Protein 4C7Q (pdb70)

CATH classification: 3.30.70.330

Foldseek 3Di:
DPPQDKFKKKKFWADDPDAFVQVAVVLVVLAPWPGKHFDADPPPRGGPRIIMTIGSHPVSLVCCQVPQAQDDDHHTRMHMGGPVHD

Organism: Nicotiana tabacum (NCBI:txid4097)

Nearest PDB structures (foldseek):
  4c7q-assembly1_A  TM=9.028E-01  e=5.744E-15  Nicotiana tabacum
  2rne-assembly1_A  TM=9.415E-01  e=2.757E-09  Mus musculus
  5tbx-assembly2_B  TM=8.660E-01  e=6.350E-10  Homo sapiens
  3bs9-assembly3_B  TM=9.590E-01  e=9.167E-09  Homo sapiens
  3md3-assembly1_A  TM=9.391E-01  e=2.042E-08  Saccharomyces cerevisiae

InterPro domains:
  IPR000504 RNA recognition motif domain [PF00076] (9-78)
  IPR000504 RNA recognition motif domain [PS50102] (6-84)
  IPR000504 RNA recognition motif domain [SM00360] (7-80)
  IPR012677 Nucleotide-binding alpha-beta plait domain superfamily [G3DSA:3.30.70.330] (2-104)
  IPR035979 RNA-binding domain superfamily [SSF54928] (6-122)
  IPR048289 NsCP33-like, RNA recognition motif 2 [cd21608] (7-82)
  IPR052462 SRA stem-loop-interacting RNA-binding protein/Glycine-rich RNA-binding-like [PTHR48027] (8-149)

Secondary structure (DSSP, 8-state):
--S-S-EEEEEES--TT--HHHHHHHHHTTS-EEEEEEEEETTTTEEEEEEEEEESSHHHHHHHHHHHTTSBSSSSB-EEEE----

Sequence (86 aa):
GMAEVEYRCFVGGLAWATTDQTLGEAFSQFGEILDSKIINDRETGRSRGFGFVTFKDEKAMRDAIEGMNGQDLDGRNITVNEAQSRGMAEVEYRCFVGGLAWATTDQTLGEAFSQFGEILDSKIINDRETGRSRGFGFVTFKDEKAMRDAIEGMNGQDLDGRNITVNEAQSRGMAEVEYRCFVGGLAWATTDQTLGEAFSQFGEILDSKIINDRETGRSRGFGFVTFKDEKAMRDAIEGMNGQDLDGRNITVNEAQSRGMAEVEYRCFVGGLAWATTDQTLGEAFSQFGEILDSKIINDRETGRSRGFGFVTFKDEKAMRDAIEGMNGQDLDGRNITVNEAQSRGMAEVEYRCFVGGLAWATTDQTLGEAFSQFGEILDSKIINDRETGRSRGFGFVTFKDEKAMRDAIEGMNGQDLDGRNITVNEAQSRGMAEVEYRCFVGGLAWATTDQTLGEAFSQFGEILDSKIINDRETGRSRGFGFVTFKDEKAMRDAIEGMNGQDLDGRNITVNEAQSRGMAEVEYRCFVGGLAWATTDQTLGEAFSQFGEILDSKIINDRETGRSRGFGFVTFKDEKAMRDAIEGMNGQDLDGRNITVNEAQSRGMAEVEYRCFVGGLAWATTDQTLGEAFSQFGEILDSKIINDRETGRSRGFGFVTFKDEKAMRDAIEGMNGQDLDGRNITVNEAQSRGMAEVEYRCFVGGLAWATTDQTLGEAFSQFGEILDSKIINDRETGRSRGFGFVTFKDEKAMRDAIEGMNGQDLDGRNITVNEAQSRGMAEVEYRCFVGGLAWATTDQTLGEAFSQFGEILDSKIINDRETGRSRGFGFVTFKDEKAMRDAIEGMNGQDLDGRNITVNEAQSRGMAEVEYRCFVGGLAWATTDQTLGEAFSQFGEILDSKIINDRETGRSRGFGFVTFKDEKAMRDAIEGMNGQDLDGRNITVNEAQSRGMAEVEYRCFVGGLAWATTDQTLGEAFSQFGEILDSKIINDRETGRSRGFGFVTFKDEKAMRDAIEGMNGQDLDGRNITVNEAQSRGMAEVEYRCFVGGLAWATTDQTLGEAFSQFGEILDSKIINDRETGRSRGFGFVTFKDEKAMRDAIEGMNGQDLDGRNITVNEAQSRGMAEVEYRCFVGGLAWATTDQTLGEAFSQFGEILDSKIINDRETGRSRGFGFVTFKDEKAMRDAIEGMNGQDLDGRNITVNEAQSRGMAEVEYRCFVGGLAWATTDQTLGEAFSQFGEILDSKIINDRETGRSRGFGFVTFKDEKAMRDAIEGMNGQDLDGRNITVNEAQSRGMAEVEYRCFVGGLAWATTDQTLGEAFSQFGEILDSKIINDRETGRSRGFGFVTFKDEKAMRDAIEGMNGQDLDGRNITVNEAQSRGMAEVEYRCFVGGLAWATTDQTLGEAFSQFGEILDSKIINDRETGRSRGFGFVTFKDEKAMRDAIEGMNGQDLDGRNITVNEAQSRGMAEVEYRCFVGGLAWATTDQTLGEAFSQFGEILDSKIINDRETGRSRGFGFVTFKDEKAMRDAIEGMNGQDLDGRNITVNEAQSRGMAEVEYRCFVGGLAWATTDQTLGEAFSQFGEILDSKIINDRETGRSRGFGFVTFKDEKAMRDAIEGMNGQDLDGRNITVNEAQSRGMAEVEYRCFVGGLAWATTDQTLGEAFSQFGEILDSKIINDRETGRSRGFGFVTFKDEKAMRDAIEGMNGQDLDGRNITVNEAQSR

Radius of gyration: 12.07 Å; Cα contacts (8 Å, |Δi|>4): 211; chains: 1; bounding box: 41×24×18 Å

Solvent-accessible surface area: 4747 Å² total; per-residue (Å²): 79,151,43,109,77,42,30,48,0,71,0,10,21,1,12,141,80,5,64,34,140,54,0,4,123,25,0,51,156,72,11,85,44,94,49,21,106,8,62,80,8,198,110,93,68,115,3,81,7,54,0,59,0,4,0,71,15,45,96,18,3,70,84,0,8,114,35,13,76,45,77,84,10,58,64,99,93,2,75,3,68,73,20,100,38,186

Structure (mmCIF, N/CA/C/O backbone):
data_4C7Q
#
_entry.id   4C7Q
#
_cell.length_a   1.000
_cell.length_b   1.000
_cell.length_c   1.000
_cell.angle_alpha   90.00
_cell.angle_beta   90.00
_cell.angle_gamma   90.00
#
_symmetry.space_group_name_H-M   'P 1'
#
loop_
_atom_site.group_PDB
_atom_site.id
_atom_site.type_symbol
_atom_site.label_atom_id
_atom_site.label_alt_id
_atom_site.label_comp_id
_atom_site.label_asym_id
_atom_site.label_entity_id
_atom_site.label_seq_id
_atom_site.pdbx_PDB_ins_code
_atom_site.Cartn_x
_atom_site.Cartn_y
_atom_site.Cartn_z
_atom_site.occupancy
_atom_site.B_iso_or_equiv
_atom_site.auth_seq_id
_atom_site.auth_comp_id
_atom_site.auth_asym_id
_atom_site.auth_atom_id
_atom_site.pdbx_PDB_model_num
ATOM 1 N N . GLY A 1 1 ? 17.750 2.109 3.114 1.00 0.00 0 GLY A N 1
ATOM 2 C CA . GLY A 1 1 ? 19.133 1.648 3.128 1.00 0.00 0 GLY A CA 1
ATOM 3 C C . GLY A 1 1 ? 19.874 1.970 1.836 1.00 0.00 0 GLY A C 1
ATOM 4 O O . GLY A 1 1 ? 20.664 1.155 1.364 1.00 0.00 0 GLY A O 1
ATOM 10 N N . MET A 1 2 ? 19.634 3.158 1.278 1.00 0.00 1 MET A N 1
ATOM 11 C CA . MET A 1 2 ? 20.284 3.614 0.036 1.00 0.00 1 MET A CA 1
ATOM 12 C C . MET A 1 2 ? 19.851 5.035 -0.255 1.00 0.00 1 MET A C 1
ATOM 13 O O . MET A 1 2 ? 20.666 5.912 -0.508 1.00 0.00 1 MET A O 1
ATOM 27 N N . ALA A 1 3 ? 18.567 5.241 -0.203 1.00 0.00 2 ALA A N 1
ATOM 28 C CA . ALA A 1 3 ? 17.963 6.524 -0.413 1.00 0.00 2 ALA A CA 1
ATOM 29 C C . ALA A 1 3 ? 16.764 6.584 0.487 1.00 0.00 2 ALA A C 1
ATOM 30 O O . ALA A 1 3 ? 15.731 5.978 0.194 1.00 0.00 2 ALA A O 1
ATOM 37 N N . GLU A 1 4 ? 16.927 7.236 1.606 1.00 0.00 3 GLU A N 1
ATOM 38 C CA . GLU A 1 4 ? 15.905 7.261 2.615 1.00 0.00 3 GLU A CA 1
ATOM 39 C C . GLU A 1 4 ? 14.966 8.417 2.338 1.00 0.00 3 GLU A C 1
ATOM 40 O O . GLU A 1 4 ? 15.329 9.587 2.512 1.00 0.00 3 GLU A O 1
ATOM 52 N N . VAL A 1 5 ? 13.801 8.094 1.867 1.00 0.00 4 VAL A N 1
ATOM 53 C CA . VAL A 1 5 ? 12.799 9.064 1.520 1.00 0.00 4 VAL A CA 1
ATOM 54 C C . VAL A 1 5 ? 11.484 8.303 1.366 1.00 0.00 4 VAL A C 1
ATOM 55 O O . VAL A 1 5 ? 11.483 7.076 1.487 1.00 0.00 4 VAL A O 1
ATOM 68 N N . GLU A 1 6 ? 10.386 9.009 1.153 1.00 0.00 5 GLU A N 1
ATOM 69 C CA . GLU A 1 6 ? 9.117 8.408 0.946 1.00 0.00 5 GLU A CA 1
ATOM 70 C C . GLU A 1 6 ? 9.126 7.555 -0.291 1.00 0.00 5 GLU A C 1
ATOM 71 O O . GLU A 1 6 ? 9.413 8.029 -1.398 1.00 0.00 5 GLU A O 1
ATOM 83 N N . TYR A 1 7 ? 8.862 6.331 -0.100 1.00 0.00 6 TYR A N 1
ATOM 84 C CA . TYR A 1 7 ? 8.638 5.454 -1.180 1.00 0.00 6 TYR A CA 1
ATOM 85 C C . TYR A 1 7 ? 7.213 5.041 -1.203 1.00 0.00 6 TYR A C 1
ATOM 86 O O . TYR A 1 7 ? 6.767 4.193 -0.439 1.00 0.00 6 TYR A O 1
ATOM 104 N N . ARG A 1 8 ? 6.499 5.715 -2.032 1.00 0.00 7 ARG A N 1
ATOM 105 C CA . ARG A 1 8 ? 5.091 5.595 -2.135 1.00 0.00 7 ARG A CA 1
ATOM 106 C C . ARG A 1 8 ? 4.734 4.452 -3.069 1.00 0.00 7 ARG A C 1
ATOM 107 O O . ARG A 1 8 ? 5.161 4.418 -4.209 1.00 0.00 7 ARG A O 1
ATOM 128 N N . CYS A 1 9 ? 3.979 3.532 -2.571 1.00 0.00 8 CYS A N 1
ATOM 129 C CA . CYS A 1 9 ? 3.508 2.423 -3.339 1.00 0.00 8 CYS A CA 1
ATOM 130 C C . CYS A 1 9 ? 1.998 2.536 -3.487 1.00 0.00 8 CYS A C 1
ATOM 131 O O . CYS A 1 9 ? 1.306 3.014 -2.562 1.00 0.00 8 CYS A O 1
ATOM 139 N N . PHE A 1 10 ? 1.491 2.134 -4.630 1.00 0.00 9 PHE A N 1
ATOM 140 C CA . PHE A 1 10 ? 0.078 2.188 -4.903 1.00 0.00 9 PHE A CA 1
ATOM 141 C C . PHE A 1 10 ? -0.495 0.791 -4.815 1.00 0.00 9 PHE A C 1
ATOM 142 O O . PHE A 1 10 ? -0.066 -0.124 -5.556 1.00 0.00 9 PHE A O 1
ATOM 159 N N . VAL A 1 11 ? -1.429 0.609 -3.922 1.00 0.00 10 VAL A N 1
ATOM 160 C CA . VAL A 1 11 ? -2.085 -0.650 -3.777 1.00 0.00 10 VAL A CA 1
ATOM 161 C C . VAL A 1 11 ? -3.547 -0.459 -4.109 1.00 0.00 10 VAL A C 1
ATOM 162 O O . VAL A 1 11 ? -4.269 0.242 -3.403 1.00 0.00 10 VAL A O 1
ATOM 175 N N . GLY A 1 12 ? -3.967 -1.069 -5.166 1.00 0.00 11 GLY A N 1
ATOM 176 C CA . GLY A 1 12 ? -5.317 -0.974 -5.598 1.00 0.00 11 GLY A CA 1
ATOM 177 C C . GLY A 1 12 ? -5.946 -2.320 -5.636 1.00 0.00 11 GLY A C 1
ATOM 178 O O . GLY A 1 12 ? -5.257 -3.324 -5.783 1.00 0.00 11 GLY A O 1
ATOM 182 N N . GLY A 1 13 ? -7.225 -2.367 -5.474 1.00 0.00 12 GLY A N 1
ATOM 183 C CA . GLY A 1 13 ? -7.889 -3.623 -5.507 1.00 0.00 12 GLY A CA 1
ATOM 184 C C . GLY A 1 13 ? -7.892 -4.255 -4.153 1.00 0.00 12 GLY A C 1
ATOM 185 O O . GLY A 1 13 ? -7.636 -5.450 -4.008 1.00 0.00 12 GLY A O 1
ATOM 189 N N . LEU A 1 14 ? -8.161 -3.447 -3.177 1.00 0.00 13 LEU A N 1
ATOM 190 C CA . LEU A 1 14 ? -8.272 -3.877 -1.818 1.00 0.00 13 LEU A CA 1
ATOM 191 C C . LEU A 1 14 ? -9.710 -4.236 -1.564 1.00 0.00 13 LEU A C 1
ATOM 192 O O . LEU A 1 14 ? -10.571 -4.044 -2.438 1.00 0.00 13 LEU A O 1
ATOM 208 N N . ALA A 1 15 ? -9.991 -4.742 -0.417 1.00 0.00 14 ALA A N 1
ATOM 209 C CA . ALA A 1 15 ? -11.323 -5.086 -0.093 1.00 0.00 14 ALA A CA 1
ATOM 210 C C . ALA A 1 15 ? -11.965 -3.876 0.555 1.00 0.00 14 ALA A C 1
ATOM 211 O O . ALA A 1 15 ? -11.271 -3.022 1.095 1.00 0.00 14 ALA A O 1
ATOM 218 N N . TRP A 1 16 ? -13.269 -3.782 0.515 1.00 0.00 15 TRP A N 1
ATOM 219 C CA . TRP A 1 16 ? -13.948 -2.654 1.110 1.00 0.00 15 TRP A CA 1
ATOM 220 C C . TRP A 1 16 ? -13.922 -2.660 2.629 1.00 0.00 15 TRP A C 1
ATOM 221 O O . TRP A 1 16 ? -14.366 -1.719 3.266 1.00 0.00 15 TRP A O 1
ATOM 242 N N . ALA A 1 17 ? -13.403 -3.735 3.189 1.00 0.00 16 ALA A N 1
ATOM 243 C CA . ALA A 1 17 ? -13.236 -3.862 4.614 1.00 0.00 16 ALA A CA 1
ATOM 244 C C . ALA A 1 17 ? -11.765 -3.665 4.995 1.00 0.00 16 ALA A C 1
ATOM 245 O O . ALA A 1 17 ? -11.415 -3.720 6.170 1.00 0.00 16 ALA A O 1
ATOM 252 N N . THR A 1 18 ? -10.916 -3.426 3.992 1.00 0.00 17 THR A N 1
ATOM 253 C CA . THR A 1 18 ? -9.502 -3.237 4.220 1.00 0.00 17 THR A CA 1
ATOM 254 C C . THR A 1 18 ? -9.247 -1.936 4.957 1.00 0.00 17 THR A C 1
ATOM 255 O O . THR A 1 18 ? -9.635 -0.850 4.501 1.00 0.00 17 THR A O 1
ATOM 266 N N . THR A 1 19 ? -8.611 -2.047 6.082 1.00 0.00 18 THR A N 1
ATOM 267 C CA . THR A 1 19 ? -8.291 -0.912 6.872 1.00 0.00 18 THR A CA 1
ATOM 268 C C . THR A 1 19 ? -6.821 -0.612 6.693 1.00 0.00 18 THR A C 1
ATOM 269 O O . THR A 1 19 ? -6.061 -1.473 6.256 1.00 0.00 18 THR A O 1
ATOM 280 N N . ASP A 1 20 ? -6.403 0.587 7.009 1.00 0.00 19 ASP A N 1
ATOM 281 C CA . ASP A 1 20 ? -4.987 0.899 6.947 1.00 0.00 19 ASP A CA 1
ATOM 282 C C . ASP A 1 20 ? -4.217 0.218 8.039 1.00 0.00 19 ASP A C 1
ATOM 283 O O . ASP A 1 20 ? -3.017 -0.001 7.926 1.00 0.00 19 ASP A O 1
ATOM 292 N N . GLN A 1 21 ? -4.937 -0.161 9.064 1.00 0.00 20 GLN A N 1
ATOM 293 C CA . GLN A 1 21 ? -4.408 -0.965 10.144 1.00 0.00 20 GLN A CA 1
ATOM 294 C C . GLN A 1 21 ? -3.974 -2.341 9.596 1.00 0.00 20 GLN A C 1
ATOM 295 O O . GLN A 1 21 ? -2.860 -2.793 9.838 1.00 0.00 20 GLN A O 1
ATOM 309 N N . THR A 1 22 ? -4.858 -2.985 8.839 1.00 0.00 21 THR A N 1
ATOM 310 C CA . THR A 1 22 ? -4.558 -4.282 8.260 1.00 0.00 21 THR A CA 1
ATOM 311 C C . THR A 1 22 ? -3.582 -4.154 7.081 1.00 0.00 21 THR A C 1
ATOM 312 O O . THR A 1 22 ? -2.697 -4.994 6.901 1.00 0.00 21 THR A O 1
ATOM 323 N N . LEU A 1 23 ? -3.730 -3.072 6.318 1.00 0.00 22 LEU A N 1
ATOM 324 C CA . LEU A 1 23 ? -2.864 -2.776 5.179 1.00 0.00 22 LEU A CA 1
ATOM 325 C C . LEU A 1 23 ? -1.412 -2.613 5.624 1.00 0.00 22 LEU A C 1
ATOM 326 O O . LEU A 1 23 ? -0.519 -3.288 5.108 1.00 0.00 22 LEU A O 1
ATOM 342 N N . GLY A 1 24 ? -1.202 -1.722 6.593 1.00 0.00 23 GLY A N 1
ATOM 343 C CA . GLY A 1 24 ? 0.129 -1.384 7.053 1.00 0.00 23 GLY A CA 1
ATOM 344 C C . GLY A 1 24 ? 0.918 -2.569 7.525 1.00 0.00 23 GLY A C 1
ATOM 345 O O . GLY A 1 24 ? 1.941 -2.888 6.934 1.00 0.00 23 GLY A O 1
ATOM 349 N N . GLU A 1 25 ? 0.387 -3.281 8.507 1.00 0.00 24 GLU A N 1
ATOM 350 C CA . GLU A 1 25 ? 1.078 -4.423 9.109 1.00 0.00 24 GLU A CA 1
ATOM 351 C C . GLU A 1 25 ? 1.368 -5.544 8.126 1.00 0.00 24 GLU A C 1
ATOM 352 O O . GLU A 1 25 ? 2.345 -6.287 8.278 1.00 0.00 24 GLU A O 1
ATOM 364 N N . ALA A 1 26 ? 0.539 -5.659 7.111 1.00 0.00 25 ALA A N 1
ATOM 365 C CA . ALA A 1 26 ? 0.751 -6.640 6.076 1.00 0.00 25 ALA A CA 1
ATOM 366 C C . ALA A 1 26 ? 2.043 -6.321 5.313 1.00 0.00 25 ALA A C 1
ATOM 367 O O . ALA A 1 26 ? 2.815 -7.215 4.960 1.00 0.00 25 ALA A O 1
ATOM 374 N N . PHE A 1 27 ? 2.290 -5.045 5.108 1.00 0.00 26 PHE A N 1
ATOM 375 C CA . PHE A 1 27 ? 3.467 -4.592 4.401 1.00 0.00 26 PHE A CA 1
ATOM 376 C C . PHE A 1 27 ? 4.655 -4.404 5.343 1.00 0.00 26 PHE A C 1
ATOM 377 O O . PHE A 1 27 ? 5.803 -4.444 4.903 1.00 0.00 26 PHE A O 1
ATOM 394 N N . SER A 1 28 ? 4.379 -4.230 6.637 1.00 0.00 27 SER A N 1
ATOM 395 C CA . SER A 1 28 ? 5.429 -4.125 7.667 1.00 0.00 27 SER A CA 1
ATOM 396 C C . SER A 1 28 ? 6.248 -5.422 7.734 1.00 0.00 27 SER A C 1
ATOM 397 O O . SER A 1 28 ? 7.404 -5.427 8.142 1.00 0.00 27 SER A O 1
ATOM 405 N N . GLN A 1 29 ? 5.629 -6.511 7.296 1.00 0.00 28 GLN A N 1
ATOM 406 C CA . GLN A 1 29 ? 6.256 -7.815 7.278 1.00 0.00 28 GLN A CA 1
ATOM 407 C C . GLN A 1 29 ? 7.292 -7.890 6.133 1.00 0.00 28 GLN A C 1
ATOM 408 O O . GLN A 1 29 ? 8.164 -8.746 6.124 1.00 0.00 28 GLN A O 1
ATOM 422 N N . PHE A 1 30 ? 7.172 -6.980 5.183 1.00 0.00 29 PHE A N 1
ATOM 423 C CA . PHE A 1 30 ? 8.070 -6.940 4.039 1.00 0.00 29 PHE A CA 1
ATOM 424 C C . PHE A 1 30 ? 9.076 -5.811 4.160 1.00 0.00 29 PHE A C 1
ATOM 425 O O . PHE A 1 30 ? 10.266 -6.000 3.919 1.00 0.00 29 PHE A O 1
ATOM 442 N N . GLY A 1 31 ? 8.624 -4.641 4.558 1.00 0.00 30 GLY A N 1
ATOM 443 C CA . GLY A 1 31 ? 9.526 -3.548 4.581 1.00 0.00 30 GLY A CA 1
ATOM 444 C C . GLY A 1 31 ? 9.189 -2.467 5.562 1.00 0.00 30 GLY A C 1
ATOM 445 O O . GLY A 1 31 ? 8.139 -2.476 6.187 1.00 0.00 30 GLY A O 1
ATOM 449 N N . GLU A 1 32 ? 10.115 -1.539 5.662 1.00 0.00 31 GLU A N 1
ATOM 450 C CA . GLU A 1 32 ? 10.045 -0.361 6.507 1.00 0.00 31 GLU A CA 1
ATOM 451 C C . GLU A 1 32 ? 8.924 0.571 6.078 1.00 0.00 31 GLU A C 1
ATOM 452 O O . GLU A 1 32 ? 8.962 1.126 4.973 1.00 0.00 31 GLU A O 1
ATOM 464 N N . ILE A 1 33 ? 7.969 0.759 6.952 1.00 0.00 32 ILE A N 1
ATOM 465 C CA . ILE A 1 33 ? 6.800 1.583 6.681 1.00 0.00 32 ILE A CA 1
ATOM 466 C C . ILE A 1 33 ? 6.956 2.957 7.355 1.00 0.00 32 ILE A C 1
ATOM 467 O O . ILE A 1 33 ? 7.565 3.070 8.418 1.00 0.00 32 ILE A O 1
ATOM 483 N N . LEU A 1 34 ? 6.472 3.989 6.692 1.00 0.00 33 LEU A N 1
ATOM 484 C CA . LEU A 1 34 ? 6.432 5.339 7.253 1.00 0.00 33 LEU A CA 1
ATOM 485 C C . LEU A 1 34 ? 4.987 5.765 7.440 1.00 0.00 33 LEU A C 1
ATOM 486 O O . LEU A 1 34 ? 4.642 6.440 8.400 1.00 0.00 33 LEU A O 1
ATOM 502 N N . ASP A 1 35 ? 4.159 5.330 6.517 1.00 0.00 34 ASP A N 1
ATOM 503 C CA . ASP A 1 35 ? 2.758 5.723 6.427 1.00 0.00 34 ASP A CA 1
ATOM 504 C C . ASP A 1 35 ? 2.012 4.687 5.622 1.00 0.00 34 ASP A C 1
ATOM 505 O O . ASP A 1 35 ? 2.598 4.048 4.755 1.00 0.00 34 ASP A O 1
ATOM 514 N N . SER A 1 36 ? 0.783 4.468 5.951 1.00 0.00 35 SER A N 1
ATOM 515 C CA . SER A 1 36 ? -0.062 3.550 5.246 1.00 0.00 35 SER A CA 1
ATOM 516 C C . SER A 1 36 ? -1.489 3.969 5.465 1.00 0.00 35 SER A C 1
ATOM 517 O O . SER A 1 36 ? -1.986 3.881 6.586 1.00 0.00 35 SER A O 1
ATOM 525 N N . LYS A 1 37 ? -2.136 4.454 4.434 1.00 0.00 36 LYS A N 1
ATOM 526 C CA . LYS A 1 37 ? -3.479 4.954 4.574 1.00 0.00 36 LYS A CA 1
ATOM 527 C C . LYS A 1 37 ? -4.402 4.477 3.492 1.00 0.00 36 LYS A C 1
ATOM 528 O O . LYS A 1 37 ? -4.028 4.391 2.312 1.00 0.00 36 LYS A O 1
ATOM 547 N N . ILE A 1 38 ? -5.604 4.158 3.904 1.00 0.00 37 ILE A N 1
ATOM 548 C CA . ILE A 1 38 ? -6.655 3.764 2.999 1.00 0.00 37 ILE A CA 1
ATOM 549 C C . ILE A 1 38 ? -7.411 4.993 2.558 1.00 0.00 37 ILE A C 1
ATOM 550 O O . ILE A 1 38 ? -7.741 5.868 3.381 1.00 0.00 37 ILE A O 1
ATOM 566 N N . ILE A 1 39 ? -7.654 5.087 1.283 1.00 0.00 38 ILE A N 1
ATOM 567 C CA . ILE A 1 39 ? -8.425 6.161 0.758 1.00 0.00 38 ILE A CA 1
ATOM 568 C C . ILE A 1 39 ? -9.868 5.733 0.816 1.00 0.00 38 ILE A C 1
ATOM 569 O O . ILE A 1 39 ? -10.264 4.757 0.173 1.00 0.00 38 ILE A O 1
ATOM 585 N N . ASN A 1 40 ? -10.634 6.408 1.610 1.00 0.00 39 ASN A N 1
ATOM 586 C CA . ASN A 1 40 ? -12.002 6.025 1.804 1.00 0.00 39 ASN A CA 1
ATOM 587 C C . ASN A 1 40 ? -12.945 6.820 0.950 1.00 0.00 39 ASN A C 1
ATOM 588 O O . ASN A 1 40 ? -12.587 7.876 0.394 1.00 0.00 39 ASN A O 1
ATOM 599 N N . ASP A 1 41 ? -14.126 6.311 0.843 1.00 0.00 40 ASP A N 1
ATOM 600 C CA . ASP A 1 41 ? -15.169 6.857 0.027 1.00 0.00 40 ASP A CA 1
ATOM 601 C C . ASP A 1 41 ? -16.068 7.665 0.937 1.00 0.00 40 ASP A C 1
ATOM 602 O O . ASP A 1 41 ? -16.768 7.110 1.766 1.00 0.00 40 ASP A O 1
ATOM 611 N N . ARG A 1 42 ? -16.008 8.962 0.803 1.00 0.00 41 ARG A N 1
ATOM 612 C CA . ARG A 1 42 ? -16.739 9.885 1.683 1.00 0.00 41 ARG A CA 1
ATOM 613 C C . ARG A 1 42 ? -18.215 9.797 1.362 1.00 0.00 41 ARG A C 1
ATOM 614 O O . ARG A 1 42 ? -19.066 9.773 2.239 1.00 0.00 41 ARG A O 1
ATOM 635 N N . GLU A 1 43 ? -18.458 9.758 0.076 1.00 0.00 42 GLU A N 1
ATOM 636 C CA . GLU A 1 43 ? -19.747 9.771 -0.538 1.00 0.00 42 GLU A CA 1
ATOM 637 C C . GLU A 1 43 ? -20.674 8.660 -0.026 1.00 0.00 42 GLU A C 1
ATOM 638 O O . GLU A 1 43 ? -21.841 8.911 0.260 1.00 0.00 42 GLU A O 1
ATOM 650 N N . THR A 1 44 ? -20.178 7.446 0.071 1.00 0.00 43 THR A N 1
ATOM 651 C CA . THR A 1 44 ? -21.006 6.357 0.540 1.00 0.00 43 THR A CA 1
ATOM 652 C C . THR A 1 44 ? -20.596 5.851 1.924 1.00 0.00 43 THR A C 1
ATOM 653 O O . THR A 1 44 ? -21.315 5.060 2.539 1.00 0.00 43 THR A O 1
ATOM 664 N N . GLY A 1 45 ? -19.446 6.290 2.400 1.00 0.00 44 GLY A N 1
ATOM 665 C CA . GLY A 1 45 ? -18.957 5.831 3.683 1.00 0.00 44 GLY A CA 1
ATOM 666 C C . GLY A 1 45 ? -18.248 4.492 3.568 1.00 0.00 44 GLY A C 1
ATOM 667 O O . GLY A 1 45 ? -18.152 3.743 4.531 1.00 0.00 44 GLY A O 1
ATOM 671 N N . ARG A 1 46 ? -17.769 4.189 2.381 1.00 0.00 45 ARG A N 1
ATOM 672 C CA . ARG A 1 46 ? -17.061 2.935 2.139 1.00 0.00 45 ARG A CA 1
ATOM 673 C C . ARG A 1 46 ? -15.575 3.230 1.988 1.00 0.00 45 ARG A C 1
ATOM 674 O O . ARG A 1 46 ? -15.105 4.303 2.327 1.00 0.00 45 ARG A O 1
ATOM 695 N N . SER A 1 47 ? -14.857 2.277 1.470 1.00 0.00 46 SER A N 1
ATOM 696 C CA . SER A 1 47 ? -13.501 2.475 1.073 1.00 0.00 46 SER A CA 1
ATOM 697 C C . SER A 1 47 ? -13.521 2.752 -0.439 1.00 0.00 46 SER A C 1
ATOM 698 O O . SER A 1 47 ? -14.539 2.493 -1.103 1.00 0.00 46 SER A O 1
ATOM 706 N N . ARG A 1 48 ? -12.451 3.300 -0.983 1.00 0.00 47 ARG A N 1
ATOM 707 C CA . ARG A 1 48 ? -12.376 3.493 -2.426 1.00 0.00 47 ARG A CA 1
ATOM 708 C C . ARG A 1 48 ? -11.939 2.199 -3.085 1.00 0.00 47 ARG A C 1
ATOM 709 O O . ARG A 1 48 ? -12.105 2.018 -4.285 1.00 0.00 47 ARG A O 1
ATOM 730 N N . GLY A 1 49 ? -11.377 1.310 -2.286 1.00 0.00 48 GLY A N 1
ATOM 731 C CA . GLY A 1 49 ? -10.908 0.053 -2.803 1.00 0.00 48 GLY A CA 1
ATOM 732 C C . GLY A 1 49 ? -9.428 0.082 -3.105 1.00 0.00 48 GLY A C 1
ATOM 733 O O . GLY A 1 49 ? -8.907 -0.803 -3.796 1.00 0.00 48 GLY A O 1
ATOM 737 N N . PHE A 1 50 ? -8.738 1.090 -2.596 1.00 0.00 49 PHE A N 1
ATOM 738 C CA . PHE A 1 50 ? -7.311 1.201 -2.792 1.00 0.00 49 PHE A CA 1
ATOM 739 C C . PHE A 1 50 ? -6.712 2.061 -1.684 1.00 0.00 49 PHE A C 1
ATOM 740 O O . PHE A 1 50 ? -7.454 2.716 -0.924 1.00 0.00 49 PHE A O 1
ATOM 757 N N . GLY A 1 51 ? -5.407 2.056 -1.584 1.00 0.00 50 GLY A N 1
ATOM 758 C CA . GLY A 1 51 ? -4.732 2.824 -0.587 1.00 0.00 50 GLY A CA 1
ATOM 759 C C . GLY A 1 51 ? -3.282 3.032 -0.947 1.00 0.00 50 GLY A C 1
ATOM 760 O O . GLY A 1 51 ? -2.799 2.499 -1.960 1.00 0.00 50 GLY A O 1
ATOM 764 N N . PHE A 1 52 ? -2.589 3.782 -0.138 1.00 0.00 51 PHE A N 1
ATOM 765 C CA . PHE A 1 52 ? -1.196 4.070 -0.372 1.00 0.00 51 PHE A CA 1
ATOM 766 C C . PHE A 1 52 ? -0.358 3.567 0.768 1.00 0.00 51 PHE A C 1
ATOM 767 O O . PHE A 1 52 ? -0.769 3.639 1.933 1.00 0.00 51 PHE A O 1
ATOM 784 N N . VAL A 1 53 ? 0.798 3.049 0.445 1.00 0.00 52 VAL A N 1
ATOM 785 C CA . VAL A 1 53 ? 1.727 2.578 1.444 1.00 0.00 52 VAL A CA 1
ATOM 786 C C . VAL A 1 53 ? 3.036 3.328 1.251 1.00 0.00 52 VAL A C 1
ATOM 787 O O . VAL A 1 53 ? 3.504 3.474 0.122 1.00 0.00 52 VAL A O 1
ATOM 800 N N . THR A 1 54 ? 3.575 3.836 2.311 1.00 0.00 53 THR A N 1
ATOM 801 C CA . THR A 1 54 ? 4.789 4.588 2.274 1.00 0.00 53 THR A CA 1
ATOM 802 C C . THR A 1 54 ? 5.906 3.821 2.927 1.00 0.00 53 THR A C 1
ATOM 803 O O . THR A 1 54 ? 5.831 3.473 4.109 1.00 0.00 53 THR A O 1
ATOM 814 N N . PHE A 1 55 ? 6.909 3.562 2.166 1.00 0.00 54 PHE A N 1
ATOM 815 C CA . PHE A 1 55 ? 8.070 2.883 2.618 1.00 0.00 54 PHE A CA 1
ATOM 816 C C . PHE A 1 55 ? 9.188 3.853 2.885 1.00 0.00 54 PHE A C 1
ATOM 817 O O . PHE A 1 55 ? 9.177 4.981 2.394 1.00 0.00 54 PHE A O 1
ATOM 834 N N . LYS A 1 56 ? 10.125 3.409 3.677 1.00 0.00 55 LYS A N 1
ATOM 835 C CA . LYS A 1 56 ? 11.300 4.186 4.040 1.00 0.00 55 LYS A CA 1
ATOM 836 C C . LYS A 1 56 ? 12.439 3.897 3.054 1.00 0.00 55 LYS A C 1
ATOM 837 O O . LYS A 1 56 ? 13.340 4.708 2.867 1.00 0.00 55 LYS A O 1
ATOM 856 N N . ASP A 1 57 ? 12.361 2.746 2.409 1.00 0.00 56 ASP A N 1
ATOM 857 C CA . ASP A 1 57 ? 13.421 2.285 1.528 1.00 0.00 56 ASP A CA 1
ATOM 858 C C . ASP A 1 57 ? 12.851 1.782 0.214 1.00 0.00 56 ASP A C 1
ATOM 859 O O . ASP A 1 57 ? 11.740 1.237 0.179 1.00 0.00 56 ASP A O 1
ATOM 868 N N . GLU A 1 58 ? 13.621 1.957 -0.843 1.00 0.00 57 GLU A N 1
ATOM 869 C CA . GLU A 1 58 ? 13.239 1.574 -2.189 1.00 0.00 57 GLU A CA 1
ATOM 870 C C . GLU A 1 58 ? 13.124 0.055 -2.341 1.00 0.00 57 GLU A C 1
ATOM 871 O O . GLU A 1 58 ? 12.144 -0.439 -2.891 1.00 0.00 57 GLU A O 1
ATOM 883 N N . LYS A 1 59 ? 14.062 -0.680 -1.771 1.00 0.00 58 LYS A N 1
ATOM 884 C CA . LYS A 1 59 ? 14.097 -2.123 -1.905 1.00 0.00 58 LYS A CA 1
ATOM 885 C C . LYS A 1 59 ? 13.034 -2.739 -1.061 1.00 0.00 58 LYS A C 1
ATOM 886 O O . LYS A 1 59 ? 12.372 -3.694 -1.478 1.00 0.00 58 LYS A O 1
ATOM 905 N N . ALA A 1 60 ? 12.862 -2.172 0.121 1.00 0.00 59 ALA A N 1
ATOM 906 C CA . ALA A 1 60 ? 11.826 -2.594 1.044 1.00 0.00 59 ALA A CA 1
ATOM 907 C C . ALA A 1 60 ? 10.457 -2.446 0.388 1.00 0.00 59 ALA A C 1
ATOM 908 O O . ALA A 1 60 ? 9.541 -3.205 0.658 1.00 0.00 59 ALA A O 1
ATOM 915 N N . MET A 1 61 ? 10.343 -1.460 -0.484 1.00 0.00 60 MET A N 1
ATOM 916 C CA . MET A 1 61 ? 9.130 -1.240 -1.229 1.00 0.00 60 MET A CA 1
ATOM 917 C C . MET A 1 61 ? 9.038 -2.240 -2.376 1.00 0.00 60 MET A C 1
ATOM 918 O O . MET A 1 61 ? 8.029 -2.901 -2.531 1.00 0.00 60 MET A O 1
ATOM 932 N N . ARG A 1 62 ? 10.126 -2.344 -3.157 1.00 0.00 61 ARG A N 1
ATOM 933 C CA . ARG A 1 62 ? 10.219 -3.253 -4.318 1.00 0.00 61 ARG A CA 1
ATOM 934 C C . ARG A 1 62 ? 9.759 -4.668 -3.983 1.00 0.00 61 ARG A C 1
ATOM 935 O O . ARG A 1 62 ? 8.806 -5.159 -4.581 1.00 0.00 61 ARG A O 1
ATOM 956 N N . ASP A 1 63 ? 10.408 -5.292 -2.991 1.00 0.00 62 ASP A N 1
ATOM 957 C CA . ASP A 1 63 ? 10.061 -6.689 -2.581 1.00 0.00 62 ASP A CA 1
ATOM 958 C C . ASP A 1 63 ? 8.589 -6.803 -2.196 1.00 0.00 62 ASP A C 1
ATOM 959 O O . ASP A 1 63 ? 7.891 -7.748 -2.578 1.00 0.00 62 ASP A O 1
ATOM 968 N N . ALA A 1 64 ? 8.098 -5.772 -1.531 1.00 0.00 63 ALA A N 1
ATOM 969 C CA . ALA A 1 64 ? 6.743 -5.745 -1.034 1.00 0.00 63 ALA A CA 1
ATOM 970 C C . ALA A 1 64 ? 5.741 -5.674 -2.173 1.00 0.00 63 ALA A C 1
ATOM 971 O O . ALA A 1 64 ? 4.604 -6.113 -2.043 1.00 0.00 63 ALA A O 1
ATOM 978 N N . ILE A 1 65 ? 6.169 -5.128 -3.279 1.00 0.00 64 ILE A N 1
ATOM 979 C CA . ILE A 1 65 ? 5.332 -4.987 -4.433 1.00 0.00 64 ILE A CA 1
ATOM 980 C C . ILE A 1 65 ? 5.156 -6.322 -5.133 1.00 0.00 64 ILE A C 1
ATOM 981 O O . ILE A 1 65 ? 4.026 -6.806 -5.260 1.00 0.00 64 ILE A O 1
ATOM 997 N N . GLU A 1 66 ? 6.254 -6.954 -5.512 1.00 0.00 65 GLU A N 1
ATOM 998 C CA . GLU A 1 66 ? 6.193 -8.234 -6.171 1.00 0.00 65 GLU A CA 1
ATOM 999 C C . GLU A 1 66 ? 5.644 -9.325 -5.242 1.00 0.00 65 GLU A C 1
ATOM 1000 O O . GLU A 1 66 ? 4.915 -10.213 -5.679 1.00 0.00 65 GLU A O 1
ATOM 1012 N N . GLY A 1 67 ? 5.973 -9.233 -3.963 1.00 0.00 66 GLY A N 1
ATOM 1013 C CA . GLY A 1 67 ? 5.533 -10.221 -3.000 1.00 0.00 66 GLY A CA 1
ATOM 1014 C C . GLY A 1 67 ? 4.060 -10.112 -2.622 1.00 0.00 66 GLY A C 1
ATOM 1015 O O . GLY A 1 67 ? 3.460 -11.087 -2.195 1.00 0.00 66 GLY A O 1
ATOM 1019 N N . MET A 1 68 ? 3.479 -8.938 -2.764 1.00 0.00 67 MET A N 1
ATOM 1020 C CA . MET A 1 68 ? 2.072 -8.743 -2.389 1.00 0.00 67 MET A CA 1
ATOM 1021 C C . MET A 1 68 ? 1.135 -8.759 -3.566 1.00 0.00 67 MET A C 1
ATOM 1022 O O . MET A 1 68 ? -0.043 -9.084 -3.413 1.00 0.00 67 MET A O 1
ATOM 1036 N N . ASN A 1 69 ? 1.633 -8.426 -4.728 1.00 0.00 68 ASN A N 1
ATOM 1037 C CA . ASN A 1 69 ? 0.788 -8.339 -5.908 1.00 0.00 68 ASN A CA 1
ATOM 1038 C C . ASN A 1 69 ? 0.256 -9.713 -6.292 1.00 0.00 68 ASN A C 1
ATOM 1039 O O . ASN A 1 69 ? 1.020 -10.607 -6.636 1.00 0.00 68 ASN A O 1
ATOM 1050 N N . GLY A 1 70 ? -1.046 -9.874 -6.219 1.00 0.00 69 GLY A N 1
ATOM 1051 C CA . GLY A 1 70 ? -1.650 -11.118 -6.597 1.00 0.00 69 GLY A CA 1
ATOM 1052 C C . GLY A 1 70 ? -2.232 -11.885 -5.427 1.00 0.00 69 GLY A C 1
ATOM 1053 O O . GLY A 1 70 ? -3.188 -12.655 -5.603 1.00 0.00 69 GLY A O 1
ATOM 1057 N N . GLN A 1 71 ? -1.707 -11.678 -4.230 1.00 0.00 70 GLN A N 1
ATOM 1058 C CA . GLN A 1 71 ? -2.196 -12.443 -3.092 1.00 0.00 70 GLN A CA 1
ATOM 1059 C C . GLN A 1 71 ? -3.385 -11.757 -2.432 1.00 0.00 70 GLN A C 1
ATOM 1060 O O . GLN A 1 71 ? -3.827 -10.710 -2.894 1.00 0.00 70 GLN A O 1
ATOM 1074 N N . ASP A 1 72 ? -3.892 -12.345 -1.376 1.00 0.00 71 ASP A N 1
ATOM 1075 C CA . ASP A 1 72 ? -5.094 -11.848 -0.720 1.00 0.00 71 ASP A CA 1
ATOM 1076 C C . ASP A 1 72 ? -4.742 -10.945 0.437 1.00 0.00 71 ASP A C 1
ATOM 1077 O O . ASP A 1 72 ? -3.741 -11.169 1.131 1.00 0.00 71 ASP A O 1
ATOM 1086 N N . LEU A 1 73 ? -5.519 -9.916 0.605 1.00 0.00 72 LEU A N 1
ATOM 1087 C CA . LEU A 1 73 ? -5.418 -9.052 1.738 1.00 0.00 72 LEU A CA 1
ATOM 1088 C C . LEU A 1 73 ? -6.837 -8.608 2.071 1.00 0.00 72 LEU A C 1
ATOM 1089 O O . LEU A 1 73 ? -7.477 -7.889 1.284 1.00 0.00 72 LEU A O 1
ATOM 1105 N N . ASP A 1 74 ? -7.337 -9.126 3.185 1.00 0.00 73 ASP A N 1
ATOM 1106 C CA . ASP A 1 74 ? -8.680 -8.835 3.733 1.00 0.00 73 ASP A CA 1
ATOM 1107 C C . ASP A 1 74 ? -9.811 -9.373 2.853 1.00 0.00 73 ASP A C 1
ATOM 1108 O O . ASP A 1 74 ? -10.937 -8.852 2.886 1.00 0.00 73 ASP A O 1
ATOM 1117 N N . GLY A 1 75 ? -9.547 -10.439 2.111 1.00 0.00 74 GLY A N 1
ATOM 1118 C CA . GLY A 1 75 ? -10.599 -11.053 1.327 1.00 0.00 74 GLY A CA 1
ATOM 1119 C C . GLY A 1 75 ? -10.621 -10.631 -0.127 1.00 0.00 74 GLY A C 1
ATOM 1120 O O . GLY A 1 75 ? -11.618 -10.859 -0.830 1.00 0.00 74 GLY A O 1
ATOM 1124 N N . ARG A 1 76 ? -9.590 -9.957 -0.573 1.00 0.00 75 ARG A N 1
ATOM 1125 C CA . ARG A 1 76 ? -9.471 -9.660 -1.964 1.00 0.00 75 ARG A CA 1
ATOM 1126 C C . ARG A 1 76 ? -8.044 -9.820 -2.426 1.00 0.00 75 ARG A C 1
ATOM 1127 O O . ARG A 1 76 ? -7.114 -9.449 -1.702 1.00 0.00 75 ARG A O 1
ATOM 1148 N N . ASN A 1 77 ? -7.863 -10.391 -3.608 1.00 0.00 76 ASN A N 1
ATOM 1149 C CA . ASN A 1 77 ? -6.553 -10.417 -4.260 1.00 0.00 76 ASN A CA 1
ATOM 1150 C C . ASN A 1 77 ? -6.180 -9.004 -4.590 1.00 0.00 76 ASN A C 1
ATOM 1151 O O . ASN A 1 77 ? -6.890 -8.316 -5.330 1.00 0.00 76 ASN A O 1
ATOM 1162 N N . ILE A 1 78 ? -5.112 -8.569 -4.037 1.00 0.00 77 ILE A N 1
ATOM 1163 C CA . ILE A 1 78 ? -4.690 -7.210 -4.157 1.00 0.00 77 ILE A CA 1
ATOM 1164 C C . ILE A 1 78 ? -3.738 -6.995 -5.317 1.00 0.00 77 ILE A C 1
ATOM 1165 O O . ILE A 1 78 ? -2.957 -7.882 -5.679 1.00 0.00 77 ILE A O 1
ATOM 1181 N N . THR A 1 79 ? -3.825 -5.835 -5.906 1.00 0.00 78 THR A N 1
ATOM 1182 C CA . THR A 1 79 ? -2.974 -5.457 -6.985 1.00 0.00 78 THR A CA 1
ATOM 1183 C C . THR A 1 79 ? -2.006 -4.380 -6.480 1.00 0.00 78 THR A C 1
ATOM 1184 O O . THR A 1 79 ? -2.412 -3.274 -6.100 1.00 0.00 78 THR A O 1
ATOM 1195 N N . VAL A 1 80 ? -0.752 -4.703 -6.462 1.00 0.00 79 VAL A N 1
ATOM 1196 C CA . VAL A 1 80 ? 0.248 -3.816 -5.928 1.00 0.00 79 VAL A CA 1
ATOM 1197 C C . VAL A 1 80 ? 1.186 -3.415 -7.039 1.00 0.00 79 VAL A C 1
ATOM 1198 O O . VAL A 1 80 ? 1.619 -4.260 -7.816 1.00 0.00 79 VAL A O 1
ATOM 1211 N N . ASN A 1 81 ? 1.486 -2.140 -7.133 1.00 0.00 80 ASN A N 1
ATOM 1212 C CA . ASN A 1 81 ? 2.362 -1.667 -8.186 1.00 0.00 80 ASN A CA 1
ATOM 1213 C C . ASN A 1 81 ? 3.158 -0.460 -7.738 1.00 0.00 80 ASN A C 1
ATOM 1214 O O . ASN A 1 81 ? 2.937 0.079 -6.635 1.00 0.00 80 ASN A O 1
ATOM 1225 N N . GLU A 1 82 ? 4.076 -0.060 -8.580 1.00 0.00 81 GLU A N 1
ATOM 1226 C CA . GLU A 1 82 ? 4.984 0.996 -8.333 1.00 0.00 81 GLU A CA 1
ATOM 1227 C C . GLU A 1 82 ? 4.276 2.319 -8.483 1.00 0.00 81 GLU A C 1
ATOM 1228 O O . GLU A 1 82 ? 3.510 2.518 -9.422 1.00 0.00 81 GLU A O 1
ATOM 1240 N N . ALA A 1 83 ? 4.518 3.194 -7.564 1.00 0.00 82 ALA A N 1
ATOM 1241 C CA . ALA A 1 83 ? 3.928 4.495 -7.606 1.00 0.00 82 ALA A CA 1
ATOM 1242 C C . ALA A 1 83 ? 5.009 5.541 -7.606 1.00 0.00 82 ALA A C 1
ATOM 1243 O O . ALA A 1 83 ? 4.772 6.682 -8.046 1.00 0.00 82 ALA A O 1
ATOM 1250 N N . GLN A 1 84 ? 6.218 5.120 -7.178 1.00 0.00 83 GLN A N 1
ATOM 1251 C CA . GLN A 1 84 ? 7.398 5.997 -7.014 1.00 0.00 83 GLN A CA 1
ATOM 1252 C C . GLN A 1 84 ? 7.148 7.123 -5.938 1.00 0.00 83 GLN A C 1
ATOM 1253 O O . GLN A 1 84 ? 6.014 7.374 -5.537 1.00 0.00 83 GLN A O 1
ATOM 1267 N N . SER A 1 85 ? 8.223 7.744 -5.450 1.00 0.00 84 SER A N 1
ATOM 1268 C CA . SER A 1 85 ? 8.163 8.824 -4.459 1.00 0.00 84 SER A CA 1
ATOM 1269 C C . SER A 1 85 ? 7.245 9.971 -4.917 1.00 0.00 84 SER A C 1
ATOM 1270 O O . SER A 1 85 ? 7.423 10.528 -6.020 1.00 0.00 84 SER A O 1
ATOM 1278 N N . ARG A 1 86 ? 6.273 10.319 -4.086 1.00 0.00 85 ARG A N 1
ATOM 1279 C CA . ARG A 1 86 ? 5.311 11.367 -4.404 1.00 0.00 85 ARG A CA 1
ATOM 1280 C C . ARG A 1 86 ? 5.168 12.352 -3.247 1.00 0.00 85 ARG A C 1
ATOM 1281 O O . ARG A 1 86 ? 4.901 13.536 -3.475 1.00 0.00 85 ARG A O 1
ATOM 1302 N N . GLY A 1 1 ? 19.601 9.414 9.919 1.00 0.00 0 GLY A N 2
ATOM 1303 C CA . GLY A 1 1 ? 20.174 8.090 9.772 1.00 0.00 0 GLY A CA 2
ATOM 1304 C C . GLY A 1 1 ? 20.828 7.993 8.443 1.00 0.00 0 GLY A C 2
ATOM 1305 O O . GLY A 1 1 ? 21.574 8.899 8.072 1.00 0.00 0 GLY A O 2
ATOM 1311 N N . MET A 1 2 ? 20.538 6.946 7.706 1.00 0.00 1 MET A N 2
ATOM 1312 C CA . MET A 1 2 ? 21.174 6.731 6.418 1.00 0.00 1 MET A CA 2
ATOM 1313 C C . MET A 1 2 ? 20.156 6.416 5.338 1.00 0.00 1 MET A C 2
ATOM 1314 O O . MET A 1 2 ? 20.508 6.341 4.164 1.00 0.00 1 MET A O 2
ATOM 1328 N N . ALA A 1 3 ? 18.896 6.249 5.718 1.00 0.00 2 ALA A N 2
ATOM 1329 C CA . ALA A 1 3 ? 17.878 5.881 4.759 1.00 0.00 2 ALA A CA 2
ATOM 1330 C C . ALA A 1 3 ? 16.511 6.274 5.255 1.00 0.00 2 ALA A C 2
ATOM 1331 O O . ALA A 1 3 ? 15.765 5.452 5.790 1.00 0.00 2 ALA A O 2
ATOM 1338 N N . GLU A 1 4 ? 16.224 7.544 5.173 1.00 0.00 3 GLU A N 2
ATOM 1339 C CA . GLU A 1 4 ? 14.936 8.042 5.551 1.00 0.00 3 GLU A CA 2
ATOM 1340 C C . GLU A 1 4 ? 14.360 8.837 4.394 1.00 0.00 3 GLU A C 2
ATOM 1341 O O . GLU A 1 4 ? 14.686 10.005 4.197 1.00 0.00 3 GLU A O 2
ATOM 1353 N N . VAL A 1 5 ? 13.570 8.178 3.598 1.00 0.00 4 VAL A N 2
ATOM 1354 C CA . VAL A 1 5 ? 12.950 8.769 2.446 1.00 0.00 4 VAL A CA 2
ATOM 1355 C C . VAL A 1 5 ? 11.622 8.063 2.246 1.00 0.00 4 VAL A C 2
ATOM 1356 O O . VAL A 1 5 ? 11.468 6.930 2.702 1.00 0.00 4 VAL A O 2
ATOM 1369 N N . GLU A 1 6 ? 10.661 8.718 1.641 1.00 0.00 5 GLU A N 2
ATOM 1370 C CA . GLU A 1 6 ? 9.392 8.097 1.449 1.00 0.00 5 GLU A CA 2
ATOM 1371 C C . GLU A 1 6 ? 9.253 7.485 0.074 1.00 0.00 5 GLU A C 2
ATOM 1372 O O . GLU A 1 6 ? 9.428 8.148 -0.954 1.00 0.00 5 GLU A O 2
ATOM 1384 N N . TYR A 1 7 ? 8.994 6.226 0.070 1.00 0.00 6 TYR A N 2
ATOM 1385 C CA . TYR A 1 7 ? 8.635 5.518 -1.111 1.00 0.00 6 TYR A CA 2
ATOM 1386 C C . TYR A 1 7 ? 7.252 5.021 -0.916 1.00 0.00 6 TYR A C 2
ATOM 1387 O O . TYR A 1 7 ? 6.836 4.827 0.210 1.00 0.00 6 TYR A O 2
ATOM 1405 N N . ARG A 1 8 ? 6.519 4.823 -1.951 1.00 0.00 7 ARG A N 2
ATOM 1406 C CA . ARG A 1 8 ? 5.139 4.543 -1.757 1.00 0.00 7 ARG A CA 2
ATOM 1407 C C . ARG A 1 8 ? 4.601 3.562 -2.767 1.00 0.00 7 ARG A C 2
ATOM 1408 O O . ARG A 1 8 ? 4.961 3.582 -3.935 1.00 0.00 7 ARG A O 2
ATOM 1429 N N . CYS A 1 9 ? 3.782 2.690 -2.293 1.00 0.00 8 CYS A N 2
ATOM 1430 C CA . CYS A 1 9 ? 3.194 1.663 -3.081 1.00 0.00 8 CYS A CA 2
ATOM 1431 C C . CYS A 1 9 ? 1.695 1.930 -3.215 1.00 0.00 8 CYS A C 2
ATOM 1432 O O . CYS A 1 9 ? 1.072 2.448 -2.278 1.00 0.00 8 CYS A O 2
ATOM 1440 N N . PHE A 1 10 ? 1.150 1.619 -4.366 1.00 0.00 9 PHE A N 2
ATOM 1441 C CA . PHE A 1 10 ? -0.262 1.783 -4.650 1.00 0.00 9 PHE A CA 2
ATOM 1442 C C . PHE A 1 10 ? -0.901 0.425 -4.536 1.00 0.00 9 PHE A C 2
ATOM 1443 O O . PHE A 1 10 ? -0.497 -0.515 -5.242 1.00 0.00 9 PHE A O 2
ATOM 1460 N N . VAL A 1 11 ? -1.857 0.291 -3.659 1.00 0.00 10 VAL A N 2
ATOM 1461 C CA . VAL A 1 11 ? -2.539 -0.960 -3.523 1.00 0.00 10 VAL A CA 2
ATOM 1462 C C . VAL A 1 11 ? -4.021 -0.730 -3.749 1.00 0.00 10 VAL A C 2
ATOM 1463 O O . VAL A 1 11 ? -4.680 -0.055 -2.969 1.00 0.00 10 VAL A O 2
ATOM 1476 N N . GLY A 1 12 ? -4.523 -1.284 -4.807 1.00 0.00 11 GLY A N 2
ATOM 1477 C CA . GLY A 1 12 ? -5.907 -1.151 -5.150 1.00 0.00 11 GLY A CA 2
ATOM 1478 C C . GLY A 1 12 ? -6.592 -2.476 -5.139 1.00 0.00 11 GLY A C 2
ATOM 1479 O O . GLY A 1 12 ? -5.932 -3.505 -5.256 1.00 0.00 11 GLY A O 2
ATOM 1483 N N . GLY A 1 13 ? -7.895 -2.466 -4.994 1.00 0.00 12 GLY A N 2
ATOM 1484 C CA . GLY A 1 13 ? -8.631 -3.701 -4.946 1.00 0.00 12 GLY A CA 2
ATOM 1485 C C . GLY A 1 13 ? -8.578 -4.255 -3.559 1.00 0.00 12 GLY A C 2
ATOM 1486 O O . GLY A 1 13 ? -8.126 -5.364 -3.338 1.00 0.00 12 GLY A O 2
ATOM 1490 N N . LEU A 1 14 ? -9.016 -3.458 -2.624 1.00 0.00 13 LEU A N 2
ATOM 1491 C CA . LEU A 1 14 ? -8.950 -3.814 -1.234 1.00 0.00 13 LEU A CA 2
ATOM 1492 C C . LEU A 1 14 ? -10.177 -4.597 -0.786 1.00 0.00 13 LEU A C 2
ATOM 1493 O O . LEU A 1 14 ? -11.201 -4.660 -1.503 1.00 0.00 13 LEU A O 2
ATOM 1509 N N . ALA A 1 15 ? -10.081 -5.168 0.389 1.00 0.00 14 ALA A N 2
ATOM 1510 C CA . ALA A 1 15 ? -11.055 -6.093 0.897 1.00 0.00 14 ALA A CA 2
ATOM 1511 C C . ALA A 1 15 ? -12.105 -5.454 1.782 1.00 0.00 14 ALA A C 2
ATOM 1512 O O . ALA A 1 15 ? -12.310 -4.245 1.745 1.00 0.00 14 ALA A O 2
ATOM 1519 N N . TRP A 1 16 ? -12.784 -6.289 2.548 1.00 0.00 15 TRP A N 2
ATOM 1520 C CA . TRP A 1 16 ? -13.926 -5.887 3.337 1.00 0.00 15 TRP A CA 2
ATOM 1521 C C . TRP A 1 16 ? -13.464 -5.190 4.590 1.00 0.00 15 TRP A C 2
ATOM 1522 O O . TRP A 1 16 ? -14.004 -4.163 4.988 1.00 0.00 15 TRP A O 2
ATOM 1543 N N . ALA A 1 17 ? -12.457 -5.753 5.194 1.00 0.00 16 ALA A N 2
ATOM 1544 C CA . ALA A 1 17 ? -11.981 -5.291 6.487 1.00 0.00 16 ALA A CA 2
ATOM 1545 C C . ALA A 1 17 ? -10.618 -4.631 6.395 1.00 0.00 16 ALA A C 2
ATOM 1546 O O . ALA A 1 17 ? -9.923 -4.461 7.409 1.00 0.00 16 ALA A O 2
ATOM 1553 N N . THR A 1 18 ? -10.243 -4.218 5.210 1.00 0.00 17 THR A N 2
ATOM 1554 C CA . THR A 1 18 ? -8.961 -3.600 5.031 1.00 0.00 17 THR A CA 2
ATOM 1555 C C . THR A 1 18 ? -8.956 -2.169 5.599 1.00 0.00 17 THR A C 2
ATOM 1556 O O . THR A 1 18 ? -9.700 -1.300 5.150 1.00 0.00 17 THR A O 2
ATOM 1567 N N . THR A 1 19 ? -8.122 -1.950 6.575 1.00 0.00 18 THR A N 2
ATOM 1568 C CA . THR A 1 19 ? -7.937 -0.655 7.156 1.00 0.00 18 THR A CA 2
ATOM 1569 C C . THR A 1 19 ? -6.551 -0.178 6.785 1.00 0.00 18 THR A C 2
ATOM 1570 O O . THR A 1 19 ? -5.767 -0.950 6.209 1.00 0.00 18 THR A O 2
ATOM 1581 N N . ASP A 1 20 ? -6.221 1.048 7.102 1.00 0.00 19 ASP A N 2
ATOM 1582 C CA . ASP A 1 20 ? -4.929 1.584 6.732 1.00 0.00 19 ASP A CA 2
ATOM 1583 C C . ASP A 1 20 ? -3.843 0.946 7.570 1.00 0.00 19 ASP A C 2
ATOM 1584 O O . ASP A 1 20 ? -2.742 0.680 7.072 1.00 0.00 19 ASP A O 2
ATOM 1593 N N . GLN A 1 21 ? -4.181 0.639 8.818 1.00 0.00 20 GLN A N 2
ATOM 1594 C CA . GLN A 1 21 ? -3.286 -0.056 9.717 1.00 0.00 20 GLN A CA 2
ATOM 1595 C C . GLN A 1 21 ? -2.964 -1.443 9.152 1.00 0.00 20 GLN A C 2
ATOM 1596 O O . GLN A 1 21 ? -1.802 -1.758 8.902 1.00 0.00 20 GLN A O 2
ATOM 1610 N N . THR A 1 22 ? -4.020 -2.229 8.881 1.00 0.00 21 THR A N 2
ATOM 1611 C CA . THR A 1 22 ? -3.867 -3.610 8.422 1.00 0.00 21 THR A CA 2
ATOM 1612 C C . THR A 1 22 ? -3.150 -3.706 7.079 1.00 0.00 21 THR A C 2
ATOM 1613 O O . THR A 1 22 ? -2.405 -4.654 6.818 1.00 0.00 21 THR A O 2
ATOM 1624 N N . LEU A 1 23 ? -3.356 -2.706 6.242 1.00 0.00 22 LEU A N 2
ATOM 1625 C CA . LEU A 1 23 ? -2.688 -2.638 4.966 1.00 0.00 22 LEU A CA 2
ATOM 1626 C C . LEU A 1 23 ? -1.185 -2.411 5.188 1.00 0.00 22 LEU A C 2
ATOM 1627 O O . LEU A 1 23 ? -0.353 -3.013 4.530 1.00 0.00 22 LEU A O 2
ATOM 1643 N N . GLY A 1 24 ? -0.864 -1.591 6.171 1.00 0.00 23 GLY A N 2
ATOM 1644 C CA . GLY A 1 24 ? 0.512 -1.257 6.447 1.00 0.00 23 GLY A CA 2
ATOM 1645 C C . GLY A 1 24 ? 1.256 -2.366 7.152 1.00 0.00 23 GLY A C 2
ATOM 1646 O O . GLY A 1 24 ? 2.385 -2.696 6.773 1.00 0.00 23 GLY A O 2
ATOM 1650 N N . GLU A 1 25 ? 0.627 -2.962 8.155 1.00 0.00 24 GLU A N 2
ATOM 1651 C CA . GLU A 1 25 ? 1.253 -4.020 8.953 1.00 0.00 24 GLU A CA 2
ATOM 1652 C C . GLU A 1 25 ? 1.568 -5.251 8.094 1.00 0.00 24 GLU A C 2
ATOM 1653 O O . GLU A 1 25 ? 2.573 -5.932 8.312 1.00 0.00 24 GLU A O 2
ATOM 1665 N N . ALA A 1 26 ? 0.747 -5.484 7.072 1.00 0.00 25 ALA A N 2
ATOM 1666 C CA . ALA A 1 26 ? 0.959 -6.583 6.142 1.00 0.00 25 ALA A CA 2
ATOM 1667 C C . ALA A 1 26 ? 2.280 -6.398 5.377 1.00 0.00 25 ALA A C 2
ATOM 1668 O O . ALA A 1 26 ? 3.009 -7.356 5.120 1.00 0.00 25 ALA A O 2
ATOM 1675 N N . PHE A 1 27 ? 2.593 -5.159 5.048 1.00 0.00 26 PHE A N 2
ATOM 1676 C CA . PHE A 1 27 ? 3.806 -4.836 4.308 1.00 0.00 26 PHE A CA 2
ATOM 1677 C C . PHE A 1 27 ? 5.005 -4.597 5.215 1.00 0.00 26 PHE A C 2
ATOM 1678 O O . PHE A 1 27 ? 6.149 -4.524 4.740 1.00 0.00 26 PHE A O 2
ATOM 1695 N N . SER A 1 28 ? 4.757 -4.504 6.519 1.00 0.00 27 SER A N 2
ATOM 1696 C CA . SER A 1 28 ? 5.815 -4.246 7.505 1.00 0.00 27 SER A CA 2
ATOM 1697 C C . SER A 1 28 ? 6.821 -5.409 7.565 1.00 0.00 27 SER A C 2
ATOM 1698 O O . SER A 1 28 ? 7.900 -5.285 8.128 1.00 0.00 27 SER A O 2
ATOM 1706 N N . GLN A 1 29 ? 6.435 -6.529 6.963 1.00 0.00 28 GLN A N 2
ATOM 1707 C CA . GLN A 1 29 ? 7.258 -7.713 6.883 1.00 0.00 28 GLN A CA 2
ATOM 1708 C C . GLN A 1 29 ? 8.478 -7.448 5.974 1.00 0.00 28 GLN A C 2
ATOM 1709 O O . GLN A 1 29 ? 9.520 -8.073 6.122 1.00 0.00 28 GLN A O 2
ATOM 1723 N N . PHE A 1 30 ? 8.335 -6.520 5.034 1.00 0.00 29 PHE A N 2
ATOM 1724 C CA . PHE A 1 30 ? 9.430 -6.212 4.140 1.00 0.00 29 PHE A CA 2
ATOM 1725 C C . PHE A 1 30 ? 10.173 -4.954 4.538 1.00 0.00 29 PHE A C 2
ATOM 1726 O O . PHE A 1 30 ? 11.405 -4.893 4.422 1.00 0.00 29 PHE A O 2
ATOM 1743 N N . GLY A 1 31 ? 9.460 -3.936 4.985 1.00 0.00 30 GLY A N 2
ATOM 1744 C CA . GLY A 1 31 ? 10.155 -2.747 5.394 1.00 0.00 30 GLY A CA 2
ATOM 1745 C C . GLY A 1 31 ? 9.374 -1.896 6.338 1.00 0.00 30 GLY A C 2
ATOM 1746 O O . GLY A 1 31 ? 8.176 -2.113 6.529 1.00 0.00 30 GLY A O 2
ATOM 1750 N N . GLU A 1 32 ? 10.062 -0.927 6.923 1.00 0.00 31 GLU A N 2
ATOM 1751 C CA . GLU A 1 32 ? 9.474 0.023 7.835 1.00 0.00 31 GLU A CA 2
ATOM 1752 C C . GLU A 1 32 ? 8.456 0.883 7.099 1.00 0.00 31 GLU A C 2
ATOM 1753 O O . GLU A 1 32 ? 8.757 1.466 6.034 1.00 0.00 31 GLU A O 2
ATOM 1765 N N . ILE A 1 33 ? 7.279 0.944 7.648 1.00 0.00 32 ILE A N 2
ATOM 1766 C CA . ILE A 1 33 ? 6.189 1.689 7.078 1.00 0.00 32 ILE A CA 2
ATOM 1767 C C . ILE A 1 33 ? 6.134 3.048 7.750 1.00 0.00 32 ILE A C 2
ATOM 1768 O O . ILE A 1 33 ? 6.153 3.131 8.970 1.00 0.00 32 ILE A O 2
ATOM 1784 N N . LEU A 1 34 ? 6.100 4.096 6.961 1.00 0.00 33 LEU A N 2
ATOM 1785 C CA . LEU A 1 34 ? 6.030 5.441 7.503 1.00 0.00 33 LEU A CA 2
ATOM 1786 C C . LEU A 1 34 ? 4.587 5.793 7.812 1.00 0.00 33 LEU A C 2
ATOM 1787 O O . LEU A 1 34 ? 4.296 6.438 8.806 1.00 0.00 33 LEU A O 2
ATOM 1803 N N . ASP A 1 35 ? 3.700 5.330 6.949 1.00 0.00 34 ASP A N 2
ATOM 1804 C CA . ASP A 1 35 ? 2.255 5.506 7.077 1.00 0.00 34 ASP A CA 2
ATOM 1805 C C . ASP A 1 35 ? 1.609 4.708 5.968 1.00 0.00 34 ASP A C 2
ATOM 1806 O O . ASP A 1 35 ? 2.259 4.420 4.954 1.00 0.00 34 ASP A O 2
ATOM 1815 N N . SER A 1 36 ? 0.398 4.328 6.153 1.00 0.00 35 SER A N 2
ATOM 1816 C CA . SER A 1 36 ? -0.344 3.575 5.199 1.00 0.00 35 SER A CA 2
ATOM 1817 C C . SER A 1 36 ? -1.742 4.135 5.227 1.00 0.00 35 SER A C 2
ATOM 1818 O O . SER A 1 36 ? -2.209 4.509 6.293 1.00 0.00 35 SER A O 2
ATOM 1826 N N . LYS A 1 37 ? -2.396 4.239 4.083 1.00 0.00 36 LYS A N 2
ATOM 1827 C CA . LYS A 1 37 ? -3.709 4.861 4.019 1.00 0.00 36 LYS A CA 2
ATOM 1828 C C . LYS A 1 37 ? -4.647 4.207 3.072 1.00 0.00 36 LYS A C 2
ATOM 1829 O O . LYS A 1 37 ? -4.256 3.759 2.010 1.00 0.00 36 LYS A O 2
ATOM 1848 N N . ILE A 1 38 ? -5.892 4.167 3.478 1.00 0.00 37 ILE A N 2
ATOM 1849 C CA . ILE A 1 38 ? -6.978 3.809 2.614 1.00 0.00 37 ILE A CA 2
ATOM 1850 C C . ILE A 1 38 ? -7.486 5.133 2.118 1.00 0.00 37 ILE A C 2
ATOM 1851 O O . ILE A 1 38 ? -7.890 5.983 2.924 1.00 0.00 37 ILE A O 2
ATOM 1867 N N . ILE A 1 39 ? -7.428 5.360 0.852 1.00 0.00 38 ILE A N 2
ATOM 1868 C CA . ILE A 1 39 ? -7.790 6.647 0.352 1.00 0.00 38 ILE A CA 2
ATOM 1869 C C . ILE A 1 39 ? -9.278 6.715 0.075 1.00 0.00 38 ILE A C 2
ATOM 1870 O O . ILE A 1 39 ? -9.864 5.813 -0.551 1.00 0.00 38 ILE A O 2
ATOM 1886 N N . ASN A 1 40 ? -9.889 7.755 0.577 1.00 0.00 39 ASN A N 2
ATOM 1887 C CA . ASN A 1 40 ? -11.309 7.919 0.471 1.00 0.00 39 ASN A CA 2
ATOM 1888 C C . ASN A 1 40 ? -11.687 8.891 -0.616 1.00 0.00 39 ASN A C 2
ATOM 1889 O O . ASN A 1 40 ? -10.908 9.769 -0.996 1.00 0.00 39 ASN A O 2
ATOM 1900 N N . ASP A 1 41 ? -12.858 8.688 -1.114 1.00 0.00 40 ASP A N 2
ATOM 1901 C CA . ASP A 1 41 ? -13.446 9.406 -2.213 1.00 0.00 40 ASP A CA 2
ATOM 1902 C C . ASP A 1 41 ? -14.340 10.481 -1.633 1.00 0.00 40 ASP A C 2
ATOM 1903 O O . ASP A 1 41 ? -15.343 10.173 -0.983 1.00 0.00 40 ASP A O 2
ATOM 1912 N N . ARG A 1 42 ? -13.955 11.723 -1.812 1.00 0.00 41 ARG A N 2
ATOM 1913 C CA . ARG A 1 42 ? -14.686 12.840 -1.219 1.00 0.00 41 ARG A CA 2
ATOM 1914 C C . ARG A 1 42 ? -16.027 13.086 -1.914 1.00 0.00 41 ARG A C 2
ATOM 1915 O O . ARG A 1 42 ? -16.956 13.600 -1.303 1.00 0.00 41 ARG A O 2
ATOM 1936 N N . GLU A 1 43 ? -16.109 12.724 -3.180 1.00 0.00 42 GLU A N 2
ATOM 1937 C CA . GLU A 1 43 ? -17.290 12.955 -3.963 1.00 0.00 42 GLU A CA 2
ATOM 1938 C C . GLU A 1 43 ? -18.442 12.003 -3.650 1.00 0.00 42 GLU A C 2
ATOM 1939 O O . GLU A 1 43 ? -19.599 12.422 -3.582 1.00 0.00 42 GLU A O 2
ATOM 1951 N N . THR A 1 44 ? -18.149 10.740 -3.462 1.00 0.00 43 THR A N 2
ATOM 1952 C CA . THR A 1 44 ? -19.178 9.787 -3.104 1.00 0.00 43 THR A CA 2
ATOM 1953 C C . THR A 1 44 ? -19.287 9.639 -1.584 1.00 0.00 43 THR A C 2
ATOM 1954 O O . THR A 1 44 ? -20.309 9.141 -1.059 1.00 0.00 43 THR A O 2
ATOM 1965 N N . GLY A 1 45 ? -18.226 10.010 -0.889 1.00 0.00 44 GLY A N 2
ATOM 1966 C CA . GLY A 1 45 ? -18.204 9.931 0.551 1.00 0.00 44 GLY A CA 2
ATOM 1967 C C . GLY A 1 45 ? -17.892 8.531 1.053 1.00 0.00 44 GLY A C 2
ATOM 1968 O O . GLY A 1 45 ? -18.409 8.111 2.078 1.00 0.00 44 GLY A O 2
ATOM 1972 N N . ARG A 1 46 ? -17.088 7.789 0.313 1.00 0.00 45 ARG A N 2
ATOM 1973 C CA . ARG A 1 46 ? -16.713 6.431 0.729 1.00 0.00 45 ARG A CA 2
ATOM 1974 C C . ARG A 1 46 ? -15.275 6.146 0.332 1.00 0.00 45 ARG A C 2
ATOM 1975 O O . ARG A 1 46 ? -14.633 6.999 -0.212 1.00 0.00 45 ARG A O 2
ATOM 1996 N N . SER A 1 47 ? -14.769 4.972 0.627 1.00 0.00 46 SER A N 2
ATOM 1997 C CA . SER A 1 47 ? -13.414 4.614 0.243 1.00 0.00 46 SER A CA 2
ATOM 1998 C C . SER A 1 47 ? -13.337 4.409 -1.285 1.00 0.00 46 SER A C 2
ATOM 1999 O O . SER A 1 47 ? -14.297 3.929 -1.882 1.00 0.00 46 SER A O 2
ATOM 2007 N N . ARG A 1 48 ? -12.201 4.770 -1.921 1.00 0.00 47 ARG A N 2
ATOM 2008 C CA . ARG A 1 48 ? -12.119 4.663 -3.397 1.00 0.00 47 ARG A CA 2
ATOM 2009 C C . ARG A 1 48 ? -11.759 3.237 -3.813 1.00 0.00 47 ARG A C 2
ATOM 2010 O O . ARG A 1 48 ? -11.661 2.928 -4.992 1.00 0.00 47 ARG A O 2
ATOM 2031 N N . GLY A 1 49 ? -11.515 2.390 -2.832 1.00 0.00 48 GLY A N 2
ATOM 2032 C CA . GLY A 1 49 ? -11.220 1.002 -3.110 1.00 0.00 48 GLY A CA 2
ATOM 2033 C C . GLY A 1 49 ? -9.740 0.723 -3.207 1.00 0.00 48 GLY A C 2
ATOM 2034 O O . GLY A 1 49 ? -9.332 -0.412 -3.500 1.00 0.00 48 GLY A O 2
ATOM 2038 N N . PHE A 1 50 ? -8.932 1.734 -2.963 1.00 0.00 49 PHE A N 2
ATOM 2039 C CA . PHE A 1 50 ? -7.501 1.574 -3.014 1.00 0.00 49 PHE A CA 2
ATOM 2040 C C . PHE A 1 50 ? -6.852 2.391 -1.908 1.00 0.00 49 PHE A C 2
ATOM 2041 O O . PHE A 1 50 ? -7.525 3.189 -1.224 1.00 0.00 49 PHE A O 2
ATOM 2058 N N . GLY A 1 51 ? -5.581 2.195 -1.732 1.00 0.00 50 GLY A N 2
ATOM 2059 C CA . GLY A 1 51 ? -4.840 2.917 -0.768 1.00 0.00 50 GLY A CA 2
ATOM 2060 C C . GLY A 1 51 ? -3.381 2.995 -1.139 1.00 0.00 50 GLY A C 2
ATOM 2061 O O . GLY A 1 51 ? -2.969 2.489 -2.193 1.00 0.00 50 GLY A O 2
ATOM 2065 N N . PHE A 1 52 ? -2.606 3.600 -0.282 1.00 0.00 51 PHE A N 2
ATOM 2066 C CA . PHE A 1 52 ? -1.186 3.771 -0.487 1.00 0.00 51 PHE A CA 2
ATOM 2067 C C . PHE A 1 52 ? -0.444 3.348 0.748 1.00 0.00 51 PHE A C 2
ATOM 2068 O O . PHE A 1 52 ? -0.908 3.575 1.862 1.00 0.00 51 PHE A O 2
ATOM 2085 N N . VAL A 1 53 ? 0.689 2.739 0.558 1.00 0.00 52 VAL A N 2
ATOM 2086 C CA . VAL A 1 53 ? 1.539 2.339 1.657 1.00 0.00 52 VAL A CA 2
ATOM 2087 C C . VAL A 1 53 ? 2.880 3.041 1.495 1.00 0.00 52 VAL A C 2
ATOM 2088 O O . VAL A 1 53 ? 3.510 2.932 0.441 1.00 0.00 52 VAL A O 2
ATOM 2101 N N . THR A 1 54 ? 3.287 3.784 2.489 1.00 0.00 53 THR A N 2
ATOM 2102 C CA . THR A 1 54 ? 4.528 4.508 2.439 1.00 0.00 53 THR A CA 2
ATOM 2103 C C . THR A 1 54 ? 5.640 3.738 3.168 1.00 0.00 53 THR A C 2
ATOM 2104 O O . THR A 1 54 ? 5.514 3.402 4.347 1.00 0.00 53 THR A O 2
ATOM 2115 N N . PHE A 1 55 ? 6.701 3.487 2.457 1.00 0.00 54 PHE A N 2
ATOM 2116 C CA . PHE A 1 55 ? 7.843 2.759 2.931 1.00 0.00 54 PHE A CA 2
ATOM 2117 C C . PHE A 1 55 ? 8.998 3.694 3.159 1.00 0.00 54 PHE A C 2
ATOM 2118 O O . PHE A 1 55 ? 9.102 4.737 2.513 1.00 0.00 54 PHE A O 2
ATOM 2135 N N . LYS A 1 56 ? 9.842 3.317 4.071 1.00 0.00 55 LYS A N 2
ATOM 2136 C CA . LYS A 1 56 ? 11.059 4.045 4.383 1.00 0.00 55 LYS A CA 2
ATOM 2137 C C . LYS A 1 56 ? 12.209 3.543 3.489 1.00 0.00 55 LYS A C 2
ATOM 2138 O O . LYS A 1 56 ? 13.158 4.267 3.199 1.00 0.00 55 LYS A O 2
ATOM 2157 N N . ASP A 1 57 ? 12.088 2.303 3.049 1.00 0.00 56 ASP A N 2
ATOM 2158 C CA . ASP A 1 57 ? 13.121 1.644 2.253 1.00 0.00 56 ASP A CA 2
ATOM 2159 C C . ASP A 1 57 ? 12.680 1.466 0.814 1.00 0.00 56 ASP A C 2
ATOM 2160 O O . ASP A 1 57 ? 11.530 1.080 0.540 1.00 0.00 56 ASP A O 2
ATOM 2169 N N . GLU A 1 58 ? 13.604 1.724 -0.084 1.00 0.00 57 GLU A N 2
ATOM 2170 C CA . GLU A 1 58 ? 13.389 1.654 -1.513 1.00 0.00 57 GLU A CA 2
ATOM 2171 C C . GLU A 1 58 ? 13.216 0.209 -1.931 1.00 0.00 57 GLU A C 2
ATOM 2172 O O . GLU A 1 58 ? 12.313 -0.130 -2.714 1.00 0.00 57 GLU A O 2
ATOM 2184 N N . LYS A 1 59 ? 14.041 -0.649 -1.350 1.00 0.00 58 LYS A N 2
ATOM 2185 C CA . LYS A 1 59 ? 14.022 -2.059 -1.661 1.00 0.00 58 LYS A CA 2
ATOM 2186 C C . LYS A 1 59 ? 12.686 -2.649 -1.240 1.00 0.00 58 LYS A C 2
ATOM 2187 O O . LYS A 1 59 ? 12.017 -3.301 -2.024 1.00 0.00 58 LYS A O 2
ATOM 2206 N N . ALA A 1 60 ? 12.300 -2.350 -0.003 1.00 0.00 59 ALA A N 2
ATOM 2207 C CA . ALA A 1 60 ? 11.066 -2.832 0.610 1.00 0.00 59 ALA A CA 2
ATOM 2208 C C . ALA A 1 60 ? 9.852 -2.482 -0.203 1.00 0.00 59 ALA A C 2
ATOM 2209 O O . ALA A 1 60 ? 8.887 -3.235 -0.228 1.00 0.00 59 ALA A O 2
ATOM 2216 N N . MET A 1 61 ? 9.893 -1.337 -0.870 1.00 0.00 60 MET A N 2
ATOM 2217 C CA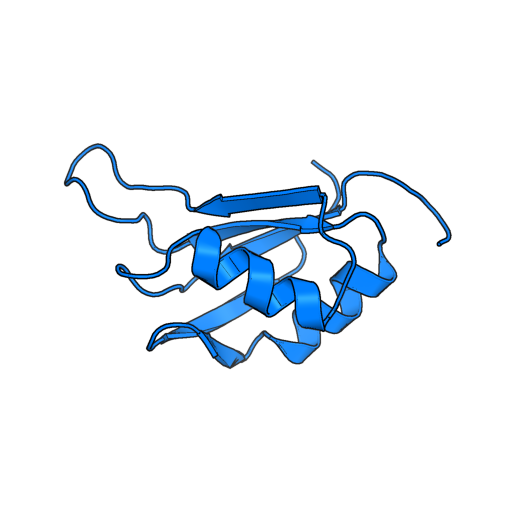 . MET A 1 61 ? 8.793 -0.939 -1.716 1.00 0.00 60 MET A CA 2
ATOM 2218 C C . MET A 1 61 ? 8.648 -1.935 -2.857 1.00 0.00 60 MET A C 2
ATOM 2219 O O . MET A 1 61 ? 7.547 -2.324 -3.201 1.00 0.00 60 MET A O 2
ATOM 2233 N N . ARG A 1 62 ? 9.771 -2.381 -3.397 1.00 0.00 61 ARG A N 2
ATOM 2234 C CA . ARG A 1 62 ? 9.756 -3.342 -4.483 1.00 0.00 61 ARG A CA 2
ATOM 2235 C C . ARG A 1 62 ? 9.438 -4.728 -3.972 1.00 0.00 61 ARG A C 2
ATOM 2236 O O . ARG A 1 62 ? 8.639 -5.430 -4.573 1.00 0.00 61 ARG A O 2
ATOM 2257 N N . ASP A 1 63 ? 10.026 -5.094 -2.822 1.00 0.00 62 ASP A N 2
ATOM 2258 C CA . ASP A 1 63 ? 9.766 -6.410 -2.178 1.00 0.00 62 ASP A CA 2
ATOM 2259 C C . ASP A 1 63 ? 8.266 -6.584 -1.980 1.00 0.00 62 ASP A C 2
ATOM 2260 O O . ASP A 1 63 ? 7.710 -7.667 -2.139 1.00 0.00 62 ASP A O 2
ATOM 2269 N N . ALA A 1 64 ? 7.618 -5.478 -1.671 1.00 0.00 63 ALA A N 2
ATOM 2270 C CA . ALA A 1 64 ? 6.202 -5.428 -1.430 1.00 0.00 63 ALA A CA 2
ATOM 2271 C C . ALA A 1 64 ? 5.414 -5.656 -2.715 1.00 0.00 63 ALA A C 2
ATOM 2272 O O . ALA A 1 64 ? 4.386 -6.325 -2.714 1.00 0.00 63 ALA A O 2
ATOM 2279 N N . ILE A 1 65 ? 5.903 -5.111 -3.800 1.00 0.00 64 ILE A N 2
ATOM 2280 C CA . ILE A 1 65 ? 5.232 -5.211 -5.083 1.00 0.00 64 ILE A CA 2
ATOM 2281 C C . ILE A 1 65 ? 5.417 -6.592 -5.658 1.00 0.00 64 ILE A C 2
ATOM 2282 O O . ILE A 1 65 ? 4.447 -7.289 -5.938 1.00 0.00 64 ILE A O 2
ATOM 2298 N N . GLU A 1 66 ? 6.661 -7.000 -5.754 1.00 0.00 65 GLU A N 2
ATOM 2299 C CA . GLU A 1 66 ? 7.031 -8.279 -6.304 1.00 0.00 65 GLU A CA 2
ATOM 2300 C C . GLU A 1 66 ? 6.553 -9.449 -5.422 1.00 0.00 65 GLU A C 2
ATOM 2301 O O . GLU A 1 66 ? 6.480 -10.588 -5.877 1.00 0.00 65 GLU A O 2
ATOM 2313 N N . GLY A 1 67 ? 6.241 -9.160 -4.169 1.00 0.00 66 GLY A N 2
ATOM 2314 C CA . GLY A 1 67 ? 5.779 -10.188 -3.267 1.00 0.00 66 GLY A CA 2
ATOM 2315 C C . GLY A 1 67 ? 4.262 -10.240 -3.102 1.00 0.00 66 GLY A C 2
ATOM 2316 O O . GLY A 1 67 ? 3.680 -11.315 -3.081 1.00 0.00 66 GLY A O 2
ATOM 2320 N N . MET A 1 68 ? 3.614 -9.088 -2.998 1.00 0.00 67 MET A N 2
ATOM 2321 C CA . MET A 1 68 ? 2.167 -9.062 -2.718 1.00 0.00 67 MET A CA 2
ATOM 2322 C C . MET A 1 68 ? 1.297 -8.845 -3.943 1.00 0.00 67 MET A C 2
ATOM 2323 O O . MET A 1 68 ? 0.068 -8.735 -3.811 1.00 0.00 67 MET A O 2
ATOM 2337 N N . ASN A 1 69 ? 1.882 -8.767 -5.113 1.00 0.00 68 ASN A N 2
ATOM 2338 C CA . ASN A 1 69 ? 1.085 -8.523 -6.323 1.00 0.00 68 ASN A CA 2
ATOM 2339 C C . ASN A 1 69 ? 0.154 -9.702 -6.608 1.00 0.00 68 ASN A C 2
ATOM 2340 O O . ASN A 1 69 ? 0.606 -10.816 -6.835 1.00 0.00 68 ASN A O 2
ATOM 2351 N N . GLY A 1 70 ? -1.146 -9.454 -6.541 1.00 0.00 69 GLY A N 2
ATOM 2352 C CA . GLY A 1 70 ? -2.110 -10.460 -6.914 1.00 0.00 69 GLY A CA 2
ATOM 2353 C C . GLY A 1 70 ? -2.517 -11.382 -5.782 1.00 0.00 69 GLY A C 2
ATOM 2354 O O . GLY A 1 70 ? -3.415 -12.220 -5.961 1.00 0.00 69 GLY A O 2
ATOM 2358 N N . GLN A 1 71 ? -1.897 -11.242 -4.614 1.00 0.00 70 GLN A N 2
ATOM 2359 C CA . GLN A 1 71 ? -2.230 -12.126 -3.503 1.00 0.00 70 GLN A CA 2
ATOM 2360 C C . GLN A 1 71 ? -3.570 -11.739 -2.897 1.00 0.00 70 GLN A C 2
ATOM 2361 O O . GLN A 1 71 ? -4.084 -10.634 -3.143 1.00 0.00 70 GLN A O 2
ATOM 2375 N N . ASP A 1 72 ? -4.114 -12.624 -2.107 1.00 0.00 71 ASP A N 2
ATOM 2376 C CA . ASP A 1 72 ? -5.370 -12.370 -1.443 1.00 0.00 71 ASP A CA 2
ATOM 2377 C C . ASP A 1 72 ? -5.098 -11.742 -0.107 1.00 0.00 71 ASP A C 2
ATOM 2378 O O . ASP A 1 72 ? -4.112 -12.084 0.568 1.00 0.00 71 ASP A O 2
ATOM 2387 N N . LEU A 1 73 ? -5.898 -10.797 0.239 1.00 0.00 72 LEU A N 2
ATOM 2388 C CA . LEU A 1 73 ? -5.864 -10.210 1.523 1.00 0.00 72 LEU A CA 2
ATOM 2389 C C . LEU A 1 73 ? -7.316 -9.963 1.893 1.00 0.00 72 LEU A C 2
ATOM 2390 O O . LEU A 1 73 ? -7.965 -9.127 1.273 1.00 0.00 72 LEU A O 2
ATOM 2406 N N . ASP A 1 74 ? -7.828 -10.767 2.833 1.00 0.00 73 ASP A N 2
ATOM 2407 C CA . ASP A 1 74 ? -9.206 -10.635 3.381 1.00 0.00 73 ASP A CA 2
ATOM 2408 C C . ASP A 1 74 ? -10.282 -10.916 2.286 1.00 0.00 73 ASP A C 2
ATOM 2409 O O . ASP A 1 74 ? -11.393 -10.377 2.286 1.00 0.00 73 ASP A O 2
ATOM 2418 N N . GLY A 1 75 ? -9.949 -11.803 1.363 1.00 0.00 74 GLY A N 2
ATOM 2419 C CA . GLY A 1 75 ? -10.901 -12.190 0.352 1.00 0.00 74 GLY A CA 2
ATOM 2420 C C . GLY A 1 75 ? -10.881 -11.274 -0.843 1.00 0.00 74 GLY A C 2
ATOM 2421 O O . GLY A 1 75 ? -11.914 -11.095 -1.538 1.00 0.00 74 GLY A O 2
ATOM 2425 N N . ARG A 1 76 ? -9.775 -10.616 -1.051 1.00 0.00 75 ARG A N 2
ATOM 2426 C CA . ARG A 1 76 ? -9.623 -9.790 -2.202 1.00 0.00 75 ARG A CA 2
ATOM 2427 C C . ARG A 1 76 ? -8.231 -9.936 -2.763 1.00 0.00 75 ARG A C 2
ATOM 2428 O O . ARG A 1 76 ? -7.262 -9.942 -2.009 1.00 0.00 75 ARG A O 2
ATOM 2449 N N . ASN A 1 77 ? -8.126 -10.026 -4.062 1.00 0.00 76 ASN A N 2
ATOM 2450 C CA . ASN A 1 77 ? -6.825 -10.018 -4.709 1.00 0.00 76 ASN A CA 2
ATOM 2451 C C . ASN A 1 77 ? -6.410 -8.592 -4.874 1.00 0.00 76 ASN A C 2
ATOM 2452 O O . ASN A 1 77 ? -6.988 -7.846 -5.674 1.00 0.00 76 ASN A O 2
ATOM 2463 N N . ILE A 1 78 ? -5.449 -8.205 -4.108 1.00 0.00 77 ILE A N 2
ATOM 2464 C CA . ILE A 1 78 ? -4.975 -6.855 -4.106 1.00 0.00 77 ILE A CA 2
ATOM 2465 C C . ILE A 1 78 ? -4.008 -6.602 -5.256 1.00 0.00 77 ILE A C 2
ATOM 2466 O O . ILE A 1 78 ? -3.146 -7.440 -5.584 1.00 0.00 77 ILE A O 2
ATOM 2482 N N . THR A 1 79 ? -4.147 -5.469 -5.861 1.00 0.00 78 THR A N 2
ATOM 2483 C CA . THR A 1 79 ? -3.303 -5.083 -6.940 1.00 0.00 78 THR A CA 2
ATOM 2484 C C . THR A 1 79 ? -2.262 -4.122 -6.393 1.00 0.00 78 THR A C 2
ATOM 2485 O O . THR A 1 79 ? -2.588 -3.023 -5.946 1.00 0.00 78 THR A O 2
ATOM 2496 N N . VAL A 1 80 ? -1.032 -4.546 -6.430 1.00 0.00 79 VAL A N 2
ATOM 2497 C CA . VAL A 1 80 ? 0.064 -3.820 -5.836 1.00 0.00 79 VAL A CA 2
ATOM 2498 C C . VAL A 1 80 ? 1.007 -3.320 -6.930 1.00 0.00 79 VAL A C 2
ATOM 2499 O O . VAL A 1 80 ? 1.450 -4.110 -7.766 1.00 0.00 79 VAL A O 2
ATOM 2512 N N . ASN A 1 81 ? 1.274 -2.024 -6.948 1.00 0.00 80 ASN A N 2
ATOM 2513 C CA . ASN A 1 81 ? 2.187 -1.436 -7.932 1.00 0.00 80 ASN A CA 2
ATOM 2514 C C . ASN A 1 81 ? 2.959 -0.266 -7.323 1.00 0.00 80 ASN A C 2
ATOM 2515 O O . ASN A 1 81 ? 2.663 0.172 -6.211 1.00 0.00 80 ASN A O 2
ATOM 2526 N N . GLU A 1 82 ? 3.922 0.243 -8.059 1.00 0.00 81 GLU A N 2
ATOM 2527 C CA . GLU A 1 82 ? 4.821 1.259 -7.582 1.00 0.00 81 GLU A CA 2
ATOM 2528 C C . GLU A 1 82 ? 4.220 2.650 -7.749 1.00 0.00 81 GLU A C 2
ATOM 2529 O O . GLU A 1 82 ? 4.022 3.138 -8.871 1.00 0.00 81 GLU A O 2
ATOM 2541 N N . ALA A 1 83 ? 3.950 3.292 -6.643 1.00 0.00 82 ALA A N 2
ATOM 2542 C CA . ALA A 1 83 ? 3.384 4.612 -6.664 1.00 0.00 82 ALA A CA 2
ATOM 2543 C C . ALA A 1 83 ? 4.480 5.654 -6.594 1.00 0.00 82 ALA A C 2
ATOM 2544 O O . ALA A 1 83 ? 4.268 6.803 -6.982 1.00 0.00 82 ALA A O 2
ATOM 2551 N N . GLN A 1 84 ? 5.664 5.230 -6.134 1.00 0.00 83 GLN A N 2
ATOM 2552 C CA . GLN A 1 84 ? 6.833 6.117 -5.918 1.00 0.00 83 GLN A CA 2
ATOM 2553 C C . GLN A 1 84 ? 6.513 7.246 -4.947 1.00 0.00 83 GLN A C 2
ATOM 2554 O O . GLN A 1 84 ? 5.457 7.247 -4.305 1.00 0.00 83 GLN A O 2
ATOM 2568 N N . SER A 1 85 ? 7.417 8.184 -4.819 1.00 0.00 84 SER A N 2
ATOM 2569 C CA . SER A 1 85 ? 7.215 9.372 -4.008 1.00 0.00 84 SER A CA 2
ATOM 2570 C C . SER A 1 85 ? 6.254 10.339 -4.756 1.00 0.00 84 SER A C 2
ATOM 2571 O O . SER A 1 85 ? 6.575 11.484 -5.043 1.00 0.00 84 SER A O 2
ATOM 2579 N N . ARG A 1 86 ? 5.086 9.830 -5.089 1.00 0.00 85 ARG A N 2
ATOM 2580 C CA . ARG A 1 86 ? 4.074 10.557 -5.828 1.00 0.00 85 ARG A CA 2
ATOM 2581 C C . ARG A 1 86 ? 2.761 10.475 -5.072 1.00 0.00 85 ARG A C 2
ATOM 2582 O O . ARG A 1 86 ? 2.682 9.767 -4.046 1.00 0.00 85 ARG A O 2
ATOM 2603 N N . GLY A 1 1 ? 21.874 11.817 4.386 1.00 0.00 0 GLY A N 3
ATOM 2604 C CA . GLY A 1 1 ? 22.384 10.523 3.943 1.00 0.00 0 GLY A CA 3
ATOM 2605 C C . GLY A 1 1 ? 22.049 10.306 2.500 1.00 0.00 0 GLY A C 3
ATOM 2606 O O . GLY A 1 1 ? 22.586 11.003 1.651 1.00 0.00 0 GLY A O 3
ATOM 2612 N N . MET A 1 2 ? 21.121 9.400 2.231 1.00 0.00 1 MET A N 3
ATOM 2613 C CA . MET A 1 2 ? 20.725 9.047 0.853 1.00 0.00 1 MET A CA 3
ATOM 2614 C C . MET A 1 2 ? 19.565 8.051 0.842 1.00 0.00 1 MET A C 3
ATOM 2615 O O . MET A 1 2 ? 19.124 7.630 -0.212 1.00 0.00 1 MET A O 3
ATOM 2629 N N . ALA A 1 3 ? 19.063 7.695 2.006 1.00 0.00 2 ALA A N 3
ATOM 2630 C CA . ALA A 1 3 ? 18.014 6.702 2.099 1.00 0.00 2 ALA A CA 3
ATOM 2631 C C . ALA A 1 3 ? 16.841 7.282 2.852 1.00 0.00 2 ALA A C 3
ATOM 2632 O O . ALA A 1 3 ? 15.944 6.561 3.307 1.00 0.00 2 ALA A O 3
ATOM 2639 N N . GLU A 1 4 ? 16.847 8.581 2.983 1.00 0.00 3 GLU A N 3
ATOM 2640 C CA . GLU A 1 4 ? 15.809 9.272 3.680 1.00 0.00 3 GLU A CA 3
ATOM 2641 C C . GLU A 1 4 ? 14.855 9.863 2.656 1.00 0.00 3 GLU A C 3
ATOM 2642 O O . GLU A 1 4 ? 14.982 11.016 2.257 1.00 0.00 3 GLU A O 3
ATOM 2654 N N . VAL A 1 5 ? 13.970 9.040 2.175 1.00 0.00 4 VAL A N 3
ATOM 2655 C CA . VAL A 1 5 ? 13.018 9.429 1.172 1.00 0.00 4 VAL A CA 3
ATOM 2656 C C . VAL A 1 5 ? 11.823 8.497 1.301 1.00 0.00 4 VAL A C 3
ATOM 2657 O O . VAL A 1 5 ? 11.936 7.451 1.931 1.00 0.00 4 VAL A O 3
ATOM 2670 N N . GLU A 1 6 ? 10.693 8.880 0.774 1.00 0.00 5 GLU A N 3
ATOM 2671 C CA . GLU A 1 6 ? 9.530 8.046 0.849 1.00 0.00 5 GLU A CA 3
ATOM 2672 C C . GLU A 1 6 ? 9.424 7.167 -0.381 1.00 0.00 5 GLU A C 3
ATOM 2673 O O . GLU A 1 6 ? 9.646 7.615 -1.509 1.00 0.00 5 GLU A O 3
ATOM 2685 N N . TYR A 1 7 ? 9.129 5.933 -0.170 1.00 0.00 6 TYR A N 3
ATOM 2686 C CA . TYR A 1 7 ? 8.827 5.051 -1.229 1.00 0.00 6 TYR A CA 3
ATOM 2687 C C . TYR A 1 7 ? 7.448 4.530 -1.088 1.00 0.00 6 TYR A C 3
ATOM 2688 O O . TYR A 1 7 ? 7.175 3.540 -0.417 1.00 0.00 6 TYR A O 3
ATOM 2706 N N . ARG A 1 8 ? 6.582 5.257 -1.682 1.00 0.00 7 ARG A N 3
ATOM 2707 C CA . ARG A 1 8 ? 5.187 5.054 -1.604 1.00 0.00 7 ARG A CA 3
ATOM 2708 C C . ARG A 1 8 ? 4.754 4.039 -2.654 1.00 0.00 7 ARG A C 3
ATOM 2709 O O . ARG A 1 8 ? 5.092 4.168 -3.826 1.00 0.00 7 ARG A O 3
ATOM 2730 N N . CYS A 1 9 ? 4.081 3.009 -2.229 1.00 0.00 8 CYS A N 3
ATOM 2731 C CA . CYS A 1 9 ? 3.552 2.029 -3.141 1.00 0.00 8 CYS A CA 3
ATOM 2732 C C . CYS A 1 9 ? 2.050 2.154 -3.167 1.00 0.00 8 CYS A C 3
ATOM 2733 O O . CYS A 1 9 ? 1.440 2.449 -2.146 1.00 0.00 8 CYS A O 3
ATOM 2741 N N . PHE A 1 10 ? 1.479 1.966 -4.311 1.00 0.00 9 PHE A N 3
ATOM 2742 C CA . PHE A 1 10 ? 0.066 2.105 -4.517 1.00 0.00 9 PHE A CA 3
ATOM 2743 C C . PHE A 1 10 ? -0.550 0.729 -4.409 1.00 0.00 9 PHE A C 3
ATOM 2744 O O . PHE A 1 10 ? -0.039 -0.227 -5.002 1.00 0.00 9 PHE A O 3
ATOM 2761 N N . VAL A 1 11 ? -1.590 0.605 -3.631 1.00 0.00 10 VAL A N 3
ATOM 2762 C CA . VAL A 1 11 ? -2.262 -0.654 -3.492 1.00 0.00 10 VAL A CA 3
ATOM 2763 C C . VAL A 1 11 ? -3.725 -0.448 -3.831 1.00 0.00 10 VAL A C 3
ATOM 2764 O O . VAL A 1 11 ? -4.447 0.242 -3.112 1.00 0.00 10 VAL A O 3
ATOM 2777 N N . GLY A 1 12 ? -4.150 -1.042 -4.897 1.00 0.00 11 GLY A N 3
ATOM 2778 C CA . GLY A 1 12 ? -5.502 -0.918 -5.333 1.00 0.00 11 GLY A CA 3
ATOM 2779 C C . GLY A 1 12 ? -6.195 -2.240 -5.348 1.00 0.00 11 GLY A C 3
ATOM 2780 O O . GLY A 1 12 ? -5.560 -3.274 -5.569 1.00 0.00 11 GLY A O 3
ATOM 2784 N N . GLY A 1 13 ? -7.481 -2.222 -5.098 1.00 0.00 12 GLY A N 3
ATOM 2785 C CA . GLY A 1 13 ? -8.236 -3.439 -5.091 1.00 0.00 12 GLY A CA 3
ATOM 2786 C C . GLY A 1 13 ? -8.171 -4.087 -3.744 1.00 0.00 12 GLY A C 3
ATOM 2787 O O . GLY A 1 13 ? -7.829 -5.246 -3.628 1.00 0.00 12 GLY A O 3
ATOM 2791 N N . LEU A 1 14 ? -8.485 -3.318 -2.731 1.00 0.00 13 LEU A N 3
ATOM 2792 C CA . LEU A 1 14 ? -8.451 -3.791 -1.369 1.00 0.00 13 LEU A CA 3
ATOM 2793 C C . LEU A 1 14 ? -9.693 -4.566 -1.008 1.00 0.00 13 LEU A C 3
ATOM 2794 O O . LEU A 1 14 ? -10.666 -4.610 -1.782 1.00 0.00 13 LEU A O 3
ATOM 2810 N N . ALA A 1 15 ? -9.665 -5.161 0.157 1.00 0.00 14 ALA A N 3
ATOM 2811 C CA . ALA A 1 15 ? -10.689 -6.058 0.571 1.00 0.00 14 ALA A CA 3
ATOM 2812 C C . ALA A 1 15 ? -11.778 -5.431 1.405 1.00 0.00 14 ALA A C 3
ATOM 2813 O O . ALA A 1 15 ? -11.883 -4.207 1.528 1.00 0.00 14 ALA A O 3
ATOM 2820 N N . TRP A 1 16 ? -12.554 -6.301 1.982 1.00 0.00 15 TRP A N 3
ATOM 2821 C CA . TRP A 1 16 ? -13.796 -5.994 2.631 1.00 0.00 15 TRP A CA 3
ATOM 2822 C C . TRP A 1 16 ? -13.582 -5.399 4.016 1.00 0.00 15 TRP A C 3
ATOM 2823 O O . TRP A 1 16 ? -14.374 -4.570 4.469 1.00 0.00 15 TRP A O 3
ATOM 2844 N N . ALA A 1 17 ? -12.532 -5.814 4.684 1.00 0.00 16 ALA A N 3
ATOM 2845 C CA . ALA A 1 17 ? -12.282 -5.363 6.047 1.00 0.00 16 ALA A CA 3
ATOM 2846 C C . ALA A 1 17 ? -10.896 -4.754 6.195 1.00 0.00 16 ALA A C 3
ATOM 2847 O O . ALA A 1 17 ? -10.458 -4.420 7.310 1.00 0.00 16 ALA A O 3
ATOM 2854 N N . THR A 1 18 ? -10.220 -4.574 5.090 1.00 0.00 17 THR A N 3
ATOM 2855 C CA . THR A 1 18 ? -8.884 -4.059 5.115 1.00 0.00 17 THR A CA 3
ATOM 2856 C C . THR A 1 18 ? -8.876 -2.555 5.443 1.00 0.00 17 THR A C 3
ATOM 2857 O O . THR A 1 18 ? -9.416 -1.736 4.697 1.00 0.00 17 THR A O 3
ATOM 2868 N N . THR A 1 19 ? -8.261 -2.205 6.550 1.00 0.00 18 THR A N 3
ATOM 2869 C CA . THR A 1 19 ? -8.114 -0.821 6.916 1.00 0.00 18 THR A CA 3
ATOM 2870 C C . THR A 1 19 ? -6.680 -0.419 6.632 1.00 0.00 18 THR A C 3
ATOM 2871 O O . THR A 1 19 ? -5.868 -1.271 6.254 1.00 0.00 18 THR A O 3
ATOM 2882 N N . ASP A 1 20 ? -6.350 0.843 6.817 1.00 0.00 19 ASP A N 3
ATOM 2883 C CA . ASP A 1 20 ? -4.979 1.297 6.609 1.00 0.00 19 ASP A CA 3
ATOM 2884 C C . ASP A 1 20 ? -4.042 0.815 7.661 1.00 0.00 19 ASP A C 3
ATOM 2885 O O . ASP A 1 20 ? -2.833 0.734 7.436 1.00 0.00 19 ASP A O 3
ATOM 2894 N N . GLN A 1 21 ? -4.597 0.443 8.788 1.00 0.00 20 GLN A N 3
ATOM 2895 C CA . GLN A 1 21 ? -3.817 -0.168 9.832 1.00 0.00 20 GLN A CA 3
ATOM 2896 C C . GLN A 1 21 ? -3.358 -1.508 9.300 1.00 0.00 20 GLN A C 3
ATOM 2897 O O . GLN A 1 21 ? -2.169 -1.780 9.205 1.00 0.00 20 GLN A O 3
ATOM 2911 N N . THR A 1 22 ? -4.343 -2.296 8.877 1.00 0.00 21 THR A N 3
ATOM 2912 C CA . THR A 1 22 ? -4.163 -3.603 8.360 1.00 0.00 21 THR A CA 3
ATOM 2913 C C . THR A 1 22 ? -3.269 -3.600 7.111 1.00 0.00 21 THR A C 3
ATOM 2914 O O . THR A 1 22 ? -2.463 -4.505 6.899 1.00 0.00 21 THR A O 3
ATOM 2925 N N . LEU A 1 23 ? -3.414 -2.568 6.308 1.00 0.00 22 LEU A N 3
ATOM 2926 C CA . LEU A 1 23 ? -2.624 -2.404 5.119 1.00 0.00 22 LEU A CA 3
ATOM 2927 C C . LEU A 1 23 ? -1.158 -2.194 5.516 1.00 0.00 22 LEU A C 3
ATOM 2928 O O . LEU A 1 23 ? -0.266 -2.900 5.043 1.00 0.00 22 LEU A O 3
ATOM 2944 N N . GLY A 1 24 ? -0.938 -1.271 6.437 1.00 0.00 23 GLY A N 3
ATOM 2945 C CA . GLY A 1 24 ? 0.392 -0.977 6.904 1.00 0.00 23 GLY A CA 3
ATOM 2946 C C . GLY A 1 24 ? 1.041 -2.148 7.630 1.00 0.00 23 GLY A C 3
ATOM 2947 O O . GLY A 1 24 ? 2.187 -2.499 7.332 1.00 0.00 23 GLY A O 3
ATOM 2951 N N . GLU A 1 25 ? 0.301 -2.777 8.544 1.00 0.00 24 GLU A N 3
ATOM 2952 C CA . GLU A 1 25 ? 0.826 -3.876 9.360 1.00 0.00 24 GLU A CA 3
ATOM 2953 C C . GLU A 1 25 ? 1.228 -5.079 8.490 1.00 0.00 24 GLU A C 3
ATOM 2954 O O . GLU A 1 25 ? 2.257 -5.711 8.730 1.00 0.00 24 GLU A O 3
ATOM 2966 N N . ALA A 1 26 ? 0.457 -5.338 7.437 1.00 0.00 25 ALA A N 3
ATOM 2967 C CA . ALA A 1 26 ? 0.738 -6.441 6.526 1.00 0.00 25 ALA A CA 3
ATOM 2968 C C . ALA A 1 26 ? 2.045 -6.206 5.767 1.00 0.00 25 ALA A C 3
ATOM 2969 O O . ALA A 1 26 ? 2.820 -7.131 5.527 1.00 0.00 25 ALA A O 3
ATOM 2976 N N . PHE A 1 27 ? 2.298 -4.962 5.424 1.00 0.00 26 PHE A N 3
ATOM 2977 C CA . PHE A 1 27 ? 3.506 -4.603 4.699 1.00 0.00 26 PHE A CA 3
ATOM 2978 C C . PHE A 1 27 ? 4.694 -4.396 5.636 1.00 0.00 26 PHE A C 3
ATOM 2979 O O . PHE A 1 27 ? 5.837 -4.328 5.188 1.00 0.00 26 PHE A O 3
ATOM 2996 N N . SER A 1 28 ? 4.431 -4.347 6.939 1.00 0.00 27 SER A N 3
ATOM 2997 C CA . SER A 1 28 ? 5.490 -4.161 7.937 1.00 0.00 27 SER A CA 3
ATOM 2998 C C . SER A 1 28 ? 6.390 -5.404 8.025 1.00 0.00 27 SER A C 3
ATOM 2999 O O . SER A 1 28 ? 7.490 -5.352 8.557 1.00 0.00 27 SER A O 3
ATOM 3007 N N . GLN A 1 29 ? 5.909 -6.509 7.474 1.00 0.00 28 GLN A N 3
ATOM 3008 C CA . GLN A 1 29 ? 6.669 -7.740 7.428 1.00 0.00 28 GLN A CA 3
ATOM 3009 C C . GLN A 1 29 ? 7.693 -7.669 6.276 1.00 0.00 28 GLN A C 3
ATOM 3010 O O . GLN A 1 29 ? 8.632 -8.461 6.200 1.00 0.00 28 GLN A O 3
ATOM 3024 N N . PHE A 1 30 ? 7.499 -6.707 5.398 1.00 0.00 29 PHE A N 3
ATOM 3025 C CA . PHE A 1 30 ? 8.364 -6.528 4.253 1.00 0.00 29 PHE A CA 3
ATOM 3026 C C . PHE A 1 30 ? 9.345 -5.396 4.487 1.00 0.00 29 PHE A C 3
ATOM 3027 O O . PHE A 1 30 ? 10.506 -5.491 4.111 1.00 0.00 29 PHE A O 3
ATOM 3044 N N . GLY A 1 31 ? 8.886 -4.332 5.111 1.00 0.00 30 GLY A N 3
ATOM 3045 C CA . GLY A 1 31 ? 9.764 -3.224 5.357 1.00 0.00 30 GLY A CA 3
ATOM 3046 C C . GLY A 1 31 ? 9.194 -2.259 6.344 1.00 0.00 30 GLY A C 3
ATOM 3047 O O . GLY A 1 31 ? 8.168 -2.534 6.967 1.00 0.00 30 GLY A O 3
ATOM 3051 N N . GLU A 1 32 ? 9.832 -1.126 6.462 1.00 0.00 31 GLU A N 3
ATOM 3052 C CA . GLU A 1 32 ? 9.440 -0.117 7.398 1.00 0.00 31 GLU A CA 3
ATOM 3053 C C . GLU A 1 32 ? 8.486 0.893 6.787 1.00 0.00 31 GLU A C 3
ATOM 3054 O O . GLU A 1 32 ? 8.707 1.404 5.695 1.00 0.00 31 GLU A O 3
ATOM 3066 N N . ILE A 1 33 ? 7.404 1.136 7.490 1.00 0.00 32 ILE A N 3
ATOM 3067 C CA . ILE A 1 33 ? 6.319 1.938 6.979 1.00 0.00 32 ILE A CA 3
ATOM 3068 C C . ILE A 1 33 ? 6.370 3.342 7.562 1.00 0.00 32 ILE A C 3
ATOM 3069 O O . ILE A 1 33 ? 6.449 3.512 8.776 1.00 0.00 32 ILE A O 3
ATOM 3085 N N . LEU A 1 34 ? 6.333 4.324 6.696 1.00 0.00 33 LEU A N 3
ATOM 3086 C CA . LEU A 1 34 ? 6.288 5.710 7.102 1.00 0.00 33 LEU A CA 3
ATOM 3087 C C . LEU A 1 34 ? 4.835 6.139 7.274 1.00 0.00 33 LEU A C 3
ATOM 3088 O O . LEU A 1 34 ? 4.481 6.790 8.251 1.00 0.00 33 LEU A O 3
ATOM 3104 N N . ASP A 1 35 ? 3.992 5.738 6.325 1.00 0.00 34 ASP A N 3
ATOM 3105 C CA . ASP A 1 35 ? 2.567 6.065 6.356 1.00 0.00 34 ASP A CA 3
ATOM 3106 C C . ASP A 1 35 ? 1.812 5.111 5.468 1.00 0.00 34 ASP A C 3
ATOM 3107 O O . ASP A 1 35 ? 2.395 4.504 4.576 1.00 0.00 34 ASP A O 3
ATOM 3116 N N . SER A 1 36 ? 0.561 4.907 5.765 1.00 0.00 35 SER A N 3
ATOM 3117 C CA . SER A 1 36 ? -0.302 4.098 4.957 1.00 0.00 35 SER A CA 3
ATOM 3118 C C . SER A 1 36 ? -1.717 4.564 5.218 1.00 0.00 35 SER A C 3
ATOM 3119 O O . SER A 1 36 ? -2.104 4.701 6.377 1.00 0.00 35 SER A O 3
ATOM 3127 N N . LYS A 1 37 ? -2.468 4.860 4.170 1.00 0.00 36 LYS A N 3
ATOM 3128 C CA . LYS A 1 37 ? -3.837 5.330 4.320 1.00 0.00 36 LYS A CA 3
ATOM 3129 C C . LYS A 1 37 ? -4.756 4.773 3.265 1.00 0.00 36 LYS A C 3
ATOM 3130 O O . LYS A 1 37 ? -4.334 4.532 2.125 1.00 0.00 36 LYS A O 3
ATOM 3149 N N . ILE A 1 38 ? -5.998 4.531 3.666 1.00 0.00 37 ILE A N 3
ATOM 3150 C CA . ILE A 1 38 ? -7.045 4.116 2.744 1.00 0.00 37 ILE A CA 3
ATOM 3151 C C . ILE A 1 38 ? -7.631 5.360 2.118 1.00 0.00 37 ILE A C 3
ATOM 3152 O O . ILE A 1 38 ? -7.907 6.348 2.819 1.00 0.00 37 ILE A O 3
ATOM 3168 N N . ILE A 1 39 ? -7.813 5.334 0.836 1.00 0.00 38 ILE A N 3
ATOM 3169 C CA . ILE A 1 39 ? -8.355 6.460 0.155 1.00 0.00 38 ILE A CA 3
ATOM 3170 C C . ILE A 1 39 ? -9.865 6.323 0.040 1.00 0.00 38 ILE A C 3
ATOM 3171 O O . ILE A 1 39 ? -10.400 5.391 -0.596 1.00 0.00 38 ILE A O 3
ATOM 3187 N N . ASN A 1 40 ? -10.539 7.204 0.713 1.00 0.00 39 ASN A N 3
ATOM 3188 C CA . ASN A 1 40 ? -11.973 7.240 0.719 1.00 0.00 39 ASN A CA 3
ATOM 3189 C C . ASN A 1 40 ? -12.535 8.280 -0.246 1.00 0.00 39 ASN A C 3
ATOM 3190 O O . ASN A 1 40 ? -11.812 9.146 -0.749 1.00 0.00 39 ASN A O 3
ATOM 3201 N N . ASP A 1 41 ? -13.813 8.180 -0.473 1.00 0.00 40 ASP A N 3
ATOM 3202 C CA . ASP A 1 41 ? -14.554 8.945 -1.466 1.00 0.00 40 ASP A CA 3
ATOM 3203 C C . ASP A 1 41 ? -15.171 10.175 -0.806 1.00 0.00 40 ASP A C 3
ATOM 3204 O O . ASP A 1 41 ? -15.848 10.048 0.207 1.00 0.00 40 ASP A O 3
ATOM 3213 N N . ARG A 1 42 ? -14.890 11.357 -1.335 1.00 0.00 41 ARG A N 3
ATOM 3214 C CA . ARG A 1 42 ? -15.423 12.604 -0.762 1.00 0.00 41 ARG A CA 3
ATOM 3215 C C . ARG A 1 42 ? -16.898 12.752 -1.055 1.00 0.00 41 ARG A C 3
ATOM 3216 O O . ARG A 1 42 ? -17.703 12.991 -0.164 1.00 0.00 41 ARG A O 3
ATOM 3237 N N . GLU A 1 43 ? -17.204 12.591 -2.311 1.00 0.00 42 GLU A N 3
ATOM 3238 C CA . GLU A 1 43 ? -18.503 12.821 -2.886 1.00 0.00 42 GLU A CA 3
ATOM 3239 C C . GLU A 1 43 ? -19.615 11.965 -2.260 1.00 0.00 42 GLU A C 3
ATOM 3240 O O . GLU A 1 43 ? -20.727 12.445 -2.050 1.00 0.00 42 GLU A O 3
ATOM 3252 N N . THR A 1 44 ? -19.331 10.717 -1.978 1.00 0.00 43 THR A N 3
ATOM 3253 C CA . THR A 1 44 ? -20.349 9.848 -1.414 1.00 0.00 43 THR A CA 3
ATOM 3254 C C . THR A 1 44 ? -20.056 9.408 0.024 1.00 0.00 43 THR A C 3
ATOM 3255 O O . THR A 1 44 ? -20.893 8.765 0.657 1.00 0.00 43 THR A O 3
ATOM 3266 N N . GLY A 1 45 ? -18.871 9.733 0.528 1.00 0.00 44 GLY A N 3
ATOM 3267 C CA . GLY A 1 45 ? -18.508 9.340 1.892 1.00 0.00 44 GLY A CA 3
ATOM 3268 C C . GLY A 1 45 ? -18.152 7.860 1.993 1.00 0.00 44 GLY A C 3
ATOM 3269 O O . GLY A 1 45 ? -18.066 7.295 3.080 1.00 0.00 44 GLY A O 3
ATOM 3273 N N . ARG A 1 46 ? -17.947 7.249 0.854 1.00 0.00 45 ARG A N 3
ATOM 3274 C CA . ARG A 1 46 ? -17.609 5.839 0.759 1.00 0.00 45 ARG A CA 3
ATOM 3275 C C . ARG A 1 46 ? -16.101 5.639 0.794 1.00 0.00 45 ARG A C 3
ATOM 3276 O O . ARG A 1 46 ? -15.346 6.570 1.012 1.00 0.00 45 ARG A O 3
ATOM 3297 N N . SER A 1 47 ? -15.680 4.429 0.579 1.00 0.00 46 SER A N 3
ATOM 3298 C CA . SER A 1 47 ? -14.302 4.101 0.438 1.00 0.00 46 SER A CA 3
ATOM 3299 C C . SER A 1 47 ? -14.044 3.819 -1.049 1.00 0.00 46 SER A C 3
ATOM 3300 O O . SER A 1 47 ? -14.971 3.423 -1.768 1.00 0.00 46 SER A O 3
ATOM 3308 N N . ARG A 1 48 ? -12.836 4.060 -1.537 1.00 0.00 47 ARG A N 3
ATOM 3309 C CA . ARG A 1 48 ? -12.567 3.804 -2.947 1.00 0.00 47 ARG A CA 3
ATOM 3310 C C . ARG A 1 48 ? -11.810 2.508 -3.186 1.00 0.00 47 ARG A C 3
ATOM 3311 O O . ARG A 1 48 ? -11.421 2.201 -4.304 1.00 0.00 47 ARG A O 3
ATOM 3332 N N . GLY A 1 49 ? -11.633 1.748 -2.119 1.00 0.00 48 GLY A N 3
ATOM 3333 C CA . GLY A 1 49 ? -11.062 0.416 -2.211 1.00 0.00 48 GLY A CA 3
ATOM 3334 C C . GLY A 1 49 ? -9.598 0.376 -2.589 1.00 0.00 48 GLY A C 3
ATOM 3335 O O . GLY A 1 49 ? -9.132 -0.616 -3.168 1.00 0.00 48 GLY A O 3
ATOM 3339 N N . PHE A 1 50 ? -8.868 1.419 -2.281 1.00 0.00 49 PHE A N 3
ATOM 3340 C CA . PHE A 1 50 ? -7.455 1.430 -2.543 1.00 0.00 49 PHE A CA 3
ATOM 3341 C C . PHE A 1 50 ? -6.766 2.336 -1.548 1.00 0.00 49 PHE A C 3
ATOM 3342 O O . PHE A 1 50 ? -7.438 3.061 -0.790 1.00 0.00 49 PHE A O 3
ATOM 3359 N N . GLY A 1 51 ? -5.466 2.285 -1.533 1.00 0.00 50 GLY A N 3
ATOM 3360 C CA . GLY A 1 51 ? -4.686 3.091 -0.658 1.00 0.00 50 GLY A CA 3
ATOM 3361 C C . GLY A 1 51 ? -3.238 3.016 -1.038 1.00 0.00 50 GLY A C 3
ATOM 3362 O O . GLY A 1 51 ? -2.908 2.580 -2.141 1.00 0.00 50 GLY A O 3
ATOM 3366 N N . PHE A 1 52 ? -2.382 3.432 -0.165 1.00 0.00 51 PHE A N 3
ATOM 3367 C CA . PHE A 1 52 ? -0.957 3.366 -0.414 1.00 0.00 51 PHE A CA 3
ATOM 3368 C C . PHE A 1 52 ? -0.188 3.006 0.835 1.00 0.00 51 PHE A C 3
ATOM 3369 O O . PHE A 1 52 ? -0.679 3.211 1.958 1.00 0.00 51 PHE A O 3
ATOM 3386 N N . VAL A 1 53 ? 0.989 2.446 0.650 1.00 0.00 52 VAL A N 3
ATOM 3387 C CA . VAL A 1 53 ? 1.860 2.099 1.749 1.00 0.00 52 VAL A CA 3
ATOM 3388 C C . VAL A 1 53 ? 3.208 2.743 1.501 1.00 0.00 52 VAL A C 3
ATOM 3389 O O . VAL A 1 53 ? 3.837 2.500 0.467 1.00 0.00 52 VAL A O 3
ATOM 3402 N N . THR A 1 54 ? 3.624 3.573 2.385 1.00 0.00 53 THR A N 3
ATOM 3403 C CA . THR A 1 54 ? 4.857 4.258 2.242 1.00 0.00 53 THR A CA 3
ATOM 3404 C C . THR A 1 54 ? 5.967 3.599 3.030 1.00 0.00 53 THR A C 3
ATOM 3405 O O . THR A 1 54 ? 5.857 3.414 4.228 1.00 0.00 53 THR A O 3
ATOM 3416 N N . PHE A 1 55 ? 6.996 3.231 2.329 1.00 0.00 54 PHE A N 3
ATOM 3417 C CA . PHE A 1 55 ? 8.207 2.697 2.904 1.00 0.00 54 PHE A CA 3
ATOM 3418 C C . PHE A 1 55 ? 9.240 3.791 2.856 1.00 0.00 54 PHE A C 3
ATOM 3419 O O . PHE A 1 55 ? 8.981 4.852 2.282 1.00 0.00 54 PHE A O 3
ATOM 3436 N N . LYS A 1 56 ? 10.379 3.579 3.433 1.00 0.00 55 LYS A N 3
ATOM 3437 C CA . LYS A 1 56 ? 11.430 4.558 3.321 1.00 0.00 55 LYS A CA 3
ATOM 3438 C C . LYS A 1 56 ? 12.554 3.979 2.461 1.00 0.00 55 LYS A C 3
ATOM 3439 O O . LYS A 1 56 ? 13.380 4.702 1.913 1.00 0.00 55 LYS A O 3
ATOM 3458 N N . ASP A 1 57 ? 12.596 2.671 2.380 1.00 0.00 56 ASP A N 3
ATOM 3459 C CA . ASP A 1 57 ? 13.568 1.980 1.554 1.00 0.00 56 ASP A CA 3
ATOM 3460 C C . ASP A 1 57 ? 12.906 1.454 0.298 1.00 0.00 56 ASP A C 3
ATOM 3461 O O . ASP A 1 57 ? 11.754 1.003 0.340 1.00 0.00 56 ASP A O 3
ATOM 3470 N N . GLU A 1 58 ? 13.607 1.521 -0.822 1.00 0.00 57 GLU A N 3
ATOM 3471 C CA . GLU A 1 58 ? 13.040 1.064 -2.060 1.00 0.00 57 GLU A CA 3
ATOM 3472 C C . GLU A 1 58 ? 13.132 -0.418 -2.215 1.00 0.00 57 GLU A C 3
ATOM 3473 O O . GLU A 1 58 ? 12.247 -1.015 -2.797 1.00 0.00 57 GLU A O 3
ATOM 3485 N N . LYS A 1 59 ? 14.174 -1.010 -1.677 1.00 0.00 58 LYS A N 3
ATOM 3486 C CA . LYS A 1 59 ? 14.366 -2.452 -1.772 1.00 0.00 58 LYS A CA 3
ATOM 3487 C C . LYS A 1 59 ? 13.189 -3.187 -1.132 1.00 0.00 58 LYS A C 3
ATOM 3488 O O . LYS A 1 59 ? 12.541 -4.013 -1.781 1.00 0.00 58 LYS A O 3
ATOM 3507 N N . ALA A 1 60 ? 12.886 -2.830 0.091 1.00 0.00 59 ALA A N 3
ATOM 3508 C CA . ALA A 1 60 ? 11.776 -3.415 0.819 1.00 0.00 59 ALA A CA 3
ATOM 3509 C C . ALA A 1 60 ? 10.449 -3.110 0.132 1.00 0.00 59 ALA A C 3
ATOM 3510 O O . ALA A 1 60 ? 9.539 -3.919 0.145 1.00 0.00 59 ALA A O 3
ATOM 3517 N N . MET A 1 61 ? 10.370 -1.953 -0.499 1.00 0.00 60 MET A N 3
ATOM 3518 C CA . MET A 1 61 ? 9.155 -1.522 -1.172 1.00 0.00 60 MET A CA 3
ATOM 3519 C C . MET A 1 61 ? 8.928 -2.310 -2.472 1.00 0.00 60 MET A C 3
ATOM 3520 O O . MET A 1 61 ? 7.833 -2.797 -2.717 1.00 0.00 60 MET A O 3
ATOM 3534 N N . ARG A 1 62 ? 9.983 -2.478 -3.265 1.00 0.00 61 ARG A N 3
ATOM 3535 C CA . ARG A 1 62 ? 9.908 -3.205 -4.549 1.00 0.00 61 ARG A CA 3
ATOM 3536 C C . ARG A 1 62 ? 9.508 -4.650 -4.316 1.00 0.00 61 ARG A C 3
ATOM 3537 O O . ARG A 1 62 ? 8.613 -5.178 -4.982 1.00 0.00 61 ARG A O 3
ATOM 3558 N N . ASP A 1 63 ? 10.147 -5.262 -3.346 1.00 0.00 62 ASP A N 3
ATOM 3559 C CA . ASP A 1 63 ? 9.881 -6.650 -2.973 1.00 0.00 62 ASP A CA 3
ATOM 3560 C C . ASP A 1 63 ? 8.501 -6.794 -2.360 1.00 0.00 62 ASP A C 3
ATOM 3561 O O . ASP A 1 63 ? 7.873 -7.848 -2.450 1.00 0.00 62 ASP A O 3
ATOM 3570 N N . ALA A 1 64 ? 8.002 -5.717 -1.779 1.00 0.00 63 ALA A N 3
ATOM 3571 C CA . ALA A 1 64 ? 6.691 -5.733 -1.170 1.00 0.00 63 ALA A CA 3
ATOM 3572 C C . ALA A 1 64 ? 5.625 -5.650 -2.228 1.00 0.00 63 ALA A C 3
ATOM 3573 O O . ALA A 1 64 ? 4.526 -6.170 -2.051 1.00 0.00 63 ALA A O 3
ATOM 3580 N N . ILE A 1 65 ? 5.961 -5.008 -3.342 1.00 0.00 64 ILE A N 3
ATOM 3581 C CA . ILE A 1 65 ? 5.034 -4.857 -4.439 1.00 0.00 64 ILE A CA 3
ATOM 3582 C C . ILE A 1 65 ? 4.688 -6.207 -5.015 1.00 0.00 64 ILE A C 3
ATOM 3583 O O . ILE A 1 65 ? 3.566 -6.637 -4.902 1.00 0.00 64 ILE A O 3
ATOM 3599 N N . GLU A 1 66 ? 5.684 -6.930 -5.469 1.00 0.00 65 GLU A N 3
ATOM 3600 C CA . GLU A 1 66 ? 5.455 -8.210 -6.097 1.00 0.00 65 GLU A CA 3
ATOM 3601 C C . GLU A 1 66 ? 5.181 -9.300 -5.071 1.00 0.00 65 GLU A C 3
ATOM 3602 O O . GLU A 1 66 ? 4.683 -10.367 -5.393 1.00 0.00 65 GLU A O 3
ATOM 3614 N N . GLY A 1 67 ? 5.517 -9.015 -3.827 1.00 0.00 66 GLY A N 3
ATOM 3615 C CA . GLY A 1 67 ? 5.226 -9.934 -2.759 1.00 0.00 66 GLY A CA 3
ATOM 3616 C C . GLY A 1 67 ? 3.763 -9.879 -2.348 1.00 0.00 66 GLY A C 3
ATOM 3617 O O . GLY A 1 67 ? 3.291 -10.742 -1.631 1.00 0.00 66 GLY A O 3
ATOM 3621 N N . MET A 1 68 ? 3.061 -8.839 -2.780 1.00 0.00 67 MET A N 3
ATOM 3622 C CA . MET A 1 68 ? 1.639 -8.684 -2.474 1.00 0.00 67 MET A CA 3
ATOM 3623 C C . MET A 1 68 ? 0.780 -8.620 -3.735 1.00 0.00 67 MET A C 3
ATOM 3624 O O . MET A 1 68 ? -0.390 -8.984 -3.714 1.00 0.00 67 MET A O 3
ATOM 3638 N N . ASN A 1 69 ? 1.367 -8.182 -4.814 1.00 0.00 68 ASN A N 3
ATOM 3639 C CA . ASN A 1 69 ? 0.669 -7.988 -6.082 1.00 0.00 68 ASN A CA 3
ATOM 3640 C C . ASN A 1 69 ? 0.160 -9.304 -6.642 1.00 0.00 68 ASN A C 3
ATOM 3641 O O . ASN A 1 69 ? 0.928 -10.216 -6.916 1.00 0.00 68 ASN A O 3
ATOM 3652 N N . GLY A 1 70 ? -1.144 -9.413 -6.749 1.00 0.00 69 GLY A N 3
ATOM 3653 C CA . GLY A 1 70 ? -1.733 -10.577 -7.335 1.00 0.00 69 GLY A CA 3
ATOM 3654 C C . GLY A 1 70 ? -2.310 -11.536 -6.321 1.00 0.00 69 GLY A C 3
ATOM 3655 O O . GLY A 1 70 ? -3.191 -12.332 -6.659 1.00 0.00 69 GLY A O 3
ATOM 3659 N N . GLN A 1 71 ? -1.858 -11.465 -5.078 1.00 0.00 70 GLN A N 3
ATOM 3660 C CA . GLN A 1 71 ? -2.333 -12.417 -4.090 1.00 0.00 70 GLN A CA 3
ATOM 3661 C C . GLN A 1 71 ? -3.588 -11.919 -3.395 1.00 0.00 70 GLN A C 3
ATOM 3662 O O . GLN A 1 71 ? -4.040 -10.784 -3.629 1.00 0.00 70 GLN A O 3
ATOM 3676 N N . ASP A 1 72 ? -4.136 -12.761 -2.547 1.00 0.00 71 ASP A N 3
ATOM 3677 C CA . ASP A 1 72 ? -5.331 -12.440 -1.806 1.00 0.00 71 ASP A CA 3
ATOM 3678 C C . ASP A 1 72 ? -4.953 -11.843 -0.483 1.00 0.00 71 ASP A C 3
ATOM 3679 O O . ASP A 1 72 ? -4.026 -12.314 0.186 1.00 0.00 71 ASP A O 3
ATOM 3688 N N . LEU A 1 73 ? -5.616 -10.805 -0.140 1.00 0.00 72 LEU A N 3
ATOM 3689 C CA . LEU A 1 73 ? -5.474 -10.197 1.121 1.00 0.00 72 LEU A CA 3
ATOM 3690 C C . LEU A 1 73 ? -6.851 -9.871 1.622 1.00 0.00 72 LEU A C 3
ATOM 3691 O O . LEU A 1 73 ? -7.533 -9.037 1.034 1.00 0.00 72 LEU A O 3
ATOM 3707 N N . ASP A 1 74 ? -7.280 -10.607 2.645 1.00 0.00 73 ASP A N 3
ATOM 3708 C CA . ASP A 1 74 ? -8.559 -10.364 3.346 1.00 0.00 73 ASP A CA 3
ATOM 3709 C C . ASP A 1 74 ? -9.789 -10.672 2.430 1.00 0.00 73 ASP A C 3
ATOM 3710 O O . ASP A 1 74 ? -10.889 -10.145 2.602 1.00 0.00 73 ASP A O 3
ATOM 3719 N N . GLY A 1 75 ? -9.598 -11.589 1.480 1.00 0.00 74 GLY A N 3
ATOM 3720 C CA . GLY A 1 75 ? -10.701 -12.022 0.640 1.00 0.00 74 GLY A CA 3
ATOM 3721 C C . GLY A 1 75 ? -10.784 -11.268 -0.664 1.00 0.00 74 GLY A C 3
ATOM 3722 O O . GLY A 1 75 ? -11.825 -11.295 -1.353 1.00 0.00 74 GLY A O 3
ATOM 3726 N N . ARG A 1 76 ? -9.749 -10.540 -0.972 1.00 0.00 75 ARG A N 3
ATOM 3727 C CA . ARG A 1 76 ? -9.663 -9.814 -2.204 1.00 0.00 75 ARG A CA 3
ATOM 3728 C C . ARG A 1 76 ? -8.261 -9.907 -2.760 1.00 0.00 75 ARG A C 3
ATOM 3729 O O . ARG A 1 76 ? -7.293 -9.844 -2.020 1.00 0.00 75 ARG A O 3
ATOM 3750 N N . ASN A 1 77 ? -8.156 -10.023 -4.049 1.00 0.00 76 ASN A N 3
ATOM 3751 C CA . ASN A 1 77 ? -6.868 -10.035 -4.696 1.00 0.00 76 ASN A CA 3
ATOM 3752 C C . ASN A 1 77 ? -6.445 -8.616 -4.989 1.00 0.00 76 ASN A C 3
ATOM 3753 O O . ASN A 1 77 ? -7.130 -7.871 -5.703 1.00 0.00 76 ASN A O 3
ATOM 3764 N N . ILE A 1 78 ? -5.348 -8.250 -4.412 1.00 0.00 77 ILE A N 3
ATOM 3765 C CA . ILE A 1 78 ? -4.844 -6.895 -4.445 1.00 0.00 77 ILE A CA 3
ATOM 3766 C C . ILE A 1 78 ? -3.842 -6.666 -5.577 1.00 0.00 77 ILE A C 3
ATOM 3767 O O . ILE A 1 78 ? -3.143 -7.587 -6.014 1.00 0.00 77 ILE A O 3
ATOM 3783 N N . THR A 1 79 ? -3.798 -5.449 -6.052 1.00 0.00 78 THR A N 3
ATOM 3784 C CA . THR A 1 79 ? -2.859 -5.024 -7.059 1.00 0.00 78 THR A CA 3
ATOM 3785 C C . THR A 1 79 ? -1.928 -4.000 -6.424 1.00 0.00 78 THR A C 3
ATOM 3786 O O . THR A 1 79 ? -2.393 -3.021 -5.832 1.00 0.00 78 THR A O 3
ATOM 3797 N N . VAL A 1 80 ? -0.646 -4.231 -6.501 1.00 0.00 79 VAL A N 3
ATOM 3798 C CA . VAL A 1 80 ? 0.312 -3.332 -5.893 1.00 0.00 79 VAL A CA 3
ATOM 3799 C C . VAL A 1 80 ? 1.288 -2.877 -6.957 1.00 0.00 79 VAL A C 3
ATOM 3800 O O . VAL A 1 80 ? 1.651 -3.651 -7.827 1.00 0.00 79 VAL A O 3
ATOM 3813 N N . ASN A 1 81 ? 1.653 -1.627 -6.919 1.00 0.00 80 ASN A N 3
ATOM 3814 C CA . ASN A 1 81 ? 2.603 -1.053 -7.855 1.00 0.00 80 ASN A CA 3
ATOM 3815 C C . ASN A 1 81 ? 3.267 0.158 -7.213 1.00 0.00 80 ASN A C 3
ATOM 3816 O O . ASN A 1 81 ? 2.880 0.560 -6.123 1.00 0.00 80 ASN A O 3
ATOM 3827 N N . GLU A 1 82 ? 4.272 0.722 -7.847 1.00 0.00 81 GLU A N 3
ATOM 3828 C CA . GLU A 1 82 ? 4.983 1.838 -7.266 1.00 0.00 81 GLU A CA 3
ATOM 3829 C C . GLU A 1 82 ? 4.213 3.132 -7.490 1.00 0.00 81 GLU A C 3
ATOM 3830 O O . GLU A 1 82 ? 3.837 3.456 -8.617 1.00 0.00 81 GLU A O 3
ATOM 3842 N N . ALA A 1 83 ? 3.951 3.839 -6.410 1.00 0.00 82 ALA A N 3
ATOM 3843 C CA . ALA A 1 83 ? 3.305 5.135 -6.478 1.00 0.00 82 ALA A CA 3
ATOM 3844 C C . ALA A 1 83 ? 4.390 6.178 -6.610 1.00 0.00 82 ALA A C 3
ATOM 3845 O O . ALA A 1 83 ? 4.165 7.270 -7.145 1.00 0.00 82 ALA A O 3
ATOM 3852 N N . GLN A 1 84 ? 5.573 5.787 -6.106 1.00 0.00 83 GLN A N 3
ATOM 3853 C CA . GLN A 1 84 ? 6.824 6.539 -6.147 1.00 0.00 83 GLN A CA 3
ATOM 3854 C C . GLN A 1 84 ? 6.806 7.722 -5.153 1.00 0.00 83 GLN A C 3
ATOM 3855 O O . GLN A 1 84 ? 5.773 8.011 -4.549 1.00 0.00 83 GLN A O 3
ATOM 3869 N N . SER A 1 85 ? 7.958 8.337 -4.944 1.00 0.00 84 SER A N 3
ATOM 3870 C CA . SER A 1 85 ? 8.136 9.430 -4.005 1.00 0.00 84 SER A CA 3
ATOM 3871 C C . SER A 1 85 ? 7.296 10.660 -4.383 1.00 0.00 84 SER A C 3
ATOM 3872 O O . SER A 1 85 ? 7.648 11.400 -5.322 1.00 0.00 84 SER A O 3
ATOM 3880 N N . ARG A 1 86 ? 6.173 10.827 -3.672 1.00 0.00 85 ARG A N 3
ATOM 3881 C CA . ARG A 1 86 ? 5.201 11.912 -3.828 1.00 0.00 85 ARG A CA 3
ATOM 3882 C C . ARG A 1 86 ? 3.965 11.675 -2.944 1.00 0.00 85 ARG A C 3
ATOM 3883 O O . ARG A 1 86 ? 2.929 11.160 -3.399 1.00 0.00 85 ARG A O 3
ATOM 3904 N N . GLY A 1 1 ? 12.360 2.886 -8.504 1.00 0.00 0 GLY A N 4
ATOM 3905 C CA . GLY A 1 1 ? 13.062 3.102 -9.768 1.00 0.00 0 GLY A CA 4
ATOM 3906 C C . GLY A 1 1 ? 14.550 3.373 -9.583 1.00 0.00 0 GLY A C 4
ATOM 3907 O O . GLY A 1 1 ? 15.098 4.243 -10.254 1.00 0.00 0 GLY A O 4
ATOM 3913 N N . MET A 1 2 ? 15.188 2.621 -8.679 1.00 0.00 1 MET A N 4
ATOM 3914 C CA . MET A 1 2 ? 16.626 2.713 -8.374 1.00 0.00 1 MET A CA 4
ATOM 3915 C C . MET A 1 2 ? 16.978 4.042 -7.678 1.00 0.00 1 MET A C 4
ATOM 3916 O O . MET A 1 2 ? 17.700 4.887 -8.226 1.00 0.00 1 MET A O 4
ATOM 3930 N N . ALA A 1 3 ? 16.408 4.238 -6.500 1.00 0.00 2 ALA A N 4
ATOM 3931 C CA . ALA A 1 3 ? 16.659 5.415 -5.680 1.00 0.00 2 ALA A CA 4
ATOM 3932 C C . ALA A 1 3 ? 16.108 5.190 -4.287 1.00 0.00 2 ALA A C 4
ATOM 3933 O O . ALA A 1 3 ? 14.928 4.994 -4.127 1.00 0.00 2 ALA A O 4
ATOM 3940 N N . GLU A 1 4 ? 16.952 5.229 -3.291 1.00 0.00 3 GLU A N 4
ATOM 3941 C CA . GLU A 1 4 ? 16.499 5.036 -1.932 1.00 0.00 3 GLU A CA 4
ATOM 3942 C C . GLU A 1 4 ? 15.950 6.342 -1.402 1.00 0.00 3 GLU A C 4
ATOM 3943 O O . GLU A 1 4 ? 16.702 7.295 -1.158 1.00 0.00 3 GLU A O 4
ATOM 3955 N N . VAL A 1 5 ? 14.654 6.394 -1.293 1.00 0.00 4 VAL A N 4
ATOM 3956 C CA . VAL A 1 5 ? 13.934 7.566 -0.852 1.00 0.00 4 VAL A CA 4
ATOM 3957 C C . VAL A 1 5 ? 12.521 7.117 -0.469 1.00 0.00 4 VAL A C 4
ATOM 3958 O O . VAL A 1 5 ? 12.133 5.985 -0.801 1.00 0.00 4 VAL A O 4
ATOM 3971 N N . GLU A 1 6 ? 11.801 7.945 0.265 1.00 0.00 5 GLU A N 4
ATOM 3972 C CA . GLU A 1 6 ? 10.427 7.680 0.659 1.00 0.00 5 GLU A CA 4
ATOM 3973 C C . GLU A 1 6 ? 9.552 7.395 -0.572 1.00 0.00 5 GLU A C 4
ATOM 3974 O O . GLU A 1 6 ? 9.241 8.300 -1.365 1.00 0.00 5 GLU A O 4
ATOM 3986 N N . TYR A 1 7 ? 9.168 6.158 -0.740 1.00 0.00 6 TYR A N 4
ATOM 3987 C CA . TYR A 1 7 ? 8.353 5.761 -1.865 1.00 0.00 6 TYR A CA 4
ATOM 3988 C C . TYR A 1 7 ? 6.917 5.626 -1.516 1.00 0.00 6 TYR A C 4
ATOM 3989 O O . TYR A 1 7 ? 6.562 5.022 -0.497 1.00 0.00 6 TYR A O 4
ATOM 4007 N N . ARG A 1 8 ? 6.089 6.169 -2.365 1.00 0.00 7 ARG A N 4
ATOM 4008 C CA . ARG A 1 8 ? 4.685 5.979 -2.253 1.00 0.00 7 ARG A CA 4
ATOM 4009 C C . ARG A 1 8 ? 4.368 4.746 -3.113 1.00 0.00 7 ARG A C 4
ATOM 4010 O O . ARG A 1 8 ? 4.835 4.646 -4.256 1.00 0.00 7 ARG A O 4
ATOM 4031 N N . CYS A 1 9 ? 3.665 3.811 -2.567 1.00 0.00 8 CYS A N 4
ATOM 4032 C CA . CYS A 1 9 ? 3.306 2.601 -3.269 1.00 0.00 8 CYS A CA 4
ATOM 4033 C C . CYS A 1 9 ? 1.799 2.583 -3.465 1.00 0.00 8 CYS A C 4
ATOM 4034 O O . CYS A 1 9 ? 1.063 3.054 -2.597 1.00 0.00 8 CYS A O 4
ATOM 4042 N N . PHE A 1 10 ? 1.353 2.075 -4.594 1.00 0.00 9 PHE A N 4
ATOM 4043 C CA . PHE A 1 10 ? -0.060 2.030 -4.926 1.00 0.00 9 PHE A CA 4
ATOM 4044 C C . PHE A 1 10 ? -0.578 0.632 -4.696 1.00 0.00 9 PHE A C 4
ATOM 4045 O O . PHE A 1 10 ? -0.010 -0.337 -5.224 1.00 0.00 9 PHE A O 4
ATOM 4062 N N . VAL A 1 11 ? -1.625 0.514 -3.914 1.00 0.00 10 VAL A N 4
ATOM 4063 C CA . VAL A 1 11 ? -2.259 -0.758 -3.704 1.00 0.00 10 VAL A CA 4
ATOM 4064 C C . VAL A 1 11 ? -3.754 -0.599 -3.967 1.00 0.00 10 VAL A C 4
ATOM 4065 O O . VAL A 1 11 ? -4.449 0.108 -3.244 1.00 0.00 10 VAL A O 4
ATOM 4078 N N . GLY A 1 12 ? -4.229 -1.239 -4.991 1.00 0.00 11 GLY A N 4
ATOM 4079 C CA . GLY A 1 12 ? -5.622 -1.174 -5.340 1.00 0.00 11 GLY A CA 4
ATOM 4080 C C . GLY A 1 12 ? -6.252 -2.534 -5.319 1.00 0.00 11 GLY A C 4
ATOM 4081 O O . GLY A 1 12 ? -5.540 -3.535 -5.289 1.00 0.00 11 GLY A O 4
ATOM 4085 N N . GLY A 1 13 ? -7.568 -2.578 -5.332 1.00 0.00 12 GLY A N 4
ATOM 4086 C CA . GLY A 1 13 ? -8.264 -3.849 -5.301 1.00 0.00 12 GLY A CA 4
ATOM 4087 C C . GLY A 1 13 ? -8.321 -4.366 -3.894 1.00 0.00 12 GLY A C 4
ATOM 4088 O O . GLY A 1 13 ? -8.064 -5.536 -3.636 1.00 0.00 12 GLY A O 4
ATOM 4092 N N . LEU A 1 14 ? -8.651 -3.478 -2.990 1.00 0.00 13 LEU A N 4
ATOM 4093 C CA . LEU A 1 14 ? -8.665 -3.788 -1.586 1.00 0.00 13 LEU A CA 4
ATOM 4094 C C . LEU A 1 14 ? -9.934 -4.512 -1.174 1.00 0.00 13 LEU A C 4
ATOM 4095 O O . LEU A 1 14 ? -10.876 -4.672 -1.966 1.00 0.00 13 LEU A O 4
ATOM 4111 N N . ALA A 1 15 ? -9.964 -4.915 0.059 1.00 0.00 14 ALA A N 4
ATOM 4112 C CA . ALA A 1 15 ? -11.025 -5.701 0.586 1.00 0.00 14 ALA A CA 4
ATOM 4113 C C . ALA A 1 15 ? -11.864 -4.908 1.578 1.00 0.00 14 ALA A C 4
ATOM 4114 O O . ALA A 1 15 ? -11.638 -3.710 1.772 1.00 0.00 14 ALA A O 4
ATOM 4121 N N . TRP A 1 16 ? -12.802 -5.582 2.233 1.00 0.00 15 TRP A N 4
ATOM 4122 C CA . TRP A 1 16 ? -13.702 -4.922 3.164 1.00 0.00 15 TRP A CA 4
ATOM 4123 C C . TRP A 1 16 ? -12.999 -4.692 4.476 1.00 0.00 15 TRP A C 4
ATOM 4124 O O . TRP A 1 16 ? -13.164 -3.661 5.113 1.00 0.00 15 TRP A O 4
ATOM 4145 N N . ALA A 1 17 ? -12.190 -5.657 4.866 1.00 0.00 16 ALA A N 4
ATOM 4146 C CA . ALA A 1 17 ? -11.458 -5.574 6.119 1.00 0.00 16 ALA A CA 4
ATOM 4147 C C . ALA A 1 17 ? -10.146 -4.803 5.952 1.00 0.00 16 ALA A C 4
ATOM 4148 O O . ALA A 1 17 ? -9.303 -4.760 6.868 1.00 0.00 16 ALA A O 4
ATOM 4155 N N . THR A 1 18 ? -9.954 -4.204 4.797 1.00 0.00 17 THR A N 4
ATOM 4156 C CA . THR A 1 18 ? -8.767 -3.448 4.564 1.00 0.00 17 THR A CA 4
ATOM 4157 C C . THR A 1 18 ? -8.882 -2.046 5.177 1.00 0.00 17 THR A C 4
ATOM 4158 O O . THR A 1 18 ? -9.736 -1.249 4.807 1.00 0.00 17 THR A O 4
ATOM 4169 N N . THR A 1 19 ? -8.015 -1.786 6.103 1.00 0.00 18 THR A N 4
ATOM 4170 C CA . THR A 1 19 ? -7.909 -0.533 6.780 1.00 0.00 18 THR A CA 4
ATOM 4171 C C . THR A 1 19 ? -6.517 -0.134 6.675 1.00 0.00 18 THR A C 4
ATOM 4172 O O . THR A 1 19 ? -5.676 -0.915 6.207 1.00 0.00 18 THR A O 4
ATOM 4183 N N . ASP A 1 20 ? -6.259 1.042 7.096 1.00 0.00 19 ASP A N 4
ATOM 4184 C CA . ASP A 1 20 ? -4.962 1.600 7.051 1.00 0.00 19 ASP A CA 4
ATOM 4185 C C . ASP A 1 20 ? -4.006 0.748 7.872 1.00 0.00 19 ASP A C 4
ATOM 4186 O O . ASP A 1 20 ? -2.866 0.503 7.472 1.00 0.00 19 ASP A O 4
ATOM 4195 N N . GLN A 1 21 ? -4.518 0.241 8.988 1.00 0.00 20 GLN A N 4
ATOM 4196 C CA . GLN A 1 21 ? -3.765 -0.610 9.874 1.00 0.00 20 GLN A CA 4
ATOM 4197 C C . GLN A 1 21 ? -3.544 -1.986 9.250 1.00 0.00 20 GLN A C 4
ATOM 4198 O O . GLN A 1 21 ? -2.420 -2.430 9.132 1.00 0.00 20 GLN A O 4
ATOM 4212 N N . THR A 1 22 ? -4.617 -2.637 8.805 1.00 0.00 21 THR A N 4
ATOM 4213 C CA . THR A 1 22 ? -4.493 -3.982 8.257 1.00 0.00 21 THR A CA 4
ATOM 4214 C C . THR A 1 22 ? -3.695 -4.018 6.948 1.00 0.00 21 THR A C 4
ATOM 4215 O O . THR A 1 22 ? -3.056 -5.020 6.634 1.00 0.00 21 THR A O 4
ATOM 4226 N N . LEU A 1 23 ? -3.720 -2.922 6.198 1.00 0.00 22 LEU A N 4
ATOM 4227 C CA . LEU A 1 23 ? -2.931 -2.831 4.988 1.00 0.00 22 LEU A CA 4
ATOM 4228 C C . LEU A 1 23 ? -1.478 -2.572 5.367 1.00 0.00 22 LEU A C 4
ATOM 4229 O O . LEU A 1 23 ? -0.567 -3.170 4.805 1.00 0.00 22 LEU A O 4
ATOM 4245 N N . GLY A 1 24 ? -1.287 -1.701 6.354 1.00 0.00 23 GLY A N 4
ATOM 4246 C CA . GLY A 1 24 ? 0.039 -1.357 6.817 1.00 0.00 23 GLY A CA 4
ATOM 4247 C C . GLY A 1 24 ? 0.771 -2.550 7.372 1.00 0.00 23 GLY A C 4
ATOM 4248 O O . GLY A 1 24 ? 1.868 -2.857 6.928 1.00 0.00 23 GLY A O 4
ATOM 4252 N N . GLU A 1 25 ? 0.131 -3.254 8.287 1.00 0.00 24 GLU A N 4
ATOM 4253 C CA . GLU A 1 25 ? 0.721 -4.418 8.935 1.00 0.00 24 GLU A CA 4
ATOM 4254 C C . GLU A 1 25 ? 0.980 -5.571 7.978 1.00 0.00 24 GLU A C 4
ATOM 4255 O O . GLU A 1 25 ? 1.848 -6.409 8.209 1.00 0.00 24 GLU A O 4
ATOM 4267 N N . ALA A 1 26 ? 0.207 -5.641 6.919 1.00 0.00 25 ALA A N 4
ATOM 4268 C CA . ALA A 1 26 ? 0.442 -6.635 5.896 1.00 0.00 25 ALA A CA 4
ATOM 4269 C C . ALA A 1 26 ? 1.817 -6.384 5.252 1.00 0.00 25 ALA A C 4
ATOM 4270 O O . ALA A 1 26 ? 2.564 -7.314 4.950 1.00 0.00 25 ALA A O 4
ATOM 4277 N N . PHE A 1 27 ? 2.135 -5.117 5.061 1.00 0.00 26 PHE A N 4
ATOM 4278 C CA . PHE A 1 27 ? 3.385 -4.717 4.456 1.00 0.00 26 PHE A CA 4
ATOM 4279 C C . PHE A 1 27 ? 4.528 -4.505 5.457 1.00 0.00 26 PHE A C 4
ATOM 4280 O O . PHE A 1 27 ? 5.692 -4.458 5.051 1.00 0.00 26 PHE A O 4
ATOM 4297 N N . SER A 1 28 ? 4.220 -4.396 6.748 1.00 0.00 27 SER A N 4
ATOM 4298 C CA . SER A 1 28 ? 5.251 -4.102 7.764 1.00 0.00 27 SER A CA 4
ATOM 4299 C C . SER A 1 28 ? 6.240 -5.258 7.930 1.00 0.00 27 SER A C 4
ATOM 4300 O O . SER A 1 28 ? 7.337 -5.092 8.460 1.00 0.00 27 SER A O 4
ATOM 4308 N N . GLN A 1 29 ? 5.848 -6.415 7.426 1.00 0.00 28 GLN A N 4
ATOM 4309 C CA . GLN A 1 29 ? 6.667 -7.606 7.441 1.00 0.00 28 GLN A CA 4
ATOM 4310 C C . GLN A 1 29 ? 7.793 -7.483 6.384 1.00 0.00 28 GLN A C 4
ATOM 4311 O O . GLN A 1 29 ? 8.789 -8.196 6.428 1.00 0.00 28 GLN A O 4
ATOM 4325 N N . PHE A 1 30 ? 7.611 -6.565 5.446 1.00 0.00 29 PHE A N 4
ATOM 4326 C CA . PHE A 1 30 ? 8.565 -6.366 4.368 1.00 0.00 29 PHE A CA 4
ATOM 4327 C C . PHE A 1 30 ? 9.478 -5.193 4.677 1.00 0.00 29 PHE A C 4
ATOM 4328 O O . PHE A 1 30 ? 10.681 -5.238 4.400 1.00 0.00 29 PHE A O 4
ATOM 4345 N N . GLY A 1 31 ? 8.908 -4.141 5.235 1.00 0.00 30 GLY A N 4
ATOM 4346 C CA . GLY A 1 31 ? 9.693 -2.999 5.621 1.00 0.00 30 GLY A CA 4
ATOM 4347 C C . GLY A 1 31 ? 8.919 -2.105 6.531 1.00 0.00 30 GLY A C 4
ATOM 4348 O O . GLY A 1 31 ? 7.689 -2.239 6.629 1.00 0.00 30 GLY A O 4
ATOM 4352 N N . GLU A 1 32 ? 9.610 -1.211 7.205 1.00 0.00 31 GLU A N 4
ATOM 4353 C CA . GLU A 1 32 ? 8.999 -0.294 8.116 1.00 0.00 31 GLU A CA 4
ATOM 4354 C C . GLU A 1 32 ? 8.130 0.686 7.346 1.00 0.00 31 GLU A C 4
ATOM 4355 O O . GLU A 1 32 ? 8.607 1.416 6.456 1.00 0.00 31 GLU A O 4
ATOM 4367 N N . ILE A 1 33 ? 6.874 0.679 7.669 1.00 0.00 32 ILE A N 4
ATOM 4368 C CA . ILE A 1 33 ? 5.904 1.518 7.029 1.00 0.00 32 ILE A CA 4
ATOM 4369 C C . ILE A 1 33 ? 5.996 2.909 7.621 1.00 0.00 32 ILE A C 4
ATOM 4370 O O . ILE A 1 33 ? 5.929 3.068 8.836 1.00 0.00 32 ILE A O 4
ATOM 4386 N N . LEU A 1 34 ? 6.177 3.900 6.780 1.00 0.00 33 LEU A N 4
ATOM 4387 C CA . LEU A 1 34 ? 6.252 5.269 7.256 1.00 0.00 33 LEU A CA 4
ATOM 4388 C C . LEU A 1 34 ? 4.847 5.801 7.456 1.00 0.00 33 LEU A C 4
ATOM 4389 O O . LEU A 1 34 ? 4.561 6.476 8.437 1.00 0.00 33 LEU A O 4
ATOM 4405 N N . ASP A 1 35 ? 3.976 5.460 6.527 1.00 0.00 34 ASP A N 4
ATOM 4406 C CA . ASP A 1 35 ? 2.571 5.798 6.611 1.00 0.00 34 ASP A CA 4
ATOM 4407 C C . ASP A 1 35 ? 1.831 4.908 5.658 1.00 0.00 34 ASP A C 4
ATOM 4408 O O . ASP A 1 35 ? 2.442 4.315 4.765 1.00 0.00 34 ASP A O 4
ATOM 4417 N N . SER A 1 36 ? 0.566 4.771 5.859 1.00 0.00 35 SER A N 4
ATOM 4418 C CA . SER A 1 36 ? -0.260 3.954 5.035 1.00 0.00 35 SER A CA 4
ATOM 4419 C C . SER A 1 36 ? -1.653 4.505 5.124 1.00 0.00 35 SER A C 4
ATOM 4420 O O . SER A 1 36 ? -2.210 4.616 6.220 1.00 0.00 35 SER A O 4
ATOM 4428 N N . LYS A 1 37 ? -2.192 4.894 4.005 1.00 0.00 36 LYS A N 4
ATOM 4429 C CA . LYS A 1 37 ? -3.502 5.462 3.967 1.00 0.00 36 LYS A CA 4
ATOM 4430 C C . LYS A 1 37 ? -4.330 4.946 2.832 1.00 0.00 36 LYS A C 4
ATOM 4431 O O . LYS A 1 37 ? -3.922 4.997 1.658 1.00 0.00 36 LYS A O 4
ATOM 4450 N N . ILE A 1 38 ? -5.476 4.440 3.190 1.00 0.00 37 ILE A N 4
ATOM 4451 C CA . ILE A 1 38 ? -6.485 4.046 2.254 1.00 0.00 37 ILE A CA 4
ATOM 4452 C C . ILE A 1 38 ? -7.084 5.336 1.735 1.00 0.00 37 ILE A C 4
ATOM 4453 O O . ILE A 1 38 ? -7.179 6.320 2.486 1.00 0.00 37 ILE A O 4
ATOM 4469 N N . ILE A 1 39 ? -7.440 5.382 0.489 1.00 0.00 38 ILE A N 4
ATOM 4470 C CA . ILE A 1 39 ? -8.076 6.556 -0.014 1.00 0.00 38 ILE A CA 4
ATOM 4471 C C . ILE A 1 39 ? -9.536 6.474 0.361 1.00 0.00 38 ILE A C 4
ATOM 4472 O O . ILE A 1 39 ? -10.244 5.523 -0.017 1.00 0.00 38 ILE A O 4
ATOM 4488 N N . ASN A 1 40 ? -9.962 7.414 1.152 1.00 0.00 39 ASN A N 4
ATOM 4489 C CA . ASN A 1 40 ? -11.285 7.394 1.707 1.00 0.00 39 ASN A CA 4
ATOM 4490 C C . ASN A 1 40 ? -12.250 8.318 1.008 1.00 0.00 39 ASN A C 4
ATOM 4491 O O . ASN A 1 40 ? -11.879 9.150 0.175 1.00 0.00 39 ASN A O 4
ATOM 4502 N N . ASP A 1 41 ? -13.488 8.110 1.338 1.00 0.00 40 ASP A N 4
ATOM 4503 C CA . ASP A 1 41 ? -14.615 8.908 0.911 1.00 0.00 40 ASP A CA 4
ATOM 4504 C C . ASP A 1 41 ? -14.665 10.090 1.858 1.00 0.00 40 ASP A C 4
ATOM 4505 O O . ASP A 1 41 ? -14.940 9.915 3.034 1.00 0.00 40 ASP A O 4
ATOM 4514 N N . ARG A 1 42 ? -14.327 11.259 1.378 1.00 0.00 41 ARG A N 4
ATOM 4515 C CA . ARG A 1 42 ? -14.223 12.427 2.249 1.00 0.00 41 ARG A CA 4
ATOM 4516 C C . ARG A 1 42 ? -15.556 12.985 2.750 1.00 0.00 41 ARG A C 4
ATOM 4517 O O . ARG A 1 42 ? -15.575 13.861 3.606 1.00 0.00 41 ARG A O 4
ATOM 4538 N N . GLU A 1 43 ? -16.640 12.512 2.198 1.00 0.00 42 GLU A N 4
ATOM 4539 C CA . GLU A 1 43 ? -17.939 12.952 2.605 1.00 0.00 42 GLU A CA 4
ATOM 4540 C C . GLU A 1 43 ? -18.542 12.119 3.739 1.00 0.00 42 GLU A C 4
ATOM 4541 O O . GLU A 1 43 ? -19.166 12.663 4.648 1.00 0.00 42 GLU A O 4
ATOM 4553 N N . THR A 1 44 ? -18.372 10.816 3.690 1.00 0.00 43 THR A N 4
ATOM 4554 C CA . THR A 1 44 ? -18.971 9.948 4.697 1.00 0.00 43 THR A CA 4
ATOM 4555 C C . THR A 1 44 ? -17.936 9.135 5.480 1.00 0.00 43 THR A C 4
ATOM 4556 O O . THR A 1 44 ? -18.221 8.649 6.574 1.00 0.00 43 THR A O 4
ATOM 4567 N N . GLY A 1 45 ? -16.754 8.978 4.921 1.00 0.00 44 GLY A N 4
ATOM 4568 C CA . GLY A 1 45 ? -15.728 8.196 5.598 1.00 0.00 44 GLY A CA 4
ATOM 4569 C C . GLY A 1 45 ? -15.584 6.777 5.053 1.00 0.00 44 GLY A C 4
ATOM 4570 O O . GLY A 1 45 ? -14.891 5.951 5.641 1.00 0.00 44 GLY A O 4
ATOM 4574 N N . ARG A 1 46 ? -16.240 6.493 3.930 1.00 0.00 45 ARG A N 4
ATOM 4575 C CA . ARG A 1 46 ? -16.143 5.165 3.267 1.00 0.00 45 ARG A CA 4
ATOM 4576 C C . ARG A 1 46 ? -14.729 4.987 2.645 1.00 0.00 45 ARG A C 4
ATOM 4577 O O . ARG A 1 46 ? -13.842 5.821 2.824 1.00 0.00 45 ARG A O 4
ATOM 4598 N N . SER A 1 47 ? -14.541 3.935 1.890 1.00 0.00 46 SER A N 4
ATOM 4599 C CA . SER A 1 47 ? -13.280 3.697 1.220 1.00 0.00 46 SER A CA 4
ATOM 4600 C C . SER A 1 47 ? -13.463 3.832 -0.307 1.00 0.00 46 SER A C 4
ATOM 4601 O O . SER A 1 47 ? -14.595 3.763 -0.813 1.00 0.00 46 SER A O 4
ATOM 4609 N N . ARG A 1 48 ? -12.379 4.096 -1.031 1.00 0.00 47 ARG A N 4
ATOM 4610 C CA . ARG A 1 48 ? -12.431 4.174 -2.500 1.00 0.00 47 ARG A CA 4
ATOM 4611 C C . ARG A 1 48 ? -11.982 2.860 -3.139 1.00 0.00 47 ARG A C 4
ATOM 4612 O O . ARG A 1 48 ? -12.064 2.697 -4.340 1.00 0.00 47 ARG A O 4
ATOM 4633 N N . GLY A 1 49 ? -11.487 1.944 -2.326 1.00 0.00 48 GLY A N 4
ATOM 4634 C CA . GLY A 1 49 ? -11.122 0.629 -2.838 1.00 0.00 48 GLY A CA 4
ATOM 4635 C C . GLY A 1 49 ? -9.645 0.483 -3.134 1.00 0.00 48 GLY A C 4
ATOM 4636 O O . GLY A 1 49 ? -9.193 -0.584 -3.574 1.00 0.00 48 GLY A O 4
ATOM 4640 N N . PHE A 1 50 ? -8.889 1.535 -2.902 1.00 0.00 49 PHE A N 4
ATOM 4641 C CA . PHE A 1 50 ? -7.460 1.498 -3.105 1.00 0.00 49 PHE A CA 4
ATOM 4642 C C . PHE A 1 50 ? -6.793 2.415 -2.090 1.00 0.00 49 PHE A C 4
ATOM 4643 O O . PHE A 1 50 ? -7.478 3.232 -1.444 1.00 0.00 49 PHE A O 4
ATOM 4660 N N . GLY A 1 51 ? -5.508 2.266 -1.920 1.00 0.00 50 GLY A N 4
ATOM 4661 C CA . GLY A 1 51 ? -4.788 3.052 -0.973 1.00 0.00 50 GLY A CA 4
ATOM 4662 C C . GLY A 1 51 ? -3.333 3.154 -1.328 1.00 0.00 50 GLY A C 4
ATOM 4663 O O . GLY A 1 51 ? -2.875 2.535 -2.297 1.00 0.00 50 GLY A O 4
ATOM 4667 N N . PHE A 1 52 ? -2.610 3.924 -0.564 1.00 0.00 51 PHE A N 4
ATOM 4668 C CA . PHE A 1 52 ? -1.194 4.108 -0.776 1.00 0.00 51 PHE A CA 4
ATOM 4669 C C . PHE A 1 52 ? -0.426 3.862 0.510 1.00 0.00 51 PHE A C 4
ATOM 4670 O O . PHE A 1 52 ? -0.823 4.337 1.580 1.00 0.00 51 PHE A O 4
ATOM 4687 N N . VAL A 1 53 ? 0.667 3.150 0.391 1.00 0.00 52 VAL A N 4
ATOM 4688 C CA . VAL A 1 53 ? 1.540 2.824 1.518 1.00 0.00 52 VAL A CA 4
ATOM 4689 C C . VAL A 1 53 ? 2.899 3.502 1.278 1.00 0.00 52 VAL A C 4
ATOM 4690 O O . VAL A 1 53 ? 3.331 3.609 0.126 1.00 0.00 52 VAL A O 4
ATOM 4703 N N . THR A 1 54 ? 3.534 3.983 2.318 1.00 0.00 53 THR A N 4
ATOM 4704 C CA . THR A 1 54 ? 4.822 4.627 2.200 1.00 0.00 53 THR A CA 4
ATOM 4705 C C . THR A 1 54 ? 5.950 3.797 2.815 1.00 0.00 53 THR A C 4
ATOM 4706 O O . THR A 1 54 ? 5.892 3.397 3.991 1.00 0.00 53 THR A O 4
ATOM 4717 N N . PHE A 1 55 ? 6.963 3.554 2.010 1.00 0.00 54 PHE A N 4
ATOM 4718 C CA . PHE A 1 55 ? 8.138 2.824 2.413 1.00 0.00 54 PHE A CA 4
ATOM 4719 C C . PHE A 1 55 ? 9.330 3.756 2.424 1.00 0.00 54 PHE A C 4
ATOM 4720 O O . PHE A 1 55 ? 9.373 4.719 1.669 1.00 0.00 54 PHE A O 4
ATOM 4737 N N . LYS A 1 56 ? 10.277 3.459 3.273 1.00 0.00 55 LYS A N 4
ATOM 4738 C CA . LYS A 1 56 ? 11.494 4.260 3.422 1.00 0.00 55 LYS A CA 4
ATOM 4739 C C . LYS A 1 56 ? 12.564 3.908 2.405 1.00 0.00 55 LYS A C 4
ATOM 4740 O O . LYS A 1 56 ? 13.275 4.770 1.923 1.00 0.00 55 LYS A O 4
ATOM 4759 N N . ASP A 1 57 ? 12.685 2.654 2.125 1.00 0.00 56 ASP A N 4
ATOM 4760 C CA . ASP A 1 57 ? 13.698 2.154 1.210 1.00 0.00 56 ASP A CA 4
ATOM 4761 C C . ASP A 1 57 ? 13.035 1.514 0.017 1.00 0.00 56 ASP A C 4
ATOM 4762 O O . ASP A 1 57 ? 11.850 1.116 0.091 1.00 0.00 56 ASP A O 4
ATOM 4771 N N . GLU A 1 58 ? 13.762 1.399 -1.074 1.00 0.00 57 GLU A N 4
ATOM 4772 C CA . GLU A 1 58 ? 13.203 0.849 -2.279 1.00 0.00 57 GLU A CA 4
ATOM 4773 C C . GLU A 1 58 ? 13.212 -0.668 -2.209 1.00 0.00 57 GLU A C 4
ATOM 4774 O O . GLU A 1 58 ? 12.358 -1.337 -2.818 1.00 0.00 57 GLU A O 4
ATOM 4786 N N . LYS A 1 59 ? 14.145 -1.208 -1.430 1.00 0.00 58 LYS A N 4
ATOM 4787 C CA . LYS A 1 59 ? 14.232 -2.644 -1.182 1.00 0.00 58 LYS A CA 4
ATOM 4788 C C . LYS A 1 59 ? 12.896 -3.182 -0.682 1.00 0.00 58 LYS A C 4
ATOM 4789 O O . LYS A 1 59 ? 12.312 -4.056 -1.309 1.00 0.00 58 LYS A O 4
ATOM 4808 N N . ALA A 1 60 ? 12.426 -2.648 0.422 1.00 0.00 59 ALA A N 4
ATOM 4809 C CA . ALA A 1 60 ? 11.172 -3.053 1.027 1.00 0.00 59 ALA A CA 4
ATOM 4810 C C . ALA A 1 60 ? 9.995 -2.722 0.135 1.00 0.00 59 ALA A C 4
ATOM 4811 O O . ALA A 1 60 ? 9.022 -3.460 0.082 1.00 0.00 59 ALA A O 4
ATOM 4818 N N . MET A 1 61 ? 10.104 -1.627 -0.584 1.00 0.00 60 MET A N 4
ATOM 4819 C CA . MET A 1 61 ? 9.033 -1.176 -1.443 1.00 0.00 60 MET A CA 4
ATOM 4820 C C . MET A 1 61 ? 8.836 -2.143 -2.618 1.00 0.00 60 MET A C 4
ATOM 4821 O O . MET A 1 61 ? 7.722 -2.581 -2.872 1.00 0.00 60 MET A O 4
ATOM 4835 N N . ARG A 1 62 ? 9.925 -2.522 -3.291 1.00 0.00 61 ARG A N 4
ATOM 4836 C CA . ARG A 1 62 ? 9.826 -3.484 -4.398 1.00 0.00 61 ARG A CA 4
ATOM 4837 C C . ARG A 1 62 ? 9.468 -4.853 -3.881 1.00 0.00 61 ARG A C 4
ATOM 4838 O O . ARG A 1 62 ? 8.682 -5.564 -4.482 1.00 0.00 61 ARG A O 4
ATOM 4859 N N . ASP A 1 63 ? 10.014 -5.182 -2.727 1.00 0.00 62 ASP A N 4
ATOM 4860 C CA . ASP A 1 63 ? 9.809 -6.482 -2.071 1.00 0.00 62 ASP A CA 4
ATOM 4861 C C . ASP A 1 63 ? 8.318 -6.682 -1.821 1.00 0.00 62 ASP A C 4
ATOM 4862 O O . ASP A 1 63 ? 7.769 -7.767 -1.997 1.00 0.00 62 ASP A O 4
ATOM 4871 N N . ALA A 1 64 ? 7.658 -5.582 -1.496 1.00 0.00 63 ALA A N 4
ATOM 4872 C CA . ALA A 1 64 ? 6.247 -5.572 -1.229 1.00 0.00 63 ALA A CA 4
ATOM 4873 C C . ALA A 1 64 ? 5.449 -5.723 -2.518 1.00 0.00 63 ALA A C 4
ATOM 4874 O O . ALA A 1 64 ? 4.388 -6.310 -2.524 1.00 0.00 63 ALA A O 4
ATOM 4881 N N . ILE A 1 65 ? 5.967 -5.208 -3.600 1.00 0.00 64 ILE A N 4
ATOM 4882 C CA . ILE A 1 65 ? 5.286 -5.292 -4.881 1.00 0.00 64 ILE A CA 4
ATOM 4883 C C . ILE A 1 65 ? 5.412 -6.699 -5.429 1.00 0.00 64 ILE A C 4
ATOM 4884 O O . ILE A 1 65 ? 4.410 -7.392 -5.631 1.00 0.00 64 ILE A O 4
ATOM 4900 N N . GLU A 1 66 ? 6.645 -7.139 -5.565 1.00 0.00 65 GLU A N 4
ATOM 4901 C CA . GLU A 1 66 ? 6.967 -8.436 -6.108 1.00 0.00 65 GLU A CA 4
ATOM 4902 C C . GLU A 1 66 ? 6.428 -9.588 -5.241 1.00 0.00 65 GLU A C 4
ATOM 4903 O O . GLU A 1 66 ? 6.156 -10.673 -5.745 1.00 0.00 65 GLU A O 4
ATOM 4915 N N . GLY A 1 67 ? 6.272 -9.348 -3.948 1.00 0.00 66 GLY A N 4
ATOM 4916 C CA . GLY A 1 67 ? 5.795 -10.395 -3.070 1.00 0.00 66 GLY A CA 4
ATOM 4917 C C . GLY A 1 67 ? 4.309 -10.314 -2.718 1.00 0.00 66 GLY A C 4
ATOM 4918 O O . GLY A 1 67 ? 3.721 -11.309 -2.307 1.00 0.00 66 GLY A O 4
ATOM 4922 N N . MET A 1 68 ? 3.688 -9.153 -2.876 1.00 0.00 67 MET A N 4
ATOM 4923 C CA . MET A 1 68 ? 2.285 -9.002 -2.446 1.00 0.00 67 MET A CA 4
ATOM 4924 C C . MET A 1 68 ? 1.321 -8.751 -3.590 1.00 0.00 67 MET A C 4
ATOM 4925 O O . MET A 1 68 ? 0.108 -8.756 -3.384 1.00 0.00 67 MET A O 4
ATOM 4939 N N . ASN A 1 69 ? 1.811 -8.515 -4.782 1.00 0.00 68 ASN A N 4
ATOM 4940 C CA . ASN A 1 69 ? 0.890 -8.267 -5.883 1.00 0.00 68 ASN A CA 4
ATOM 4941 C C . ASN A 1 69 ? 0.201 -9.546 -6.316 1.00 0.00 68 ASN A C 4
ATOM 4942 O O . ASN A 1 69 ? 0.842 -10.475 -6.802 1.00 0.00 68 ASN A O 4
ATOM 4953 N N . GLY A 1 70 ? -1.101 -9.582 -6.148 1.00 0.00 69 GLY A N 4
ATOM 4954 C CA . GLY A 1 70 ? -1.866 -10.722 -6.567 1.00 0.00 69 GLY A CA 4
ATOM 4955 C C . GLY A 1 70 ? -2.241 -11.644 -5.429 1.00 0.00 69 GLY A C 4
ATOM 4956 O O . GLY A 1 70 ? -2.992 -12.602 -5.635 1.00 0.00 69 GLY A O 4
ATOM 4960 N N . GLN A 1 71 ? -1.751 -11.369 -4.227 1.00 0.00 70 GLN A N 4
ATOM 4961 C CA . GLN A 1 71 ? -2.059 -12.236 -3.097 1.00 0.00 70 GLN A CA 4
ATOM 4962 C C . GLN A 1 71 ? -3.450 -11.945 -2.552 1.00 0.00 70 GLN A C 4
ATOM 4963 O O . GLN A 1 71 ? -4.086 -10.966 -2.966 1.00 0.00 70 GLN A O 4
ATOM 4977 N N . ASP A 1 72 ? -3.919 -12.785 -1.650 1.00 0.00 71 ASP A N 4
ATOM 4978 C CA . ASP A 1 72 ? -5.246 -12.616 -1.081 1.00 0.00 71 ASP A CA 4
ATOM 4979 C C . ASP A 1 72 ? -5.170 -11.873 0.220 1.00 0.00 71 ASP A C 4
ATOM 4980 O O . ASP A 1 72 ? -4.369 -12.218 1.111 1.00 0.00 71 ASP A O 4
ATOM 4989 N N . LEU A 1 73 ? -5.948 -10.851 0.318 1.00 0.00 72 LEU A N 4
ATOM 4990 C CA . LEU A 1 73 ? -6.103 -10.140 1.531 1.00 0.00 72 LEU A CA 4
ATOM 4991 C C . LEU A 1 73 ? -7.606 -9.942 1.681 1.00 0.00 72 LEU A C 4
ATOM 4992 O O . LEU A 1 73 ? -8.204 -9.161 0.940 1.00 0.00 72 LEU A O 4
ATOM 5008 N N . ASP A 1 74 ? -8.200 -10.692 2.609 1.00 0.00 73 ASP A N 4
ATOM 5009 C CA . ASP A 1 74 ? -9.654 -10.655 2.892 1.00 0.00 73 ASP A CA 4
ATOM 5010 C C . ASP A 1 74 ? -10.489 -10.975 1.626 1.00 0.00 73 ASP A C 4
ATOM 5011 O O . ASP A 1 74 ? -11.352 -10.193 1.191 1.00 0.00 73 ASP A O 4
ATOM 5020 N N . GLY A 1 75 ? -10.144 -12.089 0.977 1.00 0.00 74 GLY A N 4
ATOM 5021 C CA . GLY A 1 75 ? -10.907 -12.577 -0.169 1.00 0.00 74 GLY A CA 4
ATOM 5022 C C . GLY A 1 75 ? -10.767 -11.689 -1.386 1.00 0.00 74 GLY A C 4
ATOM 5023 O O . GLY A 1 75 ? -11.674 -11.612 -2.225 1.00 0.00 74 GLY A O 4
ATOM 5027 N N . ARG A 1 76 ? -9.669 -10.984 -1.460 1.00 0.00 75 ARG A N 4
ATOM 5028 C CA . ARG A 1 76 ? -9.403 -10.066 -2.541 1.00 0.00 75 ARG A CA 4
ATOM 5029 C C . ARG A 1 76 ? -7.978 -10.178 -2.962 1.00 0.00 75 ARG A C 4
ATOM 5030 O O . ARG A 1 76 ? -7.118 -10.462 -2.148 1.00 0.00 75 ARG A O 4
ATOM 5051 N N . ASN A 1 77 ? -7.726 -9.901 -4.200 1.00 0.00 76 ASN A N 4
ATOM 5052 C CA . ASN A 1 77 ? -6.383 -9.933 -4.719 1.00 0.00 76 ASN A CA 4
ATOM 5053 C C . ASN A 1 77 ? -5.948 -8.528 -4.914 1.00 0.00 76 ASN A C 4
ATOM 5054 O O . ASN A 1 77 ? -6.440 -7.828 -5.806 1.00 0.00 76 ASN A O 4
ATOM 5065 N N . ILE A 1 78 ? -5.063 -8.102 -4.079 1.00 0.00 77 ILE A N 4
ATOM 5066 C CA . ILE A 1 78 ? -4.597 -6.751 -4.116 1.00 0.00 77 ILE A CA 4
ATOM 5067 C C . ILE A 1 78 ? -3.569 -6.547 -5.221 1.00 0.00 77 ILE A C 4
ATOM 5068 O O . ILE A 1 78 ? -2.699 -7.398 -5.467 1.00 0.00 77 ILE A O 4
ATOM 5084 N N . THR A 1 79 ? -3.690 -5.448 -5.891 1.00 0.00 78 THR A N 4
ATOM 5085 C CA . THR A 1 79 ? -2.795 -5.081 -6.939 1.00 0.00 78 THR A CA 4
ATOM 5086 C C . THR A 1 79 ? -1.817 -4.054 -6.378 1.00 0.00 78 THR A C 4
ATOM 5087 O O . THR A 1 79 ? -2.218 -2.953 -5.987 1.00 0.00 78 THR A O 4
ATOM 5098 N N . VAL A 1 80 ? -0.565 -4.417 -6.334 1.00 0.00 79 VAL A N 4
ATOM 5099 C CA . VAL A 1 80 ? 0.461 -3.603 -5.721 1.00 0.00 79 VAL A CA 4
ATOM 5100 C C . VAL A 1 80 ? 1.448 -3.179 -6.795 1.00 0.00 79 VAL A C 4
ATOM 5101 O O . VAL A 1 80 ? 1.871 -4.000 -7.598 1.00 0.00 79 VAL A O 4
ATOM 5114 N N . ASN A 1 81 ? 1.778 -1.909 -6.841 1.00 0.00 80 ASN A N 4
ATOM 5115 C CA . ASN A 1 81 ? 2.753 -1.416 -7.806 1.00 0.00 80 ASN A CA 4
ATOM 5116 C C . ASN A 1 81 ? 3.479 -0.198 -7.272 1.00 0.00 80 ASN A C 4
ATOM 5117 O O . ASN A 1 81 ? 3.112 0.355 -6.212 1.00 0.00 80 ASN A O 4
ATOM 5128 N N . GLU A 1 82 ? 4.503 0.214 -7.985 1.00 0.00 81 GLU A N 4
ATOM 5129 C CA . GLU A 1 82 ? 5.305 1.340 -7.608 1.00 0.00 81 GLU A CA 4
ATOM 5130 C C . GLU A 1 82 ? 4.617 2.589 -8.107 1.00 0.00 81 GLU A C 4
ATOM 5131 O O . GLU A 1 82 ? 4.515 2.804 -9.312 1.00 0.00 81 GLU A O 4
ATOM 5143 N N . ALA A 1 83 ? 4.111 3.389 -7.184 1.00 0.00 82 ALA A N 4
ATOM 5144 C CA . ALA A 1 83 ? 3.482 4.645 -7.546 1.00 0.00 82 ALA A CA 4
ATOM 5145 C C . ALA A 1 83 ? 4.576 5.604 -7.952 1.00 0.00 82 ALA A C 4
ATOM 5146 O O . ALA A 1 83 ? 4.382 6.465 -8.809 1.00 0.00 82 ALA A O 4
ATOM 5153 N N . GLN A 1 84 ? 5.736 5.392 -7.310 1.00 0.00 83 GLN A N 4
ATOM 5154 C CA . GLN A 1 84 ? 7.007 6.056 -7.578 1.00 0.00 83 GLN A CA 4
ATOM 5155 C C . GLN A 1 84 ? 7.032 7.530 -7.165 1.00 0.00 83 GLN A C 4
ATOM 5156 O O . GLN A 1 84 ? 6.158 8.329 -7.514 1.00 0.00 83 GLN A O 4
ATOM 5170 N N . SER A 1 85 ? 8.033 7.875 -6.420 1.00 0.00 84 SER A N 4
ATOM 5171 C CA . SER A 1 85 ? 8.221 9.214 -5.976 1.00 0.00 84 SER A CA 4
ATOM 5172 C C . SER A 1 85 ? 9.213 9.909 -6.914 1.00 0.00 84 SER A C 4
ATOM 5173 O O . SER A 1 85 ? 10.253 9.351 -7.244 1.00 0.00 84 SER A O 4
ATOM 5181 N N . ARG A 1 86 ? 8.865 11.089 -7.387 1.00 0.00 85 ARG A N 4
ATOM 5182 C CA . ARG A 1 86 ? 9.764 11.851 -8.248 1.00 0.00 85 ARG A CA 4
ATOM 5183 C C . ARG A 1 86 ? 10.163 13.131 -7.546 1.00 0.00 85 ARG A C 4
ATOM 5184 O O . ARG A 1 86 ? 9.373 13.661 -6.763 1.00 0.00 85 ARG A O 4
ATOM 5205 N N . GLY A 1 1 ? 16.839 3.940 -1.969 1.00 0.00 0 GLY A N 5
ATOM 5206 C CA . GLY A 1 1 ? 16.459 5.047 -1.076 1.00 0.00 0 GLY A CA 5
ATOM 5207 C C . GLY A 1 1 ? 17.265 5.025 0.203 1.00 0.00 0 GLY A C 5
ATOM 5208 O O . GLY A 1 1 ? 17.758 6.054 0.640 1.00 0.00 0 GLY A O 5
ATOM 5214 N N . MET A 1 2 ? 17.399 3.835 0.786 1.00 0.00 1 MET A N 5
ATOM 5215 C CA . MET A 1 2 ? 18.167 3.573 2.009 1.00 0.00 1 MET A CA 5
ATOM 5216 C C . MET A 1 2 ? 17.473 4.082 3.258 1.00 0.00 1 MET A C 5
ATOM 5217 O O . MET A 1 2 ? 16.952 3.289 4.036 1.00 0.00 1 MET A O 5
ATOM 5231 N N . ALA A 1 3 ? 17.430 5.383 3.443 1.00 0.00 2 ALA A N 5
ATOM 5232 C CA . ALA A 1 3 ? 16.852 5.924 4.643 1.00 0.00 2 ALA A CA 5
ATOM 5233 C C . ALA A 1 3 ? 16.256 7.293 4.424 1.00 0.00 2 ALA A C 5
ATOM 5234 O O . ALA A 1 3 ? 16.859 8.144 3.777 1.00 0.00 2 ALA A O 5
ATOM 5241 N N . GLU A 1 4 ? 15.029 7.433 4.902 1.00 0.00 3 GLU A N 5
ATOM 5242 C CA . GLU A 1 4 ? 14.273 8.697 5.017 1.00 0.00 3 GLU A CA 5
ATOM 5243 C C . GLU A 1 4 ? 13.807 9.215 3.679 1.00 0.00 3 GLU A C 5
ATOM 5244 O O . GLU A 1 4 ? 13.340 10.346 3.540 1.00 0.00 3 GLU A O 5
ATOM 5256 N N . VAL A 1 5 ? 13.894 8.363 2.716 1.00 0.00 4 VAL A N 5
ATOM 5257 C CA . VAL A 1 5 ? 13.428 8.635 1.407 1.00 0.00 4 VAL A CA 5
ATOM 5258 C C . VAL A 1 5 ? 12.141 7.886 1.246 1.00 0.00 4 VAL A C 5
ATOM 5259 O O . VAL A 1 5 ? 12.132 6.651 1.182 1.00 0.00 4 VAL A O 5
ATOM 5272 N N . GLU A 1 6 ? 11.077 8.612 1.235 1.00 0.00 5 GLU A N 5
ATOM 5273 C CA . GLU A 1 6 ? 9.773 8.024 1.199 1.00 0.00 5 GLU A CA 5
ATOM 5274 C C . GLU A 1 6 ? 9.437 7.392 -0.141 1.00 0.00 5 GLU A C 5
ATOM 5275 O O . GLU A 1 6 ? 9.435 8.052 -1.187 1.00 0.00 5 GLU A O 5
ATOM 5287 N N . TYR A 1 7 ? 9.187 6.114 -0.113 1.00 0.00 6 TYR A N 5
ATOM 5288 C CA . TYR A 1 7 ? 8.752 5.430 -1.277 1.00 0.00 6 TYR A CA 5
ATOM 5289 C C . TYR A 1 7 ? 7.359 4.938 -1.120 1.00 0.00 6 TYR A C 5
ATOM 5290 O O . TYR A 1 7 ? 7.075 4.045 -0.335 1.00 0.00 6 TYR A O 5
ATOM 5308 N N . ARG A 1 8 ? 6.498 5.538 -1.860 1.00 0.00 7 ARG A N 5
ATOM 5309 C CA . ARG A 1 8 ? 5.101 5.292 -1.773 1.00 0.00 7 ARG A CA 5
ATOM 5310 C C . ARG A 1 8 ? 4.676 4.278 -2.824 1.00 0.00 7 ARG A C 5
ATOM 5311 O O . ARG A 1 8 ? 5.059 4.377 -3.989 1.00 0.00 7 ARG A O 5
ATOM 5332 N N . CYS A 1 9 ? 3.913 3.322 -2.408 1.00 0.00 8 CYS A N 5
ATOM 5333 C CA . CYS A 1 9 ? 3.425 2.280 -3.254 1.00 0.00 8 CYS A CA 5
ATOM 5334 C C . CYS A 1 9 ? 1.914 2.426 -3.392 1.00 0.00 8 CYS A C 5
ATOM 5335 O O . CYS A 1 9 ? 1.234 2.835 -2.438 1.00 0.00 8 CYS A O 5
ATOM 5343 N N . PHE A 1 10 ? 1.415 2.130 -4.567 1.00 0.00 9 PHE A N 5
ATOM 5344 C CA . PHE A 1 10 ? 0.002 2.159 -4.865 1.00 0.00 9 PHE A CA 5
ATOM 5345 C C . PHE A 1 10 ? -0.547 0.758 -4.717 1.00 0.00 9 PHE A C 5
ATOM 5346 O O . PHE A 1 10 ? -0.067 -0.185 -5.379 1.00 0.00 9 PHE A O 5
ATOM 5363 N N . VAL A 1 11 ? -1.502 0.593 -3.857 1.00 0.00 10 VAL A N 5
ATOM 5364 C CA . VAL A 1 11 ? -2.129 -0.679 -3.715 1.00 0.00 10 VAL A CA 5
ATOM 5365 C C . VAL A 1 11 ? -3.579 -0.513 -4.098 1.00 0.00 10 VAL A C 5
ATOM 5366 O O . VAL A 1 11 ? -4.333 0.167 -3.417 1.00 0.00 10 VAL A O 5
ATOM 5379 N N . GLY A 1 12 ? -3.954 -1.126 -5.169 1.00 0.00 11 GLY A N 5
ATOM 5380 C CA . GLY A 1 12 ? -5.288 -1.027 -5.655 1.00 0.00 11 GLY A CA 5
ATOM 5381 C C . GLY A 1 12 ? -5.955 -2.356 -5.675 1.00 0.00 11 GLY A C 5
ATOM 5382 O O . GLY A 1 12 ? -5.297 -3.380 -5.874 1.00 0.00 11 GLY A O 5
ATOM 5386 N N . GLY A 1 13 ? -7.235 -2.359 -5.460 1.00 0.00 12 GLY A N 5
ATOM 5387 C CA . GLY A 1 13 ? -7.958 -3.583 -5.449 1.00 0.00 12 GLY A CA 5
ATOM 5388 C C . GLY A 1 13 ? -7.957 -4.164 -4.076 1.00 0.00 12 GLY A C 5
ATOM 5389 O O . GLY A 1 13 ? -7.487 -5.262 -3.871 1.00 0.00 12 GLY A O 5
ATOM 5393 N N . LEU A 1 14 ? -8.442 -3.392 -3.143 1.00 0.00 13 LEU A N 5
ATOM 5394 C CA . LEU A 1 14 ? -8.550 -3.794 -1.757 1.00 0.00 13 LEU A CA 5
ATOM 5395 C C . LEU A 1 14 ? -9.980 -4.204 -1.468 1.00 0.00 13 LEU A C 5
ATOM 5396 O O . LEU A 1 14 ? -10.852 -4.083 -2.345 1.00 0.00 13 LEU A O 5
ATOM 5412 N N . ALA A 1 15 ? -10.230 -4.683 -0.277 1.00 0.00 14 ALA A N 5
ATOM 5413 C CA . ALA A 1 15 ? -11.544 -5.120 0.088 1.00 0.00 14 ALA A CA 5
ATOM 5414 C C . ALA A 1 15 ? -12.218 -4.116 1.022 1.00 0.00 14 ALA A C 5
ATOM 5415 O O . ALA A 1 15 ? -11.671 -3.035 1.296 1.00 0.00 14 ALA A O 5
ATOM 5422 N N . TRP A 1 16 ? -13.399 -4.456 1.487 1.00 0.00 15 TRP A N 5
ATOM 5423 C CA . TRP A 1 16 ? -14.210 -3.542 2.275 1.00 0.00 15 TRP A CA 5
ATOM 5424 C C . TRP A 1 16 ? -13.786 -3.429 3.730 1.00 0.00 15 TRP A C 5
ATOM 5425 O O . TRP A 1 16 ? -14.069 -2.423 4.374 1.00 0.00 15 TRP A O 5
ATOM 5446 N N . ALA A 1 17 ? -13.107 -4.429 4.250 1.00 0.00 16 ALA A N 5
ATOM 5447 C CA . ALA A 1 17 ? -12.725 -4.403 5.656 1.00 0.00 16 ALA A CA 5
ATOM 5448 C C . ALA A 1 17 ? -11.263 -4.030 5.792 1.00 0.00 16 ALA A C 5
ATOM 5449 O O . ALA A 1 17 ? -10.712 -3.922 6.908 1.00 0.00 16 ALA A O 5
ATOM 5456 N N . THR A 1 18 ? -10.644 -3.805 4.656 1.00 0.00 17 THR A N 5
ATOM 5457 C CA . THR A 1 18 ? -9.282 -3.441 4.603 1.00 0.00 17 THR A CA 5
ATOM 5458 C C . THR A 1 18 ? -9.118 -2.023 5.167 1.00 0.00 17 THR A C 5
ATOM 5459 O O . THR A 1 18 ? -9.663 -1.054 4.630 1.00 0.00 17 THR A O 5
ATOM 5470 N N . THR A 1 19 ? -8.382 -1.921 6.236 1.00 0.00 18 THR A N 5
ATOM 5471 C CA . THR A 1 19 ? -8.121 -0.670 6.874 1.00 0.00 18 THR A CA 5
ATOM 5472 C C . THR A 1 19 ? -6.683 -0.410 6.851 1.00 0.00 18 THR A C 5
ATOM 5473 O O . THR A 1 19 ? -5.886 -1.243 6.377 1.00 0.00 18 THR A O 5
ATOM 5484 N N . ASP A 1 20 ? -6.344 0.727 7.341 1.00 0.00 19 ASP A N 5
ATOM 5485 C CA . ASP A 1 20 ? -5.010 1.202 7.343 1.00 0.00 19 ASP A CA 5
ATOM 5486 C C . ASP A 1 20 ? -4.118 0.284 8.162 1.00 0.00 19 ASP A C 5
ATOM 5487 O O . ASP A 1 20 ? -2.946 0.112 7.861 1.00 0.00 19 ASP A O 5
ATOM 5496 N N . GLN A 1 21 ? -4.712 -0.360 9.160 1.00 0.00 20 GLN A N 5
ATOM 5497 C CA . GLN A 1 21 ? -3.998 -1.288 10.005 1.00 0.00 20 GLN A CA 5
ATOM 5498 C C . GLN A 1 21 ? -3.671 -2.544 9.205 1.00 0.00 20 GLN A C 5
ATOM 5499 O O . GLN A 1 21 ? -2.545 -3.025 9.220 1.00 0.00 20 GLN A O 5
ATOM 5513 N N . THR A 1 22 ? -4.665 -3.043 8.477 1.00 0.00 21 THR A N 5
ATOM 5514 C CA . THR A 1 22 ? -4.530 -4.204 7.660 1.00 0.00 21 THR A CA 5
ATOM 5515 C C . THR A 1 22 ? -3.472 -3.967 6.571 1.00 0.00 21 THR A C 5
ATOM 5516 O O . THR A 1 22 ? -2.699 -4.858 6.238 1.00 0.00 21 THR A O 5
ATOM 5527 N N . LEU A 1 23 ? -3.453 -2.751 6.044 1.00 0.00 22 LEU A N 5
ATOM 5528 C CA . LEU A 1 23 ? -2.516 -2.370 5.008 1.00 0.00 22 LEU A CA 5
ATOM 5529 C C . LEU A 1 23 ? -1.108 -2.278 5.590 1.00 0.00 22 LEU A C 5
ATOM 5530 O O . LEU A 1 23 ? -0.158 -2.843 5.038 1.00 0.00 22 LEU A O 5
ATOM 5546 N N . GLY A 1 24 ? -0.998 -1.583 6.715 1.00 0.00 23 GLY A N 5
ATOM 5547 C CA . GLY A 1 24 ? 0.270 -1.378 7.375 1.00 0.00 23 GLY A CA 5
ATOM 5548 C C . GLY A 1 24 ? 0.950 -2.665 7.760 1.00 0.00 23 GLY A C 5
ATOM 5549 O O . GLY A 1 24 ? 2.046 -2.936 7.295 1.00 0.00 23 GLY A O 5
ATOM 5553 N N . GLU A 1 25 ? 0.267 -3.489 8.533 1.00 0.00 24 GLU A N 5
ATOM 5554 C CA . GLU A 1 25 ? 0.850 -4.720 9.048 1.00 0.00 24 GLU A CA 5
ATOM 5555 C C . GLU A 1 25 ? 1.164 -5.756 7.982 1.00 0.00 24 GLU A C 5
ATOM 5556 O O . GLU A 1 25 ? 2.023 -6.629 8.165 1.00 0.00 24 GLU A O 5
ATOM 5568 N N . ALA A 1 26 ? 0.445 -5.713 6.894 1.00 0.00 25 ALA A N 5
ATOM 5569 C CA . ALA A 1 26 ? 0.742 -6.593 5.796 1.00 0.00 25 ALA A CA 5
ATOM 5570 C C . ALA A 1 26 ? 2.117 -6.242 5.222 1.00 0.00 25 ALA A C 5
ATOM 5571 O O . ALA A 1 26 ? 2.945 -7.111 4.974 1.00 0.00 25 ALA A O 5
ATOM 5578 N N . PHE A 1 27 ? 2.357 -4.958 5.055 1.00 0.00 26 PHE A N 5
ATOM 5579 C CA . PHE A 1 27 ? 3.583 -4.488 4.458 1.00 0.00 26 PHE A CA 5
ATOM 5580 C C . PHE A 1 27 ? 4.725 -4.241 5.458 1.00 0.00 26 PHE A C 5
ATOM 5581 O O . PHE A 1 27 ? 5.880 -4.116 5.048 1.00 0.00 26 PHE A O 5
ATOM 5598 N N . SER A 1 28 ? 4.420 -4.192 6.753 1.00 0.00 27 SER A N 5
ATOM 5599 C CA . SER A 1 28 ? 5.438 -3.941 7.794 1.00 0.00 27 SER A CA 5
ATOM 5600 C C . SER A 1 28 ? 6.457 -5.078 7.841 1.00 0.00 27 SER A C 5
ATOM 5601 O O . SER A 1 28 ? 7.614 -4.898 8.225 1.00 0.00 27 SER A O 5
ATOM 5609 N N . GLN A 1 29 ? 6.016 -6.228 7.391 1.00 0.00 28 GLN A N 5
ATOM 5610 C CA . GLN A 1 29 ? 6.826 -7.420 7.322 1.00 0.00 28 GLN A CA 5
ATOM 5611 C C . GLN A 1 29 ? 7.770 -7.385 6.110 1.00 0.00 28 GLN A C 5
ATOM 5612 O O . GLN A 1 29 ? 8.641 -8.236 5.969 1.00 0.00 28 GLN A O 5
ATOM 5626 N N . PHE A 1 30 ? 7.582 -6.399 5.242 1.00 0.00 29 PHE A N 5
ATOM 5627 C CA . PHE A 1 30 ? 8.432 -6.235 4.076 1.00 0.00 29 PHE A CA 5
ATOM 5628 C C . PHE A 1 30 ? 9.342 -5.028 4.241 1.00 0.00 29 PHE A C 5
ATOM 5629 O O . PHE A 1 30 ? 10.457 -5.006 3.734 1.00 0.00 29 PHE A O 5
ATOM 5646 N N . GLY A 1 31 ? 8.875 -4.027 4.956 1.00 0.00 30 GLY A N 5
ATOM 5647 C CA . GLY A 1 31 ? 9.683 -2.870 5.172 1.00 0.00 30 GLY A CA 5
ATOM 5648 C C . GLY A 1 31 ? 9.095 -1.955 6.195 1.00 0.00 30 GLY A C 5
ATOM 5649 O O . GLY A 1 31 ? 7.949 -2.132 6.601 1.00 0.00 30 GLY A O 5
ATOM 5653 N N . GLU A 1 32 ? 9.881 -0.979 6.615 1.00 0.00 31 GLU A N 5
ATOM 5654 C CA . GLU A 1 32 ? 9.444 0.001 7.585 1.00 0.00 31 GLU A CA 5
ATOM 5655 C C . GLU A 1 32 ? 8.373 0.880 6.952 1.00 0.00 31 GLU A C 5
ATOM 5656 O O . GLU A 1 32 ? 8.561 1.410 5.840 1.00 0.00 31 GLU A O 5
ATOM 5668 N N . ILE A 1 33 ? 7.273 1.009 7.643 1.00 0.00 32 ILE A N 5
ATOM 5669 C CA . ILE A 1 33 ? 6.135 1.746 7.170 1.00 0.00 32 ILE A CA 5
ATOM 5670 C C . ILE A 1 33 ? 6.183 3.165 7.705 1.00 0.00 32 ILE A C 5
ATOM 5671 O O . ILE A 1 33 ? 6.139 3.378 8.912 1.00 0.00 32 ILE A O 5
ATOM 5687 N N . LEU A 1 34 ? 6.289 4.119 6.812 1.00 0.00 33 LEU A N 5
ATOM 5688 C CA . LEU A 1 34 ? 6.298 5.520 7.199 1.00 0.00 33 LEU A CA 5
ATOM 5689 C C . LEU A 1 34 ? 4.867 6.045 7.185 1.00 0.00 33 LEU A C 5
ATOM 5690 O O . LEU A 1 34 ? 4.517 6.970 7.911 1.00 0.00 33 LEU A O 5
ATOM 5706 N N . ASP A 1 35 ? 4.053 5.414 6.360 1.00 0.00 34 ASP A N 5
ATOM 5707 C CA . ASP A 1 35 ? 2.653 5.780 6.151 1.00 0.00 34 ASP A CA 5
ATOM 5708 C C . ASP A 1 35 ? 1.916 4.626 5.505 1.00 0.00 34 ASP A C 5
ATOM 5709 O O . ASP A 1 35 ? 2.521 3.845 4.767 1.00 0.00 34 ASP A O 5
ATOM 5718 N N . SER A 1 36 ? 0.662 4.486 5.827 1.00 0.00 35 SER A N 5
ATOM 5719 C CA . SER A 1 36 ? -0.191 3.494 5.250 1.00 0.00 35 SER A CA 5
ATOM 5720 C C . SER A 1 36 ? -1.623 3.982 5.340 1.00 0.00 35 SER A C 5
ATOM 5721 O O . SER A 1 36 ? -2.234 3.941 6.418 1.00 0.00 35 SER A O 5
ATOM 5729 N N . LYS A 1 37 ? -2.138 4.475 4.248 1.00 0.00 36 LYS A N 5
ATOM 5730 C CA . LYS A 1 37 ? -3.464 5.018 4.224 1.00 0.00 36 LYS A CA 5
ATOM 5731 C C . LYS A 1 37 ? -4.320 4.472 3.116 1.00 0.00 36 LYS A C 5
ATOM 5732 O O . LYS A 1 37 ? -3.942 4.480 1.942 1.00 0.00 36 LYS A O 5
ATOM 5751 N N . ILE A 1 38 ? -5.467 3.990 3.504 1.00 0.00 37 ILE A N 5
ATOM 5752 C CA . ILE A 1 38 ? -6.484 3.565 2.586 1.00 0.00 37 ILE A CA 5
ATOM 5753 C C . ILE A 1 38 ? -7.164 4.818 2.081 1.00 0.00 37 ILE A C 5
ATOM 5754 O O . ILE A 1 38 ? -7.446 5.739 2.873 1.00 0.00 37 ILE A O 5
ATOM 5770 N N . ILE A 1 39 ? -7.403 4.887 0.804 1.00 0.00 38 ILE A N 5
ATOM 5771 C CA . ILE A 1 39 ? -8.104 6.003 0.261 1.00 0.00 38 ILE A CA 5
ATOM 5772 C C . ILE A 1 39 ? -9.575 5.765 0.465 1.00 0.00 38 ILE A C 5
ATOM 5773 O O . ILE A 1 39 ? -10.210 4.954 -0.234 1.00 0.00 38 ILE A O 5
ATOM 5789 N N . ASN A 1 40 ? -10.082 6.370 1.485 1.00 0.00 39 ASN A N 5
ATOM 5790 C CA . ASN A 1 40 ? -11.467 6.280 1.797 1.00 0.00 39 ASN A CA 5
ATOM 5791 C C . ASN A 1 40 ? -12.230 7.313 1.018 1.00 0.00 39 ASN A C 5
ATOM 5792 O O . ASN A 1 40 ? -11.654 8.242 0.426 1.00 0.00 39 ASN A O 5
ATOM 5803 N N . ASP A 1 41 ? -13.495 7.140 0.988 1.00 0.00 40 ASP A N 5
ATOM 5804 C CA . ASP A 1 41 ? -14.374 8.016 0.314 1.00 0.00 40 ASP A CA 5
ATOM 5805 C C . ASP A 1 41 ? -14.628 9.190 1.208 1.00 0.00 40 ASP A C 5
ATOM 5806 O O . ASP A 1 41 ? -14.954 9.021 2.374 1.00 0.00 40 ASP A O 5
ATOM 5815 N N . ARG A 1 42 ? -14.406 10.357 0.693 1.00 0.00 41 ARG A N 5
ATOM 5816 C CA . ARG A 1 42 ? -14.564 11.579 1.454 1.00 0.00 41 ARG A CA 5
ATOM 5817 C C . ARG A 1 42 ? -16.039 11.880 1.708 1.00 0.00 41 ARG A C 5
ATOM 5818 O O . ARG A 1 42 ? -16.387 12.492 2.712 1.00 0.00 41 ARG A O 5
ATOM 5839 N N . GLU A 1 43 ? -16.888 11.422 0.813 1.00 0.00 42 GLU A N 5
ATOM 5840 C CA . GLU A 1 43 ? -18.278 11.789 0.855 1.00 0.00 42 GLU A CA 5
ATOM 5841 C C . GLU A 1 43 ? -19.061 10.824 1.759 1.00 0.00 42 GLU A C 5
ATOM 5842 O O . GLU A 1 43 ? -19.864 11.237 2.585 1.00 0.00 42 GLU A O 5
ATOM 5854 N N . THR A 1 44 ? -18.818 9.538 1.590 1.00 0.00 43 THR A N 5
ATOM 5855 C CA . THR A 1 44 ? -19.564 8.521 2.315 1.00 0.00 43 THR A CA 5
ATOM 5856 C C . THR A 1 44 ? -18.752 7.777 3.392 1.00 0.00 43 THR A C 5
ATOM 5857 O O . THR A 1 44 ? -19.309 7.008 4.169 1.00 0.00 43 THR A O 5
ATOM 5868 N N . GLY A 1 45 ? -17.447 7.967 3.407 1.00 0.00 44 GLY A N 5
ATOM 5869 C CA . GLY A 1 45 ? -16.604 7.352 4.440 1.00 0.00 44 GLY A CA 5
ATOM 5870 C C . GLY A 1 45 ? -16.147 5.928 4.117 1.00 0.00 44 GLY A C 5
ATOM 5871 O O . GLY A 1 45 ? -15.210 5.424 4.724 1.00 0.00 44 GLY A O 5
ATOM 5875 N N . ARG A 1 46 ? -16.800 5.297 3.157 1.00 0.00 45 ARG A N 5
ATOM 5876 C CA . ARG A 1 46 ? -16.460 3.921 2.732 1.00 0.00 45 ARG A CA 5
ATOM 5877 C C . ARG A 1 46 ? -15.090 3.864 2.058 1.00 0.00 45 ARG A C 5
ATOM 5878 O O . ARG A 1 46 ? -14.625 4.847 1.538 1.00 0.00 45 ARG A O 5
ATOM 5899 N N . SER A 1 47 ? -14.462 2.720 2.071 1.00 0.00 46 SER A N 5
ATOM 5900 C CA . SER A 1 47 ? -13.198 2.529 1.389 1.00 0.00 46 SER A CA 5
ATOM 5901 C C . SER A 1 47 ? -13.398 2.688 -0.144 1.00 0.00 46 SER A C 5
ATOM 5902 O O . SER A 1 47 ? -14.392 2.194 -0.699 1.00 0.00 46 SER A O 5
ATOM 5910 N N . ARG A 1 48 ? -12.493 3.400 -0.824 1.00 0.00 47 ARG A N 5
ATOM 5911 C CA . ARG A 1 48 ? -12.612 3.570 -2.275 1.00 0.00 47 ARG A CA 5
ATOM 5912 C C . ARG A 1 48 ? -11.978 2.430 -3.056 1.00 0.00 47 ARG A C 5
ATOM 5913 O O . ARG A 1 48 ? -12.003 2.422 -4.278 1.00 0.00 47 ARG A O 5
ATOM 5934 N N . GLY A 1 49 ? -11.435 1.464 -2.340 1.00 0.00 48 GLY A N 5
ATOM 5935 C CA . GLY A 1 49 ? -10.945 0.259 -2.977 1.00 0.00 48 GLY A CA 5
ATOM 5936 C C . GLY A 1 49 ? -9.459 0.240 -3.229 1.00 0.00 48 GLY A C 5
ATOM 5937 O O . GLY A 1 49 ? -8.951 -0.704 -3.838 1.00 0.00 48 GLY A O 5
ATOM 5941 N N . PHE A 1 50 ? -8.749 1.253 -2.779 1.00 0.00 49 PHE A N 5
ATOM 5942 C CA . PHE A 1 50 ? -7.313 1.281 -2.953 1.00 0.00 49 PHE A CA 5
ATOM 5943 C C . PHE A 1 50 ? -6.682 2.136 -1.865 1.00 0.00 49 PHE A C 5
ATOM 5944 O O . PHE A 1 50 ? -7.400 2.807 -1.111 1.00 0.00 49 PHE A O 5
ATOM 5961 N N . GLY A 1 51 ? -5.380 2.095 -1.766 1.00 0.00 50 GLY A N 5
ATOM 5962 C CA . GLY A 1 51 ? -4.679 2.849 -0.771 1.00 0.00 50 GLY A CA 5
ATOM 5963 C C . GLY A 1 51 ? -3.223 3.011 -1.123 1.00 0.00 50 GLY A C 5
ATOM 5964 O O . GLY A 1 51 ? -2.757 2.475 -2.138 1.00 0.00 50 GLY A O 5
ATOM 5968 N N . PHE A 1 52 ? -2.510 3.729 -0.304 1.00 0.00 51 PHE A N 5
ATOM 5969 C CA . PHE A 1 52 ? -1.101 3.966 -0.496 1.00 0.00 51 PHE A CA 5
ATOM 5970 C C . PHE A 1 52 ? -0.345 3.580 0.748 1.00 0.00 51 PHE A C 5
ATOM 5971 O O . PHE A 1 52 ? -0.873 3.658 1.855 1.00 0.00 51 PHE A O 5
ATOM 5988 N N . VAL A 1 53 ? 0.857 3.138 0.562 1.00 0.00 52 VAL A N 5
ATOM 5989 C CA . VAL A 1 53 ? 1.721 2.784 1.653 1.00 0.00 52 VAL A CA 5
ATOM 5990 C C . VAL A 1 53 ? 3.121 3.340 1.378 1.00 0.00 52 VAL A C 5
ATOM 5991 O O . VAL A 1 53 ? 3.614 3.259 0.255 1.00 0.00 52 VAL A O 5
ATOM 6004 N N . THR A 1 54 ? 3.710 3.943 2.364 1.00 0.00 53 THR A N 5
ATOM 6005 C CA . THR A 1 54 ? 4.993 4.578 2.240 1.00 0.00 53 THR A CA 5
ATOM 6006 C C . THR A 1 54 ? 6.081 3.799 2.993 1.00 0.00 53 THR A C 5
ATOM 6007 O O . THR A 1 54 ? 5.925 3.466 4.173 1.00 0.00 53 THR A O 5
ATOM 6018 N N . PHE A 1 55 ? 7.163 3.524 2.297 1.00 0.00 54 PHE A N 5
ATOM 6019 C CA . PHE A 1 55 ? 8.293 2.786 2.818 1.00 0.00 54 PHE A CA 5
ATOM 6020 C C . PHE A 1 55 ? 9.514 3.671 2.984 1.00 0.00 54 PHE A C 5
ATOM 6021 O O . PHE A 1 55 ? 9.586 4.762 2.413 1.00 0.00 54 PHE A O 5
ATOM 6038 N N . LYS A 1 56 ? 10.474 3.164 3.748 1.00 0.00 55 LYS A N 5
ATOM 6039 C CA . LYS A 1 56 ? 11.732 3.854 4.048 1.00 0.00 55 LYS A CA 5
ATOM 6040 C C . LYS A 1 56 ? 12.745 3.665 2.895 1.00 0.00 55 LYS A C 5
ATOM 6041 O O . LYS A 1 56 ? 13.656 4.479 2.704 1.00 0.00 55 LYS A O 5
ATOM 6060 N N . ASP A 1 57 ? 12.588 2.573 2.145 1.00 0.00 56 ASP A N 5
ATOM 6061 C CA . ASP A 1 57 ? 13.454 2.283 1.004 1.00 0.00 56 ASP A CA 5
ATOM 6062 C C . ASP A 1 57 ? 12.620 1.818 -0.161 1.00 0.00 56 ASP A C 5
ATOM 6063 O O . ASP A 1 57 ? 11.498 1.339 0.015 1.00 0.00 56 ASP A O 5
ATOM 6072 N N . GLU A 1 58 ? 13.178 1.935 -1.328 1.00 0.00 57 GLU A N 5
ATOM 6073 C CA . GLU A 1 58 ? 12.534 1.591 -2.534 1.00 0.00 57 GLU A CA 5
ATOM 6074 C C . GLU A 1 58 ? 12.492 0.118 -2.768 1.00 0.00 57 GLU A C 5
ATOM 6075 O O . GLU A 1 58 ? 11.518 -0.360 -3.299 1.00 0.00 57 GLU A O 5
ATOM 6087 N N . LYS A 1 59 ? 13.514 -0.637 -2.374 1.00 0.00 58 LYS A N 5
ATOM 6088 C CA . LYS A 1 59 ? 13.402 -2.056 -2.610 1.00 0.00 58 LYS A CA 5
ATOM 6089 C C . LYS A 1 59 ? 12.407 -2.613 -1.656 1.00 0.00 58 LYS A C 5
ATOM 6090 O O . LYS A 1 59 ? 11.663 -3.443 -2.018 1.00 0.00 58 LYS A O 5
ATOM 6109 N N . ALA A 1 60 ? 12.359 -2.063 -0.447 1.00 0.00 59 ALA A N 5
ATOM 6110 C CA . ALA A 1 60 ? 11.338 -2.448 0.537 1.00 0.00 59 ALA A CA 5
ATOM 6111 C C . ALA A 1 60 ? 9.941 -2.254 -0.074 1.00 0.00 59 ALA A C 5
ATOM 6112 O O . ALA A 1 60 ? 9.017 -3.023 0.171 1.00 0.00 59 ALA A O 5
ATOM 6119 N N . MET A 1 61 ? 9.830 -1.226 -0.904 1.00 0.00 60 MET A N 5
ATOM 6120 C CA . MET A 1 61 ? 8.629 -0.951 -1.662 1.00 0.00 60 MET A CA 5
ATOM 6121 C C . MET A 1 61 ? 8.446 -2.024 -2.754 1.00 0.00 60 MET A C 5
ATOM 6122 O O . MET A 1 61 ? 7.349 -2.520 -2.963 1.00 0.00 60 MET A O 5
ATOM 6136 N N . ARG A 1 62 ? 9.538 -2.380 -3.442 1.00 0.00 61 ARG A N 5
ATOM 6137 C CA . ARG A 1 62 ? 9.481 -3.437 -4.458 1.00 0.00 61 ARG A CA 5
ATOM 6138 C C . ARG A 1 62 ? 9.204 -4.802 -3.847 1.00 0.00 61 ARG A C 5
ATOM 6139 O O . ARG A 1 62 ? 8.415 -5.523 -4.379 1.00 0.00 61 ARG A O 5
ATOM 6160 N N . ASP A 1 63 ? 9.827 -5.122 -2.707 1.00 0.00 62 ASP A N 5
ATOM 6161 C CA . ASP A 1 63 ? 9.607 -6.402 -1.988 1.00 0.00 62 ASP A CA 5
ATOM 6162 C C . ASP A 1 63 ? 8.160 -6.542 -1.620 1.00 0.00 62 ASP A C 5
ATOM 6163 O O . ASP A 1 63 ? 7.591 -7.638 -1.644 1.00 0.00 62 ASP A O 5
ATOM 6172 N N . ALA A 1 64 ? 7.545 -5.413 -1.330 1.00 0.00 63 ALA A N 5
ATOM 6173 C CA . ALA A 1 64 ? 6.145 -5.357 -1.001 1.00 0.00 63 ALA A CA 5
ATOM 6174 C C . ALA A 1 64 ? 5.325 -5.735 -2.222 1.00 0.00 63 ALA A C 5
ATOM 6175 O O . ALA A 1 64 ? 4.290 -6.359 -2.120 1.00 0.00 63 ALA A O 5
ATOM 6182 N N . ILE A 1 65 ? 5.816 -5.360 -3.366 1.00 0.00 64 ILE A N 5
ATOM 6183 C CA . ILE A 1 65 ? 5.201 -5.692 -4.621 1.00 0.00 64 ILE A CA 5
ATOM 6184 C C . ILE A 1 65 ? 5.486 -7.170 -4.927 1.00 0.00 64 ILE A C 5
ATOM 6185 O O . ILE A 1 65 ? 4.574 -7.948 -5.137 1.00 0.00 64 ILE A O 5
ATOM 6201 N N . GLU A 1 66 ? 6.758 -7.530 -4.856 1.00 0.00 65 GLU A N 5
ATOM 6202 C CA . GLU A 1 66 ? 7.272 -8.859 -5.145 1.00 0.00 65 GLU A CA 5
ATOM 6203 C C . GLU A 1 66 ? 6.564 -9.954 -4.327 1.00 0.00 65 GLU A C 5
ATOM 6204 O O . GLU A 1 66 ? 6.266 -11.023 -4.848 1.00 0.00 65 GLU A O 5
ATOM 6216 N N . GLY A 1 67 ? 6.291 -9.681 -3.070 1.00 0.00 66 GLY A N 5
ATOM 6217 C CA . GLY A 1 67 ? 5.674 -10.685 -2.238 1.00 0.00 66 GLY A CA 5
ATOM 6218 C C . GLY A 1 67 ? 4.175 -10.524 -2.038 1.00 0.00 66 GLY A C 5
ATOM 6219 O O . GLY A 1 67 ? 3.547 -11.402 -1.478 1.00 0.00 66 GLY A O 5
ATOM 6223 N N . MET A 1 68 ? 3.593 -9.415 -2.471 1.00 0.00 67 MET A N 5
ATOM 6224 C CA . MET A 1 68 ? 2.152 -9.200 -2.231 1.00 0.00 67 MET A CA 5
ATOM 6225 C C . MET A 1 68 ? 1.342 -9.026 -3.519 1.00 0.00 67 MET A C 5
ATOM 6226 O O . MET A 1 68 ? 0.111 -8.986 -3.467 1.00 0.00 67 MET A O 5
ATOM 6240 N N . ASN A 1 69 ? 2.000 -8.897 -4.661 1.00 0.00 68 ASN A N 5
ATOM 6241 C CA . ASN A 1 69 ? 1.274 -8.661 -5.928 1.00 0.00 68 ASN A CA 5
ATOM 6242 C C . ASN A 1 69 ? 0.453 -9.883 -6.354 1.00 0.00 68 ASN A C 5
ATOM 6243 O O . ASN A 1 69 ? 0.999 -10.956 -6.568 1.00 0.00 68 ASN A O 5
ATOM 6254 N N . GLY A 1 70 ? -0.862 -9.726 -6.413 1.00 0.00 69 GLY A N 5
ATOM 6255 C CA . GLY A 1 70 ? -1.706 -10.767 -6.962 1.00 0.00 69 GLY A CA 5
ATOM 6256 C C . GLY A 1 70 ? -2.410 -11.606 -5.922 1.00 0.00 69 GLY A C 5
ATOM 6257 O O . GLY A 1 70 ? -3.479 -12.173 -6.192 1.00 0.00 69 GLY A O 5
ATOM 6261 N N . GLN A 1 71 ? -1.850 -11.685 -4.742 1.00 0.00 70 GLN A N 5
ATOM 6262 C CA . GLN A 1 71 ? -2.427 -12.525 -3.708 1.00 0.00 70 GLN A CA 5
ATOM 6263 C C . GLN A 1 71 ? -3.584 -11.855 -2.974 1.00 0.00 70 GLN A C 5
ATOM 6264 O O . GLN A 1 71 ? -3.967 -10.719 -3.292 1.00 0.00 70 GLN A O 5
ATOM 6278 N N . ASP A 1 72 ? -4.130 -12.565 -2.013 1.00 0.00 71 ASP A N 5
ATOM 6279 C CA . ASP A 1 72 ? -5.312 -12.129 -1.291 1.00 0.00 71 ASP A CA 5
ATOM 6280 C C . ASP A 1 72 ? -4.949 -11.295 -0.088 1.00 0.00 71 ASP A C 5
ATOM 6281 O O . ASP A 1 72 ? -3.913 -11.517 0.558 1.00 0.00 71 ASP A O 5
ATOM 6290 N N . LEU A 1 73 ? -5.761 -10.322 0.162 1.00 0.00 72 LEU A N 5
ATOM 6291 C CA . LEU A 1 73 ? -5.715 -9.534 1.335 1.00 0.00 72 LEU A CA 5
ATOM 6292 C C . LEU A 1 73 ? -7.156 -9.144 1.619 1.00 0.00 72 LEU A C 5
ATOM 6293 O O . LEU A 1 73 ? -7.768 -8.417 0.829 1.00 0.00 72 LEU A O 5
ATOM 6309 N N . ASP A 1 74 ? -7.701 -9.709 2.698 1.00 0.00 73 ASP A N 5
ATOM 6310 C CA . ASP A 1 74 ? -9.062 -9.397 3.206 1.00 0.00 73 ASP A CA 5
ATOM 6311 C C . ASP A 1 74 ? -10.165 -9.908 2.236 1.00 0.00 73 ASP A C 5
ATOM 6312 O O . ASP A 1 74 ? -11.284 -9.400 2.195 1.00 0.00 73 ASP A O 5
ATOM 6321 N N . GLY A 1 75 ? -9.853 -10.972 1.492 1.00 0.00 74 GLY A N 5
ATOM 6322 C CA . GLY A 1 75 ? -10.844 -11.570 0.608 1.00 0.00 74 GLY A CA 5
ATOM 6323 C C . GLY A 1 75 ? -10.826 -10.955 -0.768 1.00 0.00 74 GLY A C 5
ATOM 6324 O O . GLY A 1 75 ? -11.800 -11.049 -1.534 1.00 0.00 74 GLY A O 5
ATOM 6328 N N . ARG A 1 76 ? -9.757 -10.285 -1.065 1.00 0.00 75 ARG A N 5
ATOM 6329 C CA . ARG A 1 76 ? -9.582 -9.655 -2.327 1.00 0.00 75 ARG A CA 5
ATOM 6330 C C . ARG A 1 76 ? -8.153 -9.821 -2.838 1.00 0.00 75 ARG A C 5
ATOM 6331 O O . ARG A 1 76 ? -7.203 -9.724 -2.079 1.00 0.00 75 ARG A O 5
ATOM 6352 N N . ASN A 1 77 ? -8.026 -10.044 -4.131 1.00 0.00 76 ASN A N 5
ATOM 6353 C CA . ASN A 1 77 ? -6.724 -10.091 -4.792 1.00 0.00 76 ASN A CA 5
ATOM 6354 C C . ASN A 1 77 ? -6.269 -8.685 -4.999 1.00 0.00 76 ASN A C 5
ATOM 6355 O O . ASN A 1 77 ? -6.919 -7.899 -5.729 1.00 0.00 76 ASN A O 5
ATOM 6366 N N . ILE A 1 78 ? -5.205 -8.355 -4.367 1.00 0.00 77 ILE A N 5
ATOM 6367 C CA . ILE A 1 78 ? -4.697 -7.018 -4.372 1.00 0.00 77 ILE A CA 5
ATOM 6368 C C . ILE A 1 78 ? -3.649 -6.807 -5.457 1.00 0.00 77 ILE A C 5
ATOM 6369 O O . ILE A 1 78 ? -2.855 -7.704 -5.777 1.00 0.00 77 ILE A O 5
ATOM 6385 N N . THR A 1 79 ? -3.655 -5.641 -6.030 1.00 0.00 78 THR A N 5
ATOM 6386 C CA . THR A 1 79 ? -2.690 -5.285 -7.012 1.00 0.00 78 THR A CA 5
ATOM 6387 C C . THR A 1 79 ? -1.750 -4.247 -6.402 1.00 0.00 78 THR A C 5
ATOM 6388 O O . THR A 1 79 ? -2.159 -3.132 -6.074 1.00 0.00 78 THR A O 5
ATOM 6399 N N . VAL A 1 80 ? -0.511 -4.621 -6.251 1.00 0.00 79 VAL A N 5
ATOM 6400 C CA . VAL A 1 80 ? 0.478 -3.782 -5.609 1.00 0.00 79 VAL A CA 5
ATOM 6401 C C . VAL A 1 80 ? 1.501 -3.349 -6.646 1.00 0.00 79 VAL A C 5
ATOM 6402 O O . VAL A 1 80 ? 2.045 -4.194 -7.352 1.00 0.00 79 VAL A O 5
ATOM 6415 N N . ASN A 1 81 ? 1.713 -2.058 -6.781 1.00 0.00 80 ASN A N 5
ATOM 6416 C CA . ASN A 1 81 ? 2.720 -1.530 -7.701 1.00 0.00 80 ASN A CA 5
ATOM 6417 C C . ASN A 1 81 ? 3.253 -0.227 -7.141 1.00 0.00 80 ASN A C 5
ATOM 6418 O O . ASN A 1 81 ? 2.584 0.411 -6.342 1.00 0.00 80 ASN A O 5
ATOM 6429 N N . GLU A 1 82 ? 4.451 0.149 -7.509 1.00 0.00 81 GLU A N 5
ATOM 6430 C CA . GLU A 1 82 ? 5.057 1.347 -6.964 1.00 0.00 81 GLU A CA 5
ATOM 6431 C C . GLU A 1 82 ? 4.404 2.601 -7.504 1.00 0.00 81 GLU A C 5
ATOM 6432 O O . GLU A 1 82 ? 3.918 2.643 -8.643 1.00 0.00 81 GLU A O 5
ATOM 6444 N N . ALA A 1 83 ? 4.425 3.603 -6.706 1.00 0.00 82 ALA A N 5
ATOM 6445 C CA . ALA A 1 83 ? 3.730 4.837 -6.992 1.00 0.00 82 ALA A CA 5
ATOM 6446 C C . ALA A 1 83 ? 4.677 6.019 -6.969 1.00 0.00 82 ALA A C 5
ATOM 6447 O O . ALA A 1 83 ? 4.257 7.161 -6.776 1.00 0.00 82 ALA A O 5
ATOM 6454 N N . GLN A 1 84 ? 5.950 5.754 -7.180 1.00 0.00 83 GLN A N 5
ATOM 6455 C CA . GLN A 1 84 ? 6.921 6.829 -7.217 1.00 0.00 83 GLN A CA 5
ATOM 6456 C C . GLN A 1 84 ? 6.764 7.714 -8.460 1.00 0.00 83 GLN A C 5
ATOM 6457 O O . GLN A 1 84 ? 6.131 7.306 -9.466 1.00 0.00 83 GLN A O 5
ATOM 6471 N N . SER A 1 85 ? 7.308 8.910 -8.381 1.00 0.00 84 SER A N 5
ATOM 6472 C CA . SER A 1 85 ? 7.184 9.894 -9.422 1.00 0.00 84 SER A CA 5
ATOM 6473 C C . SER A 1 85 ? 8.043 9.544 -10.636 1.00 0.00 84 SER A C 5
ATOM 6474 O O . SER A 1 85 ? 9.243 9.789 -10.669 1.00 0.00 84 SER A O 5
ATOM 6482 N N . ARG A 1 86 ? 7.410 8.932 -11.598 1.00 0.00 85 ARG A N 5
ATOM 6483 C CA . ARG A 1 86 ? 8.055 8.531 -12.830 1.00 0.00 85 ARG A CA 5
ATOM 6484 C C . ARG A 1 86 ? 8.173 9.724 -13.770 1.00 0.00 85 ARG A C 5
ATOM 6485 O O . ARG A 1 86 ? 7.187 10.433 -13.991 1.00 0.00 85 ARG A O 5
ATOM 6506 N N . GLY A 1 1 ? 22.095 9.122 -0.140 1.00 0.00 0 GLY A N 6
ATOM 6507 C CA . GLY A 1 1 ? 22.474 7.924 0.606 1.00 0.00 0 GLY A CA 6
ATOM 6508 C C . GLY A 1 1 ? 21.922 6.692 -0.056 1.00 0.00 0 GLY A C 6
ATOM 6509 O O . GLY A 1 1 ? 22.597 6.062 -0.855 1.00 0.00 0 GLY A O 6
ATOM 6515 N N . MET A 1 2 ? 20.696 6.386 0.264 1.00 0.00 1 MET A N 6
ATOM 6516 C CA . MET A 1 2 ? 19.951 5.279 -0.280 1.00 0.00 1 MET A CA 6
ATOM 6517 C C . MET A 1 2 ? 18.529 5.623 0.006 1.00 0.00 1 MET A C 6
ATOM 6518 O O . MET A 1 2 ? 18.221 5.907 1.159 1.00 0.00 1 MET A O 6
ATOM 6532 N N . ALA A 1 3 ? 17.693 5.633 -1.023 1.00 0.00 2 ALA A N 6
ATOM 6533 C CA . ALA A 1 3 ? 16.302 6.065 -0.914 1.00 0.00 2 ALA A CA 6
ATOM 6534 C C . ALA A 1 3 ? 16.234 7.551 -0.555 1.00 0.00 2 ALA A C 6
ATOM 6535 O O . ALA A 1 3 ? 16.130 7.929 0.604 1.00 0.00 2 ALA A O 6
ATOM 6542 N N . GLU A 1 4 ? 16.329 8.385 -1.572 1.00 0.00 3 GLU A N 6
ATOM 6543 C CA . GLU A 1 4 ? 16.359 9.840 -1.380 1.00 0.00 3 GLU A CA 6
ATOM 6544 C C . GLU A 1 4 ? 14.929 10.393 -1.454 1.00 0.00 3 GLU A C 6
ATOM 6545 O O . GLU A 1 4 ? 14.691 11.600 -1.394 1.00 0.00 3 GLU A O 6
ATOM 6557 N N . VAL A 1 5 ? 14.008 9.485 -1.590 1.00 0.00 4 VAL A N 6
ATOM 6558 C CA . VAL A 1 5 ? 12.586 9.749 -1.747 1.00 0.00 4 VAL A CA 6
ATOM 6559 C C . VAL A 1 5 ? 11.898 8.690 -0.912 1.00 0.00 4 VAL A C 6
ATOM 6560 O O . VAL A 1 5 ? 12.532 7.669 -0.609 1.00 0.00 4 VAL A O 6
ATOM 6573 N N . GLU A 1 6 ? 10.654 8.891 -0.523 1.00 0.00 5 GLU A N 6
ATOM 6574 C CA . GLU A 1 6 ? 9.994 7.876 0.223 1.00 0.00 5 GLU A CA 6
ATOM 6575 C C . GLU A 1 6 ? 9.430 6.878 -0.766 1.00 0.00 5 GLU A C 6
ATOM 6576 O O . GLU A 1 6 ? 9.078 7.250 -1.907 1.00 0.00 5 GLU A O 6
ATOM 6588 N N . TYR A 1 7 ? 9.342 5.629 -0.407 1.00 0.00 6 TYR A N 6
ATOM 6589 C CA . TYR A 1 7 ? 8.869 4.718 -1.365 1.00 0.00 6 TYR A CA 6
ATOM 6590 C C . TYR A 1 7 ? 7.447 4.363 -1.221 1.00 0.00 6 TYR A C 6
ATOM 6591 O O . TYR A 1 7 ? 7.057 3.439 -0.520 1.00 0.00 6 TYR A O 6
ATOM 6609 N N . ARG A 1 8 ? 6.683 5.149 -1.899 1.00 0.00 7 ARG A N 6
ATOM 6610 C CA . ARG A 1 8 ? 5.274 5.117 -1.875 1.00 0.00 7 ARG A CA 6
ATOM 6611 C C . ARG A 1 8 ? 4.770 4.070 -2.869 1.00 0.00 7 ARG A C 6
ATOM 6612 O O . ARG A 1 8 ? 5.153 4.045 -4.026 1.00 0.00 7 ARG A O 6
ATOM 6633 N N . CYS A 1 9 ? 3.970 3.201 -2.391 1.00 0.00 8 CYS A N 6
ATOM 6634 C CA . CYS A 1 9 ? 3.434 2.118 -3.146 1.00 0.00 8 CYS A CA 6
ATOM 6635 C C . CYS A 1 9 ? 1.931 2.303 -3.247 1.00 0.00 8 CYS A C 6
ATOM 6636 O O . CYS A 1 9 ? 1.310 2.861 -2.331 1.00 0.00 8 CYS A O 6
ATOM 6644 N N . PHE A 1 10 ? 1.365 1.883 -4.344 1.00 0.00 9 PHE A N 6
ATOM 6645 C CA . PHE A 1 10 ? -0.051 1.990 -4.575 1.00 0.00 9 PHE A CA 6
ATOM 6646 C C . PHE A 1 10 ? -0.632 0.604 -4.552 1.00 0.00 9 PHE A C 6
ATOM 6647 O O . PHE A 1 10 ? -0.176 -0.278 -5.300 1.00 0.00 9 PHE A O 6
ATOM 6664 N N . VAL A 1 11 ? -1.586 0.384 -3.698 1.00 0.00 10 VAL A N 6
ATOM 6665 C CA . VAL A 1 11 ? -2.248 -0.878 -3.660 1.00 0.00 10 VAL A CA 6
ATOM 6666 C C . VAL A 1 11 ? -3.721 -0.642 -3.913 1.00 0.00 10 VAL A C 6
ATOM 6667 O O . VAL A 1 11 ? -4.408 -0.004 -3.114 1.00 0.00 10 VAL A O 6
ATOM 6680 N N . GLY A 1 12 ? -4.187 -1.129 -5.018 1.00 0.00 11 GLY A N 6
ATOM 6681 C CA . GLY A 1 12 ? -5.554 -0.989 -5.382 1.00 0.00 11 GLY A CA 6
ATOM 6682 C C . GLY A 1 12 ? -6.216 -2.318 -5.482 1.00 0.00 11 GLY A C 6
ATOM 6683 O O . GLY A 1 12 ? -5.552 -3.326 -5.727 1.00 0.00 11 GLY A O 6
ATOM 6687 N N . GLY A 1 13 ? -7.499 -2.341 -5.285 1.00 0.00 12 GLY A N 6
ATOM 6688 C CA . GLY A 1 13 ? -8.217 -3.573 -5.343 1.00 0.00 12 GLY A CA 6
ATOM 6689 C C . GLY A 1 13 ? -8.229 -4.223 -3.997 1.00 0.00 12 GLY A C 6
ATOM 6690 O O . GLY A 1 13 ? -7.976 -5.401 -3.878 1.00 0.00 12 GLY A O 6
ATOM 6694 N N . LEU A 1 14 ? -8.496 -3.425 -2.994 1.00 0.00 13 LEU A N 6
ATOM 6695 C CA . LEU A 1 14 ? -8.569 -3.867 -1.618 1.00 0.00 13 LEU A CA 6
ATOM 6696 C C . LEU A 1 14 ? -9.992 -4.282 -1.310 1.00 0.00 13 LEU A C 6
ATOM 6697 O O . LEU A 1 14 ? -10.890 -4.121 -2.153 1.00 0.00 13 LEU A O 6
ATOM 6713 N N . ALA A 1 15 ? -10.219 -4.798 -0.134 1.00 0.00 14 ALA A N 6
ATOM 6714 C CA . ALA A 1 15 ? -11.533 -5.209 0.239 1.00 0.00 14 ALA A CA 6
ATOM 6715 C C . ALA A 1 15 ? -12.219 -4.114 1.033 1.00 0.00 14 ALA A C 6
ATOM 6716 O O . ALA A 1 15 ? -11.634 -3.065 1.318 1.00 0.00 14 ALA A O 6
ATOM 6723 N N . TRP A 1 16 ? -13.447 -4.366 1.394 1.00 0.00 15 TRP A N 6
ATOM 6724 C CA . TRP A 1 16 ? -14.251 -3.431 2.156 1.00 0.00 15 TRP A CA 6
ATOM 6725 C C . TRP A 1 16 ? -13.873 -3.453 3.632 1.00 0.00 15 TRP A C 6
ATOM 6726 O O . TRP A 1 16 ? -14.190 -2.536 4.377 1.00 0.00 15 TRP A O 6
ATOM 6747 N N . ALA A 1 17 ? -13.186 -4.505 4.036 1.00 0.00 16 ALA A N 6
ATOM 6748 C CA . ALA A 1 17 ? -12.784 -4.674 5.419 1.00 0.00 16 ALA A CA 6
ATOM 6749 C C . ALA A 1 17 ? -11.344 -4.230 5.629 1.00 0.00 16 ALA A C 6
ATOM 6750 O O . ALA A 1 17 ? -10.890 -4.088 6.767 1.00 0.00 16 ALA A O 6
ATOM 6757 N N . THR A 1 18 ? -10.643 -3.988 4.535 1.00 0.00 17 THR A N 6
ATOM 6758 C CA . THR A 1 18 ? -9.260 -3.606 4.593 1.00 0.00 17 THR A CA 6
ATOM 6759 C C . THR A 1 18 ? -9.114 -2.212 5.218 1.00 0.00 17 THR A C 6
ATOM 6760 O O . THR A 1 18 ? -9.633 -1.214 4.693 1.00 0.00 17 THR A O 6
ATOM 6771 N N . THR A 1 19 ? -8.429 -2.151 6.332 1.00 0.00 18 THR A N 6
ATOM 6772 C CA . THR A 1 19 ? -8.182 -0.902 6.997 1.00 0.00 18 THR A CA 6
ATOM 6773 C C . THR A 1 19 ? -6.780 -0.517 6.805 1.00 0.00 18 THR A C 6
ATOM 6774 O O . THR A 1 19 ? -5.958 -1.287 6.274 1.00 0.00 18 THR A O 6
ATOM 6785 N N . ASP A 1 20 ? -6.509 0.668 7.226 1.00 0.00 19 ASP A N 6
ATOM 6786 C CA . ASP A 1 20 ? -5.229 1.265 7.132 1.00 0.00 19 ASP A CA 6
ATOM 6787 C C . ASP A 1 20 ? -4.211 0.452 7.906 1.00 0.00 19 ASP A C 6
ATOM 6788 O O . ASP A 1 20 ? -3.045 0.361 7.520 1.00 0.00 19 ASP A O 6
ATOM 6797 N N . GLN A 1 21 ? -4.678 -0.191 8.975 1.00 0.00 20 GLN A N 6
ATOM 6798 C CA . GLN A 1 21 ? -3.829 -1.012 9.787 1.00 0.00 20 GLN A CA 6
ATOM 6799 C C . GLN A 1 21 ? -3.449 -2.235 8.990 1.00 0.00 20 GLN A C 6
ATOM 6800 O O . GLN A 1 21 ? -2.286 -2.479 8.761 1.00 0.00 20 GLN A O 6
ATOM 6814 N N . THR A 1 22 ? -4.467 -2.939 8.508 1.00 0.00 21 THR A N 6
ATOM 6815 C CA . THR A 1 22 ? -4.338 -4.172 7.783 1.00 0.00 21 THR A CA 6
ATOM 6816 C C . THR A 1 22 ? -3.432 -4.024 6.548 1.00 0.00 21 THR A C 6
ATOM 6817 O O . THR A 1 22 ? -2.658 -4.926 6.207 1.00 0.00 21 THR A O 6
ATOM 6828 N N . LEU A 1 23 ? -3.522 -2.880 5.897 1.00 0.00 22 LEU A N 6
ATOM 6829 C CA . LEU A 1 23 ? -2.703 -2.614 4.743 1.00 0.00 22 LEU A CA 6
ATOM 6830 C C . LEU A 1 23 ? -1.244 -2.412 5.175 1.00 0.00 22 LEU A C 6
ATOM 6831 O O . LEU A 1 23 ? -0.329 -2.988 4.595 1.00 0.00 22 LEU A O 6
ATOM 6847 N N . GLY A 1 24 ? -1.050 -1.636 6.222 1.00 0.00 23 GLY A N 6
ATOM 6848 C CA . GLY A 1 24 ? 0.281 -1.350 6.701 1.00 0.00 23 GLY A CA 6
ATOM 6849 C C . GLY A 1 24 ? 0.959 -2.546 7.363 1.00 0.00 23 GLY A C 6
ATOM 6850 O O . GLY A 1 24 ? 2.138 -2.814 7.100 1.00 0.00 23 GLY A O 6
ATOM 6854 N N . GLU A 1 25 ? 0.211 -3.280 8.183 1.00 0.00 24 GLU A N 6
ATOM 6855 C CA . GLU A 1 25 ? 0.747 -4.401 8.965 1.00 0.00 24 GLU A CA 6
ATOM 6856 C C . GLU A 1 25 ? 1.343 -5.490 8.066 1.00 0.00 24 GLU A C 6
ATOM 6857 O O . GLU A 1 25 ? 2.428 -6.007 8.342 1.00 0.00 24 GLU A O 6
ATOM 6869 N N . ALA A 1 26 ? 0.677 -5.758 6.952 1.00 0.00 25 ALA A N 6
ATOM 6870 C CA . ALA A 1 26 ? 1.114 -6.777 6.011 1.00 0.00 25 ALA A CA 6
ATOM 6871 C C . ALA A 1 26 ? 2.450 -6.405 5.362 1.00 0.00 25 ALA A C 6
ATOM 6872 O O . ALA A 1 26 ? 3.298 -7.259 5.109 1.00 0.00 25 ALA A O 6
ATOM 6879 N N . PHE A 1 27 ? 2.643 -5.128 5.121 1.00 0.00 26 PHE A N 6
ATOM 6880 C CA . PHE A 1 27 ? 3.852 -4.663 4.474 1.00 0.00 26 PHE A CA 6
ATOM 6881 C C . PHE A 1 27 ? 4.972 -4.364 5.454 1.00 0.00 26 PHE A C 6
ATOM 6882 O O . PHE A 1 27 ? 6.125 -4.170 5.049 1.00 0.00 26 PHE A O 6
ATOM 6899 N N . SER A 1 28 ? 4.650 -4.361 6.740 1.00 0.00 27 SER A N 6
ATOM 6900 C CA . SER A 1 28 ? 5.629 -4.083 7.793 1.00 0.00 27 SER A CA 6
ATOM 6901 C C . SER A 1 28 ? 6.709 -5.181 7.858 1.00 0.00 27 SER A C 6
ATOM 6902 O O . SER A 1 28 ? 7.742 -5.020 8.491 1.00 0.00 27 SER A O 6
ATOM 6910 N N . GLN A 1 29 ? 6.442 -6.293 7.184 1.00 0.00 28 GLN A N 6
ATOM 6911 C CA . GLN A 1 29 ? 7.370 -7.407 7.108 1.00 0.00 28 GLN A CA 6
ATOM 6912 C C . GLN A 1 29 ? 8.508 -7.112 6.120 1.00 0.00 28 GLN A C 6
ATOM 6913 O O . GLN A 1 29 ? 9.472 -7.865 6.041 1.00 0.00 28 GLN A O 6
ATOM 6927 N N . PHE A 1 30 ? 8.374 -6.037 5.359 1.00 0.00 29 PHE A N 6
ATOM 6928 C CA . PHE A 1 30 ? 9.379 -5.684 4.362 1.00 0.00 29 PHE A CA 6
ATOM 6929 C C . PHE A 1 30 ? 10.141 -4.452 4.786 1.00 0.00 29 PHE A C 6
ATOM 6930 O O . PHE A 1 30 ? 11.361 -4.397 4.667 1.00 0.00 29 PHE A O 6
ATOM 6947 N N . GLY A 1 31 ? 9.421 -3.464 5.265 1.00 0.00 30 GLY A N 6
ATOM 6948 C CA . GLY A 1 31 ? 10.052 -2.266 5.730 1.00 0.00 30 GLY A CA 6
ATOM 6949 C C . GLY A 1 31 ? 9.106 -1.489 6.575 1.00 0.00 30 GLY A C 6
ATOM 6950 O O . GLY A 1 31 ? 7.899 -1.784 6.569 1.00 0.00 30 GLY A O 6
ATOM 6954 N N . GLU A 1 32 ? 9.619 -0.526 7.308 1.00 0.00 31 GLU A N 6
ATOM 6955 C CA . GLU A 1 32 ? 8.807 0.297 8.147 1.00 0.00 31 GLU A CA 6
ATOM 6956 C C . GLU A 1 32 ? 7.920 1.161 7.290 1.00 0.00 31 GLU A C 6
ATOM 6957 O O . GLU A 1 32 ? 8.371 1.756 6.285 1.00 0.00 31 GLU A O 6
ATOM 6969 N N . ILE A 1 33 ? 6.684 1.218 7.666 1.00 0.00 32 ILE A N 6
ATOM 6970 C CA . ILE A 1 33 ? 5.712 1.987 6.965 1.00 0.00 32 ILE A CA 6
ATOM 6971 C C . ILE A 1 33 ? 5.763 3.400 7.502 1.00 0.00 32 ILE A C 6
ATOM 6972 O O . ILE A 1 33 ? 5.505 3.624 8.682 1.00 0.00 32 ILE A O 6
ATOM 6988 N N . LEU A 1 34 ? 6.124 4.331 6.658 1.00 0.00 33 LEU A N 6
ATOM 6989 C CA . LEU A 1 34 ? 6.250 5.713 7.067 1.00 0.00 33 LEU A CA 6
ATOM 6990 C C . LEU A 1 34 ? 4.870 6.354 7.101 1.00 0.00 33 LEU A C 6
ATOM 6991 O O . LEU A 1 34 ? 4.560 7.148 7.984 1.00 0.00 33 LEU A O 6
ATOM 7007 N N . ASP A 1 35 ? 4.041 5.974 6.141 1.00 0.00 34 ASP A N 6
ATOM 7008 C CA . ASP A 1 35 ? 2.665 6.437 6.065 1.00 0.00 34 ASP A CA 6
ATOM 7009 C C . ASP A 1 35 ? 1.879 5.466 5.232 1.00 0.00 34 ASP A C 6
ATOM 7010 O O . ASP A 1 35 ? 2.433 4.826 4.344 1.00 0.00 34 ASP A O 6
ATOM 7019 N N . SER A 1 36 ? 0.642 5.271 5.573 1.00 0.00 35 SER A N 6
ATOM 7020 C CA . SER A 1 36 ? -0.223 4.431 4.816 1.00 0.00 35 SER A CA 6
ATOM 7021 C C . SER A 1 36 ? -1.635 4.885 5.069 1.00 0.00 35 SER A C 6
ATOM 7022 O O . SER A 1 36 ? -1.999 5.170 6.213 1.00 0.00 35 SER A O 6
ATOM 7030 N N . LYS A 1 37 ? -2.398 5.015 4.020 1.00 0.00 36 LYS A N 6
ATOM 7031 C CA . LYS A 1 37 ? -3.773 5.416 4.120 1.00 0.00 36 LYS A CA 6
ATOM 7032 C C . LYS A 1 37 ? -4.596 4.813 3.026 1.00 0.00 36 LYS A C 6
ATOM 7033 O O . LYS A 1 37 ? -4.198 4.828 1.849 1.00 0.00 36 LYS A O 6
ATOM 7052 N N . ILE A 1 38 ? -5.711 4.256 3.417 1.00 0.00 37 ILE A N 6
ATOM 7053 C CA . ILE A 1 38 ? -6.714 3.792 2.506 1.00 0.00 37 ILE A CA 6
ATOM 7054 C C . ILE A 1 38 ? -7.391 5.031 1.969 1.00 0.00 37 ILE A C 6
ATOM 7055 O O . ILE A 1 38 ? -7.638 5.983 2.725 1.00 0.00 37 ILE A O 6
ATOM 7071 N N . ILE A 1 39 ? -7.652 5.062 0.710 1.00 0.00 38 ILE A N 6
ATOM 7072 C CA . ILE A 1 39 ? -8.352 6.164 0.153 1.00 0.00 38 ILE A CA 6
ATOM 7073 C C . ILE A 1 39 ? -9.820 5.934 0.392 1.00 0.00 38 ILE A C 6
ATOM 7074 O O . ILE A 1 39 ? -10.442 5.033 -0.196 1.00 0.00 38 ILE A O 6
ATOM 7090 N N . ASN A 1 40 ? -10.340 6.661 1.327 1.00 0.00 39 ASN A N 6
ATOM 7091 C CA . ASN A 1 40 ? -11.708 6.528 1.702 1.00 0.00 39 ASN A CA 6
ATOM 7092 C C . ASN A 1 40 ? -12.568 7.458 0.886 1.00 0.00 39 ASN A C 6
ATOM 7093 O O . ASN A 1 40 ? -12.070 8.354 0.191 1.00 0.00 39 ASN A O 6
ATOM 7104 N N . ASP A 1 41 ? -13.832 7.235 0.959 1.00 0.00 40 ASP A N 6
ATOM 7105 C CA . ASP A 1 41 ? -14.812 8.024 0.281 1.00 0.00 40 ASP A CA 6
ATOM 7106 C C . ASP A 1 41 ? -15.346 8.988 1.305 1.00 0.00 40 ASP A C 6
ATOM 7107 O O . ASP A 1 41 ? -15.933 8.570 2.285 1.00 0.00 40 ASP A O 6
ATOM 7116 N N . ARG A 1 42 ? -15.108 10.250 1.102 1.00 0.00 41 ARG A N 6
ATOM 7117 C CA . ARG A 1 42 ? -15.464 11.287 2.081 1.00 0.00 41 ARG A CA 6
ATOM 7118 C C . ARG A 1 42 ? -16.968 11.444 2.102 1.00 0.00 41 ARG A C 6
ATOM 7119 O O . ARG A 1 42 ? -17.584 11.624 3.144 1.00 0.00 41 ARG A O 6
ATOM 7140 N N . GLU A 1 43 ? -17.508 11.373 0.917 1.00 0.00 42 GLU A N 6
ATOM 7141 C CA . GLU A 1 43 ? -18.886 11.573 0.622 1.00 0.00 42 GLU A CA 6
ATOM 7142 C C . GLU A 1 43 ? -19.804 10.556 1.335 1.00 0.00 42 GLU A C 6
ATOM 7143 O O . GLU A 1 43 ? -20.888 10.911 1.792 1.00 0.00 42 GLU A O 6
ATOM 7155 N N . THR A 1 44 ? -19.382 9.309 1.417 1.00 0.00 43 THR A N 6
ATOM 7156 C CA . THR A 1 44 ? -20.198 8.289 2.067 1.00 0.00 43 THR A CA 6
ATOM 7157 C C . THR A 1 44 ? -19.567 7.684 3.335 1.00 0.00 43 THR A C 6
ATOM 7158 O O . THR A 1 44 ? -20.247 7.006 4.102 1.00 0.00 43 THR A O 6
ATOM 7169 N N . GLY A 1 45 ? -18.277 7.894 3.535 1.00 0.00 44 GLY A N 6
ATOM 7170 C CA . GLY A 1 45 ? -17.610 7.378 4.732 1.00 0.00 44 GLY A CA 6
ATOM 7171 C C . GLY A 1 45 ? -17.056 5.968 4.551 1.00 0.00 44 GLY A C 6
ATOM 7172 O O . GLY A 1 45 ? -16.463 5.400 5.464 1.00 0.00 44 GLY A O 6
ATOM 7176 N N . ARG A 1 46 ? -17.241 5.415 3.374 1.00 0.00 45 ARG A N 6
ATOM 7177 C CA . ARG A 1 46 ? -16.773 4.057 3.066 1.00 0.00 45 ARG A CA 6
ATOM 7178 C C . ARG A 1 46 ? -15.322 4.099 2.555 1.00 0.00 45 ARG A C 6
ATOM 7179 O O . ARG A 1 46 ? -14.732 5.163 2.420 1.00 0.00 45 ARG A O 6
ATOM 7200 N N . SER A 1 47 ? -14.765 2.958 2.270 1.00 0.00 46 SER A N 6
ATOM 7201 C CA . SER A 1 47 ? -13.454 2.880 1.672 1.00 0.00 46 SER A CA 6
ATOM 7202 C C . SER A 1 47 ? -13.616 2.784 0.145 1.00 0.00 46 SER A C 6
ATOM 7203 O O . SER A 1 47 ? -14.626 2.260 -0.332 1.00 0.00 46 SER A O 6
ATOM 7211 N N . ARG A 1 48 ? -12.665 3.319 -0.622 1.00 0.00 47 ARG A N 6
ATOM 7212 C CA . ARG A 1 48 ? -12.758 3.257 -2.084 1.00 0.00 47 ARG A CA 6
ATOM 7213 C C . ARG A 1 48 ? -11.988 2.086 -2.679 1.00 0.00 47 ARG A C 6
ATOM 7214 O O . ARG A 1 48 ? -11.846 1.976 -3.888 1.00 0.00 47 ARG A O 6
ATOM 7235 N N . GLY A 1 49 ? -11.495 1.223 -1.815 1.00 0.00 48 GLY A N 6
ATOM 7236 C CA . GLY A 1 49 ? -10.893 -0.016 -2.263 1.00 0.00 48 GLY A CA 6
ATOM 7237 C C . GLY A 1 49 ? -9.460 0.101 -2.734 1.00 0.00 48 GLY A C 6
ATOM 7238 O O . GLY A 1 49 ? -8.991 -0.751 -3.487 1.00 0.00 48 GLY A O 6
ATOM 7242 N N . PHE A 1 50 ? -8.758 1.130 -2.316 1.00 0.00 49 PHE A N 6
ATOM 7243 C CA . PHE A 1 50 ? -7.353 1.258 -2.657 1.00 0.00 49 PHE A CA 6
ATOM 7244 C C . PHE A 1 50 ? -6.680 2.189 -1.673 1.00 0.00 49 PHE A C 6
ATOM 7245 O O . PHE A 1 50 ? -7.369 2.915 -0.949 1.00 0.00 49 PHE A O 6
ATOM 7262 N N . GLY A 1 51 ? -5.371 2.145 -1.607 1.00 0.00 50 GLY A N 6
ATOM 7263 C CA . GLY A 1 51 ? -4.651 2.980 -0.689 1.00 0.00 50 GLY A CA 6
ATOM 7264 C C . GLY A 1 51 ? -3.174 3.026 -0.990 1.00 0.00 50 GLY A C 6
ATOM 7265 O O . GLY A 1 51 ? -2.685 2.305 -1.869 1.00 0.00 50 GLY A O 6
ATOM 7269 N N . PHE A 1 52 ? -2.470 3.861 -0.271 1.00 0.00 51 PHE A N 6
ATOM 7270 C CA . PHE A 1 52 ? -1.036 4.009 -0.439 1.00 0.00 51 PHE A CA 6
ATOM 7271 C C . PHE A 1 52 ? -0.292 3.461 0.759 1.00 0.00 51 PHE A C 6
ATOM 7272 O O . PHE A 1 52 ? -0.790 3.516 1.893 1.00 0.00 51 PHE A O 6
ATOM 7289 N N . VAL A 1 53 ? 0.874 2.914 0.501 1.00 0.00 52 VAL A N 6
ATOM 7290 C CA . VAL A 1 53 ? 1.754 2.379 1.529 1.00 0.00 52 VAL A CA 6
ATOM 7291 C C . VAL A 1 53 ? 3.140 2.959 1.304 1.00 0.00 52 VAL A C 6
ATOM 7292 O O . VAL A 1 53 ? 3.710 2.774 0.240 1.00 0.00 52 VAL A O 6
ATOM 7305 N N . THR A 1 54 ? 3.648 3.687 2.240 1.00 0.00 53 THR A N 6
ATOM 7306 C CA . THR A 1 54 ? 4.955 4.253 2.114 1.00 0.00 53 THR A CA 6
ATOM 7307 C C . THR A 1 54 ? 6.009 3.473 2.883 1.00 0.00 53 THR A C 6
ATOM 7308 O O . THR A 1 54 ? 5.903 3.271 4.093 1.00 0.00 53 THR A O 6
ATOM 7319 N N . PHE A 1 55 ? 7.011 3.060 2.162 1.00 0.00 54 PHE A N 6
ATOM 7320 C CA . PHE A 1 55 ? 8.128 2.331 2.680 1.00 0.00 54 PHE A CA 6
ATOM 7321 C C . PHE A 1 55 ? 9.293 3.251 2.914 1.00 0.00 54 PHE A C 6
ATOM 7322 O O . PHE A 1 55 ? 9.420 4.294 2.255 1.00 0.00 54 PHE A O 6
ATOM 7339 N N . LYS A 1 56 ? 10.134 2.874 3.847 1.00 0.00 55 LYS A N 6
ATOM 7340 C CA . LYS A 1 56 ? 11.320 3.638 4.144 1.00 0.00 55 LYS A CA 6
ATOM 7341 C C . LYS A 1 56 ? 12.419 3.316 3.138 1.00 0.00 55 LYS A C 6
ATOM 7342 O O . LYS A 1 56 ? 13.166 4.185 2.718 1.00 0.00 55 LYS A O 6
ATOM 7361 N N . ASP A 1 57 ? 12.482 2.071 2.734 1.00 0.00 56 ASP A N 6
ATOM 7362 C CA . ASP A 1 57 ? 13.549 1.624 1.871 1.00 0.00 56 ASP A CA 6
ATOM 7363 C C . ASP A 1 57 ? 13.104 1.437 0.474 1.00 0.00 56 ASP A C 6
ATOM 7364 O O . ASP A 1 57 ? 11.962 1.038 0.201 1.00 0.00 56 ASP A O 6
ATOM 7373 N N . GLU A 1 58 ? 14.031 1.673 -0.401 1.00 0.00 57 GLU A N 6
ATOM 7374 C CA . GLU A 1 58 ? 13.844 1.596 -1.818 1.00 0.00 57 GLU A CA 6
ATOM 7375 C C . GLU A 1 58 ? 13.594 0.160 -2.228 1.00 0.00 57 GLU A C 6
ATOM 7376 O O . GLU A 1 58 ? 12.663 -0.138 -2.988 1.00 0.00 57 GLU A O 6
ATOM 7388 N N . LYS A 1 59 ? 14.389 -0.744 -1.672 1.00 0.00 58 LYS A N 6
ATOM 7389 C CA . LYS A 1 59 ? 14.242 -2.124 -1.976 1.00 0.00 58 LYS A CA 6
ATOM 7390 C C . LYS A 1 59 ? 12.982 -2.677 -1.345 1.00 0.00 58 LYS A C 6
ATOM 7391 O O . LYS A 1 59 ? 12.262 -3.405 -1.988 1.00 0.00 58 LYS A O 6
ATOM 7410 N N . ALA A 1 60 ? 12.705 -2.247 -0.099 1.00 0.00 59 ALA A N 6
ATOM 7411 C CA . ALA A 1 60 ? 11.565 -2.750 0.709 1.00 0.00 59 ALA A CA 6
ATOM 7412 C C . ALA A 1 60 ? 10.255 -2.601 -0.024 1.00 0.00 59 ALA A C 6
ATOM 7413 O O . ALA A 1 60 ? 9.377 -3.454 0.072 1.00 0.00 59 ALA A O 6
ATOM 7420 N N . MET A 1 61 ? 10.141 -1.519 -0.768 1.00 0.00 60 MET A N 6
ATOM 7421 C CA . MET A 1 61 ? 8.976 -1.272 -1.583 1.00 0.00 60 MET A CA 6
ATOM 7422 C C . MET A 1 61 ? 8.831 -2.379 -2.625 1.00 0.00 60 MET A C 6
ATOM 7423 O O . MET A 1 61 ? 7.774 -2.961 -2.783 1.00 0.00 60 MET A O 6
ATOM 7437 N N . ARG A 1 62 ? 9.921 -2.694 -3.290 1.00 0.00 61 ARG A N 6
ATOM 7438 C CA . ARG A 1 62 ? 9.920 -3.701 -4.332 1.00 0.00 61 ARG A CA 6
ATOM 7439 C C . ARG A 1 62 ? 9.789 -5.106 -3.789 1.00 0.00 61 ARG A C 6
ATOM 7440 O O . ARG A 1 62 ? 9.121 -5.924 -4.403 1.00 0.00 61 ARG A O 6
ATOM 7461 N N . ASP A 1 63 ? 10.382 -5.374 -2.615 1.00 0.00 62 ASP A N 6
ATOM 7462 C CA . ASP A 1 63 ? 10.246 -6.701 -1.963 1.00 0.00 62 ASP A CA 6
ATOM 7463 C C . ASP A 1 63 ? 8.764 -6.978 -1.745 1.00 0.00 62 ASP A C 6
ATOM 7464 O O . ASP A 1 63 ? 8.286 -8.106 -1.878 1.00 0.00 62 ASP A O 6
ATOM 7473 N N . ALA A 1 64 ? 8.043 -5.910 -1.456 1.00 0.00 63 ALA A N 6
ATOM 7474 C CA . ALA A 1 64 ? 6.635 -5.958 -1.200 1.00 0.00 63 ALA A CA 6
ATOM 7475 C C . ALA A 1 64 ? 5.853 -6.138 -2.488 1.00 0.00 63 ALA A C 6
ATOM 7476 O O . ALA A 1 64 ? 5.001 -7.009 -2.587 1.00 0.00 63 ALA A O 6
ATOM 7483 N N . ILE A 1 65 ? 6.157 -5.311 -3.471 1.00 0.00 64 ILE A N 6
ATOM 7484 C CA . ILE A 1 65 ? 5.440 -5.301 -4.744 1.00 0.00 64 ILE A CA 6
ATOM 7485 C C . ILE A 1 65 ? 5.531 -6.634 -5.467 1.00 0.00 64 ILE A C 6
ATOM 7486 O O . ILE A 1 65 ? 4.504 -7.230 -5.789 1.00 0.00 64 ILE A O 6
ATOM 7502 N N . GLU A 1 66 ? 6.742 -7.131 -5.651 1.00 0.00 65 GLU A N 6
ATOM 7503 C CA . GLU A 1 66 ? 6.956 -8.325 -6.435 1.00 0.00 65 GLU A CA 6
ATOM 7504 C C . GLU A 1 66 ? 6.407 -9.581 -5.721 1.00 0.00 65 GLU A C 6
ATOM 7505 O O . GLU A 1 66 ? 6.223 -10.626 -6.342 1.00 0.00 65 GLU A O 6
ATOM 7517 N N . GLY A 1 67 ? 6.157 -9.471 -4.423 1.00 0.00 66 GLY A N 6
ATOM 7518 C CA . GLY A 1 67 ? 5.664 -10.606 -3.671 1.00 0.00 66 GLY A CA 6
ATOM 7519 C C . GLY A 1 67 ? 4.170 -10.546 -3.377 1.00 0.00 66 GLY A C 6
ATOM 7520 O O . GLY A 1 67 ? 3.476 -11.550 -3.465 1.00 0.00 66 GLY A O 6
ATOM 7524 N N . MET A 1 68 ? 3.674 -9.370 -3.051 1.00 0.00 67 MET A N 6
ATOM 7525 C CA . MET A 1 68 ? 2.274 -9.214 -2.645 1.00 0.00 67 MET A CA 6
ATOM 7526 C C . MET A 1 68 ? 1.336 -8.866 -3.778 1.00 0.00 67 MET A C 6
ATOM 7527 O O . MET A 1 68 ? 0.114 -8.805 -3.574 1.00 0.00 67 MET A O 6
ATOM 7541 N N . ASN A 1 69 ? 1.860 -8.621 -4.953 1.00 0.00 68 ASN A N 6
ATOM 7542 C CA . ASN A 1 69 ? 0.993 -8.275 -6.067 1.00 0.00 68 ASN A CA 6
ATOM 7543 C C . ASN A 1 69 ? 0.244 -9.510 -6.544 1.00 0.00 68 ASN A C 6
ATOM 7544 O O . ASN A 1 69 ? 0.849 -10.462 -7.022 1.00 0.00 68 ASN A O 6
ATOM 7555 N N . GLY A 1 70 ? -1.065 -9.490 -6.409 1.00 0.00 69 GLY A N 6
ATOM 7556 C CA . GLY A 1 70 ? -1.863 -10.595 -6.861 1.00 0.00 69 GLY A CA 6
ATOM 7557 C C . GLY A 1 70 ? -2.369 -11.475 -5.735 1.00 0.00 69 GLY A C 6
ATOM 7558 O O . GLY A 1 70 ? -3.210 -12.347 -5.970 1.00 0.00 69 GLY A O 6
ATOM 7562 N N . GLN A 1 71 ? -1.887 -11.256 -4.512 1.00 0.00 70 GLN A N 6
ATOM 7563 C CA . GLN A 1 71 ? -2.318 -12.100 -3.398 1.00 0.00 70 GLN A CA 6
ATOM 7564 C C . GLN A 1 71 ? -3.658 -11.620 -2.835 1.00 0.00 70 GLN A C 6
ATOM 7565 O O . GLN A 1 71 ? -4.229 -10.626 -3.312 1.00 0.00 70 GLN A O 6
ATOM 7579 N N . ASP A 1 72 ? -4.129 -12.307 -1.817 1.00 0.00 71 ASP A N 6
ATOM 7580 C CA . ASP A 1 72 ? -5.387 -11.981 -1.174 1.00 0.00 71 ASP A CA 6
ATOM 7581 C C . ASP A 1 72 ? -5.144 -11.084 0.023 1.00 0.00 71 ASP A C 6
ATOM 7582 O O . ASP A 1 72 ? -4.084 -11.158 0.676 1.00 0.00 71 ASP A O 6
ATOM 7591 N N . LEU A 1 73 ? -6.070 -10.214 0.253 1.00 0.00 72 LEU A N 6
ATOM 7592 C CA . LEU A 1 73 ? -6.123 -9.402 1.412 1.00 0.00 72 LEU A CA 6
ATOM 7593 C C . LEU A 1 73 ? -7.585 -9.155 1.728 1.00 0.00 72 LEU A C 6
ATOM 7594 O O . LEU A 1 73 ? -8.293 -8.486 0.958 1.00 0.00 72 LEU A O 6
ATOM 7610 N N . ASP A 1 74 ? -8.034 -9.785 2.804 1.00 0.00 73 ASP A N 6
ATOM 7611 C CA . ASP A 1 74 ? -9.403 -9.667 3.343 1.00 0.00 73 ASP A CA 6
ATOM 7612 C C . ASP A 1 74 ? -10.450 -10.285 2.410 1.00 0.00 73 ASP A C 6
ATOM 7613 O O . ASP A 1 74 ? -11.629 -9.897 2.440 1.00 0.00 73 ASP A O 6
ATOM 7622 N N . GLY A 1 75 ? -10.050 -11.280 1.622 1.00 0.00 74 GLY A N 6
ATOM 7623 C CA . GLY A 1 75 ? -10.994 -11.940 0.733 1.00 0.00 74 GLY A CA 6
ATOM 7624 C C . GLY A 1 75 ? -11.062 -11.268 -0.619 1.00 0.00 74 GLY A C 6
ATOM 7625 O O . GLY A 1 75 ? -12.052 -11.394 -1.356 1.00 0.00 74 GLY A O 6
ATOM 7629 N N . ARG A 1 76 ? -10.047 -10.517 -0.919 1.00 0.00 75 ARG A N 6
ATOM 7630 C CA . ARG A 1 76 ? -9.936 -9.823 -2.162 1.00 0.00 75 ARG A CA 6
ATOM 7631 C C . ARG A 1 76 ? -8.505 -9.895 -2.688 1.00 0.00 75 ARG A C 6
ATOM 7632 O O . ARG A 1 76 ? -7.562 -9.778 -1.932 1.00 0.00 75 ARG A O 6
ATOM 7653 N N . ASN A 1 77 ? -8.363 -10.048 -3.985 1.00 0.00 76 ASN A N 6
ATOM 7654 C CA . ASN A 1 77 ? -7.058 -10.054 -4.612 1.00 0.00 76 ASN A CA 6
ATOM 7655 C C . ASN A 1 77 ? -6.628 -8.633 -4.897 1.00 0.00 76 ASN A C 6
ATOM 7656 O O . ASN A 1 77 ? -7.334 -7.853 -5.572 1.00 0.00 76 ASN A O 6
ATOM 7667 N N . ILE A 1 78 ? -5.504 -8.292 -4.364 1.00 0.00 77 ILE A N 6
ATOM 7668 C CA . ILE A 1 78 ? -4.998 -6.948 -4.410 1.00 0.00 77 ILE A CA 6
ATOM 7669 C C . ILE A 1 78 ? -3.953 -6.751 -5.501 1.00 0.00 77 ILE A C 6
ATOM 7670 O O . ILE A 1 78 ? -3.179 -7.658 -5.818 1.00 0.00 77 ILE A O 6
ATOM 7686 N N . THR A 1 79 ? -3.949 -5.579 -6.078 1.00 0.00 78 THR A N 6
ATOM 7687 C CA . THR A 1 79 ? -3.001 -5.219 -7.089 1.00 0.00 78 THR A CA 6
ATOM 7688 C C . THR A 1 79 ? -2.019 -4.198 -6.498 1.00 0.00 78 THR A C 6
ATOM 7689 O O . THR A 1 79 ? -2.406 -3.081 -6.124 1.00 0.00 78 THR A O 6
ATOM 7700 N N . VAL A 1 80 ? -0.777 -4.586 -6.415 1.00 0.00 79 VAL A N 6
ATOM 7701 C CA . VAL A 1 80 ? 0.257 -3.788 -5.787 1.00 0.00 79 VAL A CA 6
ATOM 7702 C C . VAL A 1 80 ? 1.217 -3.272 -6.857 1.00 0.00 79 VAL A C 6
ATOM 7703 O O . VAL A 1 80 ? 1.678 -4.042 -7.691 1.00 0.00 79 VAL A O 6
ATOM 7716 N N . ASN A 1 81 ? 1.484 -1.979 -6.862 1.00 0.00 80 ASN A N 6
ATOM 7717 C CA . ASN A 1 81 ? 2.417 -1.412 -7.830 1.00 0.00 80 ASN A CA 6
ATOM 7718 C C . ASN A 1 81 ? 3.253 -0.298 -7.211 1.00 0.00 80 ASN A C 6
ATOM 7719 O O . ASN A 1 81 ? 2.993 0.148 -6.082 1.00 0.00 80 ASN A O 6
ATOM 7730 N N . GLU A 1 82 ? 4.229 0.158 -7.959 1.00 0.00 81 GLU A N 6
ATOM 7731 C CA . GLU A 1 82 ? 5.157 1.149 -7.543 1.00 0.00 81 GLU A CA 6
ATOM 7732 C C . GLU A 1 82 ? 4.622 2.498 -7.938 1.00 0.00 81 GLU A C 6
ATOM 7733 O O . GLU A 1 82 ? 4.555 2.835 -9.129 1.00 0.00 81 GLU A O 6
ATOM 7745 N N . ALA A 1 83 ? 4.257 3.257 -6.971 1.00 0.00 82 ALA A N 6
ATOM 7746 C CA . ALA A 1 83 ? 3.711 4.550 -7.218 1.00 0.00 82 ALA A CA 6
ATOM 7747 C C . ALA A 1 83 ? 4.815 5.564 -7.222 1.00 0.00 82 ALA A C 6
ATOM 7748 O O . ALA A 1 83 ? 4.871 6.438 -8.088 1.00 0.00 82 ALA A O 6
ATOM 7755 N N . GLN A 1 84 ? 5.746 5.347 -6.303 1.00 0.00 83 GLN A N 6
ATOM 7756 C CA . GLN A 1 84 ? 6.799 6.318 -5.909 1.00 0.00 83 GLN A CA 6
ATOM 7757 C C . GLN A 1 84 ? 6.224 7.739 -5.727 1.00 0.00 83 GLN A C 6
ATOM 7758 O O . GLN A 1 84 ? 5.003 7.953 -5.681 1.00 0.00 83 GLN A O 6
ATOM 7772 N N . SER A 1 85 ? 7.088 8.676 -5.562 1.00 0.00 84 SER A N 6
ATOM 7773 C CA . SER A 1 85 ? 6.711 10.038 -5.611 1.00 0.00 84 SER A CA 6
ATOM 7774 C C . SER A 1 85 ? 7.285 10.587 -6.910 1.00 0.00 84 SER A C 6
ATOM 7775 O O . SER A 1 85 ? 8.412 11.071 -6.966 1.00 0.00 84 SER A O 6
ATOM 7783 N N . ARG A 1 86 ? 6.541 10.361 -7.985 1.00 0.00 85 ARG A N 6
ATOM 7784 C CA . ARG A 1 86 ? 6.987 10.718 -9.332 1.00 0.00 85 ARG A CA 6
ATOM 7785 C C . ARG A 1 86 ? 7.081 12.236 -9.476 1.00 0.00 85 ARG A C 6
ATOM 7786 O O . ARG A 1 86 ? 6.126 12.947 -9.159 1.00 0.00 85 ARG A O 6
ATOM 7807 N N . GLY A 1 1 ? 21.158 6.394 -1.330 1.00 0.00 0 GLY A N 7
ATOM 7808 C CA . GLY A 1 1 ? 21.065 5.272 -0.408 1.00 0.00 0 GLY A CA 7
ATOM 7809 C C . GLY A 1 1 ? 19.868 4.440 -0.736 1.00 0.00 0 GLY A C 7
ATOM 7810 O O . GLY A 1 1 ? 19.853 3.781 -1.770 1.00 0.00 0 GLY A O 7
ATOM 7816 N N . MET A 1 2 ? 18.850 4.515 0.091 1.00 0.00 1 MET A N 7
ATOM 7817 C CA . MET A 1 2 ? 17.642 3.716 -0.084 1.00 0.00 1 MET A CA 7
ATOM 7818 C C . MET A 1 2 ? 16.522 4.165 0.851 1.00 0.00 1 MET A C 7
ATOM 7819 O O . MET A 1 2 ? 15.466 3.536 0.869 1.00 0.00 1 MET A O 7
ATOM 7833 N N . ALA A 1 3 ? 16.730 5.239 1.608 1.00 0.00 2 ALA A N 7
ATOM 7834 C CA . ALA A 1 3 ? 15.744 5.648 2.605 1.00 0.00 2 ALA A CA 7
ATOM 7835 C C . ALA A 1 3 ? 15.779 7.156 2.836 1.00 0.00 2 ALA A C 7
ATOM 7836 O O . ALA A 1 3 ? 15.421 7.636 3.911 1.00 0.00 2 ALA A O 7
ATOM 7843 N N . GLU A 1 4 ? 16.140 7.908 1.811 1.00 0.00 3 GLU A N 7
ATOM 7844 C CA . GLU A 1 4 ? 16.275 9.358 1.947 1.00 0.00 3 GLU A CA 7
ATOM 7845 C C . GLU A 1 4 ? 14.963 10.054 1.598 1.00 0.00 3 GLU A C 7
ATOM 7846 O O . GLU A 1 4 ? 14.884 11.282 1.525 1.00 0.00 3 GLU A O 7
ATOM 7858 N N . VAL A 1 5 ? 13.950 9.264 1.411 1.00 0.00 4 VAL A N 7
ATOM 7859 C CA . VAL A 1 5 ? 12.654 9.728 1.023 1.00 0.00 4 VAL A CA 7
ATOM 7860 C C . VAL A 1 5 ? 11.682 8.583 1.266 1.00 0.00 4 VAL A C 7
ATOM 7861 O O . VAL A 1 5 ? 12.123 7.443 1.440 1.00 0.00 4 VAL A O 7
ATOM 7874 N N . GLU A 1 6 ? 10.403 8.870 1.324 1.00 0.00 5 GLU A N 7
ATOM 7875 C CA . GLU A 1 6 ? 9.426 7.832 1.489 1.00 0.00 5 GLU A CA 7
ATOM 7876 C C . GLU A 1 6 ? 9.158 7.186 0.145 1.00 0.00 5 GLU A C 7
ATOM 7877 O O . GLU A 1 6 ? 9.335 7.824 -0.906 1.00 0.00 5 GLU A O 7
ATOM 7889 N N . TYR A 1 7 ? 8.780 5.941 0.170 1.00 0.00 6 TYR A N 7
ATOM 7890 C CA . TYR A 1 7 ? 8.363 5.269 -1.011 1.00 0.00 6 TYR A CA 7
ATOM 7891 C C . TYR A 1 7 ? 6.923 4.844 -0.936 1.00 0.00 6 TYR A C 7
ATOM 7892 O O . TYR A 1 7 ? 6.564 3.825 -0.320 1.00 0.00 6 TYR A O 7
ATOM 7910 N N . ARG A 1 8 ? 6.111 5.653 -1.557 1.00 0.00 7 ARG A N 7
ATOM 7911 C CA . ARG A 1 8 ? 4.684 5.528 -1.575 1.00 0.00 7 ARG A CA 7
ATOM 7912 C C . ARG A 1 8 ? 4.305 4.564 -2.704 1.00 0.00 7 ARG A C 7
ATOM 7913 O O . ARG A 1 8 ? 4.659 4.775 -3.855 1.00 0.00 7 ARG A O 7
ATOM 7934 N N . CYS A 1 9 ? 3.655 3.494 -2.350 1.00 0.00 8 CYS A N 7
ATOM 7935 C CA . CYS A 1 9 ? 3.233 2.471 -3.283 1.00 0.00 8 CYS A CA 7
ATOM 7936 C C . CYS A 1 9 ? 1.723 2.498 -3.403 1.00 0.00 8 CYS A C 7
ATOM 7937 O O . CYS A 1 9 ? 1.027 2.810 -2.424 1.00 0.00 8 CYS A O 7
ATOM 7945 N N . PHE A 1 10 ? 1.226 2.180 -4.566 1.00 0.00 9 PHE A N 7
ATOM 7946 C CA . PHE A 1 10 ? -0.191 2.193 -4.838 1.00 0.00 9 PHE A CA 7
ATOM 7947 C C . PHE A 1 10 ? -0.721 0.780 -4.801 1.00 0.00 9 PHE A C 7
ATOM 7948 O O . PHE A 1 10 ? -0.192 -0.112 -5.477 1.00 0.00 9 PHE A O 7
ATOM 7965 N N . VAL A 1 11 ? -1.714 0.548 -3.988 1.00 0.00 10 VAL A N 7
ATOM 7966 C CA . VAL A 1 11 ? -2.320 -0.747 -3.938 1.00 0.00 10 VAL A CA 7
ATOM 7967 C C . VAL A 1 11 ? -3.802 -0.587 -4.183 1.00 0.00 10 VAL A C 7
ATOM 7968 O O . VAL A 1 11 ? -4.514 -0.024 -3.368 1.00 0.00 10 VAL A O 7
ATOM 7981 N N . GLY A 1 12 ? -4.246 -1.081 -5.295 1.00 0.00 11 GLY A N 7
ATOM 7982 C CA . GLY A 1 12 ? -5.617 -1.047 -5.644 1.00 0.00 11 GLY A CA 7
ATOM 7983 C C . GLY A 1 12 ? -6.223 -2.411 -5.611 1.00 0.00 11 GLY A C 7
ATOM 7984 O O . GLY A 1 12 ? -5.511 -3.413 -5.546 1.00 0.00 11 GLY A O 7
ATOM 7988 N N . GLY A 1 13 ? -7.521 -2.452 -5.629 1.00 0.00 12 GLY A N 7
ATOM 7989 C CA . GLY A 1 13 ? -8.226 -3.693 -5.598 1.00 0.00 12 GLY A CA 7
ATOM 7990 C C . GLY A 1 13 ? -8.638 -4.037 -4.196 1.00 0.00 12 GLY A C 7
ATOM 7991 O O . GLY A 1 13 ? -9.195 -5.086 -3.963 1.00 0.00 12 GLY A O 7
ATOM 7995 N N . LEU A 1 14 ? -8.414 -3.101 -3.279 1.00 0.00 13 LEU A N 7
ATOM 7996 C CA . LEU A 1 14 ? -8.664 -3.296 -1.850 1.00 0.00 13 LEU A CA 7
ATOM 7997 C C . LEU A 1 14 ? -10.152 -3.440 -1.531 1.00 0.00 13 LEU A C 7
ATOM 7998 O O . LEU A 1 14 ? -11.026 -3.179 -2.373 1.00 0.00 13 LEU A O 7
ATOM 8014 N N . ALA A 1 15 ? -10.432 -3.843 -0.315 1.00 0.00 14 ALA A N 7
ATOM 8015 C CA . ALA A 1 15 ? -11.775 -4.033 0.139 1.00 0.00 14 ALA A CA 7
ATOM 8016 C C . ALA A 1 15 ? -12.151 -2.906 1.080 1.00 0.00 14 ALA A C 7
ATOM 8017 O O . ALA A 1 15 ? -11.316 -2.087 1.431 1.00 0.00 14 ALA A O 7
ATOM 8024 N N . TRP A 1 16 ? -13.409 -2.861 1.473 1.00 0.00 15 TRP A N 7
ATOM 8025 C CA . TRP A 1 16 ? -13.876 -1.862 2.431 1.00 0.00 15 TRP A CA 7
ATOM 8026 C C . TRP A 1 16 ? -13.451 -2.316 3.828 1.00 0.00 15 TRP A C 7
ATOM 8027 O O . TRP A 1 16 ? -13.249 -1.523 4.717 1.00 0.00 15 TRP A O 7
ATOM 8048 N N . ALA A 1 17 ? -13.250 -3.620 3.968 1.00 0.00 16 ALA A N 7
ATOM 8049 C CA . ALA A 1 17 ? -12.853 -4.214 5.236 1.00 0.00 16 ALA A CA 7
ATOM 8050 C C . ALA A 1 17 ? -11.356 -4.050 5.477 1.00 0.00 16 ALA A C 7
ATOM 8051 O O . ALA A 1 17 ? -10.888 -4.199 6.600 1.00 0.00 16 ALA A O 7
ATOM 8058 N N . THR A 1 18 ? -10.625 -3.731 4.421 1.00 0.00 17 THR A N 7
ATOM 8059 C CA . THR A 1 18 ? -9.208 -3.545 4.504 1.00 0.00 17 THR A CA 7
ATOM 8060 C C . THR A 1 18 ? -8.921 -2.259 5.274 1.00 0.00 17 THR A C 7
ATOM 8061 O O . THR A 1 18 ? -9.349 -1.176 4.871 1.00 0.00 17 THR A O 7
ATOM 8072 N N . THR A 1 19 ? -8.240 -2.377 6.377 1.00 0.00 18 THR A N 7
ATOM 8073 C CA . THR A 1 19 ? -7.917 -1.228 7.164 1.00 0.00 18 THR A CA 7
ATOM 8074 C C . THR A 1 19 ? -6.532 -0.756 6.781 1.00 0.00 18 THR A C 7
ATOM 8075 O O . THR A 1 19 ? -5.758 -1.509 6.169 1.00 0.00 18 THR A O 7
ATOM 8086 N N . ASP A 1 20 ? -6.189 0.460 7.130 1.00 0.00 19 ASP A N 7
ATOM 8087 C CA . ASP A 1 20 ? -4.873 0.961 6.813 1.00 0.00 19 ASP A CA 7
ATOM 8088 C C . ASP A 1 20 ? -3.857 0.317 7.737 1.00 0.00 19 ASP A C 7
ATOM 8089 O O . ASP A 1 20 ? -2.674 0.219 7.415 1.00 0.00 19 ASP A O 7
ATOM 8098 N N . GLN A 1 21 ? -4.351 -0.179 8.865 1.00 0.00 20 GLN A N 7
ATOM 8099 C CA . GLN A 1 21 ? -3.548 -0.933 9.802 1.00 0.00 20 GLN A CA 7
ATOM 8100 C C . GLN A 1 21 ? -3.169 -2.288 9.200 1.00 0.00 20 GLN A C 7
ATOM 8101 O O . GLN A 1 21 ? -1.998 -2.636 9.156 1.00 0.00 20 GLN A O 7
ATOM 8115 N N . THR A 1 22 ? -4.167 -3.040 8.713 1.00 0.00 21 THR A N 7
ATOM 8116 C CA . THR A 1 22 ? -3.913 -4.358 8.128 1.00 0.00 21 THR A CA 7
ATOM 8117 C C . THR A 1 22 ? -3.071 -4.242 6.862 1.00 0.00 21 THR A C 7
ATOM 8118 O O . THR A 1 22 ? -2.214 -5.086 6.590 1.00 0.00 21 THR A O 7
ATOM 8129 N N . LEU A 1 23 ? -3.293 -3.161 6.123 1.00 0.00 22 LEU A N 7
ATOM 8130 C CA . LEU A 1 23 ? -2.515 -2.851 4.940 1.00 0.00 22 LEU A CA 7
ATOM 8131 C C . LEU A 1 23 ? -1.043 -2.627 5.321 1.00 0.00 22 LEU A C 7
ATOM 8132 O O . LEU A 1 23 ? -0.139 -3.117 4.656 1.00 0.00 22 LEU A O 7
ATOM 8148 N N . GLY A 1 24 ? -0.826 -1.905 6.409 1.00 0.00 23 GLY A N 7
ATOM 8149 C CA . GLY A 1 24 ? 0.517 -1.626 6.869 1.00 0.00 23 GLY A CA 7
ATOM 8150 C C . GLY A 1 24 ? 1.222 -2.863 7.379 1.00 0.00 23 GLY A C 7
ATOM 8151 O O . GLY A 1 24 ? 2.313 -3.180 6.924 1.00 0.00 23 GLY A O 7
ATOM 8155 N N . GLU A 1 25 ? 0.559 -3.586 8.267 1.00 0.00 24 GLU A N 7
ATOM 8156 C CA . GLU A 1 25 ? 1.112 -4.787 8.910 1.00 0.00 24 GLU A CA 7
ATOM 8157 C C . GLU A 1 25 ? 1.442 -5.903 7.937 1.00 0.00 24 GLU A C 7
ATOM 8158 O O . GLU A 1 25 ? 2.290 -6.745 8.204 1.00 0.00 24 GLU A O 7
ATOM 8170 N N . ALA A 1 26 ? 0.747 -5.944 6.832 1.00 0.00 25 ALA A N 7
ATOM 8171 C CA . ALA A 1 26 ? 1.062 -6.904 5.809 1.00 0.00 25 ALA A CA 7
ATOM 8172 C C . ALA A 1 26 ? 2.452 -6.608 5.226 1.00 0.00 25 ALA A C 7
ATOM 8173 O O . ALA A 1 26 ? 3.285 -7.500 5.064 1.00 0.00 25 ALA A O 7
ATOM 8180 N N . PHE A 1 27 ? 2.700 -5.349 4.966 1.00 0.00 26 PHE A N 7
ATOM 8181 C CA . PHE A 1 27 ? 3.915 -4.927 4.317 1.00 0.00 26 PHE A CA 7
ATOM 8182 C C . PHE A 1 27 ? 5.072 -4.624 5.267 1.00 0.00 26 PHE A C 7
ATOM 8183 O O . PHE A 1 27 ? 6.213 -4.455 4.809 1.00 0.00 26 PHE A O 7
ATOM 8200 N N . SER A 1 28 ? 4.809 -4.560 6.567 1.00 0.00 27 SER A N 7
ATOM 8201 C CA . SER A 1 28 ? 5.851 -4.247 7.546 1.00 0.00 27 SER A CA 7
ATOM 8202 C C . SER A 1 28 ? 6.917 -5.354 7.635 1.00 0.00 27 SER A C 7
ATOM 8203 O O . SER A 1 28 ? 8.009 -5.145 8.166 1.00 0.00 27 SER A O 7
ATOM 8211 N N . GLN A 1 29 ? 6.595 -6.508 7.062 1.00 0.00 28 GLN A N 7
ATOM 8212 C CA . GLN A 1 29 ? 7.510 -7.626 6.972 1.00 0.00 28 GLN A CA 7
ATOM 8213 C C . GLN A 1 29 ? 8.571 -7.359 5.875 1.00 0.00 28 GLN A C 7
ATOM 8214 O O . GLN A 1 29 ? 9.636 -7.972 5.858 1.00 0.00 28 GLN A O 7
ATOM 8228 N N . PHE A 1 30 ? 8.266 -6.443 4.961 1.00 0.00 29 PHE A N 7
ATOM 8229 C CA . PHE A 1 30 ? 9.208 -6.100 3.904 1.00 0.00 29 PHE A CA 7
ATOM 8230 C C . PHE A 1 30 ? 10.085 -4.958 4.339 1.00 0.00 29 PHE A C 7
ATOM 8231 O O . PHE A 1 30 ? 11.293 -4.969 4.110 1.00 0.00 29 PHE A O 7
ATOM 8248 N N . GLY A 1 31 ? 9.481 -3.959 4.939 1.00 0.00 30 GLY A N 7
ATOM 8249 C CA . GLY A 1 31 ? 10.242 -2.839 5.399 1.00 0.00 30 GLY A CA 7
ATOM 8250 C C . GLY A 1 31 ? 9.442 -1.959 6.294 1.00 0.00 30 GLY A C 7
ATOM 8251 O O . GLY A 1 31 ? 8.253 -2.212 6.513 1.00 0.00 30 GLY A O 7
ATOM 8255 N N . GLU A 1 32 ? 10.072 -0.919 6.791 1.00 0.00 31 GLU A N 7
ATOM 8256 C CA . GLU A 1 32 ? 9.443 0.002 7.695 1.00 0.00 31 GLU A CA 7
ATOM 8257 C C . GLU A 1 32 ? 8.349 0.788 7.010 1.00 0.00 31 GLU A C 7
ATOM 8258 O O . GLU A 1 32 ? 8.563 1.411 5.955 1.00 0.00 31 GLU A O 7
ATOM 8270 N N . ILE A 1 33 ? 7.189 0.736 7.599 1.00 0.00 32 ILE A N 7
ATOM 8271 C CA . ILE A 1 33 ? 6.030 1.418 7.108 1.00 0.00 32 ILE A CA 7
ATOM 8272 C C . ILE A 1 33 ? 5.957 2.775 7.769 1.00 0.00 32 ILE A C 7
ATOM 8273 O O . ILE A 1 33 ? 5.930 2.871 8.990 1.00 0.00 32 ILE A O 7
ATOM 8289 N N . LEU A 1 34 ? 5.968 3.808 6.971 1.00 0.00 33 LEU A N 7
ATOM 8290 C CA . LEU A 1 34 ? 5.898 5.164 7.491 1.00 0.00 33 LEU A CA 7
ATOM 8291 C C . LEU A 1 34 ? 4.445 5.597 7.580 1.00 0.00 33 LEU A C 7
ATOM 8292 O O . LEU A 1 34 ? 4.074 6.410 8.420 1.00 0.00 33 LEU A O 7
ATOM 8308 N N . ASP A 1 35 ? 3.638 5.024 6.707 1.00 0.00 34 ASP A N 7
ATOM 8309 C CA . ASP A 1 35 ? 2.213 5.301 6.610 1.00 0.00 34 ASP A CA 7
ATOM 8310 C C . ASP A 1 35 ? 1.595 4.265 5.702 1.00 0.00 34 ASP A C 7
ATOM 8311 O O . ASP A 1 35 ? 2.295 3.618 4.922 1.00 0.00 34 ASP A O 7
ATOM 8320 N N . SER A 1 36 ? 0.352 4.063 5.851 1.00 0.00 35 SER A N 7
ATOM 8321 C CA . SER A 1 36 ? -0.421 3.183 5.055 1.00 0.00 35 SER A CA 7
ATOM 8322 C C . SER A 1 36 ? -1.825 3.707 5.119 1.00 0.00 35 SER A C 7
ATOM 8323 O O . SER A 1 36 ? -2.280 4.062 6.193 1.00 0.00 35 SER A O 7
ATOM 8331 N N . LYS A 1 37 ? -2.488 3.839 3.998 1.00 0.00 36 LYS A N 7
ATOM 8332 C CA . LYS A 1 37 ? -3.802 4.448 3.989 1.00 0.00 36 LYS A CA 7
ATOM 8333 C C . LYS A 1 37 ? -4.761 3.807 3.061 1.00 0.00 36 LYS A C 7
ATOM 8334 O O . LYS A 1 37 ? -4.395 3.369 1.985 1.00 0.00 36 LYS A O 7
ATOM 8353 N N . ILE A 1 38 ? -5.987 3.759 3.500 1.00 0.00 37 ILE A N 7
ATOM 8354 C CA . ILE A 1 38 ? -7.101 3.351 2.698 1.00 0.00 37 ILE A CA 7
ATOM 8355 C C . ILE A 1 38 ? -7.818 4.629 2.379 1.00 0.00 37 ILE A C 7
ATOM 8356 O O . ILE A 1 38 ? -8.193 5.363 3.288 1.00 0.00 37 ILE A O 7
ATOM 8372 N N . ILE A 1 39 ? -7.955 4.940 1.138 1.00 0.00 38 ILE A N 7
ATOM 8373 C CA . ILE A 1 39 ? -8.578 6.179 0.773 1.00 0.00 38 ILE A CA 7
ATOM 8374 C C . ILE A 1 39 ? -10.033 5.909 0.478 1.00 0.00 38 ILE A C 7
ATOM 8375 O O . ILE A 1 39 ? -10.374 4.982 -0.273 1.00 0.00 38 ILE A O 7
ATOM 8391 N N . ASN A 1 40 ? -10.878 6.664 1.104 1.00 0.00 39 ASN A N 7
ATOM 8392 C CA . ASN A 1 40 ? -12.298 6.450 1.033 1.00 0.00 39 ASN A CA 7
ATOM 8393 C C . ASN A 1 40 ? -12.984 7.339 0.008 1.00 0.00 39 ASN A C 7
ATOM 8394 O O . ASN A 1 40 ? -12.413 8.307 -0.509 1.00 0.00 39 ASN A O 7
ATOM 8405 N N . ASP A 1 41 ? -14.207 6.983 -0.272 1.00 0.00 40 ASP A N 7
ATOM 8406 C CA . ASP A 1 41 ? -15.105 7.719 -1.141 1.00 0.00 40 ASP A CA 7
ATOM 8407 C C . ASP A 1 41 ? -15.794 8.720 -0.236 1.00 0.00 40 ASP A C 7
ATOM 8408 O O . ASP A 1 41 ? -16.564 8.327 0.634 1.00 0.00 40 ASP A O 7
ATOM 8417 N N . ARG A 1 42 ? -15.440 9.988 -0.345 1.00 0.00 41 ARG A N 7
ATOM 8418 C CA . ARG A 1 42 ? -16.045 10.998 0.527 1.00 0.00 41 ARG A CA 7
ATOM 8419 C C . ARG A 1 42 ? -17.469 11.353 0.132 1.00 0.00 41 ARG A C 7
ATOM 8420 O O . ARG A 1 42 ? -18.144 12.086 0.840 1.00 0.00 41 ARG A O 7
ATOM 8441 N N . GLU A 1 43 ? -17.896 10.846 -1.000 1.00 0.00 42 GLU A N 7
ATOM 8442 C CA . GLU A 1 43 ? -19.197 11.146 -1.533 1.00 0.00 42 GLU A CA 7
ATOM 8443 C C . GLU A 1 43 ? -20.271 10.337 -0.808 1.00 0.00 42 GLU A C 7
ATOM 8444 O O . GLU A 1 43 ? -21.306 10.860 -0.409 1.00 0.00 42 GLU A O 7
ATOM 8456 N N . THR A 1 44 ? -20.014 9.064 -0.668 1.00 0.00 43 THR A N 7
ATOM 8457 C CA . THR A 1 44 ? -20.978 8.140 -0.120 1.00 0.00 43 THR A CA 7
ATOM 8458 C C . THR A 1 44 ? -20.480 7.416 1.138 1.00 0.00 43 THR A C 7
ATOM 8459 O O . THR A 1 44 ? -21.282 6.959 1.952 1.00 0.00 43 THR A O 7
ATOM 8470 N N . GLY A 1 45 ? -19.172 7.304 1.296 1.00 0.00 44 GLY A N 7
ATOM 8471 C CA . GLY A 1 45 ? -18.643 6.572 2.432 1.00 0.00 44 GLY A CA 7
ATOM 8472 C C . GLY A 1 45 ? -18.100 5.202 2.040 1.00 0.00 44 GLY A C 7
ATOM 8473 O O . GLY A 1 45 ? -17.868 4.343 2.892 1.00 0.00 44 GLY A O 7
ATOM 8477 N N . ARG A 1 46 ? -17.912 4.991 0.752 1.00 0.00 45 ARG A N 7
ATOM 8478 C CA . ARG A 1 46 ? -17.318 3.745 0.251 1.00 0.00 45 ARG A CA 7
ATOM 8479 C C . ARG A 1 46 ? -15.799 3.866 0.373 1.00 0.00 45 ARG A C 7
ATOM 8480 O O . ARG A 1 46 ? -15.279 4.811 0.968 1.00 0.00 45 ARG A O 7
ATOM 8501 N N . SER A 1 47 ? -15.098 2.952 -0.209 1.00 0.00 46 SER A N 7
ATOM 8502 C CA . SER A 1 47 ? -13.694 3.058 -0.324 1.00 0.00 46 SER A CA 7
ATOM 8503 C C . SER A 1 47 ? -13.390 3.433 -1.781 1.00 0.00 46 SER A C 7
ATOM 8504 O O . SER A 1 47 ? -14.265 3.307 -2.640 1.00 0.00 46 SER A O 7
ATOM 8512 N N . ARG A 1 48 ? -12.198 3.926 -2.067 1.00 0.00 47 ARG A N 7
ATOM 8513 C CA . ARG A 1 48 ? -11.832 4.241 -3.457 1.00 0.00 47 ARG A CA 7
ATOM 8514 C C . ARG A 1 48 ? -11.430 2.972 -4.186 1.00 0.00 47 ARG A C 7
ATOM 8515 O O . ARG A 1 48 ? -11.199 2.979 -5.385 1.00 0.00 47 ARG A O 7
ATOM 8536 N N . GLY A 1 49 ? -11.346 1.895 -3.436 1.00 0.00 48 GLY A N 7
ATOM 8537 C CA . GLY A 1 49 ? -10.954 0.634 -3.985 1.00 0.00 48 GLY A CA 7
ATOM 8538 C C . GLY A 1 49 ? -9.462 0.488 -4.000 1.00 0.00 48 GLY A C 7
ATOM 8539 O O . GLY A 1 49 ? -8.934 -0.440 -4.590 1.00 0.00 48 GLY A O 7
ATOM 8543 N N . PHE A 1 50 ? -8.776 1.406 -3.352 1.00 0.00 49 PHE A N 7
ATOM 8544 C CA . PHE A 1 50 ? -7.344 1.376 -3.292 1.00 0.00 49 PHE A CA 7
ATOM 8545 C C . PHE A 1 50 ? -6.834 2.121 -2.083 1.00 0.00 49 PHE A C 7
ATOM 8546 O O . PHE A 1 50 ? -7.610 2.753 -1.337 1.00 0.00 49 PHE A O 7
ATOM 8563 N N . GLY A 1 51 ? -5.553 2.052 -1.907 1.00 0.00 50 GLY A N 7
ATOM 8564 C CA . GLY A 1 51 ? -4.888 2.713 -0.861 1.00 0.00 50 GLY A CA 7
ATOM 8565 C C . GLY A 1 51 ? -3.426 2.843 -1.180 1.00 0.00 50 GLY A C 7
ATOM 8566 O O . GLY A 1 51 ? -2.987 2.468 -2.276 1.00 0.00 50 GLY A O 7
ATOM 8570 N N . PHE A 1 52 ? -2.674 3.339 -0.246 1.00 0.00 51 PHE A N 7
ATOM 8571 C CA . PHE A 1 52 ? -1.262 3.559 -0.440 1.00 0.00 51 PHE A CA 7
ATOM 8572 C C . PHE A 1 52 ? -0.481 3.001 0.720 1.00 0.00 51 PHE A C 7
ATOM 8573 O O . PHE A 1 52 ? -0.946 3.030 1.856 1.00 0.00 51 PHE A O 7
ATOM 8590 N N . VAL A 1 53 ? 0.680 2.481 0.429 1.00 0.00 52 VAL A N 7
ATOM 8591 C CA . VAL A 1 53 ? 1.578 1.958 1.443 1.00 0.00 52 VAL A CA 7
ATOM 8592 C C . VAL A 1 53 ? 2.862 2.753 1.361 1.00 0.00 52 VAL A C 7
ATOM 8593 O O . VAL A 1 53 ? 3.370 2.976 0.269 1.00 0.00 52 VAL A O 7
ATOM 8606 N N . THR A 1 54 ? 3.350 3.209 2.462 1.00 0.00 53 THR A N 7
ATOM 8607 C CA . THR A 1 54 ? 4.535 3.999 2.477 1.00 0.00 53 THR A CA 7
ATOM 8608 C C . THR A 1 54 ? 5.669 3.264 3.128 1.00 0.00 53 THR A C 7
ATOM 8609 O O . THR A 1 54 ? 5.630 2.970 4.329 1.00 0.00 53 THR A O 7
ATOM 8620 N N . PHE A 1 55 ? 6.660 2.983 2.359 1.00 0.00 54 PHE A N 7
ATOM 8621 C CA . PHE A 1 55 ? 7.835 2.362 2.856 1.00 0.00 54 PHE A CA 7
ATOM 8622 C C . PHE A 1 55 ? 8.873 3.394 3.105 1.00 0.00 54 PHE A C 7
ATOM 8623 O O . PHE A 1 55 ? 8.857 4.461 2.495 1.00 0.00 54 PHE A O 7
ATOM 8640 N N . LYS A 1 56 ? 9.746 3.105 4.010 1.00 0.00 55 LYS A N 7
ATOM 8641 C CA . LYS A 1 56 ? 10.864 3.966 4.268 1.00 0.00 55 LYS A CA 7
ATOM 8642 C C . LYS A 1 56 ? 11.977 3.602 3.305 1.00 0.00 55 LYS A C 7
ATOM 8643 O O . LYS A 1 56 ? 12.819 4.413 2.966 1.00 0.00 55 LYS A O 7
ATOM 8662 N N . ASP A 1 57 ? 11.945 2.370 2.857 1.00 0.00 56 ASP A N 7
ATOM 8663 C CA . ASP A 1 57 ? 13.036 1.822 2.108 1.00 0.00 56 ASP A CA 7
ATOM 8664 C C . ASP A 1 57 ? 12.633 1.527 0.691 1.00 0.00 56 ASP A C 7
ATOM 8665 O O . ASP A 1 57 ? 11.576 0.937 0.439 1.00 0.00 56 ASP A O 7
ATOM 8674 N N . GLU A 1 58 ? 13.507 1.881 -0.216 1.00 0.00 57 GLU A N 7
ATOM 8675 C CA . GLU A 1 58 ? 13.363 1.611 -1.644 1.00 0.00 57 GLU A CA 7
ATOM 8676 C C . GLU A 1 58 ? 13.397 0.094 -1.883 1.00 0.00 57 GLU A C 7
ATOM 8677 O O . GLU A 1 58 ? 12.627 -0.464 -2.671 1.00 0.00 57 GLU A O 7
ATOM 8689 N N . LYS A 1 59 ? 14.263 -0.577 -1.136 1.00 0.00 58 LYS A N 7
ATOM 8690 C CA . LYS A 1 59 ? 14.446 -2.015 -1.269 1.00 0.00 58 LYS A CA 7
ATOM 8691 C C . LYS A 1 59 ? 13.200 -2.778 -0.797 1.00 0.00 58 LYS A C 7
ATOM 8692 O O . LYS A 1 59 ? 12.925 -3.870 -1.261 1.00 0.00 58 LYS A O 7
ATOM 8711 N N . ALA A 1 60 ? 12.454 -2.184 0.102 1.00 0.00 59 ALA A N 7
ATOM 8712 C CA . ALA A 1 60 ? 11.255 -2.817 0.619 1.00 0.00 59 ALA A CA 7
ATOM 8713 C C . ALA A 1 60 ? 10.110 -2.617 -0.352 1.00 0.00 59 ALA A C 7
ATOM 8714 O O . ALA A 1 60 ? 9.314 -3.515 -0.569 1.00 0.00 59 ALA A O 7
ATOM 8721 N N . MET A 1 61 ? 10.080 -1.434 -0.953 1.00 0.00 60 MET A N 7
ATOM 8722 C CA . MET A 1 61 ? 9.075 -1.034 -1.944 1.00 0.00 60 MET A CA 7
ATOM 8723 C C . MET A 1 61 ? 9.049 -2.048 -3.093 1.00 0.00 60 MET A C 7
ATOM 8724 O O . MET A 1 61 ? 8.008 -2.628 -3.413 1.00 0.00 60 MET A O 7
ATOM 8738 N N . ARG A 1 62 ? 10.228 -2.286 -3.646 1.00 0.00 61 ARG A N 7
ATOM 8739 C CA . ARG A 1 62 ? 10.459 -3.172 -4.773 1.00 0.00 61 ARG A CA 7
ATOM 8740 C C . ARG A 1 62 ? 9.907 -4.564 -4.466 1.00 0.00 61 ARG A C 7
ATOM 8741 O O . ARG A 1 62 ? 9.104 -5.126 -5.223 1.00 0.00 61 ARG A O 7
ATOM 8762 N N . ASP A 1 63 ? 10.331 -5.077 -3.361 1.00 0.00 62 ASP A N 7
ATOM 8763 C CA . ASP A 1 63 ? 10.055 -6.433 -2.961 1.00 0.00 62 ASP A CA 7
ATOM 8764 C C . ASP A 1 63 ? 8.626 -6.632 -2.522 1.00 0.00 62 ASP A C 7
ATOM 8765 O O . ASP A 1 63 ? 8.085 -7.727 -2.636 1.00 0.00 62 ASP A O 7
ATOM 8774 N N . ALA A 1 64 ? 7.998 -5.571 -2.069 1.00 0.00 63 ALA A N 7
ATOM 8775 C CA . ALA A 1 64 ? 6.613 -5.632 -1.652 1.00 0.00 63 ALA A CA 7
ATOM 8776 C C . ALA A 1 64 ? 5.733 -5.830 -2.861 1.00 0.00 63 ALA A C 7
ATOM 8777 O O . ALA A 1 64 ? 4.746 -6.568 -2.818 1.00 0.00 63 ALA A O 7
ATOM 8784 N N . ILE A 1 65 ? 6.114 -5.180 -3.944 1.00 0.00 64 ILE A N 7
ATOM 8785 C CA . ILE A 1 65 ? 5.414 -5.291 -5.202 1.00 0.00 64 ILE A CA 7
ATOM 8786 C C . ILE A 1 65 ? 5.502 -6.720 -5.716 1.00 0.00 64 ILE A C 7
ATOM 8787 O O . ILE A 1 65 ? 4.494 -7.333 -6.017 1.00 0.00 64 ILE A O 7
ATOM 8803 N N . GLU A 1 66 ? 6.707 -7.247 -5.754 1.00 0.00 65 GLU A N 7
ATOM 8804 C CA . GLU A 1 66 ? 6.940 -8.600 -6.248 1.00 0.00 65 GLU A CA 7
ATOM 8805 C C . GLU A 1 66 ? 6.275 -9.657 -5.351 1.00 0.00 65 GLU A C 7
ATOM 8806 O O . GLU A 1 66 ? 5.598 -10.555 -5.838 1.00 0.00 65 GLU A O 7
ATOM 8818 N N . GLY A 1 67 ? 6.432 -9.504 -4.055 1.00 0.00 66 GLY A N 7
ATOM 8819 C CA . GLY A 1 67 ? 5.951 -10.498 -3.131 1.00 0.00 66 GLY A CA 7
ATOM 8820 C C . GLY A 1 67 ? 4.455 -10.468 -2.851 1.00 0.00 66 GLY A C 7
ATOM 8821 O O . GLY A 1 67 ? 3.886 -11.492 -2.503 1.00 0.00 66 GLY A O 7
ATOM 8825 N N . MET A 1 68 ? 3.807 -9.319 -2.974 1.00 0.00 67 MET A N 7
ATOM 8826 C CA . MET A 1 68 ? 2.390 -9.259 -2.599 1.00 0.00 67 MET A CA 7
ATOM 8827 C C . MET A 1 68 ? 1.427 -8.867 -3.699 1.00 0.00 67 MET A C 7
ATOM 8828 O O . MET A 1 68 ? 0.215 -8.772 -3.452 1.00 0.00 67 MET A O 7
ATOM 8842 N N . ASN A 1 69 ? 1.907 -8.643 -4.893 1.00 0.00 68 ASN A N 7
ATOM 8843 C CA . ASN A 1 69 ? 0.993 -8.309 -5.977 1.00 0.00 68 ASN A CA 7
ATOM 8844 C C . ASN A 1 69 ? 0.231 -9.555 -6.402 1.00 0.00 68 ASN A C 7
ATOM 8845 O O . ASN A 1 69 ? 0.828 -10.514 -6.879 1.00 0.00 68 ASN A O 7
ATOM 8856 N N . GLY A 1 70 ? -1.072 -9.543 -6.218 1.00 0.00 69 GLY A N 7
ATOM 8857 C CA . GLY A 1 70 ? -1.872 -10.664 -6.627 1.00 0.00 69 GLY A CA 7
ATOM 8858 C C . GLY A 1 70 ? -2.236 -11.593 -5.485 1.00 0.00 69 GLY A C 7
ATOM 8859 O O . GLY A 1 70 ? -2.842 -12.647 -5.713 1.00 0.00 69 GLY A O 7
ATOM 8863 N N . GLN A 1 71 ? -1.880 -11.232 -4.259 1.00 0.00 70 GLN A N 7
ATOM 8864 C CA . GLN A 1 71 ? -2.236 -12.075 -3.121 1.00 0.00 70 GLN A CA 7
ATOM 8865 C C . GLN A 1 71 ? -3.524 -11.566 -2.473 1.00 0.00 70 GLN A C 7
ATOM 8866 O O . GLN A 1 71 ? -4.129 -10.596 -2.950 1.00 0.00 70 GLN A O 7
ATOM 8880 N N . ASP A 1 72 ? -3.927 -12.214 -1.398 1.00 0.00 71 ASP A N 7
ATOM 8881 C CA . ASP A 1 72 ? -5.120 -11.830 -0.667 1.00 0.00 71 ASP A CA 7
ATOM 8882 C C . ASP A 1 72 ? -4.736 -10.989 0.544 1.00 0.00 71 ASP A C 7
ATOM 8883 O O . ASP A 1 72 ? -3.646 -11.157 1.114 1.00 0.00 71 ASP A O 7
ATOM 8892 N N . LEU A 1 73 ? -5.584 -10.066 0.875 1.00 0.00 72 LEU A N 7
ATOM 8893 C CA . LEU A 1 73 ? -5.475 -9.252 2.041 1.00 0.00 72 LEU A CA 7
ATOM 8894 C C . LEU A 1 73 ? -6.873 -8.864 2.473 1.00 0.00 72 LEU A C 7
ATOM 8895 O O . LEU A 1 73 ? -7.591 -8.196 1.717 1.00 0.00 72 LEU A O 7
ATOM 8911 N N . ASP A 1 74 ? -7.264 -9.333 3.651 1.00 0.00 73 ASP A N 7
ATOM 8912 C CA . ASP A 1 74 ? -8.576 -9.038 4.265 1.00 0.00 73 ASP A CA 7
ATOM 8913 C C . ASP A 1 74 ? -9.727 -9.668 3.477 1.00 0.00 73 ASP A C 7
ATOM 8914 O O . ASP A 1 74 ? -10.868 -9.183 3.524 1.00 0.00 73 ASP A O 7
ATOM 8923 N N . GLY A 1 75 ? -9.442 -10.778 2.787 1.00 0.00 74 GLY A N 7
ATOM 8924 C CA . GLY A 1 75 ? -10.468 -11.466 2.023 1.00 0.00 74 GLY A CA 7
ATOM 8925 C C . GLY A 1 75 ? -10.660 -10.811 0.687 1.00 0.00 74 GLY A C 7
ATOM 8926 O O . GLY A 1 75 ? -11.750 -10.844 0.091 1.00 0.00 74 GLY A O 7
ATOM 8930 N N . ARG A 1 76 ? -9.627 -10.169 0.241 1.00 0.00 75 ARG A N 7
ATOM 8931 C CA . ARG A 1 76 ? -9.646 -9.461 -0.977 1.00 0.00 75 ARG A CA 7
ATOM 8932 C C . ARG A 1 76 ? -8.343 -9.665 -1.728 1.00 0.00 75 ARG A C 7
ATOM 8933 O O . ARG A 1 76 ? -7.285 -9.643 -1.138 1.00 0.00 75 ARG A O 7
ATOM 8954 N N . ASN A 1 77 ? -8.423 -9.806 -3.021 1.00 0.00 76 ASN A N 7
ATOM 8955 C CA . ASN A 1 77 ? -7.223 -9.942 -3.834 1.00 0.00 76 ASN A CA 7
ATOM 8956 C C . ASN A 1 77 ? -6.770 -8.555 -4.195 1.00 0.00 76 ASN A C 7
ATOM 8957 O O . ASN A 1 77 ? -7.576 -7.733 -4.653 1.00 0.00 76 ASN A O 7
ATOM 8968 N N . ILE A 1 78 ? -5.521 -8.282 -3.957 1.00 0.00 77 ILE A N 7
ATOM 8969 C CA . ILE A 1 78 ? -5.005 -6.941 -4.064 1.00 0.00 77 ILE A CA 7
ATOM 8970 C C . ILE A 1 78 ? -3.891 -6.805 -5.119 1.00 0.00 77 ILE A C 7
ATOM 8971 O O . ILE A 1 78 ? -3.083 -7.720 -5.325 1.00 0.00 77 ILE A O 7
ATOM 8987 N N . THR A 1 79 ? -3.857 -5.661 -5.767 1.00 0.00 78 THR A N 7
ATOM 8988 C CA . THR A 1 79 ? -2.870 -5.355 -6.774 1.00 0.00 78 THR A CA 7
ATOM 8989 C C . THR A 1 79 ? -1.892 -4.286 -6.233 1.00 0.00 78 THR A C 7
ATOM 8990 O O . THR A 1 79 ? -2.302 -3.172 -5.908 1.00 0.00 78 THR A O 7
ATOM 9001 N N . VAL A 1 80 ? -0.621 -4.622 -6.173 1.00 0.00 79 VAL A N 7
ATOM 9002 C CA . VAL A 1 80 ? 0.406 -3.737 -5.617 1.00 0.00 79 VAL A CA 7
ATOM 9003 C C . VAL A 1 80 ? 1.284 -3.230 -6.761 1.00 0.00 79 VAL A C 7
ATOM 9004 O O . VAL A 1 80 ? 1.782 -4.029 -7.552 1.00 0.00 79 VAL A O 7
ATOM 9017 N N . ASN A 1 81 ? 1.445 -1.919 -6.874 1.00 0.00 80 ASN A N 7
ATOM 9018 C CA . ASN A 1 81 ? 2.205 -1.336 -7.977 1.00 0.00 80 ASN A CA 7
ATOM 9019 C C . ASN A 1 81 ? 2.790 0.049 -7.644 1.00 0.00 80 ASN A C 7
ATOM 9020 O O . ASN A 1 81 ? 2.564 0.597 -6.554 1.00 0.00 80 ASN A O 7
ATOM 9031 N N . GLU A 1 82 ? 3.597 0.542 -8.580 1.00 0.00 81 GLU A N 7
ATOM 9032 C CA . GLU A 1 82 ? 4.287 1.805 -8.549 1.00 0.00 81 GLU A CA 7
ATOM 9033 C C . GLU A 1 82 ? 3.338 2.983 -8.320 1.00 0.00 81 GLU A C 7
ATOM 9034 O O . GLU A 1 82 ? 2.253 3.042 -8.881 1.00 0.00 81 GLU A O 7
ATOM 9046 N N . ALA A 1 83 ? 3.782 3.910 -7.511 1.00 0.00 82 ALA A N 7
ATOM 9047 C CA . ALA A 1 83 ? 3.046 5.120 -7.251 1.00 0.00 82 ALA A CA 7
ATOM 9048 C C . ALA A 1 83 ? 3.985 6.301 -7.215 1.00 0.00 82 ALA A C 7
ATOM 9049 O O . ALA A 1 83 ? 3.559 7.433 -7.023 1.00 0.00 82 ALA A O 7
ATOM 9056 N N . GLN A 1 84 ? 5.269 6.051 -7.417 1.00 0.00 83 GLN A N 7
ATOM 9057 C CA . GLN A 1 84 ? 6.232 7.142 -7.281 1.00 0.00 83 GLN A CA 7
ATOM 9058 C C . GLN A 1 84 ? 7.000 7.391 -8.586 1.00 0.00 83 GLN A C 7
ATOM 9059 O O . GLN A 1 84 ? 7.949 8.164 -8.640 1.00 0.00 83 GLN A O 7
ATOM 9073 N N . SER A 1 85 ? 6.528 6.726 -9.621 1.00 0.00 84 SER A N 7
ATOM 9074 C CA . SER A 1 85 ? 6.958 6.876 -11.013 1.00 0.00 84 SER A CA 7
ATOM 9075 C C . SER A 1 85 ? 8.479 6.886 -11.260 1.00 0.00 84 SER A C 7
ATOM 9076 O O . SER A 1 85 ? 9.096 7.937 -11.473 1.00 0.00 84 SER A O 7
ATOM 9084 N N . ARG A 1 86 ? 9.072 5.742 -11.183 1.00 0.00 85 ARG A N 7
ATOM 9085 C CA . ARG A 1 86 ? 10.456 5.571 -11.586 1.00 0.00 85 ARG A CA 7
ATOM 9086 C C . ARG A 1 86 ? 10.530 5.117 -13.036 1.00 0.00 85 ARG A C 7
ATOM 9087 O O . ARG A 1 86 ? 9.553 4.597 -13.582 1.00 0.00 85 ARG A O 7
ATOM 9108 N N . GLY A 1 1 ? 16.077 2.065 5.580 1.00 0.00 0 GLY A N 8
ATOM 9109 C CA . GLY A 1 1 ? 17.536 2.154 5.643 1.00 0.00 0 GLY A CA 8
ATOM 9110 C C . GLY A 1 1 ? 18.165 1.500 4.440 1.00 0.00 0 GLY A C 8
ATOM 9111 O O . GLY A 1 1 ? 19.022 0.635 4.582 1.00 0.00 0 GLY A O 8
ATOM 9117 N N . MET A 1 2 ? 17.734 1.892 3.248 1.00 0.00 1 MET A N 8
ATOM 9118 C CA . MET A 1 2 ? 18.204 1.240 2.022 1.00 0.00 1 MET A CA 8
ATOM 9119 C C . MET A 1 2 ? 18.586 2.229 0.910 1.00 0.00 1 MET A C 8
ATOM 9120 O O . MET A 1 2 ? 19.136 1.800 -0.123 1.00 0.00 1 MET A O 8
ATOM 9134 N N . ALA A 1 3 ? 18.308 3.524 1.099 1.00 0.00 2 ALA A N 8
ATOM 9135 C CA . ALA A 1 3 ? 18.584 4.538 0.057 1.00 0.00 2 ALA A CA 8
ATOM 9136 C C . ALA A 1 3 ? 18.629 5.926 0.652 1.00 0.00 2 ALA A C 8
ATOM 9137 O O . ALA A 1 3 ? 19.504 6.727 0.337 1.00 0.00 2 ALA A O 8
ATOM 9144 N N . GLU A 1 4 ? 17.651 6.170 1.471 1.00 0.00 3 GLU A N 8
ATOM 9145 C CA . GLU A 1 4 ? 17.453 7.377 2.259 1.00 0.00 3 GLU A CA 8
ATOM 9146 C C . GLU A 1 4 ? 16.690 8.464 1.527 1.00 0.00 3 GLU A C 8
ATOM 9147 O O . GLU A 1 4 ? 17.242 9.434 1.014 1.00 0.00 3 GLU A O 8
ATOM 9159 N N . VAL A 1 5 ? 15.397 8.226 1.449 1.00 0.00 4 VAL A N 8
ATOM 9160 C CA . VAL A 1 5 ? 14.417 9.070 0.812 1.00 0.00 4 VAL A CA 8
ATOM 9161 C C . VAL A 1 5 ? 13.070 8.447 1.212 1.00 0.00 4 VAL A C 8
ATOM 9162 O O . VAL A 1 5 ? 13.059 7.686 2.178 1.00 0.00 4 VAL A O 8
ATOM 9175 N N . GLU A 1 6 ? 11.978 8.808 0.579 1.00 0.00 5 GLU A N 8
ATOM 9176 C CA . GLU A 1 6 ? 10.694 8.139 0.810 1.00 0.00 5 GLU A CA 8
ATOM 9177 C C . GLU A 1 6 ? 10.230 7.461 -0.473 1.00 0.00 5 GLU A C 8
ATOM 9178 O O . GLU A 1 6 ? 10.533 7.937 -1.577 1.00 0.00 5 GLU A O 8
ATOM 9190 N N . TYR A 1 7 ? 9.534 6.358 -0.338 1.00 0.00 6 TYR A N 8
ATOM 9191 C CA . TYR A 1 7 ? 8.956 5.666 -1.466 1.00 0.00 6 TYR A CA 8
ATOM 9192 C C . TYR A 1 7 ? 7.482 5.434 -1.254 1.00 0.00 6 TYR A C 8
ATOM 9193 O O . TYR A 1 7 ? 7.012 5.348 -0.128 1.00 0.00 6 TYR A O 8
ATOM 9211 N N . ARG A 1 8 ? 6.758 5.316 -2.320 1.00 0.00 7 ARG A N 8
ATOM 9212 C CA . ARG A 1 8 ? 5.334 5.264 -2.246 1.00 0.00 7 ARG A CA 8
ATOM 9213 C C . ARG A 1 8 ? 4.825 4.103 -3.083 1.00 0.00 7 ARG A C 8
ATOM 9214 O O . ARG A 1 8 ? 5.277 3.881 -4.201 1.00 0.00 7 ARG A O 8
ATOM 9235 N N . CYS A 1 9 ? 3.941 3.356 -2.536 1.00 0.00 8 CYS A N 8
ATOM 9236 C CA . CYS A 1 9 ? 3.362 2.247 -3.219 1.00 0.00 8 CYS A CA 8
ATOM 9237 C C . CYS A 1 9 ? 1.891 2.506 -3.413 1.00 0.00 8 CYS A C 8
ATOM 9238 O O . CYS A 1 9 ? 1.250 3.147 -2.566 1.00 0.00 8 CYS A O 8
ATOM 9246 N N . PHE A 1 10 ? 1.381 2.056 -4.519 1.00 0.00 9 PHE A N 8
ATOM 9247 C CA . PHE A 1 10 ? -0.005 2.169 -4.838 1.00 0.00 9 PHE A CA 8
ATOM 9248 C C . PHE A 1 10 ? -0.589 0.785 -4.739 1.00 0.00 9 PHE A C 8
ATOM 9249 O O . PHE A 1 10 ? -0.081 -0.149 -5.369 1.00 0.00 9 PHE A O 8
ATOM 9266 N N . VAL A 1 11 ? -1.580 0.622 -3.919 1.00 0.00 10 VAL A N 8
ATOM 9267 C CA . VAL A 1 11 ? -2.203 -0.657 -3.789 1.00 0.00 10 VAL A CA 8
ATOM 9268 C C . VAL A 1 11 ? -3.667 -0.500 -4.127 1.00 0.00 10 VAL A C 8
ATOM 9269 O O . VAL A 1 11 ? -4.408 0.171 -3.414 1.00 0.00 10 VAL A O 8
ATOM 9282 N N . GLY A 1 12 ? -4.070 -1.103 -5.196 1.00 0.00 11 GLY A N 8
ATOM 9283 C CA . GLY A 1 12 ? -5.422 -1.020 -5.637 1.00 0.00 11 GLY A CA 8
ATOM 9284 C C . GLY A 1 12 ? -6.059 -2.370 -5.705 1.00 0.00 11 GLY A C 8
ATOM 9285 O O . GLY A 1 12 ? -5.365 -3.388 -5.720 1.00 0.00 11 GLY A O 8
ATOM 9289 N N . GLY A 1 13 ? -7.366 -2.395 -5.727 1.00 0.00 12 GLY A N 8
ATOM 9290 C CA . GLY A 1 13 ? -8.063 -3.643 -5.794 1.00 0.00 12 GLY A CA 8
ATOM 9291 C C . GLY A 1 13 ? -8.124 -4.281 -4.442 1.00 0.00 12 GLY A C 8
ATOM 9292 O O . GLY A 1 13 ? -7.870 -5.463 -4.300 1.00 0.00 12 GLY A O 8
ATOM 9296 N N . LEU A 1 14 ? -8.432 -3.473 -3.465 1.00 0.00 13 LEU A N 8
ATOM 9297 C CA . LEU A 1 14 ? -8.554 -3.890 -2.090 1.00 0.00 13 LEU A CA 8
ATOM 9298 C C . LEU A 1 14 ? -10.005 -4.206 -1.801 1.00 0.00 13 LEU A C 8
ATOM 9299 O O . LEU A 1 14 ? -10.873 -4.008 -2.661 1.00 0.00 13 LEU A O 8
ATOM 9315 N N . ALA A 1 15 ? -10.278 -4.689 -0.620 1.00 0.00 14 ALA A N 8
ATOM 9316 C CA . ALA A 1 15 ? -11.623 -4.986 -0.242 1.00 0.00 14 ALA A CA 8
ATOM 9317 C C . ALA A 1 15 ? -12.257 -3.727 0.309 1.00 0.00 14 ALA A C 8
ATOM 9318 O O . ALA A 1 15 ? -11.558 -2.779 0.684 1.00 0.00 14 ALA A O 8
ATOM 9325 N N . TRP A 1 16 ? -13.566 -3.714 0.398 1.00 0.00 15 TRP A N 8
ATOM 9326 C CA . TRP A 1 16 ? -14.279 -2.540 0.893 1.00 0.00 15 TRP A CA 8
ATOM 9327 C C . TRP A 1 16 ? -14.141 -2.419 2.404 1.00 0.00 15 TRP A C 8
ATOM 9328 O O . TRP A 1 16 ? -14.576 -1.438 2.994 1.00 0.00 15 TRP A O 8
ATOM 9349 N N . ALA A 1 17 ? -13.550 -3.434 3.006 1.00 0.00 16 ALA A N 8
ATOM 9350 C CA . ALA A 1 17 ? -13.340 -3.478 4.430 1.00 0.00 16 ALA A CA 8
ATOM 9351 C C . ALA A 1 17 ? -11.853 -3.417 4.763 1.00 0.00 16 ALA A C 8
ATOM 9352 O O . ALA A 1 17 ? -11.484 -3.470 5.927 1.00 0.00 16 ALA A O 8
ATOM 9359 N N . THR A 1 18 ? -11.007 -3.299 3.732 1.00 0.00 17 THR A N 8
ATOM 9360 C CA . THR A 1 18 ? -9.578 -3.211 3.942 1.00 0.00 17 THR A CA 8
ATOM 9361 C C . THR A 1 18 ? -9.244 -1.929 4.683 1.00 0.00 17 THR A C 8
ATOM 9362 O O . THR A 1 18 ? -9.620 -0.815 4.251 1.00 0.00 17 THR A O 8
ATOM 9373 N N . THR A 1 19 ? -8.573 -2.081 5.788 1.00 0.00 18 THR A N 8
ATOM 9374 C CA . THR A 1 19 ? -8.244 -0.985 6.625 1.00 0.00 18 THR A CA 8
ATOM 9375 C C . THR A 1 19 ? -6.791 -0.607 6.446 1.00 0.00 18 THR A C 8
ATOM 9376 O O . THR A 1 19 ? -6.003 -1.361 5.863 1.00 0.00 18 THR A O 8
ATOM 9387 N N . ASP A 1 20 ? -6.444 0.556 6.920 1.00 0.00 19 ASP A N 8
ATOM 9388 C CA . ASP A 1 20 ? -5.079 1.034 6.885 1.00 0.00 19 ASP A CA 8
ATOM 9389 C C . ASP A 1 20 ? -4.190 0.206 7.781 1.00 0.00 19 ASP A C 8
ATOM 9390 O O . ASP A 1 20 ? -3.034 -0.053 7.442 1.00 0.00 19 ASP A O 8
ATOM 9399 N N . GLN A 1 21 ? -4.732 -0.233 8.902 1.00 0.00 20 GLN A N 8
ATOM 9400 C CA . GLN A 1 21 ? -4.019 -1.141 9.780 1.00 0.00 20 GLN A CA 8
ATOM 9401 C C . GLN A 1 21 ? -3.708 -2.467 9.083 1.00 0.00 20 GLN A C 8
ATOM 9402 O O . GLN A 1 21 ? -2.537 -2.810 8.942 1.00 0.00 20 GLN A O 8
ATOM 9416 N N . THR A 1 22 ? -4.739 -3.151 8.555 1.00 0.00 21 THR A N 8
ATOM 9417 C CA . THR A 1 22 ? -4.531 -4.438 7.869 1.00 0.00 21 THR A CA 8
ATOM 9418 C C . THR A 1 22 ? -3.569 -4.297 6.675 1.00 0.00 21 THR A C 8
ATOM 9419 O O . THR A 1 22 ? -2.803 -5.213 6.357 1.00 0.00 21 THR A O 8
ATOM 9430 N N . LEU A 1 23 ? -3.593 -3.128 6.052 1.00 0.00 22 LEU A N 8
ATOM 9431 C CA . LEU A 1 23 ? -2.692 -2.795 4.963 1.00 0.00 22 LEU A CA 8
ATOM 9432 C C . LEU A 1 23 ? -1.249 -2.689 5.495 1.00 0.00 22 LEU A C 8
ATOM 9433 O O . LEU A 1 23 ? -0.338 -3.393 5.034 1.00 0.00 22 LEU A O 8
ATOM 9449 N N . GLY A 1 24 ? -1.075 -1.831 6.488 1.00 0.00 23 GLY A N 8
ATOM 9450 C CA . GLY A 1 24 ? 0.226 -1.542 7.044 1.00 0.00 23 GLY A CA 8
ATOM 9451 C C . GLY A 1 24 ? 0.890 -2.729 7.692 1.00 0.00 23 GLY A C 8
ATOM 9452 O O . GLY A 1 24 ? 2.059 -3.011 7.407 1.00 0.00 23 GLY A O 8
ATOM 9456 N N . GLU A 1 25 ? 0.149 -3.443 8.527 1.00 0.00 24 GLU A N 8
ATOM 9457 C CA . GLU A 1 25 ? 0.673 -4.591 9.273 1.00 0.00 24 GLU A CA 8
ATOM 9458 C C . GLU A 1 25 ? 1.241 -5.652 8.335 1.00 0.00 24 GLU A C 8
ATOM 9459 O O . GLU A 1 25 ? 2.318 -6.199 8.582 1.00 0.00 24 GLU A O 8
ATOM 9471 N N . ALA A 1 26 ? 0.549 -5.882 7.230 1.00 0.00 25 ALA A N 8
ATOM 9472 C CA . ALA A 1 26 ? 0.967 -6.860 6.245 1.00 0.00 25 ALA A CA 8
ATOM 9473 C C . ALA A 1 26 ? 2.302 -6.461 5.605 1.00 0.00 25 ALA A C 8
ATOM 9474 O O . ALA A 1 26 ? 3.259 -7.246 5.581 1.00 0.00 25 ALA A O 8
ATOM 9481 N N . PHE A 1 27 ? 2.385 -5.227 5.140 1.00 0.00 26 PHE A N 8
ATOM 9482 C CA . PHE A 1 27 ? 3.584 -4.756 4.465 1.00 0.00 26 PHE A CA 8
ATOM 9483 C C . PHE A 1 27 ? 4.760 -4.538 5.412 1.00 0.00 26 PHE A C 8
ATOM 9484 O O . PHE A 1 27 ? 5.904 -4.513 4.971 1.00 0.00 26 PHE A O 8
ATOM 9501 N N . SER A 1 28 ? 4.484 -4.440 6.707 1.00 0.00 27 SER A N 8
ATOM 9502 C CA . SER A 1 28 ? 5.535 -4.249 7.717 1.00 0.00 27 SER A CA 8
ATOM 9503 C C . SER A 1 28 ? 6.436 -5.486 7.830 1.00 0.00 27 SER A C 8
ATOM 9504 O O . SER A 1 28 ? 7.518 -5.429 8.398 1.00 0.00 27 SER A O 8
ATOM 9512 N N . GLN A 1 29 ? 5.976 -6.598 7.279 1.00 0.00 28 GLN A N 8
ATOM 9513 C CA . GLN A 1 29 ? 6.736 -7.831 7.312 1.00 0.00 28 GLN A CA 8
ATOM 9514 C C . GLN A 1 29 ? 7.802 -7.841 6.218 1.00 0.00 28 GLN A C 8
ATOM 9515 O O . GLN A 1 29 ? 8.732 -8.633 6.264 1.00 0.00 28 GLN A O 8
ATOM 9529 N N . PHE A 1 30 ? 7.638 -6.973 5.233 1.00 0.00 29 PHE A N 8
ATOM 9530 C CA . PHE A 1 30 ? 8.562 -6.900 4.103 1.00 0.00 29 PHE A CA 8
ATOM 9531 C C . PHE A 1 30 ? 9.311 -5.578 4.071 1.00 0.00 29 PHE A C 8
ATOM 9532 O O . PHE A 1 30 ? 10.527 -5.537 3.892 1.00 0.00 29 PHE A O 8
ATOM 9549 N N . GLY A 1 31 ? 8.603 -4.496 4.285 1.00 0.00 30 GLY A N 8
ATOM 9550 C CA . GLY A 1 31 ? 9.225 -3.230 4.158 1.00 0.00 30 GLY A CA 8
ATOM 9551 C C . GLY A 1 31 ? 8.961 -2.312 5.305 1.00 0.00 30 GLY A C 8
ATOM 9552 O O . GLY A 1 31 ? 7.947 -2.428 5.995 1.00 0.00 30 GLY A O 8
ATOM 9556 N N . GLU A 1 32 ? 9.894 -1.416 5.508 1.00 0.00 31 GLU A N 8
ATOM 9557 C CA . GLU A 1 32 ? 9.821 -0.375 6.506 1.00 0.00 31 GLU A CA 8
ATOM 9558 C C . GLU A 1 32 ? 8.667 0.573 6.150 1.00 0.00 31 GLU A C 8
ATOM 9559 O O . GLU A 1 32 ? 8.688 1.219 5.086 1.00 0.00 31 GLU A O 8
ATOM 9571 N N . ILE A 1 33 ? 7.679 0.638 7.005 1.00 0.00 32 ILE A N 8
ATOM 9572 C CA . ILE A 1 33 ? 6.499 1.456 6.775 1.00 0.00 32 ILE A CA 8
ATOM 9573 C C . ILE A 1 33 ? 6.647 2.801 7.474 1.00 0.00 32 ILE A C 8
ATOM 9574 O O . ILE A 1 33 ? 7.051 2.859 8.629 1.00 0.00 32 ILE A O 8
ATOM 9590 N N . LEU A 1 34 ? 6.369 3.869 6.758 1.00 0.00 33 LEU A N 8
ATOM 9591 C CA . LEU A 1 34 ? 6.375 5.202 7.346 1.00 0.00 33 LEU A CA 8
ATOM 9592 C C . LEU A 1 34 ? 4.943 5.675 7.516 1.00 0.00 33 LEU A C 8
ATOM 9593 O O . LEU A 1 34 ? 4.625 6.436 8.418 1.00 0.00 33 LEU A O 8
ATOM 9609 N N . ASP A 1 35 ? 4.100 5.186 6.636 1.00 0.00 34 ASP A N 8
ATOM 9610 C CA . ASP A 1 35 ? 2.689 5.540 6.557 1.00 0.00 34 ASP A CA 8
ATOM 9611 C C . ASP A 1 35 ? 1.991 4.521 5.686 1.00 0.00 34 ASP A C 8
ATOM 9612 O O . ASP A 1 35 ? 2.625 3.927 4.810 1.00 0.00 34 ASP A O 8
ATOM 9621 N N . SER A 1 36 ? 0.744 4.282 5.946 1.00 0.00 35 SER A N 8
ATOM 9622 C CA . SER A 1 36 ? -0.039 3.372 5.178 1.00 0.00 35 SER A CA 8
ATOM 9623 C C . SER A 1 36 ? -1.492 3.761 5.291 1.00 0.00 35 SER A C 8
ATOM 9624 O O . SER A 1 36 ? -2.129 3.508 6.313 1.00 0.00 35 SER A O 8
ATOM 9632 N N . LYS A 1 37 ? -2.005 4.405 4.283 1.00 0.00 36 LYS A N 8
ATOM 9633 C CA . LYS A 1 37 ? -3.359 4.848 4.321 1.00 0.00 36 LYS A CA 8
ATOM 9634 C C . LYS A 1 37 ? -4.189 4.388 3.171 1.00 0.00 36 LYS A C 8
ATOM 9635 O O . LYS A 1 37 ? -3.833 4.542 2.003 1.00 0.00 36 LYS A O 8
ATOM 9654 N N . ILE A 1 38 ? -5.307 3.826 3.519 1.00 0.00 37 ILE A N 8
ATOM 9655 C CA . ILE A 1 38 ? -6.327 3.499 2.577 1.00 0.00 37 ILE A CA 8
ATOM 9656 C C . ILE A 1 38 ? -7.022 4.791 2.235 1.00 0.00 37 ILE A C 8
ATOM 9657 O O . ILE A 1 38 ? -7.158 5.679 3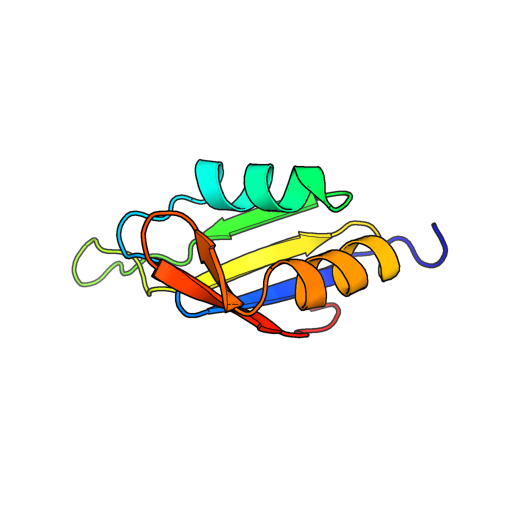.106 1.00 0.00 37 ILE A O 8
ATOM 9673 N N . ILE A 1 39 ? -7.408 4.942 1.010 1.00 0.00 38 ILE A N 8
ATOM 9674 C CA . ILE A 1 39 ? -8.174 6.075 0.641 1.00 0.00 38 ILE A CA 8
ATOM 9675 C C . ILE A 1 39 ? -9.590 5.773 1.047 1.00 0.00 38 ILE A C 8
ATOM 9676 O O . ILE A 1 39 ? -10.209 4.829 0.537 1.00 0.00 38 ILE A O 8
ATOM 9692 N N . ASN A 1 40 ? -10.071 6.512 2.005 1.00 0.00 39 ASN A N 8
ATOM 9693 C CA . ASN A 1 40 ? -11.363 6.250 2.570 1.00 0.00 39 ASN A CA 8
ATOM 9694 C C . ASN A 1 40 ? -12.442 6.808 1.690 1.00 0.00 39 ASN A C 8
ATOM 9695 O O . ASN A 1 40 ? -12.207 7.704 0.872 1.00 0.00 39 ASN A O 8
ATOM 9706 N N . ASP A 1 41 ? -13.604 6.275 1.847 1.00 0.00 40 ASP A N 8
ATOM 9707 C CA . ASP A 1 41 ? -14.727 6.621 1.042 1.00 0.00 40 ASP A CA 8
ATOM 9708 C C . ASP A 1 41 ? -15.430 7.824 1.610 1.00 0.00 40 ASP A C 8
ATOM 9709 O O . ASP A 1 41 ? -15.900 7.801 2.736 1.00 0.00 40 ASP A O 8
ATOM 9718 N N . ARG A 1 42 ? -15.485 8.864 0.822 1.00 0.00 41 ARG A N 8
ATOM 9719 C CA . ARG A 1 42 ? -16.059 10.135 1.228 1.00 0.00 41 ARG A CA 8
ATOM 9720 C C . ARG A 1 42 ? -17.582 10.056 1.355 1.00 0.00 41 ARG A C 8
ATOM 9721 O O . ARG A 1 42 ? -18.174 10.750 2.173 1.00 0.00 41 ARG A O 8
ATOM 9742 N N . GLU A 1 43 ? -18.197 9.205 0.562 1.00 0.00 42 GLU A N 8
ATOM 9743 C CA . GLU A 1 43 ? -19.640 9.120 0.530 1.00 0.00 42 GLU A CA 8
ATOM 9744 C C . GLU A 1 43 ? -20.197 8.300 1.704 1.00 0.00 42 GLU A C 8
ATOM 9745 O O . GLU A 1 43 ? -21.224 8.644 2.280 1.00 0.00 42 GLU A O 8
ATOM 9757 N N . THR A 1 44 ? -19.531 7.219 2.041 1.00 0.00 43 THR A N 8
ATOM 9758 C CA . THR A 1 44 ? -20.053 6.303 3.046 1.00 0.00 43 THR A CA 8
ATOM 9759 C C . THR A 1 44 ? -19.146 6.079 4.270 1.00 0.00 43 THR A C 8
ATOM 9760 O O . THR A 1 44 ? -19.575 5.470 5.245 1.00 0.00 43 THR A O 8
ATOM 9771 N N . GLY A 1 45 ? -17.906 6.528 4.215 1.00 0.00 44 GLY A N 8
ATOM 9772 C CA . GLY A 1 45 ? -16.995 6.301 5.342 1.00 0.00 44 GLY A CA 8
ATOM 9773 C C . GLY A 1 45 ? -16.301 4.943 5.255 1.00 0.00 44 GLY A C 8
ATOM 9774 O O . GLY A 1 45 ? -15.678 4.484 6.203 1.00 0.00 44 GLY A O 8
ATOM 9778 N N . ARG A 1 46 ? -16.427 4.324 4.106 1.00 0.00 45 ARG A N 8
ATOM 9779 C CA . ARG A 1 46 ? -15.822 3.019 3.805 1.00 0.00 45 ARG A CA 8
ATOM 9780 C C . ARG A 1 46 ? -14.407 3.223 3.248 1.00 0.00 45 ARG A C 8
ATOM 9781 O O . ARG A 1 46 ? -13.758 4.230 3.529 1.00 0.00 45 ARG A O 8
ATOM 9802 N N . SER A 1 47 ? -13.937 2.272 2.491 1.00 0.00 46 SER A N 8
ATOM 9803 C CA . SER A 1 47 ? -12.695 2.388 1.782 1.00 0.00 46 SER A CA 8
ATOM 9804 C C . SER A 1 47 ? -13.015 2.481 0.273 1.00 0.00 46 SER A C 8
ATOM 9805 O O . SER A 1 47 ? -13.994 1.883 -0.181 1.00 0.00 46 SER A O 8
ATOM 9813 N N . ARG A 1 48 ? -12.212 3.236 -0.496 1.00 0.00 47 ARG A N 8
ATOM 9814 C CA . ARG A 1 48 ? -12.449 3.392 -1.956 1.00 0.00 47 ARG A CA 8
ATOM 9815 C C . ARG A 1 48 ? -12.000 2.158 -2.726 1.00 0.00 47 ARG A C 8
ATOM 9816 O O . ARG A 1 48 ? -12.221 2.060 -3.925 1.00 0.00 47 ARG A O 8
ATOM 9837 N N . GLY A 1 49 ? -11.347 1.244 -2.042 1.00 0.00 48 GLY A N 8
ATOM 9838 C CA . GLY A 1 49 ? -10.902 0.027 -2.682 1.00 0.00 48 GLY A CA 8
ATOM 9839 C C . GLY A 1 49 ? -9.453 0.092 -3.094 1.00 0.00 48 GLY A C 8
ATOM 9840 O O . GLY A 1 49 ? -8.971 -0.769 -3.838 1.00 0.00 48 GLY A O 8
ATOM 9844 N N . PHE A 1 50 ? -8.750 1.106 -2.624 1.00 0.00 49 PHE A N 8
ATOM 9845 C CA . PHE A 1 50 ? -7.340 1.242 -2.903 1.00 0.00 49 PHE A CA 8
ATOM 9846 C C . PHE A 1 50 ? -6.708 2.143 -1.845 1.00 0.00 49 PHE A C 8
ATOM 9847 O O . PHE A 1 50 ? -7.431 2.808 -1.074 1.00 0.00 49 PHE A O 8
ATOM 9864 N N . GLY A 1 51 ? -5.403 2.151 -1.785 1.00 0.00 50 GLY A N 8
ATOM 9865 C CA . GLY A 1 51 ? -4.705 2.951 -0.828 1.00 0.00 50 GLY A CA 8
ATOM 9866 C C . GLY A 1 51 ? -3.266 3.159 -1.216 1.00 0.00 50 GLY A C 8
ATOM 9867 O O . GLY A 1 51 ? -2.791 2.585 -2.205 1.00 0.00 50 GLY A O 8
ATOM 9871 N N . PHE A 1 52 ? -2.578 3.956 -0.449 1.00 0.00 51 PHE A N 8
ATOM 9872 C CA . PHE A 1 52 ? -1.185 4.247 -0.680 1.00 0.00 51 PHE A CA 8
ATOM 9873 C C . PHE A 1 52 ? -0.380 3.865 0.536 1.00 0.00 51 PHE A C 8
ATOM 9874 O O . PHE A 1 52 ? -0.857 3.968 1.666 1.00 0.00 51 PHE A O 8
ATOM 9891 N N . VAL A 1 53 ? 0.810 3.392 0.311 1.00 0.00 52 VAL A N 8
ATOM 9892 C CA . VAL A 1 53 ? 1.691 3.028 1.395 1.00 0.00 52 VAL A CA 8
ATOM 9893 C C . VAL A 1 53 ? 2.998 3.781 1.238 1.00 0.00 52 VAL A C 8
ATOM 9894 O O . VAL A 1 53 ? 3.572 3.808 0.142 1.00 0.00 52 VAL A O 8
ATOM 9907 N N . THR A 1 54 ? 3.435 4.411 2.283 1.00 0.00 53 THR A N 8
ATOM 9908 C CA . THR A 1 54 ? 4.692 5.080 2.291 1.00 0.00 53 THR A CA 8
ATOM 9909 C C . THR A 1 54 ? 5.738 4.160 2.881 1.00 0.00 53 THR A C 8
ATOM 9910 O O . THR A 1 54 ? 5.690 3.804 4.072 1.00 0.00 53 THR A O 8
ATOM 9921 N N . PHE A 1 55 ? 6.643 3.767 2.060 1.00 0.00 54 PHE A N 8
ATOM 9922 C CA . PHE A 1 55 ? 7.721 2.940 2.453 1.00 0.00 54 PHE A CA 8
ATOM 9923 C C . PHE A 1 55 ? 8.916 3.791 2.684 1.00 0.00 54 PHE A C 8
ATOM 9924 O O . PHE A 1 55 ? 9.032 4.880 2.112 1.00 0.00 54 PHE A O 8
ATOM 9941 N N . LYS A 1 56 ? 9.778 3.328 3.525 1.00 0.00 55 LYS A N 8
ATOM 9942 C CA . LYS A 1 56 ? 10.983 4.031 3.809 1.00 0.00 55 LYS A CA 8
ATOM 9943 C C . LYS A 1 56 ? 11.896 4.073 2.595 1.00 0.00 55 LYS A C 8
ATOM 9944 O O . LYS A 1 56 ? 12.342 5.120 2.214 1.00 0.00 55 LYS A O 8
ATOM 9963 N N . ASP A 1 57 ? 12.148 2.946 1.971 1.00 0.00 56 ASP A N 8
ATOM 9964 C CA . ASP A 1 57 ? 13.083 2.938 0.858 1.00 0.00 56 ASP A CA 8
ATOM 9965 C C . ASP A 1 57 ? 12.631 2.029 -0.252 1.00 0.00 56 ASP A C 8
ATOM 9966 O O . ASP A 1 57 ? 11.649 1.303 -0.110 1.00 0.00 56 ASP A O 8
ATOM 9975 N N . GLU A 1 58 ? 13.394 2.028 -1.323 1.00 0.00 57 GLU A N 8
ATOM 9976 C CA . GLU A 1 58 ? 13.071 1.323 -2.555 1.00 0.00 57 GLU A CA 8
ATOM 9977 C C . GLU A 1 58 ? 13.056 -0.182 -2.446 1.00 0.00 57 GLU A C 8
ATOM 9978 O O . GLU A 1 58 ? 12.121 -0.800 -2.896 1.00 0.00 57 GLU A O 8
ATOM 9990 N N . LYS A 1 59 ? 14.068 -0.761 -1.853 1.00 0.00 58 LYS A N 8
ATOM 9991 C CA . LYS A 1 59 ? 14.138 -2.204 -1.675 1.00 0.00 58 LYS A CA 8
ATOM 9992 C C . LYS A 1 59 ? 13.007 -2.673 -0.806 1.00 0.00 58 LYS A C 8
ATOM 9993 O O . LYS A 1 59 ? 12.348 -3.652 -1.110 1.00 0.00 58 LYS A O 8
ATOM 10012 N N . ALA A 1 60 ? 12.746 -1.901 0.236 1.00 0.00 59 ALA A N 8
ATOM 10013 C CA . ALA A 1 60 ? 11.680 -2.188 1.166 1.00 0.00 59 ALA A CA 8
ATOM 10014 C C . ALA A 1 60 ? 10.336 -2.049 0.466 1.00 0.00 59 ALA A C 8
ATOM 10015 O O . ALA A 1 60 ? 9.379 -2.721 0.806 1.00 0.00 59 ALA A O 8
ATOM 10022 N N . MET A 1 61 ? 10.282 -1.166 -0.520 1.00 0.00 60 MET A N 8
ATOM 10023 C CA . MET A 1 61 ? 9.070 -0.973 -1.280 1.00 0.00 60 MET A CA 8
ATOM 10024 C C . MET A 1 61 ? 8.908 -2.102 -2.306 1.00 0.00 60 MET A C 8
ATOM 10025 O O . MET A 1 61 ? 7.909 -2.797 -2.308 1.00 0.00 60 MET A O 8
ATOM 10039 N N . ARG A 1 62 ? 9.930 -2.280 -3.149 1.00 0.00 61 ARG A N 8
ATOM 10040 C CA . ARG A 1 62 ? 9.918 -3.253 -4.251 1.00 0.00 61 ARG A CA 8
ATOM 10041 C C . ARG A 1 62 ? 9.650 -4.658 -3.777 1.00 0.00 61 ARG A C 8
ATOM 10042 O O . ARG A 1 62 ? 8.722 -5.290 -4.265 1.00 0.00 61 ARG A O 8
ATOM 10063 N N . ASP A 1 63 ? 10.428 -5.127 -2.797 1.00 0.00 62 ASP A N 8
ATOM 10064 C CA . ASP A 1 63 ? 10.261 -6.505 -2.262 1.00 0.00 62 ASP A CA 8
ATOM 10065 C C . ASP A 1 63 ? 8.820 -6.745 -1.780 1.00 0.00 62 ASP A C 8
ATOM 10066 O O . ASP A 1 63 ? 8.218 -7.785 -2.044 1.00 0.00 62 ASP A O 8
ATOM 10075 N N . ALA A 1 64 ? 8.238 -5.718 -1.175 1.00 0.00 63 ALA A N 8
ATOM 10076 C CA . ALA A 1 64 ? 6.888 -5.795 -0.651 1.00 0.00 63 ALA A CA 8
ATOM 10077 C C . ALA A 1 64 ? 5.875 -5.861 -1.792 1.00 0.00 63 ALA A C 8
ATOM 10078 O O . ALA A 1 64 ? 4.886 -6.595 -1.733 1.00 0.00 63 ALA A O 8
ATOM 10085 N N . ILE A 1 65 ? 6.149 -5.107 -2.831 1.00 0.00 64 ILE A N 8
ATOM 10086 C CA . ILE A 1 65 ? 5.304 -5.046 -4.008 1.00 0.00 64 ILE A CA 8
ATOM 10087 C C . ILE A 1 65 ? 5.342 -6.357 -4.760 1.00 0.00 64 ILE A C 8
ATOM 10088 O O . ILE A 1 65 ? 4.326 -7.016 -4.941 1.00 0.00 64 ILE A O 8
ATOM 10104 N N . GLU A 1 66 ? 6.522 -6.755 -5.119 1.00 0.00 65 GLU A N 8
ATOM 10105 C CA . GLU A 1 66 ? 6.740 -7.891 -5.956 1.00 0.00 65 GLU A CA 8
ATOM 10106 C C . GLU A 1 66 ? 6.510 -9.207 -5.210 1.00 0.00 65 GLU A C 8
ATOM 10107 O O . GLU A 1 66 ? 6.321 -10.253 -5.823 1.00 0.00 65 GLU A O 8
ATOM 10119 N N . GLY A 1 67 ? 6.495 -9.138 -3.889 1.00 0.00 66 GLY A N 8
ATOM 10120 C CA . GLY A 1 67 ? 6.201 -10.300 -3.089 1.00 0.00 66 GLY A CA 8
ATOM 10121 C C . GLY A 1 67 ? 4.715 -10.438 -2.750 1.00 0.00 66 GLY A C 8
ATOM 10122 O O . GLY A 1 67 ? 4.222 -11.543 -2.569 1.00 0.00 66 GLY A O 8
ATOM 10126 N N . MET A 1 68 ? 3.989 -9.322 -2.668 1.00 0.00 67 MET A N 8
ATOM 10127 C CA . MET A 1 68 ? 2.568 -9.376 -2.276 1.00 0.00 67 MET A CA 8
ATOM 10128 C C . MET A 1 68 ? 1.592 -9.063 -3.396 1.00 0.00 67 MET A C 8
ATOM 10129 O O . MET A 1 68 ? 0.372 -9.056 -3.175 1.00 0.00 67 MET A O 8
ATOM 10143 N N . ASN A 1 69 ? 2.079 -8.808 -4.573 1.00 0.00 68 ASN A N 8
ATOM 10144 C CA . ASN A 1 69 ? 1.185 -8.491 -5.675 1.00 0.00 68 ASN A CA 8
ATOM 10145 C C . ASN A 1 69 ? 0.454 -9.744 -6.135 1.00 0.00 68 ASN A C 8
ATOM 10146 O O . ASN A 1 69 ? 1.075 -10.690 -6.604 1.00 0.00 68 ASN A O 8
ATOM 10157 N N . GLY A 1 70 ? -0.855 -9.747 -5.990 1.00 0.00 69 GLY A N 8
ATOM 10158 C CA . GLY A 1 70 ? -1.633 -10.875 -6.421 1.00 0.00 69 GLY A CA 8
ATOM 10159 C C . GLY A 1 70 ? -2.194 -11.691 -5.276 1.00 0.00 69 GLY A C 8
ATOM 10160 O O . GLY A 1 70 ? -3.053 -12.548 -5.493 1.00 0.00 69 GLY A O 8
ATOM 10164 N N . GLN A 1 71 ? -1.736 -11.428 -4.056 1.00 0.00 70 GLN A N 8
ATOM 10165 C CA . GLN A 1 71 ? -2.215 -12.198 -2.909 1.00 0.00 70 GLN A CA 8
ATOM 10166 C C . GLN A 1 71 ? -3.545 -11.639 -2.397 1.00 0.00 70 GLN A C 8
ATOM 10167 O O . GLN A 1 71 ? -4.085 -10.674 -2.957 1.00 0.00 70 GLN A O 8
ATOM 10181 N N . ASP A 1 72 ? -4.048 -12.231 -1.334 1.00 0.00 71 ASP A N 8
ATOM 10182 C CA . ASP A 1 72 ? -5.299 -11.813 -0.729 1.00 0.00 71 ASP A CA 8
ATOM 10183 C C . ASP A 1 72 ? -5.025 -10.861 0.418 1.00 0.00 71 ASP A C 8
ATOM 10184 O O . ASP A 1 72 ? -3.986 -10.963 1.095 1.00 0.00 71 ASP A O 8
ATOM 10193 N N . LEU A 1 73 ? -5.902 -9.921 0.582 1.00 0.00 72 LEU A N 8
ATOM 10194 C CA . LEU A 1 73 ? -5.912 -9.038 1.702 1.00 0.00 72 LEU A CA 8
ATOM 10195 C C . LEU A 1 73 ? -7.349 -8.675 1.996 1.00 0.00 72 LEU A C 8
ATOM 10196 O O . LEU A 1 73 ? -8.012 -8.010 1.184 1.00 0.00 72 LEU A O 8
ATOM 10212 N N . ASP A 1 74 ? -7.832 -9.187 3.114 1.00 0.00 73 ASP A N 8
ATOM 10213 C CA . ASP A 1 74 ? -9.185 -8.938 3.635 1.00 0.00 73 ASP A CA 8
ATOM 10214 C C . ASP A 1 74 ? -10.272 -9.559 2.747 1.00 0.00 73 ASP A C 8
ATOM 10215 O O . ASP A 1 74 ? -11.415 -9.081 2.720 1.00 0.00 73 ASP A O 8
ATOM 10224 N N . GLY A 1 75 ? -9.931 -10.650 2.053 1.00 0.00 74 GLY A N 8
ATOM 10225 C CA . GLY A 1 75 ? -10.915 -11.355 1.240 1.00 0.00 74 GLY A CA 8
ATOM 10226 C C . GLY A 1 75 ? -10.949 -10.860 -0.186 1.00 0.00 74 GLY A C 8
ATOM 10227 O O . GLY A 1 75 ? -11.945 -11.030 -0.903 1.00 0.00 74 GLY A O 8
ATOM 10231 N N . ARG A 1 76 ? -9.905 -10.201 -0.576 1.00 0.00 75 ARG A N 8
ATOM 10232 C CA . ARG A 1 76 ? -9.774 -9.681 -1.899 1.00 0.00 75 ARG A CA 8
ATOM 10233 C C . ARG A 1 76 ? -8.349 -9.864 -2.424 1.00 0.00 75 ARG A C 8
ATOM 10234 O O . ARG A 1 76 ? -7.392 -9.682 -1.688 1.00 0.00 75 ARG A O 8
ATOM 10255 N N . ASN A 1 77 ? -8.227 -10.182 -3.701 1.00 0.00 76 ASN A N 8
ATOM 10256 C CA . ASN A 1 77 ? -6.930 -10.277 -4.349 1.00 0.00 76 ASN A CA 8
ATOM 10257 C C . ASN A 1 77 ? -6.494 -8.892 -4.760 1.00 0.00 76 ASN A C 8
ATOM 10258 O O . ASN A 1 77 ? -7.177 -8.185 -5.524 1.00 0.00 76 ASN A O 8
ATOM 10269 N N . ILE A 1 78 ? -5.392 -8.500 -4.239 1.00 0.00 77 ILE A N 8
ATOM 10270 C CA . ILE A 1 78 ? -4.937 -7.142 -4.335 1.00 0.00 77 ILE A CA 8
ATOM 10271 C C . ILE A 1 78 ? -3.835 -6.932 -5.368 1.00 0.00 77 ILE A C 8
ATOM 10272 O O . ILE A 1 78 ? -3.029 -7.831 -5.644 1.00 0.00 77 ILE A O 8
ATOM 10288 N N . THR A 1 79 ? -3.818 -5.748 -5.935 1.00 0.00 78 THR A N 8
ATOM 10289 C CA . THR A 1 79 ? -2.794 -5.334 -6.843 1.00 0.00 78 THR A CA 8
ATOM 10290 C C . THR A 1 79 ? -1.864 -4.391 -6.105 1.00 0.00 78 THR A C 8
ATOM 10291 O O . THR A 1 79 ? -2.271 -3.314 -5.661 1.00 0.00 78 THR A O 8
ATOM 10302 N N . VAL A 1 80 ? -0.653 -4.807 -5.949 1.00 0.00 79 VAL A N 8
ATOM 10303 C CA . VAL A 1 80 ? 0.330 -4.019 -5.278 1.00 0.00 79 VAL A CA 8
ATOM 10304 C C . VAL A 1 80 ? 1.304 -3.573 -6.330 1.00 0.00 79 VAL A C 8
ATOM 10305 O O . VAL A 1 80 ? 1.958 -4.404 -6.960 1.00 0.00 79 VAL A O 8
ATOM 10318 N N . ASN A 1 81 ? 1.381 -2.299 -6.567 1.00 0.00 80 ASN A N 8
ATOM 10319 C CA . ASN A 1 81 ? 2.242 -1.815 -7.603 1.00 0.00 80 ASN A CA 8
ATOM 10320 C C . ASN A 1 81 ? 3.049 -0.607 -7.166 1.00 0.00 80 ASN A C 8
ATOM 10321 O O . ASN A 1 81 ? 2.735 0.068 -6.170 1.00 0.00 80 ASN A O 8
ATOM 10332 N N . GLU A 1 82 ? 4.093 -0.354 -7.899 1.00 0.00 81 GLU A N 8
ATOM 10333 C CA . GLU A 1 82 ? 5.019 0.686 -7.630 1.00 0.00 81 GLU A CA 8
ATOM 10334 C C . GLU A 1 82 ? 4.459 2.036 -8.028 1.00 0.00 81 GLU A C 8
ATOM 10335 O O . GLU A 1 82 ? 3.975 2.215 -9.153 1.00 0.00 81 GLU A O 8
ATOM 10347 N N . ALA A 1 83 ? 4.500 2.963 -7.115 1.00 0.00 82 ALA A N 8
ATOM 10348 C CA . ALA A 1 83 ? 4.139 4.316 -7.412 1.00 0.00 82 ALA A CA 8
ATOM 10349 C C . ALA A 1 83 ? 5.405 5.171 -7.390 1.00 0.00 82 ALA A C 8
ATOM 10350 O O . ALA A 1 83 ? 5.493 6.191 -8.074 1.00 0.00 82 ALA A O 8
ATOM 10357 N N . GLN A 1 84 ? 6.417 4.665 -6.649 1.00 0.00 83 GLN A N 8
ATOM 10358 C CA . GLN A 1 84 ? 7.681 5.385 -6.337 1.00 0.00 83 GLN A CA 8
ATOM 10359 C C . GLN A 1 84 ? 7.419 6.767 -5.763 1.00 0.00 83 GLN A C 8
ATOM 10360 O O . GLN A 1 84 ? 6.309 7.096 -5.373 1.00 0.00 83 GLN A O 8
ATOM 10374 N N . SER A 1 85 ? 8.447 7.563 -5.702 1.00 0.00 84 SER A N 8
ATOM 10375 C CA . SER A 1 85 ? 8.364 8.938 -5.270 1.00 0.00 84 SER A CA 8
ATOM 10376 C C . SER A 1 85 ? 7.885 9.812 -6.470 1.00 0.00 84 SER A C 8
ATOM 10377 O O . SER A 1 85 ? 8.201 10.992 -6.573 1.00 0.00 84 SER A O 8
ATOM 10385 N N . ARG A 1 86 ? 7.089 9.210 -7.346 1.00 0.00 85 ARG A N 8
ATOM 10386 C CA . ARG A 1 86 ? 6.619 9.851 -8.560 1.00 0.00 85 ARG A CA 8
ATOM 10387 C C . ARG A 1 86 ? 5.257 10.483 -8.318 1.00 0.00 85 ARG A C 8
ATOM 10388 O O . ARG A 1 86 ? 4.387 9.863 -7.701 1.00 0.00 85 ARG A O 8
ATOM 10409 N N . GLY A 1 1 ? 18.279 3.865 3.700 1.00 0.00 0 GLY A N 9
ATOM 10410 C CA . GLY A 1 1 ? 19.686 3.567 3.450 1.00 0.00 0 GLY A CA 9
ATOM 10411 C C . GLY A 1 1 ? 19.982 3.457 1.972 1.00 0.00 0 GLY A C 9
ATOM 10412 O O . GLY A 1 1 ? 20.747 2.591 1.556 1.00 0.00 0 GLY A O 9
ATOM 10418 N N . MET A 1 2 ? 19.400 4.347 1.180 1.00 0.00 1 MET A N 9
ATOM 10419 C CA . MET A 1 2 ? 19.565 4.324 -0.268 1.00 0.00 1 MET A CA 9
ATOM 10420 C C . MET A 1 2 ? 19.117 5.657 -0.831 1.00 0.00 1 MET A C 9
ATOM 10421 O O . MET A 1 2 ? 19.886 6.375 -1.460 1.00 0.00 1 MET A O 9
ATOM 10435 N N . ALA A 1 3 ? 17.886 5.979 -0.566 1.00 0.00 2 ALA A N 9
ATOM 10436 C CA . ALA A 1 3 ? 17.281 7.216 -0.957 1.00 0.00 2 ALA A CA 9
ATOM 10437 C C . ALA A 1 3 ? 16.278 7.538 0.110 1.00 0.00 2 ALA A C 9
ATOM 10438 O O . ALA A 1 3 ? 15.209 6.941 0.166 1.00 0.00 2 ALA A O 9
ATOM 10445 N N . GLU A 1 4 ? 16.656 8.418 0.999 1.00 0.00 3 GLU A N 9
ATOM 10446 C CA . GLU A 1 4 ? 15.857 8.695 2.160 1.00 0.00 3 GLU A CA 9
ATOM 10447 C C . GLU A 1 4 ? 14.767 9.703 1.817 1.00 0.00 3 GLU A C 9
ATOM 10448 O O . GLU A 1 4 ? 14.990 10.917 1.825 1.00 0.00 3 GLU A O 9
ATOM 10460 N N . VAL A 1 5 ? 13.629 9.188 1.452 1.00 0.00 4 VAL A N 9
ATOM 10461 C CA . VAL A 1 5 ? 12.482 9.971 1.081 1.00 0.00 4 VAL A CA 9
ATOM 10462 C C . VAL A 1 5 ? 11.281 9.038 1.221 1.00 0.00 4 VAL A C 9
ATOM 10463 O O . VAL A 1 5 ? 11.471 7.870 1.569 1.00 0.00 4 VAL A O 9
ATOM 10476 N N . GLU A 1 6 ? 10.076 9.515 1.007 1.00 0.00 5 GLU A N 9
ATOM 10477 C CA . GLU A 1 6 ? 8.946 8.644 1.111 1.00 0.00 5 GLU A CA 9
ATOM 10478 C C . GLU A 1 6 ? 8.819 7.798 -0.140 1.00 0.00 5 GLU A C 9
ATOM 10479 O O . GLU A 1 6 ? 8.826 8.313 -1.268 1.00 0.00 5 GLU A O 9
ATOM 10491 N N . TYR A 1 7 ? 8.769 6.521 0.040 1.00 0.00 6 TYR A N 9
ATOM 10492 C CA . TYR A 1 7 ? 8.507 5.662 -1.033 1.00 0.00 6 TYR A CA 9
ATOM 10493 C C . TYR A 1 7 ? 7.105 5.195 -1.007 1.00 0.00 6 TYR A C 9
ATOM 10494 O O . TYR A 1 7 ? 6.733 4.255 -0.304 1.00 0.00 6 TYR A O 9
ATOM 10512 N N . ARG A 1 8 ? 6.326 5.916 -1.739 1.00 0.00 7 ARG A N 9
ATOM 10513 C CA . ARG A 1 8 ? 4.926 5.735 -1.840 1.00 0.00 7 ARG A CA 9
ATOM 10514 C C . ARG A 1 8 ? 4.675 4.665 -2.900 1.00 0.00 7 ARG A C 9
ATOM 10515 O O . ARG A 1 8 ? 5.198 4.755 -3.994 1.00 0.00 7 ARG A O 9
ATOM 10536 N N . CYS A 1 9 ? 3.927 3.661 -2.545 1.00 0.00 8 CYS A N 9
ATOM 10537 C CA . CYS A 1 9 ? 3.590 2.564 -3.425 1.00 0.00 8 CYS A CA 9
ATOM 10538 C C . CYS A 1 9 ? 2.080 2.534 -3.598 1.00 0.00 8 CYS A C 9
ATOM 10539 O O . CYS A 1 9 ? 1.340 2.900 -2.663 1.00 0.00 8 CYS A O 9
ATOM 10547 N N . PHE A 1 10 ? 1.624 2.130 -4.769 1.00 0.00 9 PHE A N 9
ATOM 10548 C CA . PHE A 1 10 ? 0.210 2.106 -5.080 1.00 0.00 9 PHE A CA 9
ATOM 10549 C C . PHE A 1 10 ? -0.361 0.717 -4.820 1.00 0.00 9 PHE A C 9
ATOM 10550 O O . PHE A 1 10 ? 0.133 -0.284 -5.369 1.00 0.00 9 PHE A O 9
ATOM 10567 N N . VAL A 1 11 ? -1.385 0.652 -3.998 1.00 0.00 10 VAL A N 9
ATOM 10568 C CA . VAL A 1 11 ? -2.061 -0.590 -3.725 1.00 0.00 10 VAL A CA 9
ATOM 10569 C C . VAL A 1 11 ? -3.536 -0.412 -4.058 1.00 0.00 10 VAL A C 9
ATOM 10570 O O . VAL A 1 11 ? -4.233 0.360 -3.421 1.00 0.00 10 VAL A O 9
ATOM 10583 N N . GLY A 1 12 ? -3.997 -1.113 -5.040 1.00 0.00 11 GLY A N 9
ATOM 10584 C CA . GLY A 1 12 ? -5.358 -1.001 -5.455 1.00 0.00 11 GLY A CA 9
ATOM 10585 C C . GLY A 1 12 ? -6.015 -2.338 -5.517 1.00 0.00 11 GLY A C 9
ATOM 10586 O O . GLY A 1 12 ? -5.337 -3.359 -5.596 1.00 0.00 11 GLY A O 9
ATOM 10590 N N . GLY A 1 13 ? -7.316 -2.347 -5.464 1.00 0.00 12 GLY A N 9
ATOM 10591 C CA . GLY A 1 13 ? -8.026 -3.585 -5.520 1.00 0.00 12 GLY A CA 9
ATOM 10592 C C . GLY A 1 13 ? -8.055 -4.217 -4.169 1.00 0.00 12 GLY A C 9
ATOM 10593 O O . GLY A 1 13 ? -7.490 -5.283 -3.962 1.00 0.00 12 GLY A O 9
ATOM 10597 N N . LEU A 1 14 ? -8.667 -3.526 -3.254 1.00 0.00 13 LEU A N 9
ATOM 10598 C CA . LEU A 1 14 ? -8.807 -3.971 -1.889 1.00 0.00 13 LEU A CA 9
ATOM 10599 C C . LEU A 1 14 ? -10.206 -4.538 -1.694 1.00 0.00 13 LEU A C 9
ATOM 10600 O O . LEU A 1 14 ? -11.030 -4.496 -2.621 1.00 0.00 13 LEU A O 9
ATOM 10616 N N . ALA A 1 15 ? -10.477 -5.068 -0.527 1.00 0.00 14 ALA A N 9
ATOM 10617 C CA . ALA A 1 15 ? -11.758 -5.653 -0.248 1.00 0.00 14 ALA A CA 9
ATOM 10618 C C . ALA A 1 15 ? -12.663 -4.692 0.508 1.00 0.00 14 ALA A C 9
ATOM 10619 O O . ALA A 1 15 ? -12.414 -3.477 0.553 1.00 0.00 14 ALA A O 9
ATOM 10626 N N . TRP A 1 16 ? -13.704 -5.229 1.097 1.00 0.00 15 TRP A N 9
ATOM 10627 C CA . TRP A 1 16 ? -14.744 -4.437 1.696 1.00 0.00 15 TRP A CA 9
ATOM 10628 C C . TRP A 1 16 ? -14.320 -3.889 3.046 1.00 0.00 15 TRP A C 9
ATOM 10629 O O . TRP A 1 16 ? -14.685 -2.751 3.400 1.00 0.00 15 TRP A O 9
ATOM 10650 N N . ALA A 1 17 ? -13.523 -4.640 3.765 1.00 0.00 16 ALA A N 9
ATOM 10651 C CA . ALA A 1 17 ? -13.184 -4.271 5.137 1.00 0.00 16 ALA A CA 9
ATOM 10652 C C . ALA A 1 17 ? -11.711 -3.944 5.278 1.00 0.00 16 ALA A C 9
ATOM 10653 O O . ALA A 1 17 ? -11.205 -3.728 6.391 1.00 0.00 16 ALA A O 9
ATOM 10660 N N . THR A 1 18 ? -11.040 -3.869 4.157 1.00 0.00 17 THR A N 9
ATOM 10661 C CA . THR A 1 18 ? -9.642 -3.595 4.136 1.00 0.00 17 THR A CA 9
ATOM 10662 C C . THR A 1 18 ? -9.368 -2.162 4.613 1.00 0.00 17 THR A C 9
ATOM 10663 O O . THR A 1 18 ? -9.848 -1.174 4.016 1.00 0.00 17 THR A O 9
ATOM 10674 N N . THR A 1 19 ? -8.631 -2.057 5.685 1.00 0.00 18 THR A N 9
ATOM 10675 C CA . THR A 1 19 ? -8.287 -0.801 6.255 1.00 0.00 18 THR A CA 9
ATOM 10676 C C . THR A 1 19 ? -6.789 -0.607 6.164 1.00 0.00 18 THR A C 9
ATOM 10677 O O . THR A 1 19 ? -6.057 -1.519 5.758 1.00 0.00 18 THR A O 9
ATOM 10688 N N . ASP A 1 20 ? -6.332 0.561 6.527 1.00 0.00 19 ASP A N 9
ATOM 10689 C CA . ASP A 1 20 ? -4.910 0.859 6.550 1.00 0.00 19 ASP A CA 9
ATOM 10690 C C . ASP A 1 20 ? -4.251 0.190 7.710 1.00 0.00 19 ASP A C 9
ATOM 10691 O O . ASP A 1 20 ? -3.060 -0.090 7.686 1.00 0.00 19 ASP A O 9
ATOM 10700 N N . GLN A 1 21 ? -5.052 -0.113 8.698 1.00 0.00 20 GLN A N 9
ATOM 10701 C CA . GLN A 1 21 ? -4.614 -0.850 9.862 1.00 0.00 20 GLN A CA 9
ATOM 10702 C C . GLN A 1 21 ? -4.156 -2.249 9.438 1.00 0.00 20 GLN A C 9
ATOM 10703 O O . GLN A 1 21 ? -3.076 -2.702 9.807 1.00 0.00 20 GLN A O 9
ATOM 10717 N N . THR A 1 22 ? -4.968 -2.912 8.628 1.00 0.00 21 THR A N 9
ATOM 10718 C CA . THR A 1 22 ? -4.638 -4.234 8.157 1.00 0.00 21 THR A CA 9
ATOM 10719 C C . THR A 1 22 ? -3.607 -4.181 7.022 1.00 0.00 21 THR A C 9
ATOM 10720 O O . THR A 1 22 ? -2.823 -5.113 6.841 1.00 0.00 21 THR A O 9
ATOM 10731 N N . LEU A 1 23 ? -3.608 -3.081 6.274 1.00 0.00 22 LEU A N 9
ATOM 10732 C CA . LEU A 1 23 ? -2.671 -2.892 5.174 1.00 0.00 22 LEU A CA 9
ATOM 10733 C C . LEU A 1 23 ? -1.256 -2.705 5.721 1.00 0.00 22 LEU A C 9
ATOM 10734 O O . LEU A 1 23 ? -0.290 -3.257 5.180 1.00 0.00 22 LEU A O 9
ATOM 10750 N N . GLY A 1 24 ? -1.157 -1.921 6.796 1.00 0.00 23 GLY A N 9
ATOM 10751 C CA . GLY A 1 24 ? 0.112 -1.615 7.412 1.00 0.00 23 GLY A CA 9
ATOM 10752 C C . GLY A 1 24 ? 0.865 -2.846 7.830 1.00 0.00 23 GLY A C 9
ATOM 10753 O O . GLY A 1 24 ? 1.946 -3.096 7.330 1.00 0.00 23 GLY A O 9
ATOM 10757 N N . GLU A 1 25 ? 0.256 -3.659 8.667 1.00 0.00 24 GLU A N 9
ATOM 10758 C CA . GLU A 1 25 ? 0.898 -4.876 9.166 1.00 0.00 24 GLU A CA 9
ATOM 10759 C C . GLU A 1 25 ? 1.220 -5.870 8.055 1.00 0.00 24 GLU A C 9
ATOM 10760 O O . GLU A 1 25 ? 2.183 -6.630 8.148 1.00 0.00 24 GLU A O 9
ATOM 10772 N N . ALA A 1 26 ? 0.437 -5.836 6.992 1.00 0.00 25 ALA A N 9
ATOM 10773 C CA . ALA A 1 26 ? 0.676 -6.689 5.846 1.00 0.00 25 ALA A CA 9
ATOM 10774 C C . ALA A 1 26 ? 2.025 -6.342 5.193 1.00 0.00 25 ALA A C 9
ATOM 10775 O O . ALA A 1 26 ? 2.813 -7.226 4.866 1.00 0.00 25 ALA A O 9
ATOM 10782 N N . PHE A 1 27 ? 2.290 -5.057 5.035 1.00 0.00 26 PHE A N 9
ATOM 10783 C CA . PHE A 1 27 ? 3.531 -4.598 4.428 1.00 0.00 26 PHE A CA 9
ATOM 10784 C C . PHE A 1 27 ? 4.659 -4.410 5.442 1.00 0.00 26 PHE A C 9
ATOM 10785 O O . PHE A 1 27 ? 5.827 -4.307 5.066 1.00 0.00 26 PHE A O 9
ATOM 10802 N N . SER A 1 28 ? 4.303 -4.382 6.712 1.00 0.00 27 SER A N 9
ATOM 10803 C CA . SER A 1 28 ? 5.244 -4.202 7.823 1.00 0.00 27 SER A CA 9
ATOM 10804 C C . SER A 1 28 ? 6.264 -5.357 7.842 1.00 0.00 27 SER A C 9
ATOM 10805 O O . SER A 1 28 ? 7.430 -5.179 8.180 1.00 0.00 27 SER A O 9
ATOM 10813 N N . GLN A 1 29 ? 5.813 -6.516 7.376 1.00 0.00 28 GLN A N 9
ATOM 10814 C CA . GLN A 1 29 ? 6.631 -7.718 7.303 1.00 0.00 28 GLN A CA 9
ATOM 10815 C C . GLN A 1 29 ? 7.657 -7.618 6.141 1.00 0.00 28 GLN A C 9
ATOM 10816 O O . GLN A 1 29 ? 8.572 -8.431 6.029 1.00 0.00 28 GLN A O 9
ATOM 10830 N N . PHE A 1 30 ? 7.491 -6.622 5.293 1.00 0.00 29 PHE A N 9
ATOM 10831 C CA . PHE A 1 30 ? 8.351 -6.463 4.128 1.00 0.00 29 PHE A CA 9
ATOM 10832 C C . PHE A 1 30 ? 9.327 -5.309 4.272 1.00 0.00 29 PHE A C 9
ATOM 10833 O O . PHE A 1 30 ? 10.495 -5.427 3.895 1.00 0.00 29 PHE A O 9
ATOM 10850 N N . GLY A 1 31 ? 8.878 -4.197 4.814 1.00 0.00 30 GLY A N 9
ATOM 10851 C CA . GLY A 1 31 ? 9.754 -3.073 4.892 1.00 0.00 30 GLY A CA 9
ATOM 10852 C C . GLY A 1 31 ? 9.336 -2.049 5.897 1.00 0.00 30 GLY A C 9
ATOM 10853 O O . GLY A 1 31 ? 8.242 -2.115 6.449 1.00 0.00 30 GLY A O 9
ATOM 10857 N N . GLU A 1 32 ? 10.219 -1.094 6.107 1.00 0.00 31 GLU A N 9
ATOM 10858 C CA . GLU A 1 32 ? 10.026 -0.001 7.036 1.00 0.00 31 GLU A CA 9
ATOM 10859 C C . GLU A 1 32 ? 8.942 0.930 6.501 1.00 0.00 31 GLU A C 9
ATOM 10860 O O . GLU A 1 32 ? 9.096 1.518 5.416 1.00 0.00 31 GLU A O 9
ATOM 10872 N N . ILE A 1 33 ? 7.871 1.045 7.235 1.00 0.00 32 ILE A N 9
ATOM 10873 C CA . ILE A 1 33 ? 6.745 1.850 6.834 1.00 0.00 32 ILE A CA 9
ATOM 10874 C C . ILE A 1 33 ? 6.746 3.194 7.555 1.00 0.00 32 ILE A C 9
ATOM 10875 O O . ILE A 1 33 ? 6.868 3.254 8.774 1.00 0.00 32 ILE A O 9
ATOM 10891 N N . LEU A 1 34 ? 6.626 4.257 6.783 1.00 0.00 33 LEU A N 9
ATOM 10892 C CA . LEU A 1 34 ? 6.564 5.610 7.318 1.00 0.00 33 LEU A CA 9
ATOM 10893 C C . LEU A 1 34 ? 5.116 6.016 7.509 1.00 0.00 33 LEU A C 9
ATOM 10894 O O . LEU A 1 34 ? 4.777 6.762 8.419 1.00 0.00 33 LEU A O 9
ATOM 10910 N N . ASP A 1 35 ? 4.279 5.500 6.636 1.00 0.00 34 ASP A N 9
ATOM 10911 C CA . ASP A 1 35 ? 2.864 5.838 6.573 1.00 0.00 34 ASP A CA 9
ATOM 10912 C C . ASP A 1 35 ? 2.145 4.774 5.776 1.00 0.00 34 ASP A C 9
ATOM 10913 O O . ASP A 1 35 ? 2.752 4.126 4.929 1.00 0.00 34 ASP A O 9
ATOM 10922 N N . SER A 1 36 ? 0.910 4.559 6.067 1.00 0.00 35 SER A N 9
ATOM 10923 C CA . SER A 1 36 ? 0.108 3.608 5.367 1.00 0.00 35 SER A CA 9
ATOM 10924 C C . SER A 1 36 ? -1.332 4.028 5.494 1.00 0.00 35 SER A C 9
ATOM 10925 O O . SER A 1 36 ? -1.909 3.944 6.579 1.00 0.00 35 SER A O 9
ATOM 10933 N N . LYS A 1 37 ? -1.896 4.509 4.421 1.00 0.00 36 LYS A N 9
ATOM 10934 C CA . LYS A 1 37 ? -3.237 5.015 4.445 1.00 0.00 36 LYS A CA 9
ATOM 10935 C C . LYS A 1 37 ? -4.047 4.570 3.266 1.00 0.00 36 LYS A C 9
ATOM 10936 O O . LYS A 1 37 ? -3.585 4.596 2.115 1.00 0.00 36 LYS A O 9
ATOM 10955 N N . ILE A 1 38 ? -5.249 4.150 3.546 1.00 0.00 37 ILE A N 9
ATOM 10956 C CA . ILE A 1 38 ? -6.181 3.830 2.515 1.00 0.00 37 ILE A CA 9
ATOM 10957 C C . ILE A 1 38 ? -6.831 5.123 2.106 1.00 0.00 37 ILE A C 9
ATOM 10958 O O . ILE A 1 38 ? -7.028 6.016 2.948 1.00 0.00 37 ILE A O 9
ATOM 10974 N N . ILE A 1 39 ? -7.114 5.265 0.848 1.00 0.00 38 ILE A N 9
ATOM 10975 C CA . ILE A 1 39 ? -7.775 6.434 0.387 1.00 0.00 38 ILE A CA 9
ATOM 10976 C C . ILE A 1 39 ? -9.230 6.289 0.725 1.00 0.00 38 ILE A C 9
ATOM 10977 O O . ILE A 1 39 ? -9.937 5.433 0.168 1.00 0.00 38 ILE A O 9
ATOM 10993 N N . ASN A 1 40 ? -9.645 7.051 1.696 1.00 0.00 39 ASN A N 9
ATOM 10994 C CA . ASN A 1 40 ? -10.978 6.973 2.186 1.00 0.00 39 ASN A CA 9
ATOM 10995 C C . ASN A 1 40 ? -11.940 7.730 1.325 1.00 0.00 39 ASN A C 9
ATOM 10996 O O . ASN A 1 40 ? -11.571 8.642 0.567 1.00 0.00 39 ASN A O 9
ATOM 11007 N N . ASP A 1 41 ? -13.152 7.330 1.427 1.00 0.00 40 ASP A N 9
ATOM 11008 C CA . ASP A 1 41 ? -14.234 7.861 0.678 1.00 0.00 40 ASP A CA 9
ATOM 11009 C C . ASP A 1 41 ? -14.875 8.997 1.434 1.00 0.00 40 ASP A C 9
ATOM 11010 O O . ASP A 1 41 ? -15.188 8.868 2.603 1.00 0.00 40 ASP A O 9
ATOM 11019 N N . ARG A 1 42 ? -15.013 10.112 0.767 1.00 0.00 41 ARG A N 9
ATOM 11020 C CA . ARG A 1 42 ? -15.604 11.312 1.340 1.00 0.00 41 ARG A CA 9
ATOM 11021 C C . ARG A 1 42 ? -17.099 11.098 1.463 1.00 0.00 41 ARG A C 9
ATOM 11022 O O . ARG A 1 42 ? -17.746 11.609 2.369 1.00 0.00 41 ARG A O 9
ATOM 11043 N N . GLU A 1 43 ? -17.616 10.337 0.515 1.00 0.00 42 GLU A N 9
ATOM 11044 C CA . GLU A 1 43 ? -19.015 10.138 0.339 1.00 0.00 42 GLU A CA 9
ATOM 11045 C C . GLU A 1 43 ? -19.643 9.226 1.419 1.00 0.00 42 GLU A C 9
ATOM 11046 O O . GLU A 1 43 ? -20.564 9.644 2.122 1.00 0.00 42 GLU A O 9
ATOM 11058 N N . THR A 1 44 ? -19.172 7.995 1.545 1.00 0.00 43 THR A N 9
ATOM 11059 C CA . THR A 1 44 ? -19.725 7.086 2.545 1.00 0.00 43 THR A CA 9
ATOM 11060 C C . THR A 1 44 ? -18.830 6.961 3.783 1.00 0.00 43 THR A C 9
ATOM 11061 O O . THR A 1 44 ? -19.214 6.334 4.774 1.00 0.00 43 THR A O 9
ATOM 11072 N N . GLY A 1 45 ? -17.636 7.535 3.718 1.00 0.00 44 GLY A N 9
ATOM 11073 C CA . GLY A 1 45 ? -16.711 7.466 4.845 1.00 0.00 44 GLY A CA 9
ATOM 11074 C C . GLY A 1 45 ? -15.959 6.145 4.904 1.00 0.00 44 GLY A C 9
ATOM 11075 O O . GLY A 1 45 ? -15.304 5.830 5.896 1.00 0.00 44 GLY A O 9
ATOM 11079 N N . ARG A 1 46 ? -16.051 5.376 3.843 1.00 0.00 45 ARG A N 9
ATOM 11080 C CA . ARG A 1 46 ? -15.412 4.073 3.777 1.00 0.00 45 ARG A CA 9
ATOM 11081 C C . ARG A 1 46 ? -14.065 4.163 3.057 1.00 0.00 45 ARG A C 9
ATOM 11082 O O . ARG A 1 46 ? -13.454 5.212 3.010 1.00 0.00 45 ARG A O 9
ATOM 11103 N N . SER A 1 47 ? -13.594 3.046 2.561 1.00 0.00 46 SER A N 9
ATOM 11104 C CA . SER A 1 47 ? -12.393 2.985 1.763 1.00 0.00 46 SER A CA 9
ATOM 11105 C C . SER A 1 47 ? -12.810 3.068 0.278 1.00 0.00 46 SER A C 9
ATOM 11106 O O . SER A 1 47 ? -13.869 2.548 -0.084 1.00 0.00 46 SER A O 9
ATOM 11114 N N . ARG A 1 48 ? -12.001 3.704 -0.582 1.00 0.00 47 ARG A N 9
ATOM 11115 C CA . ARG A 1 48 ? -12.373 3.817 -2.007 1.00 0.00 47 ARG A CA 9
ATOM 11116 C C . ARG A 1 48 ? -11.889 2.622 -2.828 1.00 0.00 47 ARG A C 9
ATOM 11117 O O . ARG A 1 48 ? -11.991 2.621 -4.046 1.00 0.00 47 ARG A O 9
ATOM 11138 N N . GLY A 1 49 ? -11.356 1.620 -2.158 1.00 0.00 48 GLY A N 9
ATOM 11139 C CA . GLY A 1 49 ? -10.948 0.411 -2.848 1.00 0.00 48 GLY A CA 9
ATOM 11140 C C . GLY A 1 49 ? -9.470 0.360 -3.160 1.00 0.00 48 GLY A C 9
ATOM 11141 O O . GLY A 1 49 ? -8.985 -0.627 -3.733 1.00 0.00 48 GLY A O 9
ATOM 11145 N N . PHE A 1 50 ? -8.745 1.402 -2.798 1.00 0.00 49 PHE A N 9
ATOM 11146 C CA . PHE A 1 50 ? -7.316 1.431 -3.007 1.00 0.00 49 PHE A CA 9
ATOM 11147 C C . PHE A 1 50 ? -6.672 2.304 -1.937 1.00 0.00 49 PHE A C 9
ATOM 11148 O O . PHE A 1 50 ? -7.378 3.048 -1.230 1.00 0.00 49 PHE A O 9
ATOM 11165 N N . GLY A 1 51 ? -5.381 2.211 -1.806 1.00 0.00 50 GLY A N 9
ATOM 11166 C CA . GLY A 1 51 ? -4.667 2.960 -0.824 1.00 0.00 50 GLY A CA 9
ATOM 11167 C C . GLY A 1 51 ? -3.205 3.052 -1.164 1.00 0.00 50 GLY A C 9
ATOM 11168 O O . GLY A 1 51 ? -2.765 2.540 -2.200 1.00 0.00 50 GLY A O 9
ATOM 11172 N N . PHE A 1 52 ? -2.455 3.690 -0.317 1.00 0.00 51 PHE A N 9
ATOM 11173 C CA . PHE A 1 52 ? -1.038 3.830 -0.518 1.00 0.00 51 PHE A CA 9
ATOM 11174 C C . PHE A 1 52 ? -0.281 3.405 0.716 1.00 0.00 51 PHE A C 9
ATOM 11175 O O . PHE A 1 52 ? -0.750 3.587 1.845 1.00 0.00 51 PHE A O 9
ATOM 11192 N N . VAL A 1 53 ? 0.869 2.842 0.507 1.00 0.00 52 VAL A N 9
ATOM 11193 C CA . VAL A 1 53 ? 1.741 2.475 1.588 1.00 0.00 52 VAL A CA 9
ATOM 11194 C C . VAL A 1 53 ? 3.071 3.185 1.375 1.00 0.00 52 VAL A C 9
ATOM 11195 O O . VAL A 1 53 ? 3.526 3.326 0.230 1.00 0.00 52 VAL A O 9
ATOM 11208 N N . THR A 1 54 ? 3.631 3.687 2.430 1.00 0.00 53 THR A N 9
ATOM 11209 C CA . THR A 1 54 ? 4.806 4.494 2.371 1.00 0.00 53 THR A CA 9
ATOM 11210 C C . THR A 1 54 ? 5.974 3.839 3.065 1.00 0.00 53 THR A C 9
ATOM 11211 O O . THR A 1 54 ? 5.919 3.536 4.254 1.00 0.00 53 THR A O 9
ATOM 11222 N N . PHE A 1 55 ? 7.004 3.634 2.323 1.00 0.00 54 PHE A N 9
ATOM 11223 C CA . PHE A 1 55 ? 8.230 3.096 2.814 1.00 0.00 54 PHE A CA 9
ATOM 11224 C C . PHE A 1 55 ? 9.270 4.187 2.853 1.00 0.00 54 PHE A C 9
ATOM 11225 O O . PHE A 1 55 ? 9.010 5.300 2.419 1.00 0.00 54 PHE A O 9
ATOM 11242 N N . LYS A 1 56 ? 10.422 3.889 3.384 1.00 0.00 55 LYS A N 9
ATOM 11243 C CA . LYS A 1 56 ? 11.506 4.853 3.386 1.00 0.00 55 LYS A CA 9
ATOM 11244 C C . LYS A 1 56 ? 12.571 4.416 2.388 1.00 0.00 55 LYS A C 9
ATOM 11245 O O . LYS A 1 56 ? 13.261 5.227 1.800 1.00 0.00 55 LYS A O 9
ATOM 11264 N N . ASP A 1 57 ? 12.672 3.123 2.180 1.00 0.00 56 ASP A N 9
ATOM 11265 C CA . ASP A 1 57 ? 13.625 2.584 1.229 1.00 0.00 56 ASP A CA 9
ATOM 11266 C C . ASP A 1 57 ? 12.886 2.012 0.066 1.00 0.00 56 ASP A C 9
ATOM 11267 O O . ASP A 1 57 ? 11.893 1.294 0.245 1.00 0.00 56 ASP A O 9
ATOM 11276 N N . GLU A 1 58 ? 13.375 2.274 -1.121 1.00 0.00 57 GLU A N 9
ATOM 11277 C CA . GLU A 1 58 ? 12.705 1.828 -2.316 1.00 0.00 57 GLU A CA 9
ATOM 11278 C C . GLU A 1 58 ? 12.883 0.357 -2.564 1.00 0.00 57 GLU A C 9
ATOM 11279 O O . GLU A 1 58 ? 12.011 -0.272 -3.126 1.00 0.00 57 GLU A O 9
ATOM 11291 N N . LYS A 1 59 ? 14.005 -0.202 -2.139 1.00 0.00 58 LYS A N 9
ATOM 11292 C CA . LYS A 1 59 ? 14.245 -1.631 -2.334 1.00 0.00 58 LYS A CA 9
ATOM 11293 C C . LYS A 1 59 ? 13.166 -2.409 -1.599 1.00 0.00 58 LYS A C 9
ATOM 11294 O O . LYS A 1 59 ? 12.520 -3.253 -2.189 1.00 0.00 58 LYS A O 9
ATOM 11313 N N . ALA A 1 60 ? 12.915 -2.013 -0.348 1.00 0.00 59 ALA A N 9
ATOM 11314 C CA . ALA A 1 60 ? 11.915 -2.663 0.511 1.00 0.00 59 ALA A CA 9
ATOM 11315 C C . ALA A 1 60 ? 10.511 -2.505 -0.067 1.00 0.00 59 ALA A C 9
ATOM 11316 O O . ALA A 1 60 ? 9.624 -3.317 0.177 1.00 0.00 59 ALA A O 9
ATOM 11323 N N . MET A 1 61 ? 10.331 -1.453 -0.842 1.00 0.00 60 MET A N 9
ATOM 11324 C CA . MET A 1 61 ? 9.075 -1.200 -1.504 1.00 0.00 60 MET A CA 9
ATOM 11325 C C . MET A 1 61 ? 8.840 -2.255 -2.588 1.00 0.00 60 MET A C 9
ATOM 11326 O O . MET A 1 61 ? 7.732 -2.735 -2.756 1.00 0.00 60 MET A O 9
ATOM 11340 N N . ARG A 1 62 ? 9.905 -2.651 -3.291 1.00 0.00 61 ARG A N 9
ATOM 11341 C CA . ARG A 1 62 ? 9.773 -3.673 -4.336 1.00 0.00 61 ARG A CA 9
ATOM 11342 C C . ARG A 1 62 ? 9.491 -5.027 -3.746 1.00 0.00 61 ARG A C 9
ATOM 11343 O O . ARG A 1 62 ? 8.635 -5.742 -4.260 1.00 0.00 61 ARG A O 9
ATOM 11364 N N . ASP A 1 63 ? 10.156 -5.349 -2.616 1.00 0.00 62 ASP A N 9
ATOM 11365 C CA . ASP A 1 63 ? 9.883 -6.620 -1.883 1.00 0.00 62 ASP A CA 9
ATOM 11366 C C . ASP A 1 63 ? 8.393 -6.710 -1.585 1.00 0.00 62 ASP A C 9
ATOM 11367 O O . ASP A 1 63 ? 7.769 -7.769 -1.699 1.00 0.00 62 ASP A O 9
ATOM 11376 N N . ALA A 1 64 ? 7.823 -5.564 -1.248 1.00 0.00 63 ALA A N 9
ATOM 11377 C CA . ALA A 1 64 ? 6.432 -5.453 -0.890 1.00 0.00 63 ALA A CA 9
ATOM 11378 C C . ALA A 1 64 ? 5.543 -5.662 -2.104 1.00 0.00 63 ALA A C 9
ATOM 11379 O O . ALA A 1 64 ? 4.524 -6.324 -2.022 1.00 0.00 63 ALA A O 9
ATOM 11386 N N . ILE A 1 65 ? 5.945 -5.101 -3.222 1.00 0.00 64 ILE A N 9
ATOM 11387 C CA . ILE A 1 65 ? 5.191 -5.207 -4.461 1.00 0.00 64 ILE A CA 9
ATOM 11388 C C . ILE A 1 65 ? 5.190 -6.649 -4.953 1.00 0.00 64 ILE A C 9
ATOM 11389 O O . ILE A 1 65 ? 4.133 -7.272 -5.095 1.00 0.00 64 ILE A O 9
ATOM 11405 N N . GLU A 1 66 ? 6.374 -7.183 -5.126 1.00 0.00 65 GLU A N 9
ATOM 11406 C CA . GLU A 1 66 ? 6.576 -8.499 -5.678 1.00 0.00 65 GLU A CA 9
ATOM 11407 C C . GLU A 1 66 ? 6.078 -9.610 -4.739 1.00 0.00 65 GLU A C 9
ATOM 11408 O O . GLU A 1 66 ? 5.715 -10.690 -5.188 1.00 0.00 65 GLU A O 9
ATOM 11420 N N . GLY A 1 67 ? 6.031 -9.326 -3.448 1.00 0.00 66 GLY A N 9
ATOM 11421 C CA . GLY A 1 67 ? 5.581 -10.320 -2.496 1.00 0.00 66 GLY A CA 9
ATOM 11422 C C . GLY A 1 67 ? 4.117 -10.182 -2.088 1.00 0.00 66 GLY A C 9
ATOM 11423 O O . GLY A 1 67 ? 3.615 -10.998 -1.332 1.00 0.00 66 GLY A O 9
ATOM 11427 N N . MET A 1 68 ? 3.443 -9.138 -2.546 1.00 0.00 67 MET A N 9
ATOM 11428 C CA . MET A 1 68 ? 2.024 -8.934 -2.193 1.00 0.00 67 MET A CA 9
ATOM 11429 C C . MET A 1 68 ? 1.086 -8.883 -3.386 1.00 0.00 67 MET A C 9
ATOM 11430 O O . MET A 1 68 ? -0.102 -9.168 -3.247 1.00 0.00 67 MET A O 9
ATOM 11444 N N . ASN A 1 69 ? 1.593 -8.521 -4.544 1.00 0.00 68 ASN A N 9
ATOM 11445 C CA . ASN A 1 69 ? 0.737 -8.371 -5.723 1.00 0.00 68 ASN A CA 9
ATOM 11446 C C . ASN A 1 69 ? 0.183 -9.716 -6.174 1.00 0.00 68 ASN A C 9
ATOM 11447 O O . ASN A 1 69 ? 0.936 -10.605 -6.556 1.00 0.00 68 ASN A O 9
ATOM 11458 N N . GLY A 1 70 ? -1.122 -9.861 -6.115 1.00 0.00 69 GLY A N 9
ATOM 11459 C CA . GLY A 1 70 ? -1.745 -11.066 -6.585 1.00 0.00 69 GLY A CA 9
ATOM 11460 C C . GLY A 1 70 ? -2.340 -11.906 -5.480 1.00 0.00 69 GLY A C 9
ATOM 11461 O O . GLY A 1 70 ? -3.281 -12.671 -5.719 1.00 0.00 69 GLY A O 9
ATOM 11465 N N . GLN A 1 71 ? -1.837 -11.769 -4.276 1.00 0.00 70 GLN A N 9
ATOM 11466 C CA . GLN A 1 71 ? -2.339 -12.586 -3.188 1.00 0.00 70 GLN A CA 9
ATOM 11467 C C . GLN A 1 71 ? -3.529 -11.956 -2.487 1.00 0.00 70 GLN A C 9
ATOM 11468 O O . GLN A 1 71 ? -3.906 -10.819 -2.787 1.00 0.00 70 GLN A O 9
ATOM 11482 N N . ASP A 1 72 ? -4.116 -12.695 -1.575 1.00 0.00 71 ASP A N 9
ATOM 11483 C CA . ASP A 1 72 ? -5.355 -12.287 -0.932 1.00 0.00 71 ASP A CA 9
ATOM 11484 C C . ASP A 1 72 ? -5.105 -11.458 0.299 1.00 0.00 71 ASP A C 9
ATOM 11485 O O . ASP A 1 72 ? -4.148 -11.693 1.051 1.00 0.00 71 ASP A O 9
ATOM 11494 N N . LEU A 1 73 ? -5.931 -10.476 0.460 1.00 0.00 72 LEU A N 9
ATOM 11495 C CA . LEU A 1 73 ? -6.002 -9.685 1.625 1.00 0.00 72 LEU A CA 9
ATOM 11496 C C . LEU A 1 73 ? -7.453 -9.290 1.813 1.00 0.00 72 LEU A C 9
ATOM 11497 O O . LEU A 1 73 ? -8.006 -8.548 0.994 1.00 0.00 72 LEU A O 9
ATOM 11513 N N . ASP A 1 74 ? -8.067 -9.861 2.846 1.00 0.00 73 ASP A N 9
ATOM 11514 C CA . ASP A 1 74 ? -9.462 -9.565 3.264 1.00 0.00 73 ASP A CA 9
ATOM 11515 C C . ASP A 1 74 ? -10.496 -10.082 2.216 1.00 0.00 73 ASP A C 9
ATOM 11516 O O . ASP A 1 74 ? -11.624 -9.611 2.130 1.00 0.00 73 ASP A O 9
ATOM 11525 N N . GLY A 1 75 ? -10.119 -11.128 1.475 1.00 0.00 74 GLY A N 9
ATOM 11526 C CA . GLY A 1 75 ? -11.046 -11.720 0.518 1.00 0.00 74 GLY A CA 9
ATOM 11527 C C . GLY A 1 75 ? -10.915 -11.128 -0.867 1.00 0.00 74 GLY A C 9
ATOM 11528 O O . GLY A 1 75 ? -11.818 -11.255 -1.711 1.00 0.00 74 GLY A O 9
ATOM 11532 N N . ARG A 1 76 ? -9.833 -10.446 -1.090 1.00 0.00 75 ARG A N 9
ATOM 11533 C CA . ARG A 1 76 ? -9.547 -9.858 -2.361 1.00 0.00 75 ARG A CA 9
ATOM 11534 C C . ARG A 1 76 ? -8.080 -10.023 -2.717 1.00 0.00 75 ARG A C 9
ATOM 11535 O O . ARG A 1 76 ? -7.212 -9.876 -1.871 1.00 0.00 75 ARG A O 9
ATOM 11556 N N . ASN A 1 77 ? -7.824 -10.298 -3.975 1.00 0.00 76 ASN A N 9
ATOM 11557 C CA . ASN A 1 77 ? -6.467 -10.355 -4.496 1.00 0.00 76 ASN A CA 9
ATOM 11558 C C . ASN A 1 77 ? -6.022 -8.943 -4.705 1.00 0.00 76 ASN A C 9
ATOM 11559 O O . ASN A 1 77 ? -6.527 -8.238 -5.603 1.00 0.00 76 ASN A O 9
ATOM 11570 N N . ILE A 1 78 ? -5.140 -8.509 -3.883 1.00 0.00 77 ILE A N 9
ATOM 11571 C CA . ILE A 1 78 ? -4.684 -7.157 -3.918 1.00 0.00 77 ILE A CA 9
ATOM 11572 C C . ILE A 1 78 ? -3.711 -6.929 -5.048 1.00 0.00 77 ILE A C 9
ATOM 11573 O O . ILE A 1 78 ? -2.890 -7.796 -5.377 1.00 0.00 77 ILE A O 9
ATOM 11589 N N . THR A 1 79 ? -3.824 -5.797 -5.658 1.00 0.00 78 THR A N 9
ATOM 11590 C CA . THR A 1 79 ? -2.990 -5.449 -6.747 1.00 0.00 78 THR A CA 9
ATOM 11591 C C . THR A 1 79 ? -2.028 -4.356 -6.287 1.00 0.00 78 THR A C 9
ATOM 11592 O O . THR A 1 79 ? -2.433 -3.235 -5.961 1.00 0.00 78 THR A O 9
ATOM 11603 N N . VAL A 1 80 ? -0.774 -4.682 -6.260 1.00 0.00 79 VAL A N 9
ATOM 11604 C CA . VAL A 1 80 ? 0.242 -3.785 -5.764 1.00 0.00 79 VAL A CA 9
ATOM 11605 C C . VAL A 1 80 ? 1.166 -3.448 -6.909 1.00 0.00 79 VAL A C 9
ATOM 11606 O O . VAL A 1 80 ? 1.572 -4.339 -7.653 1.00 0.00 79 VAL A O 9
ATOM 11619 N N . ASN A 1 81 ? 1.472 -2.190 -7.085 1.00 0.00 80 ASN A N 9
ATOM 11620 C CA . ASN A 1 81 ? 2.337 -1.794 -8.173 1.00 0.00 80 ASN A CA 9
ATOM 11621 C C . ASN A 1 81 ? 3.222 -0.624 -7.801 1.00 0.00 80 ASN A C 9
ATOM 11622 O O . ASN A 1 81 ? 3.080 -0.017 -6.723 1.00 0.00 80 ASN A O 9
ATOM 11633 N N . GLU A 1 82 ? 4.133 -0.333 -8.693 1.00 0.00 81 GLU A N 9
ATOM 11634 C CA . GLU A 1 82 ? 5.112 0.684 -8.546 1.00 0.00 81 GLU A CA 9
ATOM 11635 C C . GLU A 1 82 ? 4.467 2.046 -8.697 1.00 0.00 81 GLU A C 9
ATOM 11636 O O . GLU A 1 82 ? 3.702 2.279 -9.624 1.00 0.00 81 GLU A O 9
ATOM 11648 N N . ALA A 1 83 ? 4.783 2.932 -7.803 1.00 0.00 82 ALA A N 9
ATOM 11649 C CA . ALA A 1 83 ? 4.238 4.254 -7.850 1.00 0.00 82 ALA A CA 9
ATOM 11650 C C . ALA A 1 83 ? 5.313 5.248 -8.263 1.00 0.00 82 ALA A C 9
ATOM 11651 O O . ALA A 1 83 ? 5.002 6.376 -8.671 1.00 0.00 82 ALA A O 9
ATOM 11658 N N . GLN A 1 84 ? 6.577 4.807 -8.211 1.00 0.00 83 GLN A N 9
ATOM 11659 C CA . GLN A 1 84 ? 7.717 5.653 -8.607 1.00 0.00 83 GLN A CA 9
ATOM 11660 C C . GLN A 1 84 ? 7.712 5.852 -10.116 1.00 0.00 83 GLN A C 9
ATOM 11661 O O . GLN A 1 84 ? 7.564 6.975 -10.612 1.00 0.00 83 GLN A O 9
ATOM 11675 N N . SER A 1 85 ? 7.848 4.764 -10.835 1.00 0.00 84 SER A N 9
ATOM 11676 C CA . SER A 1 85 ? 7.867 4.812 -12.281 1.00 0.00 84 SER A CA 9
ATOM 11677 C C . SER A 1 85 ? 6.541 4.343 -12.862 1.00 0.00 84 SER A C 9
ATOM 11678 O O . SER A 1 85 ? 6.199 4.662 -14.004 1.00 0.00 84 SER A O 9
ATOM 11686 N N . ARG A 1 86 ? 5.777 3.656 -12.031 1.00 0.00 85 ARG A N 9
ATOM 11687 C CA . ARG A 1 86 ? 4.474 3.078 -12.401 1.00 0.00 85 ARG A CA 9
ATOM 11688 C C . ARG A 1 86 ? 4.592 2.122 -13.583 1.00 0.00 85 ARG A C 9
ATOM 11689 O O . ARG A 1 86 ? 5.506 1.289 -13.613 1.00 0.00 85 ARG A O 9
ATOM 11710 N N . GLY A 1 1 ? 20.223 10.344 1.298 1.00 0.00 0 GLY A N 10
ATOM 11711 C CA . GLY A 1 1 ? 21.525 9.977 1.841 1.00 0.00 0 GLY A CA 10
ATOM 11712 C C . GLY A 1 1 ? 21.932 8.643 1.320 1.00 0.00 0 GLY A C 10
ATOM 11713 O O . GLY A 1 1 ? 22.612 8.560 0.310 1.00 0.00 0 GLY A O 10
ATOM 11719 N N . MET A 1 2 ? 21.470 7.612 1.964 1.00 0.00 1 MET A N 10
ATOM 11720 C CA . MET A 1 2 ? 21.788 6.261 1.570 1.00 0.00 1 MET A CA 10
ATOM 11721 C C . MET A 1 2 ? 20.561 5.629 0.951 1.00 0.00 1 MET A C 10
ATOM 11722 O O . MET A 1 2 ? 20.529 5.344 -0.236 1.00 0.00 1 MET A O 10
ATOM 11736 N N . ALA A 1 3 ? 19.535 5.465 1.763 1.00 0.00 2 ALA A N 10
ATOM 11737 C CA . ALA A 1 3 ? 18.281 4.873 1.340 1.00 0.00 2 ALA A CA 10
ATOM 11738 C C . ALA A 1 3 ? 17.237 5.130 2.397 1.00 0.00 2 ALA A C 10
ATOM 11739 O O . ALA A 1 3 ? 16.906 4.250 3.201 1.00 0.00 2 ALA A O 10
ATOM 11746 N N . GLU A 1 4 ? 16.815 6.359 2.468 1.00 0.00 3 GLU A N 10
ATOM 11747 C CA . GLU A 1 4 ? 15.829 6.795 3.438 1.00 0.00 3 GLU A CA 10
ATOM 11748 C C . GLU A 1 4 ? 14.772 7.662 2.758 1.00 0.00 3 GLU A C 10
ATOM 11749 O O . GLU A 1 4 ? 13.964 8.315 3.408 1.00 0.00 3 GLU A O 10
ATOM 11761 N N . VAL A 1 5 ? 14.777 7.622 1.445 1.00 0.00 4 VAL A N 10
ATOM 11762 C CA . VAL A 1 5 ? 13.852 8.390 0.640 1.00 0.00 4 VAL A CA 10
ATOM 11763 C C . VAL A 1 5 ? 12.536 7.655 0.584 1.00 0.00 4 VAL A C 10
ATOM 11764 O O . VAL A 1 5 ? 12.520 6.421 0.443 1.00 0.00 4 VAL A O 10
ATOM 11777 N N . GLU A 1 6 ? 11.452 8.388 0.705 1.00 0.00 5 GLU A N 10
ATOM 11778 C CA . GLU A 1 6 ? 10.155 7.790 0.711 1.00 0.00 5 GLU A CA 10
ATOM 11779 C C . GLU A 1 6 ? 9.785 7.220 -0.643 1.00 0.00 5 GLU A C 10
ATOM 11780 O O . GLU A 1 6 ? 10.057 7.812 -1.696 1.00 0.00 5 GLU A O 10
ATOM 11792 N N . TYR A 1 7 ? 9.208 6.065 -0.613 1.00 0.00 6 TYR A N 10
ATOM 11793 C CA . TYR A 1 7 ? 8.656 5.488 -1.784 1.00 0.00 6 TYR A CA 10
ATOM 11794 C C . TYR A 1 7 ? 7.218 5.199 -1.569 1.00 0.00 6 TYR A C 10
ATOM 11795 O O . TYR A 1 7 ? 6.837 4.392 -0.714 1.00 0.00 6 TYR A O 10
ATOM 11813 N N . ARG A 1 8 ? 6.429 5.872 -2.317 1.00 0.00 7 ARG A N 10
ATOM 11814 C CA . ARG A 1 8 ? 5.018 5.771 -2.247 1.00 0.00 7 ARG A CA 10
ATOM 11815 C C . ARG A 1 8 ? 4.591 4.601 -3.119 1.00 0.00 7 ARG A C 10
ATOM 11816 O O . ARG A 1 8 ? 5.004 4.494 -4.273 1.00 0.00 7 ARG A O 10
ATOM 11837 N N . CYS A 1 9 ? 3.846 3.714 -2.553 1.00 0.00 8 CYS A N 10
ATOM 11838 C CA . CYS A 1 9 ? 3.377 2.547 -3.240 1.00 0.00 8 CYS A CA 10
ATOM 11839 C C . CYS A 1 9 ? 1.868 2.635 -3.387 1.00 0.00 8 CYS A C 10
ATOM 11840 O O . CYS A 1 9 ? 1.183 3.127 -2.478 1.00 0.00 8 CYS A O 10
ATOM 11848 N N . PHE A 1 10 ? 1.372 2.208 -4.521 1.00 0.00 9 PHE A N 10
ATOM 11849 C CA . PHE A 1 10 ? -0.042 2.208 -4.805 1.00 0.00 9 PHE A CA 10
ATOM 11850 C C . PHE A 1 10 ? -0.556 0.802 -4.602 1.00 0.00 9 PHE A C 10
ATOM 11851 O O . PHE A 1 10 ? -0.062 -0.147 -5.240 1.00 0.00 9 PHE A O 10
ATOM 11868 N N . VAL A 1 11 ? -1.500 0.642 -3.722 1.00 0.00 10 VAL A N 10
ATOM 11869 C CA . VAL A 1 11 ? -2.086 -0.645 -3.518 1.00 0.00 10 VAL A CA 10
ATOM 11870 C C . VAL A 1 11 ? -3.562 -0.547 -3.838 1.00 0.00 10 VAL A C 10
ATOM 11871 O O . VAL A 1 11 ? -4.309 0.131 -3.149 1.00 0.00 10 VAL A O 10
ATOM 11884 N N . GLY A 1 12 ? -3.961 -1.215 -4.873 1.00 0.00 11 GLY A N 10
ATOM 11885 C CA . GLY A 1 12 ? -5.328 -1.205 -5.297 1.00 0.00 11 GLY A CA 10
ATOM 11886 C C . GLY A 1 12 ? -5.897 -2.587 -5.307 1.00 0.00 11 GLY A C 10
ATOM 11887 O O . GLY A 1 12 ? -5.145 -3.564 -5.302 1.00 0.00 11 GLY A O 10
ATOM 11891 N N . GLY A 1 13 ? -7.200 -2.682 -5.319 1.00 0.00 12 GLY A N 10
ATOM 11892 C CA . GLY A 1 13 ? -7.840 -3.970 -5.297 1.00 0.00 12 GLY A CA 10
ATOM 11893 C C . GLY A 1 13 ? -8.016 -4.415 -3.881 1.00 0.00 12 GLY A C 10
ATOM 11894 O O . GLY A 1 13 ? -7.796 -5.570 -3.546 1.00 0.00 12 GLY A O 10
ATOM 11898 N N . LEU A 1 14 ? -8.393 -3.477 -3.046 1.00 0.00 13 LEU A N 10
ATOM 11899 C CA . LEU A 1 14 ? -8.558 -3.724 -1.645 1.00 0.00 13 LEU A CA 10
ATOM 11900 C C . LEU A 1 14 ? -9.955 -4.201 -1.316 1.00 0.00 13 LEU A C 10
ATOM 11901 O O . LEU A 1 14 ? -10.847 -4.246 -2.180 1.00 0.00 13 LEU A O 10
ATOM 11917 N N . ALA A 1 15 ? -10.142 -4.532 -0.079 1.00 0.00 14 ALA A N 10
ATOM 11918 C CA . ALA A 1 15 ? -11.323 -5.182 0.369 1.00 0.00 14 ALA A CA 10
ATOM 11919 C C . ALA A 1 15 ? -12.154 -4.330 1.320 1.00 0.00 14 ALA A C 10
ATOM 11920 O O . ALA A 1 15 ? -11.892 -3.136 1.486 1.00 0.00 14 ALA A O 10
ATOM 11927 N N . TRP A 1 16 ? -13.149 -4.965 1.961 1.00 0.00 15 TRP A N 10
ATOM 11928 C CA . TRP A 1 16 ? -14.047 -4.273 2.878 1.00 0.00 15 TRP A CA 10
ATOM 11929 C C . TRP A 1 16 ? -13.338 -4.089 4.184 1.00 0.00 15 TRP A C 10
ATOM 11930 O O . TRP A 1 16 ? -13.332 -3.014 4.768 1.00 0.00 15 TRP A O 10
ATOM 11951 N N . ALA A 1 17 ? -12.711 -5.165 4.617 1.00 0.00 16 ALA A N 10
ATOM 11952 C CA . ALA A 1 17 ? -12.064 -5.216 5.917 1.00 0.00 16 ALA A CA 10
ATOM 11953 C C . ALA A 1 17 ? -10.673 -4.598 5.895 1.00 0.00 16 ALA A C 10
ATOM 11954 O O . ALA A 1 17 ? -9.954 -4.624 6.896 1.00 0.00 16 ALA A O 10
ATOM 11961 N N . THR A 1 18 ? -10.282 -4.052 4.769 1.00 0.00 17 THR A N 10
ATOM 11962 C CA . THR A 1 18 ? -8.997 -3.452 4.685 1.00 0.00 17 THR A CA 10
ATOM 11963 C C . THR A 1 18 ? -9.033 -2.044 5.284 1.00 0.00 17 THR A C 10
ATOM 11964 O O . THR A 1 18 ? -9.731 -1.159 4.783 1.00 0.00 17 THR A O 10
ATOM 11975 N N . THR A 1 19 ? -8.286 -1.848 6.334 1.00 0.00 18 THR A N 10
ATOM 11976 C CA . THR A 1 19 ? -8.134 -0.552 6.913 1.00 0.00 18 THR A CA 10
ATOM 11977 C C . THR A 1 19 ? -6.677 -0.188 6.772 1.00 0.00 18 THR A C 10
ATOM 11978 O O . THR A 1 19 ? -5.881 -1.018 6.295 1.00 0.00 18 THR A O 10
ATOM 11989 N N . ASP A 1 20 ? -6.299 1.004 7.162 1.00 0.00 19 ASP A N 10
ATOM 11990 C CA . ASP A 1 20 ? -4.902 1.391 7.087 1.00 0.00 19 ASP A CA 10
ATOM 11991 C C . ASP A 1 20 ? -4.056 0.685 8.099 1.00 0.00 19 ASP A C 10
ATOM 11992 O O . ASP A 1 20 ? -2.846 0.542 7.914 1.00 0.00 19 ASP A O 10
ATOM 12001 N N . GLN A 1 21 ? -4.702 0.181 9.129 1.00 0.00 20 GLN A N 10
ATOM 12002 C CA . GLN A 1 21 ? -4.030 -0.643 10.105 1.00 0.00 20 GLN A CA 10
ATOM 12003 C C . GLN A 1 21 ? -3.608 -1.911 9.395 1.00 0.00 20 GLN A C 10
ATOM 12004 O O . GLN A 1 21 ? -2.434 -2.256 9.359 1.00 0.00 20 GLN A O 10
ATOM 12018 N N . THR A 1 22 ? -4.597 -2.544 8.760 1.00 0.00 21 THR A N 10
ATOM 12019 C CA . THR A 1 22 ? -4.445 -3.763 8.043 1.00 0.00 21 THR A CA 10
ATOM 12020 C C . THR A 1 22 ? -3.429 -3.620 6.899 1.00 0.00 21 THR A C 10
ATOM 12021 O O . THR A 1 22 ? -2.697 -4.549 6.571 1.00 0.00 21 THR A O 10
ATOM 12032 N N . LEU A 1 23 ? -3.395 -2.444 6.316 1.00 0.00 22 LEU A N 10
ATOM 12033 C CA . LEU A 1 23 ? -2.478 -2.141 5.248 1.00 0.00 22 LEU A CA 10
ATOM 12034 C C . LEU A 1 23 ? -1.040 -2.154 5.804 1.00 0.00 22 LEU A C 10
ATOM 12035 O O . LEU A 1 23 ? -0.140 -2.798 5.247 1.00 0.00 22 LEU A O 10
ATOM 12051 N N . GLY A 1 24 ? -0.860 -1.476 6.928 1.00 0.00 23 GLY A N 10
ATOM 12052 C CA . GLY A 1 24 ? 0.431 -1.381 7.561 1.00 0.00 23 GLY A CA 10
ATOM 12053 C C . GLY A 1 24 ? 0.903 -2.698 8.145 1.00 0.00 23 GLY A C 10
ATOM 12054 O O . GLY A 1 24 ? 2.053 -3.083 7.942 1.00 0.00 23 GLY A O 10
ATOM 12058 N N . GLU A 1 25 ? 0.017 -3.406 8.843 1.00 0.00 24 GLU A N 10
ATOM 12059 C CA . GLU A 1 25 ? 0.361 -4.679 9.492 1.00 0.00 24 GLU A CA 10
ATOM 12060 C C . GLU A 1 25 ? 0.748 -5.743 8.455 1.00 0.00 24 GLU A C 10
ATOM 12061 O O . GLU A 1 25 ? 1.559 -6.625 8.724 1.00 0.00 24 GLU A O 10
ATOM 12073 N N . ALA A 1 26 ? 0.191 -5.630 7.264 1.00 0.00 25 ALA A N 10
ATOM 12074 C CA . ALA A 1 26 ? 0.510 -6.542 6.197 1.00 0.00 25 ALA A CA 10
ATOM 12075 C C . ALA A 1 26 ? 1.861 -6.194 5.568 1.00 0.00 25 ALA A C 10
ATOM 12076 O O . ALA A 1 26 ? 2.781 -7.012 5.561 1.00 0.00 25 ALA A O 10
ATOM 12083 N N . PHE A 1 27 ? 1.999 -4.966 5.101 1.00 0.00 26 PHE A N 10
ATOM 12084 C CA . PHE A 1 27 ? 3.183 -4.567 4.343 1.00 0.00 26 PHE A CA 10
ATOM 12085 C C . PHE A 1 27 ? 4.458 -4.391 5.156 1.00 0.00 26 PHE A C 10
ATOM 12086 O O . PHE A 1 27 ? 5.553 -4.403 4.588 1.00 0.00 26 PHE A O 10
ATOM 12103 N N . SER A 1 28 ? 4.338 -4.288 6.468 1.00 0.00 27 SER A N 10
ATOM 12104 C CA . SER A 1 28 ? 5.513 -4.163 7.339 1.00 0.00 27 SER A CA 10
ATOM 12105 C C . SER A 1 28 ? 6.330 -5.462 7.363 1.00 0.00 27 SER A C 10
ATOM 12106 O O . SER A 1 28 ? 7.469 -5.493 7.806 1.00 0.00 27 SER A O 10
ATOM 12114 N N . GLN A 1 29 ? 5.721 -6.528 6.860 1.00 0.00 28 GLN A N 10
ATOM 12115 C CA . GLN A 1 29 ? 6.363 -7.820 6.754 1.00 0.00 28 GLN A CA 10
ATOM 12116 C C . GLN A 1 29 ? 7.460 -7.780 5.676 1.00 0.00 28 GLN A C 10
ATOM 12117 O O . GLN A 1 29 ? 8.418 -8.543 5.724 1.00 0.00 28 GLN A O 10
ATOM 12131 N N . PHE A 1 30 ? 7.310 -6.875 4.719 1.00 0.00 29 PHE A N 10
ATOM 12132 C CA . PHE A 1 30 ? 8.280 -6.748 3.641 1.00 0.00 29 PHE A CA 10
ATOM 12133 C C . PHE A 1 30 ? 9.016 -5.430 3.683 1.00 0.00 29 PHE A C 10
ATOM 12134 O O . PHE A 1 30 ? 10.212 -5.379 3.439 1.00 0.00 29 PHE A O 10
ATOM 12151 N N . GLY A 1 31 ? 8.324 -4.372 4.010 1.00 0.00 30 GLY A N 10
ATOM 12152 C CA . GLY A 1 31 ? 8.960 -3.104 3.979 1.00 0.00 30 GLY A CA 10
ATOM 12153 C C . GLY A 1 31 ? 8.660 -2.268 5.173 1.00 0.00 30 GLY A C 10
ATOM 12154 O O . GLY A 1 31 ? 7.576 -2.364 5.739 1.00 0.00 30 GLY A O 10
ATOM 12158 N N . GLU A 1 32 ? 9.621 -1.448 5.548 1.00 0.00 31 GLU A N 10
ATOM 12159 C CA . GLU A 1 32 ? 9.473 -0.540 6.659 1.00 0.00 31 GLU A CA 10
ATOM 12160 C C . GLU A 1 32 ? 8.447 0.533 6.299 1.00 0.00 31 GLU A C 10
ATOM 12161 O O . GLU A 1 32 ? 8.468 1.087 5.171 1.00 0.00 31 GLU A O 10
ATOM 12173 N N . ILE A 1 33 ? 7.596 0.842 7.238 1.00 0.00 32 ILE A N 10
ATOM 12174 C CA . ILE A 1 33 ? 6.454 1.692 7.009 1.00 0.00 32 ILE A CA 10
ATOM 12175 C C . ILE A 1 33 ? 6.674 3.082 7.599 1.00 0.00 32 ILE A C 10
ATOM 12176 O O . ILE A 1 33 ? 6.832 3.237 8.799 1.00 0.00 32 ILE A O 10
ATOM 12192 N N . LEU A 1 34 ? 6.684 4.089 6.748 1.00 0.00 33 LEU A N 10
ATOM 12193 C CA . LEU A 1 34 ? 6.781 5.461 7.231 1.00 0.00 33 LEU A CA 10
ATOM 12194 C C . LEU A 1 34 ? 5.370 5.999 7.415 1.00 0.00 33 LEU A C 10
ATOM 12195 O O . LEU A 1 34 ? 5.122 6.877 8.234 1.00 0.00 33 LEU A O 10
ATOM 12211 N N . ASP A 1 35 ? 4.462 5.430 6.639 1.00 0.00 34 ASP A N 10
ATOM 12212 C CA . ASP A 1 35 ? 3.056 5.815 6.575 1.00 0.00 34 ASP A CA 10
ATOM 12213 C C . ASP A 1 35 ? 2.299 4.773 5.761 1.00 0.00 34 ASP A C 10
ATOM 12214 O O . ASP A 1 35 ? 2.890 4.129 4.891 1.00 0.00 34 ASP A O 10
ATOM 12223 N N . SER A 1 36 ? 1.053 4.562 6.080 1.00 0.00 35 SER A N 10
ATOM 12224 C CA . SER A 1 36 ? 0.204 3.650 5.360 1.00 0.00 35 SER A CA 10
ATOM 12225 C C . SER A 1 36 ? -1.235 4.075 5.547 1.00 0.00 35 SER A C 10
ATOM 12226 O O . SER A 1 36 ? -1.771 3.962 6.648 1.00 0.00 35 SER A O 10
ATOM 12234 N N . LYS A 1 37 ? -1.853 4.581 4.501 1.00 0.00 36 LYS A N 10
ATOM 12235 C CA . LYS A 1 37 ? -3.200 5.083 4.603 1.00 0.00 36 LYS A CA 10
ATOM 12236 C C . LYS A 1 37 ? -4.097 4.614 3.482 1.00 0.00 36 LYS A C 10
ATOM 12237 O O . LYS A 1 37 ? -3.698 4.543 2.315 1.00 0.00 36 LYS A O 10
ATOM 12256 N N . ILE A 1 38 ? -5.308 4.287 3.848 1.00 0.00 37 ILE A N 10
ATOM 12257 C CA . ILE A 1 38 ? -6.325 3.920 2.899 1.00 0.00 37 ILE A CA 10
ATOM 12258 C C . ILE A 1 38 ? -7.011 5.184 2.477 1.00 0.00 37 ILE A C 10
ATOM 12259 O O . ILE A 1 38 ? -7.247 6.070 3.306 1.00 0.00 37 ILE A O 10
ATOM 12275 N N . ILE A 1 39 ? -7.290 5.303 1.218 1.00 0.00 38 ILE A N 10
ATOM 12276 C CA . ILE A 1 39 ? -7.972 6.452 0.737 1.00 0.00 38 ILE A CA 10
ATOM 12277 C C . ILE A 1 39 ? -9.448 6.192 0.857 1.00 0.00 38 ILE A C 10
ATOM 12278 O O . ILE A 1 39 ? -9.991 5.252 0.237 1.00 0.00 38 ILE A O 10
ATOM 12294 N N . ASN A 1 40 ? -10.072 6.948 1.707 1.00 0.00 39 ASN A N 10
ATOM 12295 C CA . ASN A 1 40 ? -11.479 6.827 1.937 1.00 0.00 39 ASN A CA 10
ATOM 12296 C C . ASN A 1 40 ? -12.247 7.551 0.861 1.00 0.00 39 ASN A C 10
ATOM 12297 O O . ASN A 1 40 ? -11.770 8.526 0.262 1.00 0.00 39 ASN A O 10
ATOM 12308 N N . ASP A 1 41 ? -13.398 7.052 0.596 1.00 0.00 40 ASP A N 10
ATOM 12309 C CA . ASP A 1 41 ? -14.280 7.572 -0.400 1.00 0.00 40 ASP A CA 10
ATOM 12310 C C . ASP A 1 41 ? -15.060 8.693 0.231 1.00 0.00 40 ASP A C 10
ATOM 12311 O O . ASP A 1 41 ? -15.726 8.488 1.226 1.00 0.00 40 ASP A O 10
ATOM 12320 N N . ARG A 1 42 ? -14.929 9.875 -0.307 1.00 0.00 41 ARG A N 10
ATOM 12321 C CA . ARG A 1 42 ? -15.557 11.057 0.275 1.00 0.00 41 ARG A CA 10
ATOM 12322 C C . ARG A 1 42 ? -17.072 11.032 0.084 1.00 0.00 41 ARG A C 10
ATOM 12323 O O . ARG A 1 42 ? -17.815 11.542 0.911 1.00 0.00 41 ARG A O 10
ATOM 12344 N N . GLU A 1 43 ? -17.497 10.419 -0.990 1.00 0.00 42 GLU A N 10
ATOM 12345 C CA . GLU A 1 43 ? -18.889 10.396 -1.368 1.00 0.00 42 GLU A CA 10
ATOM 12346 C C . GLU A 1 43 ? -19.711 9.397 -0.528 1.00 0.00 42 GLU A C 10
ATOM 12347 O O . GLU A 1 43 ? -20.843 9.678 -0.153 1.00 0.00 42 GLU A O 10
ATOM 12359 N N . THR A 1 44 ? -19.150 8.237 -0.251 1.00 0.00 43 THR A N 10
ATOM 12360 C CA . THR A 1 44 ? -19.877 7.222 0.508 1.00 0.00 43 THR A CA 10
ATOM 12361 C C . THR A 1 44 ? -19.314 6.963 1.913 1.00 0.00 43 THR A C 10
ATOM 12362 O O . THR A 1 44 ? -19.996 6.391 2.757 1.00 0.00 43 THR A O 10
ATOM 12373 N N . GLY A 1 45 ? -18.074 7.354 2.154 1.00 0.00 44 GLY A N 10
ATOM 12374 C CA . GLY A 1 45 ? -17.469 7.137 3.464 1.00 0.00 44 GLY A CA 10
ATOM 12375 C C . GLY A 1 45 ? -16.828 5.762 3.602 1.00 0.00 44 GLY A C 10
ATOM 12376 O O . GLY A 1 45 ? -16.411 5.372 4.684 1.00 0.00 44 GLY A O 10
ATOM 12380 N N . ARG A 1 46 ? -16.743 5.039 2.503 1.00 0.00 45 ARG A N 10
ATOM 12381 C CA . ARG A 1 46 ? -16.164 3.692 2.510 1.00 0.00 45 ARG A CA 10
ATOM 12382 C C . ARG A 1 46 ? -14.689 3.784 2.072 1.00 0.00 45 ARG A C 10
ATOM 12383 O O . ARG A 1 46 ? -14.195 4.866 1.827 1.00 0.00 45 ARG A O 10
ATOM 12404 N N . SER A 1 47 ? -14.004 2.670 1.981 1.00 0.00 46 SER A N 10
ATOM 12405 C CA . SER A 1 47 ? -12.680 2.643 1.391 1.00 0.00 46 SER A CA 10
ATOM 12406 C C . SER A 1 47 ? -12.861 2.715 -0.148 1.00 0.00 46 SER A C 10
ATOM 12407 O O . SER A 1 47 ? -13.770 2.068 -0.682 1.00 0.00 46 SER A O 10
ATOM 12415 N N . ARG A 1 48 ? -12.027 3.485 -0.875 1.00 0.00 47 ARG A N 10
ATOM 12416 C CA . ARG A 1 48 ? -12.244 3.615 -2.344 1.00 0.00 47 ARG A CA 10
ATOM 12417 C C . ARG A 1 48 ? -11.808 2.355 -3.090 1.00 0.00 47 ARG A C 10
ATOM 12418 O O . ARG A 1 48 ? -11.971 2.256 -4.298 1.00 0.00 47 ARG A O 10
ATOM 12439 N N . GLY A 1 49 ? -11.274 1.403 -2.359 1.00 0.00 48 GLY A N 10
ATOM 12440 C CA . GLY A 1 49 ? -10.835 0.169 -2.952 1.00 0.00 48 GLY A CA 10
ATOM 12441 C C . GLY A 1 49 ? -9.352 0.157 -3.204 1.00 0.00 48 GLY A C 10
ATOM 12442 O O . GLY A 1 49 ? -8.829 -0.775 -3.827 1.00 0.00 48 GLY A O 10
ATOM 12446 N N . PHE A 1 50 ? -8.667 1.182 -2.724 1.00 0.00 49 PHE A N 10
ATOM 12447 C CA . PHE A 1 50 ? -7.236 1.263 -2.860 1.00 0.00 49 PHE A CA 10
ATOM 12448 C C . PHE A 1 50 ? -6.672 2.162 -1.755 1.00 0.00 49 PHE A C 10
ATOM 12449 O O . PHE A 1 50 ? -7.439 2.827 -1.030 1.00 0.00 49 PHE A O 10
ATOM 12466 N N . GLY A 1 51 ? -5.374 2.159 -1.617 1.00 0.00 50 GLY A N 10
ATOM 12467 C CA . GLY A 1 51 ? -4.708 2.962 -0.636 1.00 0.00 50 GLY A CA 10
ATOM 12468 C C . GLY A 1 51 ? -3.264 3.175 -1.014 1.00 0.00 50 GLY A C 10
ATOM 12469 O O . GLY A 1 51 ? -2.799 2.644 -2.035 1.00 0.00 50 GLY A O 10
ATOM 12473 N N . PHE A 1 52 ? -2.552 3.916 -0.208 1.00 0.00 51 PHE A N 10
ATOM 12474 C CA . PHE A 1 52 ? -1.161 4.206 -0.459 1.00 0.00 51 PHE A CA 10
ATOM 12475 C C . PHE A 1 52 ? -0.323 3.833 0.729 1.00 0.00 51 PHE A C 10
ATOM 12476 O O . PHE A 1 52 ? -0.762 3.945 1.878 1.00 0.00 51 PHE A O 10
ATOM 12493 N N . VAL A 1 53 ? 0.860 3.369 0.462 1.00 0.00 52 VAL A N 10
ATOM 12494 C CA . VAL A 1 53 ? 1.786 3.016 1.505 1.00 0.00 52 VAL A CA 10
ATOM 12495 C C . VAL A 1 53 ? 3.065 3.799 1.280 1.00 0.00 52 VAL A C 10
ATOM 12496 O O . VAL A 1 53 ? 3.482 3.990 0.131 1.00 0.00 52 VAL A O 10
ATOM 12509 N N . THR A 1 54 ? 3.643 4.280 2.326 1.00 0.00 53 THR A N 10
ATOM 12510 C CA . THR A 1 54 ? 4.879 4.973 2.263 1.00 0.00 53 THR A CA 10
ATOM 12511 C C . THR A 1 54 ? 5.974 4.101 2.843 1.00 0.00 53 THR A C 10
ATOM 12512 O O . THR A 1 54 ? 5.992 3.816 4.051 1.00 0.00 53 THR A O 10
ATOM 12523 N N . PHE A 1 55 ? 6.853 3.664 1.999 1.00 0.00 54 PHE A N 10
ATOM 12524 C CA . PHE A 1 55 ? 7.943 2.852 2.421 1.00 0.00 54 PHE A CA 10
ATOM 12525 C C . PHE A 1 55 ? 9.170 3.680 2.668 1.00 0.00 54 PHE A C 10
ATOM 12526 O O . PHE A 1 55 ? 9.322 4.772 2.111 1.00 0.00 54 PHE A O 10
ATOM 12543 N N . LYS A 1 56 ? 10.039 3.138 3.486 1.00 0.00 55 LYS A N 10
ATOM 12544 C CA . LYS A 1 56 ? 11.253 3.802 3.936 1.00 0.00 55 LYS A CA 10
ATOM 12545 C C . LYS A 1 56 ? 12.338 3.846 2.838 1.00 0.00 55 LYS A C 10
ATOM 12546 O O . LYS A 1 56 ? 13.374 4.503 3.009 1.00 0.00 55 LYS A O 10
ATOM 12565 N N . ASP A 1 57 ? 12.146 3.090 1.783 1.00 0.00 56 ASP A N 10
ATOM 12566 C CA . ASP A 1 57 ? 13.114 2.998 0.691 1.00 0.00 56 ASP A CA 10
ATOM 12567 C C . ASP A 1 57 ? 12.491 2.302 -0.469 1.00 0.00 56 ASP A C 10
ATOM 12568 O O . ASP A 1 57 ? 11.323 1.893 -0.396 1.00 0.00 56 ASP A O 10
ATOM 12577 N N . GLU A 1 58 ? 13.264 2.135 -1.523 1.00 0.00 57 GLU A N 10
ATOM 12578 C CA . GLU A 1 58 ? 12.761 1.553 -2.727 1.00 0.00 57 GLU A CA 10
ATOM 12579 C C . GLU A 1 58 ? 12.639 0.052 -2.620 1.00 0.00 57 GLU A C 10
ATOM 12580 O O . GLU A 1 58 ? 11.655 -0.507 -3.076 1.00 0.00 57 GLU A O 10
ATOM 12592 N N . LYS A 1 59 ? 13.597 -0.612 -1.984 1.00 0.00 58 LYS A N 10
ATOM 12593 C CA . LYS A 1 59 ? 13.574 -2.054 -1.978 1.00 0.00 58 LYS A CA 10
ATOM 12594 C C . LYS A 1 59 ? 12.467 -2.541 -1.079 1.00 0.00 58 LYS A C 10
ATOM 12595 O O . LYS A 1 59 ? 11.771 -3.467 -1.431 1.00 0.00 58 LYS A O 10
ATOM 12614 N N . ALA A 1 60 ? 12.251 -1.842 0.036 1.00 0.00 59 ALA A N 10
ATOM 12615 C CA . ALA A 1 60 ? 11.141 -2.160 0.939 1.00 0.00 59 ALA A CA 10
ATOM 12616 C C . ALA A 1 60 ? 9.804 -2.069 0.183 1.00 0.00 59 ALA A C 10
ATOM 12617 O O . ALA A 1 60 ? 8.861 -2.819 0.442 1.00 0.00 59 ALA A O 10
ATOM 12624 N N . MET A 1 61 ? 9.756 -1.154 -0.769 1.00 0.00 60 MET A N 10
ATOM 12625 C CA . MET A 1 61 ? 8.595 -0.962 -1.614 1.00 0.00 60 MET A CA 10
ATOM 12626 C C . MET A 1 61 ? 8.533 -2.070 -2.672 1.00 0.00 60 MET A C 10
ATOM 12627 O O . MET A 1 61 ? 7.465 -2.616 -2.951 1.00 0.00 60 MET A O 10
ATOM 12641 N N . ARG A 1 62 ? 9.695 -2.419 -3.219 1.00 0.00 61 ARG A N 10
ATOM 12642 C CA . ARG A 1 62 ? 9.819 -3.486 -4.209 1.00 0.00 61 ARG A CA 10
ATOM 12643 C C . ARG A 1 62 ? 9.352 -4.803 -3.617 1.00 0.00 61 ARG A C 10
ATOM 12644 O O . ARG A 1 62 ? 8.491 -5.449 -4.181 1.00 0.00 61 ARG A O 10
ATOM 12665 N N . ASP A 1 63 ? 9.892 -5.154 -2.446 1.00 0.00 62 ASP A N 10
ATOM 12666 C CA . ASP A 1 63 ? 9.578 -6.420 -1.749 1.00 0.00 62 ASP A CA 10
ATOM 12667 C C . ASP A 1 63 ? 8.108 -6.566 -1.457 1.00 0.00 62 ASP A C 10
ATOM 12668 O O . ASP A 1 63 ? 7.568 -7.673 -1.464 1.00 0.00 62 ASP A O 10
ATOM 12677 N N . ALA A 1 64 ? 7.437 -5.453 -1.248 1.00 0.00 63 ALA A N 10
ATOM 12678 C CA . ALA A 1 64 ? 6.021 -5.479 -0.973 1.00 0.00 63 ALA A CA 10
ATOM 12679 C C . ALA A 1 64 ? 5.264 -5.860 -2.230 1.00 0.00 63 ALA A C 10
ATOM 12680 O O . ALA A 1 64 ? 4.252 -6.541 -2.182 1.00 0.00 63 ALA A O 10
ATOM 12687 N N . ILE A 1 65 ? 5.787 -5.438 -3.348 1.00 0.00 64 ILE A N 10
ATOM 12688 C CA . ILE A 1 65 ? 5.225 -5.763 -4.631 1.00 0.00 64 ILE A CA 10
ATOM 12689 C C . ILE A 1 65 ? 5.563 -7.211 -4.963 1.00 0.00 64 ILE A C 10
ATOM 12690 O O . ILE A 1 65 ? 4.680 -8.019 -5.221 1.00 0.00 64 ILE A O 10
ATOM 12706 N N . GLU A 1 66 ? 6.843 -7.526 -4.871 1.00 0.00 65 GLU A N 10
ATOM 12707 C CA . GLU A 1 66 ? 7.381 -8.825 -5.211 1.00 0.00 65 GLU A CA 10
ATOM 12708 C C . GLU A 1 66 ? 6.759 -9.949 -4.368 1.00 0.00 65 GLU A C 10
ATOM 12709 O O . GLU A 1 66 ? 6.476 -11.028 -4.879 1.00 0.00 65 GLU A O 10
ATOM 12721 N N . GLY A 1 67 ? 6.538 -9.687 -3.100 1.00 0.00 66 GLY A N 10
ATOM 12722 C CA . GLY A 1 67 ? 6.002 -10.706 -2.241 1.00 0.00 66 GLY A CA 10
ATOM 12723 C C . GLY A 1 67 ? 4.496 -10.652 -2.061 1.00 0.00 66 GLY A C 10
ATOM 12724 O O . GLY A 1 67 ? 3.896 -11.638 -1.655 1.00 0.00 66 GLY A O 10
ATOM 12728 N N . MET A 1 68 ? 3.868 -9.521 -2.347 1.00 0.00 67 MET A N 10
ATOM 12729 C CA . MET A 1 68 ? 2.433 -9.415 -2.084 1.00 0.00 67 MET A CA 10
ATOM 12730 C C . MET A 1 68 ? 1.551 -9.124 -3.281 1.00 0.00 67 MET A C 10
ATOM 12731 O O . MET A 1 68 ? 0.319 -9.113 -3.137 1.00 0.00 67 MET A O 10
ATOM 12745 N N . ASN A 1 69 ? 2.103 -8.882 -4.453 1.00 0.00 68 ASN A N 10
ATOM 12746 C CA . ASN A 1 69 ? 1.211 -8.622 -5.577 1.00 0.00 68 ASN A CA 10
ATOM 12747 C C . ASN A 1 69 ? 0.537 -9.908 -6.037 1.00 0.00 68 ASN A C 10
ATOM 12748 O O . ASN A 1 69 ? 1.192 -10.841 -6.469 1.00 0.00 68 ASN A O 10
ATOM 12759 N N . GLY A 1 70 ? -0.776 -9.950 -5.905 1.00 0.00 69 GLY A N 10
ATOM 12760 C CA . GLY A 1 70 ? -1.519 -11.094 -6.351 1.00 0.00 69 GLY A CA 10
ATOM 12761 C C . GLY A 1 70 ? -2.124 -11.890 -5.218 1.00 0.00 69 GLY A C 10
ATOM 12762 O O . GLY A 1 70 ? -3.028 -12.701 -5.449 1.00 0.00 69 GLY A O 10
ATOM 12766 N N . GLN A 1 71 ? -1.663 -11.657 -3.990 1.00 0.00 70 GLN A N 10
ATOM 12767 C CA . GLN A 1 71 ? -2.194 -12.404 -2.847 1.00 0.00 70 GLN A CA 10
ATOM 12768 C C . GLN A 1 71 ? -3.582 -11.900 -2.471 1.00 0.00 70 GLN A C 10
ATOM 12769 O O . GLN A 1 71 ? -4.019 -10.834 -2.945 1.00 0.00 70 GLN A O 10
ATOM 12783 N N . ASP A 1 72 ? -4.244 -12.640 -1.610 1.00 0.00 71 ASP A N 10
ATOM 12784 C CA . ASP A 1 72 ? -5.591 -12.307 -1.194 1.00 0.00 71 ASP A CA 10
ATOM 12785 C C . ASP A 1 72 ? -5.574 -11.461 0.053 1.00 0.00 71 ASP A C 10
ATOM 12786 O O . ASP A 1 72 ? -4.722 -11.639 0.938 1.00 0.00 71 ASP A O 10
ATOM 12795 N N . LEU A 1 73 ? -6.456 -10.515 0.084 1.00 0.00 72 LEU A N 10
ATOM 12796 C CA . LEU A 1 73 ? -6.741 -9.754 1.249 1.00 0.00 72 LEU A CA 10
ATOM 12797 C C . LEU A 1 73 ? -8.235 -9.504 1.261 1.00 0.00 72 LEU A C 10
ATOM 12798 O O . LEU A 1 73 ? -8.747 -8.727 0.452 1.00 0.00 72 LEU A O 10
ATOM 12814 N N . ASP A 1 74 ? -8.910 -10.209 2.162 1.00 0.00 73 ASP A N 10
ATOM 12815 C CA . ASP A 1 74 ? -10.371 -10.168 2.345 1.00 0.00 73 ASP A CA 10
ATOM 12816 C C . ASP A 1 74 ? -11.137 -10.406 1.019 1.00 0.00 73 ASP A C 10
ATOM 12817 O O . ASP A 1 74 ? -11.929 -9.577 0.554 1.00 0.00 73 ASP A O 10
ATOM 12826 N N . GLY A 1 75 ? -10.792 -11.501 0.350 1.00 0.00 74 GLY A N 10
ATOM 12827 C CA . GLY A 1 75 ? -11.510 -11.912 -0.847 1.00 0.00 74 GLY A CA 10
ATOM 12828 C C . GLY A 1 75 ? -11.141 -11.114 -2.086 1.00 0.00 74 GLY A C 10
ATOM 12829 O O . GLY A 1 75 ? -11.947 -10.991 -3.021 1.00 0.00 74 GLY A O 10
ATOM 12833 N N . ARG A 1 76 ? -9.963 -10.532 -2.085 1.00 0.00 75 ARG A N 10
ATOM 12834 C CA . ARG A 1 76 ? -9.467 -9.773 -3.227 1.00 0.00 75 ARG A CA 10
ATOM 12835 C C . ARG A 1 76 ? -8.051 -10.064 -3.473 1.00 0.00 75 ARG A C 10
ATOM 12836 O O . ARG A 1 76 ? -7.309 -10.389 -2.570 1.00 0.00 75 ARG A O 10
ATOM 12857 N N . ASN A 1 77 ? -7.667 -9.841 -4.673 1.00 0.00 76 ASN A N 10
ATOM 12858 C CA . ASN A 1 77 ? -6.298 -9.995 -5.079 1.00 0.00 76 ASN A CA 10
ATOM 12859 C C . ASN A 1 77 ? -5.725 -8.631 -5.168 1.00 0.00 76 ASN A C 10
ATOM 12860 O O . ASN A 1 77 ? -6.063 -7.850 -6.066 1.00 0.00 76 ASN A O 10
ATOM 12871 N N . ILE A 1 78 ? -4.887 -8.328 -4.241 1.00 0.00 77 ILE A N 10
ATOM 12872 C CA . ILE A 1 78 ? -4.343 -7.016 -4.135 1.00 0.00 77 ILE A CA 10
ATOM 12873 C C . ILE A 1 78 ? -3.257 -6.741 -5.156 1.00 0.00 77 ILE A C 10
ATOM 12874 O O . ILE A 1 78 ? -2.346 -7.568 -5.403 1.00 0.00 77 ILE A O 10
ATOM 12890 N N . THR A 1 79 ? -3.354 -5.601 -5.748 1.00 0.00 78 THR A N 10
ATOM 12891 C CA . THR A 1 79 ? -2.421 -5.168 -6.712 1.00 0.00 78 THR A CA 10
ATOM 12892 C C . THR A 1 79 ? -1.515 -4.147 -6.057 1.00 0.00 78 THR A C 10
ATOM 12893 O O . THR A 1 79 ? -1.956 -3.065 -5.668 1.00 0.00 78 THR A O 10
ATOM 12904 N N . VAL A 1 80 ? -0.272 -4.495 -5.941 1.00 0.00 79 VAL A N 10
ATOM 12905 C CA . VAL A 1 80 ? 0.698 -3.673 -5.280 1.00 0.00 79 VAL A CA 10
ATOM 12906 C C . VAL A 1 80 ? 1.659 -3.210 -6.342 1.00 0.00 79 VAL A C 10
ATOM 12907 O O . VAL A 1 80 ? 2.251 -4.034 -7.022 1.00 0.00 79 VAL A O 10
ATOM 12920 N N . ASN A 1 81 ? 1.760 -1.928 -6.542 1.00 0.00 80 ASN A N 10
ATOM 12921 C CA . ASN A 1 81 ? 2.645 -1.415 -7.565 1.00 0.00 80 ASN A CA 10
ATOM 12922 C C . ASN A 1 81 ? 3.332 -0.155 -7.106 1.00 0.00 80 ASN A C 10
ATOM 12923 O O . ASN A 1 81 ? 2.957 0.441 -6.084 1.00 0.00 80 ASN A O 10
ATOM 12934 N N . GLU A 1 82 ? 4.339 0.224 -7.835 1.00 0.00 81 GLU A N 10
ATOM 12935 C CA . GLU A 1 82 ? 5.112 1.396 -7.556 1.00 0.00 81 GLU A CA 10
ATOM 12936 C C . GLU A 1 82 ? 4.317 2.616 -7.978 1.00 0.00 81 GLU A C 10
ATOM 12937 O O . GLU A 1 82 ? 3.916 2.726 -9.125 1.00 0.00 81 GLU A O 10
ATOM 12949 N N . ALA A 1 83 ? 4.115 3.531 -7.056 1.00 0.00 82 ALA A N 10
ATOM 12950 C CA . ALA A 1 83 ? 3.293 4.699 -7.315 1.00 0.00 82 ALA A CA 10
ATOM 12951 C C . ALA A 1 83 ? 4.119 5.859 -7.856 1.00 0.00 82 ALA A C 10
ATOM 12952 O O . ALA A 1 83 ? 3.703 7.017 -7.802 1.00 0.00 82 ALA A O 10
ATOM 12959 N N . GLN A 1 84 ? 5.281 5.549 -8.373 1.00 0.00 83 GLN A N 10
ATOM 12960 C CA . GLN A 1 84 ? 6.080 6.541 -9.023 1.00 0.00 83 GLN A CA 10
ATOM 12961 C C . GLN A 1 84 ? 5.753 6.463 -10.518 1.00 0.00 83 GLN A C 10
ATOM 12962 O O . GLN A 1 84 ? 5.382 5.397 -10.997 1.00 0.00 83 GLN A O 10
ATOM 12976 N N . SER A 1 85 ? 5.855 7.573 -11.227 1.00 0.00 84 SER A N 10
ATOM 12977 C CA . SER A 1 85 ? 5.543 7.642 -12.645 1.00 0.00 84 SER A CA 10
ATOM 12978 C C . SER A 1 85 ? 6.306 6.577 -13.477 1.00 0.00 84 SER A C 10
ATOM 12979 O O . SER A 1 85 ? 7.541 6.635 -13.633 1.00 0.00 84 SER A O 10
ATOM 12987 N N . ARG A 1 86 ? 5.566 5.587 -13.954 1.00 0.00 85 ARG A N 10
ATOM 12988 C CA . ARG A 1 86 ? 6.105 4.523 -14.794 1.00 0.00 85 ARG A CA 10
ATOM 12989 C C . ARG A 1 86 ? 5.268 4.412 -16.051 1.00 0.00 85 ARG A C 10
ATOM 12990 O O . ARG A 1 86 ? 4.222 5.059 -16.144 1.00 0.00 85 ARG A O 10
ATOM 13011 N N . GLY A 1 1 ? 19.725 10.473 5.379 1.00 0.00 0 GLY A N 11
ATOM 13012 C CA . GLY A 1 1 ? 19.257 9.272 6.065 1.00 0.00 0 GLY A CA 11
ATOM 13013 C C . GLY A 1 1 ? 18.313 8.522 5.179 1.00 0.00 0 GLY A C 11
ATOM 13014 O O . GLY A 1 1 ? 18.515 8.502 3.971 1.00 0.00 0 GLY A O 11
ATOM 13020 N N . MET A 1 2 ? 17.291 7.920 5.757 1.00 0.00 1 MET A N 11
ATOM 13021 C CA . MET A 1 2 ? 16.304 7.149 4.998 1.00 0.00 1 MET A CA 11
ATOM 13022 C C . MET A 1 2 ? 14.918 7.447 5.530 1.00 0.00 1 MET A C 11
ATOM 13023 O O . MET A 1 2 ? 14.004 6.667 5.353 1.00 0.00 1 MET A O 11
ATOM 13037 N N . ALA A 1 3 ? 14.770 8.572 6.188 1.00 0.00 2 ALA A N 11
ATOM 13038 C CA . ALA A 1 3 ? 13.481 8.946 6.747 1.00 0.00 2 ALA A CA 11
ATOM 13039 C C . ALA A 1 3 ? 12.956 10.164 6.030 1.00 0.00 2 ALA A C 11
ATOM 13040 O O . ALA A 1 3 ? 11.782 10.501 6.105 1.00 0.00 2 ALA A O 11
ATOM 13047 N N . GLU A 1 4 ? 13.852 10.808 5.326 1.00 0.00 3 GLU A N 11
ATOM 13048 C CA . GLU A 1 4 ? 13.548 12.007 4.573 1.00 0.00 3 GLU A CA 11
ATOM 13049 C C . GLU A 1 4 ? 13.184 11.621 3.147 1.00 0.00 3 GLU A C 11
ATOM 13050 O O . GLU A 1 4 ? 12.886 12.461 2.300 1.00 0.00 3 GLU A O 11
ATOM 13062 N N . VAL A 1 5 ? 13.209 10.346 2.907 1.00 0.00 4 VAL A N 11
ATOM 13063 C CA . VAL A 1 5 ? 12.954 9.786 1.608 1.00 0.00 4 VAL A CA 11
ATOM 13064 C C . VAL A 1 5 ? 11.813 8.806 1.719 1.00 0.00 4 VAL A C 11
ATOM 13065 O O . VAL A 1 5 ? 11.841 7.905 2.558 1.00 0.00 4 VAL A O 11
ATOM 13078 N N . GLU A 1 6 ? 10.813 8.994 0.910 1.00 0.00 5 GLU A N 11
ATOM 13079 C CA . GLU A 1 6 ? 9.680 8.129 0.922 1.00 0.00 5 GLU A CA 11
ATOM 13080 C C . GLU A 1 6 ? 9.728 7.135 -0.205 1.00 0.00 5 GLU A C 11
ATOM 13081 O O . GLU A 1 6 ? 10.299 7.404 -1.255 1.00 0.00 5 GLU A O 11
ATOM 13093 N N . TYR A 1 7 ? 9.230 5.968 0.039 1.00 0.00 6 TYR A N 11
ATOM 13094 C CA . TYR A 1 7 ? 9.051 5.008 -0.990 1.00 0.00 6 TYR A CA 11
ATOM 13095 C C . TYR A 1 7 ? 7.654 4.525 -1.029 1.00 0.00 6 TYR A C 11
ATOM 13096 O O . TYR A 1 7 ? 7.253 3.593 -0.338 1.00 0.00 6 TYR A O 11
ATOM 13114 N N . ARG A 1 8 ? 6.912 5.216 -1.809 1.00 0.00 7 ARG A N 11
ATOM 13115 C CA . ARG A 1 8 ? 5.516 5.062 -1.919 1.00 0.00 7 ARG A CA 11
ATOM 13116 C C . ARG A 1 8 ? 5.159 3.960 -2.908 1.00 0.00 7 ARG A C 11
ATOM 13117 O O . ARG A 1 8 ? 5.660 3.922 -4.037 1.00 0.00 7 ARG A O 11
ATOM 13138 N N . CYS A 1 9 ? 4.314 3.084 -2.474 1.00 0.00 8 CYS A N 11
ATOM 13139 C CA . CYS A 1 9 ? 3.821 1.995 -3.263 1.00 0.00 8 CYS A CA 11
ATOM 13140 C C . CYS A 1 9 ? 2.306 2.107 -3.295 1.00 0.00 8 CYS A C 11
ATOM 13141 O O . CYS A 1 9 ? 1.700 2.371 -2.268 1.00 0.00 8 CYS A O 11
ATOM 13149 N N . PHE A 1 10 ? 1.707 1.941 -4.449 1.00 0.00 9 PHE A N 11
ATOM 13150 C CA . PHE A 1 10 ? 0.267 2.083 -4.588 1.00 0.00 9 PHE A CA 11
ATOM 13151 C C . PHE A 1 10 ? -0.375 0.708 -4.538 1.00 0.00 9 PHE A C 11
ATOM 13152 O O . PHE A 1 10 ? 0.114 -0.233 -5.175 1.00 0.00 9 PHE A O 11
ATOM 13169 N N . VAL A 1 11 ? -1.448 0.573 -3.794 1.00 0.00 10 VAL A N 11
ATOM 13170 C CA . VAL A 1 11 ? -2.123 -0.694 -3.699 1.00 0.00 10 VAL A CA 11
ATOM 13171 C C . VAL A 1 11 ? -3.602 -0.486 -4.010 1.00 0.00 10 VAL A C 11
ATOM 13172 O O . VAL A 1 11 ? -4.324 0.159 -3.261 1.00 0.00 10 VAL A O 11
ATOM 13185 N N . GLY A 1 12 ? -4.037 -1.036 -5.092 1.00 0.00 11 GLY A N 11
ATOM 13186 C CA . GLY A 1 12 ? -5.397 -0.916 -5.490 1.00 0.00 11 GLY A CA 11
ATOM 13187 C C . GLY A 1 12 ? -6.052 -2.252 -5.555 1.00 0.00 11 GLY A C 11
ATOM 13188 O O . GLY A 1 12 ? -5.379 -3.267 -5.742 1.00 0.00 11 GLY A O 11
ATOM 13192 N N . GLY A 1 13 ? -7.343 -2.271 -5.391 1.00 0.00 12 GLY A N 11
ATOM 13193 C CA . GLY A 1 13 ? -8.047 -3.508 -5.423 1.00 0.00 12 GLY A CA 11
ATOM 13194 C C . GLY A 1 13 ? -8.031 -4.144 -4.073 1.00 0.00 12 GLY A C 11
ATOM 13195 O O . GLY A 1 13 ? -7.588 -5.256 -3.922 1.00 0.00 12 GLY A O 11
ATOM 13199 N N . LEU A 1 14 ? -8.492 -3.406 -3.107 1.00 0.00 13 LEU A N 11
ATOM 13200 C CA . LEU A 1 14 ? -8.573 -3.833 -1.729 1.00 0.00 13 LEU A CA 11
ATOM 13201 C C . LEU A 1 14 ? -10.022 -4.131 -1.401 1.00 0.00 13 LEU A C 11
ATOM 13202 O O . LEU A 1 14 ? -10.905 -3.929 -2.253 1.00 0.00 13 LEU A O 11
ATOM 13218 N N . ALA A 1 15 ? -10.283 -4.615 -0.216 1.00 0.00 14 ALA A N 11
ATOM 13219 C CA . ALA A 1 15 ? -11.623 -4.949 0.163 1.00 0.00 14 ALA A CA 11
ATOM 13220 C C . ALA A 1 15 ? -12.248 -3.857 1.019 1.00 0.00 14 ALA A C 11
ATOM 13221 O O . ALA A 1 15 ? -11.686 -2.762 1.169 1.00 0.00 14 ALA A O 11
ATOM 13228 N N . TRP A 1 16 ? -13.405 -4.152 1.558 1.00 0.00 15 TRP A N 11
ATOM 13229 C CA . TRP A 1 16 ? -14.204 -3.181 2.273 1.00 0.00 15 TRP A CA 11
ATOM 13230 C C . TRP A 1 16 ? -13.679 -2.952 3.690 1.00 0.00 15 TRP A C 11
ATOM 13231 O O . TRP A 1 16 ? -13.728 -1.828 4.203 1.00 0.00 15 TRP A O 11
ATOM 13252 N N . ALA A 1 17 ? -13.133 -3.991 4.296 1.00 0.00 16 ALA A N 11
ATOM 13253 C CA . ALA A 1 17 ? -12.741 -3.919 5.701 1.00 0.00 16 ALA A CA 11
ATOM 13254 C C . ALA A 1 17 ? -11.261 -3.636 5.843 1.00 0.00 16 ALA A C 11
ATOM 13255 O O . ALA A 1 17 ? -10.738 -3.473 6.972 1.00 0.00 16 ALA A O 11
ATOM 13262 N N . THR A 1 18 ? -10.592 -3.562 4.712 1.00 0.00 17 THR A N 11
ATOM 13263 C CA . THR A 1 18 ? -9.206 -3.292 4.673 1.00 0.00 17 THR A CA 11
ATOM 13264 C C . THR A 1 18 ? -8.966 -1.887 5.241 1.00 0.00 17 THR A C 11
ATOM 13265 O O . THR A 1 18 ? -9.460 -0.892 4.711 1.00 0.00 17 THR A O 11
ATOM 13276 N N . THR A 1 19 ? -8.235 -1.824 6.314 1.00 0.00 18 THR A N 11
ATOM 13277 C CA . THR A 1 19 ? -7.963 -0.593 6.978 1.00 0.00 18 THR A CA 11
ATOM 13278 C C . THR A 1 19 ? -6.506 -0.209 6.791 1.00 0.00 18 THR A C 11
ATOM 13279 O O . THR A 1 19 ? -5.683 -1.060 6.455 1.00 0.00 18 THR A O 11
ATOM 13290 N N . ASP A 1 20 ? -6.180 1.052 6.989 1.00 0.00 19 ASP A N 11
ATOM 13291 C CA . ASP A 1 20 ? -4.838 1.538 6.687 1.00 0.00 19 ASP A CA 11
ATOM 13292 C C . ASP A 1 20 ? -3.825 0.970 7.658 1.00 0.00 19 ASP A C 11
ATOM 13293 O O . ASP A 1 20 ? -2.711 0.624 7.269 1.00 0.00 19 ASP A O 11
ATOM 13302 N N . GLN A 1 21 ? -4.237 0.838 8.902 1.00 0.00 20 GLN A N 11
ATOM 13303 C CA . GLN A 1 21 ? -3.420 0.244 9.948 1.00 0.00 20 GLN A CA 11
ATOM 13304 C C . GLN A 1 21 ? -3.044 -1.204 9.587 1.00 0.00 20 GLN A C 11
ATOM 13305 O O . GLN A 1 21 ? -1.882 -1.591 9.645 1.00 0.00 20 GLN A O 11
ATOM 13319 N N . THR A 1 22 ? -4.031 -1.979 9.161 1.00 0.00 21 THR A N 11
ATOM 13320 C CA . THR A 1 22 ? -3.820 -3.377 8.847 1.00 0.00 21 THR A CA 11
ATOM 13321 C C . THR A 1 22 ? -3.066 -3.549 7.527 1.00 0.00 21 THR A C 11
ATOM 13322 O O . THR A 1 22 ? -2.271 -4.478 7.373 1.00 0.00 21 THR A O 11
ATOM 13333 N N . LEU A 1 23 ? -3.307 -2.631 6.591 1.00 0.00 22 LEU A N 11
ATOM 13334 C CA . LEU A 1 23 ? -2.610 -2.622 5.311 1.00 0.00 22 LEU A CA 11
ATOM 13335 C C . LEU A 1 23 ? -1.124 -2.376 5.547 1.00 0.00 22 LEU A C 11
ATOM 13336 O O . LEU A 1 23 ? -0.276 -2.939 4.863 1.00 0.00 22 LEU A O 11
ATOM 13352 N N . GLY A 1 24 ? -0.832 -1.542 6.534 1.00 0.00 23 GLY A N 11
ATOM 13353 C CA . GLY A 1 24 ? 0.530 -1.232 6.872 1.00 0.00 23 GLY A CA 11
ATOM 13354 C C . GLY A 1 24 ? 1.266 -2.438 7.382 1.00 0.00 23 GLY A C 11
ATOM 13355 O O . GLY A 1 24 ? 2.228 -2.869 6.768 1.00 0.00 23 GLY A O 11
ATOM 13359 N N . GLU A 1 25 ? 0.741 -3.039 8.440 1.00 0.00 24 GLU A N 11
ATOM 13360 C CA . GLU A 1 25 ? 1.374 -4.191 9.092 1.00 0.00 24 GLU A CA 11
ATOM 13361 C C . GLU A 1 25 ? 1.564 -5.379 8.165 1.00 0.00 24 GLU A C 11
ATOM 13362 O O . GLU A 1 25 ? 2.491 -6.171 8.337 1.00 0.00 24 GLU A O 11
ATOM 13374 N N . ALA A 1 26 ? 0.700 -5.496 7.173 1.00 0.00 25 ALA A N 11
ATOM 13375 C CA . ALA A 1 26 ? 0.823 -6.539 6.176 1.00 0.00 25 ALA A CA 11
ATOM 13376 C C . ALA A 1 26 ? 2.141 -6.374 5.398 1.00 0.00 25 ALA A C 11
ATOM 13377 O O . ALA A 1 26 ? 2.834 -7.342 5.102 1.00 0.00 25 ALA A O 11
ATOM 13384 N N . PHE A 1 27 ? 2.484 -5.136 5.102 1.00 0.00 26 PHE A N 11
ATOM 13385 C CA . PHE A 1 27 ? 3.690 -4.832 4.365 1.00 0.00 26 PHE A CA 11
ATOM 13386 C C . PHE A 1 27 ? 4.909 -4.628 5.256 1.00 0.00 26 PHE A C 11
ATOM 13387 O O . PHE A 1 27 ? 6.040 -4.586 4.753 1.00 0.00 26 PHE A O 11
ATOM 13404 N N . SER A 1 28 ? 4.698 -4.520 6.564 1.00 0.00 27 SER A N 11
ATOM 13405 C CA . SER A 1 28 ? 5.786 -4.326 7.531 1.00 0.00 27 SER A CA 11
ATOM 13406 C C . SER A 1 28 ? 6.795 -5.499 7.524 1.00 0.00 27 SER A C 11
ATOM 13407 O O . SER A 1 28 ? 7.891 -5.393 8.066 1.00 0.00 27 SER A O 11
ATOM 13415 N N . GLN A 1 29 ? 6.411 -6.603 6.894 1.00 0.00 28 GLN A N 11
ATOM 13416 C CA . GLN A 1 29 ? 7.284 -7.749 6.734 1.00 0.00 28 GLN A CA 11
ATOM 13417 C C . GLN A 1 29 ? 8.408 -7.430 5.718 1.00 0.00 28 GLN A C 11
ATOM 13418 O O . GLN A 1 29 ? 9.501 -7.989 5.783 1.00 0.00 28 GLN A O 11
ATOM 13432 N N . PHE A 1 30 ? 8.131 -6.503 4.811 1.00 0.00 29 PHE A N 11
ATOM 13433 C CA . PHE A 1 30 ? 9.089 -6.120 3.779 1.00 0.00 29 PHE A CA 11
ATOM 13434 C C . PHE A 1 30 ? 9.967 -4.987 4.286 1.00 0.00 29 PHE A C 11
ATOM 13435 O O . PHE A 1 30 ? 11.182 -4.937 3.996 1.00 0.00 29 PHE A O 11
ATOM 13452 N N . GLY A 1 31 ? 9.341 -4.063 4.995 1.00 0.00 30 GLY A N 11
ATOM 13453 C CA . GLY A 1 31 ? 10.037 -2.953 5.612 1.00 0.00 30 GLY A CA 11
ATOM 13454 C C . GLY A 1 31 ? 9.061 -2.143 6.411 1.00 0.00 30 GLY A C 11
ATOM 13455 O O . GLY A 1 31 ? 7.853 -2.293 6.201 1.00 0.00 30 GLY A O 11
ATOM 13459 N N . GLU A 1 32 ? 9.547 -1.304 7.323 1.00 0.00 31 GLU A N 11
ATOM 13460 C CA . GLU A 1 32 ? 8.669 -0.514 8.154 1.00 0.00 31 GLU A CA 11
ATOM 13461 C C . GLU A 1 32 ? 7.881 0.492 7.329 1.00 0.00 31 GLU A C 11
ATOM 13462 O O . GLU A 1 32 ? 8.428 1.179 6.434 1.00 0.00 31 GLU A O 11
ATOM 13474 N N . ILE A 1 33 ? 6.620 0.566 7.627 1.00 0.00 32 ILE A N 11
ATOM 13475 C CA . ILE A 1 33 ? 5.710 1.467 6.991 1.00 0.00 32 ILE A CA 11
ATOM 13476 C C . ILE A 1 33 ? 5.744 2.801 7.724 1.00 0.00 32 ILE A C 11
ATOM 13477 O O . ILE A 1 33 ? 5.674 2.841 8.947 1.00 0.00 32 ILE A O 11
ATOM 13493 N N . LEU A 1 34 ? 5.886 3.874 6.978 1.00 0.00 33 LEU A N 11
ATOM 13494 C CA . LEU A 1 34 ? 5.902 5.200 7.561 1.00 0.00 33 LEU A CA 11
ATOM 13495 C C . LEU A 1 34 ? 4.471 5.683 7.753 1.00 0.00 33 LEU A C 11
ATOM 13496 O O . LEU A 1 34 ? 4.149 6.334 8.736 1.00 0.00 33 LEU A O 11
ATOM 13512 N N . ASP A 1 35 ? 3.631 5.327 6.795 1.00 0.00 34 ASP A N 11
ATOM 13513 C CA . ASP A 1 35 ? 2.188 5.583 6.817 1.00 0.00 34 ASP A CA 11
ATOM 13514 C C . ASP A 1 35 ? 1.576 4.808 5.677 1.00 0.00 34 ASP A C 11
ATOM 13515 O O . ASP A 1 35 ? 2.207 4.641 4.627 1.00 0.00 34 ASP A O 11
ATOM 13524 N N . SER A 1 36 ? 0.432 4.278 5.893 1.00 0.00 35 SER A N 11
ATOM 13525 C CA . SER A 1 36 ? -0.290 3.547 4.902 1.00 0.00 35 SER A CA 11
ATOM 13526 C C . SER A 1 36 ? -1.694 4.088 4.862 1.00 0.00 35 SER A C 11
ATOM 13527 O O . SER A 1 36 ? -2.193 4.529 5.885 1.00 0.00 35 SER A O 11
ATOM 13535 N N . LYS A 1 37 ? -2.325 4.099 3.707 1.00 0.00 36 LYS A N 11
ATOM 13536 C CA . LYS A 1 37 ? -3.644 4.680 3.602 1.00 0.00 36 LYS A CA 11
ATOM 13537 C C . LYS A 1 37 ? -4.601 3.904 2.771 1.00 0.00 36 LYS A C 11
ATOM 13538 O O . LYS A 1 37 ? -4.242 3.334 1.748 1.00 0.00 36 LYS A O 11
ATOM 13557 N N . ILE A 1 38 ? -5.817 3.880 3.252 1.00 0.00 37 ILE A N 11
ATOM 13558 C CA . ILE A 1 38 ? -6.951 3.415 2.518 1.00 0.00 37 ILE A CA 11
ATOM 13559 C C . ILE A 1 38 ? -7.675 4.665 2.173 1.00 0.00 37 ILE A C 11
ATOM 13560 O O . ILE A 1 38 ? -7.939 5.492 3.058 1.00 0.00 37 ILE A O 11
ATOM 13576 N N . ILE A 1 39 ? -7.946 4.859 0.946 1.00 0.00 38 ILE A N 11
ATOM 13577 C CA . ILE A 1 39 ? -8.557 6.069 0.555 1.00 0.00 38 ILE A CA 11
ATOM 13578 C C . ILE A 1 39 ? -10.064 5.934 0.600 1.00 0.00 38 ILE A C 11
ATOM 13579 O O . ILE A 1 39 ? -10.670 5.090 -0.092 1.00 0.00 38 ILE A O 11
ATOM 13595 N N . ASN A 1 40 ? -10.650 6.722 1.474 1.00 0.00 39 ASN A N 11
ATOM 13596 C CA . ASN A 1 40 ? -12.067 6.701 1.701 1.00 0.00 39 ASN A CA 11
ATOM 13597 C C . ASN A 1 40 ? -12.828 7.481 0.659 1.00 0.00 39 ASN A C 11
ATOM 13598 O O . ASN A 1 40 ? -12.276 8.321 -0.066 1.00 0.00 39 ASN A O 11
ATOM 13609 N N . ASP A 1 41 ? -14.076 7.187 0.594 1.00 0.00 40 ASP A N 11
ATOM 13610 C CA . ASP A 1 41 ? -14.964 7.661 -0.425 1.00 0.00 40 ASP A CA 11
ATOM 13611 C C . ASP A 1 41 ? -15.498 9.053 -0.178 1.00 0.00 40 ASP A C 11
ATOM 13612 O O . ASP A 1 41 ? -15.884 9.398 0.923 1.00 0.00 40 ASP A O 11
ATOM 13621 N N . ARG A 1 42 ? -15.438 9.861 -1.212 1.00 0.00 41 ARG A N 11
ATOM 13622 C CA . ARG A 1 42 ? -16.010 11.196 -1.210 1.00 0.00 41 ARG A CA 11
ATOM 13623 C C . ARG A 1 42 ? -17.529 11.148 -1.313 1.00 0.00 41 ARG A C 11
ATOM 13624 O O . ARG A 1 42 ? -18.206 12.055 -0.864 1.00 0.00 41 ARG A O 11
ATOM 13645 N N . GLU A 1 43 ? -18.035 10.086 -1.922 1.00 0.00 42 GLU A N 11
ATOM 13646 C CA . GLU A 1 43 ? -19.463 9.920 -2.149 1.00 0.00 42 GLU A CA 11
ATOM 13647 C C . GLU A 1 43 ? -20.185 9.575 -0.840 1.00 0.00 42 GLU A C 11
ATOM 13648 O O . GLU A 1 43 ? -21.049 10.312 -0.380 1.00 0.00 42 GLU A O 11
ATOM 13660 N N . THR A 1 44 ? -19.823 8.450 -0.252 1.00 0.00 43 THR A N 11
ATOM 13661 C CA . THR A 1 44 ? -20.515 7.966 0.936 1.00 0.00 43 THR A CA 11
ATOM 13662 C C . THR A 1 44 ? -19.618 7.854 2.184 1.00 0.00 43 THR A C 11
ATOM 13663 O O . THR A 1 44 ? -20.116 7.676 3.289 1.00 0.00 43 THR A O 11
ATOM 13674 N N . GLY A 1 45 ? -18.310 7.937 2.007 1.00 0.00 44 GLY A N 11
ATOM 13675 C CA . GLY A 1 45 ? -17.405 7.800 3.149 1.00 0.00 44 GLY A CA 11
ATOM 13676 C C . GLY A 1 45 ? -16.908 6.373 3.336 1.00 0.00 44 GLY A C 11
ATOM 13677 O O . GLY A 1 45 ? -16.140 6.088 4.250 1.00 0.00 44 GLY A O 11
ATOM 13681 N N . ARG A 1 46 ? -17.349 5.489 2.453 1.00 0.00 45 ARG A N 11
ATOM 13682 C CA . ARG A 1 46 ? -16.966 4.064 2.462 1.00 0.00 45 ARG A CA 11
ATOM 13683 C C . ARG A 1 46 ? -15.501 3.885 2.042 1.00 0.00 45 ARG A C 11
ATOM 13684 O O . ARG A 1 46 ? -14.821 4.844 1.685 1.00 0.00 45 ARG A O 11
ATOM 13705 N N . SER A 1 47 ? -15.035 2.673 2.080 1.00 0.00 46 SER A N 11
ATOM 13706 C CA . SER A 1 47 ? -13.734 2.351 1.575 1.00 0.00 46 SER A CA 11
ATOM 13707 C C . SER A 1 47 ? -13.845 2.272 0.040 1.00 0.00 46 SER A C 11
ATOM 13708 O O . SER A 1 47 ? -14.777 1.645 -0.476 1.00 0.00 46 SER A O 11
ATOM 13716 N N . ARG A 1 48 ? -12.950 2.936 -0.697 1.00 0.00 47 ARG A N 11
ATOM 13717 C CA . ARG A 1 48 ? -13.022 2.860 -2.161 1.00 0.00 47 ARG A CA 11
ATOM 13718 C C . ARG A 1 48 ? -12.260 1.674 -2.709 1.00 0.00 47 ARG A C 11
ATOM 13719 O O . ARG A 1 48 ? -12.174 1.487 -3.918 1.00 0.00 47 ARG A O 11
ATOM 13740 N N . GLY A 1 49 ? -11.701 0.891 -1.814 1.00 0.00 48 GLY A N 11
ATOM 13741 C CA . GLY A 1 49 ? -11.042 -0.327 -2.201 1.00 0.00 48 GLY A CA 11
ATOM 13742 C C . GLY A 1 49 ? -9.671 -0.118 -2.790 1.00 0.00 48 GLY A C 11
ATOM 13743 O O . GLY A 1 49 ? -9.265 -0.855 -3.693 1.00 0.00 48 GLY A O 11
ATOM 13747 N N . PHE A 1 50 ? -8.948 0.871 -2.303 1.00 0.00 49 PHE A N 11
ATOM 13748 C CA . PHE A 1 50 ? -7.588 1.094 -2.748 1.00 0.00 49 PHE A CA 11
ATOM 13749 C C . PHE A 1 50 ? -6.905 2.064 -1.801 1.00 0.00 49 PHE A C 11
ATOM 13750 O O . PHE A 1 50 ? -7.564 2.671 -0.931 1.00 0.00 49 PHE A O 11
ATOM 13767 N N . GLY A 1 51 ? -5.622 2.193 -1.955 1.00 0.00 50 GLY A N 11
ATOM 13768 C CA . GLY A 1 51 ? -4.852 3.107 -1.193 1.00 0.00 50 GLY A CA 11
ATOM 13769 C C . GLY A 1 51 ? -3.409 2.998 -1.575 1.00 0.00 50 GLY A C 11
ATOM 13770 O O . GLY A 1 51 ? -3.093 2.668 -2.721 1.00 0.00 50 GLY A O 11
ATOM 13774 N N . PHE A 1 52 ? -2.536 3.255 -0.653 1.00 0.00 51 PHE A N 11
ATOM 13775 C CA . PHE A 1 52 ? -1.119 3.150 -0.909 1.00 0.00 51 PHE A CA 11
ATOM 13776 C C . PHE A 1 52 ? -0.373 2.975 0.410 1.00 0.00 51 PHE A C 11
ATOM 13777 O O . PHE A 1 52 ? -0.951 3.180 1.485 1.00 0.00 51 PHE A O 11
ATOM 13794 N N . VAL A 1 53 ? 0.879 2.585 0.334 1.00 0.00 52 VAL A N 11
ATOM 13795 C CA . VAL A 1 53 ? 1.717 2.434 1.504 1.00 0.00 52 VAL A CA 11
ATOM 13796 C C . VAL A 1 53 ? 3.020 3.198 1.308 1.00 0.00 52 VAL A C 11
ATOM 13797 O O . VAL A 1 53 ? 3.541 3.286 0.186 1.00 0.00 52 VAL A O 11
ATOM 13810 N N . THR A 1 54 ? 3.506 3.783 2.358 1.00 0.00 53 THR A N 11
ATOM 13811 C CA . THR A 1 54 ? 4.729 4.525 2.322 1.00 0.00 53 THR A CA 11
ATOM 13812 C C . THR A 1 54 ? 5.829 3.785 3.078 1.00 0.00 53 THR A C 11
ATOM 13813 O O . THR A 1 54 ? 5.721 3.555 4.284 1.00 0.00 53 THR A O 11
ATOM 13824 N N . PHE A 1 55 ? 6.847 3.395 2.366 1.00 0.00 54 PHE A N 11
ATOM 13825 C CA . PHE A 1 55 ? 8.017 2.793 2.948 1.00 0.00 54 PHE A CA 11
ATOM 13826 C C . PHE A 1 55 ? 9.099 3.843 3.063 1.00 0.00 54 PHE A C 11
ATOM 13827 O O . PHE A 1 55 ? 8.953 4.946 2.547 1.00 0.00 54 PHE A O 11
ATOM 13844 N N . LYS A 1 56 ? 10.164 3.499 3.733 1.00 0.00 55 LYS A N 11
ATOM 13845 C CA . LYS A 1 56 ? 11.335 4.357 3.842 1.00 0.00 55 LYS A CA 11
ATOM 13846 C C . LYS A 1 56 ? 12.455 3.773 2.974 1.00 0.00 55 LYS A C 11
ATOM 13847 O O . LYS A 1 56 ? 13.426 4.432 2.638 1.00 0.00 55 LYS A O 11
ATOM 13866 N N . ASP A 1 57 ? 12.285 2.516 2.632 1.00 0.00 56 ASP A N 11
ATOM 13867 C CA . ASP A 1 57 ? 13.319 1.729 1.997 1.00 0.00 56 ASP A CA 11
ATOM 13868 C C . ASP A 1 57 ? 12.972 1.394 0.571 1.00 0.00 56 ASP A C 11
ATOM 13869 O O . ASP A 1 57 ? 11.811 1.066 0.253 1.00 0.00 56 ASP A O 11
ATOM 13878 N N . GLU A 1 58 ? 13.979 1.453 -0.268 1.00 0.00 57 GLU A N 11
ATOM 13879 C CA . GLU A 1 58 ? 13.849 1.252 -1.688 1.00 0.00 57 GLU A CA 11
ATOM 13880 C C . GLU A 1 58 ? 13.619 -0.216 -1.953 1.00 0.00 57 GLU A C 11
ATOM 13881 O O . GLU A 1 58 ? 12.809 -0.588 -2.827 1.00 0.00 57 GLU A O 11
ATOM 13893 N N . LYS A 1 59 ? 14.300 -1.059 -1.162 1.00 0.00 58 LYS A N 11
ATOM 13894 C CA . LYS A 1 59 ? 14.151 -2.488 -1.279 1.00 0.00 58 LYS A CA 11
ATOM 13895 C C . LYS A 1 59 ? 12.732 -2.840 -0.938 1.00 0.00 58 LYS A C 11
ATOM 13896 O O . LYS A 1 59 ? 12.020 -3.346 -1.764 1.00 0.00 58 LYS A O 11
ATOM 13915 N N . ALA A 1 60 ? 12.337 -2.497 0.290 1.00 0.00 59 ALA A N 11
ATOM 13916 C CA . ALA A 1 60 ? 11.018 -2.773 0.852 1.00 0.00 59 ALA A CA 11
ATOM 13917 C C . ALA A 1 60 ? 9.896 -2.378 -0.073 1.00 0.00 59 ALA A C 11
ATOM 13918 O O . ALA A 1 60 ? 8.931 -3.117 -0.205 1.00 0.00 59 ALA A O 11
ATOM 13925 N N . MET A 1 61 ? 10.036 -1.233 -0.730 1.00 0.00 60 MET A N 11
ATOM 13926 C CA . MET A 1 61 ? 9.012 -0.779 -1.656 1.00 0.00 60 MET A CA 11
ATOM 13927 C C . MET A 1 61 ? 8.834 -1.777 -2.784 1.00 0.00 60 MET A C 11
ATOM 13928 O O . MET A 1 61 ? 7.754 -2.299 -3.001 1.00 0.00 60 MET A O 11
ATOM 13942 N N . ARG A 1 62 ? 9.922 -2.059 -3.461 1.00 0.00 61 ARG A N 11
ATOM 13943 C CA . ARG A 1 62 ? 9.920 -2.878 -4.626 1.00 0.00 61 ARG A CA 11
ATOM 13944 C C . ARG A 1 62 ? 9.632 -4.344 -4.259 1.00 0.00 61 ARG A C 11
ATOM 13945 O O . ARG A 1 62 ? 8.912 -5.050 -4.969 1.00 0.00 61 ARG A O 11
ATOM 13966 N N . ASP A 1 63 ? 10.166 -4.728 -3.122 1.00 0.00 62 ASP A N 11
ATOM 13967 C CA . ASP A 1 63 ? 10.040 -6.066 -2.506 1.00 0.00 62 ASP A CA 11
ATOM 13968 C C . ASP A 1 63 ? 8.552 -6.392 -2.362 1.00 0.00 62 ASP A C 11
ATOM 13969 O O . ASP A 1 63 ? 8.068 -7.441 -2.788 1.00 0.00 62 ASP A O 11
ATOM 13978 N N . ALA A 1 64 ? 7.821 -5.407 -1.849 1.00 0.00 63 ALA A N 11
ATOM 13979 C CA . ALA A 1 64 ? 6.401 -5.519 -1.590 1.00 0.00 63 ALA A CA 11
ATOM 13980 C C . ALA A 1 64 ? 5.614 -5.672 -2.880 1.00 0.00 63 ALA A C 11
ATOM 13981 O O . ALA A 1 64 ? 4.633 -6.405 -2.939 1.00 0.00 63 ALA A O 11
ATOM 13988 N N . ILE A 1 65 ? 6.065 -5.007 -3.909 1.00 0.00 64 ILE A N 11
ATOM 13989 C CA . ILE A 1 65 ? 5.376 -4.994 -5.181 1.00 0.00 64 ILE A CA 11
ATOM 13990 C C . ILE A 1 65 ? 5.461 -6.347 -5.856 1.00 0.00 64 ILE A C 11
ATOM 13991 O O . ILE A 1 65 ? 4.449 -6.985 -6.117 1.00 0.00 64 ILE A O 11
ATOM 14007 N N . GLU A 1 66 ? 6.660 -6.805 -6.054 1.00 0.00 65 GLU A N 11
ATOM 14008 C CA . GLU A 1 66 ? 6.900 -8.001 -6.795 1.00 0.00 65 GLU A CA 11
ATOM 14009 C C . GLU A 1 66 ? 6.631 -9.272 -5.982 1.00 0.00 65 GLU A C 11
ATOM 14010 O O . GLU A 1 66 ? 6.487 -10.355 -6.543 1.00 0.00 65 GLU A O 11
ATOM 14022 N N . GLY A 1 67 ? 6.551 -9.134 -4.668 1.00 0.00 66 GLY A N 11
ATOM 14023 C CA . GLY A 1 67 ? 6.278 -10.281 -3.834 1.00 0.00 66 GLY A CA 11
ATOM 14024 C C . GLY A 1 67 ? 4.822 -10.399 -3.362 1.00 0.00 66 GLY A C 11
ATOM 14025 O O . GLY A 1 67 ? 4.312 -11.504 -3.217 1.00 0.00 66 GLY A O 11
ATOM 14029 N N . MET A 1 68 ? 4.141 -9.277 -3.139 1.00 0.00 67 MET A N 11
ATOM 14030 C CA . MET A 1 68 ? 2.796 -9.334 -2.533 1.00 0.00 67 MET A CA 11
ATOM 14031 C C . MET A 1 68 ? 1.681 -9.138 -3.565 1.00 0.00 67 MET A C 11
ATOM 14032 O O . MET A 1 68 ? 0.490 -9.328 -3.259 1.00 0.00 67 MET A O 11
ATOM 14046 N N . ASN A 1 69 ? 2.042 -8.750 -4.770 1.00 0.00 68 ASN A N 11
ATOM 14047 C CA . ASN A 1 69 ? 1.043 -8.532 -5.813 1.00 0.00 68 ASN A CA 11
ATOM 14048 C C . ASN A 1 69 ? 0.446 -9.841 -6.267 1.00 0.00 68 ASN A C 11
ATOM 14049 O O . ASN A 1 69 ? 1.148 -10.701 -6.789 1.00 0.00 68 ASN A O 11
ATOM 14060 N N . GLY A 1 70 ? -0.845 -9.983 -6.088 1.00 0.00 69 GLY A N 11
ATOM 14061 C CA . GLY A 1 70 ? -1.495 -11.187 -6.506 1.00 0.00 69 GLY A CA 11
ATOM 14062 C C . GLY A 1 70 ? -1.988 -12.021 -5.352 1.00 0.00 69 GLY A C 11
ATOM 14063 O O . GLY A 1 70 ? -2.608 -13.055 -5.564 1.00 0.00 69 GLY A O 11
ATOM 14067 N N . GLN A 1 71 ? -1.734 -11.584 -4.130 1.00 0.00 70 GLN A N 11
ATOM 14068 C CA . GLN A 1 71 ? -2.239 -12.321 -2.978 1.00 0.00 70 GLN A CA 11
ATOM 14069 C C . GLN A 1 71 ? -3.698 -11.923 -2.712 1.00 0.00 70 GLN A C 11
ATOM 14070 O O . GLN A 1 71 ? -4.255 -11.031 -3.391 1.00 0.00 70 GLN A O 11
ATOM 14084 N N . ASP A 1 72 ? -4.301 -12.573 -1.747 1.00 0.00 71 ASP A N 11
ATOM 14085 C CA . ASP A 1 72 ? -5.607 -12.186 -1.264 1.00 0.00 71 ASP A CA 11
ATOM 14086 C C . ASP A 1 72 ? -5.397 -11.473 0.044 1.00 0.00 71 ASP A C 11
ATOM 14087 O O . ASP A 1 72 ? -4.534 -11.880 0.844 1.00 0.00 71 ASP A O 11
ATOM 14096 N N . LEU A 1 73 ? -6.105 -10.415 0.241 1.00 0.00 72 LEU A N 11
ATOM 14097 C CA . LEU A 1 73 ? -6.044 -9.673 1.447 1.00 0.00 72 LEU A CA 11
ATOM 14098 C C . LEU A 1 73 ? -7.455 -9.181 1.733 1.00 0.00 72 LEU A C 11
ATOM 14099 O O . LEU A 1 73 ? -8.020 -8.425 0.936 1.00 0.00 72 LEU A O 11
ATOM 14115 N N . ASP A 1 74 ? -8.025 -9.682 2.833 1.00 0.00 73 ASP A N 11
ATOM 14116 C CA . ASP A 1 74 ? -9.370 -9.291 3.340 1.00 0.00 73 ASP A CA 11
ATOM 14117 C C . ASP A 1 74 ? -10.490 -9.774 2.379 1.00 0.00 73 ASP A C 11
ATOM 14118 O O . ASP A 1 74 ? -11.585 -9.223 2.324 1.00 0.00 73 ASP A O 11
ATOM 14127 N N . GLY A 1 75 ? -10.214 -10.868 1.658 1.00 0.00 74 GLY A N 11
ATOM 14128 C CA . GLY A 1 75 ? -11.208 -11.441 0.767 1.00 0.00 74 GLY A CA 11
ATOM 14129 C C . GLY A 1 75 ? -11.173 -10.793 -0.585 1.00 0.00 74 GLY A C 11
ATOM 14130 O O . GLY A 1 75 ? -12.162 -10.799 -1.338 1.00 0.00 74 GLY A O 11
ATOM 14134 N N . ARG A 1 76 ? -10.063 -10.198 -0.883 1.00 0.00 75 ARG A N 11
ATOM 14135 C CA . ARG A 1 76 ? -9.874 -9.528 -2.112 1.00 0.00 75 ARG A CA 11
ATOM 14136 C C . ARG A 1 76 ? -8.487 -9.784 -2.686 1.00 0.00 75 ARG A C 11
ATOM 14137 O O . ARG A 1 76 ? -7.490 -9.735 -1.982 1.00 0.00 75 ARG A O 11
ATOM 14158 N N . ASN A 1 77 ? -8.445 -10.004 -3.972 1.00 0.00 76 ASN A N 11
ATOM 14159 C CA . ASN A 1 77 ? -7.199 -10.153 -4.704 1.00 0.00 76 ASN A CA 11
ATOM 14160 C C . ASN A 1 77 ? -6.691 -8.759 -4.972 1.00 0.00 76 ASN A C 11
ATOM 14161 O O . ASN A 1 77 ? -7.349 -7.964 -5.678 1.00 0.00 76 ASN A O 11
ATOM 14172 N N . ILE A 1 78 ? -5.581 -8.451 -4.381 1.00 0.00 77 ILE A N 11
ATOM 14173 C CA . ILE A 1 78 ? -5.046 -7.114 -4.402 1.00 0.00 77 ILE A CA 11
ATOM 14174 C C . ILE A 1 78 ? -3.965 -6.919 -5.466 1.00 0.00 77 ILE A C 11
ATOM 14175 O O . ILE A 1 78 ? -3.230 -7.857 -5.820 1.00 0.00 77 ILE A O 11
ATOM 14191 N N . THR A 1 79 ? -3.879 -5.708 -5.962 1.00 0.00 78 THR A N 11
ATOM 14192 C CA . THR A 1 79 ? -2.900 -5.332 -6.939 1.00 0.00 78 THR A CA 11
ATOM 14193 C C . THR A 1 79 ? -1.931 -4.309 -6.317 1.00 0.00 78 THR A C 11
ATOM 14194 O O . THR A 1 79 ? -2.333 -3.202 -5.929 1.00 0.00 78 THR A O 11
ATOM 14205 N N . VAL A 1 80 ? -0.682 -4.676 -6.239 1.00 0.00 79 VAL A N 11
ATOM 14206 C CA . VAL A 1 80 ? 0.339 -3.856 -5.626 1.00 0.00 79 VAL A CA 11
ATOM 14207 C C . VAL A 1 80 ? 1.247 -3.346 -6.736 1.00 0.00 79 VAL A C 11
ATOM 14208 O O . VAL A 1 80 ? 1.778 -4.136 -7.507 1.00 0.00 79 VAL A O 11
ATOM 14221 N N . ASN A 1 81 ? 1.393 -2.049 -6.846 1.00 0.00 80 ASN A N 11
ATOM 14222 C CA . ASN A 1 81 ? 2.202 -1.479 -7.906 1.00 0.00 80 ASN A CA 11
ATOM 14223 C C . ASN A 1 81 ? 3.082 -0.345 -7.408 1.00 0.00 80 ASN A C 11
ATOM 14224 O O . ASN A 1 81 ? 2.969 0.102 -6.255 1.00 0.00 80 ASN A O 11
ATOM 14235 N N . GLU A 1 82 ? 3.948 0.107 -8.269 1.00 0.00 81 GLU A N 11
ATOM 14236 C CA . GLU A 1 82 ? 4.946 1.090 -7.944 1.00 0.00 81 GLU A CA 11
ATOM 14237 C C . GLU A 1 82 ? 4.375 2.495 -8.124 1.00 0.00 81 GLU A C 11
ATOM 14238 O O . GLU A 1 82 ? 3.910 2.850 -9.194 1.00 0.00 81 GLU A O 11
ATOM 14250 N N . ALA A 1 83 ? 4.413 3.284 -7.060 1.00 0.00 82 ALA A N 11
ATOM 14251 C CA . ALA A 1 83 ? 3.833 4.622 -7.071 1.00 0.00 82 ALA A CA 11
ATOM 14252 C C . ALA A 1 83 ? 4.914 5.672 -7.254 1.00 0.00 82 ALA A C 11
ATOM 14253 O O . ALA A 1 83 ? 4.742 6.835 -6.865 1.00 0.00 82 ALA A O 11
ATOM 14260 N N . GLN A 1 84 ? 6.006 5.275 -7.868 1.00 0.00 83 GLN A N 11
ATOM 14261 C CA . GLN A 1 84 ? 7.135 6.158 -8.067 1.00 0.00 83 GLN A CA 11
ATOM 14262 C C . GLN A 1 84 ? 6.915 7.210 -9.125 1.00 0.00 83 GLN A C 11
ATOM 14263 O O . GLN A 1 84 ? 7.133 7.004 -10.309 1.00 0.00 83 GLN A O 11
ATOM 14277 N N . SER A 1 85 ? 6.404 8.313 -8.681 1.00 0.00 84 SER A N 11
ATOM 14278 C CA . SER A 1 85 ? 6.196 9.471 -9.487 1.00 0.00 84 SER A CA 11
ATOM 14279 C C . SER A 1 85 ? 6.444 10.687 -8.606 1.00 0.00 84 SER A C 11
ATOM 14280 O O . SER A 1 85 ? 5.660 10.975 -7.691 1.00 0.00 84 SER A O 11
ATOM 14288 N N . ARG A 1 86 ? 7.562 11.338 -8.818 1.00 0.00 85 ARG A N 11
ATOM 14289 C CA . ARG A 1 86 ? 7.959 12.496 -8.026 1.00 0.00 85 ARG A CA 11
ATOM 14290 C C . ARG A 1 86 ? 9.008 13.278 -8.789 1.00 0.00 85 ARG A C 11
ATOM 14291 O O . ARG A 1 86 ? 9.567 12.743 -9.751 1.00 0.00 85 ARG A O 11
ATOM 14312 N N . GLY A 1 1 ? 18.519 4.488 -2.175 1.00 0.00 0 GLY A N 12
ATOM 14313 C CA . GLY A 1 1 ? 19.641 3.910 -1.452 1.00 0.00 0 GLY A CA 12
ATOM 14314 C C . GLY A 1 1 ? 19.271 3.678 -0.020 1.00 0.00 0 GLY A C 12
ATOM 14315 O O . GLY A 1 1 ? 19.486 2.593 0.504 1.00 0.00 0 GLY A O 12
ATOM 14321 N N . MET A 1 2 ? 18.730 4.703 0.610 1.00 0.00 1 MET A N 12
ATOM 14322 C CA . MET A 1 2 ? 18.232 4.613 1.960 1.00 0.00 1 MET A CA 12
ATOM 14323 C C . MET A 1 2 ? 17.360 5.822 2.236 1.00 0.00 1 MET A C 12
ATOM 14324 O O . MET A 1 2 ? 17.784 6.767 2.897 1.00 0.00 1 MET A O 12
ATOM 14338 N N . ALA A 1 3 ? 16.178 5.804 1.631 1.00 0.00 2 ALA A N 12
ATOM 14339 C CA . ALA A 1 3 ? 15.161 6.852 1.771 1.00 0.00 2 ALA A CA 12
ATOM 14340 C C . ALA A 1 3 ? 15.638 8.229 1.306 1.00 0.00 2 ALA A C 12
ATOM 14341 O O . ALA A 1 3 ? 16.031 9.070 2.114 1.00 0.00 2 ALA A O 12
ATOM 14348 N N . GLU A 1 4 ? 15.636 8.452 0.002 1.00 0.00 3 GLU A N 12
ATOM 14349 C CA . GLU A 1 4 ? 15.994 9.768 -0.516 1.00 0.00 3 GLU A CA 12
ATOM 14350 C C . GLU A 1 4 ? 14.745 10.612 -0.551 1.00 0.00 3 GLU A C 12
ATOM 14351 O O . GLU A 1 4 ? 14.761 11.840 -0.442 1.00 0.00 3 GLU A O 12
ATOM 14363 N N . VAL A 1 5 ? 13.684 9.908 -0.686 1.00 0.00 4 VAL A N 12
ATOM 14364 C CA . VAL A 1 5 ? 12.329 10.399 -0.752 1.00 0.00 4 VAL A CA 12
ATOM 14365 C C . VAL A 1 5 ? 11.511 9.305 -0.063 1.00 0.00 4 VAL A C 12
ATOM 14366 O O . VAL A 1 5 ? 12.070 8.247 0.242 1.00 0.00 4 VAL A O 12
ATOM 14379 N N . GLU A 1 6 ? 10.248 9.534 0.217 1.00 0.00 5 GLU A N 12
ATOM 14380 C CA . GLU A 1 6 ? 9.444 8.484 0.759 1.00 0.00 5 GLU A CA 12
ATOM 14381 C C . GLU A 1 6 ? 9.044 7.521 -0.338 1.00 0.00 5 GLU A C 12
ATOM 14382 O O . GLU A 1 6 ? 8.719 7.942 -1.449 1.00 0.00 5 GLU A O 12
ATOM 14394 N N . TYR A 1 7 ? 9.129 6.242 -0.075 1.00 0.00 6 TYR A N 12
ATOM 14395 C CA . TYR A 1 7 ? 8.883 5.300 -1.115 1.00 0.00 6 TYR A CA 12
ATOM 14396 C C . TYR A 1 7 ? 7.531 4.716 -1.024 1.00 0.00 6 TYR A C 12
ATOM 14397 O O . TYR A 1 7 ? 7.269 3.738 -0.343 1.00 0.00 6 TYR A O 12
ATOM 14415 N N . ARG A 1 8 ? 6.670 5.381 -1.678 1.00 0.00 7 ARG A N 12
ATOM 14416 C CA . ARG A 1 8 ? 5.295 5.120 -1.649 1.00 0.00 7 ARG A CA 12
ATOM 14417 C C . ARG A 1 8 ? 4.849 4.193 -2.764 1.00 0.00 7 ARG A C 12
ATOM 14418 O O . ARG A 1 8 ? 5.227 4.331 -3.922 1.00 0.00 7 ARG A O 12
ATOM 14439 N N . CYS A 1 9 ? 4.063 3.252 -2.376 1.00 0.00 8 CYS A N 12
ATOM 14440 C CA . CYS A 1 9 ? 3.530 2.245 -3.219 1.00 0.00 8 CYS A CA 12
ATOM 14441 C C . CYS A 1 9 ? 2.026 2.462 -3.352 1.00 0.00 8 CYS A C 12
ATOM 14442 O O . CYS A 1 9 ? 1.372 2.916 -2.399 1.00 0.00 8 CYS A O 12
ATOM 14450 N N . PHE A 1 10 ? 1.499 2.184 -4.516 1.00 0.00 9 PHE A N 12
ATOM 14451 C CA . PHE A 1 10 ? 0.082 2.301 -4.780 1.00 0.00 9 PHE A CA 12
ATOM 14452 C C . PHE A 1 10 ? -0.539 0.917 -4.763 1.00 0.00 9 PHE A C 12
ATOM 14453 O O . PHE A 1 10 ? -0.070 0.005 -5.464 1.00 0.00 9 PHE A O 12
ATOM 14470 N N . VAL A 1 11 ? -1.544 0.736 -3.942 1.00 0.00 10 VAL A N 12
ATOM 14471 C CA . VAL A 1 11 ? -2.202 -0.539 -3.847 1.00 0.00 10 VAL A CA 12
ATOM 14472 C C . VAL A 1 11 ? -3.692 -0.338 -4.066 1.00 0.00 10 VAL A C 12
ATOM 14473 O O . VAL A 1 11 ? -4.367 0.299 -3.270 1.00 0.00 10 VAL A O 12
ATOM 14486 N N . GLY A 1 12 ? -4.183 -0.866 -5.138 1.00 0.00 11 GLY A N 12
ATOM 14487 C CA . GLY A 1 12 ? -5.571 -0.765 -5.456 1.00 0.00 11 GLY A CA 12
ATOM 14488 C C . GLY A 1 12 ? -6.221 -2.114 -5.531 1.00 0.00 11 GLY A C 12
ATOM 14489 O O . GLY A 1 12 ? -5.529 -3.143 -5.565 1.00 0.00 11 GLY A O 12
ATOM 14493 N N . GLY A 1 13 ? -7.535 -2.122 -5.541 1.00 0.00 12 GLY A N 12
ATOM 14494 C CA . GLY A 1 13 ? -8.266 -3.356 -5.634 1.00 0.00 12 GLY A CA 12
ATOM 14495 C C . GLY A 1 13 ? -8.409 -3.994 -4.286 1.00 0.00 12 GLY A C 12
ATOM 14496 O O . GLY A 1 13 ? -8.285 -5.207 -4.156 1.00 0.00 12 GLY A O 12
ATOM 14500 N N . LEU A 1 14 ? -8.676 -3.165 -3.300 1.00 0.00 13 LEU A N 12
ATOM 14501 C CA . LEU A 1 14 ? -8.807 -3.572 -1.910 1.00 0.00 13 LEU A CA 12
ATOM 14502 C C . LEU A 1 14 ? -10.249 -3.972 -1.618 1.00 0.00 13 LEU A C 12
ATOM 14503 O O . LEU A 1 14 ? -11.120 -3.862 -2.489 1.00 0.00 13 LEU A O 12
ATOM 14519 N N . ALA A 1 15 ? -10.504 -4.447 -0.419 1.00 0.00 14 ALA A N 12
ATOM 14520 C CA . ALA A 1 15 ? -11.835 -4.828 -0.029 1.00 0.00 14 ALA A CA 12
ATOM 14521 C C . ALA A 1 15 ? -12.446 -3.723 0.800 1.00 0.00 14 ALA A C 12
ATOM 14522 O O . ALA A 1 15 ? -11.755 -2.804 1.227 1.00 0.00 14 ALA A O 12
ATOM 14529 N N . TRP A 1 16 ? -13.728 -3.838 1.071 1.00 0.00 15 TRP A N 12
ATOM 14530 C CA . TRP A 1 16 ? -14.445 -2.837 1.857 1.00 0.00 15 TRP A CA 12
ATOM 14531 C C . TRP A 1 16 ? -14.145 -3.004 3.346 1.00 0.00 15 TRP A C 12
ATOM 14532 O O . TRP A 1 16 ? -14.561 -2.202 4.165 1.00 0.00 15 TRP A O 12
ATOM 14553 N N . ALA A 1 17 ? -13.435 -4.068 3.675 1.00 0.00 16 ALA A N 12
ATOM 14554 C CA . ALA A 1 17 ? -13.081 -4.363 5.048 1.00 0.00 16 ALA A CA 12
ATOM 14555 C C . ALA A 1 17 ? -11.590 -4.160 5.275 1.00 0.00 16 ALA A C 12
ATOM 14556 O O . ALA A 1 17 ? -11.102 -4.319 6.386 1.00 0.00 16 ALA A O 12
ATOM 14563 N N . THR A 1 18 ? -10.884 -3.786 4.220 1.00 0.00 17 THR A N 12
ATOM 14564 C CA . THR A 1 18 ? -9.459 -3.589 4.295 1.00 0.00 17 THR A CA 12
ATOM 14565 C C . THR A 1 18 ? -9.151 -2.311 5.072 1.00 0.00 17 THR A C 12
ATOM 14566 O O . THR A 1 18 ? -9.626 -1.226 4.718 1.00 0.00 17 THR A O 12
ATOM 14577 N N . THR A 1 19 ? -8.390 -2.438 6.129 1.00 0.00 18 THR A N 12
ATOM 14578 C CA . THR A 1 19 ? -8.040 -1.296 6.922 1.00 0.00 18 THR A CA 12
ATOM 14579 C C . THR A 1 19 ? -6.634 -0.851 6.567 1.00 0.00 18 THR A C 12
ATOM 14580 O O . THR A 1 19 ? -5.860 -1.620 5.986 1.00 0.00 18 THR A O 12
ATOM 14591 N N . ASP A 1 20 ? -6.291 0.375 6.900 1.00 0.00 19 ASP A N 12
ATOM 14592 C CA . ASP A 1 20 ? -4.961 0.884 6.617 1.00 0.00 19 ASP A CA 12
ATOM 14593 C C . ASP A 1 20 ? -3.975 0.267 7.585 1.00 0.00 19 ASP A C 12
ATOM 14594 O O . ASP A 1 20 ? -2.778 0.165 7.303 1.00 0.00 19 ASP A O 12
ATOM 14603 N N . GLN A 1 21 ? -4.520 -0.182 8.699 1.00 0.00 20 GLN A N 12
ATOM 14604 C CA . GLN A 1 21 ? -3.807 -0.921 9.718 1.00 0.00 20 GLN A CA 12
ATOM 14605 C C . GLN A 1 21 ? -3.333 -2.269 9.134 1.00 0.00 20 GLN A C 12
ATOM 14606 O O . GLN A 1 21 ? -2.122 -2.504 9.018 1.00 0.00 20 GLN A O 12
ATOM 14620 N N . THR A 1 22 ? -4.283 -3.093 8.672 1.00 0.00 21 THR A N 12
ATOM 14621 C CA . THR A 1 22 ? -3.966 -4.407 8.109 1.00 0.00 21 THR A CA 12
ATOM 14622 C C . THR A 1 22 ? -3.103 -4.290 6.845 1.00 0.00 21 THR A C 12
ATOM 14623 O O . THR A 1 22 ? -2.172 -5.088 6.626 1.00 0.00 21 THR A O 12
ATOM 14634 N N . LEU A 1 23 ? -3.391 -3.266 6.040 1.00 0.00 22 LEU A N 12
ATOM 14635 C CA . LEU A 1 23 ? -2.632 -2.976 4.829 1.00 0.00 22 LEU A CA 12
ATOM 14636 C C . LEU A 1 23 ? -1.163 -2.704 5.178 1.00 0.00 22 LEU A C 12
ATOM 14637 O O . LEU A 1 23 ? -0.254 -3.168 4.497 1.00 0.00 22 LEU A O 12
ATOM 14653 N N . GLY A 1 24 ? -0.950 -1.979 6.262 1.00 0.00 23 GLY A N 12
ATOM 14654 C CA . GLY A 1 24 ? 0.384 -1.637 6.680 1.00 0.00 23 GLY A CA 12
ATOM 14655 C C . GLY A 1 24 ? 1.148 -2.826 7.196 1.00 0.00 23 GLY A C 12
ATOM 14656 O O . GLY A 1 24 ? 2.287 -3.043 6.802 1.00 0.00 23 GLY A O 12
ATOM 14660 N N . GLU A 1 25 ? 0.505 -3.614 8.039 1.00 0.00 24 GLU A N 12
ATOM 14661 C CA . GLU A 1 25 ? 1.119 -4.784 8.671 1.00 0.00 24 GLU A CA 12
ATOM 14662 C C . GLU A 1 25 ? 1.642 -5.784 7.652 1.00 0.00 24 GLU A C 12
ATOM 14663 O O . GLU A 1 25 ? 2.765 -6.277 7.785 1.00 0.00 24 GLU A O 12
ATOM 14675 N N . ALA A 1 26 ? 0.857 -6.025 6.612 1.00 0.00 25 ALA A N 12
ATOM 14676 C CA . ALA A 1 26 ? 1.223 -6.962 5.556 1.00 0.00 25 ALA A CA 12
ATOM 14677 C C . ALA A 1 26 ? 2.555 -6.576 4.900 1.00 0.00 25 ALA A C 12
ATOM 14678 O O . ALA A 1 26 ? 3.421 -7.421 4.668 1.00 0.00 25 ALA A O 12
ATOM 14685 N N . PHE A 1 27 ? 2.731 -5.298 4.645 1.00 0.00 26 PHE A N 12
ATOM 14686 C CA . PHE A 1 27 ? 3.936 -4.826 3.995 1.00 0.00 26 PHE A CA 12
ATOM 14687 C C . PHE A 1 27 ? 5.042 -4.503 4.999 1.00 0.00 26 PHE A C 12
ATOM 14688 O O . PHE A 1 27 ? 6.218 -4.383 4.632 1.00 0.00 26 PHE A O 12
ATOM 14705 N N . SER A 1 28 ? 4.673 -4.411 6.267 1.00 0.00 27 SER A N 12
ATOM 14706 C CA . SER A 1 28 ? 5.613 -4.115 7.339 1.00 0.00 27 SER A CA 12
ATOM 14707 C C . SER A 1 28 ? 6.518 -5.318 7.589 1.00 0.00 27 SER A C 12
ATOM 14708 O O . SER A 1 28 ? 7.534 -5.215 8.272 1.00 0.00 27 SER A O 12
ATOM 14716 N N . GLN A 1 29 ? 6.127 -6.452 7.032 1.00 0.00 28 GLN A N 12
ATOM 14717 C CA . GLN A 1 29 ? 6.903 -7.674 7.115 1.00 0.00 28 GLN A CA 12
ATOM 14718 C C . GLN A 1 29 ? 8.097 -7.604 6.160 1.00 0.00 28 GLN A C 12
ATOM 14719 O O . GLN A 1 29 ? 8.992 -8.439 6.210 1.00 0.00 28 GLN A O 12
ATOM 14733 N N . PHE A 1 30 ? 8.079 -6.612 5.284 1.00 0.00 29 PHE A N 12
ATOM 14734 C CA . PHE A 1 30 ? 9.120 -6.440 4.289 1.00 0.00 29 PHE A CA 12
ATOM 14735 C C . PHE A 1 30 ? 9.903 -5.170 4.537 1.00 0.00 29 PHE A C 12
ATOM 14736 O O . PHE A 1 30 ? 11.128 -5.162 4.450 1.00 0.00 29 PHE A O 12
ATOM 14753 N N . GLY A 1 31 ? 9.207 -4.098 4.846 1.00 0.00 30 GLY A N 12
ATOM 14754 C CA . GLY A 1 31 ? 9.883 -2.864 5.082 1.00 0.00 30 GLY A CA 12
ATOM 14755 C C . GLY A 1 31 ? 9.206 -2.034 6.111 1.00 0.00 30 GLY A C 12
ATOM 14756 O O . GLY A 1 31 ? 8.053 -2.289 6.466 1.00 0.00 30 GLY A O 12
ATOM 14760 N N . GLU A 1 32 ? 9.912 -1.044 6.581 1.00 0.00 31 GLU A N 12
ATOM 14761 C CA . GLU A 1 32 ? 9.406 -0.136 7.562 1.00 0.00 31 GLU A CA 12
ATOM 14762 C C . GLU A 1 32 ? 8.438 0.836 6.909 1.00 0.00 31 GLU A C 12
ATOM 14763 O O . GLU A 1 32 ? 8.789 1.562 5.951 1.00 0.00 31 GLU A O 12
ATOM 14775 N N . ILE A 1 33 ? 7.231 0.819 7.399 1.00 0.00 32 ILE A N 12
ATOM 14776 C CA . ILE A 1 33 ? 6.157 1.618 6.871 1.00 0.00 32 ILE A CA 12
ATOM 14777 C C . ILE A 1 33 ? 6.124 2.950 7.602 1.00 0.00 32 ILE A C 12
ATOM 14778 O O . ILE A 1 33 ? 6.272 2.991 8.816 1.00 0.00 32 ILE A O 12
ATOM 14794 N N . LEU A 1 34 ? 5.970 4.020 6.864 1.00 0.00 33 LEU A N 12
ATOM 14795 C CA . LEU A 1 34 ? 5.851 5.332 7.457 1.00 0.00 33 LEU A CA 12
ATOM 14796 C C . LEU A 1 34 ? 4.387 5.607 7.746 1.00 0.00 33 LEU A C 12
ATOM 14797 O O . LEU A 1 34 ? 4.044 6.149 8.786 1.00 0.00 33 LEU A O 12
ATOM 14813 N N . ASP A 1 35 ? 3.538 5.198 6.808 1.00 0.00 34 ASP A N 12
ATOM 14814 C CA . ASP A 1 35 ? 2.082 5.288 6.931 1.00 0.00 34 ASP A CA 12
ATOM 14815 C C . ASP A 1 35 ? 1.467 4.518 5.779 1.00 0.00 34 ASP A C 12
ATOM 14816 O O . ASP A 1 35 ? 2.069 4.415 4.699 1.00 0.00 34 ASP A O 12
ATOM 14825 N N . SER A 1 36 ? 0.345 3.931 6.015 1.00 0.00 35 SER A N 12
ATOM 14826 C CA . SER A 1 36 ? -0.394 3.221 5.021 1.00 0.00 35 SER A CA 12
ATOM 14827 C C . SER A 1 36 ? -1.829 3.692 5.090 1.00 0.00 35 SER A C 12
ATOM 14828 O O . SER A 1 36 ? -2.325 3.944 6.177 1.00 0.00 35 SER A O 12
ATOM 14836 N N . LYS A 1 37 ? -2.487 3.852 3.955 1.00 0.00 36 LYS A N 12
ATOM 14837 C CA . LYS A 1 37 ? -3.844 4.377 3.944 1.00 0.00 36 LYS A CA 12
ATOM 14838 C C . LYS A 1 37 ? -4.747 3.703 2.980 1.00 0.00 36 LYS A C 12
ATOM 14839 O O . LYS A 1 37 ? -4.321 3.249 1.930 1.00 0.00 36 LYS A O 12
ATOM 14858 N N . ILE A 1 38 ? -5.996 3.646 3.365 1.00 0.00 37 ILE A N 12
ATOM 14859 C CA . ILE A 1 38 ? -7.069 3.261 2.499 1.00 0.00 37 ILE A CA 12
ATOM 14860 C C . ILE A 1 38 ? -7.691 4.568 2.121 1.00 0.00 37 ILE A C 12
ATOM 14861 O O . ILE A 1 38 ? -8.140 5.316 3.004 1.00 0.00 37 ILE A O 12
ATOM 14877 N N . ILE A 1 39 ? -7.679 4.901 0.882 1.00 0.00 38 ILE A N 12
ATOM 14878 C CA . ILE A 1 39 ? -8.205 6.160 0.496 1.00 0.00 38 ILE A CA 12
ATOM 14879 C C . ILE A 1 39 ? -9.692 6.045 0.281 1.00 0.00 38 ILE A C 12
ATOM 14880 O O . ILE A 1 39 ? -10.178 5.514 -0.724 1.00 0.00 38 ILE A O 12
ATOM 14896 N N . ASN A 1 40 ? -10.396 6.463 1.287 1.00 0.00 39 ASN A N 12
ATOM 14897 C CA . ASN A 1 40 ? -11.826 6.399 1.322 1.00 0.00 39 ASN A CA 12
ATOM 14898 C C . ASN A 1 40 ? -12.443 7.569 0.609 1.00 0.00 39 ASN A C 12
ATOM 14899 O O . ASN A 1 40 ? -11.763 8.550 0.273 1.00 0.00 39 ASN A O 12
ATOM 14910 N N . ASP A 1 41 ? -13.715 7.469 0.375 1.00 0.00 40 ASP A N 12
ATOM 14911 C CA . ASP A 1 41 ? -14.454 8.488 -0.301 1.00 0.00 40 ASP A CA 12
ATOM 14912 C C . ASP A 1 41 ? -15.140 9.324 0.747 1.00 0.00 40 ASP A C 12
ATOM 14913 O O . ASP A 1 41 ? -16.061 8.865 1.409 1.00 0.00 40 ASP A O 12
ATOM 14922 N N . ARG A 1 42 ? -14.661 10.525 0.925 1.00 0.00 41 ARG A N 12
ATOM 14923 C CA . ARG A 1 42 ? -15.171 11.422 1.954 1.00 0.00 41 ARG A CA 12
ATOM 14924 C C . ARG A 1 42 ? -16.558 11.930 1.592 1.00 0.00 41 ARG A C 12
ATOM 14925 O O . ARG A 1 42 ? -17.403 12.140 2.456 1.00 0.00 41 ARG A O 12
ATOM 14946 N N . GLU A 1 43 ? -16.761 12.097 0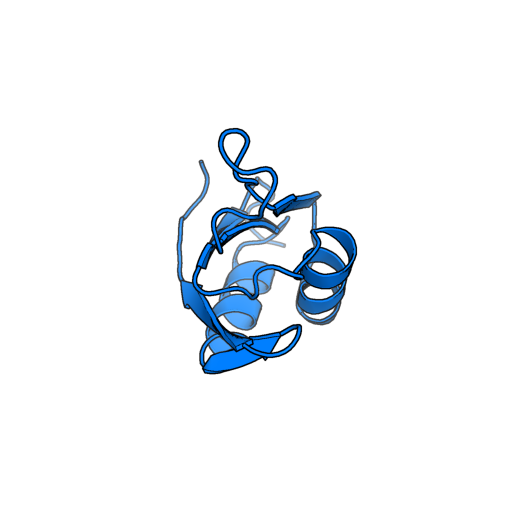.317 1.00 0.00 42 GLU A N 12
ATOM 14947 C CA . GLU A 1 43 ? -17.958 12.681 -0.239 1.00 0.00 42 GLU A CA 12
ATOM 14948 C C . GLU A 1 43 ? -19.209 11.813 -0.008 1.00 0.00 42 GLU A C 12
ATOM 14949 O O . GLU A 1 43 ? -20.260 12.322 0.374 1.00 0.00 42 GLU A O 12
ATOM 14961 N N . THR A 1 44 ? -19.100 10.523 -0.245 1.00 0.00 43 THR A N 12
ATOM 14962 C CA . THR A 1 44 ? -20.230 9.633 -0.057 1.00 0.00 43 THR A CA 12
ATOM 14963 C C . THR A 1 44 ? -20.111 8.803 1.220 1.00 0.00 43 THR A C 12
ATOM 14964 O O . THR A 1 44 ? -21.029 8.044 1.566 1.00 0.00 43 THR A O 12
ATOM 14975 N N . GLY A 1 45 ? -18.979 8.929 1.900 1.00 0.00 44 GLY A N 12
ATOM 14976 C CA . GLY A 1 45 ? -18.748 8.181 3.127 1.00 0.00 44 GLY A CA 12
ATOM 14977 C C . GLY A 1 45 ? -18.422 6.724 2.851 1.00 0.00 44 GLY A C 12
ATOM 14978 O O . GLY A 1 45 ? -18.577 5.861 3.710 1.00 0.00 44 GLY A O 12
ATOM 14982 N N . ARG A 1 46 ? -17.978 6.453 1.649 1.00 0.00 45 ARG A N 12
ATOM 14983 C CA . ARG A 1 46 ? -17.657 5.100 1.236 1.00 0.00 45 ARG A CA 12
ATOM 14984 C C . ARG A 1 46 ? -16.146 4.944 1.102 1.00 0.00 45 ARG A C 12
ATOM 14985 O O . ARG A 1 46 ? -15.393 5.763 1.602 1.00 0.00 45 ARG A O 12
ATOM 15006 N N . SER A 1 47 ? -15.700 3.901 0.459 1.00 0.00 46 SER A N 12
ATOM 15007 C CA . SER A 1 47 ? -14.297 3.731 0.223 1.00 0.00 46 SER A CA 12
ATOM 15008 C C . SER A 1 47 ? -14.068 3.741 -1.273 1.00 0.00 46 SER A C 12
ATOM 15009 O O . SER A 1 47 ? -15.006 3.506 -2.038 1.00 0.00 46 SER A O 12
ATOM 15017 N N . ARG A 1 48 ? -12.855 4.031 -1.691 1.00 0.00 47 ARG A N 12
ATOM 15018 C CA . ARG A 1 48 ? -12.539 4.070 -3.100 1.00 0.00 47 ARG A CA 12
ATOM 15019 C C . ARG A 1 48 ? -11.798 2.810 -3.528 1.00 0.00 47 ARG A C 12
ATOM 15020 O O . ARG A 1 48 ? -11.373 2.680 -4.671 1.00 0.00 47 ARG A O 12
ATOM 15041 N N . GLY A 1 49 ? -11.649 1.886 -2.578 1.00 0.00 48 GLY A N 12
ATOM 15042 C CA . GLY A 1 49 ? -11.105 0.570 -2.864 1.00 0.00 48 GLY A CA 12
ATOM 15043 C C . GLY A 1 49 ? -9.629 0.547 -3.201 1.00 0.00 48 GLY A C 12
ATOM 15044 O O . GLY A 1 49 ? -9.145 -0.411 -3.825 1.00 0.00 48 GLY A O 12
ATOM 15048 N N . PHE A 1 50 ? -8.903 1.563 -2.809 1.00 0.00 49 PHE A N 12
ATOM 15049 C CA . PHE A 1 50 ? -7.484 1.590 -3.057 1.00 0.00 49 PHE A CA 12
ATOM 15050 C C . PHE A 1 50 ? -6.814 2.409 -1.979 1.00 0.00 49 PHE A C 12
ATOM 15051 O O . PHE A 1 50 ? -7.494 3.077 -1.191 1.00 0.00 49 PHE A O 12
ATOM 15068 N N . GLY A 1 51 ? -5.516 2.354 -1.932 1.00 0.00 50 GLY A N 12
ATOM 15069 C CA . GLY A 1 51 ? -4.792 3.120 -0.993 1.00 0.00 50 GLY A CA 12
ATOM 15070 C C . GLY A 1 51 ? -3.341 3.236 -1.360 1.00 0.00 50 GLY A C 12
ATOM 15071 O O . GLY A 1 51 ? -2.933 2.866 -2.470 1.00 0.00 50 GLY A O 12
ATOM 15075 N N . PHE A 1 52 ? -2.566 3.724 -0.439 1.00 0.00 51 PHE A N 12
ATOM 15076 C CA . PHE A 1 52 ? -1.151 3.924 -0.627 1.00 0.00 51 PHE A CA 12
ATOM 15077 C C . PHE A 1 52 ? -0.417 3.420 0.580 1.00 0.00 51 PHE A C 12
ATOM 15078 O O . PHE A 1 52 ? -0.953 3.438 1.690 1.00 0.00 51 PHE A O 12
ATOM 15095 N N . VAL A 1 53 ? 0.772 2.945 0.368 1.00 0.00 52 VAL A N 12
ATOM 15096 C CA . VAL A 1 53 ? 1.619 2.485 1.441 1.00 0.00 52 VAL A CA 12
ATOM 15097 C C . VAL A 1 53 ? 2.955 3.187 1.308 1.00 0.00 52 VAL A C 12
ATOM 15098 O O . VAL A 1 53 ? 3.643 3.018 0.306 1.00 0.00 52 VAL A O 12
ATOM 15111 N N . THR A 1 54 ? 3.286 4.001 2.258 1.00 0.00 53 THR A N 12
ATOM 15112 C CA . THR A 1 54 ? 4.523 4.713 2.238 1.00 0.00 53 THR A CA 12
ATOM 15113 C C . THR A 1 54 ? 5.608 3.961 3.010 1.00 0.00 53 THR A C 12
ATOM 15114 O O . THR A 1 54 ? 5.499 3.750 4.219 1.00 0.00 53 THR A O 12
ATOM 15125 N N . PHE A 1 55 ? 6.618 3.544 2.296 1.00 0.00 54 PHE A N 12
ATOM 15126 C CA . PHE A 1 55 ? 7.754 2.855 2.849 1.00 0.00 54 PHE A CA 12
ATOM 15127 C C . PHE A 1 55 ? 8.882 3.831 3.052 1.00 0.00 54 PHE A C 12
ATOM 15128 O O . PHE A 1 55 ? 8.898 4.923 2.464 1.00 0.00 54 PHE A O 12
ATOM 15145 N N . LYS A 1 56 ? 9.808 3.457 3.882 1.00 0.00 55 LYS A N 12
ATOM 15146 C CA . LYS A 1 56 ? 11.028 4.202 4.031 1.00 0.00 55 LYS A CA 12
ATOM 15147 C C . LYS A 1 56 ? 12.033 3.734 2.984 1.00 0.00 55 LYS A C 12
ATOM 15148 O O . LYS A 1 56 ? 12.720 4.524 2.362 1.00 0.00 55 LYS A O 12
ATOM 15167 N N . ASP A 1 57 ? 12.054 2.452 2.766 1.00 0.00 56 ASP A N 12
ATOM 15168 C CA . ASP A 1 57 ? 13.070 1.835 1.945 1.00 0.00 56 ASP A CA 12
ATOM 15169 C C . ASP A 1 57 ? 12.493 1.463 0.600 1.00 0.00 56 ASP A C 12
ATOM 15170 O O . ASP A 1 57 ? 11.385 0.913 0.517 1.00 0.00 56 ASP A O 12
ATOM 15179 N N . GLU A 1 58 ? 13.247 1.714 -0.440 1.00 0.00 57 GLU A N 12
ATOM 15180 C CA . GLU A 1 58 ? 12.792 1.496 -1.797 1.00 0.00 57 GLU A CA 12
ATOM 15181 C C . GLU A 1 58 ? 12.910 0.045 -2.179 1.00 0.00 57 GLU A C 12
ATOM 15182 O O . GLU A 1 58 ? 12.047 -0.481 -2.883 1.00 0.00 57 GLU A O 12
ATOM 15194 N N . LYS A 1 59 ? 13.976 -0.621 -1.718 1.00 0.00 58 LYS A N 12
ATOM 15195 C CA . LYS A 1 59 ? 14.110 -2.038 -1.978 1.00 0.00 58 LYS A CA 12
ATOM 15196 C C . LYS A 1 59 ? 12.953 -2.773 -1.347 1.00 0.00 58 LYS A C 12
ATOM 15197 O O . LYS A 1 59 ? 12.304 -3.566 -1.997 1.00 0.00 58 LYS A O 12
ATOM 15216 N N . ALA A 1 60 ? 12.669 -2.436 -0.095 1.00 0.00 59 ALA A N 12
ATOM 15217 C CA . ALA A 1 60 ? 11.598 -3.074 0.658 1.00 0.00 59 ALA A CA 12
ATOM 15218 C C . ALA A 1 60 ? 10.257 -2.838 -0.012 1.00 0.00 59 ALA A C 12
ATOM 15219 O O . ALA A 1 60 ? 9.369 -3.687 0.028 1.00 0.00 59 ALA A O 12
ATOM 15226 N N . MET A 1 61 ? 10.126 -1.674 -0.635 1.00 0.00 60 MET A N 12
ATOM 15227 C CA . MET A 1 61 ? 8.950 -1.347 -1.415 1.00 0.00 60 MET A CA 12
ATOM 15228 C C . MET A 1 61 ? 8.840 -2.326 -2.588 1.00 0.00 60 MET A C 12
ATOM 15229 O O . MET A 1 61 ? 7.781 -2.867 -2.846 1.00 0.00 60 MET A O 12
ATOM 15243 N N . ARG A 1 62 ? 9.961 -2.574 -3.257 1.00 0.00 61 ARG A N 12
ATOM 15244 C CA . ARG A 1 62 ? 10.013 -3.507 -4.390 1.00 0.00 61 ARG A CA 12
ATOM 15245 C C . ARG A 1 62 ? 9.668 -4.919 -3.948 1.00 0.00 61 ARG A C 12
ATOM 15246 O O . ARG A 1 62 ? 8.835 -5.574 -4.576 1.00 0.00 61 ARG A O 12
ATOM 15267 N N . ASP A 1 63 ? 10.270 -5.361 -2.826 1.00 0.00 62 ASP A N 12
ATOM 15268 C CA . ASP A 1 63 ? 10.005 -6.707 -2.253 1.00 0.00 62 ASP A CA 12
ATOM 15269 C C . ASP A 1 63 ? 8.510 -6.872 -2.001 1.00 0.00 62 ASP A C 12
ATOM 15270 O O . ASP A 1 63 ? 7.937 -7.944 -2.194 1.00 0.00 62 ASP A O 12
ATOM 15279 N N . ALA A 1 64 ? 7.881 -5.778 -1.613 1.00 0.00 63 ALA A N 12
ATOM 15280 C CA . ALA A 1 64 ? 6.472 -5.749 -1.329 1.00 0.00 63 ALA A CA 12
ATOM 15281 C C . ALA A 1 64 ? 5.663 -5.835 -2.622 1.00 0.00 63 ALA A C 12
ATOM 15282 O O . ALA A 1 64 ? 4.749 -6.636 -2.741 1.00 0.00 63 ALA A O 12
ATOM 15289 N N . ILE A 1 65 ? 6.036 -5.030 -3.588 1.00 0.00 64 ILE A N 12
ATOM 15290 C CA . ILE A 1 65 ? 5.333 -4.946 -4.866 1.00 0.00 64 ILE A CA 12
ATOM 15291 C C . ILE A 1 65 ? 5.425 -6.245 -5.649 1.00 0.00 64 ILE A C 12
ATOM 15292 O O . ILE A 1 65 ? 4.412 -6.852 -5.993 1.00 0.00 64 ILE A O 12
ATOM 15308 N N . GLU A 1 66 ? 6.628 -6.668 -5.878 1.00 0.00 65 GLU A N 12
ATOM 15309 C CA . GLU A 1 66 ? 6.918 -7.783 -6.725 1.00 0.00 65 GLU A CA 12
ATOM 15310 C C . GLU A 1 66 ? 6.681 -9.123 -6.024 1.00 0.00 65 GLU A C 12
ATOM 15311 O O . GLU A 1 66 ? 6.587 -10.160 -6.671 1.00 0.00 65 GLU A O 12
ATOM 15323 N N . GLY A 1 67 ? 6.580 -9.096 -4.705 1.00 0.00 66 GLY A N 12
ATOM 15324 C CA . GLY A 1 67 ? 6.342 -10.318 -3.968 1.00 0.00 66 GLY A CA 12
ATOM 15325 C C . GLY A 1 67 ? 4.894 -10.499 -3.510 1.00 0.00 66 GLY A C 12
ATOM 15326 O O . GLY A 1 67 ? 4.404 -11.617 -3.447 1.00 0.00 66 GLY A O 12
ATOM 15330 N N . MET A 1 68 ? 4.200 -9.408 -3.215 1.00 0.00 67 MET A N 12
ATOM 15331 C CA . MET A 1 68 ? 2.845 -9.503 -2.643 1.00 0.00 67 MET A CA 12
ATOM 15332 C C . MET A 1 68 ? 1.773 -9.112 -3.646 1.00 0.00 67 MET A C 12
ATOM 15333 O O . MET A 1 68 ? 0.617 -8.891 -3.284 1.00 0.00 67 MET A O 12
ATOM 15347 N N . ASN A 1 69 ? 2.132 -9.045 -4.899 1.00 0.00 68 ASN A N 12
ATOM 15348 C CA . ASN A 1 69 ? 1.157 -8.720 -5.932 1.00 0.00 68 ASN A CA 12
ATOM 15349 C C . ASN A 1 69 ? 0.218 -9.913 -6.124 1.00 0.00 68 ASN A C 12
ATOM 15350 O O . ASN A 1 69 ? 0.660 -10.998 -6.476 1.00 0.00 68 ASN A O 12
ATOM 15361 N N . GLY A 1 70 ? -1.060 -9.726 -5.838 1.00 0.00 69 GLY A N 12
ATOM 15362 C CA . GLY A 1 70 ? -2.016 -10.788 -6.050 1.00 0.00 69 GLY A CA 12
ATOM 15363 C C . GLY A 1 70 ? -2.400 -11.515 -4.775 1.00 0.00 69 GLY A C 12
ATOM 15364 O O . GLY A 1 70 ? -3.281 -12.393 -4.798 1.00 0.00 69 GLY A O 12
ATOM 15368 N N . GLN A 1 71 ? -1.761 -11.159 -3.658 1.00 0.00 70 GLN A N 12
ATOM 15369 C CA . GLN A 1 71 ? -2.064 -11.800 -2.372 1.00 0.00 70 GLN A CA 12
ATOM 15370 C C . GLN A 1 71 ? -3.461 -11.456 -1.914 1.00 0.00 70 GLN A C 12
ATOM 15371 O O . GLN A 1 71 ? -4.054 -10.466 -2.365 1.00 0.00 70 GLN A O 12
ATOM 15385 N N . ASP A 1 72 ? -3.958 -12.247 -1.009 1.00 0.00 71 ASP A N 12
ATOM 15386 C CA . ASP A 1 72 ? -5.204 -11.948 -0.366 1.00 0.00 71 ASP A CA 12
ATOM 15387 C C . ASP A 1 72 ? -4.885 -11.083 0.815 1.00 0.00 71 ASP A C 12
ATOM 15388 O O . ASP A 1 72 ? -3.908 -11.350 1.545 1.00 0.00 71 ASP A O 12
ATOM 15397 N N . LEU A 1 73 ? -5.611 -10.037 0.956 1.00 0.00 72 LEU A N 12
ATOM 15398 C CA . LEU A 1 73 ? -5.479 -9.163 2.056 1.00 0.00 72 LEU A CA 12
ATOM 15399 C C . LEU A 1 73 ? -6.892 -8.734 2.415 1.00 0.00 72 LEU A C 12
ATOM 15400 O O . LEU A 1 73 ? -7.552 -8.030 1.638 1.00 0.00 72 LEU A O 12
ATOM 15416 N N . ASP A 1 74 ? -7.363 -9.246 3.543 1.00 0.00 73 ASP A N 12
ATOM 15417 C CA . ASP A 1 74 ? -8.709 -8.980 4.091 1.00 0.00 73 ASP A CA 12
ATOM 15418 C C . ASP A 1 74 ? -9.820 -9.577 3.217 1.00 0.00 73 ASP A C 12
ATOM 15419 O O . ASP A 1 74 ? -10.946 -9.054 3.177 1.00 0.00 73 ASP A O 12
ATOM 15428 N N . GLY A 1 75 ? -9.522 -10.693 2.544 1.00 0.00 74 GLY A N 12
ATOM 15429 C CA . GLY A 1 75 ? -10.533 -11.383 1.752 1.00 0.00 74 GLY A CA 12
ATOM 15430 C C . GLY A 1 75 ? -10.592 -10.888 0.329 1.00 0.00 74 GLY A C 12
ATOM 15431 O O . GLY A 1 75 ? -11.601 -11.063 -0.372 1.00 0.00 74 GLY A O 12
ATOM 15435 N N . ARG A 1 76 ? -9.561 -10.212 -0.078 1.00 0.00 75 ARG A N 12
ATOM 15436 C CA . ARG A 1 76 ? -9.472 -9.694 -1.404 1.00 0.00 75 ARG A CA 12
ATOM 15437 C C . ARG A 1 76 ? -8.066 -9.838 -1.972 1.00 0.00 75 ARG A C 12
ATOM 15438 O O . ARG A 1 76 ? -7.090 -9.606 -1.279 1.00 0.00 75 ARG A O 12
ATOM 15459 N N . ASN A 1 77 ? -7.986 -10.179 -3.243 1.00 0.00 76 ASN A N 12
ATOM 15460 C CA . ASN A 1 77 ? -6.710 -10.234 -3.949 1.00 0.00 76 ASN A CA 12
ATOM 15461 C C . ASN A 1 77 ? -6.340 -8.831 -4.325 1.00 0.00 76 ASN A C 12
ATOM 15462 O O . ASN A 1 77 ? -6.994 -8.207 -5.176 1.00 0.00 76 ASN A O 12
ATOM 15473 N N . ILE A 1 78 ? -5.341 -8.325 -3.696 1.00 0.00 77 ILE A N 12
ATOM 15474 C CA . ILE A 1 78 ? -4.962 -6.957 -3.875 1.00 0.00 77 ILE A CA 12
ATOM 15475 C C . ILE A 1 78 ? -3.862 -6.779 -4.914 1.00 0.00 77 ILE A C 12
ATOM 15476 O O . ILE A 1 78 ? -3.059 -7.685 -5.171 1.00 0.00 77 ILE A O 12
ATOM 15492 N N . THR A 1 79 ? -3.843 -5.633 -5.514 1.00 0.00 78 THR A N 12
ATOM 15493 C CA . THR A 1 79 ? -2.909 -5.329 -6.563 1.00 0.00 78 THR A CA 12
ATOM 15494 C C . THR A 1 79 ? -1.904 -4.275 -6.084 1.00 0.00 78 THR A C 12
ATOM 15495 O O . THR A 1 79 ? -2.276 -3.144 -5.771 1.00 0.00 78 THR A O 12
ATOM 15506 N N . VAL A 1 80 ? -0.646 -4.651 -6.059 1.00 0.00 79 VAL A N 12
ATOM 15507 C CA . VAL A 1 80 ? 0.414 -3.794 -5.549 1.00 0.00 79 VAL A CA 12
ATOM 15508 C C . VAL A 1 80 ? 1.261 -3.323 -6.719 1.00 0.00 79 VAL A C 12
ATOM 15509 O O . VAL A 1 80 ? 1.678 -4.140 -7.540 1.00 0.00 79 VAL A O 12
ATOM 15522 N N . ASN A 1 81 ? 1.478 -2.032 -6.822 1.00 0.00 80 ASN A N 12
ATOM 15523 C CA . ASN A 1 81 ? 2.304 -1.476 -7.884 1.00 0.00 80 ASN A CA 12
ATOM 15524 C C . ASN A 1 81 ? 3.097 -0.282 -7.369 1.00 0.00 80 ASN A C 12
ATOM 15525 O O . ASN A 1 81 ? 2.852 0.203 -6.261 1.00 0.00 80 ASN A O 12
ATOM 15536 N N . GLU A 1 82 ? 4.025 0.189 -8.153 1.00 0.00 81 GLU A N 12
ATOM 15537 C CA . GLU A 1 82 ? 4.948 1.211 -7.714 1.00 0.00 81 GLU A CA 12
ATOM 15538 C C . GLU A 1 82 ? 4.411 2.612 -8.006 1.00 0.00 81 GLU A C 12
ATOM 15539 O O . GLU A 1 82 ? 4.007 2.910 -9.126 1.00 0.00 81 GLU A O 12
ATOM 15551 N N . ALA A 1 83 ? 4.435 3.458 -6.991 1.00 0.00 82 ALA A N 12
ATOM 15552 C CA . ALA A 1 83 ? 3.955 4.830 -7.080 1.00 0.00 82 ALA A CA 12
ATOM 15553 C C . ALA A 1 83 ? 5.127 5.760 -6.836 1.00 0.00 82 ALA A C 12
ATOM 15554 O O . ALA A 1 83 ? 4.965 6.853 -6.294 1.00 0.00 82 ALA A O 12
ATOM 15561 N N . GLN A 1 84 ? 6.282 5.302 -7.315 1.00 0.00 83 GLN A N 12
ATOM 15562 C CA . GLN A 1 84 ? 7.604 5.928 -7.144 1.00 0.00 83 GLN A CA 12
ATOM 15563 C C . GLN A 1 84 ? 7.596 7.465 -7.161 1.00 0.00 83 GLN A C 12
ATOM 15564 O O . GLN A 1 84 ? 7.393 8.120 -8.202 1.00 0.00 83 GLN A O 12
ATOM 15578 N N . SER A 1 85 ? 7.790 8.017 -5.995 1.00 0.00 84 SER A N 12
ATOM 15579 C CA . SER A 1 85 ? 7.791 9.424 -5.767 1.00 0.00 84 SER A CA 12
ATOM 15580 C C . SER A 1 85 ? 8.950 10.120 -6.490 1.00 0.00 84 SER A C 12
ATOM 15581 O O . SER A 1 85 ? 10.115 9.975 -6.123 1.00 0.00 84 SER A O 12
ATOM 15589 N N . ARG A 1 86 ? 8.613 10.832 -7.542 1.00 0.00 85 ARG A N 12
ATOM 15590 C CA . ARG A 1 86 ? 9.565 11.614 -8.310 1.00 0.00 85 ARG A CA 12
ATOM 15591 C C . ARG A 1 86 ? 8.865 12.757 -9.015 1.00 0.00 85 ARG A C 12
ATOM 15592 O O . ARG A 1 86 ? 7.642 12.699 -9.185 1.00 0.00 85 ARG A O 12
ATOM 15613 N N . GLY A 1 1 ? 17.780 1.299 3.577 1.00 0.00 0 GLY A N 13
ATOM 15614 C CA . GLY A 1 1 ? 18.877 0.688 2.823 1.00 0.00 0 GLY A CA 13
ATOM 15615 C C . GLY A 1 1 ? 20.046 1.628 2.677 1.00 0.00 0 GLY A C 13
ATOM 15616 O O . GLY A 1 1 ? 20.921 1.680 3.531 1.00 0.00 0 GLY A O 13
ATOM 15622 N N . MET A 1 2 ? 20.048 2.365 1.580 1.00 0.00 1 MET A N 13
ATOM 15623 C CA . MET A 1 2 ? 21.082 3.349 1.265 1.00 0.00 1 MET A CA 13
ATOM 15624 C C . MET A 1 2 ? 20.403 4.452 0.438 1.00 0.00 1 MET A C 13
ATOM 15625 O O . MET A 1 2 ? 21.027 5.214 -0.288 1.00 0.00 1 MET A O 13
ATOM 15639 N N . ALA A 1 3 ? 19.110 4.538 0.630 1.00 0.00 2 ALA A N 13
ATOM 15640 C CA . ALA A 1 3 ? 18.235 5.440 -0.077 1.00 0.00 2 ALA A CA 13
ATOM 15641 C C . ALA A 1 3 ? 16.990 5.519 0.746 1.00 0.00 2 ALA A C 13
ATOM 15642 O O . ALA A 1 3 ? 16.078 4.705 0.605 1.00 0.00 2 ALA A O 13
ATOM 15649 N N . GLU A 1 4 ? 16.993 6.442 1.656 1.00 0.00 3 GLU A N 13
ATOM 15650 C CA . GLU A 1 4 ? 15.971 6.517 2.648 1.00 0.00 3 GLU A CA 13
ATOM 15651 C C . GLU A 1 4 ? 15.041 7.634 2.253 1.00 0.00 3 GLU A C 13
ATOM 15652 O O . GLU A 1 4 ? 15.190 8.781 2.672 1.00 0.00 3 GLU A O 13
ATOM 15664 N N . VAL A 1 5 ? 14.157 7.302 1.374 1.00 0.00 4 VAL A N 13
ATOM 15665 C CA . VAL A 1 5 ? 13.264 8.229 0.740 1.00 0.00 4 VAL A CA 13
ATOM 15666 C C . VAL A 1 5 ? 11.880 7.613 0.758 1.00 0.00 4 VAL A C 13
ATOM 15667 O O . VAL A 1 5 ? 11.763 6.392 0.876 1.00 0.00 4 VAL A O 13
ATOM 15680 N N . GLU A 1 6 ? 10.844 8.435 0.697 1.00 0.00 5 GLU A N 13
ATOM 15681 C CA . GLU A 1 6 ? 9.510 7.922 0.716 1.00 0.00 5 GLU A CA 13
ATOM 15682 C C . GLU A 1 6 ? 9.182 7.175 -0.579 1.00 0.00 5 GLU A C 13
ATOM 15683 O O . GLU A 1 6 ? 8.985 7.773 -1.644 1.00 0.00 5 GLU A O 13
ATOM 15695 N N . TYR A 1 7 ? 9.198 5.885 -0.495 1.00 0.00 6 TYR A N 13
ATOM 15696 C CA . TYR A 1 7 ? 8.803 5.074 -1.581 1.00 0.00 6 TYR A CA 13
ATOM 15697 C C . TYR A 1 7 ? 7.383 4.673 -1.407 1.00 0.00 6 TYR A C 13
ATOM 15698 O O . TYR A 1 7 ? 7.046 3.750 -0.666 1.00 0.00 6 TYR A O 13
ATOM 15716 N N . ARG A 1 8 ? 6.557 5.421 -2.045 1.00 0.00 7 ARG A N 13
ATOM 15717 C CA . ARG A 1 8 ? 5.152 5.298 -1.931 1.00 0.00 7 ARG A CA 13
ATOM 15718 C C . ARG A 1 8 ? 4.652 4.266 -2.922 1.00 0.00 7 ARG A C 13
ATOM 15719 O O . ARG A 1 8 ? 4.957 4.315 -4.101 1.00 0.00 7 ARG A O 13
ATOM 15740 N N . CYS A 1 9 ? 3.939 3.323 -2.431 1.00 0.00 8 CYS A N 13
ATOM 15741 C CA . CYS A 1 9 ? 3.425 2.259 -3.221 1.00 0.00 8 CYS A CA 13
ATOM 15742 C C . CYS A 1 9 ? 1.913 2.401 -3.314 1.00 0.00 8 CYS A C 13
ATOM 15743 O O . CYS A 1 9 ? 1.258 2.824 -2.348 1.00 0.00 8 CYS A O 13
ATOM 15751 N N . PHE A 1 10 ? 1.377 2.086 -4.463 1.00 0.00 9 PHE A N 13
ATOM 15752 C CA . PHE A 1 10 ? -0.037 2.167 -4.705 1.00 0.00 9 PHE A CA 13
ATOM 15753 C C . PHE A 1 10 ? -0.613 0.776 -4.623 1.00 0.00 9 PHE A C 13
ATOM 15754 O O . PHE A 1 10 ? -0.167 -0.134 -5.343 1.00 0.00 9 PHE A O 13
ATOM 15771 N N . VAL A 1 11 ? -1.557 0.587 -3.743 1.00 0.00 10 VAL A N 13
ATOM 15772 C CA . VAL A 1 11 ? -2.207 -0.681 -3.625 1.00 0.00 10 VAL A CA 13
ATOM 15773 C C . VAL A 1 11 ? -3.686 -0.477 -3.879 1.00 0.00 10 VAL A C 13
ATOM 15774 O O . VAL A 1 11 ? -4.379 0.185 -3.107 1.00 0.00 10 VAL A O 13
ATOM 15787 N N . GLY A 1 12 ? -4.153 -1.033 -4.948 1.00 0.00 11 GLY A N 13
ATOM 15788 C CA . GLY A 1 12 ? -5.521 -0.907 -5.320 1.00 0.00 11 GLY A CA 13
ATOM 15789 C C . GLY A 1 12 ? -6.174 -2.241 -5.428 1.00 0.00 11 GLY A C 13
ATOM 15790 O O . GLY A 1 12 ? -5.493 -3.253 -5.612 1.00 0.00 11 GLY A O 13
ATOM 15794 N N . GLY A 1 13 ? -7.470 -2.262 -5.306 1.00 0.00 12 GLY A N 13
ATOM 15795 C CA . GLY A 1 13 ? -8.179 -3.500 -5.381 1.00 0.00 12 GLY A CA 13
ATOM 15796 C C . GLY A 1 13 ? -8.206 -4.151 -4.039 1.00 0.00 12 GLY A C 13
ATOM 15797 O O . GLY A 1 13 ? -7.862 -5.308 -3.897 1.00 0.00 12 GLY A O 13
ATOM 15801 N N . LEU A 1 14 ? -8.584 -3.380 -3.054 1.00 0.00 13 LEU A N 13
ATOM 15802 C CA . LEU A 1 14 ? -8.661 -3.844 -1.693 1.00 0.00 13 LEU A CA 13
ATOM 15803 C C . LEU A 1 14 ? -10.063 -4.350 -1.409 1.00 0.00 13 LEU A C 13
ATOM 15804 O O . LEU A 1 14 ? -10.963 -4.246 -2.265 1.00 0.00 13 LEU A O 13
ATOM 15820 N N . ALA A 1 15 ? -10.260 -4.893 -0.239 1.00 0.00 14 ALA A N 13
ATOM 15821 C CA . ALA A 1 15 ? -11.544 -5.380 0.159 1.00 0.00 14 ALA A CA 13
ATOM 15822 C C . ALA A 1 15 ? -12.257 -4.300 0.940 1.00 0.00 14 ALA A C 13
ATOM 15823 O O . ALA A 1 15 ? -11.666 -3.278 1.280 1.00 0.00 14 ALA A O 13
ATOM 15830 N N . TRP A 1 16 ? -13.513 -4.531 1.246 1.00 0.00 15 TRP A N 13
ATOM 15831 C CA . TRP A 1 16 ? -14.299 -3.582 2.012 1.00 0.00 15 TRP A CA 13
ATOM 15832 C C . TRP A 1 16 ? -13.860 -3.658 3.482 1.00 0.00 15 TRP A C 13
ATOM 15833 O O . TRP A 1 16 ? -14.036 -2.729 4.251 1.00 0.00 15 TRP A O 13
ATOM 15854 N N . ALA A 1 17 ? -13.245 -4.776 3.831 1.00 0.00 16 ALA A N 13
ATOM 15855 C CA . ALA A 1 17 ? -12.785 -5.017 5.182 1.00 0.00 16 ALA A CA 13
ATOM 15856 C C . ALA A 1 17 ? -11.317 -4.633 5.343 1.00 0.00 16 ALA A C 13
ATOM 15857 O O . ALA A 1 17 ? -10.788 -4.671 6.449 1.00 0.00 16 ALA A O 13
ATOM 15864 N N . THR A 1 18 ? -10.673 -4.253 4.245 1.00 0.00 17 THR A N 13
ATOM 15865 C CA . THR A 1 18 ? -9.280 -3.891 4.291 1.00 0.00 17 THR A CA 13
ATOM 15866 C C . THR A 1 18 ? -9.102 -2.579 5.026 1.00 0.00 17 THR A C 13
ATOM 15867 O O . THR A 1 18 ? -9.631 -1.534 4.619 1.00 0.00 17 THR A O 13
ATOM 15878 N N . THR A 1 19 ? -8.381 -2.635 6.094 1.00 0.00 18 THR A N 13
ATOM 15879 C CA . THR A 1 19 ? -8.121 -1.482 6.862 1.00 0.00 18 THR A CA 13
ATOM 15880 C C . THR A 1 19 ? -6.709 -1.043 6.581 1.00 0.00 18 THR A C 13
ATOM 15881 O O . THR A 1 19 ? -5.894 -1.834 6.103 1.00 0.00 18 THR A O 13
ATOM 15892 N N . ASP A 1 20 ? -6.402 0.197 6.850 1.00 0.00 19 ASP A N 13
ATOM 15893 C CA . ASP A 1 20 ? -5.036 0.658 6.702 1.00 0.00 19 ASP A CA 13
ATOM 15894 C C . ASP A 1 20 ? -4.136 0.072 7.739 1.00 0.00 19 ASP A C 13
ATOM 15895 O O . ASP A 1 20 ? -2.922 0.018 7.559 1.00 0.00 19 ASP A O 13
ATOM 15904 N N . GLN A 1 21 ? -4.740 -0.393 8.809 1.00 0.00 20 GLN A N 13
ATOM 15905 C CA . GLN A 1 21 ? -4.025 -1.099 9.835 1.00 0.00 20 GLN A CA 13
ATOM 15906 C C . GLN A 1 21 ? -3.517 -2.417 9.239 1.00 0.00 20 GLN A C 13
ATOM 15907 O O . GLN A 1 21 ? -2.316 -2.615 9.138 1.00 0.00 20 GLN A O 13
ATOM 15921 N N . THR A 1 22 ? -4.453 -3.264 8.750 1.00 0.00 21 THR A N 13
ATOM 15922 C CA . THR A 1 22 ? -4.103 -4.569 8.168 1.00 0.00 21 THR A CA 13
ATOM 15923 C C . THR A 1 22 ? -3.182 -4.404 6.956 1.00 0.00 21 THR A C 13
ATOM 15924 O O . THR A 1 22 ? -2.263 -5.209 6.728 1.00 0.00 21 THR A O 13
ATOM 15935 N N . LEU A 1 23 ? -3.420 -3.334 6.206 1.00 0.00 22 LEU A N 13
ATOM 15936 C CA . LEU A 1 23 ? -2.596 -2.953 5.077 1.00 0.00 22 LEU A CA 13
ATOM 15937 C C . LEU A 1 23 ? -1.155 -2.713 5.563 1.00 0.00 22 LEU A C 13
ATOM 15938 O O . LEU A 1 23 ? -0.206 -3.321 5.063 1.00 0.00 22 LEU A O 13
ATOM 15954 N N . GLY A 1 24 ? -1.022 -1.864 6.571 1.00 0.00 23 GLY A N 13
ATOM 15955 C CA . GLY A 1 24 ? 0.270 -1.534 7.124 1.00 0.00 23 GLY A CA 13
ATOM 15956 C C . GLY A 1 24 ? 0.962 -2.732 7.746 1.00 0.00 23 GLY A C 13
ATOM 15957 O O . GLY A 1 24 ? 2.143 -2.963 7.483 1.00 0.00 23 GLY A O 13
ATOM 15961 N N . GLU A 1 25 ? 0.216 -3.510 8.534 1.00 0.00 24 GLU A N 13
ATOM 15962 C CA . GLU A 1 25 ? 0.734 -4.697 9.230 1.00 0.00 24 GLU A CA 13
ATOM 15963 C C . GLU A 1 25 ? 1.387 -5.660 8.249 1.00 0.00 24 GLU A C 13
ATOM 15964 O O . GLU A 1 25 ? 2.535 -6.076 8.440 1.00 0.00 24 GLU A O 13
ATOM 15976 N N . ALA A 1 26 ? 0.673 -5.952 7.173 1.00 0.00 25 ALA A N 13
ATOM 15977 C CA . ALA A 1 26 ? 1.140 -6.864 6.143 1.00 0.00 25 ALA A CA 13
ATOM 15978 C C . ALA A 1 26 ? 2.453 -6.384 5.515 1.00 0.00 25 ALA A C 13
ATOM 15979 O O . ALA A 1 26 ? 3.398 -7.154 5.356 1.00 0.00 25 ALA A O 13
ATOM 15986 N N . PHE A 1 27 ? 2.528 -5.104 5.205 1.00 0.00 26 PHE A N 13
ATOM 15987 C CA . PHE A 1 27 ? 3.708 -4.569 4.551 1.00 0.00 26 PHE A CA 13
ATOM 15988 C C . PHE A 1 27 ? 4.859 -4.284 5.512 1.00 0.00 26 PHE A C 13
ATOM 15989 O O . PHE A 1 27 ? 6.003 -4.113 5.079 1.00 0.00 26 PHE A O 13
ATOM 16006 N N . SER A 1 28 ? 4.577 -4.280 6.811 1.00 0.00 27 SER A N 13
ATOM 16007 C CA . SER A 1 28 ? 5.615 -4.058 7.822 1.00 0.00 27 SER A CA 13
ATOM 16008 C C . SER A 1 28 ? 6.590 -5.237 7.855 1.00 0.00 27 SER A C 13
ATOM 16009 O O . SER A 1 28 ? 7.706 -5.129 8.344 1.00 0.00 27 SER A O 13
ATOM 16017 N N . GLN A 1 29 ? 6.149 -6.356 7.301 1.00 0.00 28 GLN A N 13
ATOM 16018 C CA . GLN A 1 29 ? 6.967 -7.546 7.205 1.00 0.00 28 GLN A CA 13
ATOM 16019 C C . GLN A 1 29 ? 7.990 -7.394 6.081 1.00 0.00 28 GLN A C 13
ATOM 16020 O O . GLN A 1 29 ? 8.999 -8.085 6.052 1.00 0.00 28 GLN A O 13
ATOM 16034 N N . PHE A 1 30 ? 7.720 -6.476 5.172 1.00 0.00 29 PHE A N 13
ATOM 16035 C CA . PHE A 1 30 ? 8.563 -6.276 4.016 1.00 0.00 29 PHE A CA 13
ATOM 16036 C C . PHE A 1 30 ? 9.524 -5.116 4.237 1.00 0.00 29 PHE A C 13
ATOM 16037 O O . PHE A 1 30 ? 10.673 -5.127 3.721 1.00 0.00 29 PHE A O 13
ATOM 16054 N N . GLY A 1 31 ? 9.084 -4.102 4.981 1.00 0.00 30 GLY A N 13
ATOM 16055 C CA . GLY A 1 31 ? 9.980 -3.028 5.306 1.00 0.00 30 GLY A CA 13
ATOM 16056 C C . GLY A 1 31 ? 9.357 -1.926 6.126 1.00 0.00 30 GLY A C 13
ATOM 16057 O O . GLY A 1 31 ? 8.208 -2.028 6.553 1.00 0.00 30 GLY A O 13
ATOM 16061 N N . GLU A 1 32 ? 10.141 -0.875 6.324 1.00 0.00 31 GLU A N 13
ATOM 16062 C CA . GLU A 1 32 ? 9.779 0.297 7.110 1.00 0.00 31 GLU A CA 13
ATOM 16063 C C . GLU A 1 32 ? 8.640 1.069 6.455 1.00 0.00 31 GLU A C 13
ATOM 16064 O O . GLU A 1 32 ? 8.760 1.502 5.300 1.00 0.00 31 GLU A O 13
ATOM 16076 N N . ILE A 1 33 ? 7.568 1.253 7.188 1.00 0.00 32 ILE A N 13
ATOM 16077 C CA . ILE A 1 33 ? 6.406 1.978 6.706 1.00 0.00 32 ILE A CA 13
ATOM 16078 C C . ILE A 1 33 ? 6.474 3.410 7.227 1.00 0.00 32 ILE A C 13
ATOM 16079 O O . ILE A 1 33 ? 6.806 3.629 8.389 1.00 0.00 32 ILE A O 13
ATOM 16095 N N . LEU A 1 34 ? 6.207 4.360 6.371 1.00 0.00 33 LEU A N 13
ATOM 16096 C CA . LEU A 1 34 ? 6.145 5.753 6.769 1.00 0.00 33 LEU A CA 13
ATOM 16097 C C . LEU A 1 34 ? 4.702 6.158 6.975 1.00 0.00 33 LEU A C 13
ATOM 16098 O O . LEU A 1 34 ? 4.370 6.849 7.932 1.00 0.00 33 LEU A O 13
ATOM 16114 N N . ASP A 1 35 ? 3.849 5.687 6.088 1.00 0.00 34 ASP A N 13
ATOM 16115 C CA . ASP A 1 35 ? 2.431 5.976 6.146 1.00 0.00 34 ASP A CA 13
ATOM 16116 C C . ASP A 1 35 ? 1.697 4.970 5.307 1.00 0.00 34 ASP A C 13
ATOM 16117 O O . ASP A 1 35 ? 2.246 4.447 4.343 1.00 0.00 34 ASP A O 13
ATOM 16126 N N . SER A 1 36 ? 0.515 4.631 5.721 1.00 0.00 35 SER A N 13
ATOM 16127 C CA . SER A 1 36 ? -0.327 3.724 5.001 1.00 0.00 35 SER A CA 13
ATOM 16128 C C . SER A 1 36 ? -1.762 4.021 5.355 1.00 0.00 35 SER A C 13
ATOM 16129 O O . SER A 1 36 ? -2.153 3.882 6.511 1.00 0.00 35 SER A O 13
ATOM 16137 N N . LYS A 1 37 ? -2.525 4.475 4.392 1.00 0.00 36 LYS A N 13
ATOM 16138 C CA . LYS A 1 37 ? -3.905 4.853 4.627 1.00 0.00 36 LYS A CA 13
ATOM 16139 C C . LYS A 1 37 ? -4.808 4.413 3.511 1.00 0.00 36 LYS A C 13
ATOM 16140 O O . LYS A 1 37 ? -4.393 4.374 2.343 1.00 0.00 36 LYS A O 13
ATOM 16159 N N . ILE A 1 38 ? -6.028 4.056 3.878 1.00 0.00 37 ILE A N 13
ATOM 16160 C CA . ILE A 1 38 ? -7.053 3.719 2.909 1.00 0.00 37 ILE A CA 13
ATOM 16161 C C . ILE A 1 38 ? -7.654 5.018 2.423 1.00 0.00 37 ILE A C 13
ATOM 16162 O O . ILE A 1 38 ? -7.927 5.924 3.229 1.00 0.00 37 ILE A O 13
ATOM 16178 N N . ILE A 1 39 ? -7.838 5.138 1.144 1.00 0.00 38 ILE A N 13
ATOM 16179 C CA . ILE A 1 39 ? -8.395 6.334 0.605 1.00 0.00 38 ILE A CA 13
ATOM 16180 C C . ILE A 1 39 ? -9.902 6.192 0.501 1.00 0.00 38 ILE A C 13
ATOM 16181 O O . ILE A 1 39 ? -10.429 5.303 -0.201 1.00 0.00 38 ILE A O 13
ATOM 16197 N N . ASN A 1 40 ? -10.587 7.013 1.239 1.00 0.00 39 ASN A N 13
ATOM 16198 C CA . ASN A 1 40 ? -12.021 7.018 1.237 1.00 0.00 39 ASN A CA 13
ATOM 16199 C C . ASN A 1 40 ? -12.557 8.058 0.294 1.00 0.00 39 ASN A C 13
ATOM 16200 O O . ASN A 1 40 ? -11.842 8.984 -0.122 1.00 0.00 39 ASN A O 13
ATOM 16211 N N . ASP A 1 41 ? -13.784 7.887 -0.077 1.00 0.00 40 ASP A N 13
ATOM 16212 C CA . ASP A 1 41 ? -14.449 8.810 -0.924 1.00 0.00 40 ASP A CA 13
ATOM 16213 C C . ASP A 1 41 ? -15.242 9.721 -0.043 1.00 0.00 40 ASP A C 13
ATOM 16214 O O . ASP A 1 41 ? -16.222 9.317 0.562 1.00 0.00 40 ASP A O 13
ATOM 16223 N N . ARG A 1 42 ? -14.788 10.924 0.055 1.00 0.00 41 ARG A N 13
ATOM 16224 C CA . ARG A 1 42 ? -15.366 11.914 0.944 1.00 0.00 41 ARG A CA 13
ATOM 16225 C C . ARG A 1 42 ? -16.721 12.452 0.484 1.00 0.00 41 ARG A C 13
ATOM 16226 O O . ARG A 1 42 ? -17.354 13.208 1.204 1.00 0.00 41 ARG A O 13
ATOM 16247 N N . GLU A 1 43 ? -17.141 12.079 -0.707 1.00 0.00 42 GLU A N 13
ATOM 16248 C CA . GLU A 1 43 ? -18.403 12.541 -1.240 1.00 0.00 42 GLU A CA 13
ATOM 16249 C C . GLU A 1 43 ? -19.490 11.507 -0.925 1.00 0.00 42 GLU A C 13
ATOM 16250 O O . GLU A 1 43 ? -20.543 11.830 -0.379 1.00 0.00 42 GLU A O 13
ATOM 16262 N N . THR A 1 44 ? -19.204 10.260 -1.235 1.00 0.00 43 THR A N 13
ATOM 16263 C CA . THR A 1 44 ? -20.147 9.184 -1.005 1.00 0.00 43 THR A CA 13
ATOM 16264 C C . THR A 1 44 ? -20.026 8.563 0.396 1.00 0.00 43 THR A C 13
ATOM 16265 O O . THR A 1 44 ? -20.901 7.808 0.824 1.00 0.00 43 THR A O 13
ATOM 16276 N N . GLY A 1 45 ? -18.924 8.835 1.072 1.00 0.00 44 GLY A N 13
ATOM 16277 C CA . GLY A 1 45 ? -18.758 8.387 2.444 1.00 0.00 44 GLY A CA 13
ATOM 16278 C C . GLY A 1 45 ? -18.115 7.015 2.576 1.00 0.00 44 GLY A C 13
ATOM 16279 O O . GLY A 1 45 ? -17.814 6.574 3.678 1.00 0.00 44 GLY A O 13
ATOM 16283 N N . ARG A 1 46 ? -17.890 6.340 1.471 1.00 0.00 45 ARG A N 13
ATOM 16284 C CA . ARG A 1 46 ? -17.301 4.997 1.539 1.00 0.00 45 ARG A CA 13
ATOM 16285 C C . ARG A 1 46 ? -15.897 4.896 0.983 1.00 0.00 45 ARG A C 13
ATOM 16286 O O . ARG A 1 46 ? -15.422 5.787 0.309 1.00 0.00 45 ARG A O 13
ATOM 16307 N N . SER A 1 47 ? -15.255 3.790 1.276 1.00 0.00 46 SER A N 13
ATOM 16308 C CA . SER A 1 47 ? -13.897 3.510 0.857 1.00 0.00 46 SER A CA 13
ATOM 16309 C C . SER A 1 47 ? -13.798 3.412 -0.678 1.00 0.00 46 SER A C 13
ATOM 16310 O O . SER A 1 47 ? -14.701 2.860 -1.333 1.00 0.00 46 SER A O 13
ATOM 16318 N N . ARG A 1 48 ? -12.722 3.957 -1.255 1.00 0.00 47 ARG A N 13
ATOM 16319 C CA . ARG A 1 48 ? -12.531 3.907 -2.704 1.00 0.00 47 ARG A CA 13
ATOM 16320 C C . ARG A 1 48 ? -11.922 2.591 -3.169 1.00 0.00 47 ARG A C 13
ATOM 16321 O O . ARG A 1 48 ? -11.867 2.322 -4.358 1.00 0.00 47 ARG A O 13
ATOM 16342 N N . GLY A 1 49 ? -11.471 1.787 -2.227 1.00 0.00 48 GLY A N 13
ATOM 16343 C CA . GLY A 1 49 ? -10.992 0.460 -2.562 1.00 0.00 48 GLY A CA 13
ATOM 16344 C C . GLY A 1 49 ? -9.519 0.407 -2.873 1.00 0.00 48 GLY A C 13
ATOM 16345 O O . GLY A 1 49 ? -9.045 -0.560 -3.485 1.00 0.00 48 GLY A O 13
ATOM 16349 N N . PHE A 1 50 ? -8.789 1.423 -2.471 1.00 0.00 49 PHE A N 13
ATOM 16350 C CA . PHE A 1 50 ? -7.365 1.441 -2.667 1.00 0.00 49 PHE A CA 13
ATOM 16351 C C . PHE A 1 50 ? -6.728 2.273 -1.568 1.00 0.00 49 PHE A C 13
ATOM 16352 O O . PHE A 1 50 ? -7.439 3.006 -0.843 1.00 0.00 49 PHE A O 13
ATOM 16369 N N . GLY A 1 51 ? -5.439 2.154 -1.432 1.00 0.00 50 GLY A N 13
ATOM 16370 C CA . GLY A 1 51 ? -4.724 2.885 -0.442 1.00 0.00 50 GLY A CA 13
ATOM 16371 C C . GLY A 1 51 ? -3.274 3.009 -0.817 1.00 0.00 50 GLY A C 13
ATOM 16372 O O . GLY A 1 51 ? -2.830 2.429 -1.818 1.00 0.00 50 GLY A O 13
ATOM 16376 N N . PHE A 1 52 ? -2.538 3.740 -0.041 1.00 0.00 51 PHE A N 13
ATOM 16377 C CA . PHE A 1 52 ? -1.132 3.926 -0.291 1.00 0.00 51 PHE A CA 13
ATOM 16378 C C . PHE A 1 52 ? -0.334 3.373 0.848 1.00 0.00 51 PHE A C 13
ATOM 16379 O O . PHE A 1 52 ? -0.758 3.459 2.004 1.00 0.00 51 PHE A O 13
ATOM 16396 N N . VAL A 1 53 ? 0.778 2.771 0.525 1.00 0.00 52 VAL A N 13
ATOM 16397 C CA . VAL A 1 53 ? 1.694 2.249 1.510 1.00 0.00 52 VAL A CA 13
ATOM 16398 C C . VAL A 1 53 ? 3.045 2.858 1.234 1.00 0.00 52 VAL A C 13
ATOM 16399 O O . VAL A 1 53 ? 3.616 2.647 0.173 1.00 0.00 52 VAL A O 13
ATOM 16412 N N . THR A 1 54 ? 3.510 3.638 2.129 1.00 0.00 53 THR A N 13
ATOM 16413 C CA . THR A 1 54 ? 4.746 4.317 1.967 1.00 0.00 53 THR A CA 13
ATOM 16414 C C . THR A 1 54 ? 5.850 3.639 2.728 1.00 0.00 53 THR A C 13
ATOM 16415 O O . THR A 1 54 ? 5.729 3.374 3.920 1.00 0.00 53 THR A O 13
ATOM 16426 N N . PHE A 1 55 ? 6.901 3.347 2.029 1.00 0.00 54 PHE A N 13
ATOM 16427 C CA . PHE A 1 55 ? 8.063 2.745 2.585 1.00 0.00 54 PHE A CA 13
ATOM 16428 C C . PHE A 1 55 ? 9.152 3.771 2.665 1.00 0.00 54 PHE A C 13
ATOM 16429 O O . PHE A 1 55 ? 9.092 4.796 2.007 1.00 0.00 54 PHE A O 13
ATOM 16446 N N . LYS A 1 56 ? 10.126 3.517 3.474 1.00 0.00 55 LYS A N 13
ATOM 16447 C CA . LYS A 1 56 ? 11.255 4.420 3.592 1.00 0.00 55 LYS A CA 13
ATOM 16448 C C . LYS A 1 56 ? 12.456 3.811 2.864 1.00 0.00 55 LYS A C 13
ATOM 16449 O O . LYS A 1 56 ? 13.497 4.444 2.692 1.00 0.00 55 LYS A O 13
ATOM 16468 N N . ASP A 1 57 ? 12.287 2.586 2.441 1.00 0.00 56 ASP A N 13
ATOM 16469 C CA . ASP A 1 57 ? 13.368 1.815 1.862 1.00 0.00 56 ASP A CA 13
ATOM 16470 C C . ASP A 1 57 ? 13.005 1.286 0.482 1.00 0.00 56 ASP A C 13
ATOM 16471 O O . ASP A 1 57 ? 11.862 0.864 0.245 1.00 0.00 56 ASP A O 13
ATOM 16480 N N . GLU A 1 58 ? 13.982 1.326 -0.412 1.00 0.00 57 GLU A N 13
ATOM 16481 C CA . GLU A 1 58 ? 13.849 0.861 -1.792 1.00 0.00 57 GLU A CA 13
ATOM 16482 C C . GLU A 1 58 ? 13.483 -0.626 -1.842 1.00 0.00 57 GLU A C 13
ATOM 16483 O O . GLU A 1 58 ? 12.514 -1.015 -2.519 1.00 0.00 57 GLU A O 13
ATOM 16495 N N . LYS A 1 59 ? 14.215 -1.452 -1.072 1.00 0.00 58 LYS A N 13
ATOM 16496 C CA . LYS A 1 59 ? 13.997 -2.895 -1.094 1.00 0.00 58 LYS A CA 13
ATOM 16497 C C . LYS A 1 59 ? 12.615 -3.172 -0.600 1.00 0.00 58 LYS A C 13
ATOM 16498 O O . LYS A 1 59 ? 11.901 -3.944 -1.180 1.00 0.00 58 LYS A O 13
ATOM 16517 N N . ALA A 1 60 ? 12.272 -2.516 0.493 1.00 0.00 59 ALA A N 13
ATOM 16518 C CA . ALA A 1 60 ? 10.981 -2.627 1.143 1.00 0.00 59 ALA A CA 13
ATOM 16519 C C . ALA A 1 60 ? 9.836 -2.475 0.159 1.00 0.00 59 ALA A C 13
ATOM 16520 O O . ALA A 1 60 ? 8.919 -3.280 0.162 1.00 0.00 59 ALA A O 13
ATOM 16527 N N . MET A 1 61 ? 9.912 -1.470 -0.701 1.00 0.00 60 MET A N 13
ATOM 16528 C CA . MET A 1 61 ? 8.855 -1.253 -1.670 1.00 0.00 60 MET A CA 13
ATOM 16529 C C . MET A 1 61 ? 8.849 -2.342 -2.740 1.00 0.00 60 MET A C 13
ATOM 16530 O O . MET A 1 61 ? 7.808 -2.887 -3.047 1.00 0.00 60 MET A O 13
ATOM 16544 N N . ARG A 1 62 ? 10.022 -2.674 -3.267 1.00 0.00 61 ARG A N 13
ATOM 16545 C CA . ARG A 1 62 ? 10.144 -3.698 -4.338 1.00 0.00 61 ARG A CA 13
ATOM 16546 C C . ARG A 1 62 ? 9.658 -5.048 -3.829 1.00 0.00 61 ARG A C 13
ATOM 16547 O O . ARG A 1 62 ? 8.844 -5.712 -4.449 1.00 0.00 61 ARG A O 13
ATOM 16568 N N . ASP A 1 63 ? 10.110 -5.370 -2.639 1.00 0.00 62 ASP A N 13
ATOM 16569 C CA . ASP A 1 63 ? 9.802 -6.619 -1.927 1.00 0.00 62 ASP A CA 13
ATOM 16570 C C . ASP A 1 63 ? 8.283 -6.742 -1.786 1.00 0.00 62 ASP A C 13
ATOM 16571 O O . ASP A 1 63 ? 7.696 -7.809 -1.931 1.00 0.00 62 ASP A O 13
ATOM 16580 N N . ALA A 1 64 ? 7.656 -5.598 -1.585 1.00 0.00 63 ALA A N 13
ATOM 16581 C CA . ALA A 1 64 ? 6.242 -5.510 -1.382 1.00 0.00 63 ALA A CA 13
ATOM 16582 C C . ALA A 1 64 ? 5.486 -5.636 -2.693 1.00 0.00 63 ALA A C 13
ATOM 16583 O O . ALA A 1 64 ? 4.457 -6.285 -2.753 1.00 0.00 63 ALA A O 13
ATOM 16590 N N . ILE A 1 65 ? 5.996 -5.026 -3.733 1.00 0.00 64 ILE A N 13
ATOM 16591 C CA . ILE A 1 65 ? 5.324 -5.041 -5.021 1.00 0.00 64 ILE A CA 13
ATOM 16592 C C . ILE A 1 65 ? 5.428 -6.417 -5.645 1.00 0.00 64 ILE A C 13
ATOM 16593 O O . ILE A 1 65 ? 4.406 -7.069 -5.898 1.00 0.00 64 ILE A O 13
ATOM 16609 N N . GLU A 1 66 ? 6.648 -6.893 -5.801 1.00 0.00 65 GLU A N 13
ATOM 16610 C CA . GLU A 1 66 ? 6.900 -8.153 -6.431 1.00 0.00 65 GLU A CA 13
ATOM 16611 C C . GLU A 1 66 ? 6.416 -9.340 -5.574 1.00 0.00 65 GLU A C 13
ATOM 16612 O O . GLU A 1 66 ? 6.266 -10.454 -6.077 1.00 0.00 65 GLU A O 13
ATOM 16624 N N . GLY A 1 67 ? 6.178 -9.100 -4.295 1.00 0.00 66 GLY A N 13
ATOM 16625 C CA . GLY A 1 67 ? 5.722 -10.160 -3.423 1.00 0.00 66 GLY A CA 13
ATOM 16626 C C . GLY A 1 67 ? 4.219 -10.145 -3.147 1.00 0.00 66 GLY A C 13
ATOM 16627 O O . GLY A 1 67 ? 3.573 -11.182 -3.187 1.00 0.00 66 GLY A O 13
ATOM 16631 N N . MET A 1 68 ? 3.658 -8.971 -2.906 1.00 0.00 67 MET A N 13
ATOM 16632 C CA . MET A 1 68 ? 2.250 -8.868 -2.479 1.00 0.00 67 MET A CA 13
ATOM 16633 C C . MET A 1 68 ? 1.280 -8.710 -3.639 1.00 0.00 67 MET A C 13
ATOM 16634 O O . MET A 1 68 ? 0.063 -8.826 -3.452 1.00 0.00 67 MET A O 13
ATOM 16648 N N . ASN A 1 69 ? 1.775 -8.422 -4.826 1.00 0.00 68 ASN A N 13
ATOM 16649 C CA . ASN A 1 69 ? 0.871 -8.219 -5.953 1.00 0.00 68 ASN A CA 13
ATOM 16650 C C . ASN A 1 69 ? 0.264 -9.525 -6.423 1.00 0.00 68 ASN A C 13
ATOM 16651 O O . ASN A 1 69 ? 0.966 -10.411 -6.904 1.00 0.00 68 ASN A O 13
ATOM 16662 N N . GLY A 1 70 ? -1.042 -9.632 -6.302 1.00 0.00 69 GLY A N 13
ATOM 16663 C CA . GLY A 1 70 ? -1.725 -10.804 -6.760 1.00 0.00 69 GLY A CA 13
ATOM 16664 C C . GLY A 1 70 ? -2.293 -11.634 -5.638 1.00 0.00 69 GLY A C 13
ATOM 16665 O O . GLY A 1 70 ? -3.242 -12.393 -5.851 1.00 0.00 69 GLY A O 13
ATOM 16669 N N . GLN A 1 71 ? -1.748 -11.491 -4.440 1.00 0.00 70 GLN A N 13
ATOM 16670 C CA . GLN A 1 71 ? -2.227 -12.289 -3.324 1.00 0.00 70 GLN A CA 13
ATOM 16671 C C . GLN A 1 71 ? -3.429 -11.650 -2.649 1.00 0.00 70 GLN A C 13
ATOM 16672 O O . GLN A 1 71 ? -3.867 -10.556 -3.026 1.00 0.00 70 GLN A O 13
ATOM 16686 N N . ASP A 1 72 ? -3.932 -12.329 -1.648 1.00 0.00 71 ASP A N 13
ATOM 16687 C CA . ASP A 1 72 ? -5.102 -11.899 -0.918 1.00 0.00 71 ASP A CA 13
ATOM 16688 C C . ASP A 1 72 ? -4.713 -11.000 0.239 1.00 0.00 71 ASP A C 13
ATOM 16689 O O . ASP A 1 72 ? -3.619 -11.153 0.833 1.00 0.00 71 ASP A O 13
ATOM 16698 N N . LEU A 1 73 ? -5.556 -10.046 0.495 1.00 0.00 72 LEU A N 13
ATOM 16699 C CA . LEU A 1 73 ? -5.491 -9.213 1.643 1.00 0.00 72 LEU A CA 13
ATOM 16700 C C . LEU A 1 73 ? -6.915 -8.886 2.054 1.00 0.00 72 LEU A C 13
ATOM 16701 O O . LEU A 1 73 ? -7.638 -8.182 1.331 1.00 0.00 72 LEU A O 13
ATOM 16717 N N . ASP A 1 74 ? -7.319 -9.478 3.162 1.00 0.00 73 ASP A N 13
ATOM 16718 C CA . ASP A 1 74 ? -8.631 -9.274 3.796 1.00 0.00 73 ASP A CA 13
ATOM 16719 C C . ASP A 1 74 ? -9.783 -9.823 2.938 1.00 0.00 73 ASP A C 13
ATOM 16720 O O . ASP A 1 74 ? -10.930 -9.354 3.047 1.00 0.00 73 ASP A O 13
ATOM 16729 N N . GLY A 1 75 ? -9.504 -10.840 2.122 1.00 0.00 74 GLY A N 13
ATOM 16730 C CA . GLY A 1 75 ? -10.557 -11.457 1.325 1.00 0.00 74 GLY A CA 13
ATOM 16731 C C . GLY A 1 75 ? -10.628 -10.919 -0.091 1.00 0.00 74 GLY A C 13
ATOM 16732 O O . GLY A 1 75 ? -11.632 -11.106 -0.795 1.00 0.00 74 GLY A O 13
ATOM 16736 N N . ARG A 1 76 ? -9.614 -10.207 -0.491 1.00 0.00 75 ARG A N 13
ATOM 16737 C CA . ARG A 1 76 ? -9.531 -9.672 -1.821 1.00 0.00 75 ARG A CA 13
ATOM 16738 C C . ARG A 1 76 ? -8.121 -9.793 -2.347 1.00 0.00 75 ARG A C 13
ATOM 16739 O O . ARG A 1 76 ? -7.168 -9.576 -1.618 1.00 0.00 75 ARG A O 13
ATOM 16760 N N . ASN A 1 77 ? -7.994 -10.105 -3.608 1.00 0.00 76 ASN A N 13
ATOM 16761 C CA . ASN A 1 77 ? -6.698 -10.166 -4.241 1.00 0.00 76 ASN A CA 13
ATOM 16762 C C . ASN A 1 77 ? -6.312 -8.782 -4.694 1.00 0.00 76 ASN A C 13
ATOM 16763 O O . ASN A 1 77 ? -6.986 -8.158 -5.521 1.00 0.00 76 ASN A O 13
ATOM 16774 N N . ILE A 1 78 ? -5.258 -8.312 -4.130 1.00 0.00 77 ILE A N 13
ATOM 16775 C CA . ILE A 1 78 ? -4.832 -6.945 -4.272 1.00 0.00 77 ILE A CA 13
ATOM 16776 C C . ILE A 1 78 ? -3.830 -6.736 -5.403 1.00 0.00 77 ILE A C 13
ATOM 16777 O O . ILE A 1 78 ? -3.045 -7.633 -5.751 1.00 0.00 77 ILE A O 13
ATOM 16793 N N . THR A 1 79 ? -3.872 -5.555 -5.971 1.00 0.00 78 THR A N 13
ATOM 16794 C CA . THR A 1 79 ? -2.974 -5.152 -7.012 1.00 0.00 78 THR A CA 13
ATOM 16795 C C . THR A 1 79 ? -2.003 -4.110 -6.436 1.00 0.00 78 THR A C 13
ATOM 16796 O O . THR A 1 79 ? -2.412 -3.018 -6.018 1.00 0.00 78 THR A O 13
ATOM 16807 N N . VAL A 1 80 ? -0.746 -4.452 -6.413 1.00 0.00 79 VAL A N 13
ATOM 16808 C CA . VAL A 1 80 ? 0.277 -3.630 -5.801 1.00 0.00 79 VAL A CA 13
ATOM 16809 C C . VAL A 1 80 ? 1.230 -3.136 -6.885 1.00 0.00 79 VAL A C 13
ATOM 16810 O O . VAL A 1 80 ? 1.729 -3.928 -7.670 1.00 0.00 79 VAL A O 13
ATOM 16823 N N . ASN A 1 81 ? 1.445 -1.840 -6.952 1.00 0.00 80 ASN A N 13
ATOM 16824 C CA . ASN A 1 81 ? 2.354 -1.277 -7.944 1.00 0.00 80 ASN A CA 13
ATOM 16825 C C . ASN A 1 81 ? 3.105 -0.072 -7.398 1.00 0.00 80 ASN A C 13
ATOM 16826 O O . ASN A 1 81 ? 2.820 0.413 -6.288 1.00 0.00 80 ASN A O 13
ATOM 16837 N N . GLU A 1 82 ? 4.059 0.400 -8.163 1.00 0.00 81 GLU A N 13
ATOM 16838 C CA . GLU A 1 82 ? 4.923 1.485 -7.762 1.00 0.00 81 GLU A CA 13
ATOM 16839 C C . GLU A 1 82 ? 4.274 2.840 -8.023 1.00 0.00 81 GLU A C 13
ATOM 16840 O O . GLU A 1 82 ? 3.924 3.160 -9.150 1.00 0.00 81 GLU A O 13
ATOM 16852 N N . ALA A 1 83 ? 4.091 3.608 -6.963 1.00 0.00 82 ALA A N 13
ATOM 16853 C CA . ALA A 1 83 ? 3.638 4.987 -7.087 1.00 0.00 82 ALA A CA 13
ATOM 16854 C C . ALA A 1 83 ? 4.880 5.872 -7.004 1.00 0.00 82 ALA A C 13
ATOM 16855 O O . ALA A 1 83 ? 4.848 7.083 -7.246 1.00 0.00 82 ALA A O 13
ATOM 16862 N N . GLN A 1 84 ? 5.966 5.202 -6.626 1.00 0.00 83 GLN A N 13
ATOM 16863 C CA . GLN A 1 84 ? 7.307 5.709 -6.456 1.00 0.00 83 GLN A CA 13
ATOM 16864 C C . GLN A 1 84 ? 7.407 6.689 -5.303 1.00 0.00 83 GLN A C 13
ATOM 16865 O O . GLN A 1 84 ? 7.987 6.370 -4.283 1.00 0.00 83 GLN A O 13
ATOM 16879 N N . SER A 1 85 ? 6.823 7.840 -5.440 1.00 0.00 84 SER A N 13
ATOM 16880 C CA . SER A 1 85 ? 6.867 8.816 -4.389 1.00 0.00 84 SER A CA 13
ATOM 16881 C C . SER A 1 85 ? 5.694 9.780 -4.455 1.00 0.00 84 SER A C 13
ATOM 16882 O O . SER A 1 85 ? 4.589 9.473 -4.001 1.00 0.00 84 SER A O 13
ATOM 16890 N N . ARG A 1 86 ? 5.926 10.894 -5.062 1.00 0.00 85 ARG A N 13
ATOM 16891 C CA . ARG A 1 86 ? 4.958 11.982 -5.193 1.00 0.00 85 ARG A CA 13
ATOM 16892 C C . ARG A 1 86 ? 5.237 12.765 -6.462 1.00 0.00 85 ARG A C 13
ATOM 16893 O O . ARG A 1 86 ? 6.377 12.808 -6.917 1.00 0.00 85 ARG A O 13
ATOM 16914 N N . GLY A 1 1 ? 17.570 5.587 2.423 1.00 0.00 0 GLY A N 14
ATOM 16915 C CA . GLY A 1 1 ? 18.995 5.267 2.312 1.00 0.00 0 GLY A CA 14
ATOM 16916 C C . GLY A 1 1 ? 19.807 6.454 2.671 1.00 0.00 0 GLY A C 14
ATOM 16917 O O . GLY A 1 1 ? 19.552 7.069 3.690 1.00 0.00 0 GLY A O 14
ATOM 16923 N N . MET A 1 2 ? 20.783 6.793 1.834 1.00 0.00 1 MET A N 14
ATOM 16924 C CA . MET A 1 2 ? 21.562 8.017 2.040 1.00 0.00 1 MET A CA 14
ATOM 16925 C C . MET A 1 2 ? 20.709 9.205 1.649 1.00 0.00 1 MET A C 14
ATOM 16926 O O . MET A 1 2 ? 20.901 10.306 2.118 1.00 0.00 1 MET A O 14
ATOM 16940 N N . ALA A 1 3 ? 19.763 8.943 0.769 1.00 0.00 2 ALA A N 14
ATOM 16941 C CA . ALA A 1 3 ? 18.790 9.918 0.374 1.00 0.00 2 ALA A CA 14
ATOM 16942 C C . ALA A 1 3 ? 17.572 9.744 1.259 1.00 0.00 2 ALA A C 14
ATOM 16943 O O . ALA A 1 3 ? 17.300 8.615 1.740 1.00 0.00 2 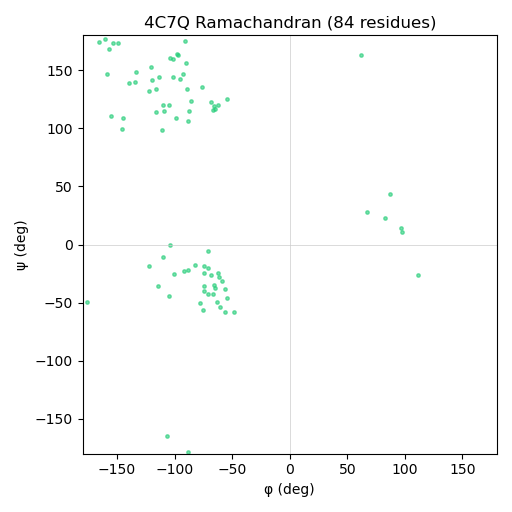ALA A O 14
ATOM 16950 N N . GLU A 1 4 ? 16.838 10.811 1.439 1.00 0.00 3 GLU A N 14
ATOM 16951 C CA . GLU A 1 4 ? 15.685 10.854 2.328 1.00 0.00 3 GLU A CA 14
ATOM 16952 C C . GLU A 1 4 ? 14.386 10.664 1.560 1.00 0.00 3 GLU A C 14
ATOM 16953 O O . GLU A 1 4 ? 13.291 10.810 2.106 1.00 0.00 3 GLU A O 14
ATOM 16965 N N . VAL A 1 5 ? 14.545 10.359 0.301 1.00 0.00 4 VAL A N 14
ATOM 16966 C CA . VAL A 1 5 ? 13.453 10.101 -0.607 1.00 0.00 4 VAL A CA 14
ATOM 16967 C C . VAL A 1 5 ? 12.672 8.885 -0.151 1.00 0.00 4 VAL A C 14
ATOM 16968 O O . VAL A 1 5 ? 13.223 7.788 -0.036 1.00 0.00 4 VAL A O 14
ATOM 16981 N N . GLU A 1 6 ? 11.422 9.096 0.121 1.00 0.00 5 GLU A N 14
ATOM 16982 C CA . GLU A 1 6 ? 10.540 8.057 0.540 1.00 0.00 5 GLU A CA 14
ATOM 16983 C C . GLU A 1 6 ? 9.768 7.493 -0.627 1.00 0.00 5 GLU A C 14
ATOM 16984 O O . GLU A 1 6 ? 9.379 8.225 -1.542 1.00 0.00 5 GLU A O 14
ATOM 16996 N N . TYR A 1 7 ? 9.548 6.210 -0.608 1.00 0.00 6 TYR A N 14
ATOM 16997 C CA . TYR A 1 7 ? 8.893 5.562 -1.694 1.00 0.00 6 TYR A CA 14
ATOM 16998 C C . TYR A 1 7 ? 7.445 5.319 -1.439 1.00 0.00 6 TYR A C 14
ATOM 16999 O O . TYR A 1 7 ? 7.053 4.640 -0.483 1.00 0.00 6 TYR A O 14
ATOM 17017 N N . ARG A 1 8 ? 6.660 5.880 -2.301 1.00 0.00 7 ARG A N 14
ATOM 17018 C CA . ARG A 1 8 ? 5.242 5.820 -2.224 1.00 0.00 7 ARG A CA 14
ATOM 17019 C C . ARG A 1 8 ? 4.774 4.639 -3.094 1.00 0.00 7 ARG A C 14
ATOM 17020 O O . ARG A 1 8 ? 5.129 4.544 -4.274 1.00 0.00 7 ARG A O 14
ATOM 17041 N N . CYS A 1 9 ? 4.043 3.740 -2.510 1.00 0.00 8 CYS A N 14
ATOM 17042 C CA . CYS A 1 9 ? 3.553 2.561 -3.190 1.00 0.00 8 CYS A CA 14
ATOM 17043 C C . CYS A 1 9 ? 2.028 2.639 -3.310 1.00 0.00 8 CYS A C 14
ATOM 17044 O O . CYS A 1 9 ? 1.360 3.204 -2.431 1.00 0.00 8 CYS A O 14
ATOM 17052 N N . PHE A 1 10 ? 1.499 2.101 -4.385 1.00 0.00 9 PHE A N 14
ATOM 17053 C CA . PHE A 1 10 ? 0.078 2.104 -4.659 1.00 0.00 9 PHE A CA 14
ATOM 17054 C C . PHE A 1 10 ? -0.472 0.695 -4.510 1.00 0.00 9 PHE A C 14
ATOM 17055 O O . PHE A 1 10 ? 0.101 -0.265 -5.051 1.00 0.00 9 PHE A O 14
ATOM 17072 N N . VAL A 1 11 ? -1.545 0.560 -3.760 1.00 0.00 10 VAL A N 14
ATOM 17073 C CA . VAL A 1 11 ? -2.187 -0.718 -3.586 1.00 0.00 10 VAL A CA 14
ATOM 17074 C C . VAL A 1 11 ? -3.678 -0.564 -3.849 1.00 0.00 10 VAL A C 14
ATOM 17075 O O . VAL A 1 11 ? -4.382 0.117 -3.105 1.00 0.00 10 VAL A O 14
ATOM 17088 N N . GLY A 1 12 ? -4.142 -1.186 -4.891 1.00 0.00 11 GLY A N 14
ATOM 17089 C CA . GLY A 1 12 ? -5.538 -1.149 -5.228 1.00 0.00 11 GLY A CA 14
ATOM 17090 C C . GLY A 1 12 ? -6.126 -2.530 -5.265 1.00 0.00 11 GLY A C 14
ATOM 17091 O O . GLY A 1 12 ? -5.397 -3.503 -5.433 1.00 0.00 11 GLY A O 14
ATOM 17095 N N . GLY A 1 13 ? -7.423 -2.627 -5.096 1.00 0.00 12 GLY A N 14
ATOM 17096 C CA . GLY A 1 13 ? -8.076 -3.921 -5.117 1.00 0.00 12 GLY A CA 14
ATOM 17097 C C . GLY A 1 13 ? -8.227 -4.461 -3.723 1.00 0.00 12 GLY A C 14
ATOM 17098 O O . GLY A 1 13 ? -8.174 -5.659 -3.498 1.00 0.00 12 GLY A O 14
ATOM 17102 N N . LEU A 1 14 ? -8.419 -3.558 -2.791 1.00 0.00 13 LEU A N 14
ATOM 17103 C CA . LEU A 1 14 ? -8.540 -3.909 -1.396 1.00 0.00 13 LEU A CA 14
ATOM 17104 C C . LEU A 1 14 ? -9.924 -4.450 -1.111 1.00 0.00 13 LEU A C 14
ATOM 17105 O O . LEU A 1 14 ? -10.861 -4.240 -1.895 1.00 0.00 13 LEU A O 14
ATOM 17121 N N . ALA A 1 15 ? -10.065 -5.121 -0.002 1.00 0.00 14 ALA A N 14
ATOM 17122 C CA . ALA A 1 15 ? -11.312 -5.719 0.344 1.00 0.00 14 ALA A CA 14
ATOM 17123 C C . ALA A 1 15 ? -12.136 -4.797 1.233 1.00 0.00 14 ALA A C 14
ATOM 17124 O O . ALA A 1 15 ? -11.720 -3.686 1.560 1.00 0.00 14 ALA A O 14
ATOM 17131 N N . TRP A 1 16 ? -13.283 -5.290 1.653 1.00 0.00 15 TRP A N 14
ATOM 17132 C CA . TRP A 1 16 ? -14.241 -4.519 2.442 1.00 0.00 15 TRP A CA 14
ATOM 17133 C C . TRP A 1 16 ? -13.800 -4.395 3.898 1.00 0.00 15 TRP A C 14
ATOM 17134 O O . TRP A 1 16 ? -14.326 -3.581 4.641 1.00 0.00 15 TRP A O 14
ATOM 17155 N N . ALA A 1 17 ? -12.844 -5.207 4.298 1.00 0.00 16 ALA A N 14
ATOM 17156 C CA . ALA A 1 17 ? -12.399 -5.222 5.681 1.00 0.00 16 ALA A CA 14
ATOM 17157 C C . ALA A 1 17 ? -11.007 -4.633 5.832 1.00 0.00 16 ALA A C 14
ATOM 17158 O O . ALA A 1 17 ? -10.519 -4.456 6.951 1.00 0.00 16 ALA A O 14
ATOM 17165 N N . THR A 1 18 ? -10.389 -4.299 4.722 1.00 0.00 17 THR A N 14
ATOM 17166 C CA . THR A 1 18 ? -9.043 -3.808 4.746 1.00 0.00 17 THR A CA 14
ATOM 17167 C C . THR A 1 18 ? -8.990 -2.371 5.268 1.00 0.00 17 THR A C 14
ATOM 17168 O O . THR A 1 18 ? -9.568 -1.449 4.675 1.00 0.00 17 THR A O 14
ATOM 17179 N N . THR A 1 19 ? -8.308 -2.186 6.372 1.00 0.00 18 THR A N 14
ATOM 17180 C CA . THR A 1 19 ? -8.117 -0.873 6.913 1.00 0.00 18 THR A CA 14
ATOM 17181 C C . THR A 1 19 ? -6.674 -0.477 6.668 1.00 0.00 18 THR A C 14
ATOM 17182 O O . THR A 1 19 ? -5.868 -1.314 6.240 1.00 0.00 18 THR A O 14
ATOM 17193 N N . ASP A 1 20 ? -6.329 0.764 6.939 1.00 0.00 19 ASP A N 14
ATOM 17194 C CA . ASP A 1 20 ? -4.951 1.216 6.770 1.00 0.00 19 ASP A CA 14
ATOM 17195 C C . ASP A 1 20 ? -4.030 0.636 7.792 1.00 0.00 19 ASP A C 14
ATOM 17196 O O . ASP A 1 20 ? -2.823 0.561 7.577 1.00 0.00 19 ASP A O 14
ATOM 17205 N N . GLN A 1 21 ? -4.602 0.185 8.878 1.00 0.00 20 GLN A N 14
ATOM 17206 C CA . GLN A 1 21 ? -3.838 -0.461 9.909 1.00 0.00 20 GLN A CA 14
ATOM 17207 C C . GLN A 1 21 ? -3.413 -1.824 9.387 1.00 0.00 20 GLN A C 14
ATOM 17208 O O . GLN A 1 21 ? -2.229 -2.139 9.348 1.00 0.00 20 GLN A O 14
ATOM 17222 N N . THR A 1 22 ? -4.397 -2.583 8.911 1.00 0.00 21 THR A N 14
ATOM 17223 C CA . THR A 1 22 ? -4.200 -3.877 8.349 1.00 0.00 21 THR A CA 14
ATOM 17224 C C . THR A 1 22 ? -3.277 -3.802 7.111 1.00 0.00 21 THR A C 14
ATOM 17225 O O . THR A 1 22 ? -2.427 -4.668 6.886 1.00 0.00 21 THR A O 14
ATOM 17236 N N . LEU A 1 23 ? -3.439 -2.738 6.336 1.00 0.00 22 LEU A N 14
ATOM 17237 C CA . LEU A 1 23 ? -2.599 -2.481 5.182 1.00 0.00 22 LEU A CA 14
ATOM 17238 C C . LEU A 1 23 ? -1.143 -2.327 5.645 1.00 0.00 22 LEU A C 14
ATOM 17239 O O . LEU A 1 23 ? -0.230 -2.967 5.109 1.00 0.00 22 LEU A O 14
ATOM 17255 N N . GLY A 1 24 ? -0.961 -1.515 6.673 1.00 0.00 23 GLY A N 14
ATOM 17256 C CA . GLY A 1 24 ? 0.344 -1.259 7.218 1.00 0.00 23 GLY A CA 14
ATOM 17257 C C . GLY A 1 24 ? 0.993 -2.493 7.805 1.00 0.00 23 GLY A C 14
ATOM 17258 O O . GLY A 1 24 ? 2.109 -2.825 7.432 1.00 0.00 23 GLY A O 14
ATOM 17262 N N . GLU A 1 25 ? 0.280 -3.197 8.677 1.00 0.00 24 GLU A N 14
ATOM 17263 C CA . GLU A 1 25 ? 0.822 -4.370 9.372 1.00 0.00 24 GLU A CA 14
ATOM 17264 C C . GLU A 1 25 ? 1.252 -5.468 8.380 1.00 0.00 24 GLU A C 14
ATOM 17265 O O . GLU A 1 25 ? 2.325 -6.071 8.527 1.00 0.00 24 GLU A O 14
ATOM 17277 N N . ALA A 1 26 ? 0.446 -5.674 7.345 1.00 0.00 25 ALA A N 14
ATOM 17278 C CA . ALA A 1 26 ? 0.720 -6.673 6.334 1.00 0.00 25 ALA A CA 14
ATOM 17279 C C . ALA A 1 26 ? 1.975 -6.325 5.538 1.00 0.00 25 ALA A C 14
ATOM 17280 O O . ALA A 1 26 ? 2.852 -7.166 5.337 1.00 0.00 25 ALA A O 14
ATOM 17287 N N . PHE A 1 27 ? 2.078 -5.082 5.121 1.00 0.00 26 PHE A N 14
ATOM 17288 C CA . PHE A 1 27 ? 3.219 -4.643 4.332 1.00 0.00 26 PHE A CA 14
ATOM 17289 C C . PHE A 1 27 ? 4.463 -4.430 5.191 1.00 0.00 26 PHE A C 14
ATOM 17290 O O . PHE A 1 27 ? 5.580 -4.482 4.692 1.00 0.00 26 PHE A O 14
ATOM 17307 N N . SER A 1 28 ? 4.266 -4.252 6.490 1.00 0.00 27 SER A N 14
ATOM 17308 C CA . SER A 1 28 ? 5.363 -4.070 7.438 1.00 0.00 27 SER A CA 14
ATOM 17309 C C . SER A 1 28 ? 6.137 -5.371 7.634 1.00 0.00 27 SER A C 14
ATOM 17310 O O . SER A 1 28 ? 7.219 -5.377 8.211 1.00 0.00 27 SER A O 14
ATOM 17318 N N . GLN A 1 29 ? 5.563 -6.469 7.173 1.00 0.00 28 GLN A N 14
ATOM 17319 C CA . GLN A 1 29 ? 6.201 -7.757 7.264 1.00 0.00 28 GLN A CA 14
ATOM 17320 C C . GLN A 1 29 ? 7.232 -7.888 6.131 1.00 0.00 28 GLN A C 14
ATOM 17321 O O . GLN A 1 29 ? 8.084 -8.763 6.142 1.00 0.00 28 GLN A O 14
ATOM 17335 N N . PHE A 1 30 ? 7.134 -6.993 5.163 1.00 0.00 29 PHE A N 14
ATOM 17336 C CA . PHE A 1 30 ? 8.022 -6.993 4.020 1.00 0.00 29 PHE A CA 14
ATOM 17337 C C . PHE A 1 30 ? 8.902 -5.753 4.009 1.00 0.00 29 PHE A C 14
ATOM 17338 O O . PHE A 1 30 ? 10.102 -5.841 3.783 1.00 0.00 29 PHE A O 14
ATOM 17355 N N . GLY A 1 31 ? 8.312 -4.603 4.277 1.00 0.00 30 GLY A N 14
ATOM 17356 C CA . GLY A 1 31 ? 9.066 -3.391 4.201 1.00 0.00 30 GLY A CA 14
ATOM 17357 C C . GLY A 1 31 ? 8.804 -2.435 5.338 1.00 0.00 30 GLY A C 14
ATOM 17358 O O . GLY A 1 31 ? 7.957 -2.677 6.198 1.00 0.00 30 GLY A O 14
ATOM 17362 N N . GLU A 1 32 ? 9.522 -1.338 5.304 1.00 0.00 31 GLU A N 14
ATOM 17363 C CA . GLU A 1 32 ? 9.492 -0.304 6.320 1.00 0.00 31 GLU A CA 14
ATOM 17364 C C . GLU A 1 32 ? 8.330 0.628 6.044 1.00 0.00 31 GLU A C 14
ATOM 17365 O O . GLU A 1 32 ? 8.334 1.316 5.034 1.00 0.00 31 GLU A O 14
ATOM 17377 N N . ILE A 1 33 ? 7.364 0.667 6.914 1.00 0.00 32 ILE A N 14
ATOM 17378 C CA . ILE A 1 33 ? 6.211 1.516 6.696 1.00 0.00 32 ILE A CA 14
ATOM 17379 C C . ILE A 1 33 ? 6.431 2.877 7.338 1.00 0.00 32 ILE A C 14
ATOM 17380 O O . ILE A 1 33 ? 6.716 2.967 8.529 1.00 0.00 32 ILE A O 14
ATOM 17396 N N . LEU A 1 34 ? 6.343 3.913 6.542 1.00 0.00 33 LEU A N 14
ATOM 17397 C CA . LEU A 1 34 ? 6.406 5.270 7.053 1.00 0.00 33 LEU A CA 14
ATOM 17398 C C . LEU A 1 34 ? 4.999 5.771 7.290 1.00 0.00 33 LEU A C 14
ATOM 17399 O O . LEU A 1 34 ? 4.728 6.482 8.253 1.00 0.00 33 LEU A O 14
ATOM 17415 N N . ASP A 1 35 ? 4.107 5.347 6.419 1.00 0.00 34 ASP A N 14
ATOM 17416 C CA . ASP A 1 35 ? 2.699 5.679 6.483 1.00 0.00 34 ASP A CA 14
ATOM 17417 C C . ASP A 1 35 ? 1.957 4.760 5.556 1.00 0.00 34 ASP A C 14
ATOM 17418 O O . ASP A 1 35 ? 2.548 4.198 4.633 1.00 0.00 34 ASP A O 14
ATOM 17427 N N . SER A 1 36 ? 0.721 4.524 5.857 1.00 0.00 35 SER A N 14
ATOM 17428 C CA . SER A 1 36 ? -0.141 3.716 5.047 1.00 0.00 35 SER A CA 14
ATOM 17429 C C . SER A 1 36 ? -1.559 4.148 5.308 1.00 0.00 35 SER A C 14
ATOM 17430 O O . SER A 1 36 ? -2.005 4.119 6.452 1.00 0.00 35 SER A O 14
ATOM 17438 N N . LYS A 1 37 ? -2.251 4.590 4.286 1.00 0.00 36 LYS A N 14
ATOM 17439 C CA . LYS A 1 37 ? -3.601 5.083 4.449 1.00 0.00 36 LYS A CA 14
ATOM 17440 C C . LYS A 1 37 ? -4.516 4.626 3.352 1.00 0.00 36 LYS A C 14
ATOM 17441 O O . LYS A 1 37 ? -4.115 4.539 2.186 1.00 0.00 36 LYS A O 14
ATOM 17460 N N . ILE A 1 38 ? -5.737 4.319 3.735 1.00 0.00 37 ILE A N 14
ATOM 17461 C CA . ILE A 1 38 ? -6.771 3.967 2.789 1.00 0.00 37 ILE A CA 14
ATOM 17462 C C . ILE A 1 38 ? -7.408 5.256 2.341 1.00 0.00 37 ILE A C 14
ATOM 17463 O O . ILE A 1 38 ? -7.620 6.166 3.159 1.00 0.00 37 ILE A O 14
ATOM 17479 N N . ILE A 1 39 ? -7.683 5.366 1.081 1.00 0.00 38 ILE A N 14
ATOM 17480 C CA . ILE A 1 39 ? -8.330 6.534 0.585 1.00 0.00 38 ILE A CA 14
ATOM 17481 C C . ILE A 1 39 ? -9.828 6.297 0.664 1.00 0.00 38 ILE A C 14
ATOM 17482 O O . ILE A 1 39 ? -10.335 5.276 0.165 1.00 0.00 38 ILE A O 14
ATOM 17498 N N . ASN A 1 40 ? -10.522 7.192 1.326 1.00 0.00 39 ASN A N 14
ATOM 17499 C CA . ASN A 1 40 ? -11.944 7.027 1.560 1.00 0.00 39 ASN A CA 14
ATOM 17500 C C . ASN A 1 40 ? -12.772 7.428 0.378 1.00 0.00 39 ASN A C 14
ATOM 17501 O O . ASN A 1 40 ? -12.365 8.248 -0.457 1.00 0.00 39 ASN A O 14
ATOM 17512 N N . ASP A 1 41 ? -13.915 6.839 0.318 1.00 0.00 40 ASP A N 14
ATOM 17513 C CA . ASP A 1 41 ? -14.894 7.080 -0.686 1.00 0.00 40 ASP A CA 14
ATOM 17514 C C . ASP A 1 41 ? -15.869 8.040 -0.059 1.00 0.00 40 ASP A C 14
ATOM 17515 O O . ASP A 1 41 ? -16.616 7.668 0.836 1.00 0.00 40 ASP A O 14
ATOM 17524 N N . ARG A 1 42 ? -15.834 9.260 -0.502 1.00 0.00 41 ARG A N 14
ATOM 17525 C CA . ARG A 1 42 ? -16.623 10.338 0.097 1.00 0.00 41 ARG A CA 14
ATOM 17526 C C . ARG A 1 42 ? -18.075 10.126 -0.240 1.00 0.00 41 ARG A C 14
ATOM 17527 O O . ARG A 1 42 ? -18.961 10.275 0.592 1.00 0.00 41 ARG A O 14
ATOM 17548 N N . GLU A 1 43 ? -18.267 9.772 -1.486 1.00 0.00 42 GLU A N 14
ATOM 17549 C CA . GLU A 1 43 ? -19.539 9.589 -2.111 1.00 0.00 42 GLU A CA 14
ATOM 17550 C C . GLU A 1 43 ? -20.438 8.580 -1.379 1.00 0.00 42 GLU A C 14
ATOM 17551 O O . GLU A 1 43 ? -21.648 8.766 -1.309 1.00 0.00 42 GLU A O 14
ATOM 17563 N N . THR A 1 44 ? -19.863 7.518 -0.850 1.00 0.00 43 THR A N 14
ATOM 17564 C CA . THR A 1 44 ? -20.669 6.533 -0.144 1.00 0.00 43 THR A CA 14
ATOM 17565 C C . THR A 1 44 ? -20.284 6.370 1.330 1.00 0.00 43 THR A C 14
ATOM 17566 O O . THR A 1 44 ? -20.956 5.648 2.069 1.00 0.00 43 THR A O 14
ATOM 17577 N N . GLY A 1 45 ? -19.210 7.022 1.753 1.00 0.00 44 GLY A N 14
ATOM 17578 C CA . GLY A 1 45 ? -18.753 6.875 3.130 1.00 0.00 44 GLY A CA 14
ATOM 17579 C C . GLY A 1 45 ? -18.007 5.564 3.326 1.00 0.00 44 GLY A C 14
ATOM 17580 O O . GLY A 1 45 ? -17.896 5.047 4.432 1.00 0.00 44 GLY A O 14
ATOM 17584 N N . ARG A 1 46 ? -17.516 5.035 2.235 1.00 0.00 45 ARG A N 14
ATOM 17585 C CA . ARG A 1 46 ? -16.790 3.776 2.215 1.00 0.00 45 ARG A CA 14
ATOM 17586 C C . ARG A 1 46 ? -15.308 4.034 1.954 1.00 0.00 45 ARG A C 14
ATOM 17587 O O . ARG A 1 46 ? -14.803 5.124 2.181 1.00 0.00 45 ARG A O 14
ATOM 17608 N N . SER A 1 47 ? -14.624 3.019 1.496 1.00 0.00 46 SER A N 14
ATOM 17609 C CA . SER A 1 47 ? -13.270 3.136 1.050 1.00 0.00 46 SER A CA 14
ATOM 17610 C C . SER A 1 47 ? -13.291 3.130 -0.488 1.00 0.00 46 SER A C 14
ATOM 17611 O O . SER A 1 47 ? -14.184 2.519 -1.084 1.00 0.00 46 SER A O 14
ATOM 17619 N N . ARG A 1 48 ? -12.333 3.804 -1.126 1.00 0.00 47 ARG A N 14
ATOM 17620 C CA . ARG A 1 48 ? -12.262 3.852 -2.607 1.00 0.00 47 ARG A CA 14
ATOM 17621 C C . ARG A 1 48 ? -11.868 2.486 -3.170 1.00 0.00 47 ARG A C 14
ATOM 17622 O O . ARG A 1 48 ? -12.029 2.223 -4.348 1.00 0.00 47 ARG A O 14
ATOM 17643 N N . GLY A 1 49 ? -11.339 1.637 -2.308 1.00 0.00 48 GLY A N 14
ATOM 17644 C CA . GLY A 1 49 ? -10.922 0.318 -2.724 1.00 0.00 48 GLY A CA 14
ATOM 17645 C C . GLY A 1 49 ? -9.439 0.253 -2.981 1.00 0.00 48 GLY A C 14
ATOM 17646 O O . GLY A 1 49 ? -8.925 -0.750 -3.494 1.00 0.00 48 GLY A O 14
ATOM 17650 N N . PHE A 1 50 ? -8.741 1.316 -2.632 1.00 0.00 49 PHE A N 14
ATOM 17651 C CA . PHE A 1 50 ? -7.314 1.357 -2.781 1.00 0.00 49 PHE A CA 14
ATOM 17652 C C . PHE A 1 50 ? -6.723 2.250 -1.698 1.00 0.00 49 PHE A C 14
ATOM 17653 O O . PHE A 1 50 ? -7.463 2.992 -1.013 1.00 0.00 49 PHE A O 14
ATOM 17670 N N . GLY A 1 51 ? -5.434 2.169 -1.535 1.00 0.00 50 GLY A N 14
ATOM 17671 C CA . GLY A 1 51 ? -4.742 2.961 -0.573 1.00 0.00 50 GLY A CA 14
ATOM 17672 C C . GLY A 1 51 ? -3.293 3.095 -0.949 1.00 0.00 50 GLY A C 14
ATOM 17673 O O . GLY A 1 51 ? -2.852 2.521 -1.955 1.00 0.00 50 GLY A O 14
ATOM 17677 N N . PHE A 1 52 ? -2.556 3.825 -0.166 1.00 0.00 51 PHE A N 14
ATOM 17678 C CA . PHE A 1 52 ? -1.148 4.027 -0.418 1.00 0.00 51 PHE A CA 14
ATOM 17679 C C . PHE A 1 52 ? -0.338 3.550 0.753 1.00 0.00 51 PHE A C 14
ATOM 17680 O O . PHE A 1 52 ? -0.791 3.622 1.907 1.00 0.00 51 PHE A O 14
ATOM 17697 N N . VAL A 1 53 ? 0.835 3.051 0.462 1.00 0.00 52 VAL A N 14
ATOM 17698 C CA . VAL A 1 53 ? 1.750 2.561 1.469 1.00 0.00 52 VAL A CA 14
ATOM 17699 C C . VAL A 1 53 ? 3.084 3.235 1.226 1.00 0.00 52 VAL A C 14
ATOM 17700 O O . VAL A 1 53 ? 3.525 3.330 0.086 1.00 0.00 52 VAL A O 14
ATOM 17713 N N . THR A 1 54 ? 3.684 3.733 2.246 1.00 0.00 53 THR A N 14
ATOM 17714 C CA . THR A 1 54 ? 4.915 4.437 2.120 1.00 0.00 53 THR A CA 14
ATOM 17715 C C . THR A 1 54 ? 6.058 3.714 2.802 1.00 0.00 53 THR A C 14
ATOM 17716 O O . THR A 1 54 ? 5.926 3.243 3.932 1.00 0.00 53 THR A O 14
ATOM 17727 N N . PHE A 1 55 ? 7.164 3.638 2.102 1.00 0.00 54 PHE A N 14
ATOM 17728 C CA . PHE A 1 55 ? 8.350 2.976 2.554 1.00 0.00 54 PHE A CA 14
ATOM 17729 C C . PHE A 1 55 ? 9.496 3.950 2.558 1.00 0.00 54 PHE A C 14
ATOM 17730 O O . PHE A 1 55 ? 9.446 4.964 1.868 1.00 0.00 54 PHE A O 14
ATOM 17747 N N . LYS A 1 56 ? 10.521 3.653 3.317 1.00 0.00 55 LYS A N 14
ATOM 17748 C CA . LYS A 1 56 ? 11.689 4.503 3.335 1.00 0.00 55 LYS A CA 14
ATOM 17749 C C . LYS A 1 56 ? 12.632 4.148 2.192 1.00 0.00 55 LYS A C 14
ATOM 17750 O O . LYS A 1 56 ? 13.057 5.012 1.446 1.00 0.00 55 LYS A O 14
ATOM 17769 N N . ASP A 1 57 ? 12.952 2.884 2.050 1.00 0.00 56 ASP A N 14
ATOM 17770 C CA . ASP A 1 57 ? 13.872 2.492 1.000 1.00 0.00 56 ASP A CA 14
ATOM 17771 C C . ASP A 1 57 ? 13.223 1.700 -0.090 1.00 0.00 56 ASP A C 14
ATOM 17772 O O . ASP A 1 57 ? 12.232 0.991 0.141 1.00 0.00 56 ASP A O 14
ATOM 17781 N N . GLU A 1 58 ? 13.801 1.823 -1.280 1.00 0.00 57 GLU A N 14
ATOM 17782 C CA . GLU A 1 58 ? 13.286 1.229 -2.514 1.00 0.00 57 GLU A CA 14
ATOM 17783 C C . GLU A 1 58 ? 13.103 -0.268 -2.365 1.00 0.00 57 GLU A C 14
ATOM 17784 O O . GLU A 1 58 ? 12.018 -0.768 -2.605 1.00 0.00 57 GLU A O 14
ATOM 17796 N N . LYS A 1 59 ? 14.144 -0.966 -1.912 1.00 0.00 58 LYS A N 14
ATOM 17797 C CA . LYS A 1 59 ? 14.079 -2.419 -1.797 1.00 0.00 58 LYS A CA 14
ATOM 17798 C C . LYS A 1 59 ? 12.950 -2.854 -0.873 1.00 0.00 58 LYS A C 14
ATOM 17799 O O . LYS A 1 59 ? 12.215 -3.744 -1.201 1.00 0.00 58 LYS A O 14
ATOM 17818 N N . ALA A 1 60 ? 12.788 -2.158 0.246 1.00 0.00 59 ALA A N 14
ATOM 17819 C CA . ALA A 1 60 ? 11.747 -2.493 1.222 1.00 0.00 59 ALA A CA 14
ATOM 17820 C C . ALA A 1 60 ? 10.362 -2.334 0.597 1.00 0.00 59 ALA A C 14
ATOM 17821 O O . ALA A 1 60 ? 9.432 -3.072 0.909 1.00 0.00 59 ALA A O 14
ATOM 17828 N N . MET A 1 61 ? 10.249 -1.368 -0.293 1.00 0.00 60 MET A N 14
ATOM 17829 C CA . MET A 1 61 ? 9.030 -1.144 -1.038 1.00 0.00 60 MET A CA 14
ATOM 17830 C C . MET A 1 61 ? 8.836 -2.294 -2.011 1.00 0.00 60 MET A C 14
ATOM 17831 O O . MET A 1 61 ? 7.789 -2.926 -2.058 1.00 0.00 60 MET A O 14
ATOM 17845 N N . ARG A 1 62 ? 9.887 -2.553 -2.748 1.00 0.00 61 ARG A N 14
ATOM 17846 C CA . ARG A 1 62 ? 9.949 -3.520 -3.798 1.00 0.00 61 ARG A CA 14
ATOM 17847 C C . ARG A 1 62 ? 9.636 -4.934 -3.282 1.00 0.00 61 ARG A C 14
ATOM 17848 O O . ARG A 1 62 ? 8.807 -5.637 -3.863 1.00 0.00 61 ARG A O 14
ATOM 17869 N N . ASP A 1 63 ? 10.247 -5.304 -2.151 1.00 0.00 62 ASP A N 14
ATOM 17870 C CA . ASP A 1 63 ? 10.019 -6.615 -1.498 1.00 0.00 62 ASP A CA 14
ATOM 17871 C C . ASP A 1 63 ? 8.541 -6.800 -1.197 1.00 0.00 62 ASP A C 14
ATOM 17872 O O . ASP A 1 63 ? 8.000 -7.908 -1.265 1.00 0.00 62 ASP A O 14
ATOM 17881 N N . ALA A 1 64 ? 7.878 -5.699 -0.901 1.00 0.00 63 ALA A N 14
ATOM 17882 C CA . ALA A 1 64 ? 6.489 -5.730 -0.548 1.00 0.00 63 ALA A CA 14
ATOM 17883 C C . ALA A 1 64 ? 5.615 -5.757 -1.787 1.00 0.00 63 ALA A C 14
ATOM 17884 O O . ALA A 1 64 ? 4.514 -6.305 -1.766 1.00 0.00 63 ALA A O 14
ATOM 17891 N N . ILE A 1 65 ? 6.113 -5.190 -2.873 1.00 0.00 64 ILE A N 14
ATOM 17892 C CA . ILE A 1 65 ? 5.369 -5.142 -4.109 1.00 0.00 64 ILE A CA 14
ATOM 17893 C C . ILE A 1 65 ? 5.260 -6.523 -4.727 1.00 0.00 64 ILE A C 14
ATOM 17894 O O . ILE A 1 65 ? 4.157 -7.028 -4.886 1.00 0.00 64 ILE A O 14
ATOM 17910 N N . GLU A 1 66 ? 6.383 -7.174 -4.985 1.00 0.00 65 GLU A N 14
ATOM 17911 C CA . GLU A 1 66 ? 6.352 -8.493 -5.576 1.00 0.00 65 GLU A CA 14
ATOM 17912 C C . GLU A 1 66 ? 5.810 -9.548 -4.609 1.00 0.00 65 GLU A C 14
ATOM 17913 O O . GLU A 1 66 ? 5.362 -10.609 -5.030 1.00 0.00 65 GLU A O 14
ATOM 17925 N N . GLY A 1 67 ? 5.857 -9.250 -3.324 1.00 0.00 66 GLY A N 14
ATOM 17926 C CA . GLY A 1 67 ? 5.352 -10.175 -2.340 1.00 0.00 66 GLY A CA 14
ATOM 17927 C C . GLY A 1 67 ? 3.837 -10.139 -2.209 1.00 0.00 66 GLY A C 14
ATOM 17928 O O . GLY A 1 67 ? 3.219 -11.148 -1.928 1.00 0.00 66 GLY A O 14
ATOM 17932 N N . MET A 1 68 ? 3.249 -8.978 -2.431 1.00 0.00 67 MET A N 14
ATOM 17933 C CA . MET A 1 68 ? 1.802 -8.807 -2.249 1.00 0.00 67 MET A CA 14
ATOM 17934 C C . MET A 1 68 ? 1.031 -8.715 -3.557 1.00 0.00 67 MET A C 14
ATOM 17935 O O . MET A 1 68 ? -0.168 -8.999 -3.595 1.00 0.00 67 MET A O 14
ATOM 17949 N N . ASN A 1 69 ? 1.690 -8.309 -4.622 1.00 0.00 68 ASN A N 14
ATOM 17950 C CA . ASN A 1 69 ? 1.002 -8.103 -5.898 1.00 0.00 68 ASN A CA 14
ATOM 17951 C C . ASN A 1 69 ? 0.499 -9.416 -6.465 1.00 0.00 68 ASN A C 14
ATOM 17952 O O . ASN A 1 69 ? 1.285 -10.299 -6.794 1.00 0.00 68 ASN A O 14
ATOM 17963 N N . GLY A 1 70 ? -0.805 -9.537 -6.576 1.00 0.00 69 GLY A N 14
ATOM 17964 C CA . GLY A 1 70 ? -1.372 -10.712 -7.162 1.00 0.00 69 GLY A CA 14
ATOM 17965 C C . GLY A 1 70 ? -2.072 -11.601 -6.165 1.00 0.00 69 GLY A C 14
ATOM 17966 O O . GLY A 1 70 ? -2.913 -12.414 -6.550 1.00 0.00 69 GLY A O 14
ATOM 17970 N N . GLN A 1 71 ? -1.760 -11.462 -4.888 1.00 0.00 70 GLN A N 14
ATOM 17971 C CA . GLN A 1 71 ? -2.395 -12.322 -3.908 1.00 0.00 70 GLN A CA 14
ATOM 17972 C C . GLN A 1 71 ? -3.701 -11.724 -3.417 1.00 0.00 70 GLN A C 14
ATOM 17973 O O . GLN A 1 71 ? -4.043 -10.576 -3.734 1.00 0.00 70 GLN A O 14
ATOM 17987 N N . ASP A 1 72 ? -4.410 -12.500 -2.639 1.00 0.00 71 ASP A N 14
ATOM 17988 C CA . ASP A 1 72 ? -5.661 -12.086 -2.060 1.00 0.00 71 ASP A CA 14
ATOM 17989 C C . ASP A 1 72 ? -5.381 -11.648 -0.628 1.00 0.00 71 ASP A C 14
ATOM 17990 O O . ASP A 1 72 ? -4.592 -12.297 0.084 1.00 0.00 71 ASP A O 14
ATOM 17999 N N . LEU A 1 73 ? -5.931 -10.532 -0.239 1.00 0.00 72 LEU A N 14
ATOM 18000 C CA . LEU A 1 73 ? -5.734 -9.979 1.074 1.00 0.00 72 LEU A CA 14
ATOM 18001 C C . LEU A 1 73 ? -7.083 -9.475 1.593 1.00 0.00 72 LEU A C 14
ATOM 18002 O O . LEU A 1 73 ? -7.777 -8.718 0.910 1.00 0.00 72 LEU A O 14
ATOM 18018 N N . ASP A 1 74 ? -7.452 -9.966 2.777 1.00 0.00 73 ASP A N 14
ATOM 18019 C CA . ASP A 1 74 ? -8.750 -9.691 3.468 1.00 0.00 73 ASP A CA 14
ATOM 18020 C C . ASP A 1 74 ? -9.938 -10.076 2.615 1.00 0.00 73 ASP A C 14
ATOM 18021 O O . ASP A 1 74 ? -11.059 -9.588 2.829 1.00 0.00 73 ASP A O 14
ATOM 18030 N N . GLY A 1 75 ? -9.741 -11.006 1.724 1.00 0.00 74 GLY A N 14
ATOM 18031 C CA . GLY A 1 75 ? -10.809 -11.438 0.897 1.00 0.00 74 GLY A CA 14
ATOM 18032 C C . GLY A 1 75 ? -10.821 -10.783 -0.468 1.00 0.00 74 GLY A C 14
ATOM 18033 O O . GLY A 1 75 ? -11.798 -10.954 -1.209 1.00 0.00 74 GLY A O 14
ATOM 18037 N N . ARG A 1 76 ? -9.809 -9.961 -0.801 1.00 0.00 75 ARG A N 14
ATOM 18038 C CA . ARG A 1 76 ? -9.730 -9.472 -2.160 1.00 0.00 75 ARG A CA 14
ATOM 18039 C C . ARG A 1 76 ? -8.298 -9.428 -2.731 1.00 0.00 75 ARG A C 14
ATOM 18040 O O . ARG A 1 76 ? -7.351 -9.132 -2.024 1.00 0.00 75 ARG A O 14
ATOM 18061 N N . ASN A 1 77 ? -8.172 -9.729 -4.026 1.00 0.00 76 ASN A N 14
ATOM 18062 C CA . ASN A 1 77 ? -6.904 -9.738 -4.737 1.00 0.00 76 ASN A CA 14
ATOM 18063 C C . ASN A 1 77 ? -6.421 -8.338 -4.985 1.00 0.00 76 ASN A C 14
ATOM 18064 O O . ASN A 1 77 ? -7.082 -7.526 -5.636 1.00 0.00 76 ASN A O 14
ATOM 18075 N N . ILE A 1 78 ? -5.272 -8.072 -4.476 1.00 0.00 77 ILE A N 14
ATOM 18076 C CA . ILE A 1 78 ? -4.707 -6.767 -4.514 1.00 0.00 77 ILE A CA 14
ATOM 18077 C C . ILE A 1 78 ? -3.676 -6.619 -5.622 1.00 0.00 77 ILE A C 14
ATOM 18078 O O . ILE A 1 78 ? -2.929 -7.555 -5.949 1.00 0.00 77 ILE A O 14
ATOM 18094 N N . THR A 1 79 ? -3.664 -5.461 -6.199 1.00 0.00 78 THR A N 14
ATOM 18095 C CA . THR A 1 79 ? -2.728 -5.098 -7.211 1.00 0.00 78 THR A CA 14
ATOM 18096 C C . THR A 1 79 ? -1.777 -4.086 -6.591 1.00 0.00 78 THR A C 14
ATOM 18097 O O . THR A 1 79 ? -2.205 -3.010 -6.144 1.00 0.00 78 THR A O 14
ATOM 18108 N N . VAL A 1 80 ? -0.523 -4.438 -6.525 1.00 0.00 79 VAL A N 14
ATOM 18109 C CA . VAL A 1 80 ? 0.465 -3.618 -5.864 1.00 0.00 79 VAL A CA 14
ATOM 18110 C C . VAL A 1 80 ? 1.537 -3.206 -6.854 1.00 0.00 79 VAL A C 14
ATOM 18111 O O . VAL A 1 80 ? 2.006 -4.025 -7.640 1.00 0.00 79 VAL A O 14
ATOM 18124 N N . ASN A 1 81 ? 1.873 -1.948 -6.842 1.00 0.00 80 ASN A N 14
ATOM 18125 C CA . ASN A 1 81 ? 2.926 -1.395 -7.676 1.00 0.00 80 ASN A CA 14
ATOM 18126 C C . ASN A 1 81 ? 3.456 -0.149 -7.019 1.00 0.00 80 ASN A C 14
ATOM 18127 O O . ASN A 1 81 ? 2.924 0.280 -5.976 1.00 0.00 80 ASN A O 14
ATOM 18138 N N . GLU A 1 82 ? 4.501 0.409 -7.543 1.00 0.00 81 GLU A N 14
ATOM 18139 C CA . GLU A 1 82 ? 4.994 1.635 -7.024 1.00 0.00 81 GLU A CA 14
ATOM 18140 C C . GLU A 1 82 ? 4.150 2.769 -7.554 1.00 0.00 81 GLU A C 14
ATOM 18141 O O . GLU A 1 82 ? 3.610 2.704 -8.656 1.00 0.00 81 GLU A O 14
ATOM 18153 N N . ALA A 1 83 ? 4.049 3.800 -6.787 1.00 0.00 82 ALA A N 14
ATOM 18154 C CA . ALA A 1 83 ? 3.242 4.929 -7.162 1.00 0.00 82 ALA A CA 14
ATOM 18155 C C . ALA A 1 83 ? 4.126 5.993 -7.766 1.00 0.00 82 ALA A C 14
ATOM 18156 O O . ALA A 1 83 ? 3.646 7.011 -8.264 1.00 0.00 82 ALA A O 14
ATOM 18163 N N . GLN A 1 84 ? 5.439 5.717 -7.727 1.00 0.00 83 GLN A N 14
ATOM 18164 C CA . GLN A 1 84 ? 6.480 6.611 -8.217 1.00 0.00 83 GLN A CA 14
ATOM 18165 C C . GLN A 1 84 ? 6.513 7.901 -7.404 1.00 0.00 83 GLN A C 14
ATOM 18166 O O . GLN A 1 84 ? 5.873 7.977 -6.340 1.00 0.00 83 GLN A O 14
ATOM 18180 N N . SER A 1 85 ? 7.288 8.889 -7.878 1.00 0.00 84 SER A N 14
ATOM 18181 C CA . SER A 1 85 ? 7.450 10.157 -7.187 1.00 0.00 84 SER A CA 14
ATOM 18182 C C . SER A 1 85 ? 8.079 9.861 -5.809 1.00 0.00 84 SER A C 14
ATOM 18183 O O . SER A 1 85 ? 8.847 8.898 -5.672 1.00 0.00 84 SER A O 14
ATOM 18191 N N . ARG A 1 86 ? 7.803 10.673 -4.837 1.00 0.00 85 ARG A N 14
ATOM 18192 C CA . ARG A 1 86 ? 8.292 10.435 -3.501 1.00 0.00 85 ARG A CA 14
ATOM 18193 C C . ARG A 1 86 ? 7.234 10.779 -2.475 1.00 0.00 85 ARG A C 14
ATOM 18194 O O . ARG A 1 86 ? 6.038 10.892 -2.823 1.00 0.00 85 ARG A O 14
ATOM 18215 N N . GLY A 1 1 ? 14.846 14.676 -1.244 1.00 0.00 0 GLY A N 15
ATOM 18216 C CA . GLY A 1 1 ? 15.800 15.298 -2.191 1.00 0.00 0 GLY A CA 15
ATOM 18217 C C . GLY A 1 1 ? 16.564 14.217 -2.882 1.00 0.00 0 GLY A C 15
ATOM 18218 O O . GLY A 1 1 ? 15.966 13.230 -3.250 1.00 0.00 0 GLY A O 15
ATOM 18224 N N . MET A 1 2 ? 17.889 14.378 -3.041 1.00 0.00 1 MET A N 15
ATOM 18225 C CA . MET A 1 2 ? 18.719 13.287 -3.602 1.00 0.00 1 MET A CA 15
ATOM 18226 C C . MET A 1 2 ? 18.798 12.168 -2.563 1.00 0.00 1 MET A C 15
ATOM 18227 O O . MET A 1 2 ? 18.964 11.009 -2.875 1.00 0.00 1 MET A O 15
ATOM 18241 N N . ALA A 1 3 ? 18.657 12.574 -1.321 1.00 0.00 2 ALA A N 15
ATOM 18242 C CA . ALA A 1 3 ? 18.520 11.694 -0.207 1.00 0.00 2 ALA A CA 15
ATOM 18243 C C . ALA A 1 3 ? 17.244 12.106 0.468 1.00 0.00 2 ALA A C 15
ATOM 18244 O O . ALA A 1 3 ? 16.721 13.212 0.156 1.00 0.00 2 ALA A O 15
ATOM 18251 N N . GLU A 1 4 ? 16.744 11.278 1.360 1.00 0.00 3 GLU A N 15
ATOM 18252 C CA . GLU A 1 4 ? 15.472 11.499 2.026 1.00 0.00 3 GLU A CA 15
ATOM 18253 C C . GLU A 1 4 ? 14.363 11.509 1.002 1.00 0.00 3 GLU A C 15
ATOM 18254 O O . GLU A 1 4 ? 13.904 12.563 0.506 1.00 0.00 3 GLU A O 15
ATOM 18266 N N . VAL A 1 5 ? 14.063 10.323 0.587 1.00 0.00 4 VAL A N 15
ATOM 18267 C CA . VAL A 1 5 ? 13.074 10.033 -0.412 1.00 0.00 4 VAL A CA 15
ATOM 18268 C C . VAL A 1 5 ? 12.060 9.083 0.207 1.00 0.00 4 VAL A C 15
ATOM 18269 O O . VAL A 1 5 ? 12.420 8.283 1.082 1.00 0.00 4 VAL A O 15
ATOM 18282 N N . GLU A 1 6 ? 10.820 9.201 -0.191 1.00 0.00 5 GLU A N 15
ATOM 18283 C CA . GLU A 1 6 ? 9.799 8.326 0.276 1.00 0.00 5 GLU A CA 15
ATOM 18284 C C . GLU A 1 6 ? 9.397 7.431 -0.857 1.00 0.00 5 GLU A C 15
ATOM 18285 O O . GLU A 1 6 ? 9.440 7.843 -2.023 1.00 0.00 5 GLU A O 15
ATOM 18297 N N . TYR A 1 7 ? 9.100 6.215 -0.557 1.00 0.00 6 TYR A N 15
ATOM 18298 C CA . TYR A 1 7 ? 8.643 5.332 -1.547 1.00 0.00 6 TYR A CA 15
ATOM 18299 C C . TYR A 1 7 ? 7.217 4.984 -1.346 1.00 0.00 6 TYR A C 15
ATOM 18300 O O . TYR A 1 7 ? 6.851 4.172 -0.487 1.00 0.00 6 TYR A O 15
ATOM 18318 N N . ARG A 1 8 ? 6.418 5.629 -2.124 1.00 0.00 7 ARG A N 15
ATOM 18319 C CA . ARG A 1 8 ? 5.011 5.487 -2.096 1.00 0.00 7 ARG A CA 15
ATOM 18320 C C . ARG A 1 8 ? 4.639 4.284 -2.950 1.00 0.00 7 ARG A C 15
ATOM 18321 O O . ARG A 1 8 ? 5.025 4.185 -4.120 1.00 0.00 7 ARG A O 15
ATOM 18342 N N . CYS A 1 9 ? 3.954 3.373 -2.355 1.00 0.00 8 CYS A N 15
ATOM 18343 C CA . CYS A 1 9 ? 3.523 2.175 -2.999 1.00 0.00 8 CYS A CA 15
ATOM 18344 C C . CYS A 1 9 ? 2.014 2.265 -3.213 1.00 0.00 8 CYS A C 15
ATOM 18345 O O . CYS A 1 9 ? 1.289 2.754 -2.331 1.00 0.00 8 CYS A O 15
ATOM 18353 N N . PHE A 1 10 ? 1.560 1.841 -4.364 1.00 0.00 9 PHE A N 15
ATOM 18354 C CA . PHE A 1 10 ? 0.159 1.879 -4.719 1.00 0.00 9 PHE A CA 15
ATOM 18355 C C . PHE A 1 10 ? -0.422 0.494 -4.563 1.00 0.00 9 PHE A C 15
ATOM 18356 O O . PHE A 1 10 ? 0.056 -0.460 -5.194 1.00 0.00 9 PHE A O 15
ATOM 18373 N N . VAL A 1 11 ? -1.420 0.369 -3.730 1.00 0.00 10 VAL A N 15
ATOM 18374 C CA . VAL A 1 11 ? -2.086 -0.886 -3.563 1.00 0.00 10 VAL A CA 15
ATOM 18375 C C . VAL A 1 11 ? -3.552 -0.684 -3.905 1.00 0.00 10 VAL A C 15
ATOM 18376 O O . VAL A 1 11 ? -4.268 0.025 -3.205 1.00 0.00 10 VAL A O 15
ATOM 18389 N N . GLY A 1 12 ? -3.984 -1.292 -4.962 1.00 0.00 11 GLY A N 15
ATOM 18390 C CA . GLY A 1 12 ? -5.346 -1.179 -5.384 1.00 0.00 11 GLY A CA 15
ATOM 18391 C C . GLY A 1 12 ? -5.992 -2.519 -5.483 1.00 0.00 11 GLY A C 15
ATOM 18392 O O . GLY A 1 12 ? -5.305 -3.524 -5.635 1.00 0.00 11 GLY A O 15
ATOM 18396 N N . GLY A 1 13 ? -7.293 -2.551 -5.386 1.00 0.00 12 GLY A N 15
ATOM 18397 C CA . GLY A 1 13 ? -7.995 -3.803 -5.459 1.00 0.00 12 GLY A CA 15
ATOM 18398 C C . GLY A 1 13 ? -8.083 -4.419 -4.101 1.00 0.00 12 GLY A C 15
ATOM 18399 O O . GLY A 1 13 ? -7.827 -5.598 -3.925 1.00 0.00 12 GLY A O 15
ATOM 18403 N N . LEU A 1 14 ? -8.431 -3.600 -3.146 1.00 0.00 13 LEU A N 15
ATOM 18404 C CA . LEU A 1 14 ? -8.537 -4.004 -1.766 1.00 0.00 13 LEU A CA 15
ATOM 18405 C C . LEU A 1 14 ? -9.872 -4.669 -1.501 1.00 0.00 13 LEU A C 15
ATOM 18406 O O . LEU A 1 14 ? -10.741 -4.734 -2.391 1.00 0.00 13 LEU A O 15
ATOM 18422 N N . ALA A 1 15 ? -10.043 -5.149 -0.304 1.00 0.00 14 ALA A N 15
ATOM 18423 C CA . ALA A 1 15 ? -11.232 -5.834 0.062 1.00 0.00 14 ALA A CA 15
ATOM 18424 C C . ALA A 1 15 ? -12.119 -4.963 0.946 1.00 0.00 14 ALA A C 15
ATOM 18425 O O . ALA A 1 15 ? -11.869 -3.764 1.123 1.00 0.00 14 ALA A O 15
ATOM 18432 N N . TRP A 1 16 ? -13.140 -5.573 1.489 1.00 0.00 15 TRP A N 15
ATOM 18433 C CA . TRP A 1 16 ? -14.174 -4.889 2.244 1.00 0.00 15 TRP A CA 15
ATOM 18434 C C . TRP A 1 16 ? -13.768 -4.536 3.671 1.00 0.00 15 TRP A C 15
ATOM 18435 O O . TRP A 1 16 ? -14.364 -3.650 4.280 1.00 0.00 15 TRP A O 15
ATOM 18456 N N . ALA A 1 17 ? -12.777 -5.210 4.205 1.00 0.00 16 ALA A N 15
ATOM 18457 C CA . ALA A 1 17 ? -12.384 -4.977 5.587 1.00 0.00 16 ALA A CA 15
ATOM 18458 C C . ALA A 1 17 ? -11.011 -4.340 5.654 1.00 0.00 16 ALA A C 15
ATOM 18459 O O . ALA A 1 17 ? -10.444 -4.125 6.750 1.00 0.00 16 ALA A O 15
ATOM 18466 N N . THR A 1 18 ? -10.491 -3.999 4.496 1.00 0.00 17 THR A N 15
ATOM 18467 C CA . THR A 1 18 ? -9.192 -3.450 4.406 1.00 0.00 17 THR A CA 15
ATOM 18468 C C . THR A 1 18 ? -9.164 -2.046 5.012 1.00 0.00 17 THR A C 15
ATOM 18469 O O . THR A 1 18 ? -9.852 -1.120 4.554 1.00 0.00 17 THR A O 15
ATOM 18480 N N . THR A 1 19 ? -8.377 -1.915 6.030 1.00 0.00 18 THR A N 15
ATOM 18481 C CA . THR A 1 19 ? -8.230 -0.716 6.774 1.00 0.00 18 THR A CA 15
ATOM 18482 C C . THR A 1 19 ? -6.808 -0.381 6.837 1.00 0.00 18 THR A C 15
ATOM 18483 O O . THR A 1 19 ? -5.950 -1.146 6.372 1.00 0.00 18 THR A O 15
ATOM 18494 N N . ASP A 1 20 ? -6.550 0.753 7.380 1.00 0.00 19 ASP A N 15
ATOM 18495 C CA . ASP A 1 20 ? -5.241 1.277 7.445 1.00 0.00 19 ASP A CA 15
ATOM 18496 C C . ASP A 1 20 ? -4.347 0.389 8.286 1.00 0.00 19 ASP A C 15
ATOM 18497 O O . ASP A 1 20 ? -3.161 0.245 7.998 1.00 0.00 19 ASP A O 15
ATOM 18506 N N . GLN A 1 21 ? -4.931 -0.245 9.303 1.00 0.00 20 GLN A N 15
ATOM 18507 C CA . GLN A 1 21 ? -4.180 -1.166 10.123 1.00 0.00 20 GLN A CA 15
ATOM 18508 C C . GLN A 1 21 ? -3.802 -2.405 9.334 1.00 0.00 20 GLN A C 15
ATOM 18509 O O . GLN A 1 21 ? -2.633 -2.703 9.206 1.00 0.00 20 GLN A O 15
ATOM 18523 N N . THR A 1 22 ? -4.788 -3.063 8.714 1.00 0.00 21 THR A N 15
ATOM 18524 C CA . THR A 1 22 ? -4.527 -4.282 7.969 1.00 0.00 21 THR A CA 15
ATOM 18525 C C . THR A 1 22 ? -3.575 -4.040 6.791 1.00 0.00 21 THR A C 15
ATOM 18526 O O . THR A 1 22 ? -2.834 -4.931 6.384 1.00 0.00 21 THR A O 15
ATOM 18537 N N . LEU A 1 23 ? -3.591 -2.820 6.273 1.00 0.00 22 LEU A N 15
ATOM 18538 C CA . LEU A 1 23 ? -2.666 -2.406 5.240 1.00 0.00 22 LEU A CA 15
ATOM 18539 C C . LEU A 1 23 ? -1.253 -2.291 5.843 1.00 0.00 22 LEU A C 15
ATOM 18540 O O . LEU A 1 23 ? -0.307 -2.958 5.396 1.00 0.00 22 LEU A O 15
ATOM 18556 N N . GLY A 1 24 ? -1.144 -1.477 6.887 1.00 0.00 23 GLY A N 15
ATOM 18557 C CA . GLY A 1 24 ? 0.127 -1.207 7.528 1.00 0.00 23 GLY A CA 15
ATOM 18558 C C . GLY A 1 24 ? 0.776 -2.438 8.118 1.00 0.00 23 GLY A C 15
ATOM 18559 O O . GLY A 1 24 ? 1.939 -2.710 7.839 1.00 0.00 23 GLY A O 15
ATOM 18563 N N . GLU A 1 25 ? 0.015 -3.202 8.885 1.00 0.00 24 GLU A N 15
ATOM 18564 C CA . GLU A 1 25 ? 0.506 -4.400 9.567 1.00 0.00 24 GLU A CA 15
ATOM 18565 C C . GLU A 1 25 ? 1.052 -5.422 8.566 1.00 0.00 24 GLU A C 15
ATOM 18566 O O . GLU A 1 25 ? 2.122 -6.011 8.776 1.00 0.00 24 GLU A O 15
ATOM 18578 N N . ALA A 1 26 ? 0.355 -5.570 7.448 1.00 0.00 25 ALA A N 15
ATOM 18579 C CA . ALA A 1 26 ? 0.742 -6.517 6.418 1.00 0.00 25 ALA A CA 15
ATOM 18580 C C . ALA A 1 26 ? 2.032 -6.096 5.720 1.00 0.00 25 ALA A C 15
ATOM 18581 O O . ALA A 1 26 ? 2.931 -6.906 5.519 1.00 0.00 25 ALA A O 15
ATOM 18588 N N . PHE A 1 27 ? 2.143 -4.827 5.382 1.00 0.00 26 PHE A N 15
ATOM 18589 C CA . PHE A 1 27 ? 3.324 -4.362 4.674 1.00 0.00 26 PHE A CA 15
ATOM 18590 C C . PHE A 1 27 ? 4.488 -4.071 5.595 1.00 0.00 26 PHE A C 15
ATOM 18591 O O . PHE A 1 27 ? 5.629 -3.942 5.145 1.00 0.00 26 PHE A O 15
ATOM 18608 N N . SER A 1 28 ? 4.212 -4.013 6.884 1.00 0.00 27 SER A N 15
ATOM 18609 C CA . SER A 1 28 ? 5.239 -3.828 7.892 1.00 0.00 27 SER A CA 15
ATOM 18610 C C . SER A 1 28 ? 6.118 -5.077 7.963 1.00 0.00 27 SER A C 15
ATOM 18611 O O . SER A 1 28 ? 7.174 -5.066 8.572 1.00 0.00 27 SER A O 15
ATOM 18619 N N . GLN A 1 29 ? 5.647 -6.157 7.348 1.00 0.00 28 GLN A N 15
ATOM 18620 C CA . GLN A 1 29 ? 6.405 -7.385 7.283 1.00 0.00 28 GLN A CA 15
ATOM 18621 C C . GLN A 1 29 ? 7.481 -7.273 6.198 1.00 0.00 28 GLN A C 15
ATOM 18622 O O . GLN A 1 29 ? 8.406 -8.069 6.155 1.00 0.00 28 GLN A O 15
ATOM 18636 N N . PHE A 1 30 ? 7.341 -6.278 5.317 1.00 0.00 29 PHE A N 15
ATOM 18637 C CA . PHE A 1 30 ? 8.307 -6.081 4.255 1.00 0.00 29 PHE A CA 15
ATOM 18638 C C . PHE A 1 30 ? 9.297 -4.997 4.617 1.00 0.00 29 PHE A C 15
ATOM 18639 O O . PHE A 1 30 ? 10.492 -5.155 4.403 1.00 0.00 29 PHE A O 15
ATOM 18656 N N . GLY A 1 31 ? 8.822 -3.887 5.163 1.00 0.00 30 GLY A N 15
ATOM 18657 C CA . GLY A 1 31 ? 9.772 -2.868 5.529 1.00 0.00 30 GLY A CA 15
ATOM 18658 C C . GLY A 1 31 ? 9.204 -1.750 6.343 1.00 0.00 30 GLY A C 15
ATOM 18659 O O . GLY A 1 31 ? 8.040 -1.799 6.765 1.00 0.00 30 GLY A O 15
ATOM 18663 N N . GLU A 1 32 ? 10.031 -0.726 6.512 1.00 0.00 31 GLU A N 15
ATOM 18664 C CA . GLU A 1 32 ? 9.743 0.447 7.314 1.00 0.00 31 GLU A CA 15
ATOM 18665 C C . GLU A 1 32 ? 8.583 1.227 6.737 1.00 0.00 31 GLU A C 15
ATOM 18666 O O . GLU A 1 32 ? 8.647 1.721 5.595 1.00 0.00 31 GLU A O 15
ATOM 18678 N N . ILE A 1 33 ? 7.546 1.341 7.516 1.00 0.00 32 ILE A N 15
ATOM 18679 C CA . ILE A 1 33 ? 6.353 2.044 7.128 1.00 0.00 32 ILE A CA 15
ATOM 18680 C C . ILE A 1 33 ? 6.425 3.481 7.634 1.00 0.00 32 ILE A C 15
ATOM 18681 O O . ILE A 1 33 ? 6.496 3.718 8.833 1.00 0.00 32 ILE A O 15
ATOM 18697 N N . LEU A 1 34 ? 6.437 4.420 6.719 1.00 0.00 33 LEU A N 15
ATOM 18698 C CA . LEU A 1 34 ? 6.458 5.833 7.079 1.00 0.00 33 LEU A CA 15
ATOM 18699 C C . LEU A 1 34 ? 5.035 6.347 7.205 1.00 0.00 33 LEU A C 15
ATOM 18700 O O . LEU A 1 34 ? 4.763 7.281 7.947 1.00 0.00 33 LEU A O 15
ATOM 18716 N N . ASP A 1 35 ? 4.145 5.707 6.471 1.00 0.00 34 ASP A N 15
ATOM 18717 C CA . ASP A 1 35 ? 2.737 6.088 6.375 1.00 0.00 34 ASP A CA 15
ATOM 18718 C C . ASP A 1 35 ? 1.976 4.969 5.688 1.00 0.00 34 ASP A C 15
ATOM 18719 O O . ASP A 1 35 ? 2.564 4.223 4.894 1.00 0.00 34 ASP A O 15
ATOM 18728 N N . SER A 1 36 ? 0.729 4.811 6.022 1.00 0.00 35 SER A N 15
ATOM 18729 C CA . SER A 1 36 ? -0.105 3.796 5.444 1.00 0.00 35 SER A CA 15
ATOM 18730 C C . SER A 1 36 ? -1.558 4.221 5.531 1.00 0.00 35 SER A C 15
ATOM 18731 O O . SER A 1 36 ? -2.171 4.148 6.604 1.00 0.00 35 SER A O 15
ATOM 18739 N N . LYS A 1 37 ? -2.090 4.688 4.435 1.00 0.00 36 LYS A N 15
ATOM 18740 C CA . LYS A 1 37 ? -3.443 5.164 4.402 1.00 0.00 36 LYS A CA 15
ATOM 18741 C C . LYS A 1 37 ? -4.229 4.625 3.241 1.00 0.00 36 LYS A C 15
ATOM 18742 O O . LYS A 1 37 ? -3.773 4.631 2.087 1.00 0.00 36 LYS A O 15
ATOM 18761 N N . ILE A 1 38 ? -5.397 4.147 3.556 1.00 0.00 37 ILE A N 15
ATOM 18762 C CA . ILE A 1 38 ? -6.356 3.726 2.577 1.00 0.00 37 ILE A CA 15
ATOM 18763 C C . ILE A 1 38 ? -6.981 4.983 2.009 1.00 0.00 37 ILE A C 15
ATOM 18764 O O . ILE A 1 38 ? -7.217 5.954 2.753 1.00 0.00 37 ILE A O 15
ATOM 18780 N N . ILE A 1 39 ? -7.217 5.005 0.723 1.00 0.00 38 ILE A N 15
ATOM 18781 C CA . ILE A 1 39 ? -7.880 6.119 0.133 1.00 0.00 38 ILE A CA 15
ATOM 18782 C C . ILE A 1 39 ? -9.342 6.004 0.464 1.00 0.00 38 ILE A C 15
ATOM 18783 O O . ILE A 1 39 ? -10.068 5.152 -0.065 1.00 0.00 38 ILE A O 15
ATOM 18799 N N . ASN A 1 40 ? -9.729 6.781 1.412 1.00 0.00 39 ASN A N 15
ATOM 18800 C CA . ASN A 1 40 ? -11.058 6.774 1.926 1.00 0.00 39 ASN A CA 15
ATOM 18801 C C . ASN A 1 40 ? -11.949 7.676 1.124 1.00 0.00 39 ASN A C 15
ATOM 18802 O O . ASN A 1 40 ? -11.487 8.513 0.333 1.00 0.00 39 ASN A O 15
ATOM 18813 N N . ASP A 1 41 ? -13.202 7.492 1.316 1.00 0.00 40 ASP A N 15
ATOM 18814 C CA . ASP A 1 41 ? -14.214 8.275 0.708 1.00 0.00 40 ASP A CA 15
ATOM 18815 C C . ASP A 1 41 ? -14.589 9.335 1.708 1.00 0.00 40 ASP A C 15
ATOM 18816 O O . ASP A 1 41 ? -15.067 9.019 2.777 1.00 0.00 40 ASP A O 15
ATOM 18825 N N . ARG A 1 42 ? -14.325 10.574 1.388 1.00 0.00 41 ARG A N 15
ATOM 18826 C CA . ARG A 1 42 ? -14.537 11.673 2.332 1.00 0.00 41 ARG A CA 15
ATOM 18827 C C . ARG A 1 42 ? -16.024 11.935 2.544 1.00 0.00 41 ARG A C 15
ATOM 18828 O O . ARG A 1 42 ? -16.450 12.352 3.616 1.00 0.00 41 ARG A O 15
ATOM 18849 N N . GLU A 1 43 ? -16.777 11.672 1.522 1.00 0.00 42 GLU A N 15
ATOM 18850 C CA . GLU A 1 43 ? -18.185 11.951 1.484 1.00 0.00 42 GLU A CA 15
ATOM 18851 C C . GLU A 1 43 ? -19.005 10.966 2.340 1.00 0.00 42 GLU A C 15
ATOM 18852 O O . GLU A 1 43 ? -19.914 11.371 3.061 1.00 0.00 42 GLU A O 15
ATOM 18864 N N . THR A 1 44 ? -18.698 9.687 2.253 1.00 0.00 43 THR A N 15
ATOM 18865 C CA . THR A 1 44 ? -19.457 8.685 2.985 1.00 0.00 43 THR A CA 15
ATOM 18866 C C . THR A 1 44 ? -18.649 7.947 4.058 1.00 0.00 43 THR A C 15
ATOM 18867 O O . THR A 1 44 ? -19.204 7.136 4.803 1.00 0.00 43 THR A O 15
ATOM 18878 N N . GLY A 1 45 ? -17.354 8.195 4.115 1.00 0.00 44 GLY A N 15
ATOM 18879 C CA . GLY A 1 45 ? -16.515 7.554 5.122 1.00 0.00 44 GLY A CA 15
ATOM 18880 C C . GLY A 1 45 ? -16.122 6.133 4.749 1.00 0.00 44 GLY A C 15
ATOM 18881 O O . GLY A 1 45 ? -15.628 5.378 5.580 1.00 0.00 44 GLY A O 15
ATOM 18885 N N . ARG A 1 46 ? -16.350 5.764 3.505 1.00 0.00 45 ARG A N 15
ATOM 18886 C CA . ARG A 1 46 ? -16.021 4.414 3.039 1.00 0.00 45 ARG A CA 15
ATOM 18887 C C . ARG A 1 46 ? -14.562 4.322 2.564 1.00 0.00 45 ARG A C 15
ATOM 18888 O O . ARG A 1 46 ? -13.807 5.280 2.651 1.00 0.00 45 ARG A O 15
ATOM 18909 N N . SER A 1 47 ? -14.177 3.168 2.082 1.00 0.00 46 SER A N 15
ATOM 18910 C CA . SER A 1 47 ? -12.881 2.978 1.477 1.00 0.00 46 SER A CA 15
ATOM 18911 C C . SER A 1 47 ? -13.079 2.948 -0.041 1.00 0.00 46 SER A C 15
ATOM 18912 O O . SER A 1 47 ? -14.043 2.361 -0.518 1.00 0.00 46 SER A O 15
ATOM 18920 N N . ARG A 1 48 ? -12.195 3.582 -0.791 1.00 0.00 47 ARG A N 15
ATOM 18921 C CA . ARG A 1 48 ? -12.359 3.676 -2.241 1.00 0.00 47 ARG A CA 15
ATOM 18922 C C . ARG A 1 48 ? -11.652 2.560 -3.017 1.00 0.00 47 ARG A C 15
ATOM 18923 O O . ARG A 1 48 ? -11.373 2.694 -4.199 1.00 0.00 47 ARG A O 15
ATOM 18944 N N . GLY A 1 49 ? -11.387 1.459 -2.341 1.00 0.00 48 GLY A N 15
ATOM 18945 C CA . GLY A 1 49 ? -10.879 0.271 -3.010 1.00 0.00 48 GLY A CA 15
ATOM 18946 C C . GLY A 1 49 ? -9.378 0.226 -3.192 1.00 0.00 48 GLY A C 15
ATOM 18947 O O . GLY A 1 49 ? -8.844 -0.780 -3.681 1.00 0.00 48 GLY A O 15
ATOM 18951 N N . PHE A 1 50 ? -8.686 1.279 -2.819 1.00 0.00 49 PHE A N 15
ATOM 18952 C CA . PHE A 1 50 ? -7.247 1.300 -2.950 1.00 0.00 49 PHE A CA 15
ATOM 18953 C C . PHE A 1 50 ? -6.634 2.158 -1.855 1.00 0.00 49 PHE A C 15
ATOM 18954 O O . PHE A 1 50 ? -7.356 2.882 -1.154 1.00 0.00 49 PHE A O 15
ATOM 18971 N N . GLY A 1 51 ? -5.345 2.049 -1.684 1.00 0.00 50 GLY A N 15
ATOM 18972 C CA . GLY A 1 51 ? -4.652 2.787 -0.674 1.00 0.00 50 GLY A CA 15
ATOM 18973 C C . GLY A 1 51 ? -3.188 2.909 -1.000 1.00 0.00 50 GLY A C 15
ATOM 18974 O O . GLY A 1 51 ? -2.713 2.318 -1.977 1.00 0.00 50 GLY A O 15
ATOM 18978 N N . PHE A 1 52 ? -2.476 3.658 -0.206 1.00 0.00 51 PHE A N 15
ATOM 18979 C CA . PHE A 1 52 ? -1.062 3.848 -0.409 1.00 0.00 51 PHE A CA 15
ATOM 18980 C C . PHE A 1 52 ? -0.275 3.461 0.820 1.00 0.00 51 PHE A C 15
ATOM 18981 O O . PHE A 1 52 ? -0.705 3.698 1.954 1.00 0.00 51 PHE A O 15
ATOM 18998 N N . VAL A 1 53 ? 0.861 2.865 0.591 1.00 0.00 52 VAL A N 15
ATOM 18999 C CA . VAL A 1 53 ? 1.771 2.484 1.651 1.00 0.00 52 VAL A CA 15
ATOM 19000 C C . VAL A 1 53 ? 3.055 3.258 1.423 1.00 0.00 52 VAL A C 15
ATOM 19001 O O . VAL A 1 53 ? 3.454 3.446 0.278 1.00 0.00 52 VAL A O 15
ATOM 19014 N N . THR A 1 54 ? 3.666 3.727 2.458 1.00 0.00 53 THR A N 15
ATOM 19015 C CA . THR A 1 54 ? 4.850 4.515 2.320 1.00 0.00 53 THR A CA 15
ATOM 19016 C C . THR A 1 54 ? 6.040 3.851 2.981 1.00 0.00 53 THR A C 15
ATOM 19017 O O . THR A 1 54 ? 6.010 3.539 4.173 1.00 0.00 53 THR A O 15
ATOM 19028 N N . PHE A 1 55 ? 7.063 3.649 2.213 1.00 0.00 54 PHE A N 15
ATOM 19029 C CA . PHE A 1 55 ? 8.296 3.079 2.674 1.00 0.00 54 PHE A CA 15
ATOM 19030 C C . PHE A 1 55 ? 9.393 4.102 2.543 1.00 0.00 54 PHE A C 15
ATOM 19031 O O . PHE A 1 55 ? 9.191 5.146 1.939 1.00 0.00 54 PHE A O 15
ATOM 19048 N N . LYS A 1 56 ? 10.545 3.824 3.106 1.00 0.00 55 LYS A N 15
ATOM 19049 C CA . LYS A 1 56 ? 11.673 4.712 2.903 1.00 0.00 55 LYS A CA 15
ATOM 19050 C C . LYS A 1 56 ? 12.726 4.028 2.026 1.00 0.00 55 LYS A C 15
ATOM 19051 O O . LYS A 1 56 ? 13.564 4.678 1.412 1.00 0.00 55 LYS A O 15
ATOM 19070 N N . ASP A 1 57 ? 12.651 2.720 1.960 1.00 0.00 56 ASP A N 15
ATOM 19071 C CA . ASP A 1 57 ? 13.572 1.940 1.146 1.00 0.00 56 ASP A CA 15
ATOM 19072 C C . ASP A 1 57 ? 12.865 1.478 -0.101 1.00 0.00 56 ASP A C 15
ATOM 19073 O O . ASP A 1 57 ? 11.646 1.222 -0.070 1.00 0.00 56 ASP A O 15
ATOM 19082 N N . GLU A 1 58 ? 13.598 1.358 -1.186 1.00 0.00 57 GLU A N 15
ATOM 19083 C CA . GLU A 1 58 ? 12.996 0.986 -2.422 1.00 0.00 57 GLU A CA 15
ATOM 19084 C C . GLU A 1 58 ? 12.778 -0.506 -2.484 1.00 0.00 57 GLU A C 15
ATOM 19085 O O . GLU A 1 58 ? 11.765 -0.948 -3.014 1.00 0.00 57 GLU A O 15
ATOM 19097 N N . LYS A 1 59 ? 13.686 -1.294 -1.909 1.00 0.00 58 LYS A N 15
ATOM 19098 C CA . LYS A 1 59 ? 13.551 -2.734 -1.984 1.00 0.00 58 LYS A CA 15
ATOM 19099 C C . LYS A 1 59 ? 12.373 -3.165 -1.151 1.00 0.00 58 LYS A C 15
ATOM 19100 O O . LYS A 1 59 ? 11.610 -3.990 -1.572 1.00 0.00 58 LYS A O 15
ATOM 19119 N N . ALA A 1 60 ? 12.219 -2.549 0.005 1.00 0.00 59 ALA A N 15
ATOM 19120 C CA . ALA A 1 60 ? 11.063 -2.772 0.867 1.00 0.00 59 ALA A CA 15
ATOM 19121 C C . ALA A 1 60 ? 9.766 -2.508 0.093 1.00 0.00 59 ALA A C 15
ATOM 19122 O O . ALA A 1 60 ? 8.783 -3.239 0.230 1.00 0.00 59 ALA A O 15
ATOM 19129 N N . MET A 1 61 ? 9.780 -1.471 -0.745 1.00 0.00 60 MET A N 15
ATOM 19130 C CA . MET A 1 61 ? 8.636 -1.170 -1.592 1.00 0.00 60 MET A CA 15
ATOM 19131 C C . MET A 1 61 ? 8.503 -2.249 -2.661 1.00 0.00 60 MET A C 15
ATOM 19132 O O . MET A 1 61 ? 7.402 -2.664 -3.001 1.00 0.00 60 MET A O 15
ATOM 19146 N N . ARG A 1 62 ? 9.640 -2.698 -3.172 1.00 0.00 61 ARG A N 15
ATOM 19147 C CA . ARG A 1 62 ? 9.693 -3.737 -4.186 1.00 0.00 61 ARG A CA 15
ATOM 19148 C C . ARG A 1 62 ? 9.122 -5.028 -3.647 1.00 0.00 61 ARG A C 15
ATOM 19149 O O . ARG A 1 62 ? 8.230 -5.567 -4.243 1.00 0.00 61 ARG A O 15
ATOM 19170 N N . ASP A 1 63 ? 9.594 -5.466 -2.477 1.00 0.00 62 ASP A N 15
ATOM 19171 C CA . ASP A 1 63 ? 9.112 -6.704 -1.826 1.00 0.00 62 ASP A CA 15
ATOM 19172 C C . ASP A 1 63 ? 7.640 -6.628 -1.538 1.00 0.00 62 ASP A C 15
ATOM 19173 O O . ASP A 1 63 ? 6.929 -7.630 -1.594 1.00 0.00 62 ASP A O 15
ATOM 19182 N N . ALA A 1 64 ? 7.166 -5.425 -1.272 1.00 0.00 63 ALA A N 15
ATOM 19183 C CA . ALA A 1 64 ? 5.762 -5.197 -1.023 1.00 0.00 63 ALA A CA 15
ATOM 19184 C C . ALA A 1 64 ? 4.973 -5.458 -2.295 1.00 0.00 63 ALA A C 15
ATOM 19185 O O . ALA A 1 64 ? 3.869 -5.960 -2.260 1.00 0.00 63 ALA A O 15
ATOM 19192 N N . ILE A 1 65 ? 5.565 -5.110 -3.404 1.00 0.00 64 ILE A N 15
ATOM 19193 C CA . ILE A 1 65 ? 4.988 -5.341 -4.702 1.00 0.00 64 ILE A CA 15
ATOM 19194 C C . ILE A 1 65 ? 5.129 -6.829 -5.065 1.00 0.00 64 ILE A C 15
ATOM 19195 O O . ILE A 1 65 ? 4.137 -7.517 -5.296 1.00 0.00 64 ILE A O 15
ATOM 19211 N N . GLU A 1 66 ? 6.363 -7.311 -5.021 1.00 0.00 65 GLU A N 15
ATOM 19212 C CA . GLU A 1 66 ? 6.745 -8.665 -5.393 1.00 0.00 65 GLU A CA 15
ATOM 19213 C C . GLU A 1 66 ? 5.979 -9.731 -4.590 1.00 0.00 65 GLU A C 15
ATOM 19214 O O . GLU A 1 66 ? 5.481 -10.701 -5.152 1.00 0.00 65 GLU A O 15
ATOM 19226 N N . GLY A 1 67 ? 5.860 -9.526 -3.295 1.00 0.00 66 GLY A N 15
ATOM 19227 C CA . GLY A 1 67 ? 5.235 -10.514 -2.449 1.00 0.00 66 GLY A CA 15
ATOM 19228 C C . GLY A 1 67 ? 3.748 -10.312 -2.224 1.00 0.00 66 GLY A C 15
ATOM 19229 O O . GLY A 1 67 ? 3.120 -11.125 -1.567 1.00 0.00 66 GLY A O 15
ATOM 19233 N N . MET A 1 68 ? 3.179 -9.232 -2.724 1.00 0.00 67 MET A N 15
ATOM 19234 C CA . MET A 1 68 ? 1.744 -8.989 -2.501 1.00 0.00 67 MET A CA 15
ATOM 19235 C C . MET A 1 68 ? 0.933 -8.886 -3.772 1.00 0.00 67 MET A C 15
ATOM 19236 O O . MET A 1 68 ? -0.263 -9.182 -3.758 1.00 0.00 67 MET A O 15
ATOM 19250 N N . ASN A 1 69 ? 1.545 -8.497 -4.868 1.00 0.00 68 ASN A N 15
ATOM 19251 C CA . ASN A 1 69 ? 0.775 -8.304 -6.094 1.00 0.00 68 ASN A CA 15
ATOM 19252 C C . ASN A 1 69 ? 0.285 -9.620 -6.651 1.00 0.00 68 ASN A C 15
ATOM 19253 O O . ASN A 1 69 ? 1.078 -10.465 -7.059 1.00 0.00 68 ASN A O 15
ATOM 19264 N N . GLY A 1 70 ? -1.018 -9.779 -6.683 1.00 0.00 69 GLY A N 15
ATOM 19265 C CA . GLY A 1 70 ? -1.589 -10.968 -7.235 1.00 0.00 69 GLY A CA 15
ATOM 19266 C C . GLY A 1 70 ? -2.212 -11.878 -6.202 1.00 0.00 69 GLY A C 15
ATOM 19267 O O . GLY A 1 70 ? -2.822 -12.871 -6.563 1.00 0.00 69 GLY A O 15
ATOM 19271 N N . GLN A 1 71 ? -2.068 -11.565 -4.922 1.00 0.00 70 GLN A N 15
ATOM 19272 C CA . GLN A 1 71 ? -2.671 -12.425 -3.916 1.00 0.00 70 GLN A CA 15
ATOM 19273 C C . GLN A 1 71 ? -3.875 -11.774 -3.271 1.00 0.00 70 GLN A C 15
ATOM 19274 O O . GLN A 1 71 ? -3.986 -10.536 -3.233 1.00 0.00 70 GLN A O 15
ATOM 19288 N N . ASP A 1 72 ? -4.774 -12.599 -2.783 1.00 0.00 71 ASP A N 15
ATOM 19289 C CA . ASP A 1 72 ? -5.985 -12.141 -2.132 1.00 0.00 71 ASP A CA 15
ATOM 19290 C C . ASP A 1 72 ? -5.722 -11.739 -0.700 1.00 0.00 71 ASP A C 15
ATOM 19291 O O . ASP A 1 72 ? -5.702 -12.567 0.216 1.00 0.00 71 ASP A O 15
ATOM 19300 N N . LEU A 1 73 ? -5.508 -10.466 -0.508 1.00 0.00 72 LEU A N 15
ATOM 19301 C CA . LEU A 1 73 ? -5.272 -9.920 0.794 1.00 0.00 72 LEU A CA 15
ATOM 19302 C C . LEU A 1 73 ? -6.583 -9.414 1.319 1.00 0.00 72 LEU A C 15
ATOM 19303 O O . LEU A 1 73 ? -7.313 -8.735 0.601 1.00 0.00 72 LEU A O 15
ATOM 19319 N N . ASP A 1 74 ? -6.906 -9.822 2.534 1.00 0.00 73 ASP A N 15
ATOM 19320 C CA . ASP A 1 74 ? -8.162 -9.449 3.233 1.00 0.00 73 ASP A CA 15
ATOM 19321 C C . ASP A 1 74 ? -9.375 -9.974 2.431 1.00 0.00 73 ASP A C 15
ATOM 19322 O O . ASP A 1 74 ? -10.499 -9.550 2.590 1.00 0.00 73 ASP A O 15
ATOM 19331 N N . GLY A 1 75 ? -9.125 -11.016 1.654 1.00 0.00 74 GLY A N 15
ATOM 19332 C CA . GLY A 1 75 ? -10.173 -11.625 0.885 1.00 0.00 74 GLY A CA 15
ATOM 19333 C C . GLY A 1 75 ? -10.246 -11.157 -0.567 1.00 0.00 74 GLY A C 15
ATOM 19334 O O . GLY A 1 75 ? -11.098 -11.634 -1.309 1.00 0.00 74 GLY A O 15
ATOM 19338 N N . ARG A 1 76 ? -9.401 -10.210 -0.985 1.00 0.00 75 ARG A N 15
ATOM 19339 C CA . ARG A 1 76 ? -9.440 -9.790 -2.383 1.00 0.00 75 ARG A CA 15
ATOM 19340 C C . ARG A 1 76 ? -8.038 -9.592 -2.938 1.00 0.00 75 ARG A C 15
ATOM 19341 O O . ARG A 1 76 ? -7.160 -9.055 -2.274 1.00 0.00 75 ARG A O 15
ATOM 19362 N N . ASN A 1 77 ? -7.856 -10.055 -4.139 1.00 0.00 76 ASN A N 15
ATOM 19363 C CA . ASN A 1 77 ? -6.577 -9.985 -4.865 1.00 0.00 76 ASN A CA 15
ATOM 19364 C C . ASN A 1 77 ? -6.149 -8.580 -5.148 1.00 0.00 76 ASN A C 15
ATOM 19365 O O . ASN A 1 77 ? -6.776 -7.848 -5.899 1.00 0.00 76 ASN A O 15
ATOM 19376 N N . ILE A 1 78 ? -5.080 -8.214 -4.531 1.00 0.00 77 ILE A N 15
ATOM 19377 C CA . ILE A 1 78 ? -4.564 -6.883 -4.594 1.00 0.00 77 ILE A CA 15
ATOM 19378 C C . ILE A 1 78 ? -3.570 -6.699 -5.734 1.00 0.00 77 ILE A C 15
ATOM 19379 O O . ILE A 1 78 ? -2.818 -7.619 -6.102 1.00 0.00 77 ILE A O 15
ATOM 19395 N N . THR A 1 79 ? -3.594 -5.529 -6.288 1.00 0.00 78 THR A N 15
ATOM 19396 C CA . THR A 1 79 ? -2.708 -5.119 -7.331 1.00 0.00 78 THR A CA 15
ATOM 19397 C C . THR A 1 79 ? -1.769 -4.075 -6.736 1.00 0.00 78 THR A C 15
ATOM 19398 O O . THR A 1 79 ? -2.213 -3.005 -6.299 1.00 0.00 78 THR A O 15
ATOM 19409 N N . VAL A 1 80 ? -0.506 -4.386 -6.696 1.00 0.00 79 VAL A N 15
ATOM 19410 C CA . VAL A 1 80 ? 0.463 -3.548 -6.037 1.00 0.00 79 VAL A CA 15
ATOM 19411 C C . VAL A 1 80 ? 1.508 -3.098 -7.051 1.00 0.00 79 VAL A C 15
ATOM 19412 O O . VAL A 1 80 ? 1.976 -3.898 -7.856 1.00 0.00 79 VAL A O 15
ATOM 19425 N N . ASN A 1 81 ? 1.836 -1.828 -7.032 1.00 0.00 80 ASN A N 15
ATOM 19426 C CA . ASN A 1 81 ? 2.825 -1.251 -7.942 1.00 0.00 80 ASN A CA 15
ATOM 19427 C C . ASN A 1 81 ? 3.451 -0.021 -7.311 1.00 0.00 80 ASN A C 15
ATOM 19428 O O . ASN A 1 81 ? 3.024 0.407 -6.234 1.00 0.00 80 ASN A O 15
ATOM 19439 N N . GLU A 1 82 ? 4.470 0.528 -7.938 1.00 0.00 81 GLU A N 15
ATOM 19440 C CA . GLU A 1 82 ? 5.151 1.670 -7.386 1.00 0.00 81 GLU A CA 15
ATOM 19441 C C . GLU A 1 82 ? 4.407 2.935 -7.769 1.00 0.00 81 GLU A C 15
ATOM 19442 O O . GLU A 1 82 ? 4.005 3.123 -8.917 1.00 0.00 81 GLU A O 15
ATOM 19454 N N . ALA A 1 83 ? 4.219 3.776 -6.812 1.00 0.00 82 ALA A N 15
ATOM 19455 C CA . ALA A 1 83 ? 3.523 5.024 -7.019 1.00 0.00 82 ALA A CA 15
ATOM 19456 C C . ALA A 1 83 ? 4.531 6.111 -7.338 1.00 0.00 82 ALA A C 15
ATOM 19457 O O . ALA A 1 83 ? 4.191 7.170 -7.837 1.00 0.00 82 ALA A O 15
ATOM 19464 N N . GLN A 1 84 ? 5.785 5.817 -7.041 1.00 0.00 83 GLN A N 15
ATOM 19465 C CA . GLN A 1 84 ? 6.905 6.645 -7.450 1.00 0.00 83 GLN A CA 15
ATOM 19466 C C . GLN A 1 84 ? 7.337 6.174 -8.837 1.00 0.00 83 GLN A C 15
ATOM 19467 O O . GLN A 1 84 ? 8.505 5.862 -9.071 1.00 0.00 83 GLN A O 15
ATOM 19481 N N . SER A 1 85 ? 6.364 6.110 -9.733 1.00 0.00 84 SER A N 15
ATOM 19482 C CA . SER A 1 85 ? 6.521 5.609 -11.075 1.00 0.00 84 SER A CA 15
ATOM 19483 C C . SER A 1 85 ? 7.565 6.416 -11.857 1.00 0.00 84 SER A C 15
ATOM 19484 O O . SER A 1 85 ? 7.339 7.567 -12.230 1.00 0.00 84 SER A O 15
ATOM 19492 N N . ARG A 1 86 ? 8.706 5.818 -12.074 1.00 0.00 85 ARG A N 15
ATOM 19493 C CA . ARG A 1 86 ? 9.781 6.477 -12.790 1.00 0.00 85 ARG A CA 15
ATOM 19494 C C . ARG A 1 86 ? 9.791 6.042 -14.245 1.00 0.00 85 ARG A C 15
ATOM 19495 O O . ARG A 1 86 ? 9.818 4.846 -14.531 1.00 0.00 85 ARG A O 15
ATOM 19516 N N . GLY A 1 1 ? 18.769 4.900 -5.147 1.00 0.00 0 GLY A N 16
ATOM 19517 C CA . GLY A 1 1 ? 18.916 5.073 -6.583 1.00 0.00 0 GLY A CA 16
ATOM 19518 C C . GLY A 1 1 ? 19.624 6.361 -6.936 1.00 0.00 0 GLY A C 16
ATOM 19519 O O . GLY A 1 1 ? 20.604 6.339 -7.679 1.00 0.00 0 GLY A O 16
ATOM 19525 N N . MET A 1 2 ? 19.154 7.475 -6.368 1.00 0.00 1 MET A N 16
ATOM 19526 C CA . MET A 1 2 ? 19.672 8.822 -6.654 1.00 0.00 1 MET A CA 16
ATOM 19527 C C . MET A 1 2 ? 18.827 9.828 -5.901 1.00 0.00 1 MET A C 16
ATOM 19528 O O . MET A 1 2 ? 19.330 10.770 -5.301 1.00 0.00 1 MET A O 16
ATOM 19542 N N . ALA A 1 3 ? 17.533 9.618 -5.952 1.00 0.00 2 ALA A N 16
ATOM 19543 C CA . ALA A 1 3 ? 16.598 10.463 -5.274 1.00 0.00 2 ALA A CA 16
ATOM 19544 C C . ALA A 1 3 ? 15.909 9.654 -4.210 1.00 0.00 2 ALA A C 16
ATOM 19545 O O . ALA A 1 3 ? 14.859 9.046 -4.443 1.00 0.00 2 ALA A O 16
ATOM 19552 N N . GLU A 1 4 ? 16.536 9.601 -3.072 1.00 0.00 3 GLU A N 16
ATOM 19553 C CA . GLU A 1 4 ? 16.075 8.818 -1.967 1.00 0.00 3 GLU A CA 16
ATOM 19554 C C . GLU A 1 4 ? 15.140 9.624 -1.143 1.00 0.00 3 GLU A C 16
ATOM 19555 O O . GLU A 1 4 ? 15.530 10.439 -0.301 1.00 0.00 3 GLU A O 16
ATOM 19567 N N . VAL A 1 5 ? 13.920 9.430 -1.450 1.00 0.00 4 VAL A N 16
ATOM 19568 C CA . VAL A 1 5 ? 12.825 10.133 -0.925 1.00 0.00 4 VAL A CA 16
ATOM 19569 C C . VAL A 1 5 ? 11.732 9.119 -0.704 1.00 0.00 4 VAL A C 16
ATOM 19570 O O . VAL A 1 5 ? 11.718 8.108 -1.393 1.00 0.00 4 VAL A O 16
ATOM 19583 N N . GLU A 1 6 ? 10.893 9.377 0.289 1.00 0.00 5 GLU A N 16
ATOM 19584 C CA . GLU A 1 6 ? 9.799 8.507 0.723 1.00 0.00 5 GLU A CA 16
ATOM 19585 C C . GLU A 1 6 ? 9.071 7.888 -0.473 1.00 0.00 5 GLU A C 16
ATOM 19586 O O . GLU A 1 6 ? 8.510 8.600 -1.338 1.00 0.00 5 GLU A O 16
ATOM 19598 N N . TYR A 1 7 ? 9.073 6.592 -0.510 1.00 0.00 6 TYR A N 16
ATOM 19599 C CA . TYR A 1 7 ? 8.540 5.872 -1.627 1.00 0.00 6 TYR A CA 16
ATOM 19600 C C . TYR A 1 7 ? 7.114 5.431 -1.407 1.00 0.00 6 TYR A C 16
ATOM 19601 O O . TYR A 1 7 ? 6.812 4.586 -0.565 1.00 0.00 6 TYR A O 16
ATOM 19619 N N . ARG A 1 8 ? 6.252 6.014 -2.183 1.00 0.00 7 ARG A N 16
ATOM 19620 C CA . ARG A 1 8 ? 4.840 5.767 -2.143 1.00 0.00 7 ARG A CA 16
ATOM 19621 C C . ARG A 1 8 ? 4.527 4.542 -3.028 1.00 0.00 7 ARG A C 16
ATOM 19622 O O . ARG A 1 8 ? 5.076 4.394 -4.114 1.00 0.00 7 ARG A O 16
ATOM 19643 N N . CYS A 1 9 ? 3.716 3.662 -2.535 1.00 0.00 8 CYS A N 16
ATOM 19644 C CA . CYS A 1 9 ? 3.287 2.488 -3.267 1.00 0.00 8 CYS A CA 16
ATOM 19645 C C . CYS A 1 9 ? 1.809 2.614 -3.563 1.00 0.00 8 CYS A C 16
ATOM 19646 O O . CYS A 1 9 ? 1.066 3.187 -2.757 1.00 0.00 8 CYS A O 16
ATOM 19654 N N . PHE A 1 10 ? 1.389 2.097 -4.685 1.00 0.00 9 PHE A N 16
ATOM 19655 C CA . PHE A 1 10 ? 0.007 2.158 -5.095 1.00 0.00 9 PHE A CA 16
ATOM 19656 C C . PHE A 1 10 ? -0.594 0.767 -5.009 1.00 0.00 9 PHE A C 16
ATOM 19657 O O . PHE A 1 10 ? -0.080 -0.179 -5.623 1.00 0.00 9 PHE A O 16
ATOM 19674 N N . VAL A 1 11 ? -1.632 0.624 -4.205 1.00 0.00 10 VAL A N 16
ATOM 19675 C CA . VAL A 1 11 ? -2.272 -0.654 -4.022 1.00 0.00 10 VAL A CA 16
ATOM 19676 C C . VAL A 1 11 ? -3.765 -0.527 -4.300 1.00 0.00 10 VAL A C 16
ATOM 19677 O O . VAL A 1 11 ? -4.482 0.161 -3.581 1.00 0.00 10 VAL A O 16
ATOM 19690 N N . GLY A 1 12 ? -4.209 -1.176 -5.331 1.00 0.00 11 GLY A N 16
ATOM 19691 C CA . GLY A 1 12 ? -5.601 -1.195 -5.678 1.00 0.00 11 GLY A CA 16
ATOM 19692 C C . GLY A 1 12 ? -6.144 -2.597 -5.603 1.00 0.00 11 GLY A C 16
ATOM 19693 O O . GLY A 1 12 ? -5.376 -3.554 -5.664 1.00 0.00 11 GLY A O 16
ATOM 19697 N N . GLY A 1 13 ? -7.438 -2.727 -5.452 1.00 0.00 12 GLY A N 16
ATOM 19698 C CA . GLY A 1 13 ? -8.046 -4.040 -5.367 1.00 0.00 12 GLY A CA 16
ATOM 19699 C C . GLY A 1 13 ? -8.318 -4.412 -3.932 1.00 0.00 12 GLY A C 16
ATOM 19700 O O . GLY A 1 13 ? -8.542 -5.572 -3.608 1.00 0.00 12 GLY A O 16
ATOM 19704 N N . LEU A 1 14 ? -8.319 -3.411 -3.080 1.00 0.00 13 LEU A N 16
ATOM 19705 C CA . LEU A 1 14 ? -8.526 -3.603 -1.665 1.00 0.00 13 LEU A CA 16
ATOM 19706 C C . LEU A 1 14 ? -10.000 -3.810 -1.377 1.00 0.00 13 LEU A C 16
ATOM 19707 O O . LEU A 1 14 ? -10.864 -3.471 -2.196 1.00 0.00 13 LEU A O 16
ATOM 19723 N N . ALA A 1 15 ? -10.294 -4.330 -0.225 1.00 0.00 14 ALA A N 16
ATOM 19724 C CA . ALA A 1 15 ? -11.634 -4.666 0.115 1.00 0.00 14 ALA A CA 16
ATOM 19725 C C . ALA A 1 15 ? -12.329 -3.527 0.836 1.00 0.00 14 ALA A C 16
ATOM 19726 O O . ALA A 1 15 ? -11.699 -2.589 1.304 1.00 0.00 14 ALA A O 16
ATOM 19733 N N . TRP A 1 16 ? -13.633 -3.669 0.965 1.00 0.00 15 TRP A N 16
ATOM 19734 C CA . TRP A 1 16 ? -14.527 -2.704 1.614 1.00 0.00 15 TRP A CA 16
ATOM 19735 C C . TRP A 1 16 ? -14.312 -2.714 3.148 1.00 0.00 15 TRP A C 16
ATOM 19736 O O . TRP A 1 16 ? -14.915 -1.934 3.894 1.00 0.00 15 TRP A O 16
ATOM 19757 N N . ALA A 1 17 ? -13.481 -3.641 3.600 1.00 0.00 16 ALA A N 16
ATOM 19758 C CA . ALA A 1 17 ? -13.162 -3.785 5.000 1.00 0.00 16 ALA A CA 16
ATOM 19759 C C . ALA A 1 17 ? -11.660 -3.609 5.242 1.00 0.00 16 ALA A C 16
ATOM 19760 O O . ALA A 1 17 ? -11.206 -3.704 6.373 1.00 0.00 16 ALA A O 16
ATOM 19767 N N . THR A 1 18 ? -10.902 -3.327 4.178 1.00 0.00 17 THR A N 16
ATOM 19768 C CA . THR A 1 18 ? -9.468 -3.165 4.304 1.00 0.00 17 THR A CA 16
ATOM 19769 C C . THR A 1 18 ? -9.146 -1.892 5.072 1.00 0.00 17 THR A C 16
ATOM 19770 O O . THR A 1 18 ? -9.496 -0.782 4.647 1.00 0.00 17 THR A O 16
ATOM 19781 N N . THR A 1 19 ? -8.496 -2.060 6.178 1.00 0.00 18 THR A N 16
ATOM 19782 C CA . THR A 1 19 ? -8.156 -0.976 7.039 1.00 0.00 18 THR A CA 16
ATOM 19783 C C . THR A 1 19 ? -6.749 -0.608 6.851 1.00 0.00 18 THR A C 16
ATOM 19784 O O . THR A 1 19 ? -5.949 -1.364 6.287 1.00 0.00 18 THR A O 16
ATOM 19795 N N . ASP A 1 20 ? -6.451 0.555 7.315 1.00 0.00 19 ASP A N 16
ATOM 19796 C CA . ASP A 1 20 ? -5.138 1.089 7.272 1.00 0.00 19 ASP A CA 16
ATOM 19797 C C . ASP A 1 20 ? -4.221 0.210 8.109 1.00 0.00 19 ASP A C 16
ATOM 19798 O O . ASP A 1 20 ? -3.045 0.043 7.808 1.00 0.00 19 ASP A O 16
ATOM 19807 N N . GLN A 1 21 ? -4.814 -0.389 9.138 1.00 0.00 20 GLN A N 16
ATOM 19808 C CA . GLN A 1 21 ? -4.132 -1.293 10.032 1.00 0.00 20 GLN A CA 16
ATOM 19809 C C . GLN A 1 21 ? -3.758 -2.566 9.235 1.00 0.00 20 GLN A C 16
ATOM 19810 O O . GLN A 1 21 ? -2.584 -2.883 9.101 1.00 0.00 20 GLN A O 16
ATOM 19824 N N . THR A 1 22 ? -4.766 -3.238 8.648 1.00 0.00 21 THR A N 16
ATOM 19825 C CA . THR A 1 22 ? -4.532 -4.486 7.913 1.00 0.00 21 THR A CA 16
ATOM 19826 C C . THR A 1 22 ? -3.612 -4.282 6.689 1.00 0.00 21 THR A C 16
ATOM 19827 O O . THR A 1 22 ? -2.892 -5.191 6.267 1.00 0.00 21 THR A O 16
ATOM 19838 N N . LEU A 1 23 ? -3.633 -3.079 6.137 1.00 0.00 22 LEU A N 16
ATOM 19839 C CA . LEU A 1 23 ? -2.733 -2.717 5.059 1.00 0.00 22 LEU A CA 16
ATOM 19840 C C . LEU A 1 23 ? -1.306 -2.617 5.614 1.00 0.00 22 LEU A C 16
ATOM 19841 O O . LEU A 1 23 ? -0.356 -3.180 5.051 1.00 0.00 22 LEU A O 16
ATOM 19857 N N . GLY A 1 24 ? -1.185 -1.917 6.731 1.00 0.00 23 GLY A N 16
ATOM 19858 C CA . GLY A 1 24 ? 0.088 -1.686 7.368 1.00 0.00 23 GLY A CA 16
ATOM 19859 C C . GLY A 1 24 ? 0.788 -2.959 7.784 1.00 0.00 23 GLY A C 16
ATOM 19860 O O . GLY A 1 24 ? 1.944 -3.171 7.401 1.00 0.00 23 GLY A O 16
ATOM 19864 N N . GLU A 1 25 ? 0.083 -3.826 8.517 1.00 0.00 24 GLU A N 16
ATOM 19865 C CA . GLU A 1 25 ? 0.661 -5.074 9.031 1.00 0.00 24 GLU A CA 16
ATOM 19866 C C . GLU A 1 25 ? 1.241 -5.937 7.899 1.00 0.00 24 GLU A C 16
ATOM 19867 O O . GLU A 1 25 ? 2.379 -6.431 7.992 1.00 0.00 24 GLU A O 16
ATOM 19879 N N . ALA A 1 26 ? 0.497 -6.030 6.808 1.00 0.00 25 ALA A N 16
ATOM 19880 C CA . ALA A 1 26 ? 0.878 -6.821 5.657 1.00 0.00 25 ALA A CA 16
ATOM 19881 C C . ALA A 1 26 ? 2.197 -6.345 5.055 1.00 0.00 25 ALA A C 16
ATOM 19882 O O . ALA A 1 26 ? 3.054 -7.151 4.680 1.00 0.00 25 ALA A O 16
ATOM 19889 N N . PHE A 1 27 ? 2.377 -5.045 4.994 1.00 0.00 26 PHE A N 16
ATOM 19890 C CA . PHE A 1 27 ? 3.569 -4.483 4.395 1.00 0.00 26 PHE A CA 16
ATOM 19891 C C . PHE A 1 27 ? 4.711 -4.326 5.385 1.00 0.00 26 PHE A C 16
ATOM 19892 O O . PHE A 1 27 ? 5.879 -4.295 4.987 1.00 0.00 26 PHE A O 16
ATOM 19909 N N . SER A 1 28 ? 4.392 -4.269 6.676 1.00 0.00 27 SER A N 16
ATOM 19910 C CA . SER A 1 28 ? 5.428 -4.145 7.711 1.00 0.00 27 SER A CA 16
ATOM 19911 C C . SER A 1 28 ? 6.278 -5.414 7.803 1.00 0.00 27 SER A C 16
ATOM 19912 O O . SER A 1 28 ? 7.339 -5.430 8.409 1.00 0.00 27 SER A O 16
ATOM 19920 N N . GLN A 1 29 ? 5.784 -6.470 7.173 1.00 0.00 28 GLN A N 16
ATOM 19921 C CA . GLN A 1 29 ? 6.486 -7.733 7.075 1.00 0.00 28 GLN A CA 16
ATOM 19922 C C . GLN A 1 29 ? 7.659 -7.617 6.099 1.00 0.00 28 GLN A C 16
ATOM 19923 O O . GLN A 1 29 ? 8.533 -8.474 6.068 1.00 0.00 28 GLN A O 16
ATOM 19937 N N . PHE A 1 30 ? 7.656 -6.563 5.296 1.00 0.00 29 PHE A N 16
ATOM 19938 C CA . PHE A 1 30 ? 8.685 -6.379 4.296 1.00 0.00 2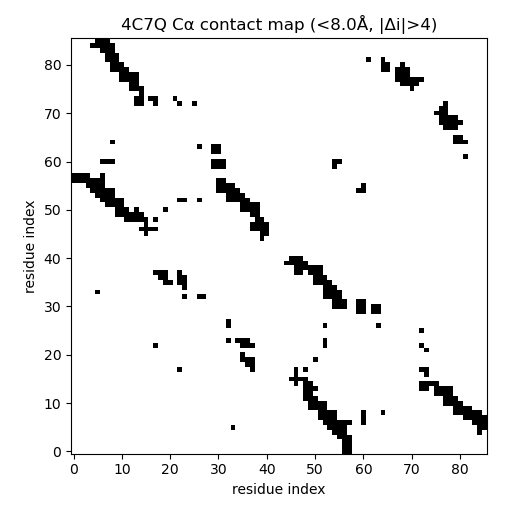9 PHE A CA 16
ATOM 19939 C C . PHE A 1 30 ? 9.593 -5.218 4.646 1.00 0.00 29 PHE A C 16
ATOM 19940 O O . PHE A 1 30 ? 10.811 -5.335 4.542 1.00 0.00 29 PHE A O 16
ATOM 19957 N N . GLY A 1 31 ? 9.017 -4.100 5.071 1.00 0.00 30 GLY A N 16
ATOM 19958 C CA . GLY A 1 31 ? 9.854 -2.969 5.384 1.00 0.00 30 GLY A CA 16
ATOM 19959 C C . GLY A 1 31 ? 9.194 -1.972 6.283 1.00 0.00 30 GLY A C 16
ATOM 19960 O O . GLY A 1 31 ? 8.099 -2.224 6.817 1.00 0.00 30 GLY A O 16
ATOM 19964 N N . GLU A 1 32 ? 9.847 -0.849 6.439 1.00 0.00 31 GLU A N 16
ATOM 19965 C CA . GLU A 1 32 ? 9.405 0.220 7.277 1.00 0.00 31 GLU A CA 16
ATOM 19966 C C . GLU A 1 32 ? 8.228 0.957 6.654 1.00 0.00 31 GLU A C 16
ATOM 19967 O O . GLU A 1 32 ? 8.270 1.387 5.505 1.00 0.00 31 GLU A O 16
ATOM 19979 N N . ILE A 1 33 ? 7.182 1.083 7.402 1.00 0.00 32 ILE A N 16
ATOM 19980 C CA . ILE A 1 33 ? 6.021 1.766 6.931 1.00 0.00 32 ILE A CA 16
ATOM 19981 C C . ILE A 1 33 ? 6.034 3.161 7.491 1.00 0.00 32 ILE A C 16
ATOM 19982 O O . ILE A 1 33 ? 5.982 3.345 8.706 1.00 0.00 32 ILE A O 16
ATOM 19998 N N . LEU A 1 34 ? 6.160 4.127 6.627 1.00 0.00 33 LEU A N 16
ATOM 19999 C CA . LEU A 1 34 ? 6.150 5.509 7.045 1.00 0.00 33 LEU A CA 16
ATOM 20000 C C . LEU A 1 34 ? 4.716 5.961 7.217 1.00 0.00 33 LEU A C 16
ATOM 20001 O O . LEU A 1 34 ? 4.390 6.706 8.136 1.00 0.00 33 LEU A O 16
ATOM 20017 N N . ASP A 1 35 ? 3.864 5.471 6.336 1.00 0.00 34 ASP A N 16
ATOM 20018 C CA . ASP A 1 35 ? 2.441 5.725 6.399 1.00 0.00 34 ASP A CA 16
ATOM 20019 C C . ASP A 1 35 ? 1.741 4.699 5.559 1.00 0.00 34 ASP A C 16
ATOM 20020 O O . ASP A 1 35 ? 2.341 4.130 4.639 1.00 0.00 34 ASP A O 16
ATOM 20029 N N . SER A 1 36 ? 0.537 4.402 5.911 1.00 0.00 35 SER A N 16
ATOM 20030 C CA . SER A 1 36 ? -0.267 3.471 5.192 1.00 0.00 35 SER A CA 16
ATOM 20031 C C . SER A 1 36 ? -1.705 3.907 5.293 1.00 0.00 35 SER A C 16
ATOM 20032 O O . SER A 1 36 ? -2.342 3.751 6.339 1.00 0.00 35 SER A O 16
ATOM 20040 N N . LYS A 1 37 ? -2.190 4.507 4.249 1.00 0.00 36 LYS A N 16
ATOM 20041 C CA . LYS A 1 37 ? -3.520 5.020 4.240 1.00 0.00 36 LYS A CA 16
ATOM 20042 C C . LYS A 1 37 ? -4.346 4.491 3.115 1.00 0.00 36 LYS A C 16
ATOM 20043 O O . LYS A 1 37 ? -3.963 4.555 1.939 1.00 0.00 36 LYS A O 16
ATOM 20062 N N . ILE A 1 38 ? -5.466 3.965 3.483 1.00 0.00 37 ILE A N 16
ATOM 20063 C CA . ILE A 1 38 ? -6.466 3.540 2.565 1.00 0.00 37 ILE A CA 16
ATOM 20064 C C . ILE A 1 38 ? -7.151 4.789 2.079 1.00 0.00 37 ILE A C 16
ATOM 20065 O O . ILE A 1 38 ? -7.348 5.737 2.864 1.00 0.00 37 ILE A O 16
ATOM 20081 N N . ILE A 1 39 ? -7.491 4.834 0.828 1.00 0.00 38 ILE A N 16
ATOM 20082 C CA . ILE A 1 39 ? -8.231 5.941 0.336 1.00 0.00 38 ILE A CA 16
ATOM 20083 C C . ILE A 1 39 ? -9.675 5.694 0.680 1.00 0.00 38 ILE A C 16
ATOM 20084 O O . ILE A 1 39 ? -10.410 4.981 -0.025 1.00 0.00 38 ILE A O 16
ATOM 20100 N N . ASN A 1 40 ? -10.023 6.162 1.837 1.00 0.00 39 ASN A N 16
ATOM 20101 C CA . ASN A 1 40 ? -11.332 5.996 2.356 1.00 0.00 39 ASN A CA 16
ATOM 20102 C C . ASN A 1 40 ? -12.225 7.103 1.899 1.00 0.00 39 ASN A C 16
ATOM 20103 O O . ASN A 1 40 ? -11.784 8.221 1.636 1.00 0.00 39 ASN A O 16
ATOM 20114 N N . ASP A 1 41 ? -13.454 6.766 1.772 1.00 0.00 40 ASP A N 16
ATOM 20115 C CA . ASP A 1 41 ? -14.490 7.665 1.380 1.00 0.00 40 ASP A CA 16
ATOM 20116 C C . ASP A 1 41 ? -14.827 8.588 2.530 1.00 0.00 40 ASP A C 16
ATOM 20117 O O . ASP A 1 41 ? -14.654 8.215 3.691 1.00 0.00 40 ASP A O 16
ATOM 20126 N N . ARG A 1 42 ? -15.235 9.795 2.216 1.00 0.00 41 ARG A N 16
ATOM 20127 C CA . ARG A 1 42 ? -15.568 10.777 3.231 1.00 0.00 41 ARG A CA 16
ATOM 20128 C C . ARG A 1 42 ? -16.893 10.438 3.921 1.00 0.00 41 ARG A C 16
ATOM 20129 O O . ARG A 1 42 ? -17.002 10.542 5.137 1.00 0.00 41 ARG A O 16
ATOM 20150 N N . GLU A 1 43 ? -17.858 9.978 3.136 1.00 0.00 42 GLU A N 16
ATOM 20151 C CA . GLU A 1 43 ? -19.232 9.839 3.608 1.00 0.00 42 GLU A CA 16
ATOM 20152 C C . GLU A 1 43 ? -19.431 8.520 4.341 1.00 0.00 42 GLU A C 16
ATOM 20153 O O . GLU A 1 43 ? -20.000 8.473 5.430 1.00 0.00 42 GLU A O 16
ATOM 20165 N N . THR A 1 44 ? -18.974 7.446 3.739 1.00 0.00 43 THR A N 16
ATOM 20166 C CA . THR A 1 44 ? -19.122 6.144 4.320 1.00 0.00 43 THR A CA 16
ATOM 20167 C C . THR A 1 44 ? -17.956 5.823 5.244 1.00 0.00 43 THR A C 16
ATOM 20168 O O . THR A 1 44 ? -18.034 4.895 6.065 1.00 0.00 43 THR A O 16
ATOM 20179 N N . GLY A 1 45 ? -16.875 6.596 5.098 1.00 0.00 44 GLY A N 16
ATOM 20180 C CA . GLY A 1 45 ? -15.665 6.389 5.875 1.00 0.00 44 GLY A CA 16
ATOM 20181 C C . GLY A 1 45 ? -15.012 5.060 5.561 1.00 0.00 44 GLY A C 16
ATOM 20182 O O . GLY A 1 45 ? -14.307 4.497 6.385 1.00 0.00 44 GLY A O 16
ATOM 20186 N N . ARG A 1 46 ? -15.239 4.562 4.357 1.00 0.00 45 ARG A N 16
ATOM 20187 C CA . ARG A 1 46 ? -14.782 3.237 3.997 1.00 0.00 45 ARG A CA 16
ATOM 20188 C C . ARG A 1 46 ? -13.880 3.218 2.793 1.00 0.00 45 ARG A C 16
ATOM 20189 O O . ARG A 1 46 ? -13.854 4.154 2.008 1.00 0.00 45 ARG A O 16
ATOM 20210 N N . SER A 1 47 ? -13.160 2.140 2.676 1.00 0.00 46 SER A N 16
ATOM 20211 C CA . SER A 1 47 ? -12.174 1.898 1.662 1.00 0.00 46 SER A CA 16
ATOM 20212 C C . SER A 1 47 ? -12.781 1.958 0.248 1.00 0.00 46 SER A C 16
ATOM 20213 O O . SER A 1 47 ? -13.654 1.175 -0.090 1.00 0.00 46 SER A O 16
ATOM 20221 N N . ARG A 1 48 ? -12.291 2.878 -0.581 1.00 0.00 47 ARG A N 16
ATOM 20222 C CA . ARG A 1 48 ? -12.807 3.036 -1.944 1.00 0.00 47 ARG A CA 16
ATOM 20223 C C . ARG A 1 48 ? -12.117 2.102 -2.940 1.00 0.00 47 ARG A C 16
ATOM 20224 O O . ARG A 1 48 ? -12.020 2.405 -4.126 1.00 0.00 47 ARG A O 16
ATOM 20245 N N . GLY A 1 49 ? -11.669 0.964 -2.448 1.00 0.00 48 GLY A N 16
ATOM 20246 C CA . GLY A 1 49 ? -11.101 -0.052 -3.304 1.00 0.00 48 GLY A CA 16
ATOM 20247 C C . GLY A 1 49 ? -9.601 0.022 -3.457 1.00 0.00 48 GLY A C 16
ATOM 20248 O O . GLY A 1 49 ? -9.004 -0.840 -4.110 1.00 0.00 48 GLY A O 16
ATOM 20252 N N . PHE A 1 50 ? -8.966 1.017 -2.869 1.00 0.00 49 PHE A N 16
ATOM 20253 C CA . PHE A 1 50 ? -7.527 1.143 -3.009 1.00 0.00 49 PHE A CA 16
ATOM 20254 C C . PHE A 1 50 ? -6.932 1.988 -1.887 1.00 0.00 49 PHE A C 16
ATOM 20255 O O . PHE A 1 50 ? -7.670 2.603 -1.097 1.00 0.00 49 PHE A O 16
ATOM 20272 N N . GLY A 1 51 ? -5.620 2.002 -1.814 1.00 0.00 50 GLY A N 16
ATOM 20273 C CA . GLY A 1 51 ? -4.916 2.734 -0.804 1.00 0.00 50 GLY A CA 16
ATOM 20274 C C . GLY A 1 51 ? -3.457 2.883 -1.160 1.00 0.00 50 GLY A C 16
ATOM 20275 O O . GLY A 1 51 ? -3.006 2.363 -2.191 1.00 0.00 50 GLY A O 16
ATOM 20279 N N . PHE A 1 52 ? -2.725 3.578 -0.335 1.00 0.00 51 PHE A N 16
ATOM 20280 C CA . PHE A 1 52 ? -1.314 3.799 -0.561 1.00 0.00 51 PHE A CA 16
ATOM 20281 C C . PHE A 1 52 ? -0.494 3.423 0.664 1.00 0.00 51 PHE A C 16
ATOM 20282 O O . PHE A 1 52 ? -0.949 3.563 1.798 1.00 0.00 51 PHE A O 16
ATOM 20299 N N . VAL A 1 53 ? 0.710 2.957 0.421 1.00 0.00 52 VAL A N 16
ATOM 20300 C CA . VAL A 1 53 ? 1.651 2.587 1.478 1.00 0.00 52 VAL A CA 16
ATOM 20301 C C . VAL A 1 53 ? 2.936 3.367 1.230 1.00 0.00 52 VAL A C 16
ATOM 20302 O O . VAL A 1 53 ? 3.278 3.605 0.079 1.00 0.00 52 VAL A O 16
ATOM 20315 N N . THR A 1 54 ? 3.593 3.806 2.261 1.00 0.00 53 THR A N 16
ATOM 20316 C CA . THR A 1 54 ? 4.828 4.524 2.112 1.00 0.00 53 THR A CA 16
ATOM 20317 C C . THR A 1 54 ? 6.000 3.805 2.778 1.00 0.00 53 THR A C 16
ATOM 20318 O O . THR A 1 54 ? 5.929 3.434 3.956 1.00 0.00 53 THR A O 16
ATOM 20329 N N . PHE A 1 55 ? 7.049 3.629 2.019 1.00 0.00 54 PHE A N 16
ATOM 20330 C CA . PHE A 1 55 ? 8.293 3.051 2.473 1.00 0.00 54 PHE A CA 16
ATOM 20331 C C . PHE A 1 55 ? 9.372 4.110 2.415 1.00 0.00 54 PHE A C 16
ATOM 20332 O O . PHE A 1 55 ? 9.163 5.185 1.844 1.00 0.00 54 PHE A O 16
ATOM 20349 N N . LYS A 1 56 ? 10.500 3.832 2.986 1.00 0.00 55 LYS A N 16
ATOM 20350 C CA . LYS A 1 56 ? 11.615 4.740 2.928 1.00 0.00 55 LYS A CA 16
ATOM 20351 C C . LYS A 1 56 ? 12.707 4.156 2.039 1.00 0.00 55 LYS A C 16
ATOM 20352 O O . LYS A 1 56 ? 13.463 4.891 1.401 1.00 0.00 55 LYS A O 16
ATOM 20371 N N . ASP A 1 57 ? 12.770 2.843 1.978 1.00 0.00 56 ASP A N 16
ATOM 20372 C CA . ASP A 1 57 ? 13.742 2.171 1.130 1.00 0.00 56 ASP A CA 16
ATOM 20373 C C . ASP A 1 57 ? 13.086 1.625 -0.126 1.00 0.00 56 ASP A C 16
ATOM 20374 O O . ASP A 1 57 ? 11.933 1.169 -0.108 1.00 0.00 56 ASP A O 16
ATOM 20383 N N . GLU A 1 58 ? 13.821 1.676 -1.222 1.00 0.00 57 GLU A N 16
ATOM 20384 C CA . GLU A 1 58 ? 13.322 1.251 -2.504 1.00 0.00 57 GLU A CA 16
ATOM 20385 C C . GLU A 1 58 ? 13.325 -0.256 -2.629 1.00 0.00 57 GLU A C 16
ATOM 20386 O O . GLU A 1 58 ? 12.459 -0.827 -3.303 1.00 0.00 57 GLU A O 16
ATOM 20398 N N . LYS A 1 59 ? 14.279 -0.909 -1.988 1.00 0.00 58 LYS A N 16
ATOM 20399 C CA . LYS A 1 59 ? 14.341 -2.347 -2.046 1.00 0.00 58 LYS A CA 16
ATOM 20400 C C . LYS A 1 59 ? 13.171 -2.921 -1.284 1.00 0.00 58 LYS A C 16
ATOM 20401 O O . LYS A 1 59 ? 12.391 -3.671 -1.844 1.00 0.00 58 LYS A O 16
ATOM 20420 N N . ALA A 1 60 ? 13.031 -2.494 -0.032 1.00 0.00 59 ALA A N 16
ATOM 20421 C CA . ALA A 1 60 ? 11.957 -2.943 0.866 1.00 0.00 59 ALA A CA 16
ATOM 20422 C C . ALA A 1 60 ? 10.595 -2.746 0.221 1.00 0.00 59 ALA A C 16
ATOM 20423 O O . ALA A 1 60 ? 9.701 -3.592 0.342 1.00 0.00 59 ALA A O 16
ATOM 20430 N N . MET A 1 61 ? 10.459 -1.633 -0.485 1.00 0.00 60 MET A N 16
ATOM 20431 C CA . MET A 1 61 ? 9.263 -1.329 -1.246 1.00 0.00 60 MET A CA 16
ATOM 20432 C C . MET A 1 61 ? 8.984 -2.427 -2.279 1.00 0.00 60 MET A C 16
ATOM 20433 O O . MET A 1 61 ? 7.872 -2.891 -2.407 1.00 0.00 60 MET A O 16
ATOM 20447 N N . ARG A 1 62 ? 10.016 -2.855 -2.967 1.00 0.00 61 ARG A N 16
ATOM 20448 C CA . ARG A 1 62 ? 9.887 -3.832 -4.037 1.00 0.00 61 ARG A CA 16
ATOM 20449 C C . ARG A 1 62 ? 9.708 -5.239 -3.530 1.00 0.00 61 ARG A C 16
ATOM 20450 O O . ARG A 1 62 ? 8.936 -5.995 -4.095 1.00 0.00 61 ARG A O 16
ATOM 20471 N N . ASP A 1 63 ? 10.368 -5.581 -2.413 1.00 0.00 62 ASP A N 16
ATOM 20472 C CA . ASP A 1 63 ? 10.134 -6.893 -1.755 1.00 0.00 62 ASP A CA 16
ATOM 20473 C C . ASP A 1 63 ? 8.659 -6.992 -1.403 1.00 0.00 62 ASP A C 16
ATOM 20474 O O . ASP A 1 63 ? 8.052 -8.065 -1.436 1.00 0.00 62 ASP A O 16
ATOM 20483 N N . ALA A 1 64 ? 8.080 -5.837 -1.116 1.00 0.00 63 ALA A N 16
ATOM 20484 C CA . ALA A 1 64 ? 6.699 -5.728 -0.772 1.00 0.00 63 ALA A CA 16
ATOM 20485 C C . ALA A 1 64 ? 5.826 -5.833 -2.005 1.00 0.00 63 ALA A C 16
ATOM 20486 O O . ALA A 1 64 ? 4.785 -6.451 -1.969 1.00 0.00 63 ALA A O 16
ATOM 20493 N N . ILE A 1 65 ? 6.257 -5.238 -3.093 1.00 0.00 64 ILE A N 16
ATOM 20494 C CA . ILE A 1 65 ? 5.486 -5.262 -4.323 1.00 0.00 64 ILE A CA 16
ATOM 20495 C C . ILE A 1 65 ? 5.484 -6.664 -4.907 1.00 0.00 64 ILE A C 16
ATOM 20496 O O . ILE A 1 65 ? 4.430 -7.277 -5.020 1.00 0.00 64 ILE A O 16
ATOM 20512 N N . GLU A 1 66 ? 6.661 -7.200 -5.157 1.00 0.00 65 GLU A N 16
ATOM 20513 C CA . GLU A 1 66 ? 6.810 -8.507 -5.748 1.00 0.00 65 GLU A CA 16
ATOM 20514 C C . GLU A 1 66 ? 6.307 -9.634 -4.826 1.00 0.00 65 GLU A C 16
ATOM 20515 O O . GLU A 1 66 ? 6.054 -10.748 -5.279 1.00 0.00 65 GLU A O 16
ATOM 20527 N N . GLY A 1 67 ? 6.170 -9.341 -3.542 1.00 0.00 66 GLY A N 16
ATOM 20528 C CA . GLY A 1 67 ? 5.700 -10.343 -2.610 1.00 0.00 66 GLY A CA 16
ATOM 20529 C C . GLY A 1 67 ? 4.217 -10.227 -2.265 1.00 0.00 66 GLY A C 16
ATOM 20530 O O . GLY A 1 67 ? 3.613 -11.193 -1.833 1.00 0.00 66 GLY A O 16
ATOM 20534 N N . MET A 1 68 ? 3.633 -9.055 -2.450 1.00 0.00 67 MET A N 16
ATOM 20535 C CA . MET A 1 68 ? 2.224 -8.836 -2.066 1.00 0.00 67 MET A CA 16
ATOM 20536 C C . MET A 1 68 ? 1.319 -8.701 -3.297 1.00 0.00 67 MET A C 16
ATOM 20537 O O . MET A 1 68 ? 0.112 -8.950 -3.232 1.00 0.00 67 MET A O 16
ATOM 20551 N N . ASN A 1 69 ? 1.891 -8.291 -4.411 1.00 0.00 68 ASN A N 16
ATOM 20552 C CA . ASN A 1 69 ? 1.122 -8.120 -5.646 1.00 0.00 68 ASN A CA 16
ATOM 20553 C C . ASN A 1 69 ? 0.661 -9.466 -6.169 1.00 0.00 68 ASN A C 16
ATOM 20554 O O . ASN A 1 69 ? 1.480 -10.311 -6.520 1.00 0.00 68 ASN A O 16
ATOM 20565 N N . GLY A 1 70 ? -0.634 -9.664 -6.214 1.00 0.00 69 GLY A N 16
ATOM 20566 C CA . GLY A 1 70 ? -1.151 -10.891 -6.743 1.00 0.00 69 GLY A CA 16
ATOM 20567 C C . GLY A 1 70 ? -1.752 -11.784 -5.689 1.00 0.00 69 GLY A C 16
ATOM 20568 O O . GLY A 1 70 ? -2.339 -12.817 -6.018 1.00 0.00 69 GLY A O 16
ATOM 20572 N N . GLN A 1 71 ? -1.606 -11.424 -4.427 1.00 0.00 70 GLN A N 16
ATOM 20573 C CA . GLN A 1 71 ? -2.217 -12.225 -3.389 1.00 0.00 70 GLN A CA 16
ATOM 20574 C C . GLN A 1 71 ? -3.469 -11.552 -2.872 1.00 0.00 70 GLN A C 16
ATOM 20575 O O . GLN A 1 71 ? -3.815 -10.441 -3.291 1.00 0.00 70 GLN A O 16
ATOM 20589 N N . ASP A 1 72 ? -4.130 -12.212 -1.966 1.00 0.00 71 ASP A N 16
ATOM 20590 C CA . ASP A 1 72 ? -5.346 -11.712 -1.392 1.00 0.00 71 ASP A CA 16
ATOM 20591 C C . ASP A 1 72 ? -5.119 -11.095 -0.033 1.00 0.00 71 ASP A C 16
ATOM 20592 O O . ASP A 1 72 ? -4.286 -11.568 0.762 1.00 0.00 71 ASP A O 16
ATOM 20601 N N . LEU A 1 73 ? -5.829 -10.027 0.209 1.00 0.00 72 LEU A N 16
ATOM 20602 C CA . LEU A 1 73 ? -5.851 -9.321 1.466 1.00 0.00 72 LEU A CA 16
ATOM 20603 C C . LEU A 1 73 ? -7.295 -8.945 1.732 1.00 0.00 72 LEU A C 16
ATOM 20604 O O . LEU A 1 73 ? -7.982 -8.470 0.825 1.00 0.00 72 LEU A O 16
ATOM 20620 N N . ASP A 1 74 ? -7.774 -9.234 2.945 1.00 0.00 73 ASP A N 16
ATOM 20621 C CA . ASP A 1 74 ? -9.183 -8.982 3.364 1.00 0.00 73 ASP A CA 16
ATOM 20622 C C . ASP A 1 74 ? -10.175 -9.692 2.430 1.00 0.00 73 ASP A C 16
ATOM 20623 O O . ASP A 1 74 ? -11.346 -9.272 2.263 1.00 0.00 73 ASP A O 16
ATOM 20632 N N . GLY A 1 75 ? -9.707 -10.786 1.845 1.00 0.00 74 GLY A N 16
ATOM 20633 C CA . GLY A 1 75 ? -10.518 -11.604 0.972 1.00 0.00 74 GLY A CA 16
ATOM 20634 C C . GLY A 1 75 ? -10.656 -11.025 -0.417 1.00 0.00 74 GLY A C 16
ATOM 20635 O O . GLY A 1 75 ? -11.642 -11.284 -1.098 1.00 0.00 74 GLY A O 16
ATOM 20639 N N . ARG A 1 76 ? -9.712 -10.195 -0.812 1.00 0.00 75 ARG A N 16
ATOM 20640 C CA . ARG A 1 76 ? -9.714 -9.603 -2.131 1.00 0.00 75 ARG A CA 16
ATOM 20641 C C . ARG A 1 76 ? -8.337 -9.675 -2.696 1.00 0.00 75 ARG A C 16
ATOM 20642 O O . ARG A 1 76 ? -7.367 -9.535 -1.957 1.00 0.00 75 ARG A O 16
ATOM 20663 N N . ASN A 1 77 ? -8.245 -9.835 -3.974 1.00 0.00 76 ASN A N 16
ATOM 20664 C CA . ASN A 1 77 ? -6.954 -9.980 -4.620 1.00 0.00 76 ASN A CA 16
ATOM 20665 C C . ASN A 1 77 ? -6.465 -8.618 -4.984 1.00 0.00 76 ASN A C 16
ATOM 20666 O O . ASN A 1 77 ? -7.129 -7.870 -5.714 1.00 0.00 76 ASN A O 16
ATOM 20677 N N . ILE A 1 78 ? -5.335 -8.287 -4.457 1.00 0.00 77 ILE A N 16
ATOM 20678 C CA . ILE A 1 78 ? -4.836 -6.953 -4.513 1.00 0.00 77 ILE A CA 16
ATOM 20679 C C . ILE A 1 78 ? -3.669 -6.784 -5.486 1.00 0.00 77 ILE A C 16
ATOM 20680 O O . ILE A 1 78 ? -2.798 -7.661 -5.628 1.00 0.00 77 ILE A O 16
ATOM 20696 N N . THR A 1 79 ? -3.658 -5.654 -6.138 1.00 0.00 78 THR A N 16
ATOM 20697 C CA . THR A 1 79 ? -2.636 -5.302 -7.073 1.00 0.00 78 THR A CA 16
ATOM 20698 C C . THR A 1 79 ? -1.736 -4.228 -6.452 1.00 0.00 78 THR A C 16
ATOM 20699 O O . THR A 1 79 ? -2.187 -3.111 -6.156 1.00 0.00 78 THR A O 16
ATOM 20710 N N . VAL A 1 80 ? -0.492 -4.571 -6.249 1.00 0.00 79 VAL A N 16
ATOM 20711 C CA . VAL A 1 80 ? 0.481 -3.675 -5.654 1.00 0.00 79 VAL A CA 16
ATOM 20712 C C . VAL A 1 80 ? 1.470 -3.270 -6.731 1.00 0.00 79 VAL A C 16
ATOM 20713 O O . VAL A 1 80 ? 1.943 -4.117 -7.473 1.00 0.00 79 VAL A O 16
ATOM 20726 N N . ASN A 1 81 ? 1.743 -2.000 -6.851 1.00 0.00 80 ASN A N 16
ATOM 20727 C CA . ASN A 1 81 ? 2.692 -1.529 -7.842 1.00 0.00 80 ASN A CA 16
ATOM 20728 C C . ASN A 1 81 ? 3.475 -0.338 -7.331 1.00 0.00 80 ASN A C 16
ATOM 20729 O O . ASN A 1 81 ? 3.073 0.320 -6.347 1.00 0.00 80 ASN A O 16
ATOM 20740 N N . GLU A 1 82 ? 4.593 -0.083 -7.976 1.00 0.00 81 GLU A N 16
ATOM 20741 C CA . GLU A 1 82 ? 5.489 0.974 -7.619 1.00 0.00 81 GLU A CA 16
ATOM 20742 C C . GLU A 1 82 ? 4.917 2.302 -8.061 1.00 0.00 81 GLU A C 16
ATOM 20743 O O . GLU A 1 82 ? 4.628 2.515 -9.243 1.00 0.00 81 GLU A O 16
ATOM 20755 N N . ALA A 1 83 ? 4.717 3.173 -7.122 1.00 0.00 82 ALA A N 16
ATOM 20756 C CA . ALA A 1 83 ? 4.224 4.470 -7.431 1.00 0.00 82 ALA A CA 16
ATOM 20757 C C . ALA A 1 83 ? 5.358 5.476 -7.389 1.00 0.00 82 ALA A C 16
ATOM 20758 O O . ALA A 1 83 ? 5.257 6.555 -7.980 1.00 0.00 82 ALA A O 16
ATOM 20765 N N . GLN A 1 84 ? 6.453 5.088 -6.733 1.00 0.00 83 GLN A N 16
ATOM 20766 C CA . GLN A 1 84 ? 7.604 5.975 -6.492 1.00 0.00 83 GLN A CA 16
ATOM 20767 C C . GLN A 1 84 ? 7.188 7.197 -5.659 1.00 0.00 83 GLN A C 16
ATOM 20768 O O . GLN A 1 84 ? 6.130 7.197 -5.022 1.00 0.00 83 GLN A O 16
ATOM 20782 N N . SER A 1 85 ? 8.011 8.200 -5.624 1.00 0.00 84 SER A N 16
ATOM 20783 C CA . SER A 1 85 ? 7.740 9.374 -4.848 1.00 0.00 84 SER A CA 16
ATOM 20784 C C . SER A 1 85 ? 6.638 10.250 -5.484 1.00 0.00 84 SER A C 16
ATOM 20785 O O . SER A 1 85 ? 6.895 11.024 -6.404 1.00 0.00 84 SER A O 16
ATOM 20793 N N . ARG A 1 86 ? 5.408 10.063 -5.034 1.00 0.00 85 ARG A N 16
ATOM 20794 C CA . ARG A 1 86 ? 4.285 10.883 -5.487 1.00 0.00 85 ARG A CA 16
ATOM 20795 C C . ARG A 1 86 ? 3.718 11.638 -4.300 1.00 0.00 85 ARG A C 16
ATOM 20796 O O . ARG A 1 86 ? 3.543 11.041 -3.220 1.00 0.00 85 ARG A O 16
ATOM 20817 N N . GLY A 1 1 ? 13.646 12.125 10.166 1.00 0.00 0 GLY A N 17
ATOM 20818 C CA . GLY A 1 1 ? 13.819 10.698 10.425 1.00 0.00 0 GLY A CA 17
ATOM 20819 C C . GLY A 1 1 ? 15.240 10.252 10.158 1.00 0.00 0 GLY A C 17
ATOM 20820 O O . GLY A 1 1 ? 15.906 9.762 11.053 1.00 0.00 0 GLY A O 17
ATOM 20826 N N . MET A 1 2 ? 15.710 10.473 8.936 1.00 0.00 1 MET A N 17
ATOM 20827 C CA . MET A 1 2 ? 17.055 10.062 8.494 1.00 0.00 1 MET A CA 17
ATOM 20828 C C . MET A 1 2 ? 17.238 10.575 7.087 1.00 0.00 1 MET A C 17
ATOM 20829 O O . MET A 1 2 ? 18.181 11.281 6.773 1.00 0.00 1 MET A O 17
ATOM 20843 N N . ALA A 1 3 ? 16.304 10.201 6.267 1.00 0.00 2 ALA A N 17
ATOM 20844 C CA . ALA A 1 3 ? 16.209 10.616 4.910 1.00 0.00 2 ALA A CA 17
ATOM 20845 C C . ALA A 1 3 ? 14.757 10.887 4.712 1.00 0.00 2 ALA A C 17
ATOM 20846 O O . ALA A 1 3 ? 13.937 9.973 4.845 1.00 0.00 2 ALA A O 17
ATOM 20853 N N . GLU A 1 4 ? 14.421 12.109 4.438 1.00 0.00 3 GLU A N 17
ATOM 20854 C CA . GLU A 1 4 ? 13.035 12.513 4.415 1.00 0.00 3 GLU A CA 17
ATOM 20855 C C . GLU A 1 4 ? 12.490 12.374 3.002 1.00 0.00 3 GLU A C 17
ATOM 20856 O O . GLU A 1 4 ? 12.067 13.336 2.364 1.00 0.00 3 GLU A O 17
ATOM 20868 N N . VAL A 1 5 ? 12.573 11.170 2.521 1.00 0.00 4 VAL A N 17
ATOM 20869 C CA . VAL A 1 5 ? 12.149 10.780 1.213 1.00 0.00 4 VAL A CA 17
ATOM 20870 C C . VAL A 1 5 ? 11.442 9.461 1.381 1.00 0.00 4 VAL A C 17
ATOM 20871 O O . VAL A 1 5 ? 11.964 8.563 2.055 1.00 0.00 4 VAL A O 17
ATOM 20884 N N . GLU A 1 6 ? 10.272 9.345 0.831 1.00 0.00 5 GLU A N 17
ATOM 20885 C CA . GLU A 1 6 ? 9.513 8.157 0.988 1.00 0.00 5 GLU A CA 17
ATOM 20886 C C . GLU A 1 6 ? 9.178 7.462 -0.314 1.00 0.00 5 GLU A C 17
ATOM 20887 O O . GLU A 1 6 ? 9.094 8.086 -1.394 1.00 0.00 5 GLU A O 17
ATOM 20899 N N . TYR A 1 7 ? 9.043 6.174 -0.228 1.00 0.00 6 TYR A N 17
ATOM 20900 C CA . TYR A 1 7 ? 8.672 5.383 -1.333 1.00 0.00 6 TYR A CA 17
ATOM 20901 C C . TYR A 1 7 ? 7.252 4.960 -1.196 1.00 0.00 6 TYR A C 17
ATOM 20902 O O . TYR A 1 7 ? 6.869 4.247 -0.266 1.00 0.00 6 TYR A O 17
ATOM 20920 N N . ARG A 1 8 ? 6.480 5.433 -2.107 1.00 0.00 7 ARG A N 17
ATOM 20921 C CA . ARG A 1 8 ? 5.074 5.292 -2.084 1.00 0.00 7 ARG A CA 17
ATOM 20922 C C . ARG A 1 8 ? 4.651 4.165 -3.013 1.00 0.00 7 ARG A C 17
ATOM 20923 O O . ARG A 1 8 ? 5.032 4.133 -4.182 1.00 0.00 7 ARG A O 17
ATOM 20944 N N . CYS A 1 9 ? 3.885 3.269 -2.501 1.00 0.00 8 CYS A N 17
ATOM 20945 C CA . CYS A 1 9 ? 3.396 2.157 -3.249 1.00 0.00 8 CYS A CA 17
ATOM 20946 C C . CYS A 1 9 ? 1.884 2.281 -3.397 1.00 0.00 8 CYS A C 17
ATOM 20947 O O . CYS A 1 9 ? 1.192 2.666 -2.442 1.00 0.00 8 CYS A O 17
ATOM 20955 N N . PHE A 1 10 ? 1.389 2.008 -4.583 1.00 0.00 9 PHE A N 17
ATOM 20956 C CA . PHE A 1 10 ? -0.036 2.053 -4.867 1.00 0.00 9 PHE A CA 17
ATOM 20957 C C . PHE A 1 10 ? -0.593 0.637 -4.783 1.00 0.00 9 PHE A C 17
ATOM 20958 O O . PHE A 1 10 ? -0.120 -0.266 -5.489 1.00 0.00 9 PHE A O 17
ATOM 20975 N N . VAL A 1 11 ? -1.565 0.429 -3.937 1.00 0.00 10 VAL A N 17
ATOM 20976 C CA . VAL A 1 11 ? -2.184 -0.868 -3.826 1.00 0.00 10 VAL A CA 17
ATOM 20977 C C . VAL A 1 11 ? -3.663 -0.732 -4.132 1.00 0.00 10 VAL A C 17
ATOM 20978 O O . VAL A 1 11 ? -4.394 -0.095 -3.394 1.00 0.00 10 VAL A O 17
ATOM 20991 N N . GLY A 1 12 ? -4.081 -1.320 -5.208 1.00 0.00 11 GLY A N 17
ATOM 20992 C CA . GLY A 1 12 ? -5.463 -1.286 -5.601 1.00 0.00 11 GLY A CA 17
ATOM 20993 C C . GLY A 1 12 ? -6.056 -2.665 -5.606 1.00 0.00 11 GLY A C 17
ATOM 20994 O O . GLY A 1 12 ? -5.324 -3.642 -5.661 1.00 0.00 11 GLY A O 17
ATOM 20998 N N . GLY A 1 13 ? -7.356 -2.746 -5.532 1.00 0.00 12 GLY A N 17
ATOM 20999 C CA . GLY A 1 13 ? -8.023 -4.027 -5.527 1.00 0.00 12 GLY A CA 17
ATOM 21000 C C . GLY A 1 13 ? -8.265 -4.495 -4.118 1.00 0.00 12 GLY A C 17
ATOM 21001 O O . GLY A 1 13 ? -8.350 -5.682 -3.858 1.00 0.00 12 GLY A O 17
ATOM 21005 N N . LEU A 1 14 ? -8.388 -3.540 -3.214 1.00 0.00 13 LEU A N 17
ATOM 21006 C CA . LEU A 1 14 ? -8.571 -3.827 -1.801 1.00 0.00 13 LEU A CA 17
ATOM 21007 C C . LEU A 1 14 ? -9.994 -4.263 -1.501 1.00 0.00 13 LEU A C 17
ATOM 21008 O O . LEU A 1 14 ? -10.887 -4.174 -2.359 1.00 0.00 13 LEU A O 17
ATOM 21024 N N . ALA A 1 15 ? -10.210 -4.708 -0.292 1.00 0.00 14 ALA A N 17
ATOM 21025 C CA . ALA A 1 15 ? -11.480 -5.216 0.099 1.00 0.00 14 ALA A CA 17
ATOM 21026 C C . ALA A 1 15 ? -12.259 -4.212 0.942 1.00 0.00 14 ALA A C 17
ATOM 21027 O O . ALA A 1 15 ? -11.909 -3.027 1.017 1.00 0.00 14 ALA A O 17
ATOM 21034 N N . TRP A 1 16 ? -13.314 -4.693 1.553 1.00 0.00 15 TRP A N 17
ATOM 21035 C CA . TRP A 1 16 ? -14.265 -3.876 2.270 1.00 0.00 15 TRP A CA 17
ATOM 21036 C C . TRP A 1 16 ? -13.743 -3.479 3.657 1.00 0.00 15 TRP A C 17
ATOM 21037 O O . TRP A 1 16 ? -14.039 -2.387 4.142 1.00 0.00 15 TRP A O 17
ATOM 21058 N N . ALA A 1 17 ? -12.945 -4.334 4.266 1.00 0.00 16 ALA A N 17
ATOM 21059 C CA . ALA A 1 17 ? -12.570 -4.133 5.668 1.00 0.00 16 ALA A CA 17
ATOM 21060 C C . ALA A 1 17 ? -11.122 -3.718 5.830 1.00 0.00 16 ALA A C 17
ATOM 21061 O O . ALA A 1 17 ? -10.641 -3.505 6.970 1.00 0.00 16 ALA A O 17
ATOM 21068 N N . THR A 1 18 ? -10.436 -3.580 4.717 1.00 0.00 17 THR A N 17
ATOM 21069 C CA . THR A 1 18 ? -9.057 -3.219 4.722 1.00 0.00 17 THR A CA 17
ATOM 21070 C C . THR A 1 18 ? -8.896 -1.829 5.352 1.00 0.00 17 THR A C 17
ATOM 21071 O O . THR A 1 18 ? -9.418 -0.831 4.843 1.00 0.00 17 THR A O 17
ATOM 21082 N N . THR A 1 19 ? -8.185 -1.777 6.441 1.00 0.00 18 THR A N 17
ATOM 21083 C CA . THR A 1 19 ? -7.990 -0.562 7.158 1.00 0.00 18 THR A CA 17
ATOM 21084 C C . THR A 1 19 ? -6.549 -0.091 7.043 1.00 0.00 18 THR A C 17
ATOM 21085 O O . THR A 1 19 ? -5.656 -0.878 6.734 1.00 0.00 18 THR A O 17
ATOM 21096 N N . ASP A 1 20 ? -6.336 1.182 7.265 1.00 0.00 19 ASP A N 17
ATOM 21097 C CA . ASP A 1 20 ? -5.039 1.815 7.053 1.00 0.00 19 ASP A CA 17
ATOM 21098 C C . ASP A 1 20 ? -4.017 1.364 8.060 1.00 0.00 19 ASP A C 17
ATOM 21099 O O . ASP A 1 20 ? -2.838 1.212 7.726 1.00 0.00 19 ASP A O 17
ATOM 21108 N N . GLN A 1 21 ? -4.466 1.138 9.273 1.00 0.00 20 GLN A N 17
ATOM 21109 C CA . GLN A 1 21 ? -3.655 0.575 10.296 1.00 0.00 20 GLN A CA 17
ATOM 21110 C C . GLN A 1 21 ? -3.185 -0.839 9.894 1.00 0.00 20 GLN A C 17
ATOM 21111 O O . GLN A 1 21 ? -1.999 -1.094 9.781 1.00 0.00 20 GLN A O 17
ATOM 21125 N N . THR A 1 22 ? -4.139 -1.716 9.586 1.00 0.00 21 THR A N 17
ATOM 21126 C CA . THR A 1 22 ? -3.837 -3.109 9.280 1.00 0.00 21 THR A CA 17
ATOM 21127 C C . THR A 1 22 ? -3.017 -3.255 7.993 1.00 0.00 21 THR A C 17
ATOM 21128 O O . THR A 1 22 ? -2.250 -4.213 7.834 1.00 0.00 21 THR A O 17
ATOM 21139 N N . LEU A 1 23 ? -3.186 -2.295 7.081 1.00 0.00 22 LEU A N 17
ATOM 21140 C CA . LEU A 1 23 ? -2.402 -2.223 5.856 1.00 0.00 22 LEU A CA 17
ATOM 21141 C C . LEU A 1 23 ? -0.913 -2.089 6.217 1.00 0.00 22 LEU A C 17
ATOM 21142 O O . LEU A 1 23 ? -0.034 -2.634 5.530 1.00 0.00 22 LEU A O 17
ATOM 21158 N N . GLY A 1 24 ? -0.659 -1.397 7.325 1.00 0.00 23 GLY A N 17
ATOM 21159 C CA . GLY A 1 24 ? 0.675 -1.200 7.816 1.00 0.00 23 GLY A CA 17
ATOM 21160 C C . GLY A 1 24 ? 1.266 -2.492 8.309 1.00 0.00 23 GLY A C 17
ATOM 21161 O O . GLY A 1 24 ? 2.316 -2.904 7.831 1.00 0.00 23 GLY A O 17
ATOM 21165 N N . GLU A 1 25 ? 0.564 -3.158 9.225 1.00 0.00 24 GLU A N 17
ATOM 21166 C CA . GLU A 1 25 ? 1.004 -4.447 9.779 1.00 0.00 24 GLU A CA 17
ATOM 21167 C C . GLU A 1 25 ? 1.262 -5.472 8.681 1.00 0.00 24 GLU A C 17
ATOM 21168 O O . GLU A 1 25 ? 2.243 -6.215 8.728 1.00 0.00 24 GLU A O 17
ATOM 21180 N N . ALA A 1 26 ? 0.397 -5.476 7.682 1.00 0.00 25 ALA A N 17
ATOM 21181 C CA . ALA A 1 26 ? 0.499 -6.394 6.559 1.00 0.00 25 ALA A CA 17
ATOM 21182 C C . ALA A 1 26 ? 1.799 -6.183 5.777 1.00 0.00 25 ALA A C 17
ATOM 21183 O O . ALA A 1 26 ? 2.493 -7.135 5.429 1.00 0.00 25 ALA A O 17
ATOM 21190 N N . PHE A 1 27 ? 2.134 -4.942 5.519 1.00 0.00 26 PHE A N 17
ATOM 21191 C CA . PHE A 1 27 ? 3.326 -4.642 4.755 1.00 0.00 26 PHE A CA 17
ATOM 21192 C C . PHE A 1 27 ? 4.576 -4.508 5.614 1.00 0.00 26 PHE A C 17
ATOM 21193 O O . PHE A 1 27 ? 5.693 -4.461 5.090 1.00 0.00 26 PHE A O 17
ATOM 21210 N N . SER A 1 28 ? 4.396 -4.469 6.930 1.00 0.00 27 SER A N 17
ATOM 21211 C CA . SER A 1 28 ? 5.508 -4.374 7.872 1.00 0.00 27 SER A CA 17
ATOM 21212 C C . SER A 1 28 ? 6.371 -5.640 7.818 1.00 0.00 27 SER A C 17
ATOM 21213 O O . SER A 1 28 ? 7.480 -5.667 8.345 1.00 0.00 27 SER A O 17
ATOM 21221 N N . GLN A 1 29 ? 5.830 -6.681 7.195 1.00 0.00 28 GLN A N 17
ATOM 21222 C CA . GLN A 1 29 ? 6.552 -7.913 6.937 1.00 0.00 28 GLN A CA 17
ATOM 21223 C C . GLN A 1 29 ? 7.729 -7.643 5.994 1.00 0.00 28 GLN A C 17
ATOM 21224 O O . GLN A 1 29 ? 8.791 -8.245 6.117 1.00 0.00 28 GLN A O 17
ATOM 21238 N N . PHE A 1 30 ? 7.522 -6.716 5.082 1.00 0.00 29 PHE A N 17
ATOM 21239 C CA . PHE A 1 30 ? 8.486 -6.440 4.043 1.00 0.00 29 PHE A CA 17
ATOM 21240 C C . PHE A 1 30 ? 9.425 -5.328 4.457 1.00 0.00 29 PHE A C 17
ATOM 21241 O O . PHE A 1 30 ? 10.628 -5.406 4.226 1.00 0.00 29 PHE A O 17
ATOM 21258 N N . GLY A 1 31 ? 8.899 -4.284 5.077 1.00 0.00 30 GLY A N 17
ATOM 21259 C CA . GLY A 1 31 ? 9.780 -3.225 5.450 1.00 0.00 30 GLY A CA 17
ATOM 21260 C C . GLY A 1 31 ? 9.165 -2.155 6.296 1.00 0.00 30 GLY A C 17
ATOM 21261 O O . GLY A 1 31 ? 8.102 -2.339 6.893 1.00 0.00 30 GLY A O 17
ATOM 21265 N N . GLU A 1 32 ? 9.850 -1.031 6.314 1.00 0.00 31 GLU A N 17
ATOM 21266 C CA . GLU A 1 32 ? 9.520 0.132 7.112 1.00 0.00 31 GLU A CA 17
ATOM 21267 C C . GLU A 1 32 ? 8.248 0.776 6.628 1.00 0.00 31 GLU A C 17
ATOM 21268 O O . GLU A 1 32 ? 8.187 1.247 5.495 1.00 0.00 31 GLU A O 17
ATOM 21280 N N . ILE A 1 33 ? 7.260 0.813 7.463 1.00 0.00 32 ILE A N 17
ATOM 21281 C CA . ILE A 1 33 ? 6.037 1.476 7.126 1.00 0.00 32 ILE A CA 17
ATOM 21282 C C . ILE A 1 33 ? 6.059 2.864 7.731 1.00 0.00 32 ILE A C 17
ATOM 21283 O O . ILE A 1 33 ? 6.044 3.018 8.948 1.00 0.00 32 ILE A O 17
ATOM 21299 N N . LEU A 1 34 ? 6.153 3.858 6.887 1.00 0.00 33 LEU A N 17
ATOM 21300 C CA . LEU A 1 34 ? 6.170 5.239 7.343 1.00 0.00 33 LEU A CA 17
ATOM 21301 C C . LEU A 1 34 ? 4.751 5.768 7.394 1.00 0.00 33 LEU A C 17
ATOM 21302 O O . LEU A 1 34 ? 4.438 6.672 8.160 1.00 0.00 33 LEU A O 17
ATOM 21318 N N . ASP A 1 35 ? 3.910 5.178 6.571 1.00 0.00 34 ASP A N 17
ATOM 21319 C CA . ASP A 1 35 ? 2.523 5.578 6.406 1.00 0.00 34 ASP A CA 17
ATOM 21320 C C . ASP A 1 35 ? 1.805 4.516 5.598 1.00 0.00 34 ASP A C 17
ATOM 21321 O O . ASP A 1 35 ? 2.440 3.778 4.843 1.00 0.00 34 ASP A O 17
ATOM 21330 N N . SER A 1 36 ? 0.539 4.393 5.804 1.00 0.00 35 SER A N 17
ATOM 21331 C CA . SER A 1 36 ? -0.289 3.462 5.094 1.00 0.00 35 SER A CA 17
ATOM 21332 C C . SER A 1 36 ? -1.711 3.977 5.102 1.00 0.00 35 SER A C 17
ATOM 21333 O O . SER A 1 36 ? -2.370 3.960 6.124 1.00 0.00 35 SER A O 17
ATOM 21341 N N . LYS A 1 37 ? -2.160 4.483 3.985 1.00 0.00 36 LYS A N 17
ATOM 21342 C CA . LYS A 1 37 ? -3.467 5.096 3.899 1.00 0.00 36 LYS A CA 17
ATOM 21343 C C . LYS A 1 37 ? -4.431 4.301 3.085 1.00 0.00 36 LYS A C 17
ATOM 21344 O O . LYS A 1 37 ? -4.115 3.849 1.991 1.00 0.00 36 LYS A O 17
ATOM 21363 N N . ILE A 1 38 ? -5.602 4.143 3.625 1.00 0.00 37 ILE A N 17
ATOM 21364 C CA . ILE A 1 38 ? -6.711 3.597 2.905 1.00 0.00 37 ILE A CA 17
ATOM 21365 C C . ILE A 1 38 ? -7.539 4.757 2.506 1.00 0.00 37 ILE A C 17
ATOM 21366 O O . ILE A 1 38 ? -8.067 5.488 3.363 1.00 0.00 37 ILE A O 17
ATOM 21382 N N . ILE A 1 39 ? -7.610 4.982 1.250 1.00 0.00 38 ILE A N 17
ATOM 21383 C CA . ILE A 1 39 ? -8.335 6.087 0.765 1.00 0.00 38 ILE A CA 17
ATOM 21384 C C . ILE A 1 39 ? -9.780 5.659 0.702 1.00 0.00 38 ILE A C 17
ATOM 21385 O O . ILE A 1 39 ? -10.126 4.720 -0.006 1.00 0.00 38 ILE A O 17
ATOM 21401 N N . ASN A 1 40 ? -10.588 6.296 1.491 1.00 0.00 39 ASN A N 17
ATOM 21402 C CA . ASN A 1 40 ? -11.963 5.887 1.695 1.00 0.00 39 ASN A CA 17
ATOM 21403 C C . ASN A 1 40 ? -12.940 6.821 1.027 1.00 0.00 39 ASN A C 17
ATOM 21404 O O . ASN A 1 40 ? -12.564 7.905 0.563 1.00 0.00 39 ASN A O 17
ATOM 21415 N N . ASP A 1 41 ? -14.170 6.368 0.913 1.00 0.00 40 ASP A N 17
ATOM 21416 C CA . ASP A 1 41 ? -15.230 7.146 0.358 1.00 0.00 40 ASP A CA 17
ATOM 21417 C C . ASP A 1 41 ? -16.081 7.731 1.451 1.00 0.00 40 ASP A C 17
ATOM 21418 O O . ASP A 1 41 ? -16.327 7.093 2.472 1.00 0.00 40 ASP A O 17
ATOM 21427 N N . ARG A 1 42 ? -16.474 8.967 1.262 1.00 0.00 41 ARG A N 17
ATOM 21428 C CA . ARG A 1 42 ? -17.358 9.642 2.181 1.00 0.00 41 ARG A CA 17
ATOM 21429 C C . ARG A 1 42 ? -18.737 9.062 2.003 1.00 0.00 41 ARG A C 17
ATOM 21430 O O . ARG A 1 42 ? -19.536 9.000 2.948 1.00 0.00 41 ARG A O 17
ATOM 21451 N N . GLU A 1 43 ? -19.001 8.653 0.774 1.00 0.00 42 GLU A N 17
ATOM 21452 C CA . GLU A 1 43 ? -20.282 8.206 0.316 1.00 0.00 42 GLU A CA 17
ATOM 21453 C C . GLU A 1 43 ? -20.866 7.093 1.179 1.00 0.00 42 GLU A C 17
ATOM 21454 O O . GLU A 1 43 ? -21.962 7.264 1.732 1.00 0.00 42 GLU A O 17
ATOM 21466 N N . THR A 1 44 ? -20.153 6.006 1.329 1.00 0.00 43 THR A N 17
ATOM 21467 C CA . THR A 1 44 ? -20.646 4.891 2.096 1.00 0.00 43 THR A CA 17
ATOM 21468 C C . THR A 1 44 ? -19.794 4.642 3.345 1.00 0.00 43 THR A C 17
ATOM 21469 O O . THR A 1 44 ? -20.276 4.083 4.331 1.00 0.00 43 THR A O 17
ATOM 21480 N N . GLY A 1 45 ? -18.541 5.053 3.291 1.00 0.00 44 GLY A N 17
ATOM 21481 C CA . GLY A 1 45 ? -17.652 4.865 4.406 1.00 0.00 44 GLY A CA 17
ATOM 21482 C C . GLY A 1 45 ? -16.759 3.662 4.206 1.00 0.00 44 GLY A C 17
ATOM 21483 O O . GLY A 1 45 ? -16.232 3.100 5.167 1.00 0.00 44 GLY A O 17
ATOM 21487 N N . ARG A 1 46 ? -16.600 3.250 2.964 1.00 0.00 45 ARG A N 17
ATOM 21488 C CA . ARG A 1 46 ? -15.750 2.106 2.653 1.00 0.00 45 ARG A CA 17
ATOM 21489 C C . ARG A 1 46 ? -14.476 2.619 2.013 1.00 0.00 45 ARG A C 17
ATOM 21490 O O . ARG A 1 46 ? -14.274 3.817 1.902 1.00 0.00 45 ARG A O 17
ATOM 21511 N N . SER A 1 47 ? -13.645 1.711 1.563 1.00 0.00 46 SER A N 17
ATOM 21512 C CA . SER A 1 47 ? -12.455 2.052 0.835 1.00 0.00 46 SER A CA 17
ATOM 21513 C C . SER A 1 47 ? -12.837 2.411 -0.613 1.00 0.00 46 SER A C 17
ATOM 21514 O O . SER A 1 47 ? -13.874 1.966 -1.115 1.00 0.00 46 SER A O 17
ATOM 21522 N N . ARG A 1 48 ? -11.989 3.197 -1.293 1.00 0.00 47 ARG A N 17
ATOM 21523 C CA . ARG A 1 48 ? -12.199 3.505 -2.716 1.00 0.00 47 ARG A CA 17
ATOM 21524 C C . ARG A 1 48 ? -11.789 2.291 -3.541 1.00 0.00 47 ARG A C 17
ATOM 21525 O O . ARG A 1 48 ? -11.910 2.284 -4.761 1.00 0.00 47 ARG A O 17
ATOM 21546 N N . GLY A 1 49 ? -11.289 1.281 -2.852 1.00 0.00 48 GLY A N 17
ATOM 21547 C CA . GLY A 1 49 ? -10.841 0.086 -3.484 1.00 0.00 48 GLY A CA 17
ATOM 21548 C C . GLY A 1 49 ? -9.351 0.088 -3.658 1.00 0.00 48 GLY A C 17
ATOM 21549 O O . GLY A 1 49 ? -8.796 -0.800 -4.303 1.00 0.00 48 GLY A O 17
ATOM 21553 N N . PHE A 1 50 ? -8.685 1.067 -3.067 1.00 0.00 49 PHE A N 17
ATOM 21554 C CA . PHE A 1 50 ? -7.251 1.157 -3.164 1.00 0.00 49 PHE A CA 17
ATOM 21555 C C . PHE A 1 50 ? -6.694 1.958 -1.989 1.00 0.00 49 PHE A C 17
ATOM 21556 O O . PHE A 1 50 ? -7.455 2.595 -1.234 1.00 0.00 49 PHE A O 17
ATOM 21573 N N . GLY A 1 51 ? -5.402 1.907 -1.832 1.00 0.00 50 GLY A N 17
ATOM 21574 C CA . GLY A 1 51 ? -4.728 2.615 -0.798 1.00 0.00 50 GLY A CA 17
ATOM 21575 C C . GLY A 1 51 ? -3.268 2.797 -1.140 1.00 0.00 50 GLY A C 17
ATOM 21576 O O . GLY A 1 51 ? -2.812 2.347 -2.201 1.00 0.00 50 GLY A O 17
ATOM 21580 N N . PHE A 1 52 ? -2.539 3.423 -0.260 1.00 0.00 51 PHE A N 17
ATOM 21581 C CA . PHE A 1 52 ? -1.132 3.681 -0.465 1.00 0.00 51 PHE A CA 17
ATOM 21582 C C . PHE A 1 52 ? -0.329 3.191 0.708 1.00 0.00 51 PHE A C 17
ATOM 21583 O O . PHE A 1 52 ? -0.729 3.371 1.858 1.00 0.00 51 PHE A O 17
ATOM 21600 N N . VAL A 1 53 ? 0.789 2.587 0.423 1.00 0.00 52 VAL A N 17
ATOM 21601 C CA . VAL A 1 53 ? 1.692 2.119 1.452 1.00 0.00 52 VAL A CA 17
ATOM 21602 C C . VAL A 1 53 ? 2.984 2.902 1.310 1.00 0.00 52 VAL A C 17
ATOM 21603 O O . VAL A 1 53 ? 3.431 3.154 0.186 1.00 0.00 52 VAL A O 17
ATOM 21616 N N . THR A 1 54 ? 3.542 3.320 2.399 1.00 0.00 53 THR A N 17
ATOM 21617 C CA . THR A 1 54 ? 4.713 4.134 2.382 1.00 0.00 53 THR A CA 17
ATOM 21618 C C . THR A 1 54 ? 5.883 3.455 3.063 1.00 0.00 53 THR A C 17
ATOM 21619 O O . THR A 1 54 ? 5.814 3.105 4.245 1.00 0.00 53 THR A O 17
ATOM 21630 N N . PHE A 1 55 ? 6.936 3.301 2.325 1.00 0.00 54 PHE A N 17
ATOM 21631 C CA . PHE A 1 55 ? 8.158 2.728 2.802 1.00 0.00 54 PHE A CA 17
ATOM 21632 C C . PHE A 1 55 ? 9.232 3.781 2.788 1.00 0.00 54 PHE A C 17
ATOM 21633 O O . PHE A 1 55 ? 9.073 4.813 2.143 1.00 0.00 54 PHE A O 17
ATOM 21650 N N . LYS A 1 56 ? 10.318 3.546 3.483 1.00 0.00 55 LYS A N 17
ATOM 21651 C CA . LYS A 1 56 ? 11.412 4.491 3.443 1.00 0.00 55 LYS A CA 17
ATOM 21652 C C . LYS A 1 56 ? 12.439 4.023 2.428 1.00 0.00 55 LYS A C 17
ATOM 21653 O O . LYS A 1 56 ? 13.083 4.824 1.761 1.00 0.00 55 LYS A O 17
ATOM 21672 N N . ASP A 1 57 ? 12.582 2.717 2.303 1.00 0.00 56 ASP A N 17
ATOM 21673 C CA . ASP A 1 57 ? 13.515 2.179 1.346 1.00 0.00 56 ASP A CA 17
ATOM 21674 C C . ASP A 1 57 ? 12.823 1.626 0.124 1.00 0.00 56 ASP A C 17
ATOM 21675 O O . ASP A 1 57 ? 11.769 0.984 0.195 1.00 0.00 56 ASP A O 17
ATOM 21684 N N . GLU A 1 58 ? 13.451 1.903 -0.964 1.00 0.00 57 GLU A N 17
ATOM 21685 C CA . GLU A 1 58 ? 13.110 1.520 -2.305 1.00 0.00 57 GLU A CA 17
ATOM 21686 C C . GLU A 1 58 ? 12.889 -0.002 -2.440 1.00 0.00 57 GLU A C 17
ATOM 21687 O O . GLU A 1 58 ? 11.870 -0.454 -2.948 1.00 0.00 57 GLU A O 17
ATOM 21699 N N . LYS A 1 59 ? 13.822 -0.767 -1.929 1.00 0.00 58 LYS A N 17
ATOM 21700 C CA . LYS A 1 59 ? 13.837 -2.206 -2.088 1.00 0.00 58 LYS A CA 17
ATOM 21701 C C . LYS A 1 59 ? 12.874 -2.844 -1.148 1.00 0.00 58 LYS A C 17
ATOM 21702 O O . LYS A 1 59 ? 12.240 -3.835 -1.491 1.00 0.00 58 LYS A O 17
ATOM 21721 N N . ALA A 1 60 ? 12.747 -2.253 0.027 1.00 0.00 59 ALA A N 17
ATOM 21722 C CA . ALA A 1 60 ? 11.754 -2.676 1.001 1.00 0.00 59 ALA A CA 17
ATOM 21723 C C . ALA A 1 60 ? 10.363 -2.542 0.382 1.00 0.00 59 ALA A C 17
ATOM 21724 O O . ALA A 1 60 ? 9.477 -3.351 0.617 1.00 0.00 59 ALA A O 17
ATOM 21731 N N . MET A 1 61 ? 10.201 -1.509 -0.433 1.00 0.00 60 MET A N 17
ATOM 21732 C CA . MET A 1 61 ? 8.973 -1.301 -1.163 1.00 0.00 60 MET A CA 17
ATOM 21733 C C . MET A 1 61 ? 8.854 -2.317 -2.298 1.00 0.00 60 MET A C 17
ATOM 21734 O O . MET A 1 61 ? 7.799 -2.885 -2.506 1.00 0.00 60 MET A O 17
ATOM 21748 N N . ARG A 1 62 ? 9.953 -2.542 -3.019 1.00 0.00 61 ARG A N 17
ATOM 21749 C CA . ARG A 1 62 ? 9.950 -3.479 -4.150 1.00 0.00 61 ARG A CA 17
ATOM 21750 C C . ARG A 1 62 ? 9.573 -4.879 -3.745 1.00 0.00 61 ARG A C 17
ATOM 21751 O O . ARG A 1 62 ? 8.700 -5.465 -4.353 1.00 0.00 61 ARG A O 17
ATOM 21772 N N . ASP A 1 63 ? 10.198 -5.398 -2.697 1.00 0.00 62 ASP A N 17
ATOM 21773 C CA . ASP A 1 63 ? 9.878 -6.768 -2.217 1.00 0.00 62 ASP A CA 17
ATOM 21774 C C . ASP A 1 63 ? 8.388 -6.874 -1.851 1.00 0.00 62 ASP A C 17
ATOM 21775 O O . ASP A 1 63 ? 7.740 -7.893 -2.075 1.00 0.00 62 ASP A O 17
ATOM 21784 N N . ALA A 1 64 ? 7.828 -5.759 -1.397 1.00 0.00 63 ALA A N 17
ATOM 21785 C CA . ALA A 1 64 ? 6.429 -5.694 -1.040 1.00 0.00 63 ALA A CA 17
ATOM 21786 C C . ALA A 1 64 ? 5.561 -5.726 -2.285 1.00 0.00 63 ALA A C 17
ATOM 21787 O O . ALA A 1 64 ? 4.459 -6.235 -2.267 1.00 0.00 63 ALA A O 17
ATOM 21794 N N . ILE A 1 65 ? 6.059 -5.169 -3.354 1.00 0.00 64 ILE A N 17
ATOM 21795 C CA . ILE A 1 65 ? 5.344 -5.161 -4.608 1.00 0.00 64 ILE A CA 17
ATOM 21796 C C . ILE A 1 65 ? 5.427 -6.540 -5.235 1.00 0.00 64 ILE A C 17
ATOM 21797 O O . ILE A 1 65 ? 4.406 -7.206 -5.432 1.00 0.00 64 ILE A O 17
ATOM 21813 N N . GLU A 1 66 ? 6.645 -6.993 -5.430 1.00 0.00 65 GLU A N 17
ATOM 21814 C CA . GLU A 1 66 ? 6.936 -8.261 -6.053 1.00 0.00 65 GLU A CA 17
ATOM 21815 C C . GLU A 1 66 ? 6.352 -9.465 -5.271 1.00 0.00 65 GLU A C 17
ATOM 21816 O O . GLU A 1 66 ? 5.975 -10.469 -5.870 1.00 0.00 65 GLU A O 17
ATOM 21828 N N . GLY A 1 67 ? 6.261 -9.348 -3.952 1.00 0.00 66 GLY A N 17
ATOM 21829 C CA . GLY A 1 67 ? 5.764 -10.452 -3.142 1.00 0.00 66 GLY A CA 17
ATOM 21830 C C . GLY A 1 67 ? 4.291 -10.347 -2.727 1.00 0.00 66 GLY A C 17
ATOM 21831 O O . GLY A 1 67 ? 3.763 -11.256 -2.098 1.00 0.00 66 GLY A O 17
ATOM 21835 N N . MET A 1 68 ? 3.632 -9.249 -3.046 1.00 0.00 67 MET A N 17
ATOM 21836 C CA . MET A 1 68 ? 2.216 -9.077 -2.637 1.00 0.00 67 MET A CA 17
ATOM 21837 C C . MET A 1 68 ? 1.294 -8.895 -3.853 1.00 0.00 67 MET A C 17
ATOM 21838 O O . MET A 1 68 ? 0.088 -9.143 -3.777 1.00 0.00 67 MET A O 17
ATOM 21852 N N . ASN A 1 69 ? 1.851 -8.450 -4.958 1.00 0.00 68 ASN A N 17
ATOM 21853 C CA . ASN A 1 69 ? 1.061 -8.216 -6.171 1.00 0.00 68 ASN A CA 17
ATOM 21854 C C . ASN A 1 69 ? 0.518 -9.526 -6.735 1.00 0.00 68 ASN A C 17
ATOM 21855 O O . ASN A 1 69 ? 1.287 -10.398 -7.130 1.00 0.00 68 ASN A O 17
ATOM 21866 N N . GLY A 1 70 ? -0.793 -9.663 -6.761 1.00 0.00 69 GLY A N 17
ATOM 21867 C CA . GLY A 1 70 ? -1.385 -10.839 -7.348 1.00 0.00 69 GLY A CA 17
ATOM 21868 C C . GLY A 1 70 ? -2.031 -11.758 -6.340 1.00 0.00 69 GLY A C 17
ATOM 21869 O O . GLY A 1 70 ? -2.729 -12.706 -6.719 1.00 0.00 69 GLY A O 17
ATOM 21873 N N . GLN A 1 71 ? -1.820 -11.509 -5.065 1.00 0.00 70 GLN A N 17
ATOM 21874 C CA . GLN A 1 71 ? -2.428 -12.354 -4.054 1.00 0.00 70 GLN A CA 17
ATOM 21875 C C . GLN A 1 71 ? -3.656 -11.710 -3.430 1.00 0.00 70 GLN A C 17
ATOM 21876 O O . GLN A 1 71 ? -4.001 -10.569 -3.750 1.00 0.00 70 GLN A O 17
ATOM 21890 N N . ASP A 1 72 ? -4.323 -12.444 -2.564 1.00 0.00 71 ASP A N 17
ATOM 21891 C CA . ASP A 1 72 ? -5.572 -11.991 -1.967 1.00 0.00 71 ASP A CA 17
ATOM 21892 C C . ASP A 1 72 ? -5.325 -11.539 -0.535 1.00 0.00 71 ASP A C 17
ATOM 21893 O O . ASP A 1 72 ? -4.603 -12.201 0.218 1.00 0.00 71 ASP A O 17
ATOM 21902 N N . LEU A 1 73 ? -5.871 -10.405 -0.194 1.00 0.00 72 LEU A N 17
ATOM 21903 C CA . LEU A 1 73 ? -5.749 -9.820 1.109 1.00 0.00 72 LEU A CA 17
ATOM 21904 C C . LEU A 1 73 ? -7.101 -9.246 1.514 1.00 0.00 72 LEU A C 17
ATOM 21905 O O . LEU A 1 73 ? -7.711 -8.495 0.752 1.00 0.00 72 LEU A O 17
ATOM 21921 N N . ASP A 1 74 ? -7.571 -9.656 2.692 1.00 0.00 73 ASP A N 17
ATOM 21922 C CA . ASP A 1 74 ? -8.862 -9.207 3.301 1.00 0.00 73 ASP A CA 17
ATOM 21923 C C . ASP A 1 74 ? -10.053 -9.618 2.411 1.00 0.00 73 ASP A C 17
ATOM 21924 O O . ASP A 1 74 ? -11.152 -9.089 2.498 1.00 0.00 73 ASP A O 17
ATOM 21933 N N . GLY A 1 75 ? -9.853 -10.654 1.632 1.00 0.00 74 GLY A N 17
ATOM 21934 C CA . GLY A 1 75 ? -10.905 -11.128 0.793 1.00 0.00 74 GLY A CA 17
ATOM 21935 C C . GLY A 1 75 ? -10.818 -10.580 -0.613 1.00 0.00 74 GLY A C 17
ATOM 21936 O O . GLY A 1 75 ? -11.678 -10.890 -1.451 1.00 0.00 74 GLY A O 17
ATOM 21940 N N . ARG A 1 76 ? -9.821 -9.733 -0.890 1.00 0.00 75 ARG A N 17
ATOM 21941 C CA . ARG A 1 76 ? -9.626 -9.225 -2.230 1.00 0.00 75 ARG A CA 17
ATOM 21942 C C . ARG A 1 76 ? -8.268 -9.364 -2.792 1.00 0.00 75 ARG A C 17
ATOM 21943 O O . ARG A 1 76 ? -7.269 -9.238 -2.120 1.00 0.00 75 ARG A O 17
ATOM 21964 N N . ASN A 1 77 ? -8.268 -9.594 -4.067 1.00 0.00 76 ASN A N 17
ATOM 21965 C CA . ASN A 1 77 ? -7.053 -9.821 -4.824 1.00 0.00 76 ASN A CA 17
ATOM 21966 C C . ASN A 1 77 ? -6.508 -8.500 -5.210 1.00 0.00 76 ASN A C 17
ATOM 21967 O O . ASN A 1 77 ? -7.133 -7.745 -5.961 1.00 0.00 76 ASN A O 17
ATOM 21978 N N . ILE A 1 78 ? -5.374 -8.220 -4.683 1.00 0.00 77 ILE A N 17
ATOM 21979 C CA . ILE A 1 78 ? -4.809 -6.930 -4.764 1.00 0.00 77 ILE A CA 17
ATOM 21980 C C . ILE A 1 78 ? -3.716 -6.806 -5.805 1.00 0.00 77 ILE A C 17
ATOM 21981 O O . ILE A 1 78 ? -2.880 -7.708 -6.003 1.00 0.00 77 ILE A O 17
ATOM 21997 N N . THR A 1 79 ? -3.729 -5.685 -6.448 1.00 0.00 78 THR A N 17
ATOM 21998 C CA . THR A 1 79 ? -2.765 -5.325 -7.420 1.00 0.00 78 THR A CA 17
ATOM 21999 C C . THR A 1 79 ? -1.845 -4.297 -6.776 1.00 0.00 78 THR A C 17
ATOM 22000 O O . THR A 1 79 ? -2.274 -3.187 -6.414 1.00 0.00 78 THR A O 17
ATOM 22011 N N . VAL A 1 80 ? -0.614 -4.655 -6.628 1.00 0.00 79 VAL A N 17
ATOM 22012 C CA . VAL A 1 80 ? 0.349 -3.821 -5.963 1.00 0.00 79 VAL A CA 17
ATOM 22013 C C . VAL A 1 80 ? 1.320 -3.294 -6.996 1.00 0.00 79 VAL A C 17
ATOM 22014 O O . VAL A 1 80 ? 1.889 -4.060 -7.762 1.00 0.00 79 VAL A O 17
ATOM 22027 N N . ASN A 1 81 ? 1.465 -2.001 -7.053 1.00 0.00 80 ASN A N 17
ATOM 22028 C CA . ASN A 1 81 ? 2.368 -1.384 -7.994 1.00 0.00 80 ASN A CA 17
ATOM 22029 C C . ASN A 1 81 ? 3.080 -0.224 -7.343 1.00 0.00 80 ASN A C 17
ATOM 22030 O O . ASN A 1 81 ? 2.771 0.154 -6.208 1.00 0.00 80 ASN A O 17
ATOM 22041 N N . GLU A 1 82 ? 4.022 0.321 -8.030 1.00 0.00 81 GLU A N 17
ATOM 22042 C CA . GLU A 1 82 ? 4.838 1.369 -7.506 1.00 0.00 81 GLU A CA 17
ATOM 22043 C C . GLU A 1 82 ? 4.259 2.723 -7.886 1.00 0.00 81 GLU A C 17
ATOM 22044 O O . GLU A 1 82 ? 3.986 2.986 -9.052 1.00 0.00 81 GLU A O 17
ATOM 22056 N N . ALA A 1 83 ? 4.095 3.590 -6.904 1.00 0.00 82 ALA A N 17
ATOM 22057 C CA . ALA A 1 83 ? 3.600 4.935 -7.139 1.00 0.00 82 ALA A CA 17
ATOM 22058 C C . ALA A 1 83 ? 4.814 5.838 -7.329 1.00 0.00 82 ALA A C 17
ATOM 22059 O O . ALA A 1 83 ? 4.951 6.891 -6.696 1.00 0.00 82 ALA A O 17
ATOM 22066 N N . GLN A 1 84 ? 5.665 5.382 -8.219 1.00 0.00 83 GLN A N 17
ATOM 22067 C CA . GLN A 1 84 ? 6.962 5.965 -8.556 1.00 0.00 83 GLN A CA 17
ATOM 22068 C C . GLN A 1 84 ? 6.972 7.498 -8.718 1.00 0.00 83 GLN A C 17
ATOM 22069 O O . GLN A 1 84 ? 7.514 8.227 -7.871 1.00 0.00 83 GLN A O 17
ATOM 22083 N N . SER A 1 85 ? 6.343 7.975 -9.745 1.00 0.00 84 SER A N 17
ATOM 22084 C CA . SER A 1 85 ? 6.447 9.345 -10.126 1.00 0.00 84 SER A CA 17
ATOM 22085 C C . SER A 1 85 ? 5.428 10.235 -9.420 1.00 0.00 84 SER A C 17
ATOM 22086 O O . SER A 1 85 ? 4.312 10.416 -9.893 1.00 0.00 84 SER A O 17
ATOM 22094 N N . ARG A 1 86 ? 5.819 10.712 -8.246 1.00 0.00 85 ARG A N 17
ATOM 22095 C CA . ARG A 1 86 ? 5.056 11.657 -7.444 1.00 0.00 85 ARG A CA 17
ATOM 22096 C C . ARG A 1 86 ? 5.886 12.157 -6.287 1.00 0.00 85 ARG A C 17
ATOM 22097 O O . ARG A 1 86 ? 7.044 11.749 -6.164 1.00 0.00 85 ARG A O 17
ATOM 22118 N N . GLY A 1 1 ? 18.118 -0.663 1.771 1.00 0.00 0 GLY A N 18
ATOM 22119 C CA . GLY A 1 1 ? 19.299 0.189 1.674 1.00 0.00 0 GLY A CA 18
ATOM 22120 C C . GLY A 1 1 ? 18.916 1.625 1.813 1.00 0.00 0 GLY A C 18
ATOM 22121 O O . GLY A 1 1 ? 17.731 1.925 1.893 1.00 0.00 0 GLY A O 18
ATOM 22127 N N . MET A 1 2 ? 19.908 2.504 1.844 1.00 0.00 1 MET A N 18
ATOM 22128 C CA . MET A 1 2 ? 19.692 3.941 1.978 1.00 0.00 1 MET A CA 18
ATOM 22129 C C . MET A 1 2 ? 18.783 4.449 0.879 1.00 0.00 1 MET A C 18
ATOM 22130 O O . MET A 1 2 ? 19.019 4.198 -0.309 1.00 0.00 1 MET A O 18
ATOM 22144 N N . ALA A 1 3 ? 17.764 5.140 1.284 1.00 0.00 2 ALA A N 18
ATOM 22145 C CA . ALA A 1 3 ? 16.753 5.666 0.416 1.00 0.00 2 ALA A CA 18
ATOM 22146 C C . ALA A 1 3 ? 16.044 6.725 1.191 1.00 0.00 2 ALA A C 18
ATOM 22147 O O . ALA A 1 3 ? 15.080 6.460 1.924 1.00 0.00 2 ALA A O 18
ATOM 22154 N N . GLU A 1 4 ? 16.564 7.904 1.134 1.00 0.00 3 GLU A N 18
ATOM 22155 C CA . GLU A 1 4 ? 16.035 8.950 1.939 1.00 0.00 3 GLU A CA 18
ATOM 22156 C C . GLU A 1 4 ? 14.997 9.731 1.171 1.00 0.00 3 GLU A C 18
ATOM 22157 O O . GLU A 1 4 ? 15.250 10.811 0.650 1.00 0.00 3 GLU A O 18
ATOM 22169 N N . VAL A 1 5 ? 13.861 9.098 1.030 1.00 0.00 4 VAL A N 18
ATOM 22170 C CA . VAL A 1 5 ? 12.729 9.617 0.332 1.00 0.00 4 VAL A CA 18
ATOM 22171 C C . VAL A 1 5 ? 11.552 8.712 0.695 1.00 0.00 4 VAL A C 18
ATOM 22172 O O . VAL A 1 5 ? 11.761 7.639 1.281 1.00 0.00 4 VAL A O 18
ATOM 22185 N N . GLU A 1 6 ? 10.367 9.141 0.406 1.00 0.00 5 GLU A N 18
ATOM 22186 C CA . GLU A 1 6 ? 9.183 8.378 0.675 1.00 0.00 5 GLU A CA 18
ATOM 22187 C C . GLU A 1 6 ? 8.858 7.450 -0.494 1.00 0.00 5 GLU A C 18
ATOM 22188 O O . GLU A 1 6 ? 8.528 7.907 -1.597 1.00 0.00 5 GLU A O 18
ATOM 22200 N N . TYR A 1 7 ? 8.965 6.154 -0.288 1.00 0.00 6 TYR A N 18
ATOM 22201 C CA . TYR A 1 7 ? 8.618 5.255 -1.335 1.00 0.00 6 TYR A CA 18
ATOM 22202 C C . TYR A 1 7 ? 7.209 4.817 -1.230 1.00 0.00 6 TYR A C 18
ATOM 22203 O O . TYR A 1 7 ? 6.882 3.848 -0.572 1.00 0.00 6 TYR A O 18
ATOM 22221 N N . ARG A 1 8 ? 6.376 5.566 -1.855 1.00 0.00 7 ARG A N 18
ATOM 22222 C CA . ARG A 1 8 ? 4.980 5.332 -1.820 1.00 0.00 7 ARG A CA 18
ATOM 22223 C C . ARG A 1 8 ? 4.600 4.328 -2.884 1.00 0.00 7 ARG A C 18
ATOM 22224 O O . ARG A 1 8 ? 5.028 4.428 -4.028 1.00 0.00 7 ARG A O 18
ATOM 22245 N N . CYS A 1 9 ? 3.869 3.348 -2.480 1.00 0.00 8 CYS A N 18
ATOM 22246 C CA . CYS A 1 9 ? 3.431 2.277 -3.311 1.00 0.00 8 CYS A CA 18
ATOM 22247 C C . CYS A 1 9 ? 1.907 2.350 -3.435 1.00 0.00 8 CYS A C 18
ATOM 22248 O O . CYS A 1 9 ? 1.225 2.796 -2.502 1.00 0.00 8 CYS A O 18
ATOM 22256 N N . PHE A 1 10 ? 1.399 1.964 -4.574 1.00 0.00 9 PHE A N 18
ATOM 22257 C CA . PHE A 1 10 ? -0.018 1.960 -4.853 1.00 0.00 9 PHE A CA 18
ATOM 22258 C C . PHE A 1 10 ? -0.551 0.552 -4.701 1.00 0.00 9 PHE A C 18
ATOM 22259 O O . PHE A 1 10 ? 0.027 -0.394 -5.254 1.00 0.00 9 PHE A O 18
ATOM 22276 N N . VAL A 1 11 ? -1.607 0.401 -3.927 1.00 0.00 10 VAL A N 18
ATOM 22277 C CA . VAL A 1 11 ? -2.232 -0.884 -3.758 1.00 0.00 10 VAL A CA 18
ATOM 22278 C C . VAL A 1 11 ? -3.729 -0.749 -4.010 1.00 0.00 10 VAL A C 18
ATOM 22279 O O . VAL A 1 11 ? -4.443 -0.081 -3.258 1.00 0.00 10 VAL A O 18
ATOM 22292 N N . GLY A 1 12 ? -4.189 -1.371 -5.054 1.00 0.00 11 GLY A N 18
ATOM 22293 C CA . GLY A 1 12 ? -5.584 -1.351 -5.394 1.00 0.00 11 GLY A CA 18
ATOM 22294 C C . GLY A 1 12 ? -6.177 -2.730 -5.342 1.00 0.00 11 GLY A C 18
ATOM 22295 O O . GLY A 1 12 ? -5.450 -3.713 -5.447 1.00 0.00 11 GLY A O 18
ATOM 22299 N N . GLY A 1 13 ? -7.478 -2.808 -5.165 1.00 0.00 12 GLY A N 18
ATOM 22300 C CA . GLY A 1 13 ? -8.140 -4.095 -5.102 1.00 0.00 12 GLY A CA 18
ATOM 22301 C C . GLY A 1 13 ? -8.274 -4.555 -3.677 1.00 0.00 12 GLY A C 18
ATOM 22302 O O . GLY A 1 13 ? -8.295 -5.745 -3.395 1.00 0.00 12 GLY A O 18
ATOM 22306 N N . LEU A 1 14 ? -8.384 -3.595 -2.783 1.00 0.00 13 LEU A N 18
ATOM 22307 C CA . LEU A 1 14 ? -8.456 -3.860 -1.368 1.00 0.00 13 LEU A CA 18
ATOM 22308 C C . LEU A 1 14 ? -9.836 -4.331 -0.961 1.00 0.00 13 LEU A C 18
ATOM 22309 O O . LEU A 1 14 ? -10.799 -4.253 -1.736 1.00 0.00 13 LEU A O 18
ATOM 22325 N N . ALA A 1 15 ? -9.936 -4.785 0.249 1.00 0.00 14 ALA A N 18
ATOM 22326 C CA . ALA A 1 15 ? -11.139 -5.360 0.738 1.00 0.00 14 ALA A CA 18
ATOM 22327 C C . ALA A 1 15 ? -11.900 -4.392 1.626 1.00 0.00 14 ALA A C 18
ATOM 22328 O O . ALA A 1 15 ? -11.461 -3.264 1.861 1.00 0.00 14 ALA A O 18
ATOM 22335 N N . TRP A 1 16 ? -13.018 -4.858 2.154 1.00 0.00 15 TRP A N 18
ATOM 22336 C CA . TRP A 1 16 ? -13.895 -4.038 2.966 1.00 0.00 15 TRP A CA 18
ATOM 22337 C C . TRP A 1 16 ? -13.323 -3.896 4.373 1.00 0.00 15 TRP A C 18
ATOM 22338 O O . TRP A 1 16 ? -13.488 -2.871 5.018 1.00 0.00 15 TRP A O 18
ATOM 22359 N N . ALA A 1 17 ? -12.618 -4.927 4.820 1.00 0.00 16 ALA A N 18
ATOM 22360 C CA . ALA A 1 17 ? -12.044 -4.946 6.147 1.00 0.00 16 ALA A CA 18
ATOM 22361 C C . ALA A 1 17 ? -10.641 -4.365 6.144 1.00 0.00 16 ALA A C 18
ATOM 22362 O O . ALA A 1 17 ? -9.967 -4.315 7.184 1.00 0.00 16 ALA A O 18
ATOM 22369 N N . THR A 1 18 ? -10.190 -3.912 4.990 1.00 0.00 17 THR A N 18
ATOM 22370 C CA . THR A 1 18 ? -8.882 -3.364 4.909 1.00 0.00 17 THR A CA 18
ATOM 22371 C C . THR A 1 18 ? -8.885 -1.938 5.462 1.00 0.00 17 THR A C 18
ATOM 22372 O O . THR A 1 18 ? -9.558 -1.050 4.949 1.00 0.00 17 THR A O 18
ATOM 22383 N N . THR A 1 19 ? -8.139 -1.762 6.503 1.00 0.00 18 THR A N 18
ATOM 22384 C CA . THR A 1 19 ? -7.988 -0.517 7.182 1.00 0.00 18 THR A CA 18
ATOM 22385 C C . THR A 1 19 ? -6.570 -0.123 7.138 1.00 0.00 18 THR A C 18
ATOM 22386 O O . THR A 1 19 ? -5.687 -0.941 6.825 1.00 0.00 18 THR A O 18
ATOM 22397 N N . ASP A 1 20 ? -6.354 1.108 7.443 1.00 0.00 19 ASP A N 18
ATOM 22398 C CA . ASP A 1 20 ? -5.072 1.729 7.375 1.00 0.00 19 ASP A CA 18
ATOM 22399 C C . ASP A 1 20 ? -4.064 1.024 8.268 1.00 0.00 19 ASP A C 18
ATOM 22400 O O . ASP A 1 20 ? -2.881 0.944 7.935 1.00 0.00 19 ASP A O 18
ATOM 22409 N N . GLN A 1 21 ? -4.552 0.480 9.386 1.00 0.00 20 GLN A N 18
ATOM 22410 C CA . GLN A 1 21 ? -3.700 -0.228 10.331 1.00 0.00 20 GLN A CA 18
ATOM 22411 C C . GLN A 1 21 ? -3.160 -1.487 9.687 1.00 0.00 20 GLN A C 18
ATOM 22412 O O . GLN A 1 21 ? -1.960 -1.618 9.489 1.00 0.00 20 GLN A O 18
ATOM 22426 N N . THR A 1 22 ? -4.078 -2.365 9.270 1.00 0.00 21 THR A N 18
ATOM 22427 C CA . THR A 1 22 ? -3.718 -3.669 8.738 1.00 0.00 21 THR A CA 18
ATOM 22428 C C . THR A 1 22 ? -2.927 -3.534 7.437 1.00 0.00 21 THR A C 18
ATOM 22429 O O . THR A 1 22 ? -2.096 -4.381 7.112 1.00 0.00 21 THR A O 18
ATOM 22440 N N . LEU A 1 23 ? -3.170 -2.440 6.720 1.00 0.00 22 LEU A N 18
ATOM 22441 C CA . LEU A 1 23 ? -2.437 -2.133 5.513 1.00 0.00 22 LEU A CA 18
ATOM 22442 C C . LEU A 1 23 ? -0.951 -1.985 5.869 1.00 0.00 22 LEU A C 18
ATOM 22443 O O . LEU A 1 23 ? -0.084 -2.586 5.238 1.00 0.00 22 LEU A O 18
ATOM 22459 N N . GLY A 1 24 ? -0.686 -1.226 6.920 1.00 0.00 23 GLY A N 18
ATOM 22460 C CA . GLY A 1 24 ? 0.665 -1.034 7.380 1.00 0.00 23 GLY A CA 18
ATOM 22461 C C . GLY A 1 24 ? 1.230 -2.298 8.002 1.00 0.00 23 GLY A C 18
ATOM 22462 O O . GLY A 1 24 ? 2.369 -2.668 7.724 1.00 0.00 23 GLY A O 18
ATOM 22466 N N . GLU A 1 25 ? 0.409 -2.980 8.802 1.00 0.00 24 GLU A N 18
ATOM 22467 C CA . GLU A 1 25 ? 0.804 -4.219 9.492 1.00 0.00 24 GLU A CA 18
ATOM 22468 C C . GLU A 1 25 ? 1.281 -5.272 8.491 1.00 0.00 24 GLU A C 18
ATOM 22469 O O . GLU A 1 25 ? 2.336 -5.880 8.662 1.00 0.00 24 GLU A O 18
ATOM 22481 N N . ALA A 1 26 ? 0.515 -5.444 7.429 1.00 0.00 25 ALA A N 18
ATOM 22482 C CA . ALA A 1 26 ? 0.812 -6.425 6.398 1.00 0.00 25 ALA A CA 18
ATOM 22483 C C . ALA A 1 26 ? 2.102 -6.098 5.651 1.00 0.00 25 ALA A C 18
ATOM 22484 O O . ALA A 1 26 ? 2.912 -6.980 5.374 1.00 0.00 25 ALA A O 18
ATOM 22491 N N . PHE A 1 27 ? 2.311 -4.836 5.354 1.00 0.00 26 PHE A N 18
ATOM 22492 C CA . PHE A 1 27 ? 3.468 -4.452 4.574 1.00 0.00 26 PHE A CA 18
ATOM 22493 C C . PHE A 1 27 ? 4.745 -4.290 5.389 1.00 0.00 26 PHE A C 18
ATOM 22494 O O . PHE A 1 27 ? 5.837 -4.255 4.818 1.00 0.00 26 PHE A O 18
ATOM 22511 N N . SER A 1 28 ? 4.616 -4.246 6.713 1.00 0.00 27 SER A N 18
ATOM 22512 C CA . SER A 1 28 ? 5.777 -4.141 7.620 1.00 0.00 27 SER A CA 18
ATOM 22513 C C . SER A 1 28 ? 6.692 -5.376 7.449 1.00 0.00 27 SER A C 18
ATOM 22514 O O . SER A 1 28 ? 7.903 -5.311 7.655 1.00 0.00 27 SER A O 18
ATOM 22522 N N . GLN A 1 29 ? 6.090 -6.485 6.993 1.00 0.00 28 GLN A N 18
ATOM 22523 C CA . GLN A 1 29 ? 6.811 -7.724 6.711 1.00 0.00 28 GLN A CA 18
ATOM 22524 C C . GLN A 1 29 ? 7.865 -7.493 5.611 1.00 0.00 28 GLN A C 18
ATOM 22525 O O . GLN A 1 29 ? 8.934 -8.116 5.600 1.00 0.00 28 GLN A O 18
ATOM 22539 N N . PHE A 1 30 ? 7.559 -6.590 4.706 1.00 0.00 29 PHE A N 18
ATOM 22540 C CA . PHE A 1 30 ? 8.435 -6.302 3.602 1.00 0.00 29 PHE A CA 18
ATOM 22541 C C . PHE A 1 30 ? 9.409 -5.205 4.000 1.00 0.00 29 PHE A C 18
ATOM 22542 O O . PHE A 1 30 ? 10.617 -5.268 3.671 1.00 0.00 29 PHE A O 18
ATOM 22559 N N . GLY A 1 31 ? 8.907 -4.216 4.717 1.00 0.00 30 GLY A N 18
ATOM 22560 C CA . GLY A 1 31 ? 9.729 -3.150 5.202 1.00 0.00 30 GLY A CA 18
ATOM 22561 C C . GLY A 1 31 ? 8.911 -2.113 5.918 1.00 0.00 30 GLY A C 18
ATOM 22562 O O . GLY A 1 31 ? 7.695 -2.068 5.749 1.00 0.00 30 GLY A O 18
ATOM 22566 N N . GLU A 1 32 ? 9.578 -1.271 6.687 1.00 0.00 31 GLU A N 18
ATOM 22567 C CA . GLU A 1 32 ? 8.922 -0.265 7.492 1.00 0.00 31 GLU A CA 18
ATOM 22568 C C . GLU A 1 32 ? 8.189 0.805 6.709 1.00 0.00 31 GLU A C 18
ATOM 22569 O O . GLU A 1 32 ? 8.644 1.281 5.633 1.00 0.00 31 GLU A O 18
ATOM 22581 N N . ILE A 1 33 ? 7.080 1.188 7.287 1.00 0.00 32 ILE A N 18
ATOM 22582 C CA . ILE A 1 33 ? 6.101 2.069 6.702 1.00 0.00 32 ILE A CA 18
ATOM 22583 C C . ILE A 1 33 ? 6.303 3.511 7.200 1.00 0.00 32 ILE A C 18
ATOM 22584 O O . ILE A 1 33 ? 6.702 3.730 8.335 1.00 0.00 32 ILE A O 18
ATOM 22600 N N . LEU A 1 34 ? 6.057 4.469 6.330 1.00 0.00 33 LEU A N 18
ATOM 22601 C CA . LEU A 1 34 ? 6.070 5.876 6.696 1.00 0.00 33 LEU A CA 18
ATOM 22602 C C . LEU A 1 34 ? 4.639 6.355 6.882 1.00 0.00 33 LEU A C 18
ATOM 22603 O O . LEU A 1 34 ? 4.318 7.043 7.844 1.00 0.00 33 LEU A O 18
ATOM 22619 N N . ASP A 1 35 ? 3.787 5.949 5.964 1.00 0.00 34 ASP A N 18
ATOM 22620 C CA . ASP A 1 35 ? 2.370 6.259 6.000 1.00 0.00 34 ASP A CA 18
ATOM 22621 C C . ASP A 1 35 ? 1.643 5.173 5.256 1.00 0.00 34 ASP A C 18
ATOM 22622 O O . ASP A 1 35 ? 2.222 4.523 4.380 1.00 0.00 34 ASP A O 18
ATOM 22631 N N . SER A 1 36 ? 0.437 4.920 5.640 1.00 0.00 35 SER A N 18
ATOM 22632 C CA . SER A 1 36 ? -0.377 3.933 5.005 1.00 0.00 35 SER A CA 18
ATOM 22633 C C . SER A 1 36 ? -1.823 4.368 5.094 1.00 0.00 35 SER A C 18
ATOM 22634 O O . SER A 1 36 ? -2.424 4.342 6.169 1.00 0.00 35 SER A O 18
ATOM 22642 N N . LYS A 1 37 ? -2.359 4.816 3.993 1.00 0.00 36 LYS A N 18
ATOM 22643 C CA . LYS A 1 37 ? -3.703 5.318 3.968 1.00 0.00 36 LYS A CA 18
ATOM 22644 C C . LYS A 1 37 ? -4.564 4.667 2.927 1.00 0.00 36 LYS A C 18
ATOM 22645 O O . LYS A 1 37 ? -4.205 4.604 1.745 1.00 0.00 36 LYS A O 18
ATOM 22664 N N . ILE A 1 38 ? -5.687 4.183 3.378 1.00 0.00 37 ILE A N 18
ATOM 22665 C CA . ILE A 1 38 ? -6.722 3.681 2.527 1.00 0.00 37 ILE A CA 18
ATOM 22666 C C . ILE A 1 38 ? -7.429 4.898 1.989 1.00 0.00 37 ILE A C 18
ATOM 22667 O O . ILE A 1 38 ? -7.709 5.841 2.753 1.00 0.00 37 ILE A O 18
ATOM 22683 N N . ILE A 1 39 ? -7.684 4.924 0.719 1.00 0.00 38 ILE A N 18
ATOM 22684 C CA . ILE A 1 39 ? -8.383 6.029 0.149 1.00 0.00 38 ILE A CA 18
ATOM 22685 C C . ILE A 1 39 ? -9.839 5.928 0.534 1.00 0.00 38 ILE A C 18
ATOM 22686 O O . ILE A 1 39 ? -10.544 4.990 0.139 1.00 0.00 38 ILE A O 18
ATOM 22702 N N . ASN A 1 40 ? -10.245 6.824 1.374 1.00 0.00 39 ASN A N 18
ATOM 22703 C CA . ASN A 1 40 ? -11.598 6.899 1.827 1.00 0.00 39 ASN A CA 18
ATOM 22704 C C . ASN A 1 40 ? -12.299 8.025 1.115 1.00 0.00 39 ASN A C 18
ATOM 22705 O O . ASN A 1 40 ? -11.662 8.969 0.653 1.00 0.00 39 ASN A O 18
ATOM 22716 N N . ASP A 1 41 ? -13.592 7.910 0.994 1.00 0.00 40 ASP A N 18
ATOM 22717 C CA . ASP A 1 41 ? -14.390 8.920 0.331 1.00 0.00 40 ASP A CA 18
ATOM 22718 C C . ASP A 1 41 ? -14.513 10.116 1.249 1.00 0.00 40 ASP A C 18
ATOM 22719 O O . ASP A 1 41 ? -14.649 9.955 2.465 1.00 0.00 40 ASP A O 18
ATOM 22728 N N . ARG A 1 42 ? -14.480 11.296 0.677 1.00 0.00 41 ARG A N 18
ATOM 22729 C CA . ARG A 1 42 ? -14.603 12.537 1.432 1.00 0.00 41 ARG A CA 18
ATOM 22730 C C . ARG A 1 42 ? -16.011 12.790 1.983 1.00 0.00 41 ARG A C 18
ATOM 22731 O O . ARG A 1 42 ? -16.230 13.738 2.709 1.00 0.00 41 ARG A O 18
ATOM 22752 N N . GLU A 1 43 ? -16.944 11.955 1.594 1.00 0.00 42 GLU A N 18
ATOM 22753 C CA . GLU A 1 43 ? -18.324 12.079 2.022 1.00 0.00 42 GLU A CA 18
ATOM 22754 C C . GLU A 1 43 ? -18.548 11.362 3.351 1.00 0.00 42 GLU A C 18
ATOM 22755 O O . GLU A 1 43 ? -18.872 11.969 4.354 1.00 0.00 42 GLU A O 18
ATOM 22767 N N . THR A 1 44 ? -18.353 10.060 3.335 1.00 0.00 43 THR A N 18
ATOM 22768 C CA . THR A 1 44 ? -18.697 9.229 4.467 1.00 0.00 43 THR A CA 18
ATOM 22769 C C . THR A 1 44 ? -17.515 8.457 5.036 1.00 0.00 43 THR A C 18
ATOM 22770 O O . THR A 1 44 ? -17.665 7.707 5.989 1.00 0.00 43 THR A O 18
ATOM 22781 N N . GLY A 1 45 ? -16.350 8.617 4.441 1.00 0.00 44 GLY A N 18
ATOM 22782 C CA . GLY A 1 45 ? -15.185 7.887 4.915 1.00 0.00 44 GLY A CA 18
ATOM 22783 C C . GLY A 1 45 ? -15.140 6.453 4.400 1.00 0.00 44 GLY A C 18
ATOM 22784 O O . GLY A 1 45 ? -14.242 5.699 4.741 1.00 0.00 44 GLY A O 18
ATOM 22788 N N . ARG A 1 46 ? -16.117 6.087 3.580 1.00 0.00 45 ARG A N 18
ATOM 22789 C CA . ARG A 1 46 ? -16.190 4.749 2.985 1.00 0.00 45 ARG A CA 18
ATOM 22790 C C . ARG A 1 46 ? -14.962 4.490 2.102 1.00 0.00 45 ARG A C 18
ATOM 22791 O O . ARG A 1 46 ? -14.514 5.387 1.372 1.00 0.00 45 ARG A O 18
ATOM 22812 N N . SER A 1 47 ? -14.434 3.296 2.169 1.00 0.00 46 SER A N 18
ATOM 22813 C CA . SER A 1 47 ? -13.262 2.913 1.425 1.00 0.00 46 SER A CA 18
ATOM 22814 C C . SER A 1 47 ? -13.509 2.961 -0.099 1.00 0.00 46 SER A C 18
ATOM 22815 O O . SER A 1 47 ? -14.642 2.749 -0.578 1.00 0.00 46 SER A O 18
ATOM 22823 N N . ARG A 1 48 ? -12.488 3.341 -0.851 1.00 0.00 47 ARG A N 18
ATOM 22824 C CA . ARG A 1 48 ? -12.592 3.428 -2.306 1.00 0.00 47 ARG A CA 18
ATOM 22825 C C . ARG A 1 48 ? -11.983 2.204 -2.981 1.00 0.00 47 ARG A C 18
ATOM 22826 O O . ARG A 1 48 ? -11.878 2.146 -4.193 1.00 0.00 47 ARG A O 18
ATOM 22847 N N . GLY A 1 49 ? -11.573 1.240 -2.177 1.00 0.00 48 GLY A N 18
ATOM 22848 C CA . GLY A 1 49 ? -11.077 -0.017 -2.714 1.00 0.00 48 GLY A CA 18
ATOM 22849 C C . GLY A 1 49 ? -9.592 -0.019 -3.014 1.00 0.00 48 GLY A C 18
ATOM 22850 O O . GLY A 1 49 ? -9.071 -0.982 -3.584 1.00 0.00 48 GLY A O 18
ATOM 22854 N N . PHE A 1 50 ? -8.901 1.036 -2.647 1.00 0.00 49 PHE A N 18
ATOM 22855 C CA . PHE A 1 50 ? -7.473 1.099 -2.867 1.00 0.00 49 PHE A CA 18
ATOM 22856 C C . PHE A 1 50 ? -6.837 2.032 -1.851 1.00 0.00 49 PHE A C 18
ATOM 22857 O O . PHE A 1 50 ? -7.553 2.759 -1.137 1.00 0.00 49 PHE A O 18
ATOM 22874 N N . GLY A 1 51 ? -5.533 1.995 -1.761 1.00 0.00 50 GLY A N 18
ATOM 22875 C CA . GLY A 1 51 ? -4.826 2.820 -0.832 1.00 0.00 50 GLY A CA 18
ATOM 22876 C C . GLY A 1 51 ? -3.366 2.925 -1.184 1.00 0.00 50 GLY A C 18
ATOM 22877 O O . GLY A 1 51 ? -2.899 2.278 -2.130 1.00 0.00 50 GLY A O 18
ATOM 22881 N N . PHE A 1 52 ? -2.654 3.727 -0.448 1.00 0.00 51 PHE A N 18
ATOM 22882 C CA . PHE A 1 52 ? -1.237 3.912 -0.660 1.00 0.00 51 PHE A CA 18
ATOM 22883 C C . PHE A 1 52 ? -0.458 3.486 0.565 1.00 0.00 51 PHE A C 18
ATOM 22884 O O . PHE A 1 52 ? -0.889 3.718 1.702 1.00 0.00 51 PHE A O 18
ATOM 22901 N N . VAL A 1 53 ? 0.659 2.844 0.330 1.00 0.00 52 VAL A N 18
ATOM 22902 C CA . VAL A 1 53 ? 1.539 2.385 1.387 1.00 0.00 52 VAL A CA 18
ATOM 22903 C C . VAL A 1 53 ? 2.901 2.998 1.145 1.00 0.00 52 VAL A C 18
ATOM 22904 O O . VAL A 1 53 ? 3.470 2.819 0.084 1.00 0.00 52 VAL A O 18
ATOM 22917 N N . THR A 1 54 ? 3.394 3.723 2.079 1.00 0.00 53 THR A N 18
ATOM 22918 C CA . THR A 1 54 ? 4.648 4.385 1.920 1.00 0.00 53 THR A CA 18
ATOM 22919 C C . THR A 1 54 ? 5.743 3.725 2.727 1.00 0.00 53 THR A C 18
ATOM 22920 O O . THR A 1 54 ? 5.579 3.448 3.905 1.00 0.00 53 THR A O 18
ATOM 22931 N N . PHE A 1 55 ? 6.835 3.473 2.069 1.00 0.00 54 PHE A N 18
ATOM 22932 C CA . PHE A 1 55 ? 7.971 2.807 2.621 1.00 0.00 54 PHE A CA 18
ATOM 22933 C C . PHE A 1 55 ? 9.153 3.734 2.766 1.00 0.00 54 PHE A C 18
ATOM 22934 O O . PHE A 1 55 ? 9.223 4.787 2.131 1.00 0.00 54 PHE A O 18
ATOM 22951 N N . LYS A 1 56 ? 10.084 3.324 3.590 1.00 0.00 55 LYS A N 18
ATOM 22952 C CA . LYS A 1 56 ? 11.302 4.078 3.823 1.00 0.00 55 LYS A CA 18
ATOM 22953 C C . LYS A 1 56 ? 12.479 3.500 3.023 1.00 0.00 55 LYS A C 18
ATOM 22954 O O . LYS A 1 56 ? 13.514 4.140 2.860 1.00 0.00 55 LYS A O 18
ATOM 22973 N N . ASP A 1 57 ? 12.310 2.314 2.529 1.00 0.00 56 ASP A N 18
ATOM 22974 C CA . ASP A 1 57 ? 13.412 1.624 1.853 1.00 0.00 56 ASP A CA 18
ATOM 22975 C C . ASP A 1 57 ? 12.990 1.200 0.445 1.00 0.00 56 ASP A C 18
ATOM 22976 O O . ASP A 1 57 ? 11.811 0.912 0.209 1.00 0.00 56 ASP A O 18
ATOM 22985 N N . GLU A 1 58 ? 13.949 1.158 -0.465 1.00 0.00 57 GLU A N 18
ATOM 22986 C CA . GLU A 1 58 ? 13.739 0.722 -1.851 1.00 0.00 57 GLU A CA 18
ATOM 22987 C C . GLU A 1 58 ? 13.380 -0.764 -1.863 1.00 0.00 57 GLU A C 18
ATOM 22988 O O . GLU A 1 58 ? 12.465 -1.197 -2.586 1.00 0.00 57 GLU A O 18
ATOM 23000 N N . LYS A 1 59 ? 14.067 -1.535 -0.993 1.00 0.00 58 LYS A N 18
ATOM 23001 C CA . LYS A 1 59 ? 13.816 -2.962 -0.844 1.00 0.00 58 LYS A CA 18
ATOM 23002 C C . LYS A 1 59 ? 12.407 -3.113 -0.398 1.00 0.00 58 LYS A C 18
ATOM 23003 O O . LYS A 1 59 ? 11.650 -3.858 -0.977 1.00 0.00 58 LYS A O 18
ATOM 23022 N N . ALA A 1 60 ? 12.062 -2.330 0.607 1.00 0.00 59 ALA A N 18
ATOM 23023 C CA . ALA A 1 60 ? 10.766 -2.378 1.231 1.00 0.00 59 ALA A CA 18
ATOM 23024 C C . ALA A 1 60 ? 9.659 -2.170 0.224 1.00 0.00 59 ALA A C 18
ATOM 23025 O O . ALA A 1 60 ? 8.693 -2.900 0.232 1.00 0.00 59 ALA A O 18
ATOM 23032 N N . MET A 1 61 ? 9.830 -1.212 -0.679 1.00 0.00 60 MET A N 18
ATOM 23033 C CA . MET A 1 61 ? 8.788 -0.941 -1.645 1.00 0.00 60 MET A CA 18
ATOM 23034 C C . MET A 1 61 ? 8.693 -2.043 -2.700 1.00 0.00 60 MET A C 18
ATOM 23035 O O . MET A 1 61 ? 7.614 -2.509 -3.008 1.00 0.00 60 MET A O 18
ATOM 23049 N N . ARG A 1 62 ? 9.821 -2.480 -3.223 1.00 0.00 61 ARG A N 18
ATOM 23050 C CA . ARG A 1 62 ? 9.796 -3.446 -4.322 1.00 0.00 61 ARG A CA 18
ATOM 23051 C C . ARG A 1 62 ? 9.491 -4.837 -3.879 1.00 0.00 61 ARG A C 18
ATOM 23052 O O . ARG A 1 62 ? 8.767 -5.541 -4.537 1.00 0.00 61 ARG A O 18
ATOM 23073 N N . ASP A 1 63 ? 10.002 -5.204 -2.743 1.00 0.00 62 ASP A N 18
ATOM 23074 C CA . ASP A 1 63 ? 9.750 -6.526 -2.157 1.00 0.00 62 ASP A CA 18
ATOM 23075 C C . ASP A 1 63 ? 8.269 -6.648 -1.814 1.00 0.00 62 ASP A C 18
ATOM 23076 O O . ASP A 1 63 ? 7.669 -7.717 -1.918 1.00 0.00 62 ASP A O 18
ATOM 23085 N N . ALA A 1 64 ? 7.669 -5.499 -1.501 1.00 0.00 63 ALA A N 18
ATOM 23086 C CA . ALA A 1 64 ? 6.253 -5.408 -1.220 1.00 0.00 63 ALA A CA 18
ATOM 23087 C C . ALA A 1 64 ? 5.472 -5.644 -2.487 1.00 0.00 63 ALA A C 18
ATOM 23088 O O . ALA A 1 64 ? 4.387 -6.171 -2.466 1.00 0.00 63 ALA A O 18
ATOM 23095 N N . ILE A 1 65 ? 6.037 -5.245 -3.582 1.00 0.00 64 ILE A N 18
ATOM 23096 C CA . ILE A 1 65 ? 5.411 -5.423 -4.853 1.00 0.00 64 ILE A CA 18
ATOM 23097 C C . ILE A 1 65 ? 5.523 -6.879 -5.272 1.00 0.00 64 ILE A C 18
ATOM 23098 O O . ILE A 1 65 ? 4.513 -7.552 -5.419 1.00 0.00 64 ILE A O 18
ATOM 23114 N N . GLU A 1 66 ? 6.737 -7.380 -5.328 1.00 0.00 65 GLU A N 18
ATOM 23115 C CA . GLU A 1 66 ? 7.010 -8.727 -5.788 1.00 0.00 65 GLU A CA 18
ATOM 23116 C C . GLU A 1 66 ? 6.307 -9.795 -4.925 1.00 0.00 65 GLU A C 18
ATOM 23117 O O . GLU A 1 66 ? 5.831 -10.805 -5.440 1.00 0.00 65 GLU A O 18
ATOM 23129 N N . GLY A 1 67 ? 6.230 -9.563 -3.624 1.00 0.00 66 GLY A N 18
ATOM 23130 C CA . GLY A 1 67 ? 5.658 -10.559 -2.749 1.00 0.00 66 GLY A CA 18
ATOM 23131 C C . GLY A 1 67 ? 4.201 -10.332 -2.369 1.00 0.00 66 GLY A C 18
ATOM 23132 O O . GLY A 1 67 ? 3.613 -11.170 -1.699 1.00 0.00 66 GLY A O 18
ATOM 23136 N N . MET A 1 68 ? 3.615 -9.211 -2.748 1.00 0.00 67 MET A N 18
ATOM 23137 C CA . MET A 1 68 ? 2.217 -8.950 -2.352 1.00 0.00 67 MET A CA 18
ATOM 23138 C C . MET A 1 68 ? 1.308 -8.750 -3.582 1.00 0.00 67 MET A C 18
ATOM 23139 O O . MET A 1 68 ? 0.083 -8.868 -3.488 1.00 0.00 67 MET A O 18
ATOM 23153 N N . ASN A 1 69 ? 1.901 -8.430 -4.722 1.00 0.00 68 ASN A N 18
ATOM 23154 C CA . ASN A 1 69 ? 1.128 -8.156 -5.945 1.00 0.00 68 ASN A CA 18
ATOM 23155 C C . ASN A 1 69 ? 0.559 -9.435 -6.536 1.00 0.00 68 ASN A C 18
ATOM 23156 O O . ASN A 1 69 ? 1.307 -10.343 -6.886 1.00 0.00 68 ASN A O 18
ATOM 23167 N N . GLY A 1 70 ? -0.749 -9.509 -6.633 1.00 0.00 69 GLY A N 18
ATOM 23168 C CA . GLY A 1 70 ? -1.369 -10.646 -7.261 1.00 0.00 69 GLY A CA 18
ATOM 23169 C C . GLY A 1 70 ? -1.927 -11.649 -6.285 1.00 0.00 69 GLY A C 18
ATOM 23170 O O . GLY A 1 70 ? -2.528 -12.649 -6.694 1.00 0.00 69 GLY A O 18
ATOM 23174 N N . GLN A 1 71 ? -1.751 -11.412 -5.005 1.00 0.00 70 GLN A N 18
ATOM 23175 C CA . GLN A 1 71 ? -2.279 -12.334 -4.023 1.00 0.00 70 GLN A CA 18
ATOM 23176 C C . GLN A 1 71 ? -3.536 -11.800 -3.347 1.00 0.00 70 GLN A C 18
ATOM 23177 O O . GLN A 1 71 ? -4.029 -10.715 -3.689 1.00 0.00 70 GLN A O 18
ATOM 23191 N N . ASP A 1 72 ? -4.049 -12.568 -2.407 1.00 0.00 71 ASP A N 18
ATOM 23192 C CA . ASP A 1 72 ? -5.320 -12.273 -1.762 1.00 0.00 71 ASP A CA 18
ATOM 23193 C C . ASP A 1 72 ? -5.133 -11.516 -0.462 1.00 0.00 71 ASP A C 18
ATOM 23194 O O . ASP A 1 72 ? -4.138 -11.707 0.252 1.00 0.00 71 ASP A O 18
ATOM 23203 N N . LEU A 1 73 ? -6.056 -10.633 -0.203 1.00 0.00 72 LEU A N 18
ATOM 23204 C CA . LEU A 1 73 ? -6.183 -9.968 1.052 1.00 0.00 72 LEU A CA 18
ATOM 23205 C C . LEU A 1 73 ? -7.665 -9.789 1.319 1.00 0.00 72 LEU A C 18
ATOM 23206 O O . LEU A 1 73 ? -8.323 -8.962 0.682 1.00 0.00 72 LEU A O 18
ATOM 23222 N N . ASP A 1 74 ? -8.164 -10.582 2.255 1.00 0.00 73 ASP A N 18
ATOM 23223 C CA . ASP A 1 74 ? -9.580 -10.618 2.653 1.00 0.00 73 ASP A CA 18
ATOM 23224 C C . ASP A 1 74 ? -10.502 -10.884 1.452 1.00 0.00 73 ASP A C 18
ATOM 23225 O O . ASP A 1 74 ? -11.321 -10.046 1.073 1.00 0.00 73 ASP A O 18
ATOM 23234 N N . GLY A 1 75 ? -10.246 -11.995 0.761 1.00 0.00 74 GLY A N 18
ATOM 23235 C CA . GLY A 1 75 ? -11.116 -12.438 -0.331 1.00 0.00 74 GLY A CA 18
ATOM 23236 C C . GLY A 1 75 ? -11.087 -11.485 -1.506 1.00 0.00 74 GLY A C 18
ATOM 23237 O O . GLY A 1 75 ? -12.065 -11.364 -2.266 1.00 0.00 74 GLY A O 18
ATOM 23241 N N . ARG A 1 76 ? -9.990 -10.804 -1.641 1.00 0.00 75 ARG A N 18
ATOM 23242 C CA . ARG A 1 76 ? -9.796 -9.814 -2.650 1.00 0.00 75 ARG A CA 18
ATOM 23243 C C . ARG A 1 76 ? -8.419 -9.960 -3.206 1.00 0.00 75 ARG A C 18
ATOM 23244 O O . ARG A 1 76 ? -7.507 -10.342 -2.499 1.00 0.00 75 ARG A O 18
ATOM 23265 N N . ASN A 1 77 ? -8.257 -9.616 -4.435 1.00 0.00 76 ASN A N 18
ATOM 23266 C CA . ASN A 1 77 ? -6.968 -9.762 -5.078 1.00 0.00 76 ASN A CA 18
ATOM 23267 C C . ASN A 1 77 ? -6.397 -8.400 -5.265 1.00 0.00 76 ASN A C 18
ATOM 23268 O O . ASN A 1 77 ? -7.018 -7.538 -5.891 1.00 0.00 76 ASN A O 18
ATOM 23279 N N . ILE A 1 78 ? -5.250 -8.195 -4.709 1.00 0.00 77 ILE A N 18
ATOM 23280 C CA . ILE A 1 78 ? -4.664 -6.893 -4.675 1.00 0.00 77 ILE A CA 18
ATOM 23281 C C . ILE A 1 78 ? -3.554 -6.696 -5.697 1.00 0.00 77 ILE A C 18
ATOM 23282 O O . ILE A 1 78 ? -2.725 -7.586 -5.943 1.00 0.00 77 ILE A O 18
ATOM 23298 N N . THR A 1 79 ? -3.546 -5.526 -6.265 1.00 0.00 78 THR A N 18
ATOM 23299 C CA . THR A 1 79 ? -2.559 -5.106 -7.215 1.00 0.00 78 THR A CA 18
ATOM 23300 C C . THR A 1 79 ? -1.625 -4.129 -6.510 1.00 0.00 78 THR A C 18
ATOM 23301 O O . THR A 1 79 ? -2.077 -3.115 -5.966 1.00 0.00 78 THR A O 18
ATOM 23312 N N . VAL A 1 80 ? -0.358 -4.445 -6.495 1.00 0.00 79 VAL A N 18
ATOM 23313 C CA . VAL A 1 80 ? 0.638 -3.651 -5.802 1.00 0.00 79 VAL A CA 18
ATOM 23314 C C . VAL A 1 80 ? 1.718 -3.226 -6.802 1.00 0.00 79 VAL A C 18
ATOM 23315 O O . VAL A 1 80 ? 2.266 -4.069 -7.500 1.00 0.00 79 VAL A O 18
ATOM 23328 N N . ASN A 1 81 ? 1.972 -1.933 -6.905 1.00 0.00 80 ASN A N 18
ATOM 23329 C CA . ASN A 1 81 ? 3.037 -1.408 -7.781 1.00 0.00 80 ASN A CA 18
ATOM 23330 C C . ASN A 1 81 ? 3.494 -0.057 -7.250 1.00 0.00 80 ASN A C 18
ATOM 23331 O O . ASN A 1 81 ? 2.883 0.462 -6.310 1.00 0.00 80 ASN A O 18
ATOM 23342 N N . GLU A 1 82 ? 4.560 0.512 -7.795 1.00 0.00 81 GLU A N 18
ATOM 23343 C CA . GLU A 1 82 ? 5.077 1.770 -7.278 1.00 0.00 81 GLU A CA 18
ATOM 23344 C C . GLU A 1 82 ? 4.156 2.910 -7.551 1.00 0.00 81 GLU A C 18
ATOM 23345 O O . GLU A 1 82 ? 3.412 2.929 -8.538 1.00 0.00 81 GLU A O 18
ATOM 23357 N N . ALA A 1 83 ? 4.230 3.852 -6.690 1.00 0.00 82 ALA A N 18
ATOM 23358 C CA . ALA A 1 83 ? 3.507 5.093 -6.799 1.00 0.00 82 ALA A CA 18
ATOM 23359 C C . ALA A 1 83 ? 4.532 6.210 -6.663 1.00 0.00 82 ALA A C 18
ATOM 23360 O O . ALA A 1 83 ? 4.223 7.346 -6.314 1.00 0.00 82 ALA A O 18
ATOM 23367 N N . GLN A 1 84 ? 5.758 5.841 -6.964 1.00 0.00 83 GLN A N 18
ATOM 23368 C CA . GLN A 1 84 ? 6.910 6.690 -6.880 1.00 0.00 83 GLN A CA 18
ATOM 23369 C C . GLN A 1 84 ? 7.860 6.195 -8.003 1.00 0.00 83 GLN A C 18
ATOM 23370 O O . GLN A 1 84 ? 7.362 5.634 -8.988 1.00 0.00 83 GLN A O 18
ATOM 23384 N N . SER A 1 85 ? 9.164 6.404 -7.866 1.00 0.00 84 SER A N 18
ATOM 23385 C CA . SER A 1 85 ? 10.180 6.011 -8.839 1.00 0.00 84 SER A CA 18
ATOM 23386 C C . SER A 1 85 ? 10.001 4.558 -9.343 1.00 0.00 84 SER A C 18
ATOM 23387 O O . SER A 1 85 ? 10.131 3.598 -8.583 1.00 0.00 84 SER A O 18
ATOM 23395 N N . ARG A 1 86 ? 9.695 4.425 -10.616 1.00 0.00 85 ARG A N 18
ATOM 23396 C CA . ARG A 1 86 ? 9.514 3.118 -11.245 1.00 0.00 85 ARG A CA 18
ATOM 23397 C C . ARG A 1 86 ? 10.716 2.778 -12.099 1.00 0.00 85 ARG A C 18
ATOM 23398 O O . ARG A 1 86 ? 11.449 3.688 -12.511 1.00 0.00 85 ARG A O 18
ATOM 23419 N N . GLY A 1 1 ? 14.838 6.776 -3.917 1.00 0.00 0 GLY A N 19
ATOM 23420 C CA . GLY A 1 1 ? 15.611 7.385 -5.004 1.00 0.00 0 GLY A CA 19
ATOM 23421 C C . GLY A 1 1 ? 17.086 7.307 -4.707 1.00 0.00 0 GLY A C 19
ATOM 23422 O O . GLY A 1 1 ? 17.750 8.335 -4.640 1.00 0.00 0 GLY A O 19
ATOM 23428 N N . MET A 1 2 ? 17.581 6.075 -4.536 1.00 0.00 1 MET A N 19
ATOM 23429 C CA . MET A 1 2 ? 18.958 5.767 -4.137 1.00 0.00 1 MET A CA 19
ATOM 23430 C C . MET A 1 2 ? 19.145 6.092 -2.674 1.00 0.00 1 MET A C 19
ATOM 23431 O O . MET A 1 2 ? 19.589 7.191 -2.321 1.00 0.00 1 MET A O 19
ATOM 23445 N N . ALA A 1 3 ? 18.692 5.147 -1.831 1.00 0.00 2 ALA A N 19
ATOM 23446 C CA . ALA A 1 3 ? 18.726 5.213 -0.344 1.00 0.00 2 ALA A CA 19
ATOM 23447 C C . ALA A 1 3 ? 17.681 6.106 0.185 1.00 0.00 2 ALA A C 19
ATOM 23448 O O . ALA A 1 3 ? 16.778 5.700 0.897 1.00 0.00 2 ALA A O 19
ATOM 23455 N N . GLU A 1 4 ? 17.820 7.308 -0.186 1.00 0.00 3 GLU A N 19
ATOM 23456 C CA . GLU A 1 4 ? 17.029 8.329 0.269 1.00 0.00 3 GLU A CA 19
ATOM 23457 C C . GLU A 1 4 ? 15.926 8.493 -0.715 1.00 0.00 3 GLU A C 19
ATOM 23458 O O . GLU A 1 4 ? 16.019 8.032 -1.864 1.00 0.00 3 GLU A O 19
ATOM 23470 N N . VAL A 1 5 ? 14.915 9.084 -0.254 1.00 0.00 4 VAL A N 19
ATOM 23471 C CA . VAL A 1 5 ? 13.699 9.377 -0.991 1.00 0.00 4 VAL A CA 19
ATOM 23472 C C . VAL A 1 5 ? 12.770 8.192 -1.002 1.00 0.00 4 VAL A C 19
ATOM 23473 O O . VAL A 1 5 ? 13.026 7.155 -1.654 1.00 0.00 4 VAL A O 19
ATOM 23486 N N . GLU A 1 6 ? 11.721 8.374 -0.276 1.00 0.00 5 GLU A N 19
ATOM 23487 C CA . GLU A 1 6 ? 10.696 7.405 -0.040 1.00 0.00 5 GLU A CA 19
ATOM 23488 C C . GLU A 1 6 ? 9.910 6.974 -1.269 1.00 0.00 5 GLU A C 19
ATOM 23489 O O . GLU A 1 6 ? 9.809 7.700 -2.267 1.00 0.00 5 GLU A O 19
ATOM 23501 N N . TYR A 1 7 ? 9.349 5.790 -1.165 1.00 0.00 6 TYR A N 19
ATOM 23502 C CA . TYR A 1 7 ? 8.530 5.201 -2.192 1.00 0.00 6 TYR A CA 19
ATOM 23503 C C . TYR A 1 7 ? 7.224 4.787 -1.620 1.00 0.00 6 TYR A C 19
ATOM 23504 O O . TYR A 1 7 ? 7.105 4.566 -0.419 1.00 0.00 6 TYR A O 19
ATOM 23522 N N . ARG A 1 8 ? 6.247 4.696 -2.441 1.00 0.00 7 ARG A N 19
ATOM 23523 C CA . ARG A 1 8 ? 4.932 4.440 -1.982 1.00 0.00 7 ARG A CA 19
ATOM 23524 C C . ARG A 1 8 ? 4.273 3.495 -2.924 1.00 0.00 7 ARG A C 19
ATOM 23525 O O . ARG A 1 8 ? 4.386 3.634 -4.101 1.00 0.00 7 ARG A O 19
ATOM 23546 N N . CYS A 1 9 ? 3.606 2.559 -2.410 1.00 0.00 8 CYS A N 19
ATOM 23547 C CA . CYS A 1 9 ? 2.970 1.581 -3.199 1.00 0.00 8 CYS A CA 19
ATOM 23548 C C . CYS A 1 9 ? 1.516 1.918 -3.364 1.00 0.00 8 CYS A C 19
ATOM 23549 O O . CYS A 1 9 ? 0.838 2.294 -2.407 1.00 0.00 8 CYS A O 19
ATOM 23557 N N . PHE A 1 10 ? 1.082 1.845 -4.575 1.00 0.00 9 PHE A N 19
ATOM 23558 C CA . PHE A 1 10 ? -0.277 2.021 -4.946 1.00 0.00 9 PHE A CA 19
ATOM 23559 C C . PHE A 1 10 ? -0.892 0.651 -4.940 1.00 0.00 9 PHE A C 19
ATOM 23560 O O . PHE A 1 10 ? -0.523 -0.211 -5.760 1.00 0.00 9 PHE A O 19
ATOM 23577 N N . VAL A 1 11 ? -1.737 0.404 -3.997 1.00 0.00 10 VAL A N 19
ATOM 23578 C CA . VAL A 1 11 ? -2.374 -0.860 -3.932 1.00 0.00 10 VAL A CA 19
ATOM 23579 C C . VAL A 1 11 ? -3.807 -0.662 -4.333 1.00 0.00 10 VAL A C 19
ATOM 23580 O O . VAL A 1 11 ? -4.568 -0.007 -3.634 1.00 0.00 10 VAL A O 19
ATOM 23593 N N . GLY A 1 12 ? -4.158 -1.215 -5.440 1.00 0.00 11 GLY A N 19
ATOM 23594 C CA . GLY A 1 12 ? -5.484 -1.103 -5.940 1.00 0.00 11 GLY A CA 19
ATOM 23595 C C . GLY A 1 12 ? -6.166 -2.425 -5.932 1.00 0.00 11 GLY A C 19
ATOM 23596 O O . GLY A 1 12 ? -5.526 -3.461 -6.163 1.00 0.00 11 GLY A O 19
ATOM 23600 N N . GLY A 1 13 ? -7.433 -2.416 -5.647 1.00 0.00 12 GLY A N 19
ATOM 23601 C CA . GLY A 1 13 ? -8.173 -3.628 -5.618 1.00 0.00 12 GLY A CA 19
ATOM 23602 C C . GLY A 1 13 ? -8.176 -4.212 -4.243 1.00 0.00 12 GLY A C 19
ATOM 23603 O O . GLY A 1 13 ? -7.894 -5.377 -4.070 1.00 0.00 12 GLY A O 19
ATOM 23607 N N . LEU A 1 14 ? -8.468 -3.381 -3.278 1.00 0.00 13 LEU A N 19
ATOM 23608 C CA . LEU A 1 14 ? -8.559 -3.787 -1.891 1.00 0.00 13 LEU A CA 19
ATOM 23609 C C . LEU A 1 14 ? -9.983 -4.186 -1.588 1.00 0.00 13 LEU A C 19
ATOM 23610 O O . LEU A 1 14 ? -10.873 -4.047 -2.444 1.00 0.00 13 LEU A O 19
ATOM 23626 N N . ALA A 1 15 ? -10.216 -4.670 -0.401 1.00 0.00 14 ALA A N 19
ATOM 23627 C CA . ALA A 1 15 ? -11.536 -5.022 -0.008 1.00 0.00 14 ALA A CA 19
ATOM 23628 C C . ALA A 1 15 ? -12.144 -3.847 0.718 1.00 0.00 14 ALA A C 19
ATOM 23629 O O . ALA A 1 15 ? -11.458 -2.869 1.028 1.00 0.00 14 ALA A O 19
ATOM 23636 N N . TRP A 1 16 ? -13.413 -3.924 0.995 1.00 0.00 15 TRP A N 19
ATOM 23637 C CA . TRP A 1 16 ? -14.088 -2.827 1.657 1.00 0.00 15 TRP A CA 19
ATOM 23638 C C . TRP A 1 16 ? -13.789 -2.830 3.150 1.00 0.00 15 TRP A C 19
ATOM 23639 O O . TRP A 1 16 ? -13.951 -1.820 3.824 1.00 0.00 15 TRP A O 19
ATOM 23660 N N . ALA A 1 17 ? -13.313 -3.960 3.642 1.00 0.00 16 ALA A N 19
ATOM 23661 C CA . ALA A 1 17 ? -13.037 -4.130 5.056 1.00 0.00 16 ALA A CA 19
ATOM 23662 C C . ALA A 1 17 ? -11.561 -3.916 5.369 1.00 0.00 16 ALA A C 19
ATOM 23663 O O . ALA A 1 17 ? -11.170 -3.916 6.536 1.00 0.00 16 ALA A O 19
ATOM 23670 N N . THR A 1 18 ? -10.760 -3.722 4.332 1.00 0.00 17 THR A N 19
ATOM 23671 C CA . THR A 1 18 ? -9.341 -3.532 4.497 1.00 0.00 17 THR A CA 19
ATOM 23672 C C . THR A 1 18 ? -9.068 -2.224 5.250 1.00 0.00 17 THR A C 19
ATOM 23673 O O . THR A 1 18 ? -9.451 -1.142 4.800 1.00 0.00 17 THR A O 19
ATOM 23684 N N . THR A 1 19 ? -8.442 -2.341 6.398 1.00 0.00 18 THR A N 19
ATOM 23685 C CA . THR A 1 19 ? -8.148 -1.201 7.225 1.00 0.00 18 THR A CA 19
ATOM 23686 C C . THR A 1 19 ? -6.735 -0.791 7.064 1.00 0.00 18 THR A C 19
ATOM 23687 O O . THR A 1 19 ? -5.869 -1.567 6.615 1.00 0.00 18 THR A O 19
ATOM 23698 N N . ASP A 1 20 ? -6.509 0.427 7.443 1.00 0.00 19 ASP A N 19
ATOM 23699 C CA . ASP A 1 20 ? -5.243 1.075 7.343 1.00 0.00 19 ASP A CA 19
ATOM 23700 C C . ASP A 1 20 ? -4.192 0.354 8.163 1.00 0.00 19 ASP A C 19
ATOM 23701 O O . ASP A 1 20 ? -3.022 0.307 7.786 1.00 0.00 19 ASP A O 19
ATOM 23710 N N . GLN A 1 21 ? -4.631 -0.258 9.261 1.00 0.00 20 GLN A N 19
ATOM 23711 C CA . GLN A 1 21 ? -3.731 -0.925 10.172 1.00 0.00 20 GLN A CA 19
ATOM 23712 C C . GLN A 1 21 ? -3.172 -2.137 9.488 1.00 0.00 20 GLN A C 19
ATOM 23713 O O . GLN A 1 21 ? -1.976 -2.262 9.317 1.00 0.00 20 GLN A O 19
ATOM 23727 N N . THR A 1 22 ? -4.068 -2.982 9.034 1.00 0.00 21 THR A N 19
ATOM 23728 C CA . THR A 1 22 ? -3.761 -4.206 8.408 1.00 0.00 21 THR A CA 19
ATOM 23729 C C . THR A 1 22 ? -2.999 -4.014 7.091 1.00 0.00 21 THR A C 19
ATOM 23730 O O . THR A 1 22 ? -2.194 -4.868 6.690 1.00 0.00 21 THR A O 19
ATOM 23741 N N . LEU A 1 23 ? -3.223 -2.878 6.443 1.00 0.00 22 LEU A N 19
ATOM 23742 C CA . LEU A 1 23 ? -2.468 -2.523 5.264 1.00 0.00 22 LEU A CA 19
ATOM 23743 C C . LEU A 1 23 ? -0.996 -2.367 5.668 1.00 0.00 22 LEU A C 19
ATOM 23744 O O . LEU A 1 23 ? -0.096 -2.906 5.023 1.00 0.00 22 LEU A O 19
ATOM 23760 N N . GLY A 1 24 ? -0.777 -1.666 6.771 1.00 0.00 23 GLY A N 19
ATOM 23761 C CA . GLY A 1 24 ? 0.553 -1.487 7.298 1.00 0.00 23 GLY A CA 19
ATOM 23762 C C . GLY A 1 24 ? 1.132 -2.793 7.814 1.00 0.00 23 GLY A C 19
ATOM 23763 O O . GLY A 1 24 ? 2.278 -3.122 7.503 1.00 0.00 23 GLY A O 19
ATOM 23767 N N . GLU A 1 25 ? 0.315 -3.554 8.563 1.00 0.00 24 GLU A N 19
ATOM 23768 C CA . GLU A 1 25 ? 0.702 -4.853 9.156 1.00 0.00 24 GLU A CA 19
ATOM 23769 C C . GLU A 1 25 ? 1.307 -5.766 8.097 1.00 0.00 24 GLU A C 19
ATOM 23770 O O . GLU A 1 25 ? 2.388 -6.336 8.281 1.00 0.00 24 GLU A O 19
ATOM 23782 N N . ALA A 1 26 ? 0.624 -5.852 6.972 1.00 0.00 25 ALA A N 19
ATOM 23783 C CA . ALA A 1 26 ? 1.022 -6.693 5.866 1.00 0.00 25 ALA A CA 19
ATOM 23784 C C . ALA A 1 26 ? 2.386 -6.295 5.290 1.00 0.00 25 ALA A C 19
ATOM 23785 O O . ALA A 1 26 ? 3.229 -7.152 5.019 1.00 0.00 25 ALA A O 19
ATOM 23792 N N . PHE A 1 27 ? 2.616 -5.010 5.138 1.00 0.00 26 PHE A N 19
ATOM 23793 C CA . PHE A 1 27 ? 3.838 -4.546 4.507 1.00 0.00 26 PHE A CA 19
ATOM 23794 C C . PHE A 1 27 ? 5.001 -4.352 5.476 1.00 0.00 26 PHE A C 19
ATOM 23795 O O . PHE A 1 27 ? 6.146 -4.187 5.044 1.00 0.00 26 PHE A O 19
ATOM 23812 N N . SER A 1 28 ? 4.722 -4.413 6.773 1.00 0.00 27 SER A N 19
ATOM 23813 C CA . SER A 1 28 ? 5.762 -4.266 7.811 1.00 0.00 27 SER A CA 19
ATOM 23814 C C . SER A 1 28 ? 6.768 -5.430 7.762 1.00 0.00 27 SER A C 19
ATOM 23815 O O . SER A 1 28 ? 7.832 -5.382 8.362 1.00 0.00 27 SER A O 19
ATOM 23823 N N . GLN A 1 29 ? 6.403 -6.470 7.037 1.00 0.00 28 GLN A N 19
ATOM 23824 C CA . GLN A 1 29 ? 7.243 -7.630 6.868 1.00 0.00 28 GLN A CA 19
ATOM 23825 C C . GLN A 1 29 ? 8.348 -7.334 5.837 1.00 0.00 28 GLN A C 19
ATOM 23826 O O . GLN A 1 29 ? 9.411 -7.954 5.848 1.00 0.00 28 GLN A O 19
ATOM 23840 N N . PHE A 1 30 ? 8.103 -6.355 4.980 1.00 0.00 29 PHE A N 19
ATOM 23841 C CA . PHE A 1 30 ? 9.046 -6.032 3.927 1.00 0.00 29 PHE A CA 19
ATOM 23842 C C . PHE A 1 30 ? 9.992 -4.949 4.380 1.00 0.00 29 PHE A C 19
ATOM 23843 O O . PHE A 1 30 ? 11.217 -5.048 4.156 1.00 0.00 29 PHE A O 19
ATOM 23860 N N . GLY A 1 31 ? 9.446 -3.921 5.016 1.00 0.00 30 GLY A N 19
ATOM 23861 C CA . GLY A 1 31 ? 10.272 -2.852 5.511 1.00 0.00 30 GLY A CA 19
ATOM 23862 C C . GLY A 1 31 ? 9.528 -1.959 6.458 1.00 0.00 30 GLY A C 19
ATOM 23863 O O . GLY A 1 31 ? 8.555 -2.389 7.086 1.00 0.00 30 GLY A O 19
ATOM 23867 N N . GLU A 1 32 ? 9.951 -0.721 6.536 1.00 0.00 31 GLU A N 19
ATOM 23868 C CA . GLU A 1 32 ? 9.372 0.228 7.440 1.00 0.00 31 GLU A CA 19
ATOM 23869 C C . GLU A 1 32 ? 8.184 0.938 6.819 1.00 0.00 31 GLU A C 19
ATOM 23870 O O . GLU A 1 32 ? 8.068 1.021 5.614 1.00 0.00 31 GLU A O 19
ATOM 23882 N N . ILE A 1 33 ? 7.290 1.405 7.639 1.00 0.00 32 ILE A N 19
ATOM 23883 C CA . ILE A 1 33 ? 6.095 2.025 7.148 1.00 0.00 32 ILE A CA 19
ATOM 23884 C C . ILE A 1 33 ? 6.056 3.482 7.573 1.00 0.00 32 ILE A C 19
ATOM 23885 O O . ILE A 1 33 ? 6.016 3.783 8.766 1.00 0.00 32 ILE A O 19
ATOM 23901 N N . LEU A 1 34 ? 6.097 4.374 6.612 1.00 0.00 33 LEU A N 19
ATOM 23902 C CA . LEU A 1 34 ? 5.972 5.793 6.890 1.00 0.00 33 LEU A CA 19
ATOM 23903 C C . LEU A 1 34 ? 4.513 6.186 6.840 1.00 0.00 33 LEU A C 19
ATOM 23904 O O . LEU A 1 34 ? 4.068 7.085 7.547 1.00 0.00 33 LEU A O 19
ATOM 23920 N N . ASP A 1 35 ? 3.779 5.488 6.008 1.00 0.00 34 ASP A N 19
ATOM 23921 C CA . ASP A 1 35 ? 2.369 5.746 5.774 1.00 0.00 34 ASP A CA 19
ATOM 23922 C C . ASP A 1 35 ? 1.702 4.502 5.247 1.00 0.00 34 ASP A C 19
ATOM 23923 O O . ASP A 1 35 ? 2.336 3.703 4.552 1.00 0.00 34 ASP A O 19
ATOM 23932 N N . SER A 1 36 ? 0.483 4.313 5.633 1.00 0.00 35 SER A N 19
ATOM 23933 C CA . SER A 1 36 ? -0.333 3.254 5.152 1.00 0.00 35 SER A CA 19
ATOM 23934 C C . SER A 1 36 ? -1.770 3.695 5.292 1.00 0.00 35 SER A C 19
ATOM 23935 O O . SER A 1 36 ? -2.331 3.693 6.399 1.00 0.00 35 SER A O 19
ATOM 23943 N N . LYS A 1 37 ? -2.344 4.117 4.210 1.00 0.00 36 LYS A N 19
ATOM 23944 C CA . LYS A 1 37 ? -3.682 4.617 4.220 1.00 0.00 36 LYS A CA 19
ATOM 23945 C C . LYS A 1 37 ? -4.524 4.054 3.123 1.00 0.00 36 LYS A C 19
ATOM 23946 O O . LYS A 1 37 ? -4.126 4.027 1.957 1.00 0.00 36 LYS A O 19
ATOM 23965 N N . ILE A 1 38 ? -5.677 3.594 3.508 1.00 0.00 37 ILE A N 19
ATOM 23966 C CA . ILE A 1 38 ? -6.692 3.178 2.598 1.00 0.00 37 ILE A CA 19
ATOM 23967 C C . ILE A 1 38 ? -7.335 4.456 2.135 1.00 0.00 37 ILE A C 19
ATOM 23968 O O . ILE A 1 38 ? -7.596 5.354 2.961 1.00 0.00 37 ILE A O 19
ATOM 23984 N N . ILE A 1 39 ? -7.558 4.590 0.868 1.00 0.00 38 ILE A N 19
ATOM 23985 C CA . ILE A 1 39 ? -8.189 5.765 0.382 1.00 0.00 38 ILE A CA 19
ATOM 23986 C C . ILE A 1 39 ? -9.670 5.677 0.647 1.00 0.00 38 ILE A C 19
ATOM 23987 O O . ILE A 1 39 ? -10.426 5.001 -0.071 1.00 0.00 38 ILE A O 19
ATOM 24003 N N . ASN A 1 40 ? -10.045 6.240 1.754 1.00 0.00 39 ASN A N 19
ATOM 24004 C CA . ASN A 1 40 ? -11.408 6.345 2.130 1.00 0.00 39 ASN A CA 19
ATOM 24005 C C . ASN A 1 40 ? -11.954 7.609 1.537 1.00 0.00 39 ASN A C 19
ATOM 24006 O O . ASN A 1 40 ? -11.222 8.583 1.344 1.00 0.00 39 ASN A O 19
ATOM 24017 N N . ASP A 1 41 ? -13.194 7.580 1.216 1.00 0.00 40 ASP A N 19
ATOM 24018 C CA . ASP A 1 41 ? -13.849 8.684 0.583 1.00 0.00 40 ASP A CA 19
ATOM 24019 C C . ASP A 1 41 ? -14.127 9.774 1.588 1.00 0.00 40 ASP A C 19
ATOM 24020 O O . ASP A 1 41 ? -14.365 9.490 2.759 1.00 0.00 40 ASP A O 19
ATOM 24029 N N . ARG A 1 42 ? -14.037 11.006 1.151 1.00 0.00 41 ARG A N 19
ATOM 24030 C CA . ARG A 1 42 ? -14.268 12.144 2.014 1.00 0.00 41 ARG A CA 19
ATOM 24031 C C . ARG A 1 42 ? -15.764 12.246 2.311 1.00 0.00 41 ARG A C 19
ATOM 24032 O O . ARG A 1 42 ? -16.171 12.391 3.464 1.00 0.00 41 ARG A O 19
ATOM 24053 N N . GLU A 1 43 ? -16.553 12.136 1.260 1.00 0.00 42 GLU A N 19
ATOM 24054 C CA . GLU A 1 43 ? -17.970 12.416 1.320 1.00 0.00 42 GLU A CA 19
ATOM 24055 C C . GLU A 1 43 ? -18.740 11.298 2.013 1.00 0.00 42 GLU A C 19
ATOM 24056 O O . GLU A 1 43 ? -19.490 11.539 2.956 1.00 0.00 42 GLU A O 19
ATOM 24068 N N . THR A 1 44 ? -18.554 10.087 1.545 1.00 0.00 43 THR A N 19
ATOM 24069 C CA . THR A 1 44 ? -19.281 8.960 2.073 1.00 0.00 43 THR A CA 19
ATOM 24070 C C . THR A 1 44 ? -18.532 8.252 3.207 1.00 0.00 43 THR A C 19
ATOM 24071 O O . THR A 1 44 ? -19.115 7.461 3.947 1.00 0.00 43 THR A O 19
ATOM 24082 N N . GLY A 1 45 ? -17.233 8.512 3.312 1.00 0.00 44 GLY A N 19
ATOM 24083 C CA . GLY A 1 45 ? -16.423 7.923 4.376 1.00 0.00 44 GLY A CA 19
ATOM 24084 C C . GLY A 1 45 ? -16.059 6.464 4.137 1.00 0.00 44 GLY A C 19
ATOM 24085 O O . GLY A 1 45 ? -15.370 5.850 4.944 1.00 0.00 44 GLY A O 19
ATOM 24089 N N . ARG A 1 46 ? -16.492 5.920 3.020 1.00 0.00 45 ARG A N 19
ATOM 24090 C CA . ARG A 1 46 ? -16.274 4.512 2.720 1.00 0.00 45 ARG A CA 19
ATOM 24091 C C . ARG A 1 46 ? -14.924 4.282 2.071 1.00 0.00 45 ARG A C 19
ATOM 24092 O O . ARG A 1 46 ? -14.349 5.189 1.481 1.00 0.00 45 ARG A O 19
ATOM 24113 N N . SER A 1 47 ? -14.434 3.075 2.180 1.00 0.00 46 SER A N 19
ATOM 24114 C CA . SER A 1 47 ? -13.244 2.648 1.495 1.00 0.00 46 SER A CA 19
ATOM 24115 C C . SER A 1 47 ? -13.498 2.750 -0.031 1.00 0.00 46 SER A C 19
ATOM 24116 O O . SER A 1 47 ? -14.575 2.334 -0.516 1.00 0.00 46 SER A O 19
ATOM 24124 N N . ARG A 1 48 ? -12.567 3.345 -0.773 1.00 0.00 47 ARG A N 19
ATOM 24125 C CA . ARG A 1 48 ? -12.742 3.495 -2.219 1.00 0.00 47 ARG A CA 19
ATOM 24126 C C . ARG A 1 48 ? -12.079 2.377 -3.018 1.00 0.00 47 ARG A C 19
ATOM 24127 O O . ARG A 1 48 ? -12.063 2.414 -4.238 1.00 0.00 47 ARG A O 19
ATOM 24148 N N . GLY A 1 49 ? -11.527 1.397 -2.324 1.00 0.00 48 GLY A N 19
ATOM 24149 C CA . GLY A 1 49 ? -11.030 0.209 -3.005 1.00 0.00 48 GLY A CA 19
ATOM 24150 C C . GLY A 1 49 ? -9.545 0.202 -3.295 1.00 0.00 48 GLY A C 19
ATOM 24151 O O . GLY A 1 49 ? -9.048 -0.726 -3.939 1.00 0.00 48 GLY A O 19
ATOM 24155 N N . PHE A 1 50 ? -8.827 1.201 -2.844 1.00 0.00 49 PHE A N 19
ATOM 24156 C CA . PHE A 1 50 ? -7.396 1.228 -3.056 1.00 0.00 49 PHE A CA 19
ATOM 24157 C C . PHE A 1 50 ? -6.734 2.018 -1.939 1.00 0.00 49 PHE A C 19
ATOM 24158 O O . PHE A 1 50 ? -7.429 2.694 -1.168 1.00 0.00 49 PHE A O 19
ATOM 24175 N N . GLY A 1 51 ? -5.434 1.914 -1.826 1.00 0.00 50 GLY A N 19
ATOM 24176 C CA . GLY A 1 51 ? -4.719 2.592 -0.781 1.00 0.00 50 GLY A CA 19
ATOM 24177 C C . GLY A 1 51 ? -3.257 2.745 -1.110 1.00 0.00 50 GLY A C 19
ATOM 24178 O O . GLY A 1 51 ? -2.791 2.242 -2.141 1.00 0.00 50 GLY A O 19
ATOM 24182 N N . PHE A 1 52 ? -2.538 3.419 -0.249 1.00 0.00 51 PHE A N 19
ATOM 24183 C CA . PHE A 1 52 ? -1.122 3.656 -0.430 1.00 0.00 51 PHE A CA 19
ATOM 24184 C C . PHE A 1 52 ? -0.334 3.217 0.789 1.00 0.00 51 PHE A C 19
ATOM 24185 O O . PHE A 1 52 ? -0.852 3.221 1.909 1.00 0.00 51 PHE A O 19
ATOM 24202 N N . VAL A 1 53 ? 0.895 2.795 0.552 1.00 0.00 52 VAL A N 19
ATOM 24203 C CA . VAL A 1 53 ? 1.826 2.413 1.610 1.00 0.00 52 VAL A CA 19
ATOM 24204 C C . VAL A 1 53 ? 3.175 3.055 1.307 1.00 0.00 52 VAL A C 19
ATOM 24205 O O . VAL A 1 53 ? 3.757 2.783 0.268 1.00 0.00 52 VAL A O 19
ATOM 24218 N N . THR A 1 54 ? 3.639 3.902 2.171 1.00 0.00 53 THR A N 19
ATOM 24219 C CA . THR A 1 54 ? 4.904 4.579 1.990 1.00 0.00 53 THR A CA 19
ATOM 24220 C C . THR A 1 54 ? 6.018 3.925 2.820 1.00 0.00 53 THR A C 19
ATOM 24221 O O . THR A 1 54 ? 5.836 3.638 4.006 1.00 0.00 53 THR A O 19
ATOM 24232 N N . PHE A 1 55 ? 7.141 3.701 2.171 1.00 0.00 54 PHE A N 19
ATOM 24233 C CA . PHE A 1 55 ? 8.346 3.147 2.757 1.00 0.00 54 PHE A CA 19
ATOM 24234 C C . PHE A 1 55 ? 9.443 4.141 2.475 1.00 0.00 54 PHE A C 19
ATOM 24235 O O . PHE A 1 55 ? 9.396 4.789 1.427 1.00 0.00 54 PHE A O 19
ATOM 24252 N N . LYS A 1 56 ? 10.420 4.271 3.325 1.00 0.00 55 LYS A N 19
ATOM 24253 C CA . LYS A 1 56 ? 11.527 5.136 2.993 1.00 0.00 55 LYS A CA 19
ATOM 24254 C C . LYS A 1 56 ? 12.621 4.309 2.338 1.00 0.00 55 LYS A C 19
ATOM 24255 O O . LYS A 1 56 ? 13.554 4.848 1.749 1.00 0.00 55 LYS A O 19
ATOM 24274 N N . ASP A 1 57 ? 12.470 2.997 2.409 1.00 0.00 56 ASP A N 19
ATOM 24275 C CA . ASP A 1 57 ? 13.434 2.080 1.829 1.00 0.00 56 ASP A CA 19
ATOM 24276 C C . ASP A 1 57 ? 12.935 1.493 0.511 1.00 0.00 56 ASP A C 19
ATOM 24277 O O . ASP A 1 57 ? 11.758 1.116 0.353 1.00 0.00 56 ASP A O 19
ATOM 24286 N N . GLU A 1 58 ? 13.845 1.427 -0.432 1.00 0.00 57 GLU A N 19
ATOM 24287 C CA . GLU A 1 58 ? 13.577 0.987 -1.775 1.00 0.00 57 GLU A CA 19
ATOM 24288 C C . GLU A 1 58 ? 13.539 -0.535 -1.833 1.00 0.00 57 GLU A C 19
ATOM 24289 O O . GLU A 1 58 ? 12.874 -1.104 -2.712 1.00 0.00 57 GLU A O 19
ATOM 24301 N N . LYS A 1 59 ? 14.243 -1.204 -0.912 1.00 0.00 58 LYS A N 19
ATOM 24302 C CA . LYS A 1 59 ? 14.169 -2.651 -0.823 1.00 0.00 58 LYS A CA 19
ATOM 24303 C C . LYS A 1 59 ? 12.760 -2.981 -0.440 1.00 0.00 58 LYS A C 19
ATOM 24304 O O . LYS A 1 59 ? 12.084 -3.721 -1.141 1.00 0.00 58 LYS A O 19
ATOM 24323 N N . ALA A 1 60 ? 12.330 -2.378 0.653 1.00 0.00 59 ALA A N 19
ATOM 24324 C CA . ALA A 1 60 ? 11.015 -2.537 1.218 1.00 0.00 59 ALA A CA 19
ATOM 24325 C C . ALA A 1 60 ? 9.938 -2.380 0.181 1.00 0.00 59 ALA A C 19
ATOM 24326 O O . ALA A 1 60 ? 9.127 -3.263 0.016 1.00 0.00 59 ALA A O 19
ATOM 24333 N N . MET A 1 61 ? 9.974 -1.277 -0.551 1.00 0.00 60 MET A N 19
ATOM 24334 C CA . MET A 1 61 ? 8.961 -0.993 -1.544 1.00 0.00 60 MET A CA 19
ATOM 24335 C C . MET A 1 61 ? 8.953 -2.038 -2.675 1.00 0.00 60 MET A C 19
ATOM 24336 O O . MET A 1 61 ? 7.905 -2.510 -3.062 1.00 0.00 60 MET A O 19
ATOM 24350 N N . ARG A 1 62 ? 10.129 -2.457 -3.145 1.00 0.00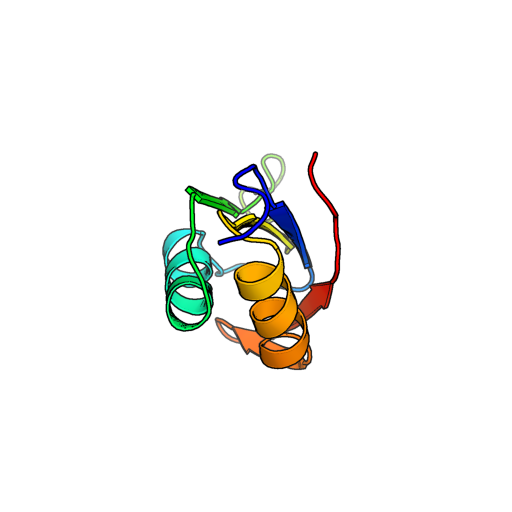 61 ARG A N 19
ATOM 24351 C CA . ARG A 1 62 ? 10.215 -3.354 -4.263 1.00 0.00 61 ARG A CA 19
ATOM 24352 C C . ARG A 1 62 ? 9.757 -4.739 -3.851 1.00 0.00 61 ARG A C 19
ATOM 24353 O O . ARG A 1 62 ? 8.961 -5.387 -4.540 1.00 0.00 61 ARG A O 19
ATOM 24374 N N . ASP A 1 63 ? 10.226 -5.128 -2.695 1.00 0.00 62 ASP A N 19
ATOM 24375 C CA . ASP A 1 63 ? 9.946 -6.414 -2.070 1.00 0.00 62 ASP A CA 19
ATOM 24376 C C . ASP A 1 63 ? 8.447 -6.489 -1.747 1.00 0.00 62 ASP A C 19
ATOM 24377 O O . ASP A 1 63 ? 7.825 -7.535 -1.818 1.00 0.00 62 ASP A O 19
ATOM 24386 N N . ALA A 1 64 ? 7.876 -5.327 -1.473 1.00 0.00 63 ALA A N 19
ATOM 24387 C CA . ALA A 1 64 ? 6.461 -5.163 -1.204 1.00 0.00 63 ALA A CA 19
ATOM 24388 C C . ALA A 1 64 ? 5.653 -5.375 -2.470 1.00 0.00 63 ALA A C 19
ATOM 24389 O O . ALA A 1 64 ? 4.669 -6.130 -2.488 1.00 0.00 63 ALA A O 19
ATOM 24396 N N . ILE A 1 65 ? 6.074 -4.692 -3.518 1.00 0.00 64 ILE A N 19
ATOM 24397 C CA . ILE A 1 65 ? 5.424 -4.724 -4.810 1.00 0.00 64 ILE A CA 19
ATOM 24398 C C . ILE A 1 65 ? 5.359 -6.137 -5.369 1.00 0.00 64 ILE A C 19
ATOM 24399 O O . ILE A 1 65 ? 4.281 -6.623 -5.679 1.00 0.00 64 ILE A O 19
ATOM 24415 N N . GLU A 1 66 ? 6.487 -6.800 -5.442 1.00 0.00 65 GLU A N 19
ATOM 24416 C CA . GLU A 1 66 ? 6.550 -8.128 -5.998 1.00 0.00 65 GLU A CA 19
ATOM 24417 C C . GLU A 1 66 ? 6.083 -9.198 -5.001 1.00 0.00 65 GLU A C 19
ATOM 24418 O O . GLU A 1 66 ? 5.732 -10.305 -5.390 1.00 0.00 65 GLU A O 19
ATOM 24430 N N . GLY A 1 67 ? 6.057 -8.848 -3.727 1.00 0.00 66 GLY A N 19
ATOM 24431 C CA . GLY A 1 67 ? 5.668 -9.797 -2.705 1.00 0.00 66 GLY A CA 19
ATOM 24432 C C . GLY A 1 67 ? 4.167 -9.866 -2.462 1.00 0.00 66 GLY A C 19
ATOM 24433 O O . GLY A 1 67 ? 3.629 -10.939 -2.233 1.00 0.00 66 GLY A O 19
ATOM 24437 N N . MET A 1 68 ? 3.487 -8.732 -2.499 1.00 0.00 67 MET A N 19
ATOM 24438 C CA . MET A 1 68 ? 2.042 -8.722 -2.217 1.00 0.00 67 MET A CA 19
ATOM 24439 C C . MET A 1 68 ? 1.194 -8.593 -3.467 1.00 0.00 67 MET A C 19
ATOM 24440 O O . MET A 1 68 ? -0.035 -8.488 -3.385 1.00 0.00 67 MET A O 19
ATOM 24454 N N . ASN A 1 69 ? 1.823 -8.580 -4.610 1.00 0.00 68 ASN A N 19
ATOM 24455 C CA . ASN A 1 69 ? 1.087 -8.479 -5.865 1.00 0.00 68 ASN A CA 19
ATOM 24456 C C . ASN A 1 69 ? 0.392 -9.805 -6.149 1.00 0.00 68 ASN A C 19
ATOM 24457 O O . ASN A 1 69 ? 1.053 -10.825 -6.294 1.00 0.00 68 ASN A O 19
ATOM 24468 N N . GLY A 1 70 ? -0.925 -9.802 -6.179 1.00 0.00 69 GLY A N 19
ATOM 24469 C CA . GLY A 1 70 ? -1.624 -11.005 -6.556 1.00 0.00 69 GLY A CA 19
ATOM 24470 C C . GLY A 1 70 ? -2.101 -11.842 -5.387 1.00 0.00 69 GLY A C 19
ATOM 24471 O O . GLY A 1 70 ? -2.470 -13.003 -5.578 1.00 0.00 69 GLY A O 19
ATOM 24475 N N . GLN A 1 71 ? -2.078 -11.300 -4.184 1.00 0.00 70 GLN A N 19
ATOM 24476 C CA . GLN A 1 71 ? -2.573 -12.056 -3.040 1.00 0.00 70 GLN A CA 19
ATOM 24477 C C . GLN A 1 71 ? -3.946 -11.552 -2.613 1.00 0.00 70 GLN A C 19
ATOM 24478 O O . GLN A 1 71 ? -4.325 -10.418 -2.933 1.00 0.00 70 GLN A O 19
ATOM 24492 N N . ASP A 1 72 ? -4.675 -12.384 -1.906 1.00 0.00 71 ASP A N 19
ATOM 24493 C CA . ASP A 1 72 ? -6.031 -12.061 -1.469 1.00 0.00 71 ASP A CA 19
ATOM 24494 C C . ASP A 1 72 ? -6.072 -11.603 -0.031 1.00 0.00 71 ASP A C 19
ATOM 24495 O O . ASP A 1 72 ? -6.031 -12.406 0.910 1.00 0.00 71 ASP A O 19
ATOM 24504 N N . LEU A 1 73 ? -6.156 -10.313 0.134 1.00 0.00 72 LEU A N 19
ATOM 24505 C CA . LEU A 1 73 ? -6.180 -9.684 1.421 1.00 0.00 72 LEU A CA 19
ATOM 24506 C C . LEU A 1 73 ? -7.641 -9.342 1.701 1.00 0.00 72 LEU A C 19
ATOM 24507 O O . LEU A 1 73 ? -8.298 -8.719 0.868 1.00 0.00 72 LEU A O 19
ATOM 24523 N N . ASP A 1 74 ? -8.152 -9.832 2.831 1.00 0.00 73 ASP A N 19
ATOM 24524 C CA . ASP A 1 74 ? -9.571 -9.657 3.262 1.00 0.00 73 ASP A CA 19
ATOM 24525 C C . ASP A 1 74 ? -10.529 -10.279 2.255 1.00 0.00 73 ASP A C 19
ATOM 24526 O O . ASP A 1 74 ? -11.698 -9.896 2.161 1.00 0.00 73 ASP A O 19
ATOM 24535 N N . GLY A 1 75 ? -10.046 -11.281 1.543 1.00 0.00 74 GLY A N 19
ATOM 24536 C CA . GLY A 1 75 ? -10.868 -11.962 0.565 1.00 0.00 74 GLY A CA 19
ATOM 24537 C C . GLY A 1 75 ? -10.916 -11.223 -0.754 1.00 0.00 74 GLY A C 19
ATOM 24538 O O . GLY A 1 75 ? -11.865 -11.366 -1.521 1.00 0.00 74 GLY A O 19
ATOM 24542 N N . ARG A 1 76 ? -9.929 -10.399 -0.993 1.00 0.00 75 ARG A N 19
ATOM 24543 C CA . ARG A 1 76 ? -9.826 -9.683 -2.228 1.00 0.00 75 ARG A CA 19
ATOM 24544 C C . ARG A 1 76 ? -8.395 -9.668 -2.732 1.00 0.00 75 ARG A C 19
ATOM 24545 O O . ARG A 1 76 ? -7.473 -9.333 -2.005 1.00 0.00 75 ARG A O 19
ATOM 24566 N N . ASN A 1 77 ? -8.249 -9.971 -3.983 1.00 0.00 76 ASN A N 19
ATOM 24567 C CA . ASN A 1 77 ? -6.954 -10.041 -4.630 1.00 0.00 76 ASN A CA 19
ATOM 24568 C C . ASN A 1 77 ? -6.501 -8.643 -4.959 1.00 0.00 76 ASN A C 19
ATOM 24569 O O . ASN A 1 77 ? -7.182 -7.894 -5.706 1.00 0.00 76 ASN A O 19
ATOM 24580 N N . ILE A 1 78 ? -5.402 -8.279 -4.376 1.00 0.00 77 ILE A N 19
ATOM 24581 C CA . ILE A 1 78 ? -4.879 -6.946 -4.443 1.00 0.00 77 ILE A CA 19
ATOM 24582 C C . ILE A 1 78 ? -3.738 -6.811 -5.457 1.00 0.00 77 ILE A C 19
ATOM 24583 O O . ILE A 1 78 ? -2.910 -7.720 -5.634 1.00 0.00 77 ILE A O 19
ATOM 24599 N N . THR A 1 79 ? -3.700 -5.687 -6.121 1.00 0.00 78 THR A N 19
ATOM 24600 C CA . THR A 1 79 ? -2.664 -5.389 -7.064 1.00 0.00 78 THR A CA 19
ATOM 24601 C C . THR A 1 79 ? -1.758 -4.292 -6.486 1.00 0.00 78 THR A C 19
ATOM 24602 O O . THR A 1 79 ? -2.207 -3.171 -6.242 1.00 0.00 78 THR A O 19
ATOM 24613 N N . VAL A 1 80 ? -0.501 -4.617 -6.271 1.00 0.00 79 VAL A N 19
ATOM 24614 C CA . VAL A 1 80 ? 0.447 -3.680 -5.680 1.00 0.00 79 VAL A CA 19
ATOM 24615 C C . VAL A 1 80 ? 1.438 -3.234 -6.746 1.00 0.00 79 VAL A C 19
ATOM 24616 O O . VAL A 1 80 ? 1.932 -4.058 -7.513 1.00 0.00 79 VAL A O 19
ATOM 24629 N N . ASN A 1 81 ? 1.669 -1.943 -6.826 1.00 0.00 80 ASN A N 19
ATOM 24630 C CA . ASN A 1 81 ? 2.606 -1.346 -7.776 1.00 0.00 80 ASN A CA 19
ATOM 24631 C C . ASN A 1 81 ? 3.134 -0.035 -7.211 1.00 0.00 80 ASN A C 19
ATOM 24632 O O . ASN A 1 81 ? 2.621 0.436 -6.215 1.00 0.00 80 ASN A O 19
ATOM 24643 N N . GLU A 1 82 ? 4.146 0.535 -7.827 1.00 0.00 81 GLU A N 19
ATOM 24644 C CA . GLU A 1 82 ? 4.779 1.750 -7.321 1.00 0.00 81 GLU A CA 19
ATOM 24645 C C . GLU A 1 82 ? 3.950 2.992 -7.664 1.00 0.00 81 GLU A C 19
ATOM 24646 O O . GLU A 1 82 ? 3.492 3.168 -8.795 1.00 0.00 81 GLU A O 19
ATOM 24658 N N . ALA A 1 83 ? 3.764 3.837 -6.682 1.00 0.00 82 ALA A N 19
ATOM 24659 C CA . ALA A 1 83 ? 2.956 5.029 -6.794 1.00 0.00 82 ALA A CA 19
ATOM 24660 C C . ALA A 1 83 ? 3.763 6.192 -7.370 1.00 0.00 82 ALA A C 19
ATOM 24661 O O . ALA A 1 83 ? 3.194 7.199 -7.784 1.00 0.00 82 ALA A O 19
ATOM 24668 N N . GLN A 1 84 ? 5.075 6.065 -7.358 1.00 0.00 83 GLN A N 19
ATOM 24669 C CA . GLN A 1 84 ? 5.947 7.056 -7.981 1.00 0.00 83 GLN A CA 19
ATOM 24670 C C . GLN A 1 84 ? 6.120 6.774 -9.467 1.00 0.00 83 GLN A C 19
ATOM 24671 O O . GLN A 1 84 ? 6.306 7.680 -10.263 1.00 0.00 83 GLN A O 19
ATOM 24685 N N . SER A 1 85 ? 6.024 5.523 -9.837 1.00 0.00 84 SER A N 19
ATOM 24686 C CA . SER A 1 85 ? 6.162 5.135 -11.217 1.00 0.00 84 SER A CA 19
ATOM 24687 C C . SER A 1 85 ? 4.781 4.926 -11.825 1.00 0.00 84 SER A C 19
ATOM 24688 O O . SER A 1 85 ? 4.122 3.920 -11.574 1.00 0.00 84 SER A O 19
ATOM 24696 N N . ARG A 1 86 ? 4.312 5.899 -12.567 1.00 0.00 85 ARG A N 19
ATOM 24697 C CA . ARG A 1 86 ? 2.987 5.798 -13.162 1.00 0.00 85 ARG A CA 19
ATOM 24698 C C . ARG A 1 86 ? 3.112 5.757 -14.673 1.00 0.00 85 ARG A C 19
ATOM 24699 O O . ARG A 1 86 ? 4.079 6.289 -15.220 1.00 0.00 85 ARG A O 19
ATOM 24720 N N . GLY A 1 1 ? 14.206 9.131 6.218 1.00 0.00 0 GLY A N 20
ATOM 24721 C CA . GLY A 1 1 ? 14.332 10.527 6.624 1.00 0.00 0 GLY A CA 20
ATOM 24722 C C . GLY A 1 1 ? 15.353 11.295 5.801 1.00 0.00 0 GLY A C 20
ATOM 24723 O O . GLY A 1 1 ? 15.090 12.410 5.400 1.00 0.00 0 GLY A O 20
ATOM 24729 N N . MET A 1 2 ? 16.499 10.691 5.534 1.00 0.00 1 MET A N 20
ATOM 24730 C CA . MET A 1 2 ? 17.575 11.368 4.824 1.00 0.00 1 MET A CA 20
ATOM 24731 C C . MET A 1 2 ? 17.871 10.670 3.492 1.00 0.00 1 MET A C 20
ATOM 24732 O O . MET A 1 2 ? 17.617 11.213 2.436 1.00 0.00 1 MET A O 20
ATOM 24746 N N . ALA A 1 3 ? 18.366 9.444 3.557 1.00 0.00 2 ALA A N 20
ATOM 24747 C CA . ALA A 1 3 ? 18.734 8.701 2.342 1.00 0.00 2 ALA A CA 20
ATOM 24748 C C . ALA A 1 3 ? 17.693 7.650 2.049 1.00 0.00 2 ALA A C 20
ATOM 24749 O O . ALA A 1 3 ? 17.706 6.992 1.021 1.00 0.00 2 ALA A O 20
ATOM 24756 N N . GLU A 1 4 ? 16.783 7.554 2.951 1.00 0.00 3 GLU A N 20
ATOM 24757 C CA . GLU A 1 4 ? 15.715 6.633 2.919 1.00 0.00 3 GLU A CA 20
ATOM 24758 C C . GLU A 1 4 ? 14.445 7.424 2.984 1.00 0.00 3 GLU A C 20
ATOM 24759 O O . GLU A 1 4 ? 13.820 7.632 4.034 1.00 0.00 3 GLU A O 20
ATOM 24771 N N . VAL A 1 5 ? 14.215 8.029 1.885 1.00 0.00 4 VAL A N 20
ATOM 24772 C CA . VAL A 1 5 ? 13.106 8.882 1.636 1.00 0.00 4 VAL A CA 20
ATOM 24773 C C . VAL A 1 5 ? 11.905 8.029 1.224 1.00 0.00 4 VAL A C 20
ATOM 24774 O O . VAL A 1 5 ? 12.087 6.902 0.770 1.00 0.00 4 VAL A O 20
ATOM 24787 N N . GLU A 1 6 ? 10.698 8.562 1.415 1.00 0.00 5 GLU A N 20
ATOM 24788 C CA . GLU A 1 6 ? 9.482 7.807 1.225 1.00 0.00 5 GLU A CA 20
ATOM 24789 C C . GLU A 1 6 ? 9.341 7.203 -0.157 1.00 0.00 5 GLU A C 20
ATOM 24790 O O . GLU A 1 6 ? 9.542 7.863 -1.182 1.00 0.00 5 GLU A O 20
ATOM 24802 N N . TYR A 1 7 ? 9.041 5.947 -0.167 1.00 0.00 6 TYR A N 20
ATOM 24803 C CA . TYR A 1 7 ? 8.662 5.289 -1.346 1.00 0.00 6 TYR A CA 20
ATOM 24804 C C . TYR A 1 7 ? 7.283 4.796 -1.210 1.00 0.00 6 TYR A C 20
ATOM 24805 O O . TYR A 1 7 ? 6.998 3.783 -0.565 1.00 0.00 6 TYR A O 20
ATOM 24823 N N . ARG A 1 8 ? 6.426 5.568 -1.764 1.00 0.00 7 ARG A N 20
ATOM 24824 C CA . ARG A 1 8 ? 5.035 5.383 -1.669 1.00 0.00 7 ARG A CA 20
ATOM 24825 C C . ARG A 1 8 ? 4.586 4.404 -2.744 1.00 0.00 7 ARG A C 20
ATOM 24826 O O . ARG A 1 8 ? 4.934 4.540 -3.919 1.00 0.00 7 ARG A O 20
ATOM 24847 N N . CYS A 1 9 ? 3.880 3.407 -2.322 1.00 0.00 8 CYS A N 20
ATOM 24848 C CA . CYS A 1 9 ? 3.413 2.348 -3.162 1.00 0.00 8 CYS A CA 20
ATOM 24849 C C . CYS A 1 9 ? 1.897 2.451 -3.297 1.00 0.00 8 CYS A C 20
ATOM 24850 O O . CYS A 1 9 ? 1.214 2.900 -2.366 1.00 0.00 8 CYS A O 20
ATOM 24858 N N . PHE A 1 10 ? 1.389 2.068 -4.445 1.00 0.00 9 PHE A N 20
ATOM 24859 C CA . PHE A 1 10 ? -0.025 2.123 -4.735 1.00 0.00 9 PHE A CA 20
ATOM 24860 C C . PHE A 1 10 ? -0.584 0.722 -4.612 1.00 0.00 9 PHE A C 20
ATOM 24861 O O . PHE A 1 10 ? -0.108 -0.202 -5.291 1.00 0.00 9 PHE A O 20
ATOM 24878 N N . VAL A 1 11 ? -1.548 0.542 -3.750 1.00 0.00 10 VAL A N 20
ATOM 24879 C CA . VAL A 1 11 ? -2.183 -0.739 -3.619 1.00 0.00 10 VAL A CA 20
ATOM 24880 C C . VAL A 1 11 ? -3.670 -0.567 -3.884 1.00 0.00 10 VAL A C 20
ATOM 24881 O O . VAL A 1 11 ? -4.376 0.100 -3.133 1.00 0.00 10 VAL A O 20
ATOM 24894 N N . GLY A 1 12 ? -4.123 -1.151 -4.947 1.00 0.00 11 GLY A N 20
ATOM 24895 C CA . GLY A 1 12 ? -5.499 -1.075 -5.319 1.00 0.00 11 GLY A CA 20
ATOM 24896 C C . GLY A 1 12 ? -6.134 -2.421 -5.271 1.00 0.00 11 GLY A C 20
ATOM 24897 O O . GLY A 1 12 ? -5.434 -3.425 -5.296 1.00 0.00 11 GLY A O 20
ATOM 24901 N N . GLY A 1 13 ? -7.435 -2.455 -5.193 1.00 0.00 12 GLY A N 20
ATOM 24902 C CA . GLY A 1 13 ? -8.123 -3.712 -5.124 1.00 0.00 12 GLY A CA 20
ATOM 24903 C C . GLY A 1 13 ? -8.130 -4.209 -3.714 1.00 0.00 12 GLY A C 20
ATOM 24904 O O . GLY A 1 13 ? -7.709 -5.314 -3.434 1.00 0.00 12 GLY A O 20
ATOM 24908 N N . LEU A 1 14 ? -8.580 -3.367 -2.822 1.00 0.00 13 LEU A N 20
ATOM 24909 C CA . LEU A 1 14 ? -8.611 -3.694 -1.421 1.00 0.00 13 LEU A CA 20
ATOM 24910 C C . LEU A 1 14 ? -9.912 -4.372 -1.043 1.00 0.00 13 LEU A C 20
ATOM 24911 O O . LEU A 1 14 ? -10.897 -4.350 -1.817 1.00 0.00 13 LEU A O 20
ATOM 24927 N N . ALA A 1 15 ? -9.935 -4.942 0.129 1.00 0.00 14 ALA A N 20
ATOM 24928 C CA . ALA A 1 15 ? -11.001 -5.795 0.541 1.00 0.00 14 ALA A CA 20
ATOM 24929 C C . ALA A 1 15 ? -12.029 -5.147 1.451 1.00 0.00 14 ALA A C 20
ATOM 24930 O O . ALA A 1 15 ? -12.197 -3.928 1.454 1.00 0.00 14 ALA A O 20
ATOM 24937 N N . TRP A 1 16 ? -12.733 -5.989 2.186 1.00 0.00 15 TRP A N 20
ATOM 24938 C CA . TRP A 1 16 ? -13.906 -5.601 2.944 1.00 0.00 15 TRP A CA 20
ATOM 24939 C C . TRP A 1 16 ? -13.538 -4.900 4.233 1.00 0.00 15 TRP A C 20
ATOM 24940 O O . TRP A 1 16 ? -14.246 -4.002 4.682 1.00 0.00 15 TRP A O 20
ATOM 24961 N N . ALA A 1 17 ? -12.444 -5.295 4.808 1.00 0.00 16 ALA A N 20
ATOM 24962 C CA . ALA A 1 17 ? -12.050 -4.790 6.115 1.00 0.00 16 ALA A CA 20
ATOM 24963 C C . ALA A 1 17 ? -10.658 -4.204 6.063 1.00 0.00 16 ALA A C 20
ATOM 24964 O O . ALA A 1 17 ? -9.993 -3.992 7.104 1.00 0.00 16 ALA A O 20
ATOM 24971 N N . THR A 1 18 ? -10.217 -3.909 4.872 1.00 0.00 17 THR A N 20
ATOM 24972 C CA . THR A 1 18 ? -8.929 -3.349 4.695 1.00 0.00 17 THR A CA 20
ATOM 24973 C C . THR A 1 18 ? -8.924 -1.888 5.179 1.00 0.00 17 THR A C 20
ATOM 24974 O O . THR A 1 18 ? -9.631 -1.029 4.647 1.00 0.00 17 THR A O 20
ATOM 24985 N N . THR A 1 19 ? -8.126 -1.641 6.176 1.00 0.00 18 THR A N 20
ATOM 24986 C CA . THR A 1 19 ? -7.995 -0.357 6.797 1.00 0.00 18 THR A CA 20
ATOM 24987 C C . THR A 1 19 ? -6.595 0.037 6.732 1.00 0.00 18 THR A C 20
ATOM 24988 O O . THR A 1 19 ? -5.732 -0.746 6.311 1.00 0.00 18 THR A O 20
ATOM 24999 N N . ASP A 1 20 ? -6.368 1.231 7.144 1.00 0.00 19 ASP A N 20
ATOM 25000 C CA . ASP A 1 20 ? -5.084 1.831 7.141 1.00 0.00 19 ASP A CA 20
ATOM 25001 C C . ASP A 1 20 ? -4.125 1.025 7.992 1.00 0.00 19 ASP A C 20
ATOM 25002 O O . ASP A 1 20 ? -2.937 0.914 7.685 1.00 0.00 19 ASP A O 20
ATOM 25011 N N . GLN A 1 21 ? -4.665 0.431 9.043 1.00 0.00 20 GLN A N 20
ATOM 25012 C CA . GLN A 1 21 ? -3.886 -0.365 9.948 1.00 0.00 20 GLN A CA 20
ATOM 25013 C C . GLN A 1 21 ? -3.611 -1.729 9.325 1.00 0.00 20 GLN A C 20
ATOM 25014 O O . GLN A 1 21 ? -2.457 -2.086 9.126 1.00 0.00 20 GLN A O 20
ATOM 25028 N N . THR A 1 22 ? -4.677 -2.428 8.922 1.00 0.00 21 THR A N 20
ATOM 25029 C CA . THR A 1 22 ? -4.550 -3.778 8.381 1.00 0.00 21 THR A CA 20
ATOM 25030 C C . THR A 1 22 ? -3.739 -3.838 7.069 1.00 0.00 21 THR A C 20
ATOM 25031 O O . THR A 1 22 ? -3.113 -4.850 6.751 1.00 0.00 21 THR A O 20
ATOM 25042 N N . LEU A 1 23 ? -3.745 -2.751 6.312 1.00 0.00 22 LEU A N 20
ATOM 25043 C CA . LEU A 1 23 ? -2.949 -2.686 5.105 1.00 0.00 22 LEU A CA 20
ATOM 25044 C C . LEU A 1 23 ? -1.481 -2.441 5.477 1.00 0.00 22 LEU A C 20
ATOM 25045 O O . LEU A 1 23 ? -0.567 -3.006 4.875 1.00 0.00 22 LEU A O 20
ATOM 25061 N N . GLY A 1 24 ? -1.279 -1.628 6.499 1.00 0.00 23 GLY A N 20
ATOM 25062 C CA . GLY A 1 24 ? 0.050 -1.263 6.921 1.00 0.00 23 GLY A CA 20
ATOM 25063 C C . GLY A 1 24 ? 0.787 -2.402 7.589 1.00 0.00 23 GLY A C 20
ATOM 25064 O O . GLY A 1 24 ? 1.940 -2.675 7.249 1.00 0.00 23 GLY A O 20
ATOM 25068 N N . GLU A 1 25 ? 0.114 -3.090 8.505 1.00 0.00 24 GLU A N 20
ATOM 25069 C CA . GLU A 1 25 ? 0.709 -4.193 9.269 1.00 0.00 24 GLU A CA 20
ATOM 25070 C C . GLU A 1 25 ? 1.228 -5.302 8.343 1.00 0.00 24 GLU A C 20
ATOM 25071 O O . GLU A 1 25 ? 2.323 -5.834 8.544 1.00 0.00 24 GLU A O 20
ATOM 25083 N N . ALA A 1 26 ? 0.466 -5.580 7.289 1.00 0.00 25 ALA A N 20
ATOM 25084 C CA . ALA A 1 26 ? 0.808 -6.606 6.322 1.00 0.00 25 ALA A CA 20
ATOM 25085 C C . ALA A 1 26 ? 2.126 -6.288 5.624 1.00 0.00 25 ALA A C 20
ATOM 25086 O O . ALA A 1 26 ? 2.975 -7.155 5.455 1.00 0.00 25 ALA A O 20
ATOM 25093 N N . PHE A 1 27 ? 2.312 -5.036 5.270 1.00 0.00 26 PHE A N 20
ATOM 25094 C CA . PHE A 1 27 ? 3.511 -4.629 4.567 1.00 0.00 26 PHE A CA 20
ATOM 25095 C C . PHE A 1 27 ? 4.662 -4.305 5.511 1.00 0.00 26 PHE A C 20
ATOM 25096 O O . PHE A 1 27 ? 5.819 -4.232 5.089 1.00 0.00 26 PHE A O 20
ATOM 25113 N N . SER A 1 28 ? 4.360 -4.164 6.791 1.00 0.00 27 SER A N 20
ATOM 25114 C CA . SER A 1 28 ? 5.369 -3.843 7.788 1.00 0.00 27 SER A CA 20
ATOM 25115 C C . SER A 1 28 ? 6.270 -5.049 8.051 1.00 0.00 27 SER A C 20
ATOM 25116 O O . SER A 1 28 ? 7.337 -4.922 8.647 1.00 0.00 27 SER A O 20
ATOM 25124 N N . GLN A 1 29 ? 5.834 -6.208 7.587 1.00 0.00 28 GLN A N 20
ATOM 25125 C CA . GLN A 1 29 ? 6.605 -7.426 7.724 1.00 0.00 28 GLN A CA 20
ATOM 25126 C C . GLN A 1 29 ? 7.653 -7.512 6.619 1.00 0.00 28 GLN A C 20
ATOM 25127 O O . GLN A 1 29 ? 8.535 -8.359 6.653 1.00 0.00 28 GLN A O 20
ATOM 25141 N N . PHE A 1 30 ? 7.529 -6.627 5.647 1.00 0.00 29 PHE A N 20
ATOM 25142 C CA . PHE A 1 30 ? 8.440 -6.578 4.520 1.00 0.00 29 PHE A CA 20
ATOM 25143 C C . PHE A 1 30 ? 9.385 -5.402 4.686 1.00 0.00 29 PHE A C 20
ATOM 25144 O O . PHE A 1 30 ? 10.585 -5.507 4.442 1.00 0.00 29 PHE A O 20
ATOM 25161 N N . GLY A 1 31 ? 8.851 -4.280 5.118 1.00 0.00 30 GLY A N 20
ATOM 25162 C CA . GLY A 1 31 ? 9.675 -3.134 5.310 1.00 0.00 30 GLY A CA 20
ATOM 25163 C C . GLY A 1 31 ? 9.080 -2.156 6.271 1.00 0.00 30 GLY A C 20
ATOM 25164 O O . GLY A 1 31 ? 7.899 -2.246 6.597 1.00 0.00 30 GLY A O 20
ATOM 25168 N N . GLU A 1 32 ? 9.907 -1.235 6.729 1.00 0.00 31 GLU A N 20
ATOM 25169 C CA . GLU A 1 32 ? 9.491 -0.178 7.616 1.00 0.00 31 GLU A CA 20
ATOM 25170 C C . GLU A 1 32 ? 8.502 0.736 6.894 1.00 0.00 31 GLU A C 20
ATOM 25171 O O . GLU A 1 32 ? 8.811 1.288 5.815 1.00 0.00 31 GLU A O 20
ATOM 25183 N N . ILE A 1 33 ? 7.335 0.868 7.464 1.00 0.00 32 ILE A N 20
ATOM 25184 C CA . ILE A 1 33 ? 6.272 1.665 6.900 1.00 0.00 32 ILE A CA 20
ATOM 25185 C C . ILE A 1 33 ? 6.320 3.057 7.501 1.00 0.00 32 ILE A C 20
ATOM 25186 O O . ILE A 1 33 ? 6.518 3.209 8.702 1.00 0.00 32 ILE A O 20
ATOM 25202 N N . LEU A 1 34 ? 6.186 4.056 6.666 1.00 0.00 33 LEU A N 20
ATOM 25203 C CA . LEU A 1 34 ? 6.159 5.426 7.131 1.00 0.00 33 LEU A CA 20
ATOM 25204 C C . LEU A 1 34 ? 4.719 5.854 7.347 1.00 0.00 33 LEU A C 20
ATOM 25205 O O . LEU A 1 34 ? 4.400 6.523 8.327 1.00 0.00 33 LEU A O 20
ATOM 25221 N N . ASP A 1 35 ? 3.852 5.428 6.441 1.00 0.00 34 ASP A N 20
ATOM 25222 C CA . ASP A 1 35 ? 2.427 5.709 6.527 1.00 0.00 34 ASP A CA 20
ATOM 25223 C C . ASP A 1 35 ? 1.685 4.762 5.627 1.00 0.00 34 ASP A C 20
ATOM 25224 O O . ASP A 1 35 ? 2.271 4.179 4.714 1.00 0.00 34 ASP A O 20
ATOM 25233 N N . SER A 1 36 ? 0.442 4.558 5.915 1.00 0.00 35 SER A N 20
ATOM 25234 C CA . SER A 1 36 ? -0.405 3.732 5.120 1.00 0.00 35 SER A CA 20
ATOM 25235 C C . SER A 1 36 ? -1.816 4.280 5.178 1.00 0.00 35 SER A C 20
ATOM 25236 O O . SER A 1 36 ? -2.490 4.189 6.205 1.00 0.00 35 SER A O 20
ATOM 25244 N N . LYS A 1 37 ? -2.236 4.899 4.109 1.00 0.00 36 LYS A N 20
ATOM 25245 C CA . LYS A 1 37 ? -3.531 5.509 4.060 1.00 0.00 36 LYS A CA 20
ATOM 25246 C C . LYS A 1 37 ? -4.389 4.992 2.947 1.00 0.00 36 LYS A C 20
ATOM 25247 O O . LYS A 1 37 ? -4.005 5.015 1.771 1.00 0.00 36 LYS A O 20
ATOM 25266 N N . ILE A 1 38 ? -5.544 4.524 3.331 1.00 0.00 37 ILE A N 20
ATOM 25267 C CA . ILE A 1 38 ? -6.561 4.102 2.420 1.00 0.00 37 ILE A CA 20
ATOM 25268 C C . ILE A 1 38 ? -7.212 5.355 1.890 1.00 0.00 37 ILE A C 20
ATOM 25269 O O . ILE A 1 38 ? -7.443 6.313 2.656 1.00 0.00 37 ILE A O 20
ATOM 25285 N N . ILE A 1 39 ? -7.476 5.385 0.622 1.00 0.00 38 ILE A N 20
ATOM 25286 C CA . ILE A 1 39 ? -8.167 6.492 0.050 1.00 0.00 38 ILE A CA 20
ATOM 25287 C C . ILE A 1 39 ? -9.630 6.300 0.344 1.00 0.00 38 ILE A C 20
ATOM 25288 O O . ILE A 1 39 ? -10.262 5.349 -0.146 1.00 0.00 38 ILE A O 20
ATOM 25304 N N . ASN A 1 40 ? -10.142 7.132 1.198 1.00 0.00 39 ASN A N 20
ATOM 25305 C CA . ASN A 1 40 ? -11.508 7.037 1.613 1.00 0.00 39 ASN A CA 20
ATOM 25306 C C . ASN A 1 40 ? -12.445 7.653 0.617 1.00 0.00 39 ASN A C 20
ATOM 25307 O O . ASN A 1 40 ? -12.073 8.514 -0.188 1.00 0.00 39 ASN A O 20
ATOM 25318 N N . ASP A 1 41 ? -13.644 7.208 0.683 1.00 0.00 40 ASP A N 20
ATOM 25319 C CA . ASP A 1 41 ? -14.687 7.591 -0.206 1.00 0.00 40 ASP A CA 20
ATOM 25320 C C . ASP A 1 41 ? -15.457 8.763 0.329 1.00 0.00 40 ASP A C 20
ATOM 25321 O O . ASP A 1 41 ? -16.108 8.661 1.356 1.00 0.00 40 ASP A O 20
ATOM 25330 N N . ARG A 1 42 ? -15.324 9.891 -0.324 1.00 0.00 41 ARG A N 20
ATOM 25331 C CA . ARG A 1 42 ? -16.063 11.063 0.073 1.00 0.00 41 ARG A CA 20
ATOM 25332 C C . ARG A 1 42 ? -17.559 11.040 -0.264 1.00 0.00 41 ARG A C 20
ATOM 25333 O O . ARG A 1 42 ? -18.291 11.927 0.158 1.00 0.00 41 ARG A O 20
ATOM 25354 N N . GLU A 1 43 ? -18.000 10.037 -1.021 1.00 0.00 42 GLU A N 20
ATOM 25355 C CA . GLU A 1 43 ? -19.413 9.888 -1.314 1.00 0.00 42 GLU A CA 20
ATOM 25356 C C . GLU A 1 43 ? -20.160 9.217 -0.154 1.00 0.00 42 GLU A C 20
ATOM 25357 O O . GLU A 1 43 ? -21.119 9.769 0.382 1.00 0.00 42 GLU A O 20
ATOM 25369 N N . THR A 1 44 ? -19.728 8.029 0.229 1.00 0.00 43 THR A N 20
ATOM 25370 C CA . THR A 1 44 ? -20.435 7.271 1.244 1.00 0.00 43 THR A CA 20
ATOM 25371 C C . THR A 1 44 ? -19.676 7.157 2.569 1.00 0.00 43 THR A C 20
ATOM 25372 O O . THR A 1 44 ? -20.188 6.579 3.532 1.00 0.00 43 THR A O 20
ATOM 25383 N N . GLY A 1 45 ? -18.465 7.683 2.614 1.00 0.00 44 GLY A N 20
ATOM 25384 C CA . GLY A 1 45 ? -17.676 7.620 3.836 1.00 0.00 44 GLY A CA 20
ATOM 25385 C C . GLY A 1 45 ? -16.989 6.278 4.004 1.00 0.00 44 GLY A C 20
ATOM 25386 O O . GLY A 1 45 ? -16.570 5.914 5.095 1.00 0.00 44 GLY A O 20
ATOM 25390 N N . ARG A 1 46 ? -16.887 5.547 2.921 1.00 0.00 45 ARG A N 20
ATOM 25391 C CA . ARG A 1 46 ? -16.265 4.231 2.930 1.00 0.00 45 ARG A CA 20
ATOM 25392 C C . ARG A 1 46 ? -14.859 4.315 2.337 1.00 0.00 45 ARG A C 20
ATOM 25393 O O . ARG A 1 46 ? -14.208 5.340 2.446 1.00 0.00 45 ARG A O 20
ATOM 25414 N N . SER A 1 47 ? -14.388 3.247 1.752 1.00 0.00 46 SER A N 20
ATOM 25415 C CA . SER A 1 47 ? -13.091 3.226 1.125 1.00 0.00 46 SER A CA 20
ATOM 25416 C C . SER A 1 47 ? -13.270 3.237 -0.399 1.00 0.00 46 SER A C 20
ATOM 25417 O O . SER A 1 47 ? -14.247 2.698 -0.900 1.00 0.00 46 SER A O 20
ATOM 25425 N N . ARG A 1 48 ? -12.337 3.856 -1.132 1.00 0.00 47 ARG A N 20
ATOM 25426 C CA . ARG A 1 48 ? -12.412 3.894 -2.609 1.00 0.00 47 ARG A CA 20
ATOM 25427 C C . ARG A 1 48 ? -11.939 2.576 -3.211 1.00 0.00 47 ARG A C 20
ATOM 25428 O O . ARG A 1 48 ? -12.002 2.376 -4.415 1.00 0.00 47 ARG A O 20
ATOM 25449 N N . GLY A 1 49 ? -11.418 1.710 -2.368 1.00 0.00 48 GLY A N 20
ATOM 25450 C CA . GLY A 1 49 ? -10.989 0.414 -2.821 1.00 0.00 48 GLY A CA 20
ATOM 25451 C C . GLY A 1 49 ? -9.507 0.343 -3.093 1.00 0.00 48 GLY A C 20
ATOM 25452 O O . GLY A 1 49 ? -9.019 -0.664 -3.606 1.00 0.00 48 GLY A O 20
ATOM 25456 N N . PHE A 1 50 ? -8.788 1.398 -2.762 1.00 0.00 49 PHE A N 20
ATOM 25457 C CA . PHE A 1 50 ? -7.353 1.423 -2.946 1.00 0.00 49 PHE A CA 20
ATOM 25458 C C . PHE A 1 50 ? -6.726 2.346 -1.909 1.00 0.00 49 PHE A C 20
ATOM 25459 O O . PHE A 1 50 ? -7.442 3.126 -1.254 1.00 0.00 49 PHE A O 20
ATOM 25476 N N . GLY A 1 51 ? -5.434 2.241 -1.736 1.00 0.00 50 GLY A N 20
ATOM 25477 C CA . GLY A 1 51 ? -4.739 3.050 -0.782 1.00 0.00 50 GLY A CA 20
ATOM 25478 C C . GLY A 1 51 ? -3.261 3.094 -1.064 1.00 0.00 50 GLY A C 20
ATOM 25479 O O . GLY A 1 51 ? -2.771 2.400 -1.963 1.00 0.00 50 GLY A O 20
ATOM 25483 N N . PHE A 1 52 ? -2.556 3.890 -0.317 1.00 0.00 51 PHE A N 20
ATOM 25484 C CA . PHE A 1 52 ? -1.127 4.024 -0.474 1.00 0.00 51 PHE A CA 20
ATOM 25485 C C . PHE A 1 52 ? -0.398 3.503 0.743 1.00 0.00 51 PHE A C 20
ATOM 25486 O O . PHE A 1 52 ? -0.821 3.731 1.878 1.00 0.00 51 PHE A O 20
ATOM 25503 N N . VAL A 1 53 ? 0.673 2.796 0.501 1.00 0.00 52 VAL A N 20
ATOM 25504 C CA . VAL A 1 53 ? 1.525 2.283 1.555 1.00 0.00 52 VAL A CA 20
ATOM 25505 C C . VAL A 1 53 ? 2.895 2.889 1.360 1.00 0.00 52 VAL A C 20
ATOM 25506 O O . VAL A 1 53 ? 3.479 2.767 0.286 1.00 0.00 52 VAL A O 20
ATOM 25519 N N . THR A 1 54 ? 3.378 3.564 2.339 1.00 0.00 53 THR A N 20
ATOM 25520 C CA . THR A 1 54 ? 4.627 4.227 2.236 1.00 0.00 53 THR A CA 20
ATOM 25521 C C . THR A 1 54 ? 5.745 3.465 2.906 1.00 0.00 53 THR A C 20
ATOM 25522 O O . THR A 1 54 ? 5.701 3.187 4.106 1.00 0.00 53 THR A O 20
ATOM 25533 N N . PHE A 1 55 ? 6.735 3.138 2.127 1.00 0.00 54 PHE A N 20
ATOM 25534 C CA . PHE A 1 55 ? 7.889 2.445 2.593 1.00 0.00 54 PHE A CA 20
ATOM 25535 C C . PHE A 1 55 ? 9.018 3.409 2.817 1.00 0.00 54 PHE A C 20
ATOM 25536 O O . PHE A 1 55 ? 9.084 4.466 2.191 1.00 0.00 54 PHE A O 20
ATOM 25553 N N . LYS A 1 56 ? 9.876 3.052 3.722 1.00 0.00 55 LYS A N 20
ATOM 25554 C CA . LYS A 1 56 ? 11.047 3.833 4.056 1.00 0.00 55 LYS A CA 20
ATOM 25555 C C . LYS A 1 56 ? 12.123 3.716 2.965 1.00 0.00 55 LYS A C 20
ATOM 25556 O O . LYS A 1 56 ? 12.906 4.627 2.764 1.00 0.00 55 LYS A O 20
ATOM 25575 N N . ASP A 1 57 ? 12.144 2.592 2.267 1.00 0.00 56 ASP A N 20
ATOM 25576 C CA . ASP A 1 57 ? 13.131 2.375 1.213 1.00 0.00 56 ASP A CA 20
ATOM 25577 C C . ASP A 1 57 ? 12.514 1.685 0.016 1.00 0.00 56 ASP A C 20
ATOM 25578 O O . ASP A 1 57 ? 11.585 0.879 0.149 1.00 0.00 56 ASP A O 20
ATOM 25587 N N . GLU A 1 58 ? 13.064 1.990 -1.130 1.00 0.00 57 GLU A N 20
ATOM 25588 C CA . GLU A 1 58 ? 12.653 1.485 -2.416 1.00 0.00 57 GLU A CA 20
ATOM 25589 C C . GLU A 1 58 ? 12.818 -0.052 -2.529 1.00 0.00 57 GLU A C 20
ATOM 25590 O O . GLU A 1 58 ? 11.980 -0.718 -3.116 1.00 0.00 57 GLU A O 20
ATOM 25602 N N . LYS A 1 59 ? 13.845 -0.604 -1.895 1.00 0.00 58 LYS A N 20
ATOM 25603 C CA . LYS A 1 59 ? 14.107 -2.062 -1.948 1.00 0.00 58 LYS A CA 20
ATOM 25604 C C . LYS A 1 59 ? 13.079 -2.783 -1.120 1.00 0.00 58 LYS A C 20
ATOM 25605 O O . LYS A 1 59 ? 12.594 -3.844 -1.496 1.00 0.00 58 LYS A O 20
ATOM 25624 N N . ALA A 1 60 ? 12.734 -2.175 0.006 1.00 0.00 59 ALA A N 20
ATOM 25625 C CA . ALA A 1 60 ? 11.725 -2.721 0.899 1.00 0.00 59 ALA A CA 20
ATOM 25626 C C . ALA A 1 60 ? 10.361 -2.682 0.218 1.00 0.00 59 ALA A C 20
ATOM 25627 O O . ALA A 1 60 ? 9.485 -3.483 0.496 1.00 0.00 59 ALA A O 20
ATOM 25634 N N . MET A 1 61 ? 10.217 -1.738 -0.684 1.00 0.00 60 MET A N 20
ATOM 25635 C CA . MET A 1 61 ? 9.020 -1.596 -1.467 1.00 0.00 60 MET A CA 20
ATOM 25636 C C . MET A 1 61 ? 8.984 -2.687 -2.545 1.00 0.00 60 MET A C 20
ATOM 25637 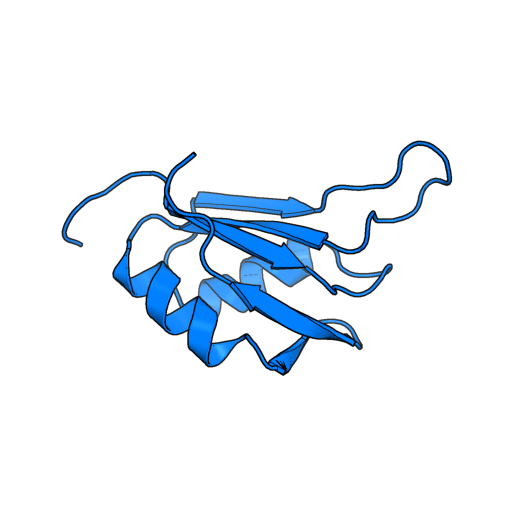O O . MET A 1 61 ? 7.950 -3.269 -2.791 1.00 0.00 60 MET A O 20
ATOM 25651 N N . ARG A 1 62 ? 10.148 -2.969 -3.145 1.00 0.00 61 ARG A N 20
ATOM 25652 C CA . ARG A 1 62 ? 10.290 -3.992 -4.215 1.00 0.00 61 ARG A CA 20
ATOM 25653 C C . ARG A 1 62 ? 9.757 -5.333 -3.786 1.00 0.00 61 ARG A C 20
ATOM 25654 O O . ARG A 1 62 ? 8.825 -5.848 -4.384 1.00 0.00 61 ARG A O 20
ATOM 25675 N N . ASP A 1 63 ? 10.306 -5.861 -2.705 1.00 0.00 62 ASP A N 20
ATOM 25676 C CA . ASP A 1 63 ? 9.906 -7.191 -2.200 1.00 0.00 62 ASP A CA 20
ATOM 25677 C C . ASP A 1 63 ? 8.401 -7.225 -1.884 1.00 0.00 62 ASP A C 20
ATOM 25678 O O . ASP A 1 63 ? 7.727 -8.238 -2.059 1.00 0.00 62 ASP A O 20
ATOM 25687 N N . ALA A 1 64 ? 7.862 -6.067 -1.541 1.00 0.00 63 ALA A N 20
ATOM 25688 C CA . ALA A 1 64 ? 6.470 -5.960 -1.208 1.00 0.00 63 ALA A CA 20
ATOM 25689 C C . ALA A 1 64 ? 5.608 -5.955 -2.469 1.00 0.00 63 ALA A C 20
ATOM 25690 O O . ALA A 1 64 ? 4.531 -6.539 -2.492 1.00 0.00 63 ALA A O 20
ATOM 25697 N N . ILE A 1 65 ? 6.087 -5.311 -3.513 1.00 0.00 64 ILE A N 20
ATOM 25698 C CA . ILE A 1 65 ? 5.346 -5.236 -4.763 1.00 0.00 64 ILE A CA 20
ATOM 25699 C C . ILE A 1 65 ? 5.433 -6.565 -5.478 1.00 0.00 64 ILE A C 20
ATOM 25700 O O . ILE A 1 65 ? 4.417 -7.214 -5.714 1.00 0.00 64 ILE A O 20
ATOM 25716 N N . GLU A 1 66 ? 6.650 -7.000 -5.731 1.00 0.00 65 GLU A N 20
ATOM 25717 C CA . GLU A 1 66 ? 6.910 -8.212 -6.454 1.00 0.00 65 GLU A CA 20
ATOM 25718 C C . GLU A 1 66 ? 6.408 -9.466 -5.707 1.00 0.00 65 GLU A C 20
ATOM 25719 O O . GLU A 1 66 ? 6.182 -10.509 -6.320 1.00 0.00 65 GLU A O 20
ATOM 25731 N N . GLY A 1 67 ? 6.231 -9.355 -4.398 1.00 0.00 66 GLY A N 20
ATOM 25732 C CA . GLY A 1 67 ? 5.757 -10.479 -3.621 1.00 0.00 66 GLY A CA 20
ATOM 25733 C C . GLY A 1 67 ? 4.250 -10.469 -3.354 1.00 0.00 66 GLY A C 20
ATOM 25734 O O . GLY A 1 67 ? 3.598 -11.496 -3.468 1.00 0.00 66 GLY A O 20
ATOM 25738 N N . MET A 1 68 ? 3.692 -9.308 -3.031 1.00 0.00 67 MET A N 20
ATOM 25739 C CA . MET A 1 68 ? 2.274 -9.230 -2.612 1.00 0.00 67 MET A CA 20
ATOM 25740 C C . MET A 1 68 ? 1.317 -8.940 -3.767 1.00 0.00 67 MET A C 20
ATOM 25741 O O . MET A 1 68 ? 0.097 -8.999 -3.593 1.00 0.00 67 MET A O 20
ATOM 25755 N N . ASN A 1 69 ? 1.839 -8.612 -4.927 1.00 0.00 68 ASN A N 20
ATOM 25756 C CA . ASN A 1 69 ? 0.978 -8.255 -6.060 1.00 0.00 68 ASN A CA 20
ATOM 25757 C C . ASN A 1 69 ? 0.285 -9.482 -6.634 1.00 0.00 68 ASN A C 20
ATOM 25758 O O . ASN A 1 69 ? 0.938 -10.393 -7.131 1.00 0.00 68 ASN A O 20
ATOM 25769 N N . GLY A 1 70 ? -1.029 -9.506 -6.557 1.00 0.00 69 GLY A N 20
ATOM 25770 C CA . GLY A 1 70 ? -1.774 -10.585 -7.142 1.00 0.00 69 GLY A CA 20
ATOM 25771 C C . GLY A 1 70 ? -2.409 -11.498 -6.123 1.00 0.00 69 GLY A C 20
ATOM 25772 O O . GLY A 1 70 ? -3.429 -12.144 -6.409 1.00 0.00 69 GLY A O 20
ATOM 25776 N N . GLN A 1 71 ? -1.846 -11.559 -4.934 1.00 0.00 70 GLN A N 20
ATOM 25777 C CA . GLN A 1 71 ? -2.382 -12.450 -3.921 1.00 0.00 70 GLN A CA 20
ATOM 25778 C C . GLN A 1 71 ? -3.583 -11.841 -3.221 1.00 0.00 70 GLN A C 20
ATOM 25779 O O . GLN A 1 71 ? -3.937 -10.679 -3.455 1.00 0.00 70 GLN A O 20
ATOM 25793 N N . ASP A 1 72 ? -4.195 -12.623 -2.368 1.00 0.00 71 ASP A N 20
ATOM 25794 C CA . ASP A 1 72 ? -5.346 -12.181 -1.620 1.00 0.00 71 ASP A CA 20
ATOM 25795 C C . ASP A 1 72 ? -4.896 -11.491 -0.360 1.00 0.00 71 ASP A C 20
ATOM 25796 O O . ASP A 1 72 ? -3.857 -11.858 0.238 1.00 0.00 71 ASP A O 20
ATOM 25805 N N . LEU A 1 73 ? -5.605 -10.477 -0.013 1.00 0.00 72 LEU A N 20
ATOM 25806 C CA . LEU A 1 73 ? -5.458 -9.810 1.222 1.00 0.00 72 LEU A CA 20
ATOM 25807 C C . LEU A 1 73 ? -6.834 -9.398 1.686 1.00 0.00 72 LEU A C 20
ATOM 25808 O O . LEU A 1 73 ? -7.478 -8.555 1.051 1.00 0.00 72 LEU A O 20
ATOM 25824 N N . ASP A 1 74 ? -7.304 -10.077 2.729 1.00 0.00 73 ASP A N 20
ATOM 25825 C CA . ASP A 1 74 ? -8.574 -9.768 3.419 1.00 0.00 73 ASP A CA 20
ATOM 25826 C C . ASP A 1 74 ? -9.805 -10.060 2.502 1.00 0.00 73 ASP A C 20
ATOM 25827 O O . ASP A 1 74 ? -10.918 -9.561 2.707 1.00 0.00 73 ASP A O 20
ATOM 25836 N N . GLY A 1 75 ? -9.625 -10.977 1.557 1.00 0.00 74 GLY A N 20
ATOM 25837 C CA . GLY A 1 75 ? -10.718 -11.354 0.691 1.00 0.00 74 GLY A CA 20
ATOM 25838 C C . GLY A 1 75 ? -10.711 -10.629 -0.644 1.00 0.00 74 GLY A C 20
ATOM 25839 O O . GLY A 1 75 ? -11.760 -10.553 -1.336 1.00 0.00 74 GLY A O 20
ATOM 25843 N N . ARG A 1 76 ? -9.600 -10.020 -0.988 1.00 0.00 75 ARG A N 20
ATOM 25844 C CA . ARG A 1 76 ? -9.475 -9.391 -2.276 1.00 0.00 75 ARG A CA 20
ATOM 25845 C C . ARG A 1 76 ? -8.096 -9.638 -2.849 1.00 0.00 75 ARG A C 20
ATOM 25846 O O . ARG A 1 76 ? -7.116 -9.615 -2.114 1.00 0.00 75 ARG A O 20
ATOM 25867 N N . ASN A 1 77 ? -8.017 -9.863 -4.142 1.00 0.00 76 ASN A N 20
ATOM 25868 C CA . ASN A 1 77 ? -6.729 -9.917 -4.822 1.00 0.00 76 ASN A CA 20
ATOM 25869 C C . ASN A 1 77 ? -6.241 -8.508 -4.996 1.00 0.00 76 ASN A C 20
ATOM 25870 O O . ASN A 1 77 ? -6.806 -7.732 -5.775 1.00 0.00 76 ASN A O 20
ATOM 25881 N N . ILE A 1 78 ? -5.237 -8.175 -4.258 1.00 0.00 77 ILE A N 20
ATOM 25882 C CA . ILE A 1 78 ? -4.697 -6.845 -4.253 1.00 0.00 77 ILE A CA 20
ATOM 25883 C C . ILE A 1 78 ? -3.719 -6.634 -5.396 1.00 0.00 77 ILE A C 20
ATOM 25884 O O . ILE A 1 78 ? -2.936 -7.528 -5.754 1.00 0.00 77 ILE A O 20
ATOM 25900 N N . THR A 1 79 ? -3.776 -5.475 -5.963 1.00 0.00 78 THR A N 20
ATOM 25901 C CA . THR A 1 79 ? -2.895 -5.094 -7.012 1.00 0.00 78 THR A CA 20
ATOM 25902 C C . THR A 1 79 ? -1.908 -4.083 -6.442 1.00 0.00 78 THR A C 20
ATOM 25903 O O . THR A 1 79 ? -2.291 -2.975 -6.041 1.00 0.00 78 THR A O 20
ATOM 25914 N N . VAL A 1 80 ? -0.669 -4.458 -6.409 1.00 0.00 79 VAL A N 20
ATOM 25915 C CA . VAL A 1 80 ? 0.363 -3.651 -5.808 1.00 0.00 79 VAL A CA 20
ATOM 25916 C C . VAL A 1 80 ? 1.292 -3.152 -6.901 1.00 0.00 79 VAL A C 20
ATOM 25917 O O . VAL A 1 80 ? 1.738 -3.931 -7.735 1.00 0.00 79 VAL A O 20
ATOM 25930 N N . ASN A 1 81 ? 1.540 -1.862 -6.932 1.00 0.00 80 ASN A N 20
ATOM 25931 C CA . ASN A 1 81 ? 2.431 -1.292 -7.928 1.00 0.00 80 ASN A CA 20
ATOM 25932 C C . ASN A 1 81 ? 3.184 -0.107 -7.353 1.00 0.00 80 ASN A C 20
ATOM 25933 O O . ASN A 1 81 ? 2.866 0.381 -6.257 1.00 0.00 80 ASN A O 20
ATOM 25944 N N . GLU A 1 82 ? 4.168 0.347 -8.079 1.00 0.00 81 GLU A N 20
ATOM 25945 C CA . GLU A 1 82 ? 4.999 1.449 -7.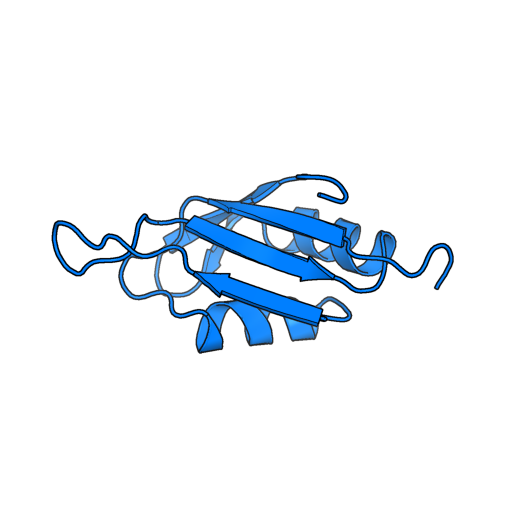667 1.00 0.00 81 GLU A CA 20
ATOM 25946 C C . GLU A 1 82 ? 4.272 2.766 -7.951 1.00 0.00 81 GLU A C 20
ATOM 25947 O O . GLU A 1 82 ? 4.022 3.095 -9.106 1.00 0.00 81 GLU A O 20
ATOM 25959 N N . ALA A 1 83 ? 3.987 3.540 -6.908 1.00 0.00 82 ALA A N 20
ATOM 25960 C CA . ALA A 1 83 ? 3.249 4.796 -7.077 1.00 0.00 82 ALA A CA 20
ATOM 25961 C C . ALA A 1 83 ? 4.143 5.897 -7.642 1.00 0.00 82 ALA A C 20
ATOM 25962 O O . ALA A 1 83 ? 3.675 6.969 -7.994 1.00 0.00 82 ALA A O 20
ATOM 25969 N N . GLN A 1 84 ? 5.439 5.611 -7.725 1.00 0.00 83 GLN A N 20
ATOM 25970 C CA . GLN A 1 84 ? 6.404 6.529 -8.321 1.00 0.00 83 GLN A CA 20
ATOM 25971 C C . GLN A 1 84 ? 6.193 6.536 -9.851 1.00 0.00 83 GLN A C 20
ATOM 25972 O O . GLN A 1 84 ? 6.602 7.460 -10.553 1.00 0.00 83 GLN A O 20
ATOM 25986 N N . SER A 1 85 ? 5.541 5.475 -10.329 1.00 0.00 84 SER A N 20
ATOM 25987 C CA . SER A 1 85 ? 5.161 5.281 -11.716 1.00 0.00 84 SER A CA 20
ATOM 25988 C C . SER A 1 85 ? 6.346 5.033 -12.666 1.00 0.00 84 SER A C 20
ATOM 25989 O O . SER A 1 85 ? 6.723 5.895 -13.482 1.00 0.00 84 SER A O 20
ATOM 25997 N N . ARG A 1 86 ? 7.020 3.927 -12.445 1.00 0.00 85 ARG A N 20
ATOM 25998 C CA . ARG A 1 86 ? 8.025 3.394 -13.350 1.00 0.00 85 ARG A CA 20
ATOM 25999 C C . ARG A 1 86 ? 7.645 1.975 -13.726 1.00 0.00 85 ARG A C 20
ATOM 26000 O O . ARG A 1 86 ? 6.776 1.378 -13.080 1.00 0.00 85 ARG A O 20
#